Protein 9H68 (pdb70)

InterPro domains:
  IPR002477 Peptidoglycan binding-like [PF01471] (345-404)
  IPR036365 PGBD-like superfamily [SSF47090] (333-407)
  IPR036366 PGBD superfamily [G3DSA:1.10.101.10] (336-411)

Structure (mmCIF, N/CA/C/O backbone):
data_9H68
#
_entry.id   9H68
#
_cell.length_a   66.431
_cell.length_b   89.781
_cell.length_c   99.621
_cell.angle_alpha   76.899
_cell.angle_beta   75.874
_cell.angle_gamma   89.123
#
_symmetry.space_group_name_H-M   'P 1'
#
loop_
_entity.id
_entity.type
_entity.pdbx_description
1 polymer 'Spore cortex-lytic enzyme pre-pro-form'
2 water water
#
loop_
_atom_site.group_PDB
_atom_site.id
_atom_site.type_symbol
_atom_site.label_atom_id
_atom_site.label_alt_id
_atom_site.label_comp_id
_atom_site.label_asym_id
_atom_site.label_entity_id
_atom_site.label_seq_id
_atom_site.pdbx_PDB_ins_code
_atom_site.Cartn_x
_atom_site.Cartn_y
_atom_site.Cartn_z
_atom_site.occupancy
_atom_site.B_iso_or_equiv
_atom_site.auth_seq_id
_atom_site.auth_comp_id
_atom_site.auth_asym_id
_atom_site.auth_atom_id
_atom_site.pdbx_PDB_model_num
ATOM 1 N N . GLU A 1 50 ? 33.48432 68.99255 6.11480 1.000 116.30308 -7 GLU A N 1
ATOM 2 C CA . GLU A 1 50 ? 33.62647 69.67398 4.83064 1.000 120.14636 -7 GLU A CA 1
ATOM 3 C C . GLU A 1 50 ? 34.03937 68.73423 3.68884 1.000 121.52168 -7 GLU A C 1
ATOM 4 O O . GLU A 1 50 ? 34.92480 69.06262 2.89241 1.000 124.45738 -7 GLU A O 1
ATOM 10 N N . ASN A 1 51 ? 33.39619 67.56993 3.58319 1.000 120.17922 -6 ASN A N 1
ATOM 11 C CA . ASN A 1 51 ? 33.65668 66.72333 2.42184 1.000 115.75012 -6 ASN A CA 1
ATOM 12 C C . ASN A 1 51 ? 32.96236 67.32541 1.20063 1.000 115.57647 -6 ASN A C 1
ATOM 13 O O . ASN A 1 51 ? 32.86054 68.55560 1.08415 1.000 113.04372 -6 ASN A O 1
ATOM 18 N N . LEU A 1 52 ? 32.50394 66.48067 0.26853 1.000 115.58436 -5 LEU A N 1
ATOM 19 C CA . LEU A 1 52 ? 31.72935 67.00138 -0.85621 1.000 107.46177 -5 LEU A CA 1
ATOM 20 C C . LEU A 1 52 ? 30.45302 67.69223 -0.36514 1.000 110.54953 -5 LEU A C 1
ATOM 21 O O . LEU A 1 52 ? 30.07729 68.75716 -0.87793 1.000 112.32624 -5 LEU A O 1
ATOM 26 N N . TYR A 1 53 ? 29.80913 67.12900 0.66958 1.000 110.17776 -4 TYR A N 1
ATOM 27 C CA . TYR A 1 53 ? 28.53969 67.60027 1.22879 1.000 95.72730 -4 TYR A CA 1
ATOM 28 C C . TYR A 1 53 ? 28.69429 67.90688 2.72783 1.000 91.50602 -4 TYR A C 1
ATOM 29 O O . TYR A 1 53 ? 29.71310 68.47625 3.13851 1.000 96.73251 -4 TYR A O 1
ATOM 38 N N . PHE A 1 54 ? 27.70950 67.54554 3.56201 1.000 83.04001 -3 PHE A N 1
ATOM 39 C CA . PHE A 1 54 ? 27.86590 67.59800 5.01622 1.000 78.59360 -3 PHE A CA 1
ATOM 40 C C . PHE A 1 54 ? 28.19165 66.20423 5.52370 1.000 82.93474 -3 PHE A C 1
ATOM 41 O O . PHE A 1 54 ? 27.67203 65.21323 5.00579 1.000 84.31281 -3 PHE A O 1
ATOM 49 N N . GLN A 1 55 ? 29.06025 66.12586 6.52931 1.000 90.21021 -2 GLN A N 1
ATOM 50 C CA . GLN A 1 55 ? 29.45045 64.82128 7.04744 1.000 91.31181 -2 GLN A CA 1
ATOM 51 C C . GLN A 1 55 ? 28.26479 64.16915 7.75280 1.000 91.18640 -2 GLN A C 1
ATOM 52 O O . GLN A 1 55 ? 27.66081 64.75125 8.66079 1.000 91.33815 -2 GLN A O 1
ATOM 58 N N . GLY A 1 56 ? 27.93890 62.95063 7.33144 1.000 85.07500 -1 GLY A N 1
ATOM 59 C CA . GLY A 1 56 ? 26.68856 62.31319 7.68329 1.000 79.60715 -1 GLY A CA 1
ATOM 60 C C . GLY A 1 56 ? 25.76816 62.10532 6.50239 1.000 72.01497 -1 GLY A C 1
ATOM 61 O O . GLY A 1 56 ? 24.71460 61.47949 6.66419 1.000 71.95126 -1 GLY A O 1
ATOM 62 N N . HIS A 1 57 ? 26.14277 62.59011 5.31864 1.000 71.39399 0 HIS A N 1
ATOM 63 C CA . HIS A 1 57 ? 25.26668 62.52674 4.15902 1.000 64.20492 0 HIS A CA 1
ATOM 64 C C . HIS A 1 57 ? 25.03392 61.08175 3.75401 1.000 63.13889 0 HIS A C 1
ATOM 65 O O . HIS A 1 57 ? 25.93364 60.24402 3.82649 1.000 65.84076 0 HIS A O 1
ATOM 72 N N . MET A 1 58 ? 23.81349 60.79585 3.32255 1.000 60.13715 1 MET A N 1
ATOM 73 C CA . MET A 1 58 ? 23.36547 59.44305 3.05530 1.000 54.57590 1 MET A CA 1
ATOM 74 C C . MET A 1 58 ? 22.71217 59.38939 1.68410 1.000 50.75301 1 MET A C 1
ATOM 75 O O . MET A 1 58 ? 22.01178 60.32009 1.29091 1.000 59.73769 1 MET A O 1
ATOM 80 N N . GLN A 1 59 ? 22.94608 58.31102 0.95689 1.000 47.21977 2 GLN A N 1
ATOM 81 C CA . GLN A 1 59 ? 22.25353 58.04473 -0.29243 1.000 49.07505 2 GLN A CA 1
ATOM 82 C C . GLN A 1 59 ? 21.37197 56.80369 -0.15597 1.000 53.50830 2 GLN A C 1
ATOM 83 O O . GLN A 1 59 ? 21.37871 56.10317 0.85835 1.000 53.04126 2 GLN A O 1
ATOM 89 N N . ASP A 1 60 ? 20.61799 56.51630 -1.21340 1.000 51.31424 3 ASP A N 1
ATOM 90 C CA . ASP A 1 60 ? 19.73623 55.36118 -1.23827 1.000 47.48676 3 ASP A CA 1
ATOM 91 C C . ASP A 1 60 ? 20.52822 54.15874 -1.72458 1.000 47.19890 3 ASP A C 1
ATOM 92 O O . ASP A 1 60 ? 21.17620 54.22445 -2.77117 1.000 49.59119 3 ASP A O 1
ATOM 97 N N . GLY A 1 61 ? 20.51983 53.09149 -0.93611 1.000 46.98547 4 GLY A N 1
ATOM 98 C CA . GLY A 1 61 ? 20.87485 51.76665 -1.40839 1.000 44.76765 4 GLY A CA 1
ATOM 99 C C . GLY A 1 61 ? 19.66381 50.87614 -1.18109 1.000 47.08659 4 GLY A C 1
ATOM 100 O O . GLY A 1 61 ? 18.84021 51.19126 -0.31797 1.000 50.72249 4 GLY A O 1
ATOM 101 N N . PHE A 1 62 ? 19.53704 49.77689 -1.92308 1.000 43.48490 5 PHE A N 1
ATOM 102 C CA . PHE A 1 62 ? 18.30748 48.99487 -1.95643 1.000 43.02600 5 PHE A CA 1
ATOM 103 C C . PHE A 1 62 ? 18.53499 47.62528 -1.34082 1.000 44.39539 5 PHE A C 1
ATOM 104 O O . PHE A 1 62 ? 19.67047 47.17921 -1.16393 1.000 47.77414 5 PHE A O 1
ATOM 112 N N . LEU A 1 63 ? 17.44107 46.95688 -1.00126 1.000 43.73123 6 LEU A N 1
ATOM 113 C CA . LEU A 1 63 ? 17.53042 45.66827 -0.32662 1.000 41.34184 6 LEU A CA 1
ATOM 114 C C . LEU A 1 63 ? 16.36952 44.79632 -0.78158 1.000 40.45445 6 LEU A C 1
ATOM 115 O O . LEU A 1 63 ? 15.28850 45.29702 -1.09313 1.000 43.82588 6 LEU A O 1
ATOM 120 N N . THR A 1 64 ? 16.61448 43.50454 -0.86437 1.000 37.25256 7 THR A N 1
ATOM 121 C CA . THR A 1 64 ? 15.56921 42.52693 -1.08193 1.000 36.91392 7 THR A CA 1
ATOM 122 C C . THR A 1 64 ? 15.83779 41.40457 -0.10131 1.000 39.06356 7 THR A C 1
ATOM 123 O O . THR A 1 64 ? 16.98323 40.97235 0.02984 1.000 39.67077 7 THR A O 1
ATOM 127 N N . VAL A 1 65 ? 14.80564 40.95867 0.60846 1.000 35.70420 8 VAL A N 1
ATOM 128 C CA . VAL A 1 65 ? 14.94716 39.92399 1.61981 1.000 36.25635 8 VAL A CA 1
ATOM 129 C C . VAL A 1 65 ? 14.23481 38.69170 1.10756 1.000 36.24070 8 VAL A C 1
ATOM 130 O O . VAL A 1 65 ? 13.09837 38.79042 0.64259 1.000 36.89662 8 VAL A O 1
ATOM 134 N N . SER A 1 66 ? 14.91104 37.53884 1.14827 1.000 36.89737 9 SER A N 1
ATOM 135 C CA . SER A 1 66 ? 14.35678 36.28048 0.65393 1.000 34.41024 9 SER A CA 1
ATOM 136 C C . SER A 1 66 ? 14.33634 35.28734 1.79118 1.000 34.52569 9 SER A C 1
ATOM 137 O O . SER A 1 66 ? 15.39331 34.88936 2.28158 1.000 37.86973 9 SER A O 1
ATOM 140 N N . ILE A 1 67 ? 13.14191 34.87374 2.18355 1.000 34.55669 10 ILE A N 1
ATOM 141 C CA . ILE A 1 67 ? 12.92903 33.99638 3.32423 1.000 38.32555 10 ILE A CA 1
ATOM 142 C C . ILE A 1 67 ? 12.63706 32.59809 2.78811 1.000 39.73396 10 ILE A C 1
ATOM 143 O O . ILE A 1 67 ? 11.66299 32.40058 2.04757 1.000 38.08570 10 ILE A O 1
ATOM 148 N N . ILE A 1 68 ? 13.46883 31.61991 3.15381 1.000 37.62786 11 ILE A N 1
ATOM 149 C CA . ILE A 1 68 ? 13.29002 30.24377 2.69679 1.000 39.89310 11 ILE A CA 1
ATOM 150 C C . ILE A 1 68 ? 13.39532 29.27590 3.86838 1.000 40.80586 11 ILE A C 1
ATOM 151 O O . ILE A 1 68 ? 14.27847 29.40922 4.72352 1.000 43.47926 11 ILE A O 1
ATOM 156 N N . ASP A 1 69 ? 12.50034 28.28693 3.88385 1.000 40.15700 12 ASP A N 1
ATOM 157 C CA . ASP A 1 69 ? 12.56060 27.16179 4.81523 1.000 40.08229 12 ASP A CA 1
ATOM 158 C C . ASP A 1 69 ? 13.87474 26.40477 4.63020 1.000 39.17254 12 ASP A C 1
ATOM 159 O O . ASP A 1 69 ? 14.16412 25.91177 3.54318 1.000 43.53012 12 ASP A O 1
ATOM 164 N N . ALA A 1 70 ? 14.66448 26.28473 5.69532 1.000 41.03278 13 ALA A N 1
ATOM 165 C CA . ALA A 1 70 ? 15.99194 25.69916 5.54651 1.000 39.54225 13 ALA A CA 1
ATOM 166 C C . ALA A 1 70 ? 15.94859 24.22012 5.21853 1.000 41.80666 13 ALA A C 1
ATOM 167 O O . ALA A 1 70 ? 16.93037 23.71256 4.66299 1.000 45.24087 13 ALA A O 1
ATOM 169 N N . THR A 1 71 ? 14.84712 23.51416 5.53770 1.000 42.73776 14 THR A N 1
ATOM 170 C CA . THR A 1 71 ? 14.82202 22.05892 5.35780 1.000 43.56062 14 THR A CA 1
ATOM 171 C C . THR A 1 71 ? 14.50175 21.64007 3.92573 1.000 45.68814 14 THR A C 1
ATOM 172 O O . THR A 1 71 ? 14.89324 20.54550 3.51845 1.000 49.93370 14 THR A O 1
ATOM 176 N N . ASN A 1 72 ? 13.79748 22.46794 3.14976 1.000 44.07806 15 ASN A N 1
ATOM 177 C CA . ASN A 1 72 ? 13.44251 22.10092 1.78599 1.000 43.52856 15 ASN A CA 1
ATOM 178 C C . ASN A 1 72 ? 13.66119 23.22293 0.77679 1.000 41.91057 15 ASN A C 1
ATOM 179 O O . ASN A 1 72 ? 13.27544 23.06590 -0.39212 1.000 45.22889 15 ASN A O 1
ATOM 184 N N . ASN A 1 73 ? 14.24915 24.34284 1.18961 1.000 37.83308 16 ASN A N 1
ATOM 185 C CA . ASN A 1 73 ? 14.56443 25.46514 0.30806 1.000 39.69221 16 ASN A CA 1
ATOM 186 C C . ASN A 1 73 ? 13.32011 26.15082 -0.26562 1.000 40.32612 16 ASN A C 1
ATOM 187 O O . ASN A 1 73 ? 13.43193 26.98001 -1.18721 1.000 37.79429 16 ASN A O 1
ATOM 192 N N . ARG A 1 74 ? 12.11358 25.83284 0.28312 1.000 38.04290 17 ARG A N 1
ATOM 193 C CA . ARG A 1 74 ? 10.87100 26.42758 -0.19561 1.000 37.80549 17 ARG A CA 1
ATOM 194 C C . ARG A 1 74 ? 10.67109 27.82134 0.39277 1.000 38.52269 17 ARG A C 1
ATOM 195 O O . ARG A 1 74 ? 10.92352 28.03139 1.58233 1.000 39.08052 17 ARG A O 1
ATOM 203 N N . PRO A 1 75 ? 10.18911 28.77761 -0.40415 1.000 41.24255 18 PRO A N 1
ATOM 204 C CA . PRO A 1 75 ? 9.94335 30.12157 0.12585 1.000 37.20019 18 PRO A CA 1
ATOM 205 C C . PRO A 1 75 ? 8.90015 30.08699 1.22716 1.000 39.05947 18 PRO A C 1
ATOM 206 O O . PRO A 1 75 ? 7.97652 29.27335 1.20544 1.000 45.17792 18 PRO A O 1
ATOM 210 N N . ILE A 1 76 ? 9.05353 30.97136 2.20337 1.000 39.64722 19 ILE A N 1
ATOM 211 C CA . ILE A 1 76 ? 8.05586 31.14734 3.24669 1.000 38.60965 19 ILE A CA 1
ATOM 212 C C . ILE A 1 76 ? 7.26617 32.40264 2.92003 1.000 39.34311 19 ILE A C 1
ATOM 213 O O . ILE A 1 76 ? 7.84477 33.48579 2.77693 1.000 40.12429 19 ILE A O 1
ATOM 218 N N . GLN A 1 77 ? 5.94829 32.26525 2.79206 1.000 40.61030 20 GLN A N 1
ATOM 219 C CA . GLN A 1 77 ? 5.07635 33.39329 2.52704 1.000 39.44904 20 GLN A CA 1
ATOM 220 C C . GLN A 1 77 ? 4.49013 33.93974 3.82519 1.000 45.18453 20 GLN A C 1
ATOM 221 O O . GLN A 1 77 ? 4.13918 33.18695 4.73383 1.000 44.78787 20 GLN A O 1
ATOM 227 N N . ASN A 1 78 ? 4.39784 35.26745 3.90320 1.000 49.28312 21 ASN A N 1
ATOM 228 C CA . ASN A 1 78 ? 3.72023 35.98480 4.97878 1.000 45.71405 21 ASN A CA 1
ATOM 229 C C . ASN A 1 78 ? 4.49804 35.95760 6.28987 1.000 43.91957 21 ASN A C 1
ATOM 230 O O . ASN A 1 78 ? 3.90706 36.08277 7.36249 1.000 47.54015 21 ASN A O 1
ATOM 235 N N . ALA A 1 79 ? 5.81782 35.80500 6.22604 1.000 44.37458 22 ALA A N 1
ATOM 236 C CA . ALA A 1 79 ? 6.64938 36.03315 7.39763 1.000 42.44504 22 ALA A CA 1
ATOM 237 C C . ALA A 1 79 ? 6.74459 37.52715 7.67216 1.000 44.90229 22 ALA A C 1
ATOM 238 O O . ALA A 1 79 ? 6.56720 38.35308 6.77376 1.000 49.29532 22 ALA A O 1
ATOM 240 N N . VAL A 1 80 ? 7.00046 37.88028 8.92830 1.000 44.93128 23 VAL A N 1
ATOM 241 C CA . VAL A 1 80 ? 7.21680 39.27208 9.29551 1.000 40.08769 23 VAL A CA 1
ATOM 242 C C . VAL A 1 80 ? 8.69382 39.57876 9.15328 1.000 42.17670 23 VAL A C 1
ATOM 243 O O . VAL A 1 80 ? 9.54417 38.73868 9.45608 1.000 45.02941 23 VAL A O 1
ATOM 247 N N . VAL A 1 81 ? 9.00881 40.76507 8.64799 1.000 44.85823 24 VAL A N 1
ATOM 248 C CA . VAL A 1 81 ? 10.38858 41.19305 8.47149 1.000 42.60156 24 VAL A CA 1
ATOM 249 C C . VAL A 1 81 ? 10.52379 42.58427 9.04515 1.000 43.28938 24 VAL A C 1
ATOM 250 O O . VAL A 1 81 ? 9.92455 43.52945 8.52576 1.000 47.85916 24 VAL A O 1
ATOM 254 N N . ASN A 1 82 ? 11.31953 42.72139 10.08933 1.000 45.67651 25 ASN A N 1
ATOM 255 C CA . ASN A 1 82 ? 11.62915 44.02286 10.65152 1.000 44.23438 25 ASN A CA 1
ATOM 256 C C . ASN A 1 82 ? 13.06330 44.39444 10.27109 1.000 47.48577 25 ASN A C 1
ATOM 257 O O . ASN A 1 82 ? 13.91114 43.51298 10.11112 1.000 46.44560 25 ASN A O 1
ATOM 262 N N . ILE A 1 83 ? 13.31983 45.69053 10.06518 1.000 45.38669 26 ILE A N 1
ATOM 263 C CA . ILE A 1 83 ? 14.65746 46.21539 9.78829 1.000 41.91703 26 ILE A CA 1
ATOM 264 C C . ILE A 1 83 ? 14.99991 47.23095 10.87344 1.000 47.67076 26 ILE A C 1
ATOM 265 O O . ILE A 1 83 ? 14.17483 48.09316 11.19353 1.000 50.25593 26 ILE A O 1
ATOM 270 N N . TYR A 1 84 ? 16.21110 47.15570 11.42200 1.000 43.23757 27 TYR A N 1
ATOM 271 C CA . TYR A 1 84 ? 16.68820 48.15157 12.37835 1.000 45.03406 27 TYR A CA 1
ATOM 272 C C . TYR A 1 84 ? 18.06682 48.65302 11.94755 1.000 49.00813 27 TYR A C 1
ATOM 273 O O . TYR A 1 84 ? 18.70498 48.08430 11.05895 1.000 51.98391 27 TYR A O 1
ATOM 282 N N . SER A 1 85 ? 18.55109 49.70963 12.59737 1.000 50.53360 28 SER A N 1
ATOM 283 C CA . SER A 1 85 ? 19.83113 50.32233 12.25687 1.000 53.58551 28 SER A CA 1
ATOM 284 C C . SER A 1 85 ? 20.89893 49.98742 13.29150 1.000 56.92774 28 SER A C 1
ATOM 285 O O . SER A 1 85 ? 20.62564 49.40777 14.33942 1.000 60.63513 28 SER A O 1
ATOM 288 N N . MET A 1 86 ? 22.12868 50.40224 12.99798 1.000 62.04811 29 MET A N 1
ATOM 289 C CA . MET A 1 86 ? 23.25560 50.23158 13.91915 1.000 65.33508 29 MET A CA 1
ATOM 290 C C . MET A 1 86 ? 24.07593 51.51283 14.04640 1.000 68.65793 29 MET A C 1
ATOM 291 O O . MET A 1 86 ? 23.61157 52.50283 14.62231 1.000 73.77930 29 MET A O 1
ATOM 296 N N . SER A 1 92 ? 23.56671 51.65411 20.12458 1.000 72.31723 35 SER A N 1
ATOM 297 C CA . SER A 1 92 ? 22.47539 52.41367 19.50830 1.000 79.22340 35 SER A CA 1
ATOM 298 C C . SER A 1 92 ? 21.86062 51.69212 18.28874 1.000 82.95622 35 SER A C 1
ATOM 299 O O . SER A 1 92 ? 22.58004 51.17636 17.42539 1.000 79.53909 35 SER A O 1
ATOM 302 N N . SER A 1 93 ? 20.52628 51.68237 18.22085 1.000 74.77594 36 SER A N 1
ATOM 303 C CA . SER A 1 93 ? 19.78424 50.90218 17.23918 1.000 65.92961 36 SER A CA 1
ATOM 304 C C . SER A 1 93 ? 18.30828 51.26542 17.34326 1.000 67.24371 36 SER A C 1
ATOM 305 O O . SER A 1 93 ? 17.78084 51.38286 18.45127 1.000 73.74581 36 SER A O 1
ATOM 308 N N . SER A 1 94 ? 17.64570 51.44835 16.19681 1.000 64.49798 37 SER A N 1
ATOM 309 C CA . SER A 1 94 ? 16.24993 51.88058 16.20929 1.000 61.03390 37 SER A CA 1
ATOM 310 C C . SER A 1 94 ? 15.52134 51.44226 14.93943 1.000 58.22139 37 SER A C 1
ATOM 311 O O . SER A 1 94 ? 16.12654 51.20511 13.89038 1.000 55.04359 37 SER A O 1
ATOM 314 N N . THR A 1 95 ? 14.19482 51.37731 15.04935 1.000 58.95694 38 THR A N 1
ATOM 315 C CA . THR A 1 95 ? 13.34099 50.82999 14.00228 1.000 54.56271 38 THR A CA 1
ATOM 316 C C . THR A 1 95 ? 13.38270 51.68061 12.73058 1.000 55.40071 38 THR A C 1
ATOM 317 O O . THR A 1 95 ? 13.56903 52.89561 12.77874 1.000 60.70851 38 THR A O 1
ATOM 321 N N . LEU A 1 96 ? 13.23054 51.01927 11.57810 1.000 53.20020 39 LEU A N 1
ATOM 322 C CA . LEU A 1 96 ? 13.12741 51.67825 10.27703 1.000 53.80987 39 LEU A CA 1
ATOM 323 C C . LEU A 1 96 ? 11.95341 51.12412 9.47479 1.000 52.97135 39 LEU A C 1
ATOM 324 O O . LEU A 1 96 ? 11.15974 51.88715 8.92110 1.000 56.77707 39 LEU A O 1
ATOM 329 N N . TYR A 1 97 ? 11.84383 49.80191 9.39422 1.000 48.91680 40 TYR A N 1
ATOM 330 C CA . TYR A 1 97 ? 10.72839 49.12486 8.74905 1.000 49.66496 40 TYR A CA 1
ATOM 331 C C . TYR A 1 97 ? 10.09679 48.14846 9.73076 1.000 47.97459 40 TYR A C 1
ATOM 332 O O . TYR A 1 97 ? 10.80983 47.41937 10.41729 1.000 51.44608 40 TYR A O 1
ATOM 341 N N . GLN A 1 98 ? 8.76593 48.10532 9.77494 1.000 49.32616 41 GLN A N 1
ATOM 342 C CA . GLN A 1 98 ? 8.03238 47.26539 10.71649 1.000 48.01719 41 GLN A CA 1
ATOM 343 C C . GLN A 1 98 ? 6.99491 46.43015 9.99140 1.000 48.03643 41 GLN A C 1
ATOM 344 O O . GLN A 1 98 ? 6.22636 46.94881 9.17739 1.000 50.23049 41 GLN A O 1
ATOM 350 N N . ASN A 1 99 ? 6.95736 45.14626 10.31839 1.000 44.33545 42 ASN A N 1
ATOM 351 C CA . ASN A 1 99 ? 5.87665 44.27180 9.89262 1.000 46.93818 42 ASN A CA 1
ATOM 352 C C . ASN A 1 99 ? 5.77339 44.18184 8.37820 1.000 46.76942 42 ASN A C 1
ATOM 353 O O . ASN A 1 99 ? 4.67806 44.10039 7.82658 1.000 49.76774 42 ASN A O 1
ATOM 358 N N . LEU A 1 100 ? 6.91152 44.19783 7.69891 1.000 41.09626 43 LEU A N 1
ATOM 359 C CA . LEU A 1 100 ? 6.90438 43.81033 6.30335 1.000 43.01822 43 LEU A CA 1
ATOM 360 C C . LEU A 1 100 ? 6.46042 42.35394 6.19868 1.000 46.62909 43 LEU A C 1
ATOM 361 O O . LEU A 1 100 ? 6.74183 41.53946 7.07956 1.000 46.73080 43 LEU A O 1
ATOM 366 N N . ARG A 1 101 ? 5.73157 42.02817 5.13020 1.000 45.91670 44 ARG A N 1
ATOM 367 C CA . ARG A 1 101 ? 5.23019 40.67581 4.88947 1.000 42.24940 44 ARG A CA 1
ATOM 368 C C . ARG A 1 101 ? 5.85240 40.11092 3.61731 1.000 45.42226 44 ARG A C 1
ATOM 369 O O . ARG A 1 101 ? 5.79861 40.75107 2.56157 1.000 50.94017 44 ARG A O 1
ATOM 377 N N . SER A 1 102 ? 6.42674 38.91432 3.70777 1.000 41.27939 45 SER A N 1
ATOM 378 C CA . SER A 1 102 ? 6.99237 38.27976 2.52679 1.000 41.77345 45 SER A CA 1
ATOM 379 C C . SER A 1 102 ? 5.87784 37.82411 1.59354 1.000 41.14162 45 SER A C 1
ATOM 380 O O . SER A 1 102 ? 4.77996 37.47615 2.03221 1.000 44.47510 45 SER A O 1
ATOM 383 N N . ASN A 1 103 ? 6.15953 37.84613 0.29422 1.000 39.20002 46 ASN A N 1
ATOM 384 C CA . ASN A 1 103 ? 5.14473 37.53840 -0.70095 1.000 40.44184 46 ASN A CA 1
ATOM 385 C C . ASN A 1 103 ? 5.14104 36.03144 -0.96209 1.000 45.12039 46 ASN A C 1
ATOM 386 O O . ASN A 1 103 ? 5.70326 35.25564 -0.18057 1.000 44.33800 46 ASN A O 1
ATOM 391 N N . GLU A 1 104 ? 4.52872 35.60117 -2.07580 1.000 44.34240 47 GLU A N 1
ATOM 392 C CA . GLU A 1 104 ? 4.41686 34.17246 -2.34376 1.000 41.85434 47 GLU A CA 1
ATOM 393 C C . GLU A 1 104 ? 5.73134 33.54632 -2.77800 1.000 39.46622 47 GLU A C 1
ATOM 394 O O . GLU A 1 104 ? 5.83218 32.31374 -2.77946 1.000 34.83337 47 GLU A O 1
ATOM 400 N N . SER A 1 105 ? 6.73156 34.34909 -3.14492 1.000 41.16931 48 SER A N 1
ATOM 401 C CA . SER A 1 105 ? 8.07227 33.84372 -3.40513 1.000 37.43286 48 SER A CA 1
ATOM 402 C C . SER A 1 105 ? 8.99333 34.03812 -2.21350 1.000 37.48174 48 SER A C 1
ATOM 403 O O . SER A 1 105 ? 10.21820 33.96264 -2.35394 1.000 41.38024 48 SER A O 1
ATOM 406 N N . GLY A 1 106 ? 8.42468 34.25483 -1.03303 1.000 39.58930 49 GLY A N 1
ATOM 407 C CA . GLY A 1 106 ? 9.22489 34.43039 0.15854 1.000 36.97932 49 GLY A CA 1
ATOM 408 C C . GLY A 1 106 ? 9.96658 35.73884 0.22924 1.000 37.54314 49 GLY A C 1
ATOM 409 O O . GLY A 1 106 ? 10.85953 35.87771 1.06254 1.000 37.98503 49 GLY A O 1
ATOM 410 N N . GLN A 1 107 ? 9.60628 36.72363 -0.58402 1.000 38.88205 50 GLN A N 1
ATOM 411 C CA . GLN A 1 107 ? 10.43245 37.90876 -0.72507 1.000 38.87915 50 GLN A CA 1
ATOM 412 C C . GLN A 1 107 ? 9.69947 39.17492 -0.29748 1.000 41.53143 50 GLN A C 1
ATOM 413 O O . GLN A 1 107 ? 8.46487 39.27200 -0.37650 1.000 38.52802 50 GLN A O 1
ATOM 419 N N . VAL A 1 108 ? 10.49563 40.12703 0.19464 1.000 39.15763 51 VAL A N 1
ATOM 420 C CA . VAL A 1 108 ? 10.12376 41.52028 0.36121 1.000 36.61432 51 VAL A CA 1
ATOM 421 C C . VAL A 1 108 ? 11.13752 42.30216 -0.44271 1.000 37.94132 51 VAL A C 1
ATOM 422 O O . VAL A 1 108 ? 12.31364 42.31558 -0.08105 1.000 41.85238 51 VAL A O 1
ATOM 426 N N . THR A 1 109 ? 10.70942 42.95651 -1.51784 1.000 40.59319 52 THR A N 1
ATOM 427 C CA . THR A 1 109 ? 11.66135 43.52080 -2.46585 1.000 42.71769 52 THR A CA 1
ATOM 428 C C . THR A 1 109 ? 11.63337 45.03916 -2.43389 1.000 43.44501 52 THR A C 1
ATOM 429 O O . THR A 1 109 ? 10.66046 45.66087 -2.00410 1.000 48.84037 52 THR A O 1
ATOM 433 N N . GLY A 1 110 ? 12.71458 45.63140 -2.92871 1.000 45.63823 53 GLY A N 1
ATOM 434 C CA . GLY A 1 110 ? 12.66977 47.04998 -3.20907 1.000 46.23982 53 GLY A CA 1
ATOM 435 C C . GLY A 1 110 ? 12.69622 47.94761 -1.99958 1.000 50.97717 53 GLY A C 1
ATOM 436 O O . GLY A 1 110 ? 12.30416 49.10844 -2.10112 1.000 57.52703 53 GLY A O 1
ATOM 437 N N . LEU A 1 111 ? 13.13376 47.44449 -0.85059 1.000 48.18764 54 LEU A N 1
ATOM 438 C CA . LEU A 1 111 ? 13.32630 48.31270 0.30067 1.000 48.46247 54 LEU A CA 1
ATOM 439 C C . LEU A 1 111 ? 14.40702 49.34321 -0.01480 1.000 49.41484 54 LEU A C 1
ATOM 440 O O . LEU A 1 111 ? 15.34280 49.08149 -0.77613 1.000 47.60298 54 LEU A O 1
ATOM 445 N N . VAL A 1 112 ? 14.26179 50.52720 0.57451 1.000 54.04988 55 VAL A N 1
ATOM 446 C CA . VAL A 1 112 ? 15.16058 51.65149 0.36358 1.000 48.89232 55 VAL A CA 1
ATOM 447 C C . VAL A 1 112 ? 15.76830 52.01064 1.70576 1.000 49.28613 55 VAL A C 1
ATOM 448 O O . VAL A 1 112 ? 15.03869 52.32278 2.65600 1.000 54.46715 55 VAL A O 1
ATOM 452 N N . LEU A 1 113 ? 17.09566 51.98190 1.78713 1.000 46.44988 56 LEU A N 1
ATOM 453 C CA . LEU A 1 113 ? 17.76325 52.25703 3.04881 1.000 49.12762 56 LEU A CA 1
ATOM 454 C C . LEU A 1 113 ? 18.91335 53.22301 2.81737 1.000 45.63346 56 LEU A C 1
ATOM 455 O O . LEU A 1 113 ? 19.61332 53.11782 1.79941 1.000 43.86341 56 LEU A O 1
ATOM 460 N N . PRO A 1 114 ? 19.13165 54.16201 3.73822 1.000 46.20237 57 PRO A N 1
ATOM 461 C CA . PRO A 1 114 ? 20.28788 55.05467 3.61311 1.000 45.19113 57 PRO A CA 1
ATOM 462 C C . PRO A 1 114 ? 21.58400 54.26860 3.63688 1.000 45.49182 57 PRO A C 1
ATOM 463 O O . PRO A 1 114 ? 21.66571 53.16792 4.18433 1.000 47.33994 57 PRO A O 1
ATOM 467 N N . ALA A 1 115 ? 22.59814 54.85206 3.01182 1.000 47.94148 58 ALA A N 1
ATOM 468 C CA . ALA A 1 115 ? 23.91539 54.27610 2.82213 1.000 46.51389 58 ALA A CA 1
ATOM 469 C C . ALA A 1 115 ? 24.87280 55.43401 2.62575 1.000 47.64717 58 ALA A C 1
ATOM 470 O O . ALA A 1 115 ? 24.47317 56.46393 2.07396 1.000 56.26437 58 ALA A O 1
ATOM 472 N N . PRO A 1 116 ? 26.12325 55.32110 3.08354 1.000 49.62682 59 PRO A N 1
ATOM 473 C CA . PRO A 1 116 ? 27.07302 56.43366 2.89854 1.000 50.46282 59 PRO A CA 1
ATOM 474 C C . PRO A 1 116 ? 27.19064 56.85182 1.44482 1.000 50.44479 59 PRO A C 1
ATOM 475 O O . PRO A 1 116 ? 26.81364 56.09421 0.54504 1.000 51.69366 59 PRO A O 1
ATOM 479 N N . ASP A 1 117 ? 27.69510 58.05367 1.20144 1.000 51.30968 60 ASP A N 1
ATOM 480 C CA . ASP A 1 117 ? 27.99586 58.46370 -0.16166 1.000 53.12652 60 ASP A CA 1
ATOM 481 C C . ASP A 1 117 ? 28.75139 57.37357 -0.89592 1.000 53.83375 60 ASP A C 1
ATOM 482 O O . ASP A 1 117 ? 29.69981 56.79359 -0.35955 1.000 50.55426 60 ASP A O 1
ATOM 487 N N . VAL A 1 118 ? 28.31932 57.09461 -2.12697 1.000 50.90334 61 VAL A N 1
ATOM 488 C CA . VAL A 1 118 ? 28.97185 56.07204 -2.92679 1.000 52.55780 61 VAL A CA 1
ATOM 489 C C . VAL A 1 118 ? 30.45328 56.36269 -3.12028 1.000 58.11451 61 VAL A C 1
ATOM 490 O O . VAL A 1 118 ? 31.23398 55.43468 -3.36865 1.000 53.65249 61 VAL A O 1
ATOM 494 N N . ASP A 1 119 ? 30.87511 57.62653 -2.98320 1.000 53.92489 62 ASP A N 1
ATOM 495 C CA . ASP A 1 119 ? 32.27676 57.94969 -3.22879 1.000 53.66831 62 ASP A CA 1
ATOM 496 C C . ASP A 1 119 ? 33.20167 57.25581 -2.23760 1.000 52.28491 62 ASP A C 1
ATOM 497 O O . ASP A 1 119 ? 34.36571 56.99100 -2.56384 1.000 55.75667 62 ASP A O 1
ATOM 502 N N . TYR A 1 120 ? 32.71375 56.95174 -1.02827 1.000 52.00830 63 TYR A N 1
ATOM 503 C CA . TYR A 1 120 ? 33.56240 56.31313 -0.02222 1.000 50.64512 63 TYR A CA 1
ATOM 504 C C . TYR A 1 120 ? 33.93705 54.88563 -0.40878 1.000 53.45615 63 TYR A C 1
ATOM 505 O O . TYR A 1 120 ? 34.87547 54.31076 0.16409 1.000 51.25551 63 TYR A O 1
ATOM 514 N N . SER A 1 121 ? 33.22061 54.29637 -1.35770 1.000 51.13947 64 SER A N 1
ATOM 515 C CA . SER A 1 121 ? 33.53014 52.95262 -1.81471 1.000 49.71751 64 SER A CA 1
ATOM 516 C C . SER A 1 121 ? 34.31365 52.94298 -3.11919 1.000 51.64786 64 SER A C 1
ATOM 517 O O . SER A 1 121 ? 34.55924 51.86011 -3.66674 1.000 51.02593 64 SER A O 1
ATOM 520 N N . LEU A 1 122 ? 34.71501 54.10857 -3.63563 1.000 52.42140 65 LEU A N 1
ATOM 521 C CA . LEU A 1 122 ? 35.48664 54.15110 -4.87242 1.000 52.41434 65 LEU A CA 1
ATOM 522 C C . LEU A 1 122 ? 36.92613 54.58531 -4.64462 1.000 56.27567 65 LEU A C 1
ATOM 523 O O . LEU A 1 122 ? 37.71546 54.61671 -5.59784 1.000 57.84821 65 LEU A O 1
ATOM 528 N N . GLN A 1 123 ? 37.29731 54.89128 -3.40957 1.000 54.62975 66 GLN A N 1
ATOM 529 C CA . GLN A 1 123 ? 38.68659 55.12372 -3.05544 1.000 56.20224 66 GLN A CA 1
ATOM 530 C C . GLN A 1 123 ? 38.93617 54.49030 -1.69754 1.000 56.91480 66 GLN A C 1
ATOM 531 O O . GLN A 1 123 ? 37.98657 54.24053 -0.94447 1.000 57.71775 66 GLN A O 1
ATOM 537 N N . PRO A 1 124 ? 40.18983 54.16567 -1.37899 1.000 58.55902 67 PRO A N 1
ATOM 538 C CA . PRO A 1 124 ? 40.52425 53.79632 0.00302 1.000 55.69103 67 PRO A CA 1
ATOM 539 C C . PRO A 1 124 ? 40.13421 54.92448 0.95050 1.000 64.28008 67 PRO A C 1
ATOM 540 O O . PRO A 1 124 ? 40.46974 56.09375 0.71941 1.000 65.12419 67 PRO A O 1
ATOM 544 N N . SER A 1 125 ? 39.41889 54.57712 2.02520 1.000 61.42292 68 SER A N 1
ATOM 545 C CA . SER A 1 125 ? 38.79913 55.59289 2.87120 1.000 63.99663 68 SER A CA 1
ATOM 546 C C . SER A 1 125 ? 38.88394 55.22183 4.34716 1.000 67.52310 68 SER A C 1
ATOM 547 O O . SER A 1 125 ? 38.94951 54.04198 4.70402 1.000 70.10089 68 SER A O 1
ATOM 550 N N . ASP A 1 126 ? 38.85513 56.25114 5.20973 1.000 66.23089 69 ASP A N 1
ATOM 551 C CA . ASP A 1 126 ? 38.70386 56.03501 6.64996 1.000 69.58462 69 ASP A CA 1
ATOM 552 C C . ASP A 1 126 ? 37.24440 55.84250 7.06538 1.000 65.69877 69 ASP A C 1
ATOM 553 O O . ASP A 1 126 ? 36.98286 55.29437 8.14262 1.000 63.73620 69 ASP A O 1
ATOM 558 N N . VAL A 1 127 ? 36.29764 56.27252 6.24361 1.000 56.40739 70 VAL A N 1
ATOM 559 C CA . VAL A 1 127 ? 34.87643 56.14704 6.54146 1.000 57.10898 70 VAL A CA 1
ATOM 560 C C . VAL A 1 127 ? 34.36858 54.80382 6.03705 1.000 55.84765 70 VAL A C 1
ATOM 561 O O . VAL A 1 127 ? 34.73313 54.35886 4.93868 1.000 60.36449 70 VAL A O 1
ATOM 565 N N . ARG A 1 128 ? 33.53501 54.14592 6.84114 1.000 50.98722 71 ARG A N 1
ATOM 566 C CA . ARG A 1 128 ? 32.92086 52.89401 6.41249 1.000 50.23690 71 ARG A CA 1
ATOM 567 C C . ARG A 1 128 ? 32.01398 53.20678 5.22744 1.000 48.69038 71 ARG A C 1
ATOM 568 O O . ARG A 1 128 ? 31.11223 54.04741 5.35745 1.000 53.35094 71 ARG A O 1
ATOM 576 N N . PRO A 1 129 ? 32.24452 52.61424 4.05579 1.000 46.04678 72 PRO A N 1
ATOM 577 C CA . PRO A 1 129 ? 31.50286 53.00953 2.85260 1.000 44.77313 72 PRO A CA 1
ATOM 578 C C . PRO A 1 129 ? 30.14256 52.34585 2.70341 1.000 46.49727 72 PRO A C 1
ATOM 579 O O . PRO A 1 129 ? 29.49930 52.51508 1.66131 1.000 46.21317 72 PRO A O 1
ATOM 583 N N . TYR A 1 130 ? 29.69755 51.60079 3.71268 1.000 42.59233 73 TYR A N 1
ATOM 584 C CA . TYR A 1 130 ? 28.42647 50.89634 3.66948 1.000 40.62589 73 TYR A CA 1
ATOM 585 C C . TYR A 1 130 ? 27.72220 51.03696 5.00798 1.000 44.93914 73 TYR A C 1
ATOM 586 O O . TYR A 1 130 ? 28.35891 51.17974 6.05828 1.000 45.70123 73 TYR A O 1
ATOM 595 N N . SER A 1 131 ? 26.39688 50.97664 4.95495 1.000 43.66353 74 SER A N 1
ATOM 596 C CA . SER A 1 131 ? 25.58217 50.96143 6.15316 1.000 40.81520 74 SER A CA 1
ATOM 597 C C . SER A 1 131 ? 25.48637 49.55256 6.69420 1.000 40.58226 74 SER A C 1
ATOM 598 O O . SER A 1 131 ? 25.70235 48.57967 5.97735 1.000 45.23392 74 SER A O 1
ATOM 601 N N . GLN A 1 132 ? 25.09801 49.44238 7.95600 1.000 40.90700 75 GLN A N 1
ATOM 602 C CA . GLN A 1 132 ? 24.89208 48.13984 8.56712 1.000 41.96621 75 GLN A CA 1
ATOM 603 C C . GLN A 1 132 ? 23.49455 48.10634 9.15486 1.000 44.28187 75 GLN A C 1
ATOM 604 O O . GLN A 1 132 ? 23.05976 49.08560 9.75573 1.000 47.56487 75 GLN A O 1
ATOM 610 N N . TYR A 1 133 ? 22.78340 47.00206 8.97499 1.000 43.65666 76 TYR A N 1
ATOM 611 C CA . TYR A 1 133 ? 21.40344 46.93995 9.41986 1.000 40.40531 76 TYR A CA 1
ATOM 612 C C . TYR A 1 133 ? 21.12714 45.59606 10.05560 1.000 43.94982 76 TYR A C 1
ATOM 613 O O . TYR A 1 133 ? 21.89096 44.63623 9.92129 1.000 41.50848 76 TYR A O 1
ATOM 622 N N . ILE A 1 134 ? 19.99525 45.52791 10.72957 1.000 40.94981 77 ILE A N 1
ATOM 623 C CA . ILE A 1 134 ? 19.53873 44.29837 11.34647 1.000 42.28345 77 ILE A CA 1
ATOM 624 C C . ILE A 1 134 ? 18.27013 43.86162 10.63393 1.000 43.55435 77 ILE A C 1
ATOM 625 O O . ILE A 1 134 ? 17.34801 44.65939 10.44571 1.000 47.19914 77 ILE A O 1
ATOM 630 N N . VAL A 1 135 ? 18.22993 42.61277 10.20980 1.000 37.35433 78 VAL A N 1
ATOM 631 C CA . VAL A 1 135 ? 17.07490 42.08032 9.52168 1.000 39.03011 78 VAL A CA 1
ATOM 632 C C . VAL A 1 135 ? 16.54162 40.94727 10.37743 1.000 42.73246 78 VAL A C 1
ATOM 633 O O . VAL A 1 135 ? 17.27761 40.00246 10.69413 1.000 42.78938 78 VAL A O 1
ATOM 637 N N . GLU A 1 136 ? 15.27908 41.04617 10.76923 1.000 38.22935 79 GLU A N 1
ATOM 638 C CA . GLU A 1 136 ? 14.65719 40.07562 11.66030 1.000 40.88491 79 GLU A CA 1
ATOM 639 C C . GLU A 1 136 ? 13.52121 39.40998 10.90755 1.000 40.87681 79 GLU A C 1
ATOM 640 O O . GLU A 1 136 ? 12.66026 40.10652 10.36266 1.000 45.38209 79 GLU A O 1
ATOM 646 N N . ALA A 1 137 ? 13.53330 38.07937 10.84518 1.000 39.73057 80 ALA A N 1
ATOM 647 C CA . ALA A 1 137 ? 12.45592 37.30495 10.23680 1.000 40.76979 80 ALA A CA 1
ATOM 648 C C . ALA A 1 137 ? 11.71814 36.51877 11.31174 1.000 42.95896 80 ALA A C 1
ATOM 649 O O . ALA A 1 137 ? 12.33494 35.78174 12.08973 1.000 42.76059 80 ALA A O 1
ATOM 651 N N . ILE A 1 138 ? 10.40232 36.67120 11.34721 1.000 42.32962 81 ILE A N 1
ATOM 652 C CA . ILE A 1 138 ? 9.54366 35.90223 12.23805 1.000 45.97590 81 ILE A CA 1
ATOM 653 C C . ILE A 1 138 ? 8.47791 35.19184 11.40448 1.000 44.97590 81 ILE A C 1
ATOM 654 O O . ILE A 1 138 ? 7.91550 35.76844 10.46632 1.000 45.81005 81 ILE A O 1
ATOM 659 N N . ALA A 1 139 ? 8.21042 33.93277 11.73398 1.000 44.89116 82 ALA A N 1
ATOM 660 C CA . ALA A 1 139 ? 7.19921 33.19127 10.99767 1.000 45.51200 82 ALA A CA 1
ATOM 661 C C . ALA A 1 139 ? 6.73292 32.01942 11.84567 1.000 48.34793 82 ALA A C 1
ATOM 662 O O . ALA A 1 139 ? 7.54878 31.37134 12.51501 1.000 49.75523 82 ALA A O 1
ATOM 664 N N . ASP A 1 140 ? 5.42082 31.75121 11.79862 1.000 48.42968 83 ASP A N 1
ATOM 665 C CA . ASP A 1 140 ? 4.81012 30.72330 12.64155 1.000 50.65217 83 ASP A CA 1
ATOM 666 C C . ASP A 1 140 ? 5.32500 29.33831 12.28951 1.000 48.58490 83 ASP A C 1
ATOM 667 O O . ASP A 1 140 ? 5.36365 28.95855 11.11726 1.000 47.20594 83 ASP A O 1
ATOM 672 N N . GLY A 1 141 ? 5.66746 28.56306 13.30970 1.000 51.58562 84 GLY A N 1
ATOM 673 C CA . GLY A 1 141 ? 6.25067 27.26093 13.10244 1.000 45.05274 84 GLY A CA 1
ATOM 674 C C . GLY A 1 141 ? 7.74510 27.28061 12.95109 1.000 48.04166 84 GLY A C 1
ATOM 675 O O . GLY A 1 141 ? 8.37862 26.22106 13.04840 1.000 49.90753 84 GLY A O 1
ATOM 676 N N . TYR A 1 142 ? 8.33420 28.45573 12.75299 1.000 50.69535 85 TYR A N 1
ATOM 677 C CA . TYR A 1 142 ? 9.74955 28.58865 12.46038 1.000 44.86825 85 TYR A CA 1
ATOM 678 C C . TYR A 1 142 ? 10.45759 29.33796 13.57266 1.000 48.15545 85 TYR A C 1
ATOM 679 O O . TYR A 1 142 ? 9.89010 30.25134 14.17690 1.000 49.48550 85 TYR A O 1
ATOM 688 N N . GLU A 1 143 ? 11.70934 28.94992 13.81307 1.000 46.72724 86 GLU A N 1
ATOM 689 C CA . GLU A 1 143 ? 12.57291 29.65001 14.75417 1.000 45.86162 86 GLU A CA 1
ATOM 690 C C . GLU A 1 143 ? 13.01639 30.97633 14.15596 1.000 43.51183 86 GLU A C 1
ATOM 691 O O . GLU A 1 143 ? 13.43900 31.03781 12.99946 1.000 45.96016 86 GLU A O 1
ATOM 697 N N . THR A 1 144 ? 12.91658 32.03930 14.94075 1.000 46.89178 87 THR A N 1
ATOM 698 C CA . THR A 1 144 ? 13.19852 33.37678 14.43979 1.000 43.69868 87 THR A CA 1
ATOM 699 C C . THR A 1 144 ? 14.67497 33.53075 14.07244 1.000 44.53352 87 THR A C 1
ATOM 700 O O . THR A 1 144 ? 15.55415 32.91278 14.67797 1.000 48.23901 87 THR A O 1
ATOM 704 N N . VAL A 1 145 ? 14.94485 34.33276 13.04029 1.000 44.42711 88 VAL A N 1
ATOM 705 C CA . VAL A 1 145 ? 16.29944 34.57336 12.55203 1.000 40.88968 88 VAL A CA 1
ATOM 706 C C . VAL A 1 145 ? 16.56438 36.06411 12.60332 1.000 39.73123 88 VAL A C 1
ATOM 707 O O . VAL A 1 145 ? 15.76537 36.85857 12.09719 1.000 45.40709 88 VAL A O 1
ATOM 711 N N . VAL A 1 146 ? 17.67626 36.44562 13.20980 1.000 40.59726 89 VAL A N 1
ATOM 712 C CA . VAL A 1 146 ? 18.15288 37.81969 13.19959 1.000 40.21446 89 VAL A CA 1
ATOM 713 C C . VAL A 1 146 ? 19.48227 37.81514 12.46875 1.000 41.33985 89 VAL A C 1
ATOM 714 O O . VAL A 1 146 ? 20.33594 36.95013 12.71539 1.000 43.93588 89 VAL A O 1
ATOM 718 N N . ILE A 1 147 ? 19.64564 38.75447 11.55239 1.000 38.45253 90 ILE A N 1
ATOM 719 C CA . ILE A 1 147 ? 20.88929 38.93706 10.83247 1.000 36.78501 90 ILE A CA 1
ATOM 720 C C . ILE A 1 147 ? 21.40216 40.30119 11.22554 1.000 39.39027 90 ILE A C 1
ATOM 721 O O . ILE A 1 147 ? 20.67896 41.28791 11.08967 1.000 43.93650 90 ILE A O 1
ATOM 726 N N . GLU A 1 148 ? 22.60499 40.35799 11.77806 1.000 39.18855 91 GLU A N 1
ATOM 727 C CA . GLU A 1 148 ? 23.16004 41.60455 12.28969 1.000 41.08800 91 GLU A CA 1
ATOM 728 C C . GLU A 1 148 ? 24.32477 42.01379 11.40829 1.000 42.00041 91 GLU A C 1
ATOM 729 O O . GLU A 1 148 ? 25.27786 41.25219 11.25350 1.000 43.75964 91 GLU A O 1
ATOM 735 N N . GLY A 1 149 ? 24.25696 43.21178 10.84361 1.000 40.82471 92 GLY A N 1
ATOM 736 C CA . GLY A 1 149 ? 25.34068 43.71727 10.03302 1.000 37.72846 92 GLY A CA 1
ATOM 737 C C . GLY A 1 149 ? 25.13677 43.65013 8.53182 1.000 40.41551 92 GLY A C 1
ATOM 738 O O . GLY A 1 149 ? 26.11007 43.85630 7.79733 1.000 44.80893 92 GLY A O 1
ATOM 739 N N . THR A 1 150 ? 23.91548 43.35483 8.05407 1.000 37.30498 93 THR A N 1
ATOM 740 C CA . THR A 1 150 ? 23.58517 43.45067 6.63135 1.000 34.30980 93 THR A CA 1
ATOM 741 C C . THR A 1 150 ? 24.12524 44.73543 6.04411 1.000 38.35350 93 THR A C 1
ATOM 742 O O . THR A 1 150 ? 23.75015 45.82872 6.47190 1.000 45.46652 93 THR A O 1
ATOM 746 N N . GLN A 1 151 ? 24.98322 44.60658 5.05171 1.000 38.37687 94 GLN A N 1
ATOM 747 C CA . GLN A 1 151 ? 25.79561 45.71505 4.57444 1.000 39.29714 94 GLN A CA 1
ATOM 748 C C . GLN A 1 151 ? 25.18106 46.29407 3.30621 1.000 41.72659 94 GLN A C 1
ATOM 749 O O . GLN A 1 151 ? 24.97440 45.56069 2.33234 1.000 44.34181 94 GLN A O 1
ATOM 755 N N . LEU A 1 152 ? 24.90966 47.60233 3.30297 1.000 41.69845 95 LEU A N 1
ATOM 756 C CA . LEU A 1 152 ? 24.24971 48.25989 2.17758 1.000 43.26372 95 LEU A CA 1
ATOM 757 C C . LEU A 1 152 ? 25.16903 49.26800 1.50261 1.000 42.00748 95 LEU A C 1
ATOM 758 O O . LEU A 1 152 ? 25.71693 50.15369 2.16597 1.000 41.86461 95 LEU A O 1
ATOM 763 N N . LEU A 1 153 ? 25.29167 49.15935 0.17998 1.000 39.60926 96 LEU A N 1
ATOM 764 C CA . LEU A 1 153 ? 26.05210 50.10295 -0.62943 1.000 42.80431 96 LEU A CA 1
ATOM 765 C C . LEU A 1 153 ? 25.11563 51.01141 -1.41417 1.000 43.23826 96 LEU A C 1
ATOM 766 O O . LEU A 1 153 ? 24.11693 50.55053 -1.97605 1.000 42.80633 96 LEU A O 1
ATOM 771 N N . ALA A 1 154 ? 25.44567 52.29926 -1.46915 1.000 41.23660 97 ALA A N 1
ATOM 772 C CA . ALA A 1 154 ? 24.60333 53.23542 -2.20491 1.000 48.18778 97 ALA A CA 1
ATOM 773 C C . ALA A 1 154 ? 24.47681 52.81659 -3.67426 1.000 46.89041 97 ALA A C 1
ATOM 774 O O . ALA A 1 154 ? 25.35950 52.15675 -4.23111 1.000 44.88926 97 ALA A O 1
ATOM 776 N N . THR A 1 155 ? 23.32915 53.15859 -4.27806 1.000 42.54956 98 THR A N 1
ATOM 777 C CA . THR A 1 155 ? 22.99386 52.98986 -5.69996 1.000 43.59962 98 THR A CA 1
ATOM 778 C C . THR A 1 155 ? 22.85706 51.54131 -6.15879 1.000 42.97885 98 THR A C 1
ATOM 779 O O . THR A 1 155 ? 22.67193 51.31324 -7.35274 1.000 46.12570 98 THR A O 1
ATOM 783 N N . ILE A 1 156 ? 22.88534 50.56626 -5.24682 1.000 41.28501 99 ILE A N 1
ATOM 784 C CA . ILE A 1 156 ? 23.10786 49.15786 -5.56174 1.000 42.62196 99 ILE A CA 1
ATOM 785 C C . ILE A 1 156 ? 22.14058 48.32260 -4.73014 1.000 44.19814 99 ILE A C 1
ATOM 786 O O . ILE A 1 156 ? 21.73460 48.73222 -3.63666 1.000 44.48118 99 ILE A O 1
ATOM 791 N N . GLU A 1 157 ? 21.75062 47.14482 -5.24771 1.000 42.48740 100 GLU A N 1
ATOM 792 C CA . GLU A 1 157 ? 20.79050 46.29236 -4.55138 1.000 39.90319 100 GLU A CA 1
ATOM 793 C C . GLU A 1 157 ? 21.52817 45.21982 -3.76520 1.000 38.45600 100 GLU A C 1
ATOM 794 O O . GLU A 1 157 ? 22.19453 44.36373 -4.34711 1.000 40.97662 100 GLU A O 1
ATOM 800 N N . ALA A 1 158 ? 21.39951 45.27115 -2.44329 1.000 41.70081 101 ALA A N 1
ATOM 801 C CA . ALA A 1 158 ? 21.78189 44.17063 -1.57411 1.000 35.91169 101 ALA A CA 1
ATOM 802 C C . ALA A 1 158 ? 20.66880 43.12539 -1.53881 1.000 41.36758 101 ALA A C 1
ATOM 803 O O . ALA A 1 158 ? 19.47950 43.46023 -1.51347 1.000 40.86365 101 ALA A O 1
ATOM 805 N N . ARG A 1 159 ? 21.05213 41.85273 -1.53879 1.000 38.21830 102 ARG A N 1
ATOM 806 C CA . ARG A 1 159 ? 20.09857 40.75581 -1.47024 1.000 36.32780 102 ARG A CA 1
ATOM 807 C C . ARG A 1 159 ? 20.39196 39.96156 -0.21257 1.000 35.71740 102 ARG A C 1
ATOM 808 O O . ARG A 1 159 ? 21.46449 39.37791 -0.09471 1.000 38.42696 102 ARG A O 1
ATOM 816 N N . GLN A 1 160 ? 19.46763 39.95368 0.73472 1.000 34.03242 103 GLN A N 1
ATOM 817 C CA . GLN A 1 160 ? 19.69244 39.24631 1.98641 1.000 35.48276 103 GLN A CA 1
ATOM 818 C C . GLN A 1 160 ? 18.85610 37.98470 1.98308 1.000 35.17487 103 GLN A C 1
ATOM 819 O O . GLN A 1 160 ? 17.64282 38.05151 1.78371 1.000 37.49736 103 GLN A O 1
ATOM 825 N N . GLY A 1 161 ? 19.49487 36.84289 2.20176 1.000 38.14521 104 GLY A N 1
ATOM 826 C CA . GLY A 1 161 ? 18.79319 35.57252 2.30564 1.000 36.46048 104 GLY A CA 1
ATOM 827 C C . GLY A 1 161 ? 18.60577 35.21804 3.76979 1.000 39.03928 104 GLY A C 1
ATOM 828 O O . GLY A 1 161 ? 19.50483 35.42653 4.58082 1.000 44.93320 104 GLY A O 1
ATOM 829 N N . VAL A 1 162 ? 17.42245 34.70985 4.10528 1.000 36.95909 105 VAL A N 1
ATOM 830 C CA . VAL A 1 162 ? 17.12359 34.31359 5.47948 1.000 35.15418 105 VAL A CA 1
ATOM 831 C C . VAL A 1 162 ? 16.65463 32.86930 5.47157 1.000 41.81620 105 VAL A C 1
ATOM 832 O O . VAL A 1 162 ? 15.50349 32.60793 5.08767 1.000 41.68821 105 VAL A O 1
ATOM 836 N N . PRO A 1 163 ? 17.49434 31.90081 5.89219 1.000 42.82256 106 PRO A N 1
ATOM 837 C CA . PRO A 1 163 ? 17.02127 30.51485 6.02376 1.000 39.30997 106 PRO A CA 1
ATOM 838 C C . PRO A 1 163 ? 16.49084 30.22283 7.42719 1.000 38.74234 106 PRO A C 1
ATOM 839 O O . PRO A 1 163 ? 17.23489 30.38393 8.39897 1.000 40.44518 106 PRO A O 1
ATOM 843 N N . MET A 1 164 ? 15.23025 29.79785 7.55520 1.000 37.38037 107 MET A N 1
ATOM 844 C CA . MET A 1 164 ? 14.58489 29.60046 8.84725 1.000 39.84069 107 MET A CA 1
ATOM 845 C C . MET A 1 164 ? 14.38042 28.12083 9.14514 1.000 39.52206 107 MET A C 1
ATOM 846 O O . MET A 1 164 ? 13.95396 27.35614 8.27630 1.000 40.51422 107 MET A O 1
ATOM 851 N N . SER A 1 165 ? 14.66843 27.71995 10.37833 1.000 37.61310 108 SER A N 1
ATOM 852 C CA . SER A 1 165 ? 14.37755 26.30207 10.54483 1.000 41.09683 108 SER A CA 1
ATOM 853 C C . SER A 1 165 ? 13.02178 26.10996 11.20353 1.000 39.75535 108 SER A C 1
ATOM 854 O O . SER A 1 165 ? 12.55727 26.98322 11.92968 1.000 42.39162 108 SER A O 1
ATOM 857 N N . PRO A 1 166 ? 12.36475 24.97535 10.97971 1.000 43.02290 109 PRO A N 1
ATOM 858 C CA . PRO A 1 166 ? 11.10966 24.68678 11.68517 1.000 43.45346 109 PRO A CA 1
ATOM 859 C C . PRO A 1 166 ? 11.39414 24.27445 13.11984 1.000 48.35004 109 PRO A C 1
ATOM 860 O O . PRO A 1 166 ? 12.48102 23.80093 13.45232 1.000 49.86026 109 PRO A O 1
ATOM 864 N N . ARG A 1 167 ? 10.39614 24.45339 13.97703 1.000 48.38805 110 ARG A N 1
ATOM 865 C CA . ARG A 1 167 ? 10.60646 24.17122 15.39106 1.000 48.74520 110 ARG A CA 1
ATOM 866 C C . ARG A 1 167 ? 10.45055 22.68379 15.73313 1.000 53.93697 110 ARG A C 1
ATOM 867 O O . ARG A 1 167 ? 9.56315 21.99665 15.22730 1.000 56.16462 110 ARG A O 1
ATOM 875 N N . ARG A 1 176 ? 11.65199 27.23566 21.44467 1.000 73.51377 119 ARG A N 1
ATOM 876 C CA . ARG A 1 176 ? 10.49148 28.11590 21.38052 1.000 86.20207 119 ARG A CA 1
ATOM 877 C C . ARG A 1 176 ? 10.87417 29.59388 21.51337 1.000 84.89638 119 ARG A C 1
ATOM 878 O O . ARG A 1 176 ? 10.56979 30.39996 20.62033 1.000 85.57826 119 ARG A O 1
ATOM 886 N N . GLN A 1 177 ? 11.52035 29.96647 22.61854 1.000 71.77274 120 GLN A N 1
ATOM 887 C CA . GLN A 1 177 ? 12.07724 31.30544 22.73366 1.000 68.60690 120 GLN A CA 1
ATOM 888 C C . GLN A 1 177 ? 13.54161 31.37771 22.29269 1.000 59.70322 120 GLN A C 1
ATOM 889 O O . GLN A 1 177 ? 14.22118 32.36886 22.58040 1.000 58.62685 120 GLN A O 1
ATOM 895 N N . SER A 1 178 ? 14.04311 30.37365 21.59454 1.000 58.68727 121 SER A N 1
ATOM 896 C CA . SER A 1 178 ? 15.38473 30.51776 21.06358 1.000 54.15855 121 SER A CA 1
ATOM 897 C C . SER A 1 178 ? 15.31840 31.19236 19.70178 1.000 53.46520 121 SER A C 1
ATOM 898 O O . SER A 1 178 ? 14.27471 31.21212 19.04802 1.000 54.94283 121 SER A O 1
ATOM 901 N N . GLU A 1 179 ? 16.44500 31.77968 19.29496 1.000 50.85179 122 GLU A N 1
ATOM 902 C CA . GLU A 1 179 ? 16.54939 32.50725 18.03934 1.000 45.80256 122 GLU A CA 1
ATOM 903 C C . GLU A 1 179 ? 17.90953 32.24154 17.42961 1.000 48.78069 122 GLU A C 1
ATOM 904 O O . GLU A 1 179 ? 18.86658 31.98331 18.15066 1.000 52.60843 122 GLU A O 1
ATOM 910 N N . LEU A 1 180 ? 17.99997 32.33217 16.10156 1.000 47.93198 123 LEU A N 1
ATOM 911 C CA . LEU A 1 180 ? 19.27688 32.28251 15.39330 1.000 44.06370 123 LEU A CA 1
ATOM 912 C C . LEU A 1 180 ? 19.78207 33.69187 15.16219 1.000 43.48830 123 LEU A C 1
ATOM 913 O O . LEU A 1 180 ? 19.05137 34.53005 14.63604 1.000 45.70217 123 LEU A O 1
ATOM 918 N N . ILE A 1 181 ? 21.03386 33.94406 15.50798 1.000 45.49816 124 ILE A N 1
ATOM 919 C CA . ILE A 1 181 ? 21.66703 35.21675 15.20876 1.000 45.08098 124 ILE A CA 1
ATOM 920 C C . ILE A 1 181 ? 22.84520 34.93248 14.30929 1.000 45.54034 124 ILE A C 1
ATOM 921 O O . ILE A 1 181 ? 23.75901 34.17777 14.68012 1.000 46.95855 124 ILE A O 1
ATOM 926 N N . PHE A 1 182 ? 22.81786 35.52102 13.12461 1.000 42.88672 125 PHE A N 1
ATOM 927 C CA . PHE A 1 182 ? 23.97402 35.52852 12.24221 1.000 42.81199 125 PHE A CA 1
ATOM 928 C C . PHE A 1 182 ? 24.54899 36.91907 12.26318 1.000 39.98550 125 PHE A C 1
ATOM 929 O O . PHE A 1 182 ? 23.80975 37.90777 12.22147 1.000 45.78142 125 PHE A O 1
ATOM 937 N N . ASP A 1 183 ? 25.84945 36.99196 12.41164 1.000 40.01695 126 ASP A N 1
ATOM 938 C CA . ASP A 1 183 ? 26.51188 38.28198 12.47071 1.000 40.67737 126 ASP A CA 1
ATOM 939 C C . ASP A 1 183 ? 27.41687 38.43830 11.25462 1.000 44.16918 126 ASP A C 1
ATOM 940 O O . ASP A 1 183 ? 28.27163 37.58500 10.99615 1.000 46.24725 126 ASP A O 1
ATOM 945 N N . ILE A 1 184 ? 27.41147 39.61945 10.65459 1.000 44.05361 127 ILE A N 1
ATOM 946 C CA . ILE A 1 184 ? 28.27010 39.88486 9.50331 1.000 40.78602 127 ILE A CA 1
ATOM 947 C C . ILE A 1 184 ? 29.36375 40.85008 9.93692 1.000 40.91193 127 ILE A C 1
ATOM 948 O O . ILE A 1 184 ? 29.07359 41.96527 10.38062 1.000 47.06293 127 ILE A O 1
ATOM 953 N N . GLY A 1 185 ? 30.60475 40.38392 9.91001 1.000 42.47137 128 GLY A N 1
ATOM 954 C CA . GLY A 1 185 ? 31.74660 41.18865 10.29141 1.000 43.14331 128 GLY A CA 1
ATOM 955 C C . GLY A 1 185 ? 32.00761 42.28782 9.29334 1.000 39.51274 128 GLY A C 1
ATOM 956 O O . GLY A 1 185 ? 31.22311 42.54256 8.38196 1.000 41.42992 128 GLY A O 1
ATOM 957 N N . GLU A 1 186 ? 33.13009 42.97139 9.48502 1.000 43.95238 129 GLU A N 1
ATOM 958 C CA . GLU A 1 186 ? 33.41988 44.09332 8.60991 1.000 40.52760 129 GLU A CA 1
ATOM 959 C C . GLU A 1 186 ? 33.95074 43.57570 7.29160 1.000 41.12731 129 GLU A C 1
ATOM 960 O O . GLU A 1 186 ? 34.60531 42.53656 7.23367 1.000 42.63749 129 GLU A O 1
ATOM 966 N N . HIS A 1 187 ? 33.61809 44.29025 6.22291 1.000 40.95415 130 HIS A N 1
ATOM 967 C CA . HIS A 1 187 ? 34.15824 43.99617 4.90253 1.000 41.68718 130 HIS A CA 1
ATOM 968 C C . HIS A 1 187 ? 35.68552 44.00425 4.94382 1.000 40.91222 130 HIS A C 1
ATOM 969 O O . HIS A 1 187 ? 36.30036 44.78829 5.66748 1.000 43.69543 130 HIS A O 1
ATOM 976 N N . THR A 1 188 ? 36.31264 43.12345 4.16241 1.000 42.47438 131 THR A N 1
ATOM 977 C CA . THR A 1 188 ? 37.77108 43.00863 4.25598 1.000 43.67165 131 THR A CA 1
ATOM 978 C C . THR A 1 188 ? 38.46949 44.27655 3.78935 1.000 47.48960 131 THR A C 1
ATOM 979 O O . THR A 1 188 ? 39.53720 44.60968 4.31165 1.000 52.54844 131 THR A O 1
ATOM 983 N N . LEU A 1 189 ? 37.88318 44.99735 2.82394 1.000 46.43146 132 LEU A N 1
ATOM 984 C CA . LEU A 1 189 ? 38.45978 46.25905 2.37478 1.000 45.87372 132 LEU A CA 1
ATOM 985 C C . LEU A 1 189 ? 38.38951 47.33237 3.43389 1.000 48.06230 132 LEU A C 1
ATOM 986 O O . LEU A 1 189 ? 39.07283 48.34592 3.29830 1.000 56.37328 132 LEU A O 1
ATOM 991 N N . TYR A 1 190 ? 37.57395 47.15523 4.46948 1.000 46.94937 133 TYR A N 1
ATOM 992 C CA . TYR A 1 190 ? 37.48082 48.15202 5.52687 1.000 47.22842 133 TYR A CA 1
ATOM 993 C C . TYR A 1 190 ? 38.05621 47.66236 6.84833 1.000 51.00191 133 TYR A C 1
ATOM 994 O O . TYR A 1 190 ? 38.90158 48.34492 7.44655 1.000 52.61913 133 TYR A O 1
ATOM 1003 N N . GLY A 1 191 ? 37.63610 46.48877 7.31565 1.000 46.34517 134 GLY A N 1
ATOM 1004 C CA . GLY A 1 191 ? 38.09032 45.98386 8.58959 1.000 47.62571 134 GLY A CA 1
ATOM 1005 C C . GLY A 1 191 ? 39.51841 45.49359 8.50543 1.000 53.36381 134 GLY A C 1
ATOM 1006 O O . GLY A 1 191 ? 40.14683 45.48564 7.45058 1.000 53.93161 134 GLY A O 1
ATOM 1007 N N . THR A 1 192 ? 40.04046 45.06765 9.64652 1.000 50.24094 135 THR A N 1
ATOM 1008 C CA . THR A 1 192 ? 41.39975 44.55907 9.72262 1.000 53.60601 135 THR A CA 1
ATOM 1009 C C . THR A 1 192 ? 41.37279 43.06447 10.01752 1.000 53.32908 135 THR A C 1
ATOM 1010 O O . THR A 1 192 ? 40.85224 42.64128 11.05687 1.000 54.81723 135 THR A O 1
ATOM 1014 N N . TYR A 1 193 ? 41.90119 42.27240 9.08430 1.000 52.33593 136 TYR A N 1
ATOM 1015 C CA . TYR A 1 193 ? 41.88430 40.81926 9.12320 1.000 48.19843 136 TYR A CA 1
ATOM 1016 C C . TYR A 1 193 ? 43.30382 40.28839 9.02439 1.000 46.88720 136 TYR A C 1
ATOM 1017 O O . TYR A 1 193 ? 44.16907 40.94326 8.43987 1.000 47.34315 136 TYR A O 1
ATOM 1026 N N . PRO A 1 194 ? 43.57168 39.10855 9.58116 1.000 44.59493 137 PRO A N 1
ATOM 1027 C CA . PRO A 1 194 ? 44.93205 38.55188 9.52570 1.000 45.11172 137 PRO A CA 1
ATOM 1028 C C . PRO A 1 194 ? 45.36841 38.36922 8.08465 1.000 50.34404 137 PRO A C 1
ATOM 1029 O O . PRO A 1 194 ? 44.59317 37.86073 7.25914 1.000 51.56256 137 PRO A O 1
ATOM 1033 N N . PRO A 1 195 ? 46.58942 38.77582 7.73759 1.000 49.70604 138 PRO A N 1
ATOM 1034 C CA . PRO A 1 195 ? 47.01820 38.72845 6.32984 1.000 45.87316 138 PRO A CA 1
ATOM 1035 C C . PRO A 1 195 ? 47.21374 37.30504 5.83587 1.000 48.53640 138 PRO A C 1
ATOM 1036 O O . PRO A 1 195 ? 47.42516 36.36207 6.60264 1.000 50.96747 138 PRO A O 1
ATOM 1040 N N . LYS A 1 196 ? 47.16369 37.17590 4.51411 1.000 49.68491 139 LYS A N 1
ATOM 1041 C CA . LYS A 1 196 ? 47.13545 35.88974 3.82843 1.000 46.94961 139 LYS A CA 1
ATOM 1042 C C . LYS A 1 196 ? 48.52345 35.26569 3.86545 1.000 49.73118 139 LYS A C 1
ATOM 1043 O O . LYS A 1 196 ? 49.45520 35.76585 3.22816 1.000 51.69925 139 LYS A O 1
ATOM 1049 N N . ILE A 1 197 ? 48.66207 34.18098 4.62260 1.000 51.69665 140 ILE A N 1
ATOM 1050 C CA . ILE A 1 197 ? 49.89193 33.39839 4.72289 1.000 50.65838 140 ILE A CA 1
ATOM 1051 C C . ILE A 1 197 ? 50.40394 33.08999 3.32205 1.000 51.42349 140 ILE A C 1
ATOM 1052 O O . ILE A 1 197 ? 49.65868 32.53020 2.50761 1.000 53.08762 140 ILE A O 1
ATOM 1057 N N . PRO A 1 198 ? 51.65608 33.40391 3.00370 1.000 54.01226 141 PRO A N 1
ATOM 1058 C CA . PRO A 1 198 ? 52.15588 33.16171 1.64639 1.000 52.09279 141 PRO A CA 1
ATOM 1059 C C . PRO A 1 198 ? 52.21181 31.67661 1.34400 1.000 50.53904 141 PRO A C 1
ATOM 1060 O O . PRO A 1 198 ? 52.32966 30.82548 2.22884 1.000 53.90685 141 PRO A O 1
ATOM 1064 N N . GLU A 1 199 ? 52.16611 31.37320 0.05660 1.000 48.60798 142 GLU A N 1
ATOM 1065 C CA . GLU A 1 199 ? 51.90985 30.00303 -0.32381 1.000 44.48696 142 GLU A CA 1
ATOM 1066 C C . GLU A 1 199 ? 52.09431 29.90486 -1.82367 1.000 47.03257 142 GLU A C 1
ATOM 1067 O O . GLU A 1 199 ? 51.88512 30.88571 -2.54097 1.000 50.71951 142 GLU A O 1
ATOM 1073 N N . SER A 1 200 ? 52.50646 28.73190 -2.29100 1.000 46.79805 143 SER A N 1
ATOM 1074 C CA . SER A 1 200 ? 52.86819 28.57697 -3.69628 1.000 50.10629 143 SER A CA 1
ATOM 1075 C C . SER A 1 200 ? 51.63870 28.57206 -4.60153 1.000 44.36348 143 SER A C 1
ATOM 1076 O O . SER A 1 200 ? 50.53700 28.18629 -4.20200 1.000 46.52075 143 SER A O 1
ATOM 1079 N N . ASN A 1 201 ? 51.84869 29.01257 -5.84631 1.000 46.84641 144 ASN A N 1
ATOM 1080 C CA . ASN A 1 201 ? 50.76949 29.18786 -6.81733 1.000 43.88909 144 ASN A CA 1
ATOM 1081 C C . ASN A 1 201 ? 50.37548 27.89538 -7.51201 1.000 41.28291 144 ASN A C 1
ATOM 1082 O O . ASN A 1 201 ? 49.25784 27.80694 -8.02222 1.000 40.97007 144 ASN A O 1
ATOM 1087 N N . LEU A 1 202 ? 51.28321 26.93020 -7.60645 1.000 43.60755 145 LEU A N 1
ATOM 1088 C CA . LEU A 1 202 ? 51.02091 25.63343 -8.21063 1.000 41.25126 145 LEU A CA 1
ATOM 1089 C C . LEU A 1 202 ? 51.29393 24.55795 -7.16649 1.000 41.96553 145 LEU A C 1
ATOM 1090 O O . LEU A 1 202 ? 52.22260 24.68114 -6.36584 1.000 46.75558 145 LEU A O 1
ATOM 1095 N N . LYS A 1 203 ? 50.48867 23.50682 -7.17361 1.000 38.65362 146 LYS A N 1
ATOM 1096 C CA . LYS A 1 203 ? 50.48508 22.48556 -6.13876 1.000 36.84165 146 LYS A CA 1
ATOM 1097 C C . LYS A 1 203 ? 50.71891 21.13636 -6.79869 1.000 38.83032 146 LYS A C 1
ATOM 1098 O O . LYS A 1 203 ? 50.49689 20.99698 -8.00453 1.000 39.73932 146 LYS A O 1
ATOM 1104 N N . PRO A 1 204 ? 51.17672 20.12136 -6.05600 1.000 35.12557 147 PRO A N 1
ATOM 1105 C CA . PRO A 1 204 ? 51.37228 18.81152 -6.67428 1.000 35.35952 147 PRO A CA 1
ATOM 1106 C C . PRO A 1 204 ? 50.05070 18.11425 -6.91985 1.000 38.24806 147 PRO A C 1
ATOM 1107 O O . PRO A 1 204 ? 49.04966 18.37129 -6.23941 1.000 46.47393 147 PRO A O 1
ATOM 1111 N N . LEU A 1 205 ? 50.05422 17.23028 -7.91199 1.000 33.50078 148 LEU A N 1
ATOM 1112 C CA . LEU A 1 205 ? 48.83350 16.55089 -8.30775 1.000 36.02376 148 LEU A CA 1
ATOM 1113 C C . LEU A 1 205 ? 49.06804 15.05714 -8.39770 1.000 41.58325 148 LEU A C 1
ATOM 1114 O O . LEU A 1 205 ? 50.18664 14.61477 -8.67266 1.000 41.87109 148 LEU A O 1
ATOM 1119 N N . PRO A 1 206 ? 48.02928 14.25265 -8.20750 1.000 41.50230 149 PRO A N 1
ATOM 1120 C CA . PRO A 1 206 ? 48.12077 12.83671 -8.55932 1.000 39.12169 149 PRO A CA 1
ATOM 1121 C C . PRO A 1 206 ? 48.37396 12.69193 -10.04596 1.000 41.28392 149 PRO A C 1
ATOM 1122 O O . PRO A 1 206 ? 48.06121 13.60871 -10.83003 1.000 42.21855 149 PRO A O 1
ATOM 1126 N N . PRO A 1 207 ? 48.91876 11.55711 -10.47663 1.000 42.02911 150 PRO A N 1
ATOM 1127 C CA . PRO A 1 207 ? 49.19580 11.36860 -11.89476 1.000 44.56298 150 PRO A CA 1
ATOM 1128 C C . PRO A 1 207 ? 47.87873 11.16378 -12.68139 1.000 46.42352 150 PRO A C 1
ATOM 1129 O O . PRO A 1 207 ? 46.88871 10.70526 -12.10847 1.000 45.04079 150 PRO A O 1
ATOM 1133 N N . PRO A 1 208 ? 47.88913 11.49820 -13.96388 1.000 46.32588 151 PRO A N 1
ATOM 1134 C CA . PRO A 1 208 ? 46.62938 11.43090 -14.72639 1.000 47.52767 151 PRO A CA 1
ATOM 1135 C C . PRO A 1 208 ? 46.12727 9.99836 -14.83977 1.000 53.28593 151 PRO A C 1
ATOM 1136 O O . PRO A 1 208 ? 46.88450 9.08744 -15.19090 1.000 50.44273 151 PRO A O 1
ATOM 1140 N N . THR A 1 209 ? 44.83389 9.80662 -14.52930 1.000 52.23867 152 THR A N 1
ATOM 1141 C CA . THR A 1 209 ? 44.13984 8.54852 -14.78456 1.000 50.84258 152 THR A CA 1
ATOM 1142 C C . THR A 1 209 ? 43.73976 8.37199 -16.24437 1.000 57.46278 152 THR A C 1
ATOM 1143 O O . THR A 1 209 ? 43.23380 7.30384 -16.60866 1.000 58.07872 152 THR A O 1
ATOM 1147 N N . GLY A 1 210 ? 43.94094 9.38628 -17.08132 1.000 62.96892 153 GLY A N 1
ATOM 1148 C CA . GLY A 1 210 ? 43.60343 9.28524 -18.48850 1.000 64.69777 153 GLY A CA 1
ATOM 1149 C C . GLY A 1 210 ? 42.12792 9.39587 -18.80053 1.000 67.04225 153 GLY A C 1
ATOM 1150 O O . GLY A 1 210 ? 41.69903 8.93448 -19.86214 1.000 75.32320 153 GLY A O 1
ATOM 1151 N N . PHE A 1 211 ? 41.32800 9.98100 -17.90510 1.000 60.98778 154 PHE A N 1
ATOM 1152 C CA . PHE A 1 211 ? 39.91174 10.20813 -18.17927 1.000 58.01873 154 PHE A CA 1
ATOM 1153 C C . PHE A 1 211 ? 39.61313 11.64835 -18.55856 1.000 58.56510 154 PHE A C 1
ATOM 1154 O O . PHE A 1 211 ? 38.45839 11.96026 -18.88533 1.000 66.54445 154 PHE A O 1
ATOM 1162 N N . VAL A 1 212 ? 40.62043 12.52198 -18.50801 1.000 54.28422 155 VAL A N 1
ATOM 1163 C CA . VAL A 1 212 ? 40.62204 13.89484 -19.02032 1.000 54.67332 155 VAL A CA 1
ATOM 1164 C C . VAL A 1 212 ? 39.62431 14.80058 -18.30529 1.000 49.75924 155 VAL A C 1
ATOM 1165 O O . VAL A 1 212 ? 39.99163 15.89270 -17.85989 1.000 54.01637 155 VAL A O 1
ATOM 1169 N N . VAL A 1 213 ? 38.36137 14.39842 -18.19384 1.000 47.61992 156 VAL A N 1
ATOM 1170 C CA . VAL A 1 213 ? 37.49318 15.15573 -17.30386 1.000 48.23994 156 VAL A CA 1
ATOM 1171 C C . VAL A 1 213 ? 37.92626 14.94289 -15.85867 1.000 48.39080 156 VAL A C 1
ATOM 1172 O O . VAL A 1 213 ? 37.92075 15.88293 -15.05612 1.000 54.99628 156 VAL A O 1
ATOM 1176 N N . LEU A 1 214 ? 38.33626 13.72374 -15.50026 1.000 46.15534 157 LEU A N 1
ATOM 1177 C CA . LEU A 1 214 ? 38.84973 13.51000 -14.15031 1.000 44.35639 157 LEU A CA 1
ATOM 1178 C C . LEU A 1 214 ? 40.25063 14.07673 -13.96394 1.000 47.29029 157 LEU A C 1
ATOM 1179 O O . LEU A 1 214 ? 40.63754 14.39554 -12.83309 1.000 44.82240 157 LEU A O 1
ATOM 1184 N N . ASP A 1 215 ? 41.01543 14.21601 -15.04050 1.000 46.36579 158 ASP A N 1
ATOM 1185 C CA . ASP A 1 215 ? 42.36811 14.73665 -14.95383 1.000 42.78588 158 ASP A CA 1
ATOM 1186 C C . ASP A 1 215 ? 42.42886 16.25251 -15.00034 1.000 43.29874 158 ASP A C 1
ATOM 1187 O O . ASP A 1 215 ? 43.52576 16.79466 -15.16878 1.000 46.39415 158 ASP A O 1
ATOM 1192 N N . ASN A 1 216 ? 41.30294 16.94897 -14.88295 1.000 40.82353 159 ASN A N 1
ATOM 1193 C CA . ASN A 1 216 ? 41.28404 18.39982 -15.03478 1.000 40.02038 159 ASN A CA 1
ATOM 1194 C C . ASN A 1 216 ? 40.15908 18.97261 -14.19167 1.000 40.73034 159 ASN A C 1
ATOM 1195 O O . ASN A 1 216 ? 39.22318 18.24709 -13.82718 1.000 39.72237 159 ASN A O 1
ATOM 1200 N N . PRO A 1 217 ? 40.20155 20.27495 -13.88280 1.000 38.74302 160 PRO A N 1
ATOM 1201 C CA . PRO A 1 217 ? 39.22072 20.82647 -12.94053 1.000 38.47294 160 PRO A CA 1
ATOM 1202 C C . PRO A 1 217 ? 37.79920 20.65725 -13.44495 1.000 33.83499 160 PRO A C 1
ATOM 1203 O O . PRO A 1 217 ? 37.51992 20.81115 -14.63252 1.000 35.50993 160 PRO A O 1
ATOM 1207 N N . VAL A 1 218 ? 36.89402 20.32670 -12.52927 1.000 34.21072 161 VAL A N 1
ATOM 1208 C CA . VAL A 1 218 ? 35.47079 20.47341 -12.78942 1.000 34.64321 161 VAL A CA 1
ATOM 1209 C C . VAL A 1 218 ? 34.86037 21.27295 -11.64394 1.000 36.41734 161 VAL A C 1
ATOM 1210 O O . VAL A 1 218 ? 35.32654 21.19667 -10.50436 1.000 37.79048 161 VAL A O 1
ATOM 1214 N N . VAL A 1 219 ? 33.84132 22.07664 -11.94900 1.000 32.98689 162 VAL A N 1
ATOM 1215 C CA . VAL A 1 219 ? 33.14818 22.81879 -10.90057 1.000 33.27501 162 VAL A CA 1
ATOM 1216 C C . VAL A 1 219 ? 32.29238 21.86015 -10.08814 1.000 33.44672 162 VAL A C 1
ATOM 1217 O O . VAL A 1 219 ? 31.32824 21.28852 -10.61826 1.000 36.36072 162 VAL A O 1
ATOM 1221 N N . PRO A 1 220 ? 32.59138 21.65573 -8.81422 1.000 31.83051 163 PRO A N 1
ATOM 1222 C CA . PRO A 1 220 ? 31.74449 20.79694 -8.00761 1.000 31.67848 163 PRO A CA 1
ATOM 1223 C C . PRO A 1 220 ? 30.40895 21.47470 -7.79145 1.000 36.60614 163 PRO A C 1
ATOM 1224 O O . PRO A 1 220 ? 30.15733 22.62971 -8.14814 1.000 39.70736 163 PRO A O 1
ATOM 1228 N N . GLU A 1 221 ? 29.52603 20.71688 -7.20350 1.000 37.33074 164 GLU A N 1
ATOM 1229 C CA . GLU A 1 221 ? 28.24387 21.29359 -6.91156 1.000 37.15138 164 GLU A CA 1
ATOM 1230 C C . GLU A 1 221 ? 28.26636 22.01729 -5.57735 1.000 37.69686 164 GLU A C 1
ATOM 1231 O O . GLU A 1 221 ? 27.59931 23.04437 -5.41243 1.000 42.18339 164 GLU A O 1
ATOM 1237 N N . PHE A 1 222 ? 29.04556 21.51440 -4.63055 1.000 36.59790 165 PHE A N 1
ATOM 1238 C CA . PHE A 1 222 ? 29.08635 22.04413 -3.27958 1.000 37.03458 165 PHE A CA 1
ATOM 1239 C C . PHE A 1 222 ? 30.52509 22.22986 -2.83519 1.000 35.29813 165 PHE A C 1
ATOM 1240 O O . PHE A 1 222 ? 31.44026 21.56889 -3.31441 1.000 36.97897 165 PHE A O 1
ATOM 1248 N N . ILE A 1 223 ? 30.70591 23.15330 -1.91174 1.000 36.54479 166 ILE A N 1
ATOM 1249 C CA . ILE A 1 223 ? 31.96779 23.38882 -1.22920 1.000 36.13779 166 ILE A CA 1
ATOM 1250 C C . ILE A 1 223 ? 31.68009 23.12309 0.23803 1.000 39.94784 166 ILE A C 1
ATOM 1251 O O . ILE A 1 223 ? 30.59665 23.47529 0.71662 1.000 40.98550 166 ILE A O 1
ATOM 1256 N N . VAL A 1 224 ? 32.60799 22.49468 0.95438 1.000 36.85512 167 VAL A N 1
ATOM 1257 C CA . VAL A 1 224 ? 32.40648 22.25751 2.38007 1.000 35.98398 167 VAL A CA 1
ATOM 1258 C C . VAL A 1 224 ? 33.30547 23.22312 3.13882 1.000 36.28959 167 VAL A C 1
ATOM 1259 O O . VAL A 1 224 ? 34.50356 22.97801 3.28620 1.000 43.43250 167 VAL A O 1
ATOM 1263 N N . VAL A 1 225 ? 32.72865 24.29774 3.66972 1.000 36.95436 168 VAL 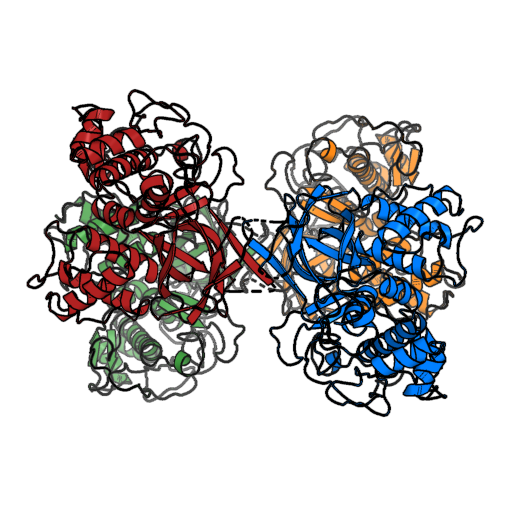A N 1
ATOM 1264 C CA . VAL A 1 225 ? 33.49439 25.38955 4.27312 1.000 39.87691 168 VAL A CA 1
ATOM 1265 C C . VAL A 1 225 ? 33.67198 25.15081 5.76716 1.000 38.68986 168 VAL A C 1
ATOM 1266 O O . VAL A 1 225 ? 32.70519 24.91238 6.49785 1.000 40.48237 168 VAL A O 1
ATOM 1270 N N . HIS A 1 226 ? 34.90036 25.26606 6.22349 1.000 39.62464 169 HIS A N 1
ATOM 1271 C CA . HIS A 1 226 ? 35.26018 25.13819 7.62846 1.000 40.52410 169 HIS A CA 1
ATOM 1272 C C . HIS A 1 226 ? 35.36026 26.54607 8.20627 1.000 41.41985 169 HIS A C 1
ATOM 1273 O O . HIS A 1 226 ? 36.28447 27.29644 7.86839 1.000 44.45727 169 HIS A O 1
ATOM 1280 N N . ASP A 1 227 ? 34.42025 26.91181 9.07528 1.000 42.25038 170 ASP A N 1
ATOM 1281 C CA . ASP A 1 227 ? 34.32911 28.29224 9.55924 1.000 40.91792 170 ASP A CA 1
ATOM 1282 C C . ASP A 1 227 ? 35.31368 28.50736 10.70321 1.000 44.72420 170 ASP A C 1
ATOM 1283 O O . ASP A 1 227 ? 34.94584 28.65518 11.86193 1.000 46.89677 170 ASP A O 1
ATOM 1288 N N . GLY A 1 228 ? 36.58936 28.53316 10.34740 1.000 49.18536 171 GLY A N 1
ATOM 1289 C CA . GLY A 1 228 ? 37.64997 28.70575 11.31802 1.000 46.38970 171 GLY A CA 1
ATOM 1290 C C . GLY A 1 228 ? 38.96519 28.18699 10.76576 1.000 47.38534 171 GLY A C 1
ATOM 1291 O O . GLY A 1 228 ? 39.05927 27.76455 9.61509 1.000 48.85984 171 GLY A O 1
ATOM 1292 N N . LEU A 1 229 ? 39.98071 28.23052 11.61889 1.000 52.21945 172 LEU A N 1
ATOM 1293 C CA . LEU A 1 229 ? 41.29404 27.74947 11.22829 1.000 50.90776 172 LEU A CA 1
ATOM 1294 C C . LEU A 1 229 ? 41.23429 26.26138 10.88632 1.000 52.58064 172 LEU A C 1
ATOM 1295 O O . LEU A 1 229 ? 40.37992 25.53286 11.39013 1.000 54.59699 172 LEU A O 1
ATOM 1300 N N . PRO A 1 230 ? 42.12840 25.78508 10.02469 1.000 50.95310 173 PRO A N 1
ATOM 1301 C CA . PRO A 1 230 ? 42.16764 24.34253 9.73176 1.000 47.78251 173 PRO A CA 1
ATOM 1302 C C . PRO A 1 230 ? 42.34114 23.47207 10.96257 1.000 54.33569 173 PRO A C 1
ATOM 1303 O O . PRO A 1 230 ? 41.73330 22.39656 11.06056 1.000 54.06927 173 PRO A O 1
ATOM 1307 N N . GLU A 1 231 ? 43.16343 23.91358 11.90851 1.000 57.65769 174 GLU A N 1
ATOM 1308 C CA . GLU A 1 231 ? 43.55731 23.10937 13.05319 1.000 57.74307 174 GLU A CA 1
ATOM 1309 C C . GLU A 1 231 ? 42.61128 23.25438 14.24108 1.000 61.88384 174 GLU A C 1
ATOM 1310 O O . GLU A 1 231 ? 42.87648 22.67426 15.29827 1.000 68.03353 174 GLU A O 1
ATOM 1316 N N . ASP A 1 232 ? 41.52057 23.99719 14.10453 1.000 57.21985 175 ASP A N 1
ATOM 1317 C CA . ASP A 1 232 ? 40.50678 24.09513 15.15484 1.000 58.44446 175 ASP A CA 1
ATOM 1318 C C . ASP A 1 232 ? 39.35992 23.15583 14.78085 1.000 57.31055 175 ASP A C 1
ATOM 1319 O O . ASP A 1 232 ? 38.46858 23.50648 14.00553 1.000 55.37640 175 ASP A O 1
ATOM 1324 N N . SER A 1 233 ? 39.39102 21.94374 15.33095 1.000 59.02507 176 SER A N 1
ATOM 1325 C CA . SER A 1 233 ? 38.44452 20.91104 14.92436 1.000 58.44744 176 SER A CA 1
ATOM 1326 C C . SER A 1 233 ? 37.01245 21.17079 15.38848 1.000 56.93286 176 SER A C 1
ATOM 1327 O O . SER A 1 233 ? 36.09851 20.45510 14.94899 1.000 52.30767 176 SER A O 1
ATOM 1330 N N . SER A 1 234 ? 36.79091 22.16600 16.25111 1.000 55.98165 177 SER A N 1
ATOM 1331 C CA . SER A 1 234 ? 35.46725 22.43299 16.79659 1.000 54.60713 177 SER A CA 1
ATOM 1332 C C . SER A 1 234 ? 34.66084 23.41234 15.94885 1.000 58.42551 177 SER A C 1
ATOM 1333 O O . SER A 1 234 ? 33.48386 23.64237 16.25402 1.000 59.67920 177 SER A O 1
ATOM 1336 N N . ALA A 1 235 ? 35.25987 23.99694 14.89951 1.000 58.73203 178 ALA A N 1
ATOM 1337 C CA . ALA A 1 235 ? 34.52921 24.92346 14.05325 1.000 50.37794 178 ALA A CA 1
ATOM 1338 C C . ALA A 1 235 ? 33.61304 24.17020 13.10006 1.000 46.69281 178 ALA A C 1
ATOM 1339 O O . ALA A 1 235 ? 33.94898 23.07818 12.63545 1.000 51.27325 178 ALA A O 1
ATOM 1341 N N . PRO A 1 236 ? 32.46355 24.74151 12.77960 1.000 42.79556 179 PRO A N 1
ATOM 1342 C CA . PRO A 1 236 ? 31.47515 24.02245 11.97233 1.000 41.82577 179 PRO A CA 1
ATOM 1343 C C . PRO A 1 236 ? 31.88194 23.95719 10.51208 1.000 44.51392 179 PRO A C 1
ATOM 1344 O O . PRO A 1 236 ? 32.65178 24.78243 10.01858 1.000 49.37537 179 PRO A O 1
ATOM 1348 N N . ASN A 1 237 ? 31.35752 22.93865 9.82978 1.000 41.67902 180 ASN A N 1
ATOM 1349 C CA . ASN A 1 237 ? 31.51486 22.76034 8.39437 1.000 39.21494 180 ASN A CA 1
ATOM 1350 C C . ASN A 1 237 ? 30.16139 22.94918 7.72818 1.000 39.34282 180 ASN A C 1
ATOM 1351 O O . ASN A 1 237 ? 29.18020 22.32924 8.13846 1.000 46.10288 180 ASN A O 1
ATOM 1356 N N . TYR A 1 238 ? 30.10390 23.79032 6.70153 1.000 40.09646 181 TYR A N 1
ATOM 1357 C CA . TYR A 1 238 ? 28.87597 24.03413 5.95246 1.000 39.46168 181 TYR A CA 1
ATOM 1358 C C . TYR A 1 238 ? 28.99216 23.53364 4.51161 1.000 39.83412 181 TYR A C 1
ATOM 1359 O O . TYR A 1 238 ? 30.03965 23.68759 3.87250 1.000 37.78138 181 TYR A O 1
ATOM 1368 N N . TRP A 1 239 ? 27.90951 22.97114 3.98080 1.000 38.52954 182 TRP A N 1
ATOM 1369 C CA . TRP A 1 239 ? 27.83965 22.62922 2.56310 1.000 35.58275 182 TRP A CA 1
ATOM 1370 C C . TRP A 1 239 ? 27.24769 23.82591 1.83546 1.000 38.47730 182 TRP A C 1
ATOM 1371 O O . TRP A 1 239 ? 26.05178 24.10043 1.96690 1.000 44.36903 182 TRP A O 1
ATOM 1382 N N . ILE A 1 240 ? 28.07837 24.56061 1.09484 1.000 38.54190 183 ILE A N 1
ATOM 1383 C CA . ILE A 1 240 ? 27.62243 25.74133 0.35851 1.000 35.24131 183 ILE A CA 1
ATOM 1384 C C . ILE A 1 240 ? 27.54885 25.38303 -1.11436 1.000 36.33609 183 ILE A C 1
ATOM 1385 O O . ILE A 1 240 ? 28.46542 24.74445 -1.63386 1.000 38.53398 183 ILE A O 1
ATOM 1390 N N . PRO A 1 241 ? 26.48743 25.74106 -1.81994 1.000 35.59967 184 PRO A N 1
ATOM 1391 C CA . PRO A 1 241 ? 26.48929 25.55295 -3.27446 1.000 35.78587 184 PRO A CA 1
ATOM 1392 C C . PRO A 1 241 ? 27.57765 26.41718 -3.87947 1.000 37.00533 184 PRO A C 1
ATOM 1393 O O . PRO A 1 241 ? 27.78151 27.55905 -3.45627 1.000 40.98339 184 PRO A O 1
ATOM 1397 N N . PHE A 1 242 ? 28.27872 25.87305 -4.87731 1.000 36.70436 185 PHE A N 1
ATOM 1398 C CA . PHE A 1 242 ? 29.44421 26.56703 -5.43088 1.000 37.51662 185 PHE A CA 1
ATOM 1399 C C . PHE A 1 242 ? 29.15687 28.03214 -5.71791 1.000 37.26916 185 PHE A C 1
ATOM 1400 O O . PHE A 1 242 ? 29.84369 28.91901 -5.20622 1.000 40.98530 185 PHE A O 1
ATOM 1408 N N . LYS A 1 243 ? 28.12754 28.31120 -6.51992 1.000 39.91602 186 LYS A N 1
ATOM 1409 C CA . LYS A 1 243 ? 27.90123 29.69171 -6.94691 1.000 38.20584 186 LYS A CA 1
ATOM 1410 C C . LYS A 1 243 ? 27.51613 30.58423 -5.78321 1.000 39.30263 186 LYS A C 1
ATOM 1411 O O . LYS A 1 243 ? 27.86081 31.76844 -5.76581 1.000 41.97311 186 LYS A O 1
ATOM 1417 N N . GLU A 1 244 ? 26.81502 30.06203 -4.78881 1.000 38.38695 187 GLU A N 1
ATOM 1418 C CA . GLU A 1 244 ? 26.58158 30.93857 -3.65483 1.000 39.37032 187 GLU A CA 1
ATOM 1419 C C . GLU A 1 244 ? 27.86571 31.14259 -2.86769 1.000 37.10123 187 GLU A C 1
ATOM 1420 O O . GLU A 1 244 ? 28.05595 32.19305 -2.24542 1.000 38.34492 187 GLU A O 1
ATOM 1426 N N . TYR A 1 245 ? 28.75536 30.15299 -2.88491 1.000 37.24421 188 TYR A N 1
ATOM 1427 C CA . TYR A 1 245 ? 30.06284 30.32823 -2.26636 1.000 34.18814 188 TYR A CA 1
ATOM 1428 C C . TYR A 1 245 ? 30.82034 31.48713 -2.91811 1.000 34.57994 188 TYR A C 1
ATOM 1429 O O . TYR A 1 245 ? 31.17435 32.46858 -2.25656 1.000 37.54803 188 TYR A O 1
ATOM 1438 N N . ILE A 1 246 ? 31.03829 31.42010 -4.22778 1.000 36.64433 189 ILE A N 1
ATOM 1439 C CA . ILE A 1 246 ? 31.82171 32.45969 -4.87699 1.000 31.02990 189 ILE A CA 1
ATOM 1440 C C . ILE A 1 246 ? 31.21451 33.83092 -4.63380 1.000 33.47309 189 ILE A C 1
ATOM 1441 O O . ILE A 1 246 ? 31.94204 34.82558 -4.52312 1.000 36.63355 189 ILE A O 1
ATOM 1446 N N . LYS A 1 247 ? 29.87909 33.91520 -4.51645 1.000 34.61858 190 LYS A N 1
ATOM 1447 C CA . LYS A 1 247 ? 29.21162 35.21781 -4.40076 1.000 36.16479 190 LYS A CA 1
ATOM 1448 C C . LYS A 1 247 ? 29.45085 35.80184 -3.03142 1.000 35.95090 190 LYS A C 1
ATOM 1449 O O . LYS A 1 247 ? 29.57634 37.02454 -2.88048 1.000 37.11208 190 LYS A O 1
ATOM 1455 N N . ASN A 1 248 ? 29.54636 34.91150 -2.03864 1.000 35.87968 191 ASN A N 1
ATOM 1456 C CA . ASN A 1 248 ? 29.79333 35.24046 -0.64534 1.000 32.90253 191 ASN A CA 1
ATOM 1457 C C . ASN A 1 248 ? 31.22171 35.71599 -0.42909 1.000 37.25030 191 ASN A C 1
ATOM 1458 O O . ASN A 1 248 ? 31.45426 36.68363 0.30453 1.000 37.37734 191 ASN A O 1
ATOM 1463 N N . ILE A 1 249 ? 32.19346 35.03414 -1.04001 1.000 36.73649 192 ILE A N 1
ATOM 1464 C CA . ILE A 1 249 ? 33.56681 35.52984 -1.02885 1.000 34.16755 192 ILE A CA 1
ATOM 1465 C C . ILE A 1 249 ? 33.62915 36.89425 -1.70011 1.000 36.80914 192 ILE A C 1
ATOM 1466 O O . ILE A 1 249 ? 34.12676 37.86568 -1.12135 1.000 39.75925 192 ILE A O 1
ATOM 1471 N N . ALA A 1 250 ? 33.09510 37.00068 -2.92432 1.000 36.05924 193 ALA A N 1
ATOM 1472 C CA . ALA A 1 250 ? 33.24921 38.25139 -3.66308 1.000 36.28415 193 ALA A CA 1
ATOM 1473 C C . ALA A 1 250 ? 32.57393 39.41472 -2.95843 1.000 39.11515 193 ALA A C 1
ATOM 1474 O O . ALA A 1 250 ? 33.05207 40.55189 -3.04962 1.000 43.26566 193 ALA A O 1
ATOM 1476 N N . SER A 1 251 ? 31.46627 39.16778 -2.25671 1.000 39.45947 194 SER A N 1
ATOM 1477 C CA . SER A 1 251 ? 30.79328 40.27430 -1.58391 1.000 35.88211 194 SER A CA 1
ATOM 1478 C C . SER A 1 251 ? 31.58796 40.81472 -0.39924 1.000 39.88442 194 SER A C 1
ATOM 1479 O O . SER A 1 251 ? 31.28971 41.91935 0.07396 1.000 41.66052 194 SER A O 1
ATOM 1482 N N . SER A 1 252 ? 32.59456 40.08296 0.08459 1.000 39.37086 195 SER A N 1
ATOM 1483 C CA . SER A 1 252 ? 33.44740 40.56822 1.15681 1.000 37.46118 195 SER A CA 1
ATOM 1484 C C . SER A 1 252 ? 34.80487 41.01344 0.65522 1.000 37.91362 195 SER A C 1
ATOM 1485 O O . SER A 1 252 ? 35.51044 41.72136 1.37074 1.000 41.08019 195 SER A O 1
ATOM 1488 N N . GLU A 1 253 ? 35.18743 40.62441 -0.54825 1.000 40.34483 196 GLU A N 1
ATOM 1489 C CA . GLU A 1 253 ? 36.50928 40.97147 -1.04945 1.000 43.10469 196 GLU A CA 1
ATOM 1490 C C . GLU A 1 253 ? 36.50673 42.28578 -1.82025 1.000 44.34663 196 GLU A C 1
ATOM 1491 O O . GLU A 1 253 ? 37.45748 43.05840 -1.69007 1.000 44.49649 196 GLU A O 1
ATOM 1497 N N . ILE A 1 254 ? 35.45269 42.56968 -2.59376 1.000 42.97937 197 ILE A N 1
ATOM 1498 C CA . ILE A 1 254 ? 35.32795 43.81258 -3.34677 1.000 41.46513 197 ILE A CA 1
ATOM 1499 C C . ILE A 1 254 ? 34.00795 44.48612 -2.99708 1.000 39.00780 197 ILE A C 1
ATOM 1500 O O . ILE A 1 254 ? 33.11755 43.89670 -2.38142 1.000 38.98381 197 ILE A O 1
ATOM 1505 N N . TYR A 1 255 ? 33.87104 45.72629 -3.44184 1.000 40.68840 198 TYR A N 1
ATOM 1506 C CA . TYR A 1 255 ? 32.60736 46.45477 -3.35585 1.000 41.66257 198 TYR A CA 1
ATOM 1507 C C . TYR A 1 255 ? 31.93663 46.42265 -4.72479 1.000 42.48630 198 TYR A C 1
ATOM 1508 O O . TYR A 1 255 ? 32.57577 46.74559 -5.73598 1.000 42.76411 198 TYR A O 1
ATOM 1517 N N . SER A 1 256 ? 30.64638 46.06530 -4.75822 1.000 38.73702 199 SER A N 1
ATOM 1518 C CA . SER A 1 256 ? 29.94524 45.90696 -6.03214 1.000 42.72162 199 SER A CA 1
ATOM 1519 C C . SER A 1 256 ? 29.55871 47.22858 -6.68187 1.000 42.82945 199 SER A C 1
ATOM 1520 O O . SER A 1 256 ? 28.91482 47.21488 -7.73844 1.000 42.60295 199 SER A O 1
ATOM 1523 N N . THR A 1 257 ? 29.91697 48.36526 -6.08555 1.000 45.90012 200 THR A N 1
ATOM 1524 C CA . THR A 1 257 ? 29.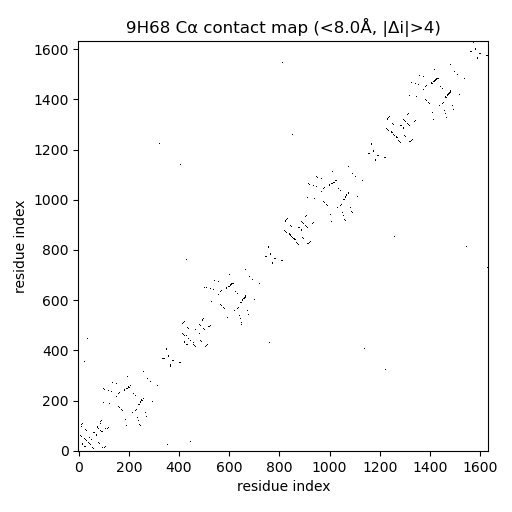89104 49.64587 -6.77838 1.000 41.35380 200 THR A CA 1
ATOM 1525 C C . THR A 1 257 ? 31.10342 49.82983 -7.67115 1.000 47.85205 200 THR A C 1
ATOM 1526 O O . THR A 1 257 ? 31.41471 50.96205 -8.07124 1.000 49.89754 200 THR A O 1
ATOM 1530 N N . TRP A 1 258 ? 31.80971 48.77122 -7.94096 1.000 47.34271 201 TRP A N 1
ATOM 1531 C CA . TRP A 1 258 ? 33.04606 48.85993 -8.68612 1.000 44.38668 201 TRP A CA 1
ATOM 1532 C C . TRP A 1 258 ? 32.78284 48.60592 -10.17069 1.000 44.24312 201 TRP A C 1
ATOM 1533 O O . TRP A 1 258 ? 31.75486 48.02232 -10.53648 1.000 43.95660 201 TRP A O 1
ATOM 1544 N N . PRO A 1 259 ? 33.68081 49.04297 -11.06150 1.000 43.24763 202 PRO A N 1
ATOM 1545 C CA . PRO A 1 259 ? 33.43435 48.85580 -12.49703 1.000 40.86322 202 PRO A CA 1
ATOM 1546 C C . PRO A 1 259 ? 33.17248 47.39637 -12.81256 1.000 43.79785 202 PRO A C 1
ATOM 1547 O O . PRO A 1 259 ? 33.72853 46.49834 -12.18052 1.000 43.73113 202 PRO A O 1
ATOM 1551 N N . GLU A 1 260 ? 32.32023 47.16234 -13.81052 1.000 43.65676 203 GLU A N 1
ATOM 1552 C CA . GLU A 1 260 ? 31.95420 45.79180 -14.16959 1.000 42.33125 203 GLU A CA 1
ATOM 1553 C C . GLU A 1 260 ? 33.19042 44.94332 -14.45050 1.000 42.38433 203 GLU A C 1
ATOM 1554 O O . GLU A 1 260 ? 33.37272 43.87784 -13.85518 1.000 43.93782 203 GLU A O 1
ATOM 1560 N N . GLN A 1 261 ? 34.07905 45.42407 -15.32524 1.000 46.62783 204 GLN A N 1
ATOM 1561 C CA . GLN A 1 261 ? 35.24217 44.63151 -15.71383 1.000 42.81562 204 GLN A CA 1
ATOM 1562 C C . GLN A 1 261 ? 36.14295 44.31992 -14.53152 1.000 44.94837 204 GLN A C 1
ATOM 1563 O O . GLN A 1 261 ? 36.87141 43.31806 -14.55351 1.000 46.72394 204 GLN A O 1
ATOM 1569 N N . THR A 1 262 ? 36.10792 45.15612 -13.49626 1.000 42.60170 205 THR A N 1
ATOM 1570 C CA . THR A 1 262 ? 36.87262 44.88298 -12.28707 1.000 40.09990 205 THR A CA 1
ATOM 1571 C C . THR A 1 262 ? 36.23442 43.79334 -11.44858 1.000 41.06466 205 THR A C 1
ATOM 1572 O O . THR A 1 262 ? 36.94508 42.99977 -10.82774 1.000 45.73384 205 THR A O 1
ATOM 1576 N N . ILE A 1 263 ? 34.90336 43.72680 -11.41889 1.000 40.51599 206 ILE A N 1
ATOM 1577 C CA . ILE A 1 263 ? 34.23969 42.62981 -10.71885 1.000 37.92286 206 ILE A CA 1
ATOM 1578 C C . ILE A 1 263 ? 34.54707 41.30429 -11.40374 1.000 40.97323 206 ILE A C 1
ATOM 1579 O O . ILE A 1 263 ? 34.83702 40.30797 -10.73628 1.000 46.16227 206 ILE A O 1
ATOM 1584 N N . TYR A 1 264 ? 34.45830 41.26184 -12.74045 1.000 39.41044 207 TYR A N 1
ATOM 1585 C CA . TYR A 1 264 ? 34.76177 40.03857 -13.48229 1.000 36.85337 207 TYR A CA 1
ATOM 1586 C C . TYR A 1 264 ? 36.15941 39.52935 -13.14469 1.000 40.87107 207 TYR A C 1
ATOM 1587 O O . TYR A 1 264 ? 36.35284 38.34877 -12.83325 1.000 40.11062 207 TYR A O 1
ATOM 1596 N N . ALA A 1 265 ? 37.15707 40.40884 -13.21763 1.000 41.22598 208 ALA A N 1
ATOM 1597 C CA . ALA A 1 265 ? 38.51818 39.94321 -13.02925 1.000 42.23459 208 ALA A CA 1
ATOM 1598 C C . ALA A 1 265 ? 38.75828 39.51011 -11.58507 1.000 42.77515 208 ALA A C 1
ATOM 1599 O O . ALA A 1 265 ? 39.51919 38.56813 -11.33514 1.000 45.14538 208 ALA A O 1
ATOM 1601 N N . ASN A 1 266 ? 38.10657 40.14712 -10.61899 1.000 39.86965 209 ASN A N 1
ATOM 1602 C CA . ASN A 1 266 ? 38.28691 39.65641 -9.26374 1.000 37.05594 209 ASN A CA 1
ATOM 1603 C C . ASN A 1 266 ? 37.52841 38.35719 -9.04335 1.000 39.60432 209 ASN A C 1
ATOM 1604 O O . ASN A 1 266 ? 38.02727 37.46374 -8.35099 1.000 44.27519 209 ASN A O 1
ATOM 1609 N N . VAL A 1 267 ? 36.33767 38.20987 -9.63175 1.000 36.22216 210 VAL A N 1
ATOM 1610 C CA . VAL A 1 267 ? 35.58973 36.97438 -9.41405 1.000 36.48171 210 VAL A CA 1
ATOM 1611 C C . VAL A 1 267 ? 36.31345 35.79980 -10.05593 1.000 36.53667 210 VAL A C 1
ATOM 1612 O O . VAL A 1 267 ? 36.24030 34.67033 -9.55846 1.000 38.38405 210 VAL A O 1
ATOM 1616 N N . ILE A 1 268 ? 37.05161 36.03570 -11.14155 1.000 37.74759 211 ILE A N 1
ATOM 1617 C CA . ILE A 1 268 ? 37.78102 34.93725 -11.76568 1.000 38.08699 211 ILE A CA 1
ATOM 1618 C C . ILE A 1 268 ? 38.99042 34.53818 -10.92832 1.000 36.43093 211 ILE A C 1
ATOM 1619 O O . ILE A 1 268 ? 39.33729 33.35362 -10.86058 1.000 35.15016 211 ILE A O 1
ATOM 1624 N N . ALA A 1 269 ? 39.65276 35.50086 -10.28248 1.000 38.58356 212 ALA A N 1
ATOM 1625 C CA . ALA A 1 269 ? 40.70335 35.16736 -9.32210 1.000 32.73946 212 ALA A CA 1
ATOM 1626 C C . ALA A 1 269 ? 40.14832 34.31843 -8.18745 1.000 36.12109 212 ALA A C 1
ATOM 1627 O O . ALA A 1 269 ? 40.74481 33.30833 -7.80083 1.000 40.11387 212 ALA A O 1
ATOM 1629 N N . ILE A 1 270 ? 39.00107 34.71409 -7.63922 1.000 34.83963 213 ILE A N 1
ATOM 1630 C CA . ILE A 1 270 ? 38.37017 33.93764 -6.57343 1.000 34.31863 213 ILE A CA 1
ATOM 1631 C C . ILE A 1 270 ? 38.05547 32.51814 -7.04122 1.000 35.14396 213 ILE A C 1
ATOM 1632 O O . ILE A 1 270 ? 38.24796 31.54871 -6.29520 1.000 36.10802 213 ILE A O 1
ATOM 1637 N N . ILE A 1 271 ? 37.56312 32.36662 -8.27683 1.000 34.69286 214 ILE A N 1
ATOM 1638 C CA . ILE A 1 271 ? 37.22068 31.03593 -8.78964 1.000 34.82753 214 ILE A CA 1
ATOM 1639 C C . ILE A 1 271 ? 38.46820 30.20353 -9.04532 1.000 34.68585 214 ILE A C 1
ATOM 1640 O O . ILE A 1 271 ? 38.49021 28.99744 -8.77764 1.000 40.25523 214 ILE A O 1
ATOM 1645 N N . SER A 1 272 ? 39.51366 30.80873 -9.61051 1.000 36.92445 215 SER A N 1
ATOM 1646 C CA . SER A 1 272 ? 40.75416 30.07165 -9.79797 1.000 33.95375 215 SER A CA 1
ATOM 1647 C C . SER A 1 272 ? 41.24917 29.56126 -8.46686 1.000 33.38241 215 SER A C 1
ATOM 1648 O O . SER A 1 272 ? 41.52548 28.37346 -8.30383 1.000 35.59691 215 SER A O 1
ATOM 1651 N N . PHE A 1 273 ? 41.32736 30.44706 -7.48208 1.000 35.57451 216 PHE A N 1
ATOM 1652 C CA . PHE A 1 273 ? 41.74532 30.01690 -6.16066 1.000 32.28488 216 PHE A CA 1
ATOM 1653 C C . PHE A 1 273 ? 40.87446 28.86782 -5.69148 1.000 33.77125 216 PHE A C 1
ATOM 1654 O O . PHE A 1 273 ? 41.35244 27.74702 -5.50876 1.000 35.93248 216 PHE A O 1
ATOM 1662 N N . THR A 1 274 ? 39.56729 29.11070 -5.58567 1.000 33.08272 217 THR A N 1
ATOM 1663 C CA . THR A 1 274 ? 38.67763 28.12415 -4.99127 1.000 29.75329 217 THR A CA 1
ATOM 1664 C C . THR A 1 274 ? 38.76486 26.78685 -5.70165 1.000 31.60006 217 THR A C 1
ATOM 1665 O O . THR A 1 274 ? 38.85246 25.74461 -5.04360 1.000 34.12693 217 THR A O 1
ATOM 1669 N N . LEU A 1 275 ? 38.76255 26.78997 -7.04565 1.000 33.72046 218 LEU A N 1
ATOM 1670 C CA . LEU A 1 275 ? 38.86690 25.53817 -7.80189 1.000 33.76001 218 LEU A CA 1
ATOM 1671 C C . LEU A 1 275 ? 40.24354 24.88895 -7.70183 1.000 36.19411 218 LEU A C 1
ATOM 1672 O O . LEU A 1 275 ? 40.36738 23.68487 -7.98631 1.000 31.36556 218 LEU A O 1
ATOM 1677 N N . ASN A 1 276 ? 41.28707 25.64497 -7.32999 1.000 35.40343 219 ASN A N 1
ATOM 1678 C CA . ASN A 1 276 ? 42.56009 24.98673 -7.02722 1.000 33.57543 219 ASN A CA 1
ATOM 1679 C C . ASN A 1 276 ? 42.48293 24.24130 -5.69941 1.000 35.36569 219 ASN A C 1
ATOM 1680 O O . ASN A 1 276 ? 43.01823 23.13253 -5.57061 1.000 35.70115 219 ASN A O 1
ATOM 1685 N N . ARG A 1 277 ? 41.82072 24.82188 -4.69641 1.000 32.28633 220 ARG A N 1
ATOM 1686 C CA . ARG A 1 277 ? 41.59079 24.05625 -3.47745 1.000 32.14974 220 ARG A CA 1
ATOM 1687 C C . ARG A 1 277 ? 40.79231 22.79953 -3.77550 1.000 33.93284 220 ARG A C 1
ATOM 1688 O O . ARG A 1 277 ? 41.05584 21.74107 -3.20800 1.000 34.82742 220 ARG A O 1
ATOM 1696 N N . VAL A 1 278 ? 39.80863 22.89328 -4.66592 1.000 35.35658 221 VAL A N 1
ATOM 1697 C CA . VAL A 1 278 ? 38.98664 21.72826 -4.96540 1.000 34.53881 221 VAL A CA 1
ATOM 1698 C C . VAL A 1 278 ? 39.78355 20.70813 -5.76211 1.000 35.14794 221 VAL A C 1
ATOM 1699 O O . VAL A 1 278 ? 39.83199 19.51761 -5.41914 1.000 33.03747 221 VAL A O 1
ATOM 1703 N N . PHE A 1 279 ? 40.45355 21.16881 -6.82026 1.000 36.65029 222 PHE A N 1
ATOM 1704 C CA . PHE A 1 279 ? 41.10425 20.25038 -7.74564 1.000 33.66114 222 PHE A CA 1
ATOM 1705 C C . PHE A 1 279 ? 42.29188 19.54770 -7.10460 1.000 36.58832 222 PHE A C 1
ATOM 1706 O O . PHE A 1 279 ? 42.45152 18.33416 -7.25119 1.000 40.74570 222 PHE A O 1
ATOM 1714 N N . THR A 1 280 ? 43.15608 20.29205 -6.41031 1.000 38.13881 223 THR A N 1
ATOM 1715 C CA . THR A 1 280 ? 44.28041 19.66165 -5.72088 1.000 38.20777 223 THR A CA 1
ATOM 1716 C C . THR A 1 280 ? 43.84130 18.89749 -4.47056 1.000 42.19536 223 THR A C 1
ATOM 1717 O O . THR A 1 280 ? 44.68013 18.23610 -3.83671 1.000 43.95289 223 THR A O 1
ATOM 1721 N N . GLU A 1 281 ? 42.55806 18.96445 -4.10185 1.000 40.48439 224 GLU A N 1
ATOM 1722 C CA . GLU A 1 281 ? 42.05714 18.35514 -2.86596 1.000 41.02366 224 GLU A CA 1
ATOM 1723 C C . GLU A 1 281 ? 42.97321 18.70874 -1.70195 1.000 39.70692 224 GLU A C 1
ATOM 1724 O O . GLU A 1 281 ? 43.44129 17.85266 -0.95643 1.000 43.27651 224 GLU A O 1
ATOM 1730 N N . TRP A 1 282 ? 43.24402 20.00413 -1.57545 1.000 37.97330 225 TRP A N 1
ATOM 1731 C CA . TRP A 1 282 ? 44.25344 20.48565 -0.64297 1.000 37.06836 225 TRP A CA 1
ATOM 1732 C C . TRP A 1 282 ? 44.02975 19.94061 0.75655 1.000 38.07196 225 TRP A C 1
ATOM 1733 O O . TRP A 1 282 ? 44.89518 19.26903 1.31767 1.000 44.78428 225 TRP A O 1
ATOM 1744 N N . TYR A 1 283 ? 42.86472 20.20698 1.33728 1.000 39.73753 226 TYR A N 1
ATOM 1745 C CA . TYR A 1 283 ? 42.67158 19.86384 2.74158 1.000 41.94414 226 TYR A CA 1
ATOM 1746 C C . TYR A 1 283 ? 42.28862 18.39981 2.97713 1.000 45.07153 226 TYR A C 1
ATOM 1747 O O . TYR A 1 283 ? 42.51078 17.89138 4.08450 1.000 44.72809 226 TYR A O 1
ATOM 1756 N N . ARG A 1 284 ? 41.72050 17.70550 1.98800 1.000 44.76918 227 ARG A N 1
ATOM 1757 C CA . ARG A 1 284 ? 41.43579 16.28891 2.19270 1.000 42.92550 227 ARG A CA 1
ATOM 1758 C C . ARG A 1 284 ? 42.72626 15.48927 2.28083 1.000 46.51202 227 ARG A C 1
ATOM 1759 O O . ARG A 1 284 ? 42.89266 14.64549 3.17166 1.000 41.89866 227 ARG A O 1
ATOM 1767 N N . ASN A 1 285 ? 43.65915 15.74522 1.36453 1.000 46.15112 228 ASN A N 1
ATOM 1768 C CA . ASN A 1 285 ? 44.90992 15.00844 1.37501 1.000 46.93847 228 ASN A CA 1
ATOM 1769 C C . ASN A 1 285 ? 45.80243 15.39221 2.52189 1.000 48.29124 228 ASN A C 1
ATOM 1770 O O . ASN A 1 285 ? 46.88622 14.80443 2.64494 1.000 49.20175 228 ASN A O 1
ATOM 1775 N N . LYS A 1 286 ? 45.40767 16.38467 3.32050 1.000 47.54498 229 LYS A N 1
ATOM 1776 C CA . LYS A 1 286 ? 46.05015 16.64370 4.59712 1.000 45.96447 229 LYS A CA 1
ATOM 1777 C C . LYS A 1 286 ? 45.26664 16.05498 5.74259 1.000 43.66387 229 LYS A C 1
ATOM 1778 O O . LYS A 1 286 ? 45.66339 16.21832 6.89633 1.000 46.05358 229 LYS A O 1
ATOM 1784 N N . GLY A 1 287 ? 44.16986 15.36879 5.44708 1.000 42.22126 230 GLY A N 1
ATOM 1785 C CA . GLY A 1 287 ? 43.45080 14.65026 6.46894 1.000 42.24512 230 GLY A CA 1
ATOM 1786 C C . GLY A 1 287 ? 42.38281 15.45153 7.15244 1.000 45.28238 230 GLY A C 1
ATOM 1787 O O . GLY A 1 287 ? 41.94247 15.06403 8.23926 1.000 50.34986 230 GLY A O 1
ATOM 1788 N N . TYR A 1 288 ? 41.97193 16.57132 6.57435 1.000 41.65509 231 TYR A N 1
ATOM 1789 C CA . TYR A 1 288 ? 40.80862 17.28808 7.05672 1.000 45.78507 231 TYR A CA 1
ATOM 1790 C C . TYR A 1 288 ? 39.58689 16.92367 6.22219 1.000 48.99455 231 TYR A C 1
ATOM 1791 O O . TYR A 1 288 ? 39.69166 16.57273 5.04146 1.000 48.95251 231 TYR A O 1
ATOM 1800 N N . ASN A 1 289 ? 38.42223 17.03204 6.84510 1.000 48.06370 232 ASN A N 1
ATOM 1801 C CA . ASN A 1 289 ? 37.14887 16.75542 6.18390 1.000 48.88975 232 ASN A CA 1
ATOM 1802 C C . ASN A 1 289 ? 36.47136 18.04046 5.70678 1.000 49.41959 232 ASN A C 1
ATOM 1803 O O . ASN A 1 289 ? 35.30730 18.30106 6.03161 1.000 52.25283 232 ASN A O 1
ATOM 1808 N N . PHE A 1 290 ? 37.17187 18.86299 4.92344 1.000 45.25629 233 PHE A N 1
ATOM 1809 C CA . PHE A 1 290 ? 36.55684 20.03943 4.32904 1.000 39.63235 233 PHE A CA 1
ATOM 1810 C C . PHE A 1 290 ? 37.37112 20.45210 3.11389 1.000 43.99284 233 PHE A C 1
ATOM 1811 O O . PHE A 1 290 ? 38.49394 19.98124 2.90913 1.000 45.04879 233 PHE A O 1
ATOM 1819 N N . THR A 1 291 ? 36.79506 21.35649 2.31764 1.000 37.94000 234 THR A N 1
ATOM 1820 C CA . THR A 1 291 ? 37.37273 21.82279 1.05510 1.000 40.74601 234 THR A CA 1
ATOM 1821 C C . THR A 1 291 ? 38.18921 23.10740 1.20677 1.000 39.01262 234 THR A C 1
ATOM 1822 O O . THR A 1 291 ? 39.20838 23.28627 0.53624 1.000 33.57548 234 THR A O 1
ATOM 1826 N N . ILE A 1 292 ? 37.73912 24.02549 2.05820 1.000 40.60202 235 ILE A N 1
ATOM 1827 C CA . ILE A 1 292 ? 38.34901 25.33948 2.19086 1.000 38.66763 235 ILE A CA 1
ATOM 1828 C C . ILE A 1 292 ? 37.92998 25.85869 3.55398 1.000 37.61760 235 ILE A C 1
ATOM 1829 O O . ILE A 1 292 ? 36.91701 25.42702 4.10371 1.000 42.09669 235 ILE A O 1
ATOM 1834 N N . THR A 1 293 ? 38.73309 26.73691 4.13620 1.000 36.08060 236 THR A N 1
ATOM 1835 C CA . THR A 1 293 ? 38.29328 27.36712 5.37269 1.000 40.74422 236 THR A CA 1
ATOM 1836 C C . THR A 1 293 ? 37.86452 28.80596 5.10098 1.000 40.82780 236 THR A C 1
ATOM 1837 O O . THR A 1 293 ? 38.12569 29.37192 4.03767 1.000 41.22308 236 THR A O 1
ATOM 1841 N N . SER A 1 294 ? 37.21563 29.40886 6.08824 1.000 40.21019 237 SER A N 1
ATOM 1842 C CA . SER A 1 294 ? 36.66532 30.74531 5.92606 1.000 38.96794 237 SER A CA 1
ATOM 1843 C C . SER A 1 294 ? 37.65448 31.86274 6.22638 1.000 41.24400 237 SER A C 1
ATOM 1844 O O . SER A 1 294 ? 37.28492 33.03688 6.11510 1.000 39.25778 237 SER A O 1
ATOM 1847 N N . THR A 1 295 ? 38.88012 31.55663 6.62518 1.000 42.20993 238 THR A N 1
ATOM 1848 C CA . THR A 1 295 ? 39.72749 32.58999 7.21234 1.000 43.39487 238 THR A CA 1
ATOM 1849 C C . THR A 1 295 ? 40.59571 33.26759 6.15489 1.000 44.51889 238 THR A C 1
ATOM 1850 O O . THR A 1 295 ? 40.93835 32.68355 5.12619 1.000 47.15385 238 THR A O 1
ATOM 1854 N N . THR A 1 296 ? 40.93326 34.52992 6.40611 1.000 44.55843 239 THR A N 1
ATOM 1855 C CA . THR A 1 296 ? 41.71648 35.27469 5.43601 1.000 37.85433 239 THR A CA 1
ATOM 1856 C C . THR A 1 296 ? 43.16222 34.84050 5.43822 1.000 44.99223 239 THR A C 1
ATOM 1857 O O . THR A 1 296 ? 43.87585 35.10843 4.46756 1.000 50.98924 239 THR A O 1
ATOM 1861 N N . ALA A 1 297 ? 43.62010 34.19331 6.51111 1.000 43.91080 240 ALA A N 1
ATOM 1862 C CA . ALA A 1 297 ? 45.01880 33.77936 6.57271 1.000 45.63473 240 ALA A CA 1
ATOM 1863 C C . ALA A 1 297 ? 45.31970 32.65244 5.57981 1.000 47.08766 240 ALA A C 1
ATOM 1864 O O . ALA A 1 297 ? 46.32679 32.70376 4.86216 1.000 49.25948 240 ALA A O 1
ATOM 1866 N N . TYR A 1 298 ? 44.46224 31.62464 5.51174 1.000 42.97894 241 TYR A N 1
ATOM 1867 C CA . TYR A 1 298 ? 44.71922 30.50915 4.60686 1.000 41.22270 241 TYR A CA 1
ATOM 1868 C C . TYR A 1 298 ? 43.89860 30.53496 3.31603 1.000 42.93148 241 TYR A C 1
ATOM 1869 O O . TYR A 1 298 ? 44.21539 29.78980 2.38530 1.000 46.04461 241 TYR A O 1
ATOM 1878 N N . ASP A 1 299 ? 42.83019 31.31398 3.23195 1.000 44.29738 242 ASP A N 1
ATOM 1879 C CA . ASP A 1 299 ? 41.97940 31.21861 2.05565 1.000 40.68061 242 ASP A CA 1
ATOM 1880 C C . ASP A 1 299 ? 41.37978 32.58174 1.74068 1.000 42.90020 242 ASP A C 1
ATOM 1881 O O . ASP A 1 299 ? 42.06472 33.43398 1.16071 1.000 47.79977 242 ASP A O 1
ATOM 1886 N N . HIS A 1 300 ? 40.11670 32.80210 2.09487 1.000 39.36779 243 HIS A N 1
ATOM 1887 C CA . HIS A 1 300 ? 39.53447 34.13301 2.01466 1.000 36.70642 243 HIS A CA 1
ATOM 1888 C C . HIS A 1 300 ? 38.23227 34.13255 2.80387 1.000 40.50577 243 HIS A C 1
ATOM 1889 O O . HIS A 1 300 ? 37.65837 33.07672 3.08341 1.000 44.23337 243 HIS A O 1
ATOM 1896 N N . LYS A 1 301 ? 37.77281 35.33148 3.15201 1.000 44.06265 244 LYS A N 1
ATOM 1897 C CA . LYS A 1 301 ? 36.79192 35.50148 4.21811 1.000 41.37556 244 LYS A CA 1
ATOM 1898 C C . LYS A 1 301 ? 35.39829 35.09876 3.74492 1.000 36.24371 244 LYS A C 1
ATOM 1899 O O . LYS A 1 301 ? 34.81140 35.73369 2.86137 1.000 37.29122 244 LYS A O 1
ATOM 1905 N N . PHE A 1 302 ? 34.87096 34.05221 4.36410 1.000 36.30177 245 PHE A N 1
ATOM 1906 C CA . PHE A 1 302 ? 33.52015 33.56899 4.14929 1.000 34.80639 245 PHE A CA 1
ATOM 1907 C C . PHE A 1 302 ? 32.69159 33.83448 5.39739 1.000 37.70504 245 PHE A C 1
ATOM 1908 O O . PHE A 1 302 ? 33.10102 33.48708 6.51555 1.000 39.34753 245 PHE A O 1
ATOM 1916 N N . ILE A 1 303 ? 31.51604 34.42101 5.20113 1.000 38.62131 246 ILE A N 1
ATOM 1917 C CA . ILE A 1 303 ? 30.64582 34.82693 6.28914 1.000 35.80626 246 ILE A CA 1
ATOM 1918 C C . ILE A 1 303 ? 29.31156 34.17304 6.01871 1.000 33.59621 246 ILE A C 1
ATOM 1919 O O . ILE A 1 303 ? 28.62975 34.53818 5.05569 1.000 34.52199 246 ILE A O 1
ATOM 1924 N N . ASN A 1 304 ? 28.94326 33.20387 6.85839 1.000 37.30723 247 ASN A N 1
ATOM 1925 C CA . ASN A 1 304 ? 27.68250 32.47842 6.72723 1.000 36.11492 247 ASN A CA 1
ATOM 1926 C C . ASN A 1 304 ? 26.49196 33.42457 6.70217 1.000 36.82809 247 ASN A C 1
ATOM 1927 O O . ASN A 1 304 ? 26.29407 34.21722 7.62460 1.000 40.61084 247 ASN A O 1
ATOM 1932 N N . ASN A 1 305 ? 25.69931 33.33146 5.64282 1.000 35.86853 248 ASN A N 1
ATOM 1933 C CA . ASN A 1 305 ? 24.47825 34.10317 5.46141 1.000 38.99946 248 ASN A CA 1
ATOM 1934 C C . ASN A 1 305 ? 24.70033 35.59421 5.28392 1.000 38.76113 248 ASN A C 1
ATOM 1935 O O . ASN A 1 305 ? 23.73782 36.35854 5.41521 1.000 35.48842 248 ASN A O 1
ATOM 1940 N N . ARG A 1 306 ? 25.91255 36.05272 4.96075 1.000 37.70917 249 ARG A N 1
ATOM 1941 C CA . ARG A 1 306 ? 26.03254 37.46358 4.63444 1.000 34.26409 249 ARG A CA 1
ATOM 1942 C C . ARG A 1 306 ? 25.16818 37.77030 3.41325 1.000 37.45303 249 ARG A C 1
ATOM 1943 O O . ARG A 1 306 ? 24.74022 36.87213 2.68646 1.000 38.08462 249 ARG A O 1
ATOM 1951 N N . ASN A 1 307 ? 24.84377 39.04355 3.22385 1.000 36.25196 250 ASN A N 1
ATOM 1952 C CA . ASN A 1 307 ? 24.06101 39.40795 2.05436 1.000 35.27458 250 ASN A CA 1
ATOM 1953 C C . ASN A 1 307 ? 24.97047 39.47824 0.84041 1.000 34.13181 250 ASN A C 1
ATOM 1954 O O . ASN A 1 307 ? 26.15491 39.80945 0.94655 1.000 36.61851 250 ASN A O 1
ATOM 1959 N N . LEU A 1 308 ? 24.42196 39.10229 -0.30970 1.000 36.96460 251 LEU A N 1
ATOM 1960 C CA . LEU A 1 308 ? 25.10900 39.20999 -1.58824 1.000 36.73663 251 LEU A CA 1
ATOM 1961 C C . LEU A 1 308 ? 24.67569 40.50375 -2.24935 1.000 37.55872 251 LEU A C 1
ATOM 1962 O O . LEU A 1 308 ? 23.81695 41.22914 -1.73736 1.000 43.04203 251 LEU A O 1
ATOM 1967 N N . PHE A 1 309 ? 25.27270 40.81394 -3.39324 1.000 40.03014 252 PHE A N 1
ATOM 1968 C CA . PHE A 1 309 ? 24.99204 42.07675 -4.06699 1.000 36.34482 252 PHE A CA 1
ATOM 1969 C C . PHE A 1 309 ? 24.61953 41.79087 -5.51531 1.000 38.26401 252 PHE A C 1
ATOM 1970 O O . PHE A 1 309 ? 25.18165 40.89735 -6.14701 1.000 40.90650 252 PHE A O 1
ATOM 1978 N N . GLU A 1 310 ? 23.65777 42.53507 -6.03665 1.000 38.74274 253 GLU A N 1
ATOM 1979 C CA . GLU A 1 310 ? 23.17164 42.24847 -7.38179 1.000 38.36766 253 GLU A CA 1
ATOM 1980 C C . GLU A 1 310 ? 24.23171 42.35892 -8.47533 1.000 34.66354 253 GLU A C 1
ATOM 1981 O O . GLU A 1 310 ? 24.25908 41.47405 -9.34426 1.000 35.41168 253 GLU A O 1
ATOM 1987 N N . PRO A 1 311 ? 25.09736 43.38032 -8.52331 1.000 35.85203 254 PRO A N 1
ATOM 1988 C CA . PRO A 1 311 ? 26.10439 43.41867 -9.59818 1.000 38.81742 254 PRO A CA 1
ATOM 1989 C C . PRO A 1 311 ? 27.06706 42.25657 -9.56160 1.000 38.98751 254 PRO A C 1
ATOM 1990 O O . PRO A 1 311 ? 27.60319 41.88002 -10.61521 1.000 37.87968 254 PRO A O 1
ATOM 1994 N N . ILE A 1 312 ? 27.31279 41.68953 -8.37851 1.000 37.16566 255 ILE A N 1
ATOM 1995 C CA . ILE A 1 312 ? 28.21955 40.56336 -8.26816 1.000 33.19535 255 ILE A CA 1
ATOM 1996 C C . ILE A 1 312 ? 27.51173 39.27034 -8.64185 1.000 36.83914 255 ILE A C 1
ATOM 1997 O O . ILE A 1 312 ? 28.09345 38.39291 -9.29429 1.000 40.43803 255 ILE A O 1
ATOM 2002 N N . ASN A 1 313 ? 26.24478 39.12890 -8.24875 1.000 35.43275 256 ASN A N 1
ATOM 2003 C CA . ASN A 1 313 ? 25.49375 37.92513 -8.59459 1.000 34.31290 256 ASN A CA 1
ATOM 2004 C C . ASN A 1 313 ? 25.37657 37.74306 -10.10343 1.000 35.49929 256 ASN A C 1
ATOM 2005 O O . ASN A 1 313 ? 25.54628 36.63614 -10.62022 1.000 37.94812 256 ASN A O 1
ATOM 2010 N N . VAL A 1 314 ? 25.05249 38.79946 -10.83684 1.000 35.42890 257 VAL A N 1
ATOM 2011 C CA . VAL A 1 314 ? 24.91472 38.57075 -12.26556 1.000 36.31311 257 VAL A CA 1
ATOM 2012 C C . VAL A 1 314 ? 26.26081 38.21367 -12.89615 1.000 39.16571 257 VAL A C 1
ATOM 2013 O O . VAL A 1 314 ? 26.30586 37.42425 -13.84702 1.000 38.97671 257 VAL A O 1
ATOM 2017 N N . VAL A 1 315 ? 27.37372 38.74516 -12.37210 1.000 34.69244 258 VAL A N 1
ATOM 2018 C CA . VAL A 1 315 ? 28.68255 38.41083 -12.93005 1.000 33.38693 258 VAL A CA 1
ATOM 2019 C C . VAL A 1 315 ? 28.99241 36.94507 -12.68587 1.000 38.77105 258 VAL A C 1
ATOM 2020 O O . VAL A 1 315 ? 29.44247 36.22308 -13.58183 1.000 39.04674 258 VAL A O 1
ATOM 2024 N N . VAL A 1 316 ? 28.70781 36.46814 -11.47882 1.000 39.41847 259 VAL A N 1
ATOM 2025 C CA . VAL A 1 316 ? 29.05758 35.10293 -11.14593 1.000 35.98947 259 VAL A CA 1
ATOM 2026 C C . VAL A 1 316 ? 28.17580 34.11029 -11.88443 1.000 37.70190 259 VAL A C 1
ATOM 2027 O O . VAL A 1 316 ? 28.65873 33.09108 -12.39467 1.000 37.27949 259 VAL A O 1
ATOM 2031 N N . ASP A 1 317 ? 26.86504 34.34465 -11.89411 1.000 35.41058 260 ASP A N 1
ATOM 2032 C CA . ASP A 1 317 ? 25.99658 33.52051 -12.72825 1.000 35.12663 260 ASP A CA 1
ATOM 2033 C C . ASP A 1 317 ? 26.58427 33.34659 -14.12522 1.000 38.81581 260 ASP A C 1
ATOM 2034 O O . ASP A 1 317 ? 26.41450 32.29326 -14.74667 1.000 40.23553 260 ASP A O 1
ATOM 2039 N N . ALA A 1 318 ? 27.32884 34.34104 -14.61382 1.000 38.13151 261 ALA A N 1
ATOM 2040 C CA . ALA A 1 318 ? 27.76424 34.33062 -16.00375 1.000 38.26222 261 ALA A CA 1
ATOM 2041 C C . ALA A 1 318 ? 29.12711 33.67652 -16.22693 1.000 36.80256 261 ALA A C 1
ATOM 2042 O O . ALA A 1 318 ? 29.34790 33.12201 -17.31327 1.000 37.15693 261 ALA A O 1
ATOM 2044 N N . ILE A 1 319 ? 30.06206 33.73575 -15.26442 1.000 37.17255 262 ILE A N 1
ATOM 2045 C CA . ILE A 1 319 ? 31.40267 33.19545 -15.51427 1.000 35.89266 262 ILE A CA 1
ATOM 2046 C C . ILE A 1 319 ? 31.89092 32.29315 -14.38721 1.000 39.07799 262 ILE A C 1
ATOM 2047 O O . ILE A 1 319 ? 33.10534 32.12804 -14.20322 1.000 40.82569 262 ILE A O 1
ATOM 2052 N N . PHE A 1 320 ? 30.96906 31.65718 -13.65573 1.000 37.04045 263 PHE A N 1
ATOM 2053 C CA . PHE A 1 320 ? 31.37671 30.91320 -12.47045 1.000 33.76394 263 PHE A CA 1
ATOM 2054 C C . PHE A 1 320 ? 32.21806 29.68340 -12.77881 1.000 37.24666 263 PHE A C 1
ATOM 2055 O O . PHE A 1 320 ? 32.66044 29.02386 -11.83060 1.000 38.35917 263 PHE A O 1
ATOM 2063 N N . ASN A 1 321 ? 32.44912 29.33423 -14.04747 1.000 38.60402 264 ASN A N 1
ATOM 2064 C CA . ASN A 1 321 ? 33.27209 28.17319 -14.38150 1.000 37.68847 264 ASN A CA 1
ATOM 2065 C C . ASN A 1 321 ? 34.51825 28.56726 -15.15840 1.000 37.27038 264 ASN A C 1
ATOM 2066 O O . ASN A 1 321 ? 35.16693 27.70516 -15.75836 1.000 40.99717 264 ASN A O 1
ATOM 2071 N N . THR A 1 322 ? 34.87550 29.84627 -15.14009 1.000 39.02976 265 THR A N 1
ATOM 2072 C CA . THR A 1 322 ? 36.02708 30.37496 -15.86728 1.000 39.42469 265 THR A CA 1
ATOM 2073 C C . THR A 1 322 ? 37.20575 30.52478 -14.90888 1.000 39.30514 265 THR A C 1
ATOM 2074 O O . THR A 1 322 ? 37.02419 30.99036 -13.77992 1.000 39.24261 265 THR A O 1
ATOM 2078 N N . PHE A 1 323 ? 38.40452 30.10481 -15.33428 1.000 39.49638 266 PHE A N 1
ATOM 2079 C CA . PHE A 1 323 ? 39.56222 30.18917 -14.44311 1.000 40.96177 266 PHE A CA 1
ATOM 2080 C C . PHE A 1 323 ? 40.86248 30.44232 -15.21081 1.000 40.42567 266 PHE A C 1
ATOM 2081 O O . PHE A 1 323 ? 40.93493 30.28390 -16.43529 1.000 41.51327 266 PHE A O 1
ATOM 2089 N N . ILE A 1 324 ? 41.91880 30.82221 -14.44100 1.000 39.72972 267 ILE A N 1
ATOM 2090 C CA . ILE A 1 324 ? 43.24938 31.16401 -14.95191 1.000 39.18609 267 ILE A CA 1
ATOM 2091 C C . ILE A 1 324 ? 44.16705 29.95313 -14.93484 1.000 37.78614 267 ILE A C 1
ATOM 2092 O O . ILE A 1 324 ? 44.21913 29.19872 -13.95849 1.000 39.09150 267 ILE A O 1
ATOM 2097 N N . LYS A 1 325 ? 44.92414 29.78288 -16.00990 1.000 39.58646 268 LYS A N 1
ATOM 2098 C CA . LYS A 1 325 ? 45.97774 28.78921 -16.07352 1.000 37.81100 268 LYS A CA 1
ATOM 2099 C C . LYS A 1 325 ? 47.27039 29.49319 -16.43356 1.000 42.20900 268 LYS A C 1
ATOM 2100 O O . LYS A 1 325 ? 47.31167 30.28133 -17.38201 1.000 44.47634 268 LYS A O 1
ATOM 2106 N N . ARG A 1 326 ? 48.30712 29.21920 -15.67366 1.000 44.22681 269 ARG A N 1
ATOM 2107 C CA . ARG A 1 326 ? 49.61464 29.80641 -15.89159 1.000 41.14776 269 ARG A CA 1
ATOM 2108 C C . ARG A 1 326 ? 50.61282 28.81315 -15.32005 1.000 41.97841 269 ARG A C 1
ATOM 2109 O O . ARG A 1 326 ? 50.60747 28.57368 -14.10973 1.000 44.07835 269 ARG A O 1
ATOM 2117 N N . PRO A 1 327 ? 51.45951 28.18689 -16.13604 1.000 45.06734 270 PRO A N 1
ATOM 2118 C CA . PRO A 1 327 ? 51.64643 28.37179 -17.58174 1.000 45.47015 270 PRO A CA 1
ATOM 2119 C C . PRO A 1 327 ? 50.45202 27.82194 -18.32358 1.000 46.88579 270 PRO A C 1
ATOM 2120 O O . PRO A 1 327 ? 49.72067 27.02307 -17.74912 1.000 47.18024 270 PRO A O 1
ATOM 2124 N N . PRO A 1 328 ? 50.23818 28.24400 -19.57372 1.000 48.65818 271 PRO A N 1
ATOM 2125 C CA . PRO A 1 328 ? 49.06230 27.77572 -20.32776 1.000 46.44342 271 PRO A CA 1
ATOM 2126 C C . PRO A 1 328 ? 48.96547 26.27870 -20.44439 1.000 46.42347 271 PRO A C 1
ATOM 2127 O O . PRO A 1 328 ? 47.87756 25.78548 -20.76395 1.000 50.14613 271 PRO A O 1
ATOM 2131 N N . THR A 1 329 ? 50.05255 25.54209 -20.18910 1.000 49.98289 272 THR A N 1
ATOM 2132 C CA . THR A 1 329 ? 50.03985 24.07978 -20.19278 1.000 49.50139 272 THR A CA 1
ATOM 2133 C C . THR A 1 329 ? 49.54346 23.45345 -18.88643 1.000 47.01474 272 THR A C 1
ATOM 2134 O O . THR A 1 329 ? 49.46570 22.22590 -18.80331 1.000 50.22292 272 THR A O 1
ATOM 2138 N N . SER A 1 330 ? 49.19482 24.23626 -17.87442 1.000 48.89763 273 SER A N 1
ATOM 2139 C CA . SER A 1 330 ? 48.80720 23.65526 -16.59752 1.000 44.19305 273 SER A CA 1
ATOM 2140 C C . SER A 1 330 ? 47.55813 22.80144 -16.72814 1.000 44.41614 273 SER A C 1
ATOM 2141 O O . SER A 1 330 ? 46.68735 23.04719 -17.56877 1.000 43.83916 273 SER A O 1
ATOM 2144 N N . ARG A 1 331 ? 47.48484 21.77853 -15.88065 1.000 46.91881 274 ARG A N 1
ATOM 2145 C CA . ARG A 1 331 ? 46.21662 21.13053 -15.58866 1.000 39.83346 274 ARG A CA 1
ATOM 2146 C C . ARG A 1 331 ? 45.49065 21.87018 -14.48698 1.000 38.34943 274 ARG A C 1
ATOM 2147 O O . ARG A 1 331 ? 44.27222 22.06657 -14.55859 1.000 41.95568 274 ARG A O 1
ATOM 2155 N N . GLN A 1 332 ? 46.18963 22.30335 -13.54102 1.000 36.60346 275 GLN A N 1
ATOM 2156 C CA . GLN A 1 332 ? 45.45512 22.87683 -12.42674 1.000 36.27753 275 GLN A CA 1
ATOM 2157 C C . GLN A 1 332 ? 45.25698 24.37520 -12.61062 1.000 37.63784 275 GLN A C 1
ATOM 2158 O O . GLN A 1 332 ? 46.07309 25.03906 -13.25608 1.000 40.76715 275 GLN A O 1
ATOM 2164 N N . PRO A 1 333 ? 44.21612 24.96252 -12.03083 1.000 33.23014 276 PRO A N 1
ATOM 2165 C CA . PRO A 1 333 ? 44.02382 26.39740 -12.18329 1.000 35.15186 276 PRO A CA 1
ATOM 2166 C C . PRO A 1 333 ? 44.96444 27.11257 -11.25033 1.000 36.81097 276 PRO A C 1
ATOM 2167 O O . PRO A 1 333 ? 45.30058 26.59216 -10.18371 1.000 40.43610 276 PRO A O 1
ATOM 2171 N N . LEU A 1 334 ? 45.38297 28.31691 -11.65532 1.000 34.18865 277 LEU A N 1
ATOM 2172 C CA . LEU A 1 334 ? 46.32338 29.07495 -10.83930 1.000 33.91006 277 LEU A CA 1
ATOM 2173 C C . LEU A 1 334 ? 45.72049 29.39140 -9.47226 1.000 34.91082 277 LEU A C 1
ATOM 2174 O O . LEU A 1 334 ? 44.54392 29.74380 -9.35814 1.000 38.07859 277 LEU A O 1
ATOM 2179 N N . LEU A 1 335 ? 46.53306 29.23880 -8.42008 1.000 35.34270 278 LEU A N 1
ATOM 2180 C CA . LEU A 1 335 ? 46.11698 29.59652 -7.06243 1.000 36.90061 278 LEU A CA 1
ATOM 2181 C C . LEU A 1 335 ? 46.20977 31.10993 -6.91053 1.000 40.91514 278 LEU A C 1
ATOM 2182 O O . LEU A 1 335 ? 47.05630 31.64317 -6.18685 1.000 45.62922 278 LEU A O 1
ATOM 2187 N N . ALA A 1 336 ? 45.29367 31.79432 -7.60523 1.000 37.18070 279 ALA A N 1
ATOM 2188 C CA . ALA A 1 336 ? 45.35134 33.23763 -7.77522 1.000 37.15715 279 ALA A CA 1
ATOM 2189 C C . ALA A 1 336 ? 45.14577 33.94469 -6.45027 1.000 41.59387 279 ALA A C 1
ATOM 2190 O O . ALA A 1 336 ? 44.08928 33.81181 -5.82543 1.000 44.03274 279 ALA A O 1
ATOM 2192 N N . GLN A 1 337 ? 46.13392 34.72789 -6.04060 1.000 45.22023 280 GLN A N 1
ATOM 2193 C CA . GLN A 1 337 ? 46.08542 35.42433 -4.76705 1.000 52.72224 280 GLN A CA 1
ATOM 2194 C C . GLN A 1 337 ? 46.04582 36.92685 -4.96922 1.000 54.20760 280 GLN A C 1
ATOM 2195 O O . GLN A 1 337 ? 46.59771 37.45723 -5.93645 1.000 58.82683 280 GLN A O 1
ATOM 2201 N N . TYR A 1 338 ? 45.41910 37.60771 -4.01931 1.000 54.40128 281 TYR A N 1
ATOM 2202 C CA . TYR A 1 338 ? 45.21793 39.04249 -4.11722 1.000 58.51142 281 TYR A CA 1
ATOM 2203 C C . TYR A 1 338 ? 45.35847 39.64407 -2.72579 1.000 59.85893 281 TYR A C 1
ATOM 2204 O O . TYR A 1 338 ? 45.62057 38.94470 -1.74294 1.000 59.69231 281 TYR A O 1
ATOM 2213 N N . CYS A 1 339 ? 45.20736 40.96260 -2.66556 1.000 62.53255 282 CYS A N 1
ATOM 2214 C CA . CYS A 1 339 ? 45.23439 41.76602 -1.44867 1.000 65.69147 282 CYS A CA 1
ATOM 2215 C C . CYS A 1 339 ? 44.67609 43.12641 -1.84167 1.000 62.73424 282 CYS A C 1
ATOM 2216 O O . CYS A 1 339 ? 44.55861 43.42736 -3.02892 1.000 60.23573 282 CYS A O 1
ATOM 2219 N N . ASP A 1 340 ? 44.29968 43.93803 -0.85521 1.000 65.28446 283 ASP A N 1
ATOM 2220 C CA . ASP A 1 340 ? 43.67134 45.20865 -1.21539 1.000 64.69882 283 ASP A CA 1
ATOM 2221 C C . ASP A 1 340 ? 44.66110 46.14995 -1.91112 1.000 66.00112 283 ASP A C 1
ATOM 2222 O O . ASP A 1 340 ? 44.37898 46.67098 -2.99748 1.000 60.57715 283 ASP A O 1
ATOM 2227 N N . GLY A 1 341 ? 45.83109 46.36226 -1.32350 1.000 71.87434 284 GLY A N 1
ATOM 2228 C CA . GLY A 1 341 ? 46.82038 47.24581 -1.89942 1.000 69.50182 284 GLY A CA 1
ATOM 2229 C C . GLY A 1 341 ? 46.97955 48.56595 -1.18616 1.000 76.45266 284 GLY A C 1
ATOM 2230 O O . GLY A 1 341 ? 47.51150 49.50609 -1.78488 1.000 83.78686 284 GLY A O 1
ATOM 2231 N N . GLN A 1 342 ? 46.50498 48.67392 0.05618 1.000 78.67869 285 GLN A N 1
ATOM 2232 C CA . GLN A 1 342 ? 46.72207 49.84270 0.90084 1.000 79.14784 285 GLN A CA 1
ATOM 2233 C C . GLN A 1 342 ? 47.15983 49.38796 2.28758 1.000 82.43804 285 GLN A C 1
ATOM 2234 O O . GLN A 1 342 ? 48.26751 49.71006 2.73628 1.000 80.51530 285 GLN A O 1
ATOM 2240 N N . LYS A 1 343 ? 46.29110 48.63541 2.97144 1.000 81.29402 286 LYS A N 1
ATOM 2241 C CA . LYS A 1 343 ? 46.70494 47.96355 4.19734 1.000 79.33853 286 LYS A CA 1
ATOM 2242 C C . LYS A 1 343 ? 47.89228 47.04508 3.94233 1.000 83.76899 286 LYS A C 1
ATOM 2243 O O . LYS A 1 343 ? 48.78943 46.93507 4.78613 1.000 84.73732 286 LYS A O 1
ATOM 2249 N N . SER A 1 344 ? 47.93332 46.39853 2.77328 1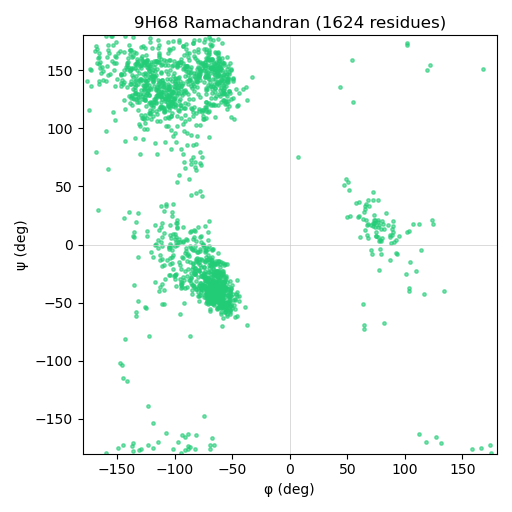.000 86.25390 287 SER A N 1
ATOM 2250 C CA . SER A 1 344 ? 48.95481 45.39394 2.49503 1.000 88.31983 287 SER A CA 1
ATOM 2251 C C . SER A 1 344 ? 49.34650 45.39025 1.01845 1.000 86.32385 287 SER A C 1
ATOM 2252 O O . SER A 1 344 ? 48.49057 45.50744 0.13746 1.000 82.68258 287 SER A O 1
ATOM 2255 N N . GLN A 1 345 ? 50.65022 45.25231 0.76568 1.000 88.51619 288 GLN A N 1
ATOM 2256 C CA . GLN A 1 345 ? 51.23095 45.04466 -0.55497 1.000 88.21641 288 GLN A CA 1
ATOM 2257 C C . GLN A 1 345 ? 51.33086 43.54529 -0.84305 1.000 89.40047 288 GLN A C 1
ATOM 2258 O O . GLN A 1 345 ? 51.39958 42.72853 0.07760 1.000 91.45565 288 GLN A O 1
ATOM 2264 N N . CYS A 1 346 ? 51.31298 43.17970 -2.14638 1.000 93.42029 289 CYS A N 1
ATOM 2265 C CA . CYS A 1 346 ? 51.61376 41.80235 -2.55618 1.000 94.99945 289 CYS A CA 1
ATOM 2266 C C . CYS A 1 346 ? 52.01374 41.72437 -4.03470 1.000 91.05414 289 CYS A C 1
ATOM 2267 O O . CYS A 1 346 ? 51.14240 41.67948 -4.91375 1.000 86.79870 289 CYS A O 1
ATOM 2270 N N . PRO A 1 347 ? 53.31446 41.69419 -4.34483 1.000 89.37793 290 PRO A N 1
ATOM 2271 C CA . PRO A 1 347 ? 53.75511 41.68989 -5.74541 1.000 84.40517 290 PRO A CA 1
ATOM 2272 C C . PRO A 1 347 ? 53.64912 40.30679 -6.37407 1.000 80.95664 290 PRO A C 1
ATOM 2273 O O . PRO A 1 347 ? 53.48539 39.28957 -5.69456 1.000 83.82021 290 PRO A O 1
ATOM 2277 N N . ASP A 1 348 ? 53.73954 40.29440 -7.70805 1.000 76.87776 291 ASP A N 1
ATOM 2278 C CA . ASP A 1 348 ? 53.44961 39.14450 -8.56290 1.000 69.65372 291 ASP A CA 1
ATOM 2279 C C . ASP A 1 348 ? 52.00785 38.67412 -8.44167 1.000 69.53066 291 ASP A C 1
ATOM 2280 O O . ASP A 1 348 ? 51.64905 37.63181 -9.00632 1.000 67.74513 291 ASP A O 1
ATOM 2285 N N . GLN A 1 349 ? 51.17745 39.41088 -7.70433 1.000 68.77577 292 GLN A N 1
ATOM 2286 C CA . GLN A 1 349 ? 49.78224 39.07593 -7.47206 1.000 63.77907 292 GLN A CA 1
ATOM 2287 C C . GLN A 1 349 ? 48.94856 40.30379 -7.78967 1.000 59.96301 292 GLN A C 1
ATOM 2288 O O . GLN A 1 349 ? 49.47196 41.33832 -8.22150 1.000 59.51364 292 GLN A O 1
ATOM 2294 N N . MET A 1 350 ? 47.64620 40.19683 -7.53980 1.000 55.94364 293 MET A N 1
ATOM 2295 C CA . MET A 1 350 ? 46.70514 41.25565 -7.86677 1.000 52.85578 293 MET A CA 1
ATOM 2296 C C . MET A 1 350 ? 46.38608 42.07425 -6.62613 1.000 55.46370 293 MET A C 1
ATOM 2297 O O . MET A 1 350 ? 46.24045 41.53468 -5.52857 1.000 60.16426 293 MET A O 1
ATOM 2302 N N . THR A 1 351 ? 46.30428 43.38439 -6.79700 1.000 54.69190 294 THR A N 1
ATOM 2303 C CA . THR A 1 351 ? 45.81647 44.25949 -5.74512 1.000 54.12769 294 THR A CA 1
ATOM 2304 C C . THR A 1 351 ? 44.38600 44.65717 -6.07659 1.000 53.37654 294 THR A C 1
ATOM 2305 O O . THR A 1 351 ? 44.08023 45.03344 -7.21410 1.000 54.05944 294 THR A O 1
ATOM 2309 N N . GLN A 1 352 ? 43.50961 44.54879 -5.08645 1.000 52.82752 295 GLN A N 1
ATOM 2310 C CA . GLN A 1 352 ? 42.10244 44.82555 -5.31232 1.000 52.92724 295 GLN A CA 1
ATOM 2311 C C . GLN A 1 352 ? 41.89860 46.27361 -5.73769 1.000 53.11977 295 GLN A C 1
ATOM 2312 O O . GLN A 1 352 ? 41.24980 46.55419 -6.75316 1.000 51.19567 295 GLN A O 1
ATOM 2318 N N . TRP A 1 353 ? 42.48986 47.20764 -4.99526 1.000 53.11831 296 TRP A N 1
ATOM 2319 C CA . TRP A 1 353 ? 42.42915 48.60858 -5.38037 1.000 52.48659 296 TRP A CA 1
ATOM 2320 C C . TRP A 1 353 ? 43.12994 48.88040 -6.70317 1.000 51.81841 296 TRP A C 1
ATOM 2321 O O . TRP A 1 353 ? 42.80038 49.86271 -7.37174 1.000 48.47731 296 TRP A O 1
ATOM 2332 N N . GLY A 1 354 ? 44.08430 48.03736 -7.09886 1.000 49.24809 297 GLY A N 1
ATOM 2333 C CA . GLY A 1 354 ? 44.78514 48.28132 -8.34313 1.000 48.92227 297 GLY A CA 1
ATOM 2334 C C . GLY A 1 354 ? 43.96997 47.87511 -9.54337 1.000 50.22627 297 GLY A C 1
ATOM 2335 O O . GLY A 1 354 ? 44.05875 48.51253 -10.59646 1.000 54.34595 297 GLY A O 1
ATOM 2336 N N . SER A 1 355 ? 43.16169 46.81989 -9.40271 1.000 49.80254 298 SER A N 1
ATOM 2337 C CA . SER A 1 355 ? 42.24418 46.41308 -10.45552 1.000 48.29464 298 SER A CA 1
ATOM 2338 C C . SER A 1 355 ? 41.06597 47.35830 -10.57857 1.000 51.92676 298 SER A C 1
ATOM 2339 O O . SER A 1 355 ? 40.43318 47.41055 -11.64096 1.000 51.34395 298 SER A O 1
ATOM 2342 N N . LYS A 1 356 ? 40.75068 48.09926 -9.51639 1.000 50.64973 299 LYS A N 1
ATOM 2343 C CA . LYS A 1 356 ? 39.73800 49.13928 -9.64150 1.000 51.72785 299 LYS A CA 1
ATOM 2344 C C . LYS A 1 356 ? 40.23951 50.27072 -10.52465 1.000 54.94832 299 LYS A C 1
ATOM 2345 O O . LYS A 1 356 ? 39.50055 50.75643 -11.38522 1.000 58.58082 299 LYS A O 1
ATOM 2351 N N . ASP A 1 357 ? 41.50053 50.68478 -10.34667 1.000 54.43816 300 ASP A N 1
ATOM 2352 C CA . ASP A 1 357 ? 42.07319 51.71066 -11.21305 1.000 55.26434 300 ASP A CA 1
ATOM 2353 C C . ASP A 1 357 ? 41.95593 51.31016 -12.66960 1.000 57.07734 300 ASP A C 1
ATOM 2354 O O . ASP A 1 357 ? 41.39478 52.05189 -13.48626 1.000 60.46493 300 ASP A O 1
ATOM 2359 N N . LEU A 1 358 ? 42.49078 50.13183 -13.01033 1.000 56.67155 301 LEU A N 1
ATOM 2360 C CA . LEU A 1 358 ? 42.41310 49.63930 -14.38259 1.000 59.09108 301 LEU A CA 1
ATOM 2361 C C . LEU A 1 358 ? 40.96538 49.51306 -14.85573 1.000 58.17608 301 LEU A C 1
ATOM 2362 O O . LEU A 1 358 ? 40.68584 49.72245 -16.04110 1.000 58.97969 301 LEU A O 1
ATOM 2367 N N . GLY A 1 359 ? 40.03351 49.17220 -13.96068 1.000 54.77426 302 GLY A N 1
ATOM 2368 C CA . GLY A 1 359 ? 38.62962 49.24683 -14.33165 1.000 54.96035 302 GLY A CA 1
ATOM 2369 C C . GLY A 1 359 ? 38.22032 50.65678 -14.71664 1.000 58.50744 302 GLY A C 1
ATOM 2370 O O . GLY A 1 359 ? 37.62266 50.88061 -15.77314 1.000 58.85402 302 GLY A O 1
ATOM 2371 N N . ASP A 1 360 ? 38.56292 51.63198 -13.86800 1.000 60.89599 303 ASP A N 1
ATOM 2372 C CA . ASP A 1 360 ? 38.25090 53.03010 -14.15103 1.000 58.67368 303 ASP A CA 1
ATOM 2373 C C . ASP A 1 360 ? 38.87479 53.48269 -15.46191 1.000 59.89729 303 ASP A C 1
ATOM 2374 O O . ASP A 1 360 ? 38.29167 54.29358 -16.18900 1.000 66.32647 303 ASP A O 1
ATOM 2379 N N . GLN A 1 361 ? 40.05780 52.98586 -15.77972 1.000 58.57812 304 GLN A N 1
ATOM 2380 C CA . GLN A 1 361 ? 40.69512 53.38994 -17.01993 1.000 58.54583 304 GLN A CA 1
ATOM 2381 C C . GLN A 1 361 ? 40.18797 52.60239 -18.22442 1.000 59.26913 304 GLN A C 1
ATOM 2382 O O . GLN A 1 361 ? 40.79302 52.69052 -19.29686 1.000 64.51693 304 GLN A O 1
ATOM 2388 N N . GLY A 1 362 ? 39.10313 51.84139 -18.07656 1.000 56.76250 305 GLY A N 1
ATOM 2389 C CA . GLY A 1 362 ? 38.45426 51.22409 -19.22099 1.000 59.47197 305 GLY A CA 1
ATOM 2390 C C . GLY A 1 362 ? 39.06230 49.94146 -19.76262 1.000 64.30427 305 GLY A C 1
ATOM 2391 O O . GLY A 1 362 ? 38.74653 49.56036 -20.89253 1.000 63.28808 305 GLY A O 1
ATOM 2392 N N . TYR A 1 363 ? 39.91025 49.25173 -19.00024 1.000 65.54211 306 TYR A N 1
ATOM 2393 C CA . TYR A 1 363 ? 40.43572 47.95623 -19.42108 1.000 64.00258 306 TYR A CA 1
ATOM 2394 C C . TYR A 1 363 ? 39.39425 46.85949 -19.23409 1.000 58.56622 306 TYR A C 1
ATOM 2395 O O . TYR A 1 363 ? 38.56583 46.92027 -18.32256 1.000 59.81157 306 TYR A O 1
ATOM 2404 N N . ASP A 1 364 ? 39.44963 45.83971 -20.09646 1.000 58.21510 307 ASP A N 1
ATOM 2405 C CA . ASP A 1 364 ? 38.60149 44.66440 -19.91412 1.000 56.33501 307 ASP A CA 1
ATOM 2406 C C . ASP A 1 364 ? 39.25732 43.70873 -18.91644 1.000 53.48965 307 ASP A C 1
ATOM 2407 O O . ASP A 1 364 ? 40.37400 43.93820 -18.44742 1.000 55.72242 307 ASP A O 1
ATOM 2412 N N . TYR A 1 365 ? 38.56512 42.61846 -18.57619 1.000 52.90178 308 TYR A N 1
ATOM 2413 C CA . TYR A 1 365 ? 39.04804 41.79063 -17.47893 1.000 50.88782 308 TYR A CA 1
ATOM 2414 C C . TYR A 1 365 ? 40.23970 40.93100 -17.87160 1.000 51.64683 308 TYR A C 1
ATOM 2415 O O . TYR A 1 365 ? 41.12662 40.70817 -17.03910 1.000 53.66864 308 TYR A O 1
ATOM 2424 N N . GLU A 1 366 ? 40.29710 40.44769 -19.11432 1.000 56.74726 309 GLU A N 1
ATOM 2425 C CA . GLU A 1 366 ? 41.44882 39.64805 -19.52154 1.000 59.11870 309 GLU A CA 1
ATOM 2426 C C . GLU A 1 366 ? 42.74129 40.44886 -19.44548 1.000 59.84312 309 GLU A C 1
ATOM 2427 O O . GLU A 1 366 ? 43.81065 39.88313 -19.19468 1.000 59.42270 309 GLU A O 1
ATOM 2433 N N . SER A 1 367 ? 42.66994 41.75899 -19.65094 1.000 54.91483 310 SER A N 1
ATOM 2434 C CA . SER A 1 367 ? 43.86655 42.57120 -19.53200 1.000 51.15767 310 SER A CA 1
ATOM 2435 C C . SER A 1 367 ? 44.12315 43.01182 -18.09902 1.000 52.14424 310 SER A C 1
ATOM 2436 O O . SER A 1 367 ? 45.27412 43.30455 -17.75211 1.000 52.78342 310 SER A O 1
ATOM 2439 N N . ILE A 1 368 ? 43.08255 43.08183 -17.26279 1.000 49.85023 311 ILE A N 1
ATOM 2440 C CA . ILE A 1 368 ? 43.30146 43.34342 -15.84393 1.000 48.01861 311 ILE A CA 1
ATOM 2441 C C . ILE A 1 368 ? 44.08360 42.19023 -15.23286 1.000 52.00999 311 ILE A C 1
ATOM 2442 O O . ILE A 1 368 ? 45.10566 42.39072 -14.56436 1.000 52.87530 311 ILE A O 1
ATOM 2447 N N . LEU A 1 369 ? 43.64119 40.95646 -15.49673 1.000 50.21093 312 LEU A N 1
ATOM 2448 C CA . LEU A 1 369 ? 44.34325 39.79555 -14.96578 1.000 48.41702 312 LEU A CA 1
ATOM 2449 C C . LEU A 1 369 ? 45.70654 39.62165 -15.61562 1.000 48.58331 312 LEU A C 1
ATOM 2450 O O . LEU A 1 369 ? 46.67812 39.28322 -14.92888 1.000 51.64055 312 LEU A O 1
ATOM 2455 N N . ARG A 1 370 ? 45.80096 39.83148 -16.93612 1.000 46.44549 313 ARG A N 1
ATOM 2456 C CA . ARG A 1 370 ? 47.08952 39.68412 -17.59931 1.000 45.50420 313 ARG A CA 1
ATOM 2457 C C . ARG A 1 370 ? 48.09226 40.71242 -17.10728 1.000 50.13658 313 ARG A C 1
ATOM 2458 O O . ARG A 1 370 ? 49.30286 40.48260 -17.21027 1.000 53.04383 313 ARG A O 1
ATOM 2466 N N . TYR A 1 371 ? 47.61577 41.83264 -16.55176 1.000 51.05713 314 TYR A N 1
ATOM 2467 C CA . TYR A 1 371 ? 48.50897 42.87693 -16.05637 1.000 47.25855 314 TYR A CA 1
ATOM 2468 C C . TYR A 1 371 ? 49.14132 42.49757 -14.71992 1.000 47.72314 314 TYR A C 1
ATOM 2469 O O . TYR A 1 371 ? 50.28396 42.87821 -14.44249 1.000 44.50184 314 TYR A O 1
ATOM 2478 N N . PHE A 1 372 ? 48.39640 41.78236 -13.86691 1.000 52.78511 315 PHE A N 1
ATOM 2479 C CA . PHE A 1 372 ? 48.86948 41.36257 -12.55074 1.000 49.84051 315 PHE A CA 1
ATOM 2480 C C . PHE A 1 372 ? 49.48291 39.97607 -12.56042 1.000 50.51052 315 PHE A C 1
ATOM 2481 O O . PHE A 1 372 ? 50.42056 39.71560 -11.79772 1.000 57.90305 315 PHE A O 1
ATOM 2489 N N . TYR A 1 373 ? 48.98151 39.07740 -13.40092 1.000 47.23837 316 TYR A N 1
ATOM 2490 C CA . TYR A 1 373 ? 49.47218 37.71559 -13.41321 1.000 44.43438 316 TYR A CA 1
ATOM 2491 C C . TYR A 1 373 ? 50.25679 37.34470 -14.65918 1.000 49.88464 316 TYR A C 1
ATOM 2492 O O . TYR A 1 373 ? 50.88066 36.27700 -14.66069 1.000 56.69066 316 TYR A O 1
ATOM 2501 N N . GLY A 1 374 ? 50.22433 38.16000 -15.72231 1.000 49.70286 317 GLY A N 1
ATOM 2502 C CA . GLY A 1 374 ? 51.04775 37.89990 -16.89909 1.000 49.48183 317 GLY A CA 1
ATOM 2503 C C . GLY A 1 374 ? 50.31292 37.67637 -18.21140 1.000 54.63594 317 GLY A C 1
ATOM 2504 O O . GLY A 1 374 ? 49.17992 37.17653 -18.24304 1.000 54.80245 317 GLY A O 1
ATOM 2505 N N . ASP A 1 375 ? 50.98537 38.04631 -19.31057 1.000 56.12611 318 ASP A N 1
ATOM 2506 C CA . ASP A 1 375 ? 50.40955 37.96556 -20.65793 1.000 57.24947 318 ASP A CA 1
ATOM 2507 C C . ASP A 1 375 ? 49.97443 36.55070 -20.99968 1.000 55.19239 318 ASP A C 1
ATOM 2508 O O . ASP A 1 375 ? 48.88174 36.34049 -21.55111 1.000 55.39021 318 ASP A O 1
ATOM 2513 N N . GLU A 1 376 ? 50.81651 35.57340 -20.64764 1.000 58.78130 319 GLU A N 1
ATOM 2514 C CA . GLU A 1 376 ? 50.75742 34.19208 -21.10088 1.000 60.31222 319 GLU A CA 1
ATOM 2515 C C . GLU A 1 376 ? 49.61513 33.37862 -20.49935 1.000 59.50488 319 GLU A C 1
ATOM 2516 O O . GLU A 1 376 ? 49.38605 32.25901 -20.97063 1.000 59.89455 319 GLU A O 1
ATOM 2522 N N . ILE A 1 377 ? 48.91688 33.88476 -19.47223 1.000 54.93257 320 ILE A N 1
ATOM 2523 C CA . ILE A 1 377 ? 47.84308 33.10625 -18.85572 1.000 48.87037 320 ILE A CA 1
ATOM 2524 C C . ILE A 1 377 ? 46.72954 32.86265 -19.86432 1.000 45.36439 320 ILE A C 1
ATOM 2525 O O . ILE A 1 377 ? 46.51123 33.65766 -20.78271 1.000 52.25492 320 ILE A O 1
ATOM 2530 N N . VAL A 1 378 ? 46.00879 31.75575 -19.69092 1.000 45.20042 321 VAL A N 1
ATOM 2531 C CA . VAL A 1 378 ? 44.85612 31.45605 -20.53205 1.000 48.11720 321 VAL A CA 1
ATOM 2532 C C . VAL A 1 378 ? 43.63282 31.21918 -19.66071 1.000 45.91262 321 VAL A C 1
ATOM 2533 O O . VAL A 1 378 ? 43.72480 30.85940 -18.48338 1.000 43.67719 321 VAL A O 1
ATOM 2537 N N . PHE A 1 379 ? 42.47440 31.41405 -20.27722 1.000 47.02636 322 PHE A N 1
ATOM 2538 C CA . PHE A 1 379 ? 41.19482 31.36086 -19.59840 1.000 45.75517 322 PHE A CA 1
ATOM 2539 C C . PHE A 1 379 ? 40.48636 30.09484 -20.04002 1.000 46.96722 322 PHE A C 1
ATOM 2540 O O . PHE A 1 379 ? 40.27876 29.88381 -21.24195 1.000 48.83766 322 PHE A O 1
ATOM 2548 N N . GLU A 1 380 ? 40.12681 29.25865 -19.06742 1.000 42.23746 323 GLU A N 1
ATOM 2549 C CA . GLU A 1 380 ? 39.51088 27.96947 -19.31385 1.000 41.82055 323 GLU A CA 1
ATOM 2550 C C . GLU A 1 380 ? 38.11297 27.92070 -18.72734 1.000 43.59116 323 GLU A C 1
ATOM 2551 O O . GLU A 1 380 ? 37.79563 28.63029 -17.77132 1.000 43.61170 323 GLU A O 1
ATOM 2557 N N . ARG A 1 381 ? 37.28793 27.05601 -19.29558 1.000 38.94077 324 ARG A N 1
ATOM 2558 C CA . ARG A 1 381 ? 35.92640 26.86445 -18.84134 1.000 33.55360 324 ARG A CA 1
ATOM 2559 C C . ARG A 1 381 ? 35.80252 25.41926 -18.39609 1.000 35.85158 324 ARG A C 1
ATOM 2560 O O . ARG A 1 381 ? 35.98069 24.50092 -19.20558 1.000 35.64452 324 ARG A O 1
ATOM 2568 N N . ALA A 1 382 ? 35.50127 25.21644 -17.10891 1.000 35.25471 325 ALA A N 1
ATOM 2569 C CA . ALA A 1 382 ? 35.51050 23.88451 -16.52241 1.000 33.68170 325 ALA A CA 1
ATOM 2570 C C . ALA A 1 382 ? 34.14761 23.22049 -16.68652 1.000 34.09310 325 ALA A C 1
ATOM 2571 O O . ALA A 1 382 ? 33.11746 23.90059 -16.68073 1.000 38.75916 325 ALA A O 1
ATOM 2573 N N . PRO A 1 383 ? 34.11206 21.90543 -16.87334 1.000 30.59724 326 PRO A N 1
ATOM 2574 C CA . PRO A 1 383 ? 32.84774 21.18377 -16.74005 1.000 28.29874 326 PRO A CA 1
ATOM 2575 C C . PRO A 1 383 ? 32.16795 21.53413 -15.42580 1.000 32.58577 326 PRO A C 1
ATOM 2576 O O . PRO A 1 383 ? 32.82129 21.85757 -14.43219 1.000 33.87218 326 PRO A O 1
ATOM 2580 N N . ILE A 1 384 ? 30.84199 21.46470 -15.42657 1.000 31.41943 327 ILE A N 1
ATOM 2581 C CA . ILE A 1 384 ? 30.02423 21.84196 -14.27894 1.000 34.72268 327 ILE A CA 1
ATOM 2582 C C . ILE A 1 384 ? 29.21037 20.63330 -13.85006 1.000 35.41623 327 ILE A C 1
ATOM 2583 O O . ILE A 1 384 ? 28.40702 20.12840 -14.64865 1.000 36.67907 327 ILE A O 1
ATOM 2588 N N . VAL A 1 385 ? 29.36271 20.19178 -12.59660 1.000 28.07432 328 VAL A N 1
ATOM 2589 C CA . VAL A 1 385 ? 28.37628 19.27184 -12.04305 1.000 31.86953 328 VAL A CA 1
ATOM 2590 C C . VAL A 1 385 ? 27.31531 20.09577 -11.32555 1.000 36.00102 328 VAL A C 1
ATOM 2591 O O . VAL A 1 385 ? 27.62392 20.86606 -10.40414 1.000 39.62638 328 VAL A O 1
ATOM 2595 N N . SER A 1 386 ? 26.07509 20.01147 -11.82338 1.000 32.91610 329 SER A N 1
ATOM 2596 C CA . SER A 1 386 ? 24.96316 20.79371 -11.31590 1.000 35.66117 329 SER A CA 1
ATOM 2597 C C . SER A 1 386 ? 23.88975 19.93557 -10.66647 1.000 37.62376 329 SER A C 1
ATOM 2598 O O . SER A 1 386 ? 22.92059 20.48677 -10.12983 1.000 39.30441 329 SER A O 1
ATOM 2601 N N . GLY A 1 387 ? 24.04951 18.61439 -10.69425 1.000 36.30456 330 GLY A N 1
ATOM 2602 C CA . GLY A 1 387 ? 23.09129 17.61952 -10.21722 1.000 36.83256 330 GLY A CA 1
ATOM 2603 C C . GLY A 1 387 ? 21.84429 17.51028 -11.09899 1.000 35.42154 330 GLY A C 1
ATOM 2604 O O . GLY A 1 387 ? 20.82484 16.95733 -10.67054 1.000 39.63967 330 GLY A O 1
ATOM 2605 N N . VAL A 1 388 ? 21.90612 18.02653 -12.31866 1.000 33.16461 331 VAL A N 1
ATOM 2606 C CA . VAL A 1 388 ? 20.99652 17.66558 -13.39354 1.000 30.86491 331 VAL A CA 1
ATOM 2607 C C . VAL A 1 388 ? 21.88264 17.12926 -14.51144 1.000 36.28319 331 VAL A C 1
ATOM 2608 O O . VAL A 1 388 ? 22.79987 17.82904 -14.95792 1.000 39.49821 331 VAL A O 1
ATOM 2612 N N . PRO A 1 389 ? 21.68735 15.89125 -14.98651 1.000 33.60337 332 PRO A N 1
ATOM 2613 C CA . PRO A 1 389 ? 22.66779 15.31808 -15.90968 1.000 31.47169 332 PRO A CA 1
ATOM 2614 C C . PRO A 1 389 ? 22.47775 15.77480 -17.34196 1.000 33.94203 332 PRO A C 1
ATOM 2615 O O . PRO A 1 389 ? 22.54144 14.94793 -18.26143 1.000 36.75247 332 PRO A O 1
ATOM 2619 N N . VAL A 1 390 ? 22.23888 17.07052 -17.54533 1.000 32.44590 333 VAL A N 1
ATOM 2620 C CA . VAL A 1 390 ? 22.23344 17.69504 -18.86374 1.000 32.77101 333 VAL A CA 1
ATOM 2621 C C . VAL A 1 390 ? 23.00279 18.99991 -18.74455 1.000 37.16046 333 VAL A C 1
ATOM 2622 O O . VAL A 1 390 ? 22.86222 19.71239 -17.74327 1.000 35.42779 333 VAL A O 1
ATOM 2626 N N . SER A 1 391 ? 23.83342 19.30049 -19.74836 1.000 35.56188 334 SER A N 1
ATOM 2627 C CA . SER A 1 391 ? 24.64493 20.50946 -19.76204 1.000 34.92661 334 SER A CA 1
ATOM 2628 C C . SER A 1 391 ? 24.07029 21.49914 -20.74723 1.000 37.85682 334 SER A C 1
ATOM 2629 O O . SER A 1 391 ? 23.41482 21.12065 -21.72013 1.000 41.47011 334 SER A O 1
ATOM 2632 N N . PHE A 1 392 ? 24.34358 22.76859 -20.49515 1.000 36.84215 335 PHE A N 1
ATOM 2633 C CA . PHE A 1 392 ? 23.93175 23.80692 -21.41562 1.000 35.28921 335 PHE A CA 1
ATOM 2634 C C . PHE A 1 392 ? 24.53449 23.51485 -22.78357 1.000 40.17568 335 PHE A C 1
ATOM 2635 O O . PHE A 1 392 ? 25.75224 23.28529 -22.87229 1.000 46.28030 335 PHE A O 1
ATOM 2643 N N . PRO A 1 393 ? 23.74780 23.51169 -23.86468 1.000 38.81561 336 PRO A N 1
ATOM 2644 C CA . PRO A 1 393 ? 24.25631 23.01388 -25.13773 1.000 43.16410 336 PRO A CA 1
ATOM 2645 C C . PRO A 1 393 ? 25.08482 24.03357 -25.90406 1.000 44.96353 336 PRO A C 1
ATOM 2646 O O . PRO A 1 393 ? 25.53161 23.73298 -27.01425 1.000 52.63336 336 PRO A O 1
ATOM 2650 N N . GLY A 1 394 ? 25.30794 25.22306 -25.33922 1.000 41.10281 337 GLY A N 1
ATOM 2651 C CA . GLY A 1 394 ? 26.13831 26.23050 -25.95843 1.000 41.26476 337 GLY A CA 1
ATOM 2652 C C . GLY A 1 394 ? 25.40083 27.18577 -26.86730 1.000 44.92352 337 GLY A C 1
ATOM 2653 O O . GLY A 1 394 ? 26.04571 28.04507 -27.48793 1.000 51.87103 337 GLY A O 1
ATOM 2654 N N . THR A 1 395 ? 24.07978 27.06225 -26.98519 1.000 41.51391 338 THR A N 1
ATOM 2655 C CA . THR A 1 395 ? 23.28050 28.02601 -27.73012 1.000 44.10951 338 THR A CA 1
ATOM 2656 C C . THR A 1 395 ? 22.11382 28.47316 -26.86897 1.000 42.81458 338 THR A C 1
ATOM 2657 O O . THR A 1 395 ? 21.38999 27.64574 -26.30971 1.000 46.19916 338 THR A O 1
ATOM 2661 N N . THR A 1 396 ? 21.94257 29.78128 -26.76522 1.000 46.07458 339 THR A N 1
ATOM 2662 C CA . THR A 1 396 ? 20.80184 30.35135 -26.06966 1.000 41.08704 339 THR A CA 1
ATOM 2663 C C . THR A 1 396 ? 19.48936 29.82740 -26.63740 1.000 43.97877 339 THR A C 1
ATOM 2664 O O . THR A 1 396 ? 19.26289 29.87020 -27.85126 1.000 48.24245 339 THR A O 1
ATOM 2668 N N . LEU A 1 397 ? 18.61124 29.35356 -25.75294 1.000 43.93895 340 LEU A N 1
ATOM 2669 C CA . LEU A 1 397 ? 17.25943 28.95350 -26.13124 1.000 43.24634 340 LEU A CA 1
ATOM 2670 C C . LEU A 1 397 ? 16.27393 30.08652 -25.86356 1.000 46.80071 340 LEU A C 1
ATOM 2671 O O . LEU A 1 397 ? 16.31483 30.73393 -24.81337 1.000 48.05321 340 LEU A O 1
ATOM 2676 N N . GLN A 1 398 ? 15.37186 30.30205 -26.81070 1.000 45.07774 341 GLN A N 1
ATOM 2677 C CA . GLN A 1 398 ? 14.48566 31.45365 -26.81366 1.000 46.53718 341 GLN A CA 1
ATOM 2678 C C . GLN A 1 398 ? 13.29533 31.08728 -27.67730 1.000 48.21301 341 GLN A C 1
ATOM 2679 O O . GLN A 1 398 ? 13.29181 30.04362 -28.33223 1.000 51.34184 341 GLN A O 1
ATOM 2685 N N . VAL A 1 399 ? 12.28699 31.95366 -27.67553 1.000 44.38104 342 VAL A N 1
ATOM 2686 C CA . VAL A 1 399 ? 11.11577 31.74295 -28.51362 1.000 47.48994 342 VAL A CA 1
ATOM 2687 C C . VAL A 1 399 ? 11.54576 31.21544 -29.87720 1.000 53.41826 342 VAL A C 1
ATOM 2688 O O . VAL A 1 399 ? 12.51898 31.70116 -30.46808 1.000 55.41371 342 VAL A O 1
ATOM 2692 N N . GLY A 1 400 ? 10.87063 30.17835 -30.35921 1.000 51.09497 343 GLY A N 1
ATOM 2693 C CA . GLY A 1 400 ? 11.30575 29.57699 -31.60008 1.000 47.42923 343 GLY A CA 1
ATOM 2694 C C . GLY A 1 400 ? 12.04243 28.26855 -31.41519 1.000 51.10699 343 GLY A C 1
ATOM 2695 O O . GLY A 1 400 ? 11.84396 27.33721 -32.20192 1.000 58.61829 343 GLY A O 1
ATOM 2696 N N . SER A 1 401 ? 12.89364 28.17447 -30.39400 1.000 50.59682 344 SER A N 1
ATOM 2697 C CA . SER A 1 401 ? 13.64104 26.94390 -30.16403 1.000 47.81135 344 SER A CA 1
ATOM 2698 C C . SER A 1 401 ? 12.70862 25.77618 -29.86769 1.000 47.72099 344 SER A C 1
ATOM 2699 O O . SER A 1 401 ? 11.57884 25.94715 -29.40208 1.000 48.25860 344 SER A O 1
ATOM 2702 N N . SER A 1 402 ? 13.21320 24.57484 -30.12142 1.000 46.96166 345 SER A N 1
ATOM 2703 C CA . SER A 1 402 ? 12.45247 23.35612 -29.93010 1.000 47.54144 345 SER A CA 1
ATOM 2704 C C . SER A 1 402 ? 13.41566 22.23743 -29.55813 1.000 50.67091 345 SER A C 1
ATOM 2705 O O . SER A 1 402 ? 14.63761 22.35341 -29.73326 1.000 50.00620 345 SER A O 1
ATOM 2708 N N . GLY A 1 403 ? 12.85024 21.14089 -29.05112 1.000 47.12733 346 GLY A N 1
ATOM 2709 C CA . GLY A 1 403 ? 13.62012 19.93500 -28.84549 1.000 45.88616 346 GLY A CA 1
ATOM 2710 C C . GLY A 1 403 ? 13.80483 19.59446 -27.38460 1.000 45.80486 346 GLY A C 1
ATOM 2711 O O . GLY A 1 403 ? 13.11421 20.11209 -26.51058 1.000 49.96784 346 GLY A O 1
ATOM 2712 N N . GLN A 1 404 ? 14.77609 18.71827 -27.11619 1.000 43.78230 347 GLN A N 1
ATOM 2713 C CA . GLN A 1 404 ? 14.85228 18.11649 -25.79300 1.000 42.11444 347 GLN A CA 1
ATOM 2714 C C . GLN A 1 404 ? 15.36212 19.09562 -24.74810 1.000 45.87993 347 GLN A C 1
ATOM 2715 O O . GLN A 1 404 ? 14.96051 19.01035 -23.57560 1.000 46.37238 347 GLN A O 1
ATOM 2721 N N . TYR A 1 405 ? 16.23732 20.03178 -25.13522 1.000 46.14240 348 TYR A N 1
ATOM 2722 C CA . TYR A 1 405 ? 16.72634 20.99586 -24.15557 1.000 42.89984 348 TYR A CA 1
ATOM 2723 C C . TYR A 1 405 ? 15.60011 21.89467 -23.66873 1.000 42.95563 348 TYR A C 1
ATOM 2724 O O . TYR A 1 405 ? 15.54257 22.24104 -22.48223 1.000 43.67379 348 TYR A O 1
ATOM 2733 N N . VAL A 1 406 ? 14.68852 22.26794 -24.56889 1.000 44.22197 349 VAL A N 1
ATOM 2734 C CA . VAL A 1 406 ? 13.54373 23.08488 -24.19072 1.000 42.73011 349 VAL A CA 1
ATOM 2735 C C . VAL A 1 406 ? 12.60375 22.30022 -23.28824 1.000 45.01890 349 VAL A C 1
ATOM 2736 O O . VAL A 1 406 ? 12.11613 22.81855 -22.27364 1.000 45.90288 349 VAL A O 1
ATOM 2740 N N . ARG A 1 407 ? 12.31308 21.04747 -23.65318 1.000 47.05568 350 ARG A N 1
ATOM 2741 C CA . ARG A 1 407 ? 11.45701 20.20623 -22.82150 1.000 43.64889 350 ARG A CA 1
ATOM 2742 C C . ARG A 1 407 ? 12.04541 20.04895 -21.42427 1.000 41.34753 350 ARG A C 1
ATOM 2743 O O . ARG A 1 407 ? 11.30516 20.01073 -20.43813 1.000 41.92359 350 ARG A O 1
ATOM 2751 N N . THR A 1 408 ? 13.37966 20.02660 -21.32271 1.000 41.69914 351 THR A N 1
ATOM 2752 C CA . THR A 1 408 ? 14.05998 19.89624 -20.03572 1.000 39.57032 351 THR A CA 1
ATOM 2753 C C . THR A 1 408 ? 13.96287 21.17726 -19.22311 1.000 39.71351 351 THR A C 1
ATOM 2754 O O . THR A 1 408 ? 13.84044 21.12666 -17.99381 1.000 40.82779 351 THR A O 1
ATOM 2758 N N . ILE A 1 409 ? 14.01700 22.34000 -19.88426 1.000 41.85698 352 ILE A N 1
ATOM 2759 C CA . ILE A 1 409 ? 13.80060 23.59802 -19.17235 1.000 36.34774 352 ILE A CA 1
ATOM 2760 C C . ILE A 1 409 ? 12.38644 23.64072 -18.63543 1.000 38.84808 352 ILE A C 1
ATOM 2761 O O . ILE A 1 409 ? 12.15394 23.92500 -17.45513 1.000 42.33155 352 ILE A O 1
ATOM 2766 N N . GLN A 1 410 ? 11.41817 23.33488 -19.49165 1.000 41.32563 353 GLN A N 1
ATOM 2767 C CA . GLN A 1 410 ? 10.02708 23.40404 -19.07079 1.000 39.87965 353 GLN A CA 1
ATOM 2768 C C . GLN A 1 410 ? 9.75329 22.42148 -17.94795 1.000 39.57134 353 GLN A C 1
ATOM 2769 O O . GLN A 1 410 ? 8.96177 22.71020 -17.04622 1.000 39.79046 353 GLN A O 1
ATOM 2775 N N . ASN A 1 411 ? 10.41195 21.25991 -17.96874 1.000 42.12100 354 ASN A N 1
ATOM 2776 C CA . ASN A 1 411 ? 10.18039 20.28849 -16.90407 1.000 38.91606 354 ASN A CA 1
ATOM 2777 C C . ASN A 1 411 ? 10.74895 20.78991 -15.58822 1.000 36.84973 354 ASN A C 1
ATOM 2778 O O . ASN A 1 411 ? 10.14639 20.59515 -14.52763 1.000 38.33516 354 ASN A O 1
ATOM 2783 N N . GLN A 1 412 ? 11.90026 21.46014 -15.63886 1.000 38.53460 355 GLN A N 1
ATOM 2784 C CA . GLN A 1 412 ? 12.48076 22.02020 -14.42490 1.000 34.54117 355 GLN A CA 1
ATOM 2785 C C . GLN A 1 412 ? 11.63080 23.16338 -13.88055 1.000 35.83881 355 GLN A C 1
ATOM 2786 O O . GLN A 1 412 ? 11.32784 23.19697 -12.68097 1.000 37.97123 355 GLN A O 1
ATOM 2792 N N . LEU A 1 413 ? 11.21942 24.10212 -14.74585 1.000 36.31383 356 LEU A N 1
ATOM 2793 C CA . LEU A 1 413 ? 10.42058 25.24313 -14.28495 1.000 35.87476 356 LEU A CA 1
ATOM 2794 C C . LEU A 1 413 ? 9.09858 24.80080 -13.67364 1.000 36.11995 356 LEU A C 1
ATOM 2795 O O . LEU A 1 413 ? 8.68385 25.32969 -12.64026 1.000 39.64847 356 LEU A O 1
ATOM 2800 N N . ASN A 1 414 ? 8.40927 23.84356 -14.29504 1.000 37.53370 357 ASN A N 1
ATOM 2801 C CA . ASN A 1 414 ? 7.17796 23.34280 -13.68872 1.000 39.21074 357 ASN A CA 1
ATOM 2802 C C . ASN A 1 414 ? 7.44496 22.76148 -12.30166 1.000 40.52217 357 ASN A C 1
ATOM 2803 O O . ASN A 1 414 ? 6.65953 22.97651 -11.37363 1.000 42.79709 357 ASN A O 1
ATOM 2808 N N . ALA A 1 415 ? 8.54052 22.01540 -12.14180 1.000 37.71146 358 ALA A N 1
ATOM 2809 C CA . ALA A 1 415 ? 8.90073 21.50567 -10.82421 1.000 35.52661 358 ALA A CA 1
ATOM 2810 C C . ALA A 1 415 ? 9.14286 22.64732 -9.85184 1.000 37.56861 358 ALA A C 1
ATOM 2811 O O . ALA A 1 415 ? 8.60948 22.65663 -8.73479 1.000 40.63652 358 ALA A O 1
ATOM 2813 N N . ILE A 1 416 ? 9.93847 23.63285 -10.26762 1.000 40.78988 359 ILE A N 1
ATOM 2814 C CA . ILE A 1 416 ? 10.17980 24.80656 -9.43013 1.000 37.65432 359 ILE A CA 1
ATOM 2815 C C . ILE A 1 416 ? 8.87272 25.47128 -9.04463 1.000 39.58412 359 ILE A C 1
ATOM 2816 O O . ILE A 1 416 ? 8.72313 25.96575 -7.92198 1.000 45.55496 359 ILE A O 1
ATOM 2821 N N . SER A 1 417 ? 7.90465 25.50620 -9.95563 1.000 37.67619 360 SER A N 1
ATOM 2822 C CA . SER A 1 417 ? 6.70240 26.26488 -9.64671 1.000 38.51682 360 SER A CA 1
ATOM 2823 C C . SER A 1 417 ? 5.87235 25.62652 -8.53328 1.000 41.36470 360 SER A C 1
ATOM 2824 O O . SER A 1 417 ? 4.97659 26.28267 -8.00013 1.000 43.76394 360 SER A O 1
ATOM 2827 N N . ASN A 1 418 ? 6.14320 24.37477 -8.16313 1.000 42.01829 361 ASN A N 1
ATOM 2828 C CA . ASN A 1 418 ? 5.47859 23.80239 -6.99922 1.000 40.61238 361 ASN A CA 1
ATOM 2829 C C . ASN A 1 418 ? 5.98776 24.41229 -5.70249 1.000 41.31355 361 ASN A C 1
ATOM 2830 O O . ASN A 1 418 ? 5.25284 24.46465 -4.71192 1.000 44.55061 361 ASN A O 1
ATOM 2835 N N . SER A 1 419 ? 7.22888 24.87562 -5.68328 1.000 40.27996 362 SER A N 1
ATOM 2836 C CA . SER A 1 419 ? 7.71841 25.64025 -4.55385 1.000 39.15608 362 SER A CA 1
ATOM 2837 C C . SER A 1 419 ? 7.58025 27.15246 -4.75491 1.000 40.09165 362 SER A C 1
ATOM 2838 O O . SER A 1 419 ? 7.55120 27.89491 -3.77210 1.000 42.55796 362 SER A O 1
ATOM 2841 N N . TYR A 1 420 ? 7.46791 27.62665 -5.99293 1.000 37.86109 363 TYR A N 1
ATOM 2842 C CA . TYR A 1 420 ? 7.40841 29.05196 -6.31014 1.000 35.29769 363 TYR A CA 1
ATOM 2843 C C . TYR A 1 420 ? 6.21804 29.28010 -7.22088 1.000 39.62169 363 TYR A C 1
ATOM 2844 O O . TYR A 1 420 ? 6.39122 29.42633 -8.43970 1.000 44.18454 363 TYR A O 1
ATOM 2853 N N . PRO A 1 421 ? 4.99814 29.31888 -6.67420 1.000 34.40659 364 PRO A N 1
ATOM 2854 C CA . PRO A 1 421 ? 3.81422 29.42632 -7.53785 1.000 40.19873 364 PRO A CA 1
ATOM 2855 C C . PRO A 1 421 ? 3.77842 30.68046 -8.37068 1.000 43.26160 364 PRO A C 1
ATOM 2856 O O . PRO A 1 421 ? 2.95873 30.75956 -9.29803 1.000 45.78122 364 PRO A O 1
ATOM 2860 N N . ALA A 1 422 ? 4.61599 31.67492 -8.06876 1.000 44.88173 365 ALA A N 1
ATOM 2861 C CA . ALA A 1 422 ? 4.68522 32.83820 -8.94184 1.000 40.04939 365 ALA A CA 1
ATOM 2862 C C . ALA A 1 422 ? 5.12795 32.44449 -10.33672 1.000 44.28448 365 ALA A C 1
ATOM 2863 O O . ALA A 1 422 ? 4.79041 33.13248 -11.29817 1.000 47.85566 365 ALA A O 1
ATOM 2865 N N . VAL A 1 423 ? 5.85175 31.33742 -10.46962 1.000 46.05602 366 VAL A N 1
ATOM 2866 C CA . VAL A 1 423 ? 6.27776 30.79558 -11.76030 1.000 45.82040 366 VAL A CA 1
ATOM 2867 C C . VAL A 1 423 ? 5.10985 30.06403 -12.42333 1.000 49.25679 366 VAL A C 1
ATOM 2868 O O . VAL A 1 423 ? 4.80734 28.91707 -12.06280 1.000 49.01350 366 VAL A O 1
ATOM 2872 N N . PRO A 1 424 ? 4.44140 30.65135 -13.40921 1.000 47.73772 367 PRO A N 1
ATOM 2873 C CA . PRO A 1 424 ? 3.28504 29.97460 -14.00188 1.000 47.47921 367 PRO A CA 1
ATOM 2874 C C . PRO A 1 424 ? 3.69285 28.69103 -14.70856 1.000 47.59280 367 PRO A C 1
ATOM 2875 O O . PRO A 1 424 ? 4.80330 28.57176 -15.22926 1.000 49.34702 367 PRO A O 1
ATOM 2879 N N . LYS A 1 425 ? 2.77120 27.72614 -14.72683 1.000 48.50013 368 LYS A N 1
ATOM 2880 C CA . LYS A 1 425 ? 3.02312 26.44014 -15.36883 1.000 48.99637 368 LYS A CA 1
ATOM 2881 C C . LYS A 1 425 ? 2.99952 26.56678 -16.89018 1.000 49.74760 368 LYS A C 1
ATOM 2882 O O . LYS A 1 425 ? 2.38680 27.47303 -17.45865 1.000 55.89530 368 LYS A O 1
ATOM 2888 N N . VAL A 1 426 ? 3.66709 25.62367 -17.55358 1.000 48.24587 369 VAL A N 1
ATOM 2889 C CA . VAL A 1 426 ? 3.71627 25.57847 -19.00842 1.000 47.12900 369 VAL A CA 1
ATOM 2890 C C . VAL A 1 426 ? 3.50173 24.14047 -19.45866 1.000 50.97703 369 VAL A C 1
ATOM 2891 O O . VAL A 1 426 ? 3.93372 23.19260 -18.79553 1.000 53.62446 369 VAL A O 1
ATOM 2895 N N . ILE A 1 427 ? 2.81299 23.97774 -20.59164 1.000 52.77490 370 ILE A N 1
ATOM 2896 C CA . ILE A 1 427 ? 2.74855 22.66959 -21.22566 1.000 49.07487 370 ILE A CA 1
ATOM 2897 C C . ILE A 1 427 ? 4.15543 22.23180 -21.57864 1.000 51.17818 370 ILE A C 1
ATOM 2898 O O . ILE A 1 427 ? 4.90981 22.97777 -22.21166 1.000 52.77157 370 ILE A O 1
ATOM 2903 N N . GLU A 1 428 ? 4.52928 21.02469 -21.15374 1.000 53.09964 371 GLU A N 1
ATOM 2904 C CA . GLU A 1 428 ? 5.87302 20.50902 -21.42586 1.000 53.35878 371 GLU A CA 1
ATOM 2905 C C . GLU A 1 428 ? 5.85160 19.76904 -22.76523 1.000 57.43481 371 GLU A C 1
ATOM 2906 O O . GLU A 1 428 ? 5.68377 18.55123 -22.85639 1.000 56.04528 371 GLU A O 1
ATOM 2912 N N . ASP A 1 429 ? 6.02760 20.53555 -23.82926 1.000 69.14439 372 ASP A N 1
ATOM 2913 C CA . ASP A 1 429 ? 5.97389 19.99295 -25.17265 1.000 70.55591 372 ASP A CA 1
ATOM 2914 C C . ASP A 1 429 ? 7.26753 20.15449 -25.94620 1.000 67.32304 372 ASP A C 1
ATOM 2915 O O . ASP A 1 429 ? 7.38376 19.58714 -27.03774 1.000 72.98943 372 ASP A O 1
ATOM 2920 N N . GLY A 1 430 ? 8.21960 20.93175 -25.43645 1.000 60.27910 373 GLY A N 1
ATOM 2921 C CA . GLY A 1 430 ? 9.48834 21.13086 -26.09693 1.000 54.47129 373 GLY A CA 1
ATOM 2922 C C . GLY A 1 430 ? 9.52049 22.27214 -27.08072 1.000 51.70821 373 GLY A C 1
ATOM 2923 O O . GLY A 1 430 ? 10.51118 22.40737 -27.80810 1.000 48.44090 373 GLY A O 1
ATOM 2924 N N . ILE A 1 431 ? 8.46903 23.08455 -27.14329 1.000 52.51479 374 ILE A N 1
ATOM 2925 C CA . ILE A 1 431 ? 8.42115 24.25171 -28.01643 1.000 50.07558 374 ILE A CA 1
ATOM 2926 C C . ILE A 1 431 ? 8.46789 25.49821 -27.14869 1.000 50.88880 374 ILE A C 1
ATOM 2927 O O . ILE A 1 431 ? 7.56520 25.72904 -26.33391 1.000 52.39879 374 ILE A O 1
ATOM 2932 N N . TYR A 1 432 ? 9.50828 26.30861 -27.33683 1.000 49.29955 375 TYR A N 1
ATOM 2933 C CA . TYR A 1 432 ? 9.77754 27.45907 -26.47903 1.000 45.91804 375 TYR A CA 1
ATOM 2934 C C . TYR A 1 432 ? 8.88470 28.59762 -26.94756 1.000 49.22154 375 TYR A C 1
ATOM 2935 O O . TYR A 1 432 ? 9.27170 29.42512 -27.77439 1.000 52.77645 375 TYR A O 1
ATOM 2944 N N . GLY A 1 433 ? 7.65971 28.63327 -26.42568 1.000 49.38551 376 GLY A N 1
ATOM 2945 C CA . GLY A 1 433 ? 6.68735 29.62220 -26.82081 1.000 46.04410 376 GLY A CA 1
ATOM 2946 C C . GLY A 1 433 ? 6.55880 30.74525 -25.80341 1.000 51.52900 376 GLY A C 1
ATOM 2947 O O . GLY A 1 433 ? 7.26530 30.82272 -24.80305 1.000 51.01064 376 GLY A O 1
ATOM 2948 N N . THR A 1 434 ? 5.60693 31.62944 -26.08376 1.000 52.35454 377 THR A N 1
ATOM 2949 C CA . THR A 1 434 ? 5.35144 32.74637 -25.19100 1.000 47.43522 377 THR A CA 1
ATOM 2950 C C . THR A 1 434 ? 5.16264 32.29936 -23.74400 1.000 54.86561 377 THR A C 1
ATOM 2951 O O . THR A 1 434 ? 5.61624 32.97767 -22.81415 1.000 53.50437 377 THR A O 1
ATOM 2955 N N . ASP A 1 435 ? 4.51594 31.15044 -23.53109 1.000 52.54924 378 ASP A N 1
ATOM 2956 C CA . ASP A 1 435 ? 4.34316 30.65370 -22.17249 1.000 49.45810 378 ASP A CA 1
ATOM 2957 C C . ASP A 1 435 ? 5.69113 30.50824 -21.48981 1.000 49.98422 378 ASP A C 1
ATOM 2958 O O . ASP A 1 435 ? 5.89267 30.99953 -20.37654 1.000 52.46393 378 ASP A O 1
ATOM 2963 N N . THR A 1 436 ? 6.64105 29.86417 -22.16467 1.000 50.90953 379 THR A N 1
ATOM 2964 C CA . THR A 1 436 ? 7.93181 29.59021 -21.54541 1.000 46.82252 379 THR A CA 1
ATOM 2965 C C . THR A 1 436 ? 8.72382 30.86514 -21.32930 1.000 46.38780 379 THR A C 1
ATOM 2966 O O . THR A 1 436 ? 9.37790 31.01860 -20.29378 1.000 47.82663 379 THR A O 1
ATOM 2970 N N . GLU A 1 437 ? 8.69695 31.78457 -22.29930 1.000 46.24969 380 GLU A N 1
ATOM 2971 C CA . GLU A 1 437 ? 9.43526 33.03435 -22.13691 1.000 46.76050 380 GLU A CA 1
ATOM 2972 C C . GLU A 1 437 ? 8.91946 33.83165 -20.94605 1.000 49.37558 380 GLU A C 1
ATOM 2973 O O . GLU A 1 437 ? 9.69102 34.55180 -20.29813 1.000 51.99667 380 GLU A O 1
ATOM 2979 N N . ASN A 1 438 ? 7.62691 33.70955 -20.63364 1.000 47.84069 381 ASN A N 1
ATOM 2980 C CA . ASN A 1 438 ? 7.05778 34.40500 -19.48335 1.000 47.86714 381 ASN A CA 1
ATOM 2981 C C . ASN A 1 438 ? 7.42970 33.71824 -18.16506 1.000 49.22996 381 ASN A C 1
ATOM 2982 O O . ASN A 1 438 ? 7.70623 34.39240 -17.16360 1.000 51.53396 381 ASN A O 1
ATOM 2987 N N . ALA A 1 439 ? 7.44179 32.38244 -18.14124 1.000 52.40911 382 ALA A N 1
ATOM 2988 C CA . ALA A 1 439 ? 7.94570 31.66564 -16.97287 1.000 46.58921 382 ALA A CA 1
ATOM 2989 C C . ALA A 1 439 ? 9.41026 31.98874 -16.72142 1.000 43.22527 382 ALA A C 1
ATOM 2990 O O . ALA A 1 439 ? 9.84188 32.10474 -15.57474 1.000 43.14899 382 ALA A O 1
ATOM 2992 N N . VAL A 1 440 ? 10.20389 32.13070 -17.77780 1.000 44.81485 383 VAL A N 1
ATOM 2993 C CA . VAL A 1 440 ? 11.61425 32.39876 -17.53733 1.000 40.76531 383 VAL A CA 1
ATOM 2994 C C . VAL A 1 440 ? 11.81588 33.82595 -17.06439 1.000 41.89501 383 VAL A C 1
ATOM 2995 O O . VAL A 1 440 ? 12.72327 34.09186 -16.27073 1.000 41.07596 383 VAL A O 1
ATOM 2999 N N . LYS A 1 441 ? 10.95707 34.76085 -17.49685 1.000 45.02371 384 LYS A N 1
ATOM 3000 C CA . LYS A 1 441 ? 11.08442 36.14915 -17.04654 1.000 41.73693 384 LYS A CA 1
ATOM 3001 C C . LYS A 1 441 ? 10.73833 36.29207 -15.57053 1.000 40.68635 384 LYS A C 1
ATOM 3002 O O . LYS A 1 441 ? 11.41456 37.02436 -14.84015 1.000 42.26217 384 LYS A O 1
ATOM 3008 N N . ILE A 1 442 ? 9.68861 35.60709 -15.11132 1.000 42.26965 385 ILE A N 1
ATOM 3009 C CA . ILE A 1 442 ? 9.33108 35.67486 -13.69811 1.000 42.42787 385 ILE A CA 1
ATOM 3010 C C . ILE A 1 442 ? 10.38068 34.97824 -12.85197 1.000 43.36401 385 ILE A C 1
ATOM 3011 O O . ILE A 1 442 ? 10.77898 35.48503 -11.79489 1.000 45.89822 385 ILE A O 1
ATOM 3016 N N . PHE A 1 443 ? 10.84344 33.80377 -13.29688 1.000 43.68603 386 PHE A N 1
ATOM 3017 C CA . PHE A 1 443 ? 11.91498 33.11359 -12.59376 1.000 35.71089 386 PHE A CA 1
ATOM 3018 C C . PHE A 1 443 ? 13.14346 34.00344 -12.46899 1.000 38.29813 386 PHE A C 1
ATOM 3019 O O . PHE A 1 443 ? 13.63209 34.25682 -11.35856 1.000 39.84733 386 PHE A O 1
ATOM 3027 N N . GLN A 1 444 ? 13.67457 34.46491 -13.60978 1.000 40.03904 387 GLN A N 1
ATOM 3028 C CA . GLN A 1 444 ? 14.80378 35.39216 -13.60816 1.000 35.98902 387 GLN A CA 1
ATOM 3029 C C . GLN A 1 444 ? 14.60635 36.49078 -12.57880 1.000 42.53525 387 GLN A C 1
ATOM 3030 O O . GLN A 1 444 ? 15.48984 36.74081 -11.74992 1.000 45.46179 387 GLN A O 1
ATOM 3036 N N . GLY A 1 445 ? 13.41890 37.11933 -12.58723 1.000 42.70846 388 GLY A N 1
ATOM 3037 C CA . GLY A 1 445 ? 13.14774 38.22282 -11.67385 1.000 37.51069 388 GLY A CA 1
ATOM 3038 C C . GLY A 1 445 ? 13.22345 37.84079 -10.20439 1.000 39.70731 388 GLY A C 1
ATOM 3039 O O . GLY A 1 445 ? 13.65481 38.64460 -9.36799 1.000 41.32734 388 GLY A O 1
ATOM 3040 N N . ILE A 1 446 ? 12.82294 36.61488 -9.86613 1.000 37.18486 389 ILE A N 1
ATOM 3041 C CA . ILE A 1 446 ? 12.86658 36.18772 -8.47262 1.000 36.13603 389 ILE A CA 1
ATOM 3042 C C . ILE A 1 446 ? 14.30587 36.00410 -8.00387 1.000 40.29294 389 ILE A C 1
ATOM 3043 O O . ILE A 1 446 ? 14.64044 36.34030 -6.86480 1.000 45.71393 389 ILE A O 1
ATOM 3048 N N . PHE A 1 447 ? 15.18532 35.46149 -8.85219 1.000 38.16709 390 PHE A N 1
ATOM 3049 C CA . PHE A 1 447 ? 16.54584 35.14704 -8.41921 1.000 37.59170 390 PHE A CA 1
ATOM 3050 C C . PHE A 1 447 ? 17.56483 36.16642 -8.89247 1.000 42.14397 390 PHE A C 1
ATOM 3051 O O . PHE A 1 447 ? 18.75618 35.84876 -8.98997 1.000 44.74864 390 PHE A O 1
ATOM 3059 N N . GLY A 1 448 ? 17.11993 37.39127 -9.15134 1.000 41.92734 391 GLY A N 1
ATOM 3060 C CA . GLY A 1 448 ? 18.02482 38.50006 -9.40460 1.000 43.31299 391 GLY A CA 1
ATOM 3061 C C . GLY A 1 448 ? 18.73921 38.46939 -10.73537 1.000 43.74708 391 GLY A C 1
ATOM 3062 O O . GLY A 1 448 ? 19.92521 38.81873 -10.80575 1.000 44.62654 391 GLY A O 1
ATOM 3063 N N . LEU A 1 449 ? 18.05496 38.04402 -11.79036 1.000 42.06291 392 LEU A N 1
ATOM 3064 C CA . LEU A 1 449 ? 18.71167 37.95377 -13.07867 1.000 42.29869 392 LEU A CA 1
ATOM 3065 C C . LEU A 1 449 ? 18.04010 38.91010 -14.05582 1.000 44.13194 392 LEU A C 1
ATOM 3066 O O . LEU A 1 449 ? 16.83594 39.17557 -13.93202 1.000 44.79176 392 LEU A O 1
ATOM 3071 N N . PRO A 1 450 ? 18.77881 39.46179 -15.02151 1.000 41.23235 393 PRO A N 1
ATOM 3072 C CA . PRO A 1 450 ? 18.13183 40.28095 -16.05082 1.000 38.60520 393 PRO A CA 1
ATOM 3073 C C . PRO A 1 450 ? 16.99637 39.49229 -16.67869 1.000 40.39033 393 PRO A C 1
ATOM 3074 O O . PRO A 1 450 ? 17.14476 38.31177 -17.00377 1.000 41.79944 393 PRO A O 1
ATOM 3078 N N . GLN A 1 451 ? 15.83830 40.12312 -16.79477 1.000 39.32221 394 GLN A N 1
ATOM 3079 C CA . GLN A 1 451 ? 14.65415 39.38327 -17.20135 1.000 40.07802 394 GLN A CA 1
ATOM 3080 C C . GLN A 1 451 ? 14.55387 39.35503 -18.71000 1.000 42.13293 394 GLN A C 1
ATOM 3081 O O . GLN A 1 451 ? 13.54535 39.75952 -19.28900 1.000 41.32101 394 GLN A O 1
ATOM 3087 N N . SER A 1 452 ? 15.60859 38.86306 -19.35416 1.000 41.19274 395 SER A N 1
ATOM 3088 C CA . SER A 1 452 ? 15.58192 38.74394 -20.79834 1.000 41.97007 395 SER A CA 1
ATOM 3089 C C . SER A 1 452 ? 14.53673 37.75046 -21.29111 1.000 45.32556 395 SER A C 1
ATOM 3090 O O . SER A 1 452 ? 14.17448 37.81057 -22.47579 1.000 47.68548 395 SER A O 1
ATOM 3093 N N . GLY A 1 453 ? 14.02233 36.87083 -20.42828 1.000 42.59128 396 GLY A N 1
ATOM 3094 C CA . GLY A 1 453 ? 13.08479 35.85753 -20.90173 1.000 45.22727 396 GLY A CA 1
ATOM 3095 C C . GLY A 1 453 ? 13.72639 34.86962 -21.84198 1.000 46.15648 396 GLY A C 1
ATOM 3096 O O . GLY A 1 453 ? 13.09216 34.38370 -22.78175 1.000 47.96709 396 GLY A O 1
ATOM 3097 N N . VAL A 1 454 ? 14.97925 34.55197 -21.59591 1.000 46.81257 397 VAL A N 1
ATOM 3098 C CA . VAL A 1 454 ? 15.83398 33.85348 -22.53922 1.000 44.54481 397 VAL A CA 1
ATOM 3099 C C . VAL A 1 454 ? 16.73869 32.95312 -21.71688 1.000 40.68992 397 VAL A C 1
ATOM 3100 O O . VAL A 1 454 ? 17.20651 33.35868 -20.64899 1.000 43.96539 397 VAL A O 1
ATOM 3104 N N . VAL A 1 455 ? 16.95858 31.72385 -22.16280 1.000 39.60453 398 VAL A N 1
ATOM 3105 C CA . VAL A 1 455 ? 17.72241 30.76417 -21.36500 1.000 39.91061 398 VAL A CA 1
ATOM 3106 C C . VAL A 1 455 ? 19.12109 30.68051 -21.96303 1.000 41.70064 398 VAL A C 1
ATOM 3107 O O . VAL A 1 455 ? 19.43549 29.77544 -22.73118 1.000 41.96793 398 VAL A O 1
ATOM 3111 N N . ASP A 1 456 ? 19.97874 31.63213 -21.59233 1.000 40.45691 399 ASP A N 1
ATOM 3112 C CA . ASP A 1 456 ? 21.39398 31.57602 -21.92735 1.000 35.40389 399 ASP A CA 1
ATOM 3113 C C . ASP A 1 456 ? 22.11754 30.80750 -20.82430 1.000 37.19745 399 ASP A C 1
ATOM 3114 O O . ASP A 1 456 ? 21.48509 30.26432 -19.91588 1.000 40.55648 399 ASP A O 1
ATOM 3119 N N . PHE A 1 457 ? 23.45153 30.76234 -20.87687 1.000 38.31766 400 PHE A N 1
ATOM 3120 C CA . PHE A 1 457 ? 24.21738 29.97041 -19.91366 1.000 34.76695 400 PHE A CA 1
ATOM 3121 C C . PHE A 1 457 ? 23.82973 30.28673 -18.47018 1.000 34.81028 400 PHE A C 1
ATOM 3122 O O . PHE A 1 457 ? 23.50167 29.38706 -17.69301 1.000 39.20047 400 PHE A O 1
ATOM 3130 N N . LYS A 1 458 ? 23.85766 31.56428 -18.09091 1.000 36.92103 401 LYS A N 1
ATOM 3131 C CA . LYS A 1 458 ? 23.65691 31.89349 -16.68815 1.000 35.75341 401 LYS A CA 1
ATOM 3132 C C . LYS A 1 458 ? 22.25348 31.53078 -16.22878 1.000 34.15175 401 LYS A C 1
ATOM 3133 O O . LYS A 1 458 ? 22.07450 31.04904 -15.10650 1.000 34.29088 401 LYS A O 1
ATOM 3139 N N . THR A 1 459 ? 21.24134 31.73749 -17.07394 1.000 35.44420 402 THR A N 1
ATOM 3140 C CA . THR A 1 459 ? 19.90913 31.32067 -16.65674 1.000 32.89444 402 THR A CA 1
ATOM 3141 C C . THR A 1 459 ? 19.78244 29.80447 -16.62800 1.000 35.18526 402 THR A C 1
ATOM 3142 O O . THR A 1 459 ? 19.07356 29.25487 -15.77180 1.000 39.08913 402 THR A O 1
ATOM 3146 N N . TRP A 1 460 ? 20.48078 29.09785 -17.51300 1.000 37.47648 403 TRP A N 1
ATOM 3147 C CA . TRP A 1 460 ? 20.38956 27.63650 -17.49796 1.000 35.66605 403 TRP A CA 1
ATOM 3148 C C . TRP A 1 460 ? 20.82390 27.08452 -16.15292 1.000 33.20515 403 TRP A C 1
ATOM 3149 O O . TRP A 1 460 ? 20.08546 26.33497 -15.50656 1.000 34.35640 403 TRP A O 1
ATOM 3160 N N . TYR A 1 461 ? 22.01875 27.45392 -15.70046 1.000 32.53111 404 TYR A N 1
ATOM 3161 C CA . TYR A 1 461 ? 22.47218 26.87547 -14.44920 1.000 36.04798 404 TYR A CA 1
ATOM 3162 C C . TYR A 1 461 ? 21.76983 27.46647 -13.23601 1.000 36.44291 404 TYR A C 1
ATOM 3163 O O . TYR A 1 461 ? 21.76049 26.83590 -12.16801 1.000 36.45393 404 TYR A O 1
ATOM 3172 N N . GLU A 1 462 ? 21.15414 28.63322 -13.35446 1.000 35.10918 405 GLU A N 1
ATOM 3173 C CA . GLU A 1 462 ? 20.38412 29.07235 -12.20428 1.000 33.75644 405 GLU A CA 1
ATOM 3174 C C . GLU A 1 462 ? 19.11609 28.25697 -12.07244 1.000 31.43270 405 GLU A C 1
ATOM 3175 O O . GLU A 1 462 ? 18.72759 27.87983 -10.96141 1.000 32.28288 405 GLU A O 1
ATOM 3181 N N . ILE A 1 463 ? 18.49212 27.92211 -13.20215 1.000 32.47986 406 ILE A N 1
ATOM 3182 C CA . ILE A 1 463 ? 17.32241 27.04864 -13.16536 1.000 33.82946 406 ILE A CA 1
ATOM 3183 C C . ILE A 1 463 ? 17.68335 25.70624 -12.55095 1.000 34.64849 406 ILE A C 1
ATOM 3184 O O . ILE A 1 463 ? 17.04522 25.25727 -11.59096 1.000 35.60225 406 ILE A O 1
ATOM 3189 N N . SER A 1 464 ? 18.73413 25.05688 -13.06782 1.000 37.25401 407 SER A N 1
ATOM 3190 C CA . SER A 1 464 ? 19.14332 23.76623 -12.51208 1.000 34.69238 407 SER A CA 1
ATOM 3191 C C . SER A 1 464 ? 19.41937 23.85812 -11.01619 1.000 36.10530 407 SER A C 1
ATOM 3192 O O . SER A 1 464 ? 19.09508 22.93923 -10.26172 1.000 38.87020 407 SER A O 1
ATOM 3195 N N . ARG A 1 465 ? 20.03179 24.95597 -10.57096 1.000 36.65461 408 ARG A N 1
ATOM 3196 C CA . ARG A 1 465 ? 20.34256 25.11988 -9.15780 1.000 32.26974 408 ARG A CA 1
ATOM 3197 C C . ARG A 1 465 ? 19.07302 25.16377 -8.30974 1.000 34.68293 408 ARG A C 1
ATOM 3198 O O . ARG A 1 465 ? 18.97945 24.48013 -7.28468 1.000 37.20269 408 ARG A O 1
ATOM 3206 N N . VAL A 1 466 ? 18.06633 25.92954 -8.72825 1.000 37.24154 409 VAL A N 1
ATOM 3207 C CA . VAL A 1 466 ? 16.82990 26.00052 -7.94045 1.000 34.97215 409 VAL A CA 1
ATOM 3208 C C . VAL A 1 466 ? 16.02643 24.70282 -8.04933 1.000 34.81554 409 VAL A C 1
ATOM 3209 O O . VAL A 1 466 ? 15.44587 24.23348 -7.06139 1.000 38.28504 409 VAL A O 1
ATOM 3213 N N . TYR A 1 467 ? 15.94110 24.12598 -9.24965 1.000 33.22914 410 TYR A N 1
ATOM 3214 C CA . TYR A 1 467 ? 15.26557 22.84324 -9.42004 1.000 34.16442 410 TYR A CA 1
ATOM 3215 C C . TYR A 1 467 ? 15.81057 21.81036 -8.43793 1.000 35.96053 410 TYR A C 1
ATOM 3216 O O . TYR A 1 467 ? 15.06236 21.10917 -7.74403 1.000 38.52432 410 TYR A O 1
ATOM 3225 N N . VAL A 1 468 ? 17.12641 21.71185 -8.35523 1.000 37.50495 411 VAL A N 1
ATOM 3226 C CA . VAL A 1 468 ? 17.72979 20.75651 -7.43646 1.000 39.79589 411 VAL A CA 1
ATOM 3227 C C . VAL A 1 468 ? 17.45767 21.15622 -5.98736 1.000 42.53513 411 VAL A C 1
ATOM 3228 O O . VAL A 1 468 ? 17.04026 20.32852 -5.17637 1.000 47.33603 411 VAL A O 1
ATOM 3232 N N . ALA A 1 469 ? 17.67424 22.43110 -5.64400 1.000 40.43208 412 ALA A N 1
ATOM 3233 C CA . ALA A 1 469 ? 17.45394 22.90724 -4.27537 1.000 41.08156 412 ALA A CA 1
ATOM 3234 C C . ALA A 1 469 ? 16.05217 22.61837 -3.74325 1.000 43.14602 412 ALA A C 1
ATOM 3235 O O . ALA A 1 469 ? 15.87413 22.40858 -2.53400 1.000 40.56027 412 ALA A O 1
ATOM 3237 N N . THR A 1 470 ? 15.04423 22.62485 -4.61512 1.000 40.25713 413 THR A N 1
ATOM 3238 C CA . THR A 1 470 ? 13.66436 22.44015 -4.19209 1.000 44.43597 413 THR A CA 1
ATOM 3239 C C . THR A 1 470 ? 13.11286 21.03808 -4.44263 1.000 49.45682 413 THR A C 1
ATOM 3240 O O . THR A 1 470 ? 12.01007 20.73568 -3.96325 1.000 53.93401 413 THR A O 1
ATOM 3244 N N . THR A 1 471 ? 13.81154 20.18878 -5.20129 1.000 45.13276 414 THR A N 1
ATOM 3245 C CA . THR A 1 471 ? 13.37068 18.81150 -5.38976 1.000 51.44133 414 THR A CA 1
ATOM 3246 C C . THR A 1 471 ? 14.27398 17.82776 -4.66129 1.000 58.03926 414 THR A C 1
ATOM 3247 O O . THR A 1 471 ? 14.40090 16.66922 -5.07262 1.000 63.13514 414 THR A O 1
ATOM 3251 N N . ARG A 1 472 ? 14.87882 18.26479 -3.56152 1.000 67.20648 415 ARG A N 1
ATOM 3252 C CA . ARG A 1 472 ? 15.92413 17.46938 -2.94205 1.000 76.83784 415 ARG A CA 1
ATOM 3253 C C . ARG A 1 472 ? 15.39806 16.59652 -1.82036 1.000 86.91192 415 ARG A C 1
ATOM 3254 O O . ARG A 1 472 ? 15.54511 15.37330 -1.84992 1.000 92.36945 415 ARG A O 1
ATOM 3262 N N . ILE A 1 473 ? 14.82592 17.21550 -0.80313 1.000 91.46507 416 ILE A N 1
ATOM 3263 C CA . ILE A 1 473 ? 14.24347 16.46109 0.29252 1.000 97.19410 416 ILE A CA 1
ATOM 3264 C C . ILE A 1 473 ? 12.71769 16.43244 0.20445 1.000 101.88005 416 ILE A C 1
ATOM 3265 O O . ILE A 1 473 ? 12.10215 15.45750 0.66944 1.000 106.00667 416 ILE A O 1
ATOM 3270 N N . ALA A 1 474 ? 12.09662 17.43224 -0.42521 1.000 89.34908 417 ALA A N 1
ATOM 3271 C CA . ALA A 1 474 ? 10.64141 17.46662 -0.57311 1.000 84.33726 417 ALA A CA 1
ATOM 3272 C C . ALA A 1 474 ? 10.18104 18.52125 -1.58367 1.000 74.69308 417 ALA A C 1
ATOM 3273 O O . ALA A 1 474 ? 9.65148 19.57612 -1.21024 1.000 68.92777 417 ALA A O 1
ATOM 3275 N N . GLY B 1 56 ? 11.09152 62.78539 31.08425 1.000 67.15034 -1 GLY D N 1
ATOM 3276 C CA . GLY B 1 56 ? 10.57938 63.18465 32.38499 1.000 74.65768 -1 GLY D CA 1
ATOM 3277 C C . GLY B 1 56 ? 11.52439 62.80265 33.51285 1.000 76.78122 -1 GLY D C 1
ATOM 3278 O O . GLY B 1 56 ? 12.41021 61.96555 33.31987 1.000 71.54259 -1 GLY D O 1
ATOM 3279 N N . HIS B 1 57 ? 11.34282 63.41413 34.68447 1.000 73.00093 0 HIS D N 1
ATOM 3280 C CA . HIS B 1 57 ? 12.25680 63.17465 35.79488 1.000 75.01264 0 HIS D CA 1
ATOM 3281 C C . HIS B 1 57 ? 12.37002 61.68447 36.09458 1.000 78.32041 0 HIS D C 1
ATOM 3282 O O . HIS B 1 57 ? 11.38533 60.94195 36.04144 1.000 79.49606 0 HIS D O 1
ATOM 3289 N N . MET B 1 58 ? 13.58664 61.24676 36.39788 1.000 77.56126 1 MET D N 1
ATOM 3290 C CA . MET B 1 58 ? 13.85270 59.86354 36.75066 1.000 77.03981 1 MET D CA 1
ATOM 3291 C C . MET B 1 58 ? 14.49790 59.79396 38.12915 1.000 74.03702 1 MET D C 1
ATOM 3292 O O . MET B 1 58 ? 15.20361 60.71306 38.55351 1.000 75.96707 1 MET D O 1
ATOM 3297 N N . GLN B 1 59 ? 14.23649 58.69757 38.82653 1.000 73.52956 2 GLN D N 1
ATOM 3298 C CA . GLN B 1 59 ? 14.90520 58.35575 40.06992 1.000 75.98168 2 GLN D CA 1
ATOM 3299 C C . GLN B 1 59 ? 15.75673 57.11019 39.87403 1.000 76.30246 2 GLN D C 1
ATOM 3300 O O . GLN B 1 59 ? 15.68730 56.42626 38.84970 1.000 72.15158 2 GLN D O 1
ATOM 3306 N N . ASP B 1 60 ? 16.54574 56.79942 40.89488 1.000 71.21071 3 ASP D N 1
ATOM 3307 C CA . ASP B 1 60 ? 17.35549 55.59490 40.86057 1.000 70.81001 3 ASP D CA 1
ATOM 3308 C C . ASP B 1 60 ? 16.48558 54.38054 41.16474 1.000 69.83473 3 ASP D C 1
ATOM 3309 O O . ASP B 1 60 ? 15.54839 54.45322 41.96715 1.000 68.85112 3 ASP D O 1
ATOM 3314 N N . GLY B 1 61 ? 16.77195 53.28173 40.45931 1.000 70.44821 4 GLY D N 1
ATOM 3315 C CA . GLY B 1 61 ? 16.28330 51.97102 40.82673 1.000 60.54328 4 GLY D CA 1
ATOM 3316 C C . GLY B 1 61 ? 17.47750 51.03947 40.84524 1.000 60.67409 4 GLY D C 1
ATOM 3317 O O . GLY B 1 61 ? 18.52043 51.34591 40.27009 1.000 60.91940 4 GLY D O 1
ATOM 3318 N N . PHE B 1 62 ? 17.33508 49.91025 41.53883 1.000 57.90619 5 PHE D N 1
ATOM 3319 C CA . PHE B 1 62 ? 18.47312 49.02941 41.75040 1.000 56.41146 5 PHE D CA 1
ATOM 3320 C C . PHE B 1 62 ? 18.22140 47.64784 41.16381 1.000 58.12486 5 PHE D C 1
ATOM 3321 O O . PHE B 1 62 ? 17.09730 47.14390 41.17034 1.000 60.29386 5 PHE D O 1
ATOM 3329 N N . LEU B 1 63 ? 19.28535 47.04335 40.63777 1.000 55.32604 6 LEU D N 1
ATOM 3330 C CA . LEU B 1 63 ? 19.18475 45.75519 39.97063 1.000 53.14915 6 LEU D CA 1
ATOM 3331 C C . LEU B 1 63 ? 20.31055 44.85090 40.44581 1.000 54.12603 6 LEU D C 1
ATOM 3332 O O . LEU B 1 63 ? 21.45915 45.28995 40.58086 1.000 54.24302 6 LEU D O 1
ATOM 3337 N N . THR B 1 64 ? 19.96481 43.60171 40.73505 1.000 51.52141 7 THR D N 1
ATOM 3338 C CA . THR B 1 64 ? 20.92918 42.54245 40.96420 1.000 47.33563 7 THR D CA 1
ATOM 3339 C C . THR B 1 64 ? 20.61573 41.43985 39.97086 1.000 47.23871 7 THR D C 1
ATOM 3340 O O . THR B 1 64 ? 19.45049 41.06912 39.79625 1.000 48.30516 7 THR D O 1
ATOM 3344 N N . VAL B 1 65 ? 21.65048 40.95418 39.29989 1.000 45.36262 8 VAL D N 1
ATOM 3345 C CA . VAL B 1 65 ? 21.53653 39.94670 38.26211 1.000 42.59704 8 VAL D CA 1
ATOM 3346 C C . VAL B 1 65 ? 22.27313 38.71924 38.75094 1.000 44.54276 8 VAL D C 1
ATOM 3347 O O . VAL B 1 65 ? 23.44460 38.80741 39.13533 1.000 47.01947 8 VAL D O 1
ATOM 3351 N N . SER B 1 66 ? 21.59026 37.58131 38.75522 1.000 45.77891 9 SER D N 1
ATOM 3352 C CA . SER B 1 66 ? 22.16697 36.32217 39.20067 1.000 41.15629 9 SER D CA 1
ATOM 3353 C C . SER B 1 66 ? 22.20280 35.36901 38.01848 1.000 42.39779 9 SER D C 1
ATOM 3354 O O . SER B 1 66 ? 21.15286 34.98491 37.49224 1.000 44.66786 9 SER D O 1
ATOM 3357 N N . ILE B 1 67 ? 23.40322 35.00487 37.59905 1.000 40.35562 10 ILE D N 1
ATOM 3358 C CA . ILE B 1 67 ? 23.60862 34.07771 36.50125 1.000 39.88516 10 ILE D CA 1
ATOM 3359 C C . ILE B 1 67 ? 23.79634 32.70385 37.12141 1.000 41.68987 10 ILE D C 1
ATOM 3360 O O . ILE B 1 67 ? 24.66168 32.52848 37.98747 1.000 45.02051 10 ILE D O 1
ATOM 3365 N N . ILE B 1 68 ? 22.99322 31.72437 36.70756 1.000 39.71058 11 ILE D N 1
ATOM 3366 C CA . ILE B 1 68 ? 23.21675 30.35564 37.14938 1.000 38.10283 11 ILE D CA 1
ATOM 3367 C C . ILE B 1 68 ? 23.24638 29.44999 35.93358 1.000 39.59827 11 ILE D C 1
ATOM 3368 O O . ILE B 1 68 ? 22.65045 29.74861 34.89290 1.000 41.35579 11 ILE D O 1
ATOM 3373 N N . ASP B 1 69 ? 23.97669 28.34707 36.06817 1.000 38.89094 12 ASP D N 1
ATOM 3374 C CA . ASP B 1 69 ? 23.94335 27.27592 35.08222 1.000 39.18876 12 ASP D CA 1
ATOM 3375 C C . ASP B 1 69 ? 22.60759 26.57262 35.23105 1.000 39.17049 12 ASP D C 1
ATOM 3376 O O . ASP B 1 69 ? 22.27723 26.11436 36.32552 1.000 43.78394 12 ASP D O 1
ATOM 3381 N N . ALA B 1 70 ? 21.81882 26.50606 34.15543 1.000 38.78694 13 ALA D N 1
ATOM 3382 C CA . ALA B 1 70 ? 20.45991 25.99079 34.29770 1.000 37.70460 13 ALA D CA 1
ATOM 3383 C C . ALA B 1 70 ? 20.44685 24.49492 34.58386 1.000 40.51139 13 ALA D C 1
ATOM 3384 O O . ALA B 1 70 ? 19.47023 23.98558 35.15319 1.000 44.12268 13 ALA D O 1
ATOM 3386 N N . THR B 1 71 ? 21.50720 23.77594 34.20758 1.000 37.87138 14 THR D N 1
ATOM 3387 C CA . THR B 1 71 ? 21.53050 22.33295 34.42547 1.000 37.52312 14 THR D CA 1
ATOM 3388 C C . THR B 1 71 ? 21.81346 21.95485 35.87425 1.000 40.09196 14 THR D C 1
ATOM 3389 O O . THR B 1 71 ? 21.38024 20.88970 36.31953 1.000 44.74505 14 THR D O 1
ATOM 3393 N N . ASN B 1 72 ? 22.51721 22.78828 36.63684 1.000 40.14152 15 ASN D N 1
ATOM 3394 C CA . ASN B 1 72 ? 22.86417 22.39983 37.99766 1.000 38.29063 15 ASN D CA 1
ATOM 3395 C C . ASN B 1 72 ? 22.67093 23.51225 39.02490 1.000 39.93041 15 ASN D C 1
ATOM 3396 O O . ASN B 1 72 ? 23.03491 23.32551 40.19033 1.000 45.80883 15 ASN D O 1
ATOM 3401 N N . ASN B 1 73 ? 22.08601 24.64684 38.63986 1.000 38.35405 16 ASN D N 1
ATOM 3402 C CA . ASN B 1 73 ? 21.88573 25.80704 39.50962 1.000 38.50092 16 ASN D CA 1
ATOM 3403 C C . ASN B 1 73 ? 23.15255 26.23476 40.24330 1.000 40.46281 16 ASN D C 1
ATOM 3404 O O . ASN B 1 73 ? 23.07448 26.88904 41.29566 1.000 38.23983 16 ASN D O 1
ATOM 3409 N N . ARG B 1 74 ? 24.32879 25.88203 39.69270 1.000 39.60609 17 ARG D N 1
ATOM 3410 C CA . ARG B 1 74 ? 25.51645 26.49151 40.25873 1.000 38.80044 17 ARG D CA 1
ATOM 3411 C C . ARG B 1 74 ? 25.78158 27.83272 39.57866 1.000 39.22195 17 ARG D C 1
ATOM 3412 O O . ARG B 1 74 ? 25.44006 28.01987 38.40798 1.000 40.67876 17 ARG D O 1
ATOM 3420 N N . PRO B 1 75 ? 26.33039 28.81989 40.27858 1.000 41.71751 18 PRO D N 1
ATOM 3421 C CA . PRO B 1 75 ? 26.46024 30.15330 39.68198 1.000 39.90762 18 PRO D CA 1
ATOM 3422 C C . PRO B 1 75 ? 27.56102 30.18720 38.63041 1.000 41.75169 18 PRO D C 1
ATOM 3423 O O . PRO B 1 75 ? 28.49151 29.37733 38.63253 1.000 38.20865 18 PRO D O 1
ATOM 3427 N N . ILE B 1 76 ? 27.45197 31.15312 37.72058 1.000 42.05420 19 ILE D N 1
ATOM 3428 C CA . ILE B 1 76 ? 28.41495 31.29906 36.63824 1.000 39.90818 19 ILE D CA 1
ATOM 3429 C C . ILE B 1 76 ? 29.25461 32.54260 36.90443 1.000 41.67451 19 ILE D C 1
ATOM 3430 O O . ILE B 1 76 ? 28.73197 33.66401 36.96772 1.000 42.47633 19 ILE D O 1
ATOM 3435 N N . GLN B 1 77 ? 30.55316 32.33817 37.08053 1.000 43.50913 20 GLN D N 1
ATOM 3436 C CA . GLN B 1 77 ? 31.48359 33.41931 37.33422 1.000 42.65050 20 GLN D CA 1
ATOM 3437 C C . GLN B 1 77 ? 32.15337 33.84473 36.03853 1.000 47.98067 20 GLN D C 1
ATOM 3438 O O . GLN B 1 77 ? 32.43302 33.02382 35.15933 1.000 49.56975 20 GLN D O 1
ATOM 3444 N N . ASN B 1 78 ? 32.40362 35.14624 35.93944 1.000 50.33859 21 ASN D N 1
ATOM 3445 C CA . ASN B 1 78 ? 33.09277 35.81981 34.85433 1.000 54.67595 21 ASN D CA 1
ATOM 3446 C C . ASN B 1 78 ? 32.19130 36.05893 33.64845 1.000 59.65572 21 ASN D C 1
ATOM 3447 O O . ASN B 1 78 ? 32.67542 36.56725 32.61859 1.000 61.30628 21 ASN D O 1
ATOM 3452 N N . ALA B 1 79 ? 30.89970 35.74603 33.73811 1.000 52.08581 22 ALA D N 1
ATOM 3453 C CA . ALA B 1 79 ? 29.99652 36.03819 32.63652 1.000 48.41361 22 ALA D CA 1
ATOM 3454 C C . ALA B 1 79 ? 29.84164 37.54455 32.47489 1.000 54.77414 22 ALA D C 1
ATOM 3455 O O . ALA B 1 79 ? 29.68210 38.27937 33.45952 1.000 54.93801 22 ALA D O 1
ATOM 3457 N N . VAL B 1 80 ? 29.93025 38.00300 31.22427 1.000 54.14466 23 VAL D N 1
ATOM 3458 C CA . VAL B 1 80 ? 29.65266 39.39287 30.90097 1.000 50.36057 23 VAL D CA 1
ATOM 3459 C C . VAL B 1 80 ? 28.16085 39.63888 31.04366 1.000 49.64412 23 VAL D C 1
ATOM 3460 O O . VAL B 1 80 ? 27.34024 38.75682 30.75912 1.000 51.94086 23 VAL D O 1
ATOM 3464 N N . VAL B 1 81 ? 27.79553 40.83223 31.49598 1.000 47.93704 24 VAL D N 1
ATOM 3465 C CA . VAL B 1 81 ? 26.40538 41.24839 31.50921 1.000 49.40474 24 VAL D CA 1
ATOM 3466 C C . VAL B 1 81 ? 26.32850 42.64472 30.92461 1.000 55.32658 24 VAL D C 1
ATOM 3467 O O . VAL B 1 81 ? 26.97249 43.56641 31.43932 1.000 60.24022 24 VAL D O 1
ATOM 3471 N N . ASN B 1 82 ? 25.54036 42.80546 29.86321 1.000 52.80468 25 ASN D N 1
ATOM 3472 C CA . ASN B 1 82 ? 25.23698 44.10743 29.28341 1.000 53.78958 25 ASN D CA 1
ATOM 3473 C C . ASN B 1 82 ? 23.79734 44.49532 29.60375 1.000 57.30840 25 ASN D C 1
ATOM 3474 O O . ASN B 1 82 ? 22.92564 43.62970 29.73933 1.000 55.79607 25 ASN D O 1
ATOM 3479 N N . ILE B 1 83 ? 23.55212 45.80433 29.72558 1.000 57.44551 26 ILE D N 1
ATOM 3480 C CA . ILE B 1 83 ? 22.23996 46.34864 30.07210 1.000 55.71119 26 ILE D CA 1
ATOM 3481 C C . ILE B 1 83 ? 21.87618 47.41036 29.04354 1.000 56.04188 26 ILE D C 1
ATOM 3482 O O . ILE B 1 83 ? 22.63087 48.37239 28.86066 1.000 60.38481 26 ILE D O 1
ATOM 3487 N N . TYR B 1 84 ? 20.71351 47.26574 28.40110 1.000 54.25817 27 TYR D N 1
ATOM 3488 C CA . TYR B 1 84 ? 20.23634 48.25281 27.43669 1.000 56.32810 27 TYR D CA 1
ATOM 3489 C C . TYR B 1 84 ? 18.91804 48.86905 27.88937 1.000 54.20949 27 TYR D C 1
ATOM 3490 O O . TYR B 1 84 ? 18.14263 48.25705 28.62071 1.000 58.06571 27 TYR D O 1
ATOM 3499 N N . SER B 1 85 ? 18.67484 50.09100 27.44650 1.000 57.81824 28 SER D N 1
ATOM 3500 C CA . SER B 1 85 ? 17.39074 50.75301 27.60521 1.000 61.74707 28 SER D CA 1
ATOM 3501 C C . SER B 1 85 ? 16.40670 50.26096 26.54639 1.000 66.07199 28 SER D C 1
ATOM 3502 O O . SER B 1 85 ? 16.78873 49.62262 25.56859 1.000 72.60603 28 SER D O 1
ATOM 3505 N N . MET B 1 86 ? 15.13147 50.59925 26.71143 1.000 68.87365 29 MET D N 1
ATOM 3506 C CA . MET B 1 86 ? 14.11271 50.09715 25.79436 1.000 73.68666 29 MET D CA 1
ATOM 3507 C C . MET B 1 86 ? 13.21900 51.23119 25.28827 1.000 89.13144 29 MET D C 1
ATOM 3508 O O . MET B 1 86 ? 13.43985 52.41035 25.58373 1.000 86.68287 29 MET D O 1
ATOM 3513 N N . SER B 1 87 ? 12.21346 50.85097 24.49187 1.000 101.86376 30 SER D N 1
ATOM 3514 C CA . SER B 1 87 ? 11.17789 51.75065 23.94643 1.000 101.95994 30 SER D CA 1
ATOM 3515 C C . SER B 1 87 ? 11.70369 53.03779 23.29813 1.000 100.32341 30 SER D C 1
ATOM 3516 O O . SER B 1 87 ? 11.23548 53.44173 22.22666 1.000 99.87928 30 SER D O 1
ATOM 3519 N N . SER B 1 92 ? 15.00071 52.97254 19.58507 1.000 83.05842 35 SER D N 1
ATOM 3520 C CA . SER B 1 92 ? 14.34102 52.51796 20.80196 1.000 87.03251 35 SER D CA 1
ATOM 3521 C C . SER B 1 92 ? 15.32459 52.10894 21.90976 1.000 93.36290 35 SER D C 1
ATOM 3522 O O . SER B 1 92 ? 15.05090 52.33536 23.09690 1.000 93.56203 35 SER D O 1
ATOM 3525 N N . SER B 1 93 ? 16.47323 51.53137 21.52141 1.000 89.58240 36 SER D N 1
ATOM 3526 C CA . SER B 1 93 ? 17.36074 50.80205 22.42750 1.000 81.09285 36 SER D CA 1
ATOM 3527 C C . SER B 1 93 ? 18.78388 51.35883 22.38181 1.000 76.17722 36 SER D C 1
ATOM 3528 O O . SER B 1 93 ? 19.28489 51.70556 21.30813 1.000 76.24001 36 SER D O 1
ATOM 3531 N N . SER B 1 94 ? 19.44092 51.43411 23.54453 1.000 70.54414 37 SER D N 1
ATOM 3532 C CA . SER B 1 94 ? 20.83628 51.86707 23.59172 1.000 67.92836 37 SER D CA 1
ATOM 3533 C C . SER B 1 94 ? 21.50195 51.38087 24.87977 1.000 65.81889 37 SER D C 1
ATOM 3534 O O . SER B 1 94 ? 20.83356 51.02345 25.85287 1.000 65.96636 37 SER D O 1
ATOM 3537 N N . THR B 1 95 ? 22.83973 51.37396 24.86413 1.000 66.93190 38 THR D N 1
ATOM 3538 C CA . THR B 1 95 ? 23.64863 50.75898 25.91257 1.000 61.84719 38 THR D CA 1
ATOM 3539 C C . THR B 1 95 ? 23.72599 51.65207 27.14700 1.000 62.66208 38 THR D C 1
ATOM 3540 O O . THR B 1 95 ? 23.66792 52.87990 27.05816 1.000 67.62373 38 THR D O 1
ATOM 3544 N N . LEU B 1 96 ? 23.84145 51.01059 28.31435 1.000 63.73248 39 LEU D N 1
ATOM 3545 C CA . LEU B 1 96 ? 24.02462 51.68626 29.59645 1.000 63.96050 39 LEU D CA 1
ATOM 3546 C C . LEU B 1 96 ? 25.30142 51.20375 30.28081 1.000 66.04871 39 LEU D C 1
ATOM 3547 O O . LEU B 1 96 ? 26.32683 51.90406 30.27259 1.000 67.21725 39 LEU D O 1
ATOM 3552 N N . TYR B 1 97 ? 25.22548 50.02614 30.90471 1.000 58.33831 40 TYR D N 1
ATOM 3553 C CA . TYR B 1 97 ? 26.38856 49.27250 31.35035 1.000 57.60298 40 TYR D CA 1
ATOM 3554 C C . TYR B 1 97 ? 26.82346 48.32792 30.22455 1.000 57.89293 40 TYR D C 1
ATOM 3555 O O . TYR B 1 97 ? 25.99583 47.87198 29.43606 1.000 60.74042 40 TYR D O 1
ATOM 3564 N N . GLN B 1 98 ? 28.13052 48.03858 30.13388 1.000 56.44606 41 GLN D N 1
ATOM 3565 C CA . GLN B 1 98 ? 28.65974 47.46668 28.89433 1.000 57.04288 41 GLN D CA 1
ATOM 3566 C C . GLN B 1 98 ? 29.55776 46.24276 29.02853 1.000 64.63908 41 GLN D C 1
ATOM 3567 O O . GLN B 1 98 ? 29.86330 45.62483 28.00043 1.000 72.17746 41 GLN D O 1
ATOM 3573 N N . ASN B 1 99 ? 29.99703 45.86634 30.22442 1.000 59.32379 42 ASN D N 1
ATOM 3574 C CA . ASN B 1 99 ? 30.90971 44.73534 30.31632 1.000 51.42821 42 ASN D CA 1
ATOM 3575 C C . ASN B 1 99 ? 31.00734 44.28313 31.75874 1.000 55.05499 42 ASN D C 1
ATOM 3576 O O . ASN B 1 99 ? 32.05565 43.79777 32.19418 1.000 57.85390 42 ASN D O 1
ATOM 3581 N N . LEU B 1 100 ? 29.92962 44.47173 32.51826 1.000 55.06739 43 LEU D N 1
ATOM 3582 C CA . LEU B 1 100 ? 29.89095 43.97067 33.88352 1.000 51.57487 43 LEU D CA 1
ATOM 3583 C C . LEU B 1 100 ? 30.32199 42.51677 33.88552 1.000 52.05985 43 LEU D C 1
ATOM 3584 O O . LEU B 1 100 ? 30.02024 41.77105 32.95150 1.000 57.35513 43 LEU D O 1
ATOM 3589 N N . ARG B 1 101 ? 31.06528 42.11897 34.90795 1.000 48.36710 44 ARG D N 1
ATOM 3590 C CA . ARG B 1 101 ? 31.45831 40.72705 35.04669 1.000 50.89182 44 ARG D CA 1
ATOM 3591 C C . ARG B 1 101 ? 30.84503 40.15467 36.31740 1.000 51.53334 44 ARG D C 1
ATOM 3592 O O . ARG B 1 101 ? 30.89632 40.79197 37.37667 1.000 52.94991 44 ARG D O 1
ATOM 3600 N N . SER B 1 102 ? 30.26433 38.95759 36.20937 1.000 48.67146 45 SER D N 1
ATOM 3601 C CA . SER B 1 102 ? 29.69440 38.29495 37.37971 1.000 47.49184 45 SER D CA 1
ATOM 3602 C C . SER B 1 102 ? 30.79865 37.85426 38.33482 1.000 46.39274 45 SER D C 1
ATOM 3603 O O . SER B 1 102 ? 31.90544 37.50375 37.91317 1.000 48.77925 45 SER D O 1
ATOM 3606 N N . ASN B 1 103 ? 30.48651 37.86489 39.63773 1.000 44.25359 46 ASN D N 1
ATOM 3607 C CA . ASN B 1 103 ? 31.47178 37.53296 40.66042 1.000 43.37680 46 ASN D CA 1
ATOM 3608 C C . ASN B 1 103 ? 31.42576 36.03083 40.96986 1.000 42.83451 46 ASN D C 1
ATOM 3609 O O . ASN B 1 103 ? 30.84094 35.24596 40.22083 1.000 43.42323 46 ASN D O 1
ATOM 3614 N N . GLU B 1 104 ? 32.04297 35.60531 42.07465 1.000 40.61319 47 GLU D N 1
ATOM 3615 C CA . GLU B 1 104 ? 32.10486 34.17859 42.37934 1.000 42.33069 47 GLU D CA 1
ATOM 3616 C C . GLU B 1 104 ? 30.75207 33.59229 42.77133 1.000 42.56974 47 GLU D C 1
ATOM 3617 O O . GLU B 1 104 ? 30.59495 32.36289 42.77547 1.000 39.51741 47 GLU D O 1
ATOM 3623 N N . SER B 1 105 ? 29.78726 34.43052 43.13694 1.000 44.37540 48 SER D N 1
ATOM 3624 C CA . SER B 1 105 ? 28.43501 33.97651 43.40993 1.000 39.54278 48 SER D CA 1
ATOM 3625 C C . SER B 1 105 ? 27.51461 34.18848 42.21840 1.000 39.02800 48 SER D C 1
ATOM 3626 O O . SER B 1 105 ? 26.28902 34.18874 42.36744 1.000 40.06769 48 SER D O 1
ATOM 3629 N N . GLY B 1 106 ? 28.08644 34.37774 41.03842 1.000 40.93078 49 GLY D N 1
ATOM 3630 C CA . GLY B 1 106 ? 27.31386 34.51045 39.82759 1.000 41.84209 49 GLY D CA 1
ATOM 3631 C C . GLY B 1 106 ? 26.64233 35.84498 39.63794 1.000 42.50601 49 GLY D C 1
ATOM 3632 O O . GLY B 1 106 ? 25.89831 36.00872 38.66398 1.000 44.58916 49 GLY D O 1
ATOM 3633 N N . GLN B 1 107 ? 26.90437 36.81757 40.50352 1.000 44.02939 50 GLN D N 1
ATOM 3634 C CA . GLN B 1 107 ? 26.07815 38.01118 40.57148 1.000 42.74172 50 GLN D CA 1
ATOM 3635 C C . GLN B 1 107 ? 26.79104 39.25345 40.04966 1.000 43.17687 50 GLN D C 1
ATOM 3636 O O . GLN B 1 107 ? 28.02408 39.32119 39.94112 1.000 43.83412 50 GLN D O 1
ATOM 3642 N N . VAL B 1 108 ? 25.96300 40.22723 39.68764 1.000 42.68815 51 VAL D N 1
ATOM 3643 C CA . VAL B 1 108 ? 26.36181 41.61079 39.48882 1.000 44.69626 51 VAL D CA 1
ATOM 3644 C C . VAL B 1 108 ? 25.35235 42.42682 40.29036 1.000 49.38215 51 VAL D C 1
ATOM 3645 O O . VAL B 1 108 ? 24.21660 42.61800 39.84314 1.000 51.26859 51 VAL D O 1
ATOM 3649 N N . THR B 1 109 ? 25.75160 42.89415 41.47889 1.000 49.87729 52 THR D N 1
ATOM 3650 C CA . THR B 1 109 ? 24.88285 43.58622 42.42341 1.000 49.15144 52 THR D CA 1
ATOM 3651 C C . THR B 1 109 ? 25.09317 45.09300 42.37363 1.000 54.15570 52 THR D C 1
ATOM 3652 O O . THR B 1 109 ? 26.17367 45.58553 42.03831 1.000 54.40336 52 THR D O 1
ATOM 3656 N N . GLY B 1 110 ? 24.05249 45.82511 42.75613 1.000 52.60783 53 GLY D N 1
ATOM 3657 C CA . GLY B 1 110 ? 24.20644 47.25062 42.92704 1.000 53.31075 53 GLY D CA 1
ATOM 3658 C C . GLY B 1 110 ? 24.22305 48.05183 41.64981 1.000 57.08865 53 GLY D C 1
ATOM 3659 O O . GLY B 1 110 ? 24.66900 49.20348 41.66351 1.000 57.86380 53 GLY D O 1
ATOM 3660 N N . LEU B 1 111 ? 23.76356 47.48134 40.54053 1.000 57.64833 54 LEU D N 1
ATOM 3661 C CA . LEU B 1 111 ? 23.52117 48.29126 39.35684 1.000 53.15821 54 LEU D CA 1
ATOM 3662 C C . LEU B 1 111 ? 22.50754 49.38226 39.68409 1.000 53.69739 54 LEU D C 1
ATOM 3663 O O . LEU B 1 111 ? 21.46045 49.11559 40.27937 1.000 54.33580 54 LEU D O 1
ATOM 3668 N N . VAL B 1 112 ? 22.83269 50.61906 39.32287 1.000 58.14378 55 VAL D N 1
ATOM 3669 C CA . VAL B 1 112 ? 21.92418 51.74799 39.47195 1.000 53.65278 55 VAL D CA 1
ATOM 3670 C C . VAL B 1 112 ? 21.35248 52.06368 38.09832 1.000 53.40987 55 VAL D C 1
ATOM 3671 O O . VAL B 1 112 ? 22.09961 52.17408 37.12076 1.000 53.50945 55 VAL D O 1
ATOM 3675 N N . LEU B 1 113 ? 20.02559 52.17662 38.00743 1.000 54.98097 56 LEU D N 1
ATOM 3676 C CA . LEU B 1 113 ? 19.38489 52.34804 36.71560 1.000 53.68601 56 LEU D CA 1
ATOM 3677 C C . LEU B 1 113 ? 18.15914 53.22325 36.88417 1.000 62.27036 56 LEU D C 1
ATOM 3678 O O . LEU B 1 113 ? 17.38376 53.00229 37.82572 1.000 64.55595 56 LEU D O 1
ATOM 3683 N N . PRO B 1 114 ? 17.94009 54.19038 35.98766 1.000 63.00142 57 PRO D N 1
ATOM 3684 C CA . PRO B 1 114 ? 16.78248 55.08460 36.12837 1.000 63.50962 57 PRO D CA 1
ATOM 3685 C C . PRO B 1 114 ? 15.44688 54.34568 36.07623 1.000 63.04409 57 PRO D C 1
ATOM 3686 O O . PRO B 1 114 ? 15.28344 53.33750 35.38710 1.000 62.32363 57 PRO D O 1
ATOM 3690 N N . ALA B 1 115 ? 14.49709 54.85753 36.85232 1.000 66.84652 58 ALA D N 1
ATOM 3691 C CA . ALA B 1 115 ? 13.11823 54.41047 36.95097 1.000 64.75631 58 ALA D CA 1
ATOM 3692 C C . ALA B 1 115 ? 12.22138 55.63340 37.01367 1.000 72.31830 58 ALA D C 1
ATOM 3693 O O . ALA B 1 115 ? 12.64396 56.68423 37.51391 1.000 74.41412 58 ALA D O 1
ATOM 3695 N N . PRO B 1 116 ? 10.98707 55.53483 36.51506 1.000 70.22634 59 PRO D N 1
ATOM 3696 C CA . PRO B 1 116 ? 10.05560 56.65944 36.65823 1.000 71.19311 59 PRO D CA 1
ATOM 3697 C C . PRO B 1 116 ? 9.77998 56.93786 38.12402 1.000 74.38349 59 PRO D C 1
ATOM 3698 O O . PRO B 1 116 ? 9.84334 56.03799 38.96787 1.000 74.80363 59 PRO D O 1
ATOM 3702 N N . ASP B 1 117 ? 9.46582 58.20409 38.40916 1.000 77.86528 60 ASP D N 1
ATOM 3703 C CA . ASP B 1 117 ? 9.26948 58.68459 39.77023 1.000 76.77011 60 ASP D CA 1
ATOM 3704 C C . ASP B 1 117 ? 8.28290 57.81468 40.52739 1.000 73.15425 60 ASP D C 1
ATOM 3705 O O . ASP B 1 117 ? 7.18274 57.53560 40.04322 1.000 73.80054 60 ASP D O 1
ATOM 3710 N N . VAL B 1 118 ? 8.68792 57.41443 41.73566 1.000 71.95551 61 VAL D N 1
ATOM 3711 C CA . VAL B 1 118 ? 8.03410 56.35119 42.48285 1.000 72.83011 61 VAL D CA 1
ATOM 3712 C C . VAL B 1 118 ? 6.54612 56.60383 42.69042 1.000 76.09051 61 VAL D C 1
ATOM 3713 O O . VAL B 1 118 ? 5.76749 55.64890 42.79226 1.000 76.60695 61 VAL D O 1
ATOM 3717 N N . ASP B 1 119 ? 6.11706 57.86589 42.71257 1.000 76.24607 62 ASP D N 1
ATOM 3718 C CA . ASP B 1 119 ? 4.70640 58.17570 42.93411 1.000 78.71944 62 ASP D CA 1
ATOM 3719 C C . ASP B 1 119 ? 3.79378 57.57638 41.86406 1.000 76.91384 62 ASP D C 1
ATOM 3720 O O . ASP B 1 119 ? 2.61274 57.32455 42.14013 1.000 78.07057 62 ASP D O 1
ATOM 3725 N N . TYR B 1 120 ? 4.31852 57.31461 40.66294 1.000 75.20552 63 TYR D N 1
ATOM 3726 C CA . TYR B 1 120 ? 3.50575 56.73595 39.59433 1.000 77.11580 63 TYR D CA 1
ATOM 3727 C C . TYR B 1 120 ? 3.09677 55.29347 39.86960 1.000 76.16413 63 TYR D C 1
ATOM 3728 O O . TYR B 1 120 ? 2.17200 54.78571 39.21824 1.000 73.80960 63 TYR D O 1
ATOM 3737 N N . SER B 1 121 ? 3.77663 54.61669 40.78850 1.000 73.34512 64 SER D N 1
ATOM 3738 C CA . SER B 1 121 ? 3.39022 53.27684 41.20247 1.000 74.40872 64 SER D CA 1
ATOM 3739 C C . SER B 1 121 ? 2.60088 53.28520 42.49930 1.000 76.25165 64 SER D C 1
ATOM 3740 O O . SER B 1 121 ? 2.30771 52.21778 43.05022 1.000 72.25564 64 SER D O 1
ATOM 3743 N N . LEU B 1 122 ? 2.25854 54.46575 42.99689 1.000 80.33191 65 LEU D N 1
ATOM 3744 C CA . LEU B 1 122 ? 1.53034 54.60052 44.24500 1.000 87.18593 65 LEU D CA 1
ATOM 3745 C C . LEU B 1 122 ? 0.05753 54.93480 44.04586 1.000 93.94777 65 LEU D C 1
ATOM 3746 O O . LEU B 1 122 ? -0.70920 54.85359 45.00980 1.000 92.46764 65 LEU D O 1
ATOM 3751 N N . GLN B 1 123 ? -0.35318 55.29560 42.83550 1.000 106.68729 66 GLN D N 1
ATOM 3752 C CA . GLN B 1 123 ? -1.74418 55.57581 42.51503 1.000 112.51149 66 GLN D CA 1
ATOM 3753 C C . GLN B 1 123 ? -2.05939 55.01028 41.13787 1.000 108.03510 66 GLN D C 1
ATOM 3754 O O . GLN B 1 123 ? -1.14614 54.73623 40.35101 1.000 105.47412 66 GLN D O 1
ATOM 3760 N N . PRO B 1 124 ? -3.34086 54.79731 40.82664 1.000 93.13748 67 PRO D N 1
ATOM 3761 C CA . PRO B 1 124 ? -3.71111 54.40889 39.45465 1.000 87.02550 67 PRO D CA 1
ATOM 3762 C C . PRO B 1 124 ? -3.42983 55.53458 38.47084 1.000 89.57610 67 PRO D C 1
ATOM 3763 O O . PRO B 1 124 ? -3.96205 56.64361 38.58355 1.000 90.47150 67 PRO D O 1
ATOM 3767 N N . SER B 1 125 ? -2.58838 55.23117 37.49033 1.000 90.87656 68 SER D N 1
ATOM 3768 C CA . SER B 1 125 ? -2.02212 56.22276 36.59549 1.000 91.64621 68 SER D CA 1
ATOM 3769 C C . SER B 1 125 ? -2.07970 55.67018 35.17984 1.000 91.02620 68 SER D C 1
ATOM 3770 O O . SER B 1 125 ? -2.54681 54.55202 34.94561 1.000 91.96870 68 SER D O 1
ATOM 3773 N N . ASP B 1 126 ? -1.61782 56.47117 34.22392 1.000 91.31198 69 ASP D N 1
ATOM 3774 C CA . ASP B 1 126 ? -1.46195 56.02519 32.84844 1.000 88.69549 69 ASP D CA 1
ATOM 3775 C C . ASP B 1 126 ? -0.04530 56.22708 32.34692 1.000 86.75405 69 ASP D C 1
ATOM 3776 O O . ASP B 1 126 ? 0.21922 56.02386 31.15669 1.000 87.37830 69 ASP D O 1
ATOM 3781 N N . VAL B 1 127 ? 0.86457 56.62452 33.22678 1.000 86.80891 70 VAL D N 1
ATOM 3782 C CA . VAL B 1 127 ? 2.29656 56.56997 32.96540 1.000 86.66986 70 VAL D CA 1
ATOM 3783 C C . VAL B 1 127 ? 2.82479 55.23108 33.47049 1.000 81.93204 70 VAL D C 1
ATOM 3784 O O . VAL B 1 127 ? 2.51267 54.81452 34.59419 1.000 79.64120 70 VAL D O 1
ATOM 3788 N N . ARG B 1 128 ? 3.60501 54.54556 32.63762 1.000 74.33795 71 ARG D N 1
ATOM 3789 C CA . ARG B 1 128 ? 4.20626 53.28356 33.03874 1.000 69.39197 71 ARG D CA 1
ATOM 3790 C C . ARG B 1 128 ? 4.98336 53.49457 34.33235 1.000 72.39181 71 ARG D C 1
ATOM 3791 O O . ARG B 1 128 ? 5.93810 54.28270 34.35938 1.000 72.79131 71 ARG D O 1
ATOM 3799 N N . PRO B 1 129 ? 4.59016 52.84568 35.43210 1.000 70.47780 72 PRO D N 1
ATOM 3800 C CA . PRO B 1 129 ? 5.28223 53.07161 36.71195 1.000 62.81696 72 PRO D CA 1
ATOM 3801 C C . PRO B 1 129 ? 6.69836 52.51496 36.77415 1.000 64.78008 72 PRO D C 1
ATOM 3802 O O . PRO B 1 129 ? 7.35930 52.72094 37.79650 1.000 68.33109 72 PRO D O 1
ATOM 3806 N N . TYR B 1 130 ? 7.20497 51.85470 35.72180 1.000 63.48623 73 TYR D N 1
ATOM 3807 C CA . TYR B 1 130 ? 8.47017 51.13371 35.79674 1.000 57.54805 73 TYR D CA 1
ATOM 3808 C C . TYR B 1 130 ? 9.28847 51.30682 34.51468 1.000 58.77695 73 TYR D C 1
ATOM 3809 O O . TYR B 1 130 ? 8.73743 51.50643 33.42959 1.000 58.99369 73 TYR D O 1
ATOM 3818 N N . SER B 1 131 ? 10.61875 51.20921 34.65978 1.000 56.77885 74 SER D N 1
ATOM 3819 C CA . SER B 1 131 ? 11.59167 51.27435 33.56572 1.000 50.93095 74 SER D CA 1
ATOM 3820 C C . SER B 1 131 ? 11.90284 49.89013 33.00926 1.000 53.46750 74 SER D C 1
ATOM 3821 O O . SER B 1 131 ? 12.16020 48.95228 33.76961 1.000 54.88739 74 SER D O 1
ATOM 3824 N N . GLN B 1 132 ? 11.89090 49.76062 31.68463 1.000 49.25299 75 GLN D N 1
ATOM 3825 C CA . GLN B 1 132 ? 12.13909 48.48285 31.03407 1.000 49.07942 75 GLN D CA 1
ATOM 3826 C C . GLN B 1 132 ? 13.57753 48.43389 30.53632 1.000 51.44440 75 GLN D C 1
ATOM 3827 O O . GLN B 1 132 ? 14.05744 49.38985 29.91992 1.000 59.14111 75 GLN D O 1
ATOM 3833 N N . TYR B 1 133 ? 14.26009 47.32254 30.79044 1.000 47.77384 76 TYR D N 1
ATOM 3834 C CA . TYR B 1 133 ? 15.64074 47.16513 30.36185 1.000 51.69502 76 TYR D CA 1
ATOM 3835 C C . TYR B 1 133 ? 15.83263 45.79119 29.74392 1.000 52.83431 76 TYR D C 1
ATOM 3836 O O . TYR B 1 133 ? 14.98474 44.90369 29.86899 1.000 55.15058 76 TYR D O 1
ATOM 3845 N N . ILE B 1 134 ? 16.95714 45.63018 29.04962 1.000 48.74233 77 ILE D N 1
ATOM 3846 C CA . ILE B 1 134 ? 17.35853 44.35111 28.47937 1.000 50.30508 77 ILE D CA 1
ATOM 3847 C C . ILE B 1 134 ? 18.63060 43.89578 29.17368 1.000 52.31326 77 ILE D C 1
ATOM 3848 O O . ILE B 1 134 ? 19.60409 44.65478 29.25342 1.000 56.02439 77 ILE D O 1
ATOM 3853 N N . VAL B 1 135 ? 18.62601 42.66308 29.66930 1.000 48.79289 78 VAL D N 1
ATOM 3854 C CA . VAL B 1 135 ? 19.78035 42.07405 30.33536 1.000 47.54780 78 VAL D CA 1
ATOM 3855 C C . VAL B 1 135 ? 20.35231 40.99412 29.42881 1.000 51.93535 78 VAL D C 1
ATOM 3856 O O . VAL B 1 135 ? 19.68403 39.98933 29.14765 1.000 53.43598 78 VAL D O 1
ATOM 3860 N N . GLU B 1 136 ? 21.58471 41.19740 28.97195 1.000 49.35778 79 GLU D N 1
ATOM 3861 C CA . GLU B 1 136 ? 22.28379 40.25254 28.10766 1.000 49.62232 79 GLU D CA 1
ATOM 3862 C C . GLU B 1 136 ? 23.35067 39.56252 28.94390 1.000 50.15553 79 GLU D C 1
ATOM 3863 O O . GLU B 1 136 ? 24.13239 40.23288 29.62848 1.000 54.01488 79 GLU D O 1
ATOM 3869 N N . ALA B 1 137 ? 23.36992 38.23705 28.91486 1.000 44.80888 80 ALA D N 1
ATOM 3870 C CA . ALA B 1 137 ? 24.41205 37.46855 29.57465 1.000 43.50579 80 ALA D CA 1
ATOM 3871 C C . ALA B 1 137 ? 25.16497 36.67212 28.52568 1.000 49.57978 80 ALA D C 1
ATOM 3872 O O . ALA B 1 137 ? 24.55603 35.92877 27.74259 1.000 49.62742 80 ALA D O 1
ATOM 3874 N N . ILE B 1 138 ? 26.48380 36.85022 28.50332 1.000 50.08007 81 ILE D N 1
ATOM 3875 C CA . ILE B 1 138 ? 27.38977 36.12669 27.61511 1.000 50.23026 81 ILE D CA 1
ATOM 3876 C C . ILE B 1 138 ? 28.41016 35.39568 28.48229 1.000 49.85899 81 ILE D C 1
ATOM 3877 O O . ILE B 1 138 ? 29.02856 36.00063 29.36590 1.000 50.39405 81 ILE D O 1
ATOM 3882 N N . ALA B 1 139 ? 28.57113 34.09682 28.24746 1.000 47.05147 82 ALA D N 1
ATOM 3883 C CA . ALA B 1 139 ? 29.53955 33.32425 29.00664 1.000 49.84431 82 ALA D CA 1
ATOM 3884 C C . ALA B 1 139 ? 30.07513 32.18783 28.14493 1.000 55.63359 82 ALA D C 1
ATOM 3885 O O . ALA B 1 139 ? 29.32774 31.57975 27.37028 1.000 57.24024 82 ALA D O 1
ATOM 3887 N N . ASP B 1 140 ? 31.37361 31.90960 28.28887 1.000 56.54539 83 ASP D N 1
ATOM 3888 C CA . ASP B 1 140 ? 32.01765 30.86223 27.50232 1.000 59.02828 83 ASP D CA 1
ATOM 3889 C C . ASP B 1 140 ? 31.38067 29.50409 27.76381 1.000 55.86891 83 ASP D C 1
ATOM 3890 O O . ASP B 1 140 ? 31.16977 29.11459 28.91766 1.000 58.41832 83 ASP D O 1
ATOM 3895 N N . GLY B 1 141 ? 31.08229 28.77927 26.68055 1.000 53.83836 84 GLY D N 1
ATOM 3896 C CA . GLY B 1 141 ? 30.48739 27.46456 26.78679 1.000 48.92925 84 GLY D CA 1
ATOM 3897 C C . GLY B 1 141 ? 29.00415 27.45118 27.07096 1.000 49.69160 84 GLY D C 1
ATOM 3898 O O . GLY B 1 141 ? 28.43539 26.36104 27.23954 1.000 50.27340 84 GLY D O 1
ATOM 3899 N N . TYR B 1 142 ? 28.35844 28.61899 27.11396 1.000 49.33988 85 TYR D N 1
ATOM 3900 C CA . TYR B 1 142 ? 26.94908 28.75445 27.45463 1.000 46.63543 85 TYR D CA 1
ATOM 3901 C C . TYR B 1 142 ? 26.19268 29.43061 26.32472 1.000 48.26309 85 TYR D C 1
ATOM 3902 O O . TYR B 1 142 ? 26.72477 30.33034 25.66811 1.000 51.25837 85 TYR D O 1
ATOM 3911 N N . GLU B 1 143 ? 24.94730 29.00435 26.10774 1.000 48.48879 86 GLU D N 1
ATOM 3912 C CA . GLU B 1 143 ? 24.08279 29.69143 25.15628 1.000 51.25934 86 GLU D CA 1
ATOM 3913 C C . GLU B 1 143 ? 23.70064 31.05138 25.71940 1.000 48.57909 86 GLU D C 1
ATOM 3914 O O . GLU B 1 143 ? 23.12346 31.13796 26.80785 1.000 44.90219 86 GLU D O 1
ATOM 3920 N N . THR B 1 144 ? 24.03088 32.10970 24.98146 1.000 48.89134 87 THR D N 1
ATOM 3921 C CA . THR B 1 144 ? 23.74133 33.46187 25.43246 1.000 48.05723 87 THR D CA 1
ATOM 3922 C C . THR B 1 144 ? 22.26746 33.60124 25.79677 1.000 44.61348 87 THR D C 1
ATOM 3923 O O . THR B 1 144 ? 21.40401 32.94312 25.21624 1.000 46.89688 87 THR D O 1
ATOM 3927 N N . VAL B 1 145 ? 21.97447 34.42705 26.79481 1.000 41.62633 88 VAL D N 1
ATOM 3928 C CA . VAL B 1 145 ? 20.60065 34.63701 27.23509 1.000 43.74381 88 VAL D CA 1
ATOM 3929 C C . VAL B 1 145 ? 20.30325 36.12675 27.19723 1.000 44.23805 88 VAL D C 1
ATOM 3930 O O . VAL B 1 145 ? 21.16396 36.95780 27.50948 1.000 49.02631 88 VAL D O 1
ATOM 3934 N N . VAL B 1 146 ? 19.08930 36.46516 26.79277 1.000 40.81801 89 VAL D N 1
ATOM 3935 C CA . VAL B 1 146 ? 18.66220 37.84806 26.68228 1.000 45.61204 89 VAL D CA 1
ATOM 3936 C C . VAL B 1 146 ? 17.31032 37.95183 27.36523 1.000 46.09710 89 VAL D C 1
ATOM 3937 O O . VAL B 1 146 ? 16.39912 37.17373 27.05984 1.000 47.90393 89 VAL D O 1
ATOM 3941 N N . ILE B 1 147 ? 17.18933 38.88257 28.30711 1.000 45.00514 90 ILE D N 1
ATOM 3942 C CA . ILE B 1 147 ? 15.92300 39.18753 28.95771 1.000 43.24512 90 ILE D CA 1
ATOM 3943 C C . ILE B 1 147 ? 15.44615 40.50743 28.38109 1.000 48.17925 90 ILE D C 1
ATOM 3944 O O . ILE B 1 147 ? 16.14555 41.51630 28.50592 1.000 53.70270 90 ILE D O 1
ATOM 3949 N N . GLU B 1 148 ? 14.27940 40.51341 27.73580 1.000 47.53273 91 GLU D N 1
ATOM 3950 C CA . GLU B 1 148 ? 13.66425 41.74773 27.25546 1.000 47.79806 91 GLU D CA 1
ATOM 3951 C C . GLU B 1 148 ? 12.54508 42.18258 28.19374 1.000 50.52334 91 GLU D C 1
ATOM 3952 O O . GLU B 1 148 ? 11.54984 41.46926 28.34838 1.000 51.90633 91 GLU D O 1
ATOM 3958 N N . GLY B 1 149 ? 12.68385 43.36562 28.77921 1.000 51.70037 92 GLY D N 1
ATOM 3959 C CA . GLY B 1 149 ? 11.61449 43.96197 29.54557 1.000 47.93494 92 GLY D CA 1
ATOM 3960 C C . GLY B 1 149 ? 11.74056 43.90934 31.05125 1.000 49.88622 92 GLY D C 1
ATOM 3961 O O . GLY B 1 149 ? 10.74973 44.19736 31.73115 1.000 51.06892 92 GLY D O 1
ATOM 3962 N N . THR B 1 150 ? 12.90980 43.54088 31.59094 1.000 48.27989 93 THR D N 1
ATOM 3963 C CA . THR B 1 150 ? 13.14642 43.59264 33.03287 1.000 47.74111 93 THR D CA 1
ATOM 3964 C C . THR B 1 150 ? 12.61054 44.89110 33.62111 1.000 52.22629 93 THR D C 1
ATOM 3965 O O . THR B 1 150 ? 12.87204 45.97584 33.09260 1.000 55.47526 93 THR D O 1
ATOM 3969 N N . GLN B 1 151 ? 11.83794 44.78575 34.70056 1.000 51.42257 94 GLN D N 1
ATOM 3970 C CA . GLN B 1 151 ? 11.06264 45.91685 35.19797 1.000 46.15198 94 GLN D CA 1
ATOM 3971 C C . GLN B 1 151 ? 11.73311 46.50662 36.42835 1.000 50.61216 94 GLN D C 1
ATOM 3972 O O . GLN B 1 151 ? 11.94449 45.80631 37.42142 1.000 52.24787 94 GLN D O 1
ATOM 3978 N N . LEU B 1 152 ? 12.04348 47.79385 36.38169 1.000 50.78878 95 LEU D N 1
ATOM 3979 C CA . LEU B 1 152 ? 12.68276 48.45476 37.50730 1.000 51.57335 95 LEU D CA 1
ATOM 3980 C C . LEU B 1 152 ? 11.71944 49.45645 38.13716 1.000 51.29435 95 LEU D C 1
ATOM 3981 O O . LEU B 1 152 ? 11.08015 50.24000 37.42884 1.000 53.15196 95 LEU D O 1
ATOM 3986 N N . LEU B 1 153 ? 11.59215 49.41110 39.45973 1.000 51.47262 96 LEU D N 1
ATOM 3987 C CA . LEU B 1 153 ? 10.80722 50.39113 40.19746 1.000 56.45805 96 LEU D CA 1
ATOM 3988 C C . LEU B 1 153 ? 11.72648 51.18958 41.10487 1.000 59.97594 96 LEU D C 1
ATOM 3989 O O . LEU B 1 153 ? 12.59784 50.62734 41.77666 1.000 62.67398 96 LEU D O 1
ATOM 3994 N N . ALA B 1 154 ? 11.53057 52.50173 41.11062 1.000 63.87840 97 ALA D N 1
ATOM 3995 C CA . ALA B 1 154 ? 12.36234 53.38349 41.91512 1.000 63.30149 97 ALA D CA 1
ATOM 3996 C C . ALA B 1 154 ? 12.19334 53.09189 43.39857 1.000 62.61844 97 ALA D C 1
ATOM 3997 O O . ALA B 1 154 ? 11.10052 52.76012 43.87311 1.000 62.48512 97 ALA D O 1
ATOM 3999 N N . THR B 1 155 ? 13.30337 53.24370 44.12456 1.000 65.59705 98 THR D N 1
ATOM 4000 C CA . THR B 1 155 ? 13.55486 53.01731 45.55142 1.000 64.96554 98 THR D CA 1
ATOM 4001 C C . THR B 1 155 ? 13.76004 51.53720 45.87643 1.000 63.43972 98 THR D C 1
ATOM 4002 O O . THR B 1 155 ? 14.16273 51.22286 46.98970 1.000 66.41052 98 THR D O 1
ATOM 4006 N N . ILE B 1 156 ? 13.54148 50.62465 44.93747 1.000 66.28117 99 ILE D N 1
ATOM 4007 C CA . ILE B 1 156 ? 13.41686 49.20268 45.22697 1.000 60.19955 99 ILE D CA 1
ATOM 4008 C C . ILE B 1 156 ? 14.48100 48.43196 44.45926 1.000 63.93277 99 ILE D C 1
ATOM 4009 O O . ILE B 1 156 ? 14.94815 48.86778 43.39874 1.000 62.73416 99 ILE D O 1
ATOM 4014 N N . GLU B 1 157 ? 14.87775 47.28436 45.01037 1.000 57.65093 100 GLU D N 1
ATOM 4015 C CA . GLU B 1 157 ? 15.82102 46.39431 44.35473 1.000 54.39004 100 GLU D CA 1
ATOM 4016 C C . GLU B 1 157 ? 15.04724 45.32305 43.59573 1.000 55.01496 100 GLU D C 1
ATOM 4017 O O . GLU B 1 157 ? 14.26239 44.57718 44.18980 1.000 55.96614 100 GLU D O 1
ATOM 4023 N N . ALA B 1 158 ? 15.24530 45.27183 42.28376 1.000 54.63077 101 ALA D N 1
ATOM 4024 C CA . ALA B 1 158 ? 14.75762 44.17315 41.47039 1.000 52.38013 101 ALA D CA 1
ATOM 4025 C C . ALA B 1 158 ? 15.83160 43.09762 41.41950 1.000 54.03195 101 ALA D C 1
ATOM 4026 O O . ALA B 1 158 ? 17.02594 43.38033 41.54222 1.000 55.88686 101 ALA D O 1
ATOM 4028 N N . ARG B 1 159 ? 15.40312 41.85500 41.26514 1.000 50.71976 102 ARG D N 1
ATOM 4029 C CA . ARG B 1 159 ? 16.32362 40.72841 41.25274 1.000 48.23272 102 ARG D CA 1
ATOM 4030 C C . ARG B 1 159 ? 16.05527 39.93017 39.99347 1.000 45.52882 102 ARG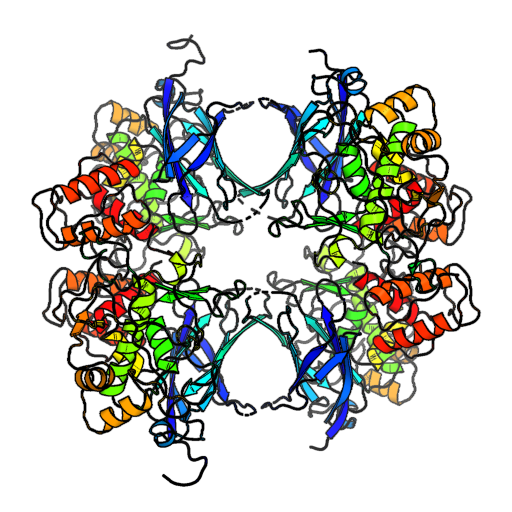 D C 1
ATOM 4031 O O . ARG B 1 159 ? 15.01351 39.27715 39.88616 1.000 47.45191 102 ARG D O 1
ATOM 4039 N N . GLN B 1 160 ? 16.98565 39.98897 39.04382 1.000 44.20179 103 GLN D N 1
ATOM 4040 C CA . GLN B 1 160 ? 16.83250 39.32387 37.75913 1.000 44.24243 103 GLN D CA 1
ATOM 4041 C C . GLN B 1 160 ? 17.76224 38.12129 37.66801 1.000 43.59984 103 GLN D C 1
ATOM 4042 O O . GLN B 1 160 ? 18.97291 38.27648 37.50178 1.000 47.30356 103 GLN D O 1
ATOM 4048 N N . GLY B 1 161 ? 17.20326 36.91935 37.72038 1.000 43.53598 104 GLY D N 1
ATOM 4049 C CA . GLY B 1 161 ? 17.99655 35.72347 37.52665 1.000 41.15702 104 GLY D CA 1
ATOM 4050 C C . GLY B 1 161 ? 18.09149 35.39960 36.04702 1.000 42.62469 104 GLY D C 1
ATOM 4051 O O . GLY B 1 161 ? 17.13414 35.57904 35.29798 1.000 44.90652 104 GLY D O 1
ATOM 4052 N N . VAL B 1 162 ? 19.26498 34.93775 35.63814 1.000 40.35569 105 VAL D N 1
ATOM 4053 C CA . VAL B 1 162 ? 19.54303 34.55829 34.26370 1.000 40.89679 105 VAL D CA 1
ATOM 4054 C C . VAL B 1 162 ? 20.02424 33.11484 34.27225 1.000 42.46217 105 VAL D C 1
ATOM 4055 O O . VAL B 1 162 ? 21.17883 32.83620 34.59973 1.000 43.42542 105 VAL D O 1
ATOM 4059 N N . PRO B 1 163 ? 19.14219 32.14929 33.97021 1.000 44.38591 106 PRO D N 1
ATOM 4060 C CA . PRO B 1 163 ? 19.60236 30.76387 33.79758 1.000 39.38590 106 PRO D CA 1
ATOM 4061 C C . PRO B 1 163 ? 20.12202 30.52999 32.39616 1.000 41.29471 106 PRO D C 1
ATOM 4062 O O . PRO B 1 163 ? 19.40178 30.77886 31.42410 1.000 46.69024 106 PRO D O 1
ATOM 4066 N N . MET B 1 164 ? 21.35129 30.05197 32.27332 1.000 41.18749 107 MET D N 1
ATOM 4067 C CA . MET B 1 164 ? 21.94075 29.78142 30.97701 1.000 39.53243 107 MET D CA 1
ATOM 4068 C C . MET B 1 164 ? 22.11308 28.28352 30.79978 1.000 41.43641 107 MET D C 1
ATOM 4069 O O . MET B 1 164 ? 22.34007 27.55840 31.77046 1.000 40.12806 107 MET D O 1
ATOM 4074 N N . SER B 1 165 ? 21.99385 27.82408 29.54531 1.000 43.78125 108 SER D N 1
ATOM 4075 C CA . SER B 1 165 ? 22.16246 26.41894 29.17529 1.000 42.15090 108 SER D CA 1
ATOM 4076 C C . SER B 1 165 ? 23.53404 26.20056 28.55603 1.000 45.86133 108 SER D C 1
ATOM 4077 O O . SER B 1 165 ? 23.88473 26.87428 27.57074 1.000 45.90836 108 SER D O 1
ATOM 4080 N N . PRO B 1 166 ? 24.31622 25.26551 29.07981 1.000 45.80904 109 PRO D N 1
ATOM 4081 C CA . PRO B 1 166 ? 25.59817 24.95096 28.45068 1.000 43.91939 109 PRO D CA 1
ATOM 4082 C C . PRO B 1 166 ? 25.40511 24.51585 27.01305 1.000 46.40693 109 PRO D C 1
ATOM 4083 O O . PRO B 1 166 ? 24.42932 23.84903 26.66936 1.000 49.45796 109 PRO D O 1
ATOM 4087 N N . ARG B 1 167 ? 26.35984 24.89727 26.17373 1.000 49.33371 110 ARG D N 1
ATOM 4088 C CA . ARG B 1 167 ? 26.41239 24.44732 24.79293 1.000 50.54036 110 ARG D CA 1
ATOM 4089 C C . ARG B 1 167 ? 26.58870 22.93321 24.70446 1.000 55.85947 110 ARG D C 1
ATOM 4090 O O . ARG B 1 167 ? 27.71580 22.43383 24.60237 1.000 58.54353 110 ARG D O 1
ATOM 4098 N N . GLN B 1 177 ? 25.07687 31.50863 15.39836 1.000 43.92052 120 GLN D N 1
ATOM 4099 C CA . GLN B 1 177 ? 24.76809 30.72931 16.59657 1.000 57.15864 120 GLN D CA 1
ATOM 4100 C C . GLN B 1 177 ? 23.56689 31.31033 17.34823 1.000 54.60669 120 GLN D C 1
ATOM 4101 O O . GLN B 1 177 ? 23.32329 32.51293 17.31346 1.000 57.37255 120 GLN D O 1
ATOM 4107 N N . SER B 1 178 ? 22.84153 30.45133 18.04983 1.000 52.20568 121 SER D N 1
ATOM 4108 C CA . SER B 1 178 ? 21.55539 30.78931 18.63303 1.000 51.62465 121 SER D CA 1
ATOM 4109 C C . SER B 1 178 ? 21.68214 31.19026 20.09992 1.000 55.81102 121 SER D C 1
ATOM 4110 O O . SER B 1 178 ? 22.75244 31.09762 20.70571 1.000 60.31787 121 SER D O 1
ATOM 4113 N N . GLU B 1 179 ? 20.55116 31.62290 20.67045 1.000 53.81434 122 GLU D N 1
ATOM 4114 C CA . GLU B 1 179 ? 20.45838 32.10552 22.04769 1.000 51.40067 122 GLU D CA 1
ATOM 4115 C C . GLU B 1 179 ? 18.98694 32.21609 22.44295 1.000 50.94370 122 GLU D C 1
ATOM 4116 O O . GLU B 1 179 ? 18.08958 32.13959 21.59920 1.000 52.82041 122 GLU D O 1
ATOM 4122 N N . LEU B 1 180 ? 18.75232 32.40767 23.74473 1.000 49.38201 123 LEU D N 1
ATOM 4123 C CA . LEU B 1 180 ? 17.41357 32.41155 24.32925 1.000 48.48823 123 LEU D CA 1
ATOM 4124 C C . LEU B 1 180 ? 16.98480 33.83313 24.63780 1.000 46.26670 123 LEU D C 1
ATOM 4125 O O . LEU B 1 180 ? 17.70619 34.55996 25.32489 1.000 47.99151 123 LEU D O 1
ATOM 4130 N N . ILE B 1 181 ? 15.80426 34.21461 24.16499 1.000 46.71256 124 ILE D N 1
ATOM 4131 C CA . ILE B 1 181 ? 15.18962 35.49416 24.50471 1.000 46.59087 124 ILE D CA 1
ATOM 4132 C C . ILE B 1 181 ? 13.95836 35.19630 25.34912 1.000 52.48885 124 ILE D C 1
ATOM 4133 O O . ILE B 1 181 ? 13.02907 34.52785 24.87509 1.000 55.10937 124 ILE D O 1
ATOM 4138 N N . PHE B 1 182 ? 13.94475 35.67862 26.59450 1.000 48.97529 125 PHE D N 1
ATOM 4139 C CA . PHE B 1 182 ? 12.72622 35.71975 27.39603 1.000 47.39951 125 PHE D CA 1
ATOM 4140 C C . PHE B 1 182 ? 12.14899 37.11537 27.30078 1.000 50.82281 125 PHE D C 1
ATOM 4141 O O . PHE B 1 182 ? 12.86786 38.09792 27.49430 1.000 54.77240 125 PHE D O 1
ATOM 4149 N N . ASP B 1 183 ? 10.87106 37.20597 26.97393 1.000 51.01670 126 ASP D N 1
ATOM 4150 C CA . ASP B 1 183 ? 10.18824 38.48632 26.91077 1.000 53.59807 126 ASP D CA 1
ATOM 4151 C C . ASP B 1 183 ? 9.29173 38.60967 28.12882 1.000 53.80602 126 ASP D C 1
ATOM 4152 O O . ASP B 1 183 ? 8.57584 37.66584 28.47098 1.000 58.32407 126 ASP D O 1
ATOM 4157 N N . ILE B 1 184 ? 9.33437 39.76061 28.78780 1.000 56.17050 127 ILE D N 1
ATOM 4158 C CA . ILE B 1 184 ? 8.51963 40.00574 29.97049 1.000 51.94673 127 ILE D CA 1
ATOM 4159 C C . ILE B 1 184 ? 7.40579 40.95642 29.58011 1.000 57.46278 127 ILE D C 1
ATOM 4160 O O . ILE B 1 184 ? 7.66328 42.06415 29.09121 1.000 59.67012 127 ILE D O 1
ATOM 4165 N N . GLY B 1 185 ? 6.17104 40.52942 29.79495 1.000 56.93984 128 GLY D N 1
ATOM 4166 C CA . GLY B 1 185 ? 5.03643 41.34843 29.45566 1.000 51.91617 128 GLY D CA 1
ATOM 4167 C C . GLY B 1 185 ? 4.91650 42.54392 30.37701 1.000 56.69071 128 GLY D C 1
ATOM 4168 O O . GLY B 1 185 ? 5.70139 42.76299 31.30538 1.000 52.51430 128 GLY D O 1
ATOM 4169 N N . GLU B 1 186 ? 3.90681 43.35407 30.08925 1.000 56.25106 129 GLU D N 1
ATOM 4170 C CA . GLU B 1 186 ? 3.57887 44.43367 30.99740 1.000 56.48574 129 GLU D CA 1
ATOM 4171 C C . GLU B 1 186 ? 3.02703 43.84984 32.28909 1.000 60.37244 129 GLU D C 1
ATOM 4172 O O . GLU B 1 186 ? 2.50237 42.73297 32.31538 1.000 61.63601 129 GLU D O 1
ATOM 4178 N N . HIS B 1 187 ? 3.16219 44.60955 33.37008 1.000 58.00567 130 HIS D N 1
ATOM 4179 C CA . HIS B 1 187 ? 2.51678 44.24939 34.62067 1.000 54.88450 130 HIS D CA 1
ATOM 4180 C C . HIS B 1 187 ? 1.00931 44.20300 34.42766 1.000 59.38915 130 HIS D C 1
ATOM 4181 O O . HIS B 1 187 ? 0.45601 44.89364 33.56988 1.000 64.60227 130 HIS D O 1
ATOM 4188 N N . THR B 1 188 ? 0.33396 43.37442 35.22474 1.000 58.57866 131 THR D N 1
ATOM 4189 C CA . THR B 1 188 ? -1.12243 43.32696 35.11474 1.000 61.92250 131 THR D CA 1
ATOM 4190 C C . THR B 1 188 ? -1.79148 44.59691 35.63483 1.000 67.41781 131 THR D C 1
ATOM 4191 O O . THR B 1 188 ? -2.98513 44.80022 35.37282 1.000 70.59006 131 THR D O 1
ATOM 4195 N N . LEU B 1 189 ? -1.06180 45.46032 36.34819 1.000 65.26249 132 LEU D N 1
ATOM 4196 C CA . LEU B 1 189 ? -1.64587 46.72863 36.76539 1.000 62.80049 132 LEU D CA 1
ATOM 4197 C C . LEU B 1 189 ? -1.57460 47.78278 35.66159 1.000 66.51878 132 LEU D C 1
ATOM 4198 O O . LEU B 1 189 ? -2.51400 48.56475 35.49695 1.000 70.15951 132 LEU D O 1
ATOM 4203 N N . TYR B 1 190 ? -0.49193 47.81394 34.87804 1.000 67.95238 133 TYR D N 1
ATOM 4204 C CA . TYR B 1 190 ? -0.39727 48.78482 33.78480 1.000 70.08354 133 TYR D CA 1
ATOM 4205 C C . TYR B 1 190 ? -1.06663 48.29536 32.50308 1.000 68.20524 133 TYR D C 1
ATOM 4206 O O . TYR B 1 190 ? -1.64032 49.10436 31.76137 1.000 67.32154 133 TYR D O 1
ATOM 4215 N N . GLY B 1 191 ? -1.00703 46.98922 32.23132 1.000 67.96888 134 GLY D N 1
ATOM 4216 C CA . GLY B 1 191 ? -1.42588 46.42963 30.96706 1.000 72.02360 134 GLY D CA 1
ATOM 4217 C C . GLY B 1 191 ? -2.75824 45.69516 31.04368 1.000 78.17031 134 GLY D C 1
ATOM 4218 O O . GLY B 1 191 ? -3.25861 45.35781 32.11547 1.000 75.49652 134 GLY D O 1
ATOM 4219 N N . THR B 1 192 ? -3.31972 45.44136 29.85913 1.000 85.58328 135 THR D N 1
ATOM 4220 C CA . THR B 1 192 ? -4.63278 44.82139 29.70530 1.000 89.20708 135 THR D CA 1
ATOM 4221 C C . THR B 1 192 ? -4.47278 43.33349 29.40646 1.000 92.19014 135 THR D C 1
ATOM 4222 O O . THR B 1 192 ? -3.84679 42.96061 28.40551 1.000 86.69557 135 THR D O 1
ATOM 4226 N N . TYR B 1 193 ? -5.04530 42.49595 30.26448 1.000 81.25303 136 TYR D N 1
ATOM 4227 C CA . TYR B 1 193 ? -5.05771 41.04784 30.12541 1.000 77.78401 136 TYR D CA 1
ATOM 4228 C C . TYR B 1 193 ? -6.48899 40.54335 30.23555 1.000 74.32128 136 TYR D C 1
ATOM 4229 O O . TYR B 1 193 ? -7.34831 41.22697 30.80252 1.000 74.54962 136 TYR D O 1
ATOM 4238 N N . PRO B 1 194 ? -6.78047 39.35228 29.70374 1.000 72.50100 137 PRO D N 1
ATOM 4239 C CA . PRO B 1 194 ? -8.14872 38.81274 29.77847 1.000 70.23499 137 PRO D CA 1
ATOM 4240 C C . PRO B 1 194 ? -8.65518 38.81012 31.20553 1.000 75.57628 137 PRO D C 1
ATOM 4241 O O . PRO B 1 194 ? -7.86820 38.66130 32.15451 1.000 77.01597 137 PRO D O 1
ATOM 4245 N N . PRO B 1 195 ? -9.95426 38.98928 31.39823 1.000 74.92091 138 PRO D N 1
ATOM 4246 C CA . PRO B 1 195 ? -10.51388 38.98753 32.75364 1.000 75.81999 138 PRO D CA 1
ATOM 4247 C C . PRO B 1 195 ? -10.65094 37.57660 33.32053 1.000 75.00855 138 PRO D C 1
ATOM 4248 O O . PRO B 1 195 ? -10.75965 36.58394 32.59676 1.000 75.14899 138 PRO D O 1
ATOM 4252 N N . LYS B 1 196 ? -10.64204 37.50260 34.65020 1.000 72.98253 139 LYS D N 1
ATOM 4253 C CA . LYS B 1 196 ? -10.65516 36.21425 35.33616 1.000 71.37948 139 LYS D CA 1
ATOM 4254 C C . LYS B 1 196 ? -12.03426 35.56852 35.22710 1.000 69.20567 139 LYS D C 1
ATOM 4255 O O . LYS B 1 196 ? -13.02196 36.13132 35.70642 1.000 73.85280 139 LYS D O 1
ATOM 4261 N N . ILE B 1 197 ? -12.09944 34.39337 34.60132 1.000 67.59435 140 ILE D N 1
ATOM 4262 C CA . ILE B 1 197 ? -13.32109 33.59248 34.50064 1.000 67.05558 140 ILE D CA 1
ATOM 4263 C C . ILE B 1 197 ? -13.87929 33.35064 35.89764 1.000 70.35501 140 ILE D C 1
ATOM 4264 O O . ILE B 1 197 ? -13.14528 32.89181 36.78739 1.000 71.99375 140 ILE D O 1
ATOM 4269 N N . PRO B 1 198 ? -15.15829 33.64389 36.14049 1.000 69.62232 141 PRO D N 1
ATOM 4270 C CA . PRO B 1 198 ? -15.72680 33.41448 37.47946 1.000 71.54309 141 PRO D CA 1
ATOM 4271 C C . PRO B 1 198 ? -15.81284 31.92953 37.80681 1.000 68.86109 141 PRO D C 1
ATOM 4272 O O . PRO B 1 198 ? -15.98528 31.07937 36.93171 1.000 69.27839 141 PRO D O 1
ATOM 4276 N N . GLU B 1 199 ? -15.70588 31.61871 39.09162 1.000 69.49661 142 GLU D N 1
ATOM 4277 C CA . GLU B 1 199 ? -15.48409 30.23394 39.46843 1.000 70.77800 142 GLU D CA 1
ATOM 4278 C C . GLU B 1 199 ? -15.74240 30.06619 40.95325 1.000 73.19511 142 GLU D C 1
ATOM 4279 O O . GLU B 1 199 ? -15.31336 30.90140 41.75600 1.000 75.28900 142 GLU D O 1
ATOM 4285 N N . SER B 1 200 ? -16.41557 28.97085 41.30795 1.000 69.77891 143 SER D N 1
ATOM 4286 C CA . SER B 1 200 ? -16.78257 28.73378 42.69693 1.000 78.85391 143 SER D CA 1
ATOM 4287 C C . SER B 1 200 ? -15.53444 28.68704 43.57732 1.000 78.04852 143 SER D C 1
ATOM 4288 O O . SER B 1 200 ? -14.41422 28.48506 43.10346 1.000 80.68078 143 SER D O 1
ATOM 4291 N N . ASN B 1 201 ? -15.73776 28.88390 44.88007 1.000 80.32831 144 ASN D N 1
ATOM 4292 C CA . ASN B 1 201 ? -14.61555 29.06439 45.79805 1.000 78.97769 144 ASN D CA 1
ATOM 4293 C C . ASN B 1 201 ? -14.17687 27.77334 46.47673 1.000 79.58207 144 ASN D C 1
ATOM 4294 O O . ASN B 1 201 ? -12.98129 27.58403 46.72794 1.000 81.11921 144 ASN D O 1
ATOM 4299 N N . LEU B 1 202 ? -15.10033 26.87409 46.77502 1.000 75.11225 145 LEU D N 1
ATOM 4300 C CA . LEU B 1 202 ? -14.74965 25.54381 47.23879 1.000 70.16753 145 LEU D CA 1
ATOM 4301 C C . LEU B 1 202 ? -15.06049 24.52916 46.14327 1.000 69.86342 145 LEU D C 1
ATOM 4302 O O . LEU B 1 202 ? -15.91238 24.75980 45.27701 1.000 72.85516 145 LEU D O 1
ATOM 4307 N N . LYS B 1 203 ? -14.34467 23.40978 46.17369 1.000 69.23017 146 LYS D N 1
ATOM 4308 C CA . LYS B 1 203 ? -14.46880 22.35738 45.17478 1.000 63.86647 146 LYS D CA 1
ATOM 4309 C C . LYS B 1 203 ? -14.58240 21.01945 45.88264 1.000 66.94801 146 LYS D C 1
ATOM 4310 O O . LYS B 1 203 ? -14.13193 20.87621 47.02415 1.000 69.31581 146 LYS D O 1
ATOM 4316 N N . PRO B 1 204 ? -15.16743 20.01723 45.22920 1.000 65.50702 147 PRO D N 1
ATOM 4317 C CA . PRO B 1 204 ? -15.27488 18.69225 45.85077 1.000 66.13605 147 PRO D CA 1
ATOM 4318 C C . PRO B 1 204 ? -13.91210 18.12005 46.22324 1.000 65.38926 147 PRO D C 1
ATOM 4319 O O . PRO B 1 204 ? -12.87702 18.48534 45.66180 1.000 62.66222 147 PRO D O 1
ATOM 4323 N N . LEU B 1 205 ? -13.93135 17.21056 47.20536 1.000 66.85682 148 LEU D N 1
ATOM 4324 C CA . LEU B 1 205 ? -12.75284 16.58201 47.78713 1.000 66.13202 148 LEU D CA 1
ATOM 4325 C C . LEU B 1 205 ? -13.02085 15.10307 48.01408 1.000 66.95397 148 LEU D C 1
ATOM 4326 O O . LEU B 1 205 ? -14.10159 14.73675 48.50343 1.000 66.24697 148 LEU D O 1
ATOM 4331 N N . PRO B 1 206 ? -12.05163 14.24420 47.72061 1.000 67.18476 149 PRO D N 1
ATOM 4332 C CA . PRO B 1 206 ? -12.18513 12.82889 48.06222 1.000 67.40461 149 PRO D CA 1
ATOM 4333 C C . PRO B 1 206 ? -12.18199 12.65678 49.56927 1.000 70.64710 149 PRO D C 1
ATOM 4334 O O . PRO B 1 206 ? -11.43424 13.35459 50.27132 1.000 73.36102 149 PRO D O 1
ATOM 4338 N N . PRO B 1 207 ? -12.98646 11.73756 50.09947 1.000 69.68180 150 PRO D N 1
ATOM 4339 C CA . PRO B 1 207 ? -13.28356 11.72956 51.54617 1.000 68.23368 150 PRO D CA 1
ATOM 4340 C C . PRO B 1 207 ? -12.04090 11.44438 52.36996 1.000 74.71795 150 PRO D C 1
ATOM 4341 O O . PRO B 1 207 ? -11.01582 11.00338 51.82675 1.000 78.01411 150 PRO D O 1
ATOM 4345 N N . PRO B 1 208 ? -12.08730 11.69773 53.68325 1.000 77.35517 151 PRO D N 1
ATOM 4346 C CA . PRO B 1 208 ? -10.86820 11.60397 54.50133 1.000 79.09612 151 PRO D CA 1
ATOM 4347 C C . PRO B 1 208 ? -10.28937 10.19663 54.53575 1.000 82.29457 151 PRO D C 1
ATOM 4348 O O . PRO B 1 208 ? -11.01350 9.20387 54.64934 1.000 81.05259 151 PRO D O 1
ATOM 4352 N N . THR B 1 209 ? -8.95817 10.12668 54.45300 1.000 85.37298 152 THR D N 1
ATOM 4353 C CA . THR B 1 209 ? -8.24171 8.87677 54.67444 1.000 87.35797 152 THR D CA 1
ATOM 4354 C C . THR B 1 209 ? -7.98449 8.60809 56.15470 1.000 86.75058 152 THR D C 1
ATOM 4355 O O . THR B 1 209 ? -7.70405 7.46348 56.52492 1.000 90.75784 152 THR D O 1
ATOM 4359 N N . GLY B 1 210 ? -8.09856 9.62167 57.00717 1.000 84.42838 153 GLY D N 1
ATOM 4360 C CA . GLY B 1 210 ? -7.73597 9.49236 58.39941 1.000 80.29794 153 GLY D CA 1
ATOM 4361 C C . GLY B 1 210 ? -6.29511 9.81782 58.70968 1.000 81.47691 153 GLY D C 1
ATOM 4362 O O . GLY B 1 210 ? -5.84206 9.55665 59.83009 1.000 77.38260 153 GLY D O 1
ATOM 4363 N N . PHE B 1 211 ? -5.55606 10.38271 57.76301 1.000 81.62902 154 PHE D N 1
ATOM 4364 C CA . PHE B 1 211 ? -4.15700 10.69122 58.01091 1.000 83.40323 154 PHE D CA 1
ATOM 4365 C C . PHE B 1 211 ? -3.92447 12.11125 58.50392 1.000 88.47167 154 PHE D C 1
ATOM 4366 O O . PHE B 1 211 ? -2.81642 12.41426 58.97325 1.000 90.78002 154 PHE D O 1
ATOM 4374 N N . VAL B 1 212 ? -4.94828 12.96301 58.44349 1.000 89.94235 155 VAL D N 1
ATOM 4375 C CA . VAL B 1 212 ? -4.88338 14.36617 58.83966 1.000 87.16091 155 VAL D CA 1
ATOM 4376 C C . VAL B 1 212 ? -3.92414 15.08867 57.90545 1.000 85.91454 155 VAL D C 1
ATOM 4377 O O . VAL B 1 212 ? -4.36024 15.87120 57.05302 1.000 82.29206 155 VAL D O 1
ATOM 4381 N N . VAL B 1 213 ? -2.61926 14.83035 58.05857 1.000 83.35984 156 VAL D N 1
ATOM 4382 C CA . VAL B 1 213 ? -1.62551 15.31477 57.09820 1.000 81.69997 156 VAL D CA 1
ATOM 4383 C C . VAL B 1 213 ? -2.09601 15.06268 55.67055 1.000 81.07280 156 VAL D C 1
ATOM 4384 O O . VAL B 1 213 ? -2.30100 15.99992 54.89042 1.000 82.31940 156 VAL D O 1
ATOM 4388 N N . LEU B 1 214 ? -2.29025 13.78518 55.31392 1.000 83.58628 157 LEU D N 1
ATOM 4389 C CA . LEU B 1 214 ? -2.71053 13.43230 53.95911 1.000 77.82879 157 LEU D CA 1
ATOM 4390 C C . LEU B 1 214 ? -4.12529 13.89940 53.65494 1.000 80.01303 157 LEU D C 1
ATOM 4391 O O . LEU B 1 214 ? -4.52787 13.92070 52.48304 1.000 78.18014 157 LEU D O 1
ATOM 4396 N N . ASP B 1 215 ? -4.88786 14.27018 54.67774 1.000 78.80327 158 ASP D N 1
ATOM 4397 C CA . ASP B 1 215 ? -6.23239 14.76997 54.45946 1.000 77.07725 158 ASP D CA 1
ATOM 4398 C C . ASP B 1 215 ? -6.29303 16.28156 54.33153 1.000 72.73985 158 ASP D C 1
ATOM 4399 O O . ASP B 1 215 ? -7.32733 16.80071 53.89674 1.000 71.99323 158 ASP D O 1
ATOM 4404 N N . ASN B 1 216 ? -5.21587 16.98612 54.65455 1.000 68.07285 159 ASN D N 1
ATOM 4405 C CA . ASN B 1 216 ? -5.19115 18.43840 54.70310 1.000 64.48558 159 ASN D CA 1
ATOM 4406 C C . ASN B 1 216 ? -4.08665 18.97847 53.80750 1.000 61.22114 159 ASN D C 1
ATOM 4407 O O . ASN B 1 216 ? -3.18826 18.23036 53.40926 1.000 62.95223 159 ASN D O 1
ATOM 4412 N N . PRO B 1 217 ? -4.12909 20.27297 53.45626 1.000 54.79878 160 PRO D N 1
ATOM 4413 C CA . PRO B 1 217 ? -3.17627 20.79358 52.46862 1.000 52.70674 160 PRO D CA 1
ATOM 4414 C C . PRO B 1 217 ? -1.74337 20.60895 52.92703 1.000 53.64404 160 PRO D C 1
ATOM 4415 O O . PRO B 1 217 ? -1.45992 20.55316 54.12669 1.000 54.19845 160 PRO D O 1
ATOM 4419 N N . VAL B 1 218 ? -0.84325 20.48229 51.94941 1.000 48.69240 161 VAL D N 1
ATOM 4420 C CA . VAL B 1 218 ? 0.59319 20.55157 52.17908 1.000 46.49287 161 VAL D CA 1
ATOM 4421 C C . VAL B 1 218 ? 1.20199 21.37477 51.04801 1.000 46.95680 161 VAL D C 1
ATOM 4422 O O . VAL B 1 218 ? 0.77477 21.27519 49.89600 1.000 47.76959 161 VAL D O 1
ATOM 4426 N N . VAL B 1 219 ? 2.17856 22.21517 51.37487 1.000 48.57449 162 VAL D N 1
ATOM 4427 C CA . VAL B 1 219 ? 2.92918 22.94676 50.35136 1.000 46.97691 162 VAL D CA 1
ATOM 4428 C C . VAL B 1 219 ? 3.81628 21.97353 49.58766 1.000 43.54724 162 VAL D C 1
ATOM 4429 O O . VAL B 1 219 ? 4.74450 21.40891 50.17835 1.000 43.29418 162 VAL D O 1
ATOM 4433 N N . PRO B 1 220 ? 3.59815 21.74880 48.30006 1.000 43.09308 163 PRO D N 1
ATOM 4434 C CA . PRO B 1 220 ? 4.51199 20.89804 47.54532 1.000 45.62951 163 PRO D CA 1
ATOM 4435 C C . PRO B 1 220 ? 5.82449 21.61051 47.28695 1.000 48.49907 163 PRO D C 1
ATOM 4436 O O . PRO B 1 220 ? 5.97348 22.81846 47.46944 1.000 50.18362 163 PRO D O 1
ATOM 4440 N N . GLU B 1 221 ? 6.79169 20.83150 46.83150 1.000 46.20315 164 GLU D N 1
ATOM 4441 C CA . GLU B 1 221 ? 8.06983 21.42846 46.49582 1.000 43.56855 164 GLU D CA 1
ATOM 4442 C C . GLU B 1 221 ? 7.99930 22.15990 45.16249 1.000 46.22692 164 GLU D C 1
ATOM 4443 O O . GLU B 1 221 ? 8.59496 23.23188 45.00899 1.000 44.62327 164 GLU D O 1
ATOM 4449 N N . PHE B 1 222 ? 7.25364 21.60703 44.19611 1.000 48.91000 165 PHE D N 1
ATOM 4450 C CA . PHE B 1 222 ? 7.22735 22.11167 42.82972 1.000 44.46601 165 PHE D CA 1
ATOM 4451 C C . PHE B 1 222 ? 5.79958 22.31488 42.34957 1.000 49.54430 165 PHE D C 1
ATOM 4452 O O . PHE B 1 222 ? 4.90751 21.51349 42.64649 1.000 54.48768 165 PHE D O 1
ATOM 4460 N N . ILE B 1 223 ? 5.59621 23.39820 41.61117 1.000 46.62463 166 ILE D N 1
ATOM 4461 C CA . ILE B 1 223 ? 4.39393 23.63456 40.82615 1.000 46.25268 166 ILE D CA 1
ATOM 4462 C C . ILE B 1 223 ? 4.73054 23.38803 39.36658 1.000 46.97101 166 ILE D C 1
ATOM 4463 O O . ILE B 1 223 ? 5.77632 23.83276 38.88353 1.000 48.34326 166 ILE D O 1
ATOM 4468 N N . VAL B 1 224 ? 3.84698 22.70605 38.65189 1.000 48.31388 167 VAL D N 1
ATOM 4469 C CA . VAL B 1 224 ? 4.03149 22.46889 37.23177 1.000 44.73351 167 VAL D CA 1
ATOM 4470 C C . VAL B 1 224 ? 3.08520 23.40692 36.49566 1.000 45.88038 167 VAL D C 1
ATOM 4471 O O . VAL B 1 224 ? 1.86291 23.22425 36.52132 1.000 48.18394 167 VAL D O 1
ATOM 4475 N N . VAL B 1 225 ? 3.66005 24.41970 35.84864 1.000 46.54067 168 VAL D N 1
ATOM 4476 C CA . VAL B 1 225 ? 2.93073 25.55800 35.29620 1.000 45.06097 168 VAL D CA 1
ATOM 4477 C C . VAL B 1 225 ? 2.83978 25.39554 33.78509 1.000 49.71471 168 VAL D C 1
ATOM 4478 O O . VAL B 1 225 ? 3.85793 25.35506 33.08319 1.000 48.12268 168 VAL D O 1
ATOM 4482 N N . HIS B 1 226 ? 1.61743 25.29425 33.29439 1.000 53.05194 169 HIS D N 1
ATOM 4483 C CA . HIS B 1 226 ? 1.31978 25.21774 31.87372 1.000 50.82026 169 HIS D CA 1
ATOM 4484 C C . HIS B 1 226 ? 1.25735 26.64988 31.36545 1.000 51.54766 169 HIS D C 1
ATOM 4485 O O . HIS B 1 226 ? 0.43594 27.44074 31.83757 1.000 55.26458 169 HIS D O 1
ATOM 4492 N N . ASP B 1 227 ? 2.15972 27.00566 30.45816 1.000 51.00759 170 ASP D N 1
ATOM 4493 C CA . ASP B 1 227 ? 2.25555 28.38770 29.98130 1.000 51.77266 170 ASP D CA 1
ATOM 4494 C C . ASP B 1 227 ? 1.37418 28.57301 28.74808 1.000 52.12545 170 ASP D C 1
ATOM 4495 O O . ASP B 1 227 ? 1.84011 28.80840 27.63628 1.000 53.84285 170 ASP D O 1
ATOM 4500 N N . GLY B 1 228 ? 0.07269 28.45848 28.96998 1.000 53.42500 171 GLY D N 1
ATOM 4501 C CA . GLY B 1 228 ? -0.88785 28.63703 27.89975 1.000 56.99817 171 GLY D CA 1
ATOM 4502 C C . GLY B 1 228 ? -2.27810 28.32599 28.40231 1.000 57.95533 171 GLY D C 1
ATOM 4503 O O . GLY B 1 228 ? -2.48329 28.01583 29.57996 1.000 61.84052 171 GLY D O 1
ATOM 4504 N N . LEU B 1 229 ? -3.23622 28.43802 27.49554 1.000 59.88450 172 LEU D N 1
ATOM 4505 C CA . LEU B 1 229 ? -4.57043 27.97832 27.81616 1.000 64.84127 172 LEU D CA 1
ATOM 4506 C C . LEU B 1 229 ? -4.51363 26.48386 28.13603 1.000 70.21961 172 LEU D C 1
ATOM 4507 O O . LEU B 1 229 ? -3.65070 25.77005 27.61511 1.000 69.37583 172 LEU D O 1
ATOM 4512 N N . PRO B 1 230 ? -5.39102 25.98797 29.02188 1.000 72.38876 173 PRO D N 1
ATOM 4513 C CA . PRO B 1 230 ? -5.32434 24.55633 29.37516 1.000 67.03242 173 PRO D CA 1
ATOM 4514 C C . PRO B 1 230 ? -5.55608 23.63530 28.19197 1.000 73.30740 173 PRO D C 1
ATOM 4515 O O . PRO B 1 230 ? -4.92385 22.57379 28.10592 1.000 73.00132 173 PRO D O 1
ATOM 4519 N N . GLU B 1 231 ? -6.45873 24.01378 27.28065 1.000 79.97979 174 GLU D N 1
ATOM 4520 C CA . GLU B 1 231 ? -6.79351 23.22053 26.10135 1.000 80.88573 174 GLU D CA 1
ATOM 4521 C C . GLU B 1 231 ? -5.75659 23.34307 24.99010 1.000 82.75245 174 GLU D C 1
ATOM 4522 O O . GLU B 1 231 ? -5.80149 22.55617 24.03721 1.000 87.19729 174 GLU D O 1
ATOM 4528 N N . ASP B 1 232 ? -4.84210 24.31123 25.08593 1.000 74.75096 175 ASP D N 1
ATOM 4529 C CA . ASP B 1 232 ? -3.72796 24.45370 24.15001 1.000 72.24826 175 ASP D CA 1
ATOM 4530 C C . ASP B 1 232 ? -2.60650 23.52351 24.60116 1.000 71.22053 175 ASP D C 1
ATOM 4531 O O . ASP B 1 232 ? -1.67624 23.91743 25.30906 1.000 68.23840 175 ASP D O 1
ATOM 4536 N N . SER B 1 233 ? -2.68576 22.27077 24.16886 1.000 70.73117 176 SER D N 1
ATOM 4537 C CA . SER B 1 233 ? -1.73912 21.24728 24.57805 1.000 67.40831 176 SER D CA 1
ATOM 4538 C C . SER B 1 233 ? -0.40141 21.33933 23.85589 1.000 66.54117 176 SER D C 1
ATOM 4539 O O . SER B 1 233 ? 0.42804 20.43607 24.01567 1.000 66.38337 176 SER D O 1
ATOM 4542 N N . SER B 1 234 ? -0.17425 22.38017 23.05679 1.000 66.27307 177 SER D N 1
ATOM 4543 C CA . SER B 1 234 ? 1.15949 22.64495 22.52987 1.000 66.97734 177 SER D CA 1
ATOM 4544 C C . SER B 1 234 ? 1.99250 23.48845 23.47792 1.000 71.56321 177 SER D C 1
ATOM 4545 O O . SER B 1 234 ? 3.21732 23.55631 23.30726 1.000 74.00144 177 SER D O 1
ATOM 4548 N N . ALA B 1 235 ? 1.35243 24.12701 24.46485 1.000 70.06637 178 ALA D N 1
ATOM 4549 C CA . ALA B 1 235 ? 2.04625 25.01913 25.38334 1.000 62.57464 178 ALA D CA 1
ATOM 4550 C C . ALA B 1 235 ? 3.11635 24.25727 26.15999 1.000 58.35718 178 ALA D C 1
ATOM 4551 O O . ALA B 1 235 ? 3.01394 23.04096 26.35035 1.000 58.12599 178 ALA D O 1
ATOM 4553 N N . PRO B 1 236 ? 4.17109 24.93784 26.58447 1.000 54.67757 179 PRO D N 1
ATOM 4554 C CA . PRO B 1 236 ? 5.21083 24.26696 27.35845 1.000 54.91945 179 PRO D CA 1
ATOM 4555 C C . PRO B 1 236 ? 4.80279 24.15635 28.81394 1.000 54.59891 179 PRO D C 1
ATOM 4556 O O . PRO B 1 236 ? 4.10159 25.01759 29.34512 1.000 56.66920 179 PRO D O 1
ATOM 4560 N N . ASN B 1 237 ? 5.24477 23.07683 29.45586 1.000 49.85254 180 ASN D N 1
ATOM 4561 C CA . ASN B 1 237 ? 5.09757 22.91731 30.89435 1.000 45.57000 180 ASN D CA 1
ATOM 4562 C C . ASN B 1 237 ? 6.43965 23.18048 31.56859 1.000 51.22029 180 ASN D C 1
ATOM 4563 O O . ASN B 1 237 ? 7.49659 22.82366 31.03730 1.000 53.13030 180 ASN D O 1
ATOM 4568 N N . TYR B 1 238 ? 6.38780 23.81616 32.74161 1.000 51.09191 181 TYR D N 1
ATOM 4569 C CA . TYR B 1 238 ? 7.56219 24.21384 33.49888 1.000 45.87126 181 TYR D CA 1
ATOM 4570 C C . TYR B 1 238 ? 7.47077 23.63791 34.90757 1.000 45.48007 181 TYR D C 1
ATOM 4571 O O . TYR B 1 238 ? 6.38173 23.58991 35.47987 1.000 47.71730 181 TYR D O 1
ATOM 4580 N N . TRP B 1 239 ? 8.60315 23.17542 35.45165 1.000 44.00243 182 TRP D N 1
ATOM 4581 C CA . TRP B 1 239 ? 8.71820 22.78980 36.86083 1.000 44.67241 182 TRP D CA 1
ATOM 4582 C C . TRP B 1 239 ? 9.25345 23.98109 37.64179 1.000 44.38362 182 TRP D C 1
ATOM 4583 O O . TRP B 1 239 ? 10.43276 24.31464 37.51511 1.000 49.99361 182 TRP D O 1
ATOM 4594 N N . ILE B 1 240 ? 8.41159 24.60913 38.46104 1.000 46.47244 183 ILE D N 1
ATOM 4595 C CA . ILE B 1 240 ? 8.80197 25.80305 39.21196 1.000 41.20942 183 ILE D CA 1
ATOM 4596 C C . ILE B 1 240 ? 8.83080 25.45983 40.69437 1.000 42.78637 183 ILE D C 1
ATOM 4597 O O . ILE B 1 240 ? 7.91399 24.78751 41.17818 1.000 49.30965 183 ILE D O 1
ATOM 4602 N N . PRO B 1 241 ? 9.84444 25.88306 41.44961 1.000 41.34078 184 PRO D N 1
ATOM 4603 C CA . PRO B 1 241 ? 9.76454 25.78045 42.91513 1.000 42.01804 184 PRO D CA 1
ATOM 4604 C C . PRO B 1 241 ? 8.68571 26.69203 43.48525 1.000 46.72147 184 PRO D C 1
ATOM 4605 O O . PRO B 1 241 ? 8.57632 27.86487 43.11156 1.000 48.36769 184 PRO D O 1
ATOM 4609 N N . PHE B 1 242 ? 7.91693 26.15107 44.43925 1.000 48.65912 185 PHE D N 1
ATOM 4610 C CA . PHE B 1 242 ? 6.69969 26.81830 44.90128 1.000 44.59720 185 PHE D CA 1
ATOM 4611 C C . PHE B 1 242 ? 6.95413 28.25970 45.30089 1.000 44.25962 185 PHE D C 1
ATOM 4612 O O . PHE B 1 242 ? 6.24326 29.17087 44.86691 1.000 47.67540 185 PHE D O 1
ATOM 4620 N N . LYS B 1 243 ? 7.93584 28.47833 46.17538 1.000 46.23615 186 LYS D N 1
ATOM 4621 C CA . LYS B 1 243 ? 8.25201 29.83796 46.59797 1.000 44.12584 186 LYS D CA 1
ATOM 4622 C C . LYS B 1 243 ? 8.61249 30.70593 45.40143 1.000 45.92992 186 LYS D C 1
ATOM 4623 O O . LYS B 1 243 ? 8.04754 31.78604 45.21464 1.000 46.76762 186 LYS D O 1
ATOM 4629 N N . GLU B 1 244 ? 9.53712 30.24162 44.56077 1.000 44.26562 187 GLU D N 1
ATOM 4630 C CA . GLU B 1 244 ? 9.87959 31.04108 43.39948 1.000 41.73089 187 GLU D CA 1
ATOM 4631 C C . GLU B 1 244 ? 8.66471 31.26282 42.51588 1.000 43.70583 187 GLU D C 1
ATOM 4632 O O . GLU B 1 244 ? 8.56792 32.29379 41.83610 1.000 44.35360 187 GLU D O 1
ATOM 4638 N N . TYR B 1 245 ? 7.69857 30.34851 42.56533 1.000 43.52068 188 TYR D N 1
ATOM 4639 C CA . TYR B 1 245 ? 6.47611 30.54561 41.80115 1.000 40.89938 188 TYR D CA 1
ATOM 4640 C C . TYR B 1 245 ? 5.61757 31.64756 42.41223 1.000 46.12830 188 TYR D C 1
ATOM 4641 O O . TYR B 1 245 ? 5.05929 32.48190 41.68663 1.000 46.57952 188 TYR D O 1
ATOM 4650 N N . ILE B 1 246 ? 5.48878 31.66659 43.74253 1.000 46.49860 189 ILE D N 1
ATOM 4651 C CA . ILE B 1 246 ? 4.65207 32.67297 44.38324 1.000 43.52433 189 ILE D CA 1
ATOM 4652 C C . ILE B 1 246 ? 5.26015 34.05300 44.20652 1.000 45.43222 189 ILE D C 1
ATOM 4653 O O . ILE B 1 246 ? 4.54735 35.05518 44.04904 1.000 46.73304 189 ILE D O 1
ATOM 4658 N N . LYS B 1 247 ? 6.58554 34.13537 44.26589 1.000 41.33816 190 LYS D N 1
ATOM 4659 C CA . LYS B 1 247 ? 7.23580 35.41113 44.01090 1.000 41.83369 190 LYS D CA 1
ATOM 4660 C C . LYS B 1 247 ? 6.98822 35.85060 42.58292 1.000 46.57169 190 LYS D C 1
ATOM 4661 O O . LYS B 1 247 ? 6.75187 37.03537 42.32002 1.000 45.94860 190 LYS D O 1
ATOM 4667 N N . ASN B 1 248 ? 7.01692 34.89537 41.65024 1.000 49.91081 191 ASN D N 1
ATOM 4668 C CA . ASN B 1 248 ? 6.75855 35.20121 40.24840 1.000 41.09476 191 ASN D CA 1
ATOM 4669 C C . ASN B 1 248 ? 5.37404 35.80889 40.07210 1.000 46.49386 191 ASN D C 1
ATOM 4670 O O . ASN B 1 248 ? 5.22088 36.86441 39.44091 1.000 48.26061 191 ASN D O 1
ATOM 4675 N N . ILE B 1 249 ? 4.35237 35.16784 40.65400 1.000 50.53452 192 ILE D N 1
ATOM 4676 C CA . ILE B 1 249 ? 2.98926 35.68835 40.57165 1.000 45.72004 192 ILE D CA 1
ATOM 4677 C C . ILE B 1 249 ? 2.91964 37.08296 41.17035 1.000 50.68439 192 ILE D C 1
ATOM 4678 O O . ILE B 1 249 ? 2.45836 38.03561 40.52830 1.000 55.03743 192 ILE D O 1
ATOM 4683 N N . ALA B 1 250 ? 3.38002 37.22300 42.41366 1.000 49.72129 193 ALA D N 1
ATOM 4684 C CA . ALA B 1 250 ? 3.22706 38.49340 43.10678 1.000 47.48492 193 ALA D CA 1
ATOM 4685 C C . ALA B 1 250 ? 4.02344 39.61705 42.44414 1.000 49.02028 193 ALA D C 1
ATOM 4686 O O . ALA B 1 250 ? 3.61409 40.78040 42.50159 1.000 54.85066 193 ALA D O 1
ATOM 4688 N N . SER B 1 251 ? 5.15905 39.31319 41.82072 1.000 48.53048 194 SER D N 1
ATOM 4689 C CA . SER B 1 251 ? 5.87890 40.38968 41.15304 1.000 48.68304 194 SER D CA 1
ATOM 4690 C C . SER B 1 251 ? 5.09954 40.93437 39.96256 1.000 51.75634 194 SER D C 1
ATOM 4691 O O . SER B 1 251 ? 5.38938 42.04434 39.50499 1.000 51.35565 194 SER D O 1
ATOM 4694 N N . SER B 1 252 ? 4.10125 40.19230 39.47640 1.000 51.45049 195 SER D N 1
ATOM 4695 C CA . SER B 1 252 ? 3.27187 40.60847 38.35707 1.000 49.01289 195 SER D CA 1
ATOM 4696 C C . SER B 1 252 ? 1.88246 41.06163 38.76823 1.000 58.49331 195 SER D C 1
ATOM 4697 O O . SER B 1 252 ? 1.11384 41.48422 37.90127 1.000 66.45568 195 SER D O 1
ATOM 4700 N N . GLU B 1 253 ? 1.51806 40.98035 40.04602 1.000 57.25338 196 GLU D N 1
ATOM 4701 C CA . GLU B 1 253 ? 0.17464 41.39339 40.44346 1.000 57.98862 196 GLU D CA 1
ATOM 4702 C C . GLU B 1 253 ? 0.13935 42.65900 41.27544 1.000 61.10023 196 GLU D C 1
ATOM 4703 O O . GLU B 1 253 ? -0.81440 43.42639 41.16329 1.000 68.21223 196 GLU D O 1
ATOM 4709 N N . ILE B 1 254 ? 1.13755 42.89179 42.12019 1.000 61.40686 197 ILE D N 1
ATOM 4710 C CA . ILE B 1 254 ? 1.21789 44.12177 42.89020 1.000 58.02119 197 ILE D CA 1
ATOM 4711 C C . ILE B 1 254 ? 2.60165 44.71819 42.70131 1.000 58.63028 197 ILE D C 1
ATOM 4712 O O . ILE B 1 254 ? 3.56489 44.02269 42.36962 1.000 59.98636 197 ILE D O 1
ATOM 4717 N N . TYR B 1 255 ? 2.68983 46.02754 42.86908 1.000 61.50992 198 TYR D N 1
ATOM 4718 C CA . TYR B 1 255 ? 3.98852 46.66748 42.85626 1.000 62.41491 198 TYR D CA 1
ATOM 4719 C C . TYR B 1 255 ? 4.60787 46.46903 44.22593 1.000 61.86504 198 TYR D C 1
ATOM 4720 O O . TYR B 1 255 ? 3.90996 46.49576 45.24223 1.000 64.19808 198 TYR D O 1
ATOM 4729 N N . SER B 1 256 ? 5.91190 46.21961 44.25635 1.000 64.67689 199 SER D N 1
ATOM 4730 C CA . SER B 1 256 ? 6.57173 45.98824 45.53138 1.000 65.80627 199 SER D CA 1
ATOM 4731 C C . SER B 1 256 ? 7.02337 47.28858 46.19162 1.000 61.04996 199 SER D C 1
ATOM 4732 O O . SER B 1 256 ? 7.76394 47.23788 47.17535 1.000 64.81186 199 SER D O 1
ATOM 4735 N N . THR B 1 257 ? 6.58413 48.44508 45.67467 1.000 64.34715 200 THR D N 1
ATOM 4736 C CA . THR B 1 257 ? 6.65225 49.72153 46.38925 1.000 67.36247 200 THR D CA 1
ATOM 4737 C C . THR B 1 257 ? 5.46925 49.92973 47.34100 1.000 63.37403 200 THR D C 1
ATOM 4738 O O . THR B 1 257 ? 5.44022 50.92492 48.07832 1.000 61.14311 200 THR D O 1
ATOM 4742 N N . TRP B 1 258 ? 4.50078 49.01454 47.33343 1.000 64.43367 201 TRP D N 1
ATOM 4743 C CA . TRP B 1 258 ? 3.28511 49.12132 48.11884 1.000 62.55828 201 TRP D CA 1
ATOM 4744 C C . TRP B 1 258 ? 3.58717 48.84080 49.59082 1.000 67.01800 201 TRP D C 1
ATOM 4745 O O . TRP B 1 258 ? 4.71275 48.46718 49.93592 1.000 69.81765 201 TRP D O 1
ATOM 4756 N N . PRO B 1 259 ? 2.60851 49.01097 50.48917 1.000 65.58598 202 PRO D N 1
ATOM 4757 C CA . PRO B 1 259 ? 2.89323 48.82770 51.92090 1.000 63.86197 202 PRO D CA 1
ATOM 4758 C C . PRO B 1 259 ? 3.09110 47.36910 52.31301 1.000 64.65468 202 PRO D C 1
ATOM 4759 O O . PRO B 1 259 ? 2.46272 46.46259 51.76411 1.000 67.41988 202 PRO D O 1
ATOM 4763 N N . GLU B 1 260 ? 3.95720 47.17010 53.31427 1.000 63.37992 203 GLU D N 1
ATOM 4764 C CA . GLU B 1 260 ? 4.31939 45.83873 53.79446 1.000 60.73465 203 GLU D CA 1
ATOM 4765 C C . GLU B 1 260 ? 3.08821 44.96336 54.03572 1.000 62.03031 203 GLU D C 1
ATOM 4766 O O . GLU B 1 260 ? 3.00218 43.84351 53.52067 1.000 63.16582 203 GLU D O 1
ATOM 4772 N N . GLN B 1 261 ? 2.11326 45.45881 54.80684 1.000 67.23130 204 GLN D N 1
ATOM 4773 C CA . GLN B 1 261 ? 0.93133 44.64441 55.09030 1.000 69.46163 204 GLN D CA 1
ATOM 4774 C C . GLN B 1 261 ? 0.09429 44.39364 53.83733 1.000 66.27158 204 GLN D C 1
ATOM 4775 O O . GLN B 1 261 ? -0.56557 43.35052 53.73394 1.000 64.63449 204 GLN D O 1
ATOM 4781 N N . THR B 1 262 ? 0.08591 45.33724 52.89175 1.000 64.98526 205 THR D N 1
ATOM 4782 C CA . THR B 1 262 ? -0.57059 45.08565 51.61308 1.000 66.00192 205 THR D CA 1
ATOM 4783 C C . THR B 1 262 ? 0.03574 43.86262 50.93921 1.000 65.41411 205 THR D C 1
ATOM 4784 O O . THR B 1 262 ? -0.68355 42.97015 50.46219 1.000 63.19737 205 THR D O 1
ATOM 4788 N N . ILE B 1 263 ? 1.37227 43.80088 50.91161 1.000 65.52760 206 ILE D N 1
ATOM 4789 C CA . ILE B 1 263 ? 2.06934 42.72423 50.21463 1.000 59.12212 206 ILE D CA 1
ATOM 4790 C C . ILE B 1 263 ? 1.79405 41.38842 50.89349 1.000 57.48017 206 ILE D C 1
ATOM 4791 O O . ILE B 1 263 ? 1.44535 40.40289 50.23291 1.000 57.68915 206 ILE D O 1
ATOM 4796 N N . TYR B 1 264 ? 1.95183 41.33241 52.22110 1.000 55.76017 207 TYR D N 1
ATOM 4797 C CA . TYR B 1 264 ? 1.48688 40.16774 52.96965 1.000 56.24162 207 TYR D CA 1
ATOM 4798 C C . TYR B 1 264 ? 0.07201 39.78278 52.55322 1.000 56.82470 207 TYR D C 1
ATOM 4799 O O . TYR B 1 264 ? -0.22074 38.60199 52.34533 1.000 57.42155 207 TYR D O 1
ATOM 4808 N N . ALA B 1 265 ? -0.80390 40.78032 52.38759 1.000 57.40907 208 ALA D N 1
ATOM 4809 C CA . ALA B 1 265 ? -2.21602 40.53086 52.10638 1.000 60.82560 208 ALA D CA 1
ATOM 4810 C C . ALA B 1 265 ? -2.40708 39.85695 50.75523 1.000 66.21123 208 ALA D C 1
ATOM 4811 O O . ALA B 1 265 ? -3.13821 38.86357 50.64037 1.000 67.63046 208 ALA D O 1
ATOM 4813 N N . ASN B 1 266 ? -1.77353 40.40054 49.71181 1.000 60.40787 209 ASN D N 1
ATOM 4814 C CA . ASN B 1 266 ? -1.90087 39.82190 48.38091 1.000 56.19560 209 ASN D CA 1
ATOM 4815 C C . ASN B 1 266 ? -1.20918 38.46753 48.29648 1.000 54.52724 209 ASN D C 1
ATOM 4816 O O . ASN B 1 266 ? -1.78050 37.49955 47.77750 1.000 56.93339 209 ASN D O 1
ATOM 4821 N N . VAL B 1 267 ? 0.01802 38.37311 48.81163 1.000 53.42697 210 VAL D N 1
ATOM 4822 C CA . VAL B 1 267 ? 0.74415 37.10785 48.75431 1.000 51.61035 210 VAL D CA 1
ATOM 4823 C C . VAL B 1 267 ? -0.02876 35.99700 49.46257 1.000 54.54767 210 VAL D C 1
ATOM 4824 O O . VAL B 1 267 ? 0.02273 34.83809 49.04204 1.000 59.31896 210 VAL D O 1
ATOM 4828 N N . ILE B 1 268 ? -0.79025 36.31737 50.50932 1.000 54.92638 211 ILE D N 1
ATOM 4829 C CA . ILE B 1 268 ? -1.58459 35.26755 51.14282 1.000 53.88999 211 ILE D CA 1
ATOM 4830 C C . ILE B 1 268 ? -2.76151 34.86824 50.25594 1.000 56.60178 211 ILE D C 1
ATOM 4831 O O . ILE B 1 268 ? -3.10968 33.69000 50.16469 1.000 58.94750 211 ILE D O 1
ATOM 4836 N N . ALA B 1 269 ? -3.38909 35.82211 49.57003 1.000 57.42999 212 ALA D N 1
ATOM 4837 C CA . ALA B 1 269 ? -4.41190 35.43202 48.60457 1.000 51.25927 212 ALA D CA 1
ATOM 4838 C C . ALA B 1 269 ? -3.82489 34.52916 47.52902 1.000 56.23507 212 ALA D C 1
ATOM 4839 O O . ALA B 1 269 ? -4.44102 33.53165 47.13847 1.000 60.09492 212 ALA D O 1
ATOM 4841 N N . ILE B 1 270 ? -2.61581 34.84214 47.06132 1.000 55.88621 213 ILE D N 1
ATOM 4842 C CA . ILE B 1 270 ? -2.02176 34.07968 45.96636 1.000 53.91059 213 ILE D CA 1
ATOM 4843 C C . ILE B 1 270 ? -1.67991 32.66562 46.41627 1.000 51.43071 213 ILE D C 1
ATOM 4844 O O . ILE B 1 270 ? -1.92546 31.69080 45.69814 1.000 54.01218 213 ILE D O 1
ATOM 4849 N N . ILE B 1 271 ? -1.08222 32.53611 47.60099 1.000 55.13998 214 ILE D N 1
ATOM 4850 C CA . ILE B 1 271 ? -0.80595 31.21613 48.17004 1.000 54.13159 214 ILE D CA 1
ATOM 4851 C C . ILE B 1 271 ? -2.09499 30.43292 48.30237 1.000 53.60191 214 ILE D C 1
ATOM 4852 O O . ILE B 1 271 ? -2.20013 29.28297 47.86131 1.000 52.08210 214 ILE D O 1
ATOM 4857 N N . SER B 1 272 ? -3.08716 31.05296 48.94436 1.000 55.76796 215 SER D N 1
ATOM 4858 C CA . SER B 1 272 ? -4.34533 30.38556 49.22226 1.000 52.85487 215 SER D CA 1
ATOM 4859 C C . SER B 1 272 ? -4.92845 29.78434 47.95234 1.000 59.13659 215 SER D C 1
ATOM 4860 O O . SER B 1 272 ? -5.25245 28.58986 47.90832 1.000 59.48029 215 SER D O 1
ATOM 4863 N N . PHE B 1 273 ? -5.02365 30.58831 46.88926 1.000 59.43685 216 PHE D N 1
ATOM 4864 C CA . PHE B 1 273 ? -5.48073 30.08104 45.59698 1.000 56.35010 216 PHE D CA 1
ATOM 4865 C C . PHE B 1 273 ? -4.62338 28.89361 45.16995 1.000 56.49071 216 PHE D C 1
ATOM 4866 O O . PHE B 1 273 ? -5.11012 27.75774 45.10188 1.000 57.29799 216 PHE D O 1
ATOM 4874 N N . THR B 1 274 ? -3.31800 29.12799 44.99375 1.000 54.69487 217 THR D N 1
ATOM 4875 C CA . THR B 1 274 ? -2.41895 28.10902 44.46429 1.000 51.34094 217 THR D CA 1
ATOM 4876 C C . THR B 1 274 ? -2.50254 26.78897 45.22988 1.000 53.31730 217 THR D C 1
ATOM 4877 O O . THR B 1 274 ? -2.53797 25.71784 44.61721 1.000 55.22022 217 THR D O 1
ATOM 4881 N N . LEU B 1 275 ? -2.52417 26.83086 46.56743 1.000 55.57953 218 LEU D N 1
ATOM 4882 C CA . LEU B 1 275 ? -2.61782 25.57932 47.32291 1.000 56.66837 218 LEU D CA 1
ATOM 4883 C C . LEU B 1 275 ? -3.93658 24.85478 47.10735 1.000 57.14330 218 LEU D C 1
ATOM 4884 O O . LEU B 1 275 ? -3.99309 23.63414 47.29596 1.000 56.93927 218 LEU D O 1
ATOM 4889 N N . ASN B 1 276 ? -4.99375 25.57794 46.73168 1.000 59.50850 219 ASN D N 1
ATOM 4890 C CA . ASN B 1 276 ? -6.24780 24.93321 46.35918 1.000 57.26416 219 ASN D CA 1
ATOM 4891 C C . ASN B 1 276 ? -6.11816 24.19630 45.02823 1.000 57.81053 219 ASN D C 1
ATOM 4892 O O . ASN B 1 276 ? -6.56865 23.05113 44.90825 1.000 62.74890 219 ASN D O 1
ATOM 4897 N N . ARG B 1 277 ? -5.50231 24.82290 44.01390 1.000 55.96832 220 ARG D N 1
ATOM 4898 C CA . ARG B 1 277 ? -5.25928 24.10327 42.76024 1.000 53.72360 220 ARG D CA 1
ATOM 4899 C C . ARG B 1 277 ? -4.55885 22.78412 43.02157 1.000 54.55973 220 ARG D C 1
ATOM 4900 O O . ARG B 1 277 ? -4.87547 21.76503 42.40408 1.000 59.07402 220 ARG D O 1
ATOM 4908 N N . VAL B 1 278 ? -3.58525 22.79878 43.92611 1.000 58.87761 221 VAL D N 1
ATOM 4909 C CA . VAL B 1 278 ? -2.78150 21.62124 44.23641 1.000 59.30507 221 VAL D CA 1
ATOM 4910 C C . VAL B 1 278 ? -3.57827 20.62944 45.06498 1.000 59.93540 221 VAL D C 1
ATOM 4911 O O . VAL B 1 278 ? -3.56618 19.42276 44.78884 1.000 61.95723 221 VAL D O 1
ATOM 4915 N N . PHE B 1 279 ? -4.28155 21.12443 46.09149 1.000 57.65333 222 PHE D N 1
ATOM 4916 C CA . PHE B 1 279 ? -4.92849 20.23241 47.04972 1.000 60.59924 222 PHE D CA 1
ATOM 4917 C C . PHE B 1 279 ? -6.15478 19.55701 46.45472 1.000 62.68064 222 PHE D C 1
ATOM 4918 O O . PHE B 1 279 ? -6.42555 18.38635 46.75083 1.000 64.50389 222 PHE D O 1
ATOM 4926 N N . THR B 1 280 ? -6.92184 20.27873 45.63816 1.000 60.84837 223 THR D N 1
ATOM 4927 C CA . THR B 1 280 ? -8.07210 19.68274 44.97650 1.000 59.60157 223 THR D CA 1
ATOM 4928 C C . THR B 1 280 ? -7.69308 18.86513 43.75130 1.000 63.54644 223 THR D C 1
ATOM 4929 O O . THR B 1 280 ? -8.56569 18.19706 43.18625 1.000 66.68595 223 THR D O 1
ATOM 4933 N N . GLU B 1 281 ? -6.41863 18.88369 43.34755 1.000 60.66629 224 GLU D N 1
ATOM 4934 C CA . GLU B 1 281 ? -5.96566 18.21890 42.12198 1.000 62.95737 224 GLU D CA 1
ATOM 4935 C C . GLU B 1 281 ? -6.83364 18.62980 40.93714 1.000 62.20647 224 GLU D C 1
ATOM 4936 O O . GLU B 1 281 ? -7.26754 17.80450 40.12933 1.000 63.06561 224 GLU D O 1
ATOM 4942 N N . TRP B 1 282 ? -7.05487 19.93957 40.83517 1.000 62.49609 225 TRP D N 1
ATOM 4943 C CA . TRP B 1 282 ? -8.05856 20.49061 39.93779 1.000 58.57599 225 TRP D CA 1
ATOM 4944 C C . TRP B 1 282 ? -7.83735 20.05048 38.49868 1.000 57.97759 225 TRP D C 1
ATOM 4945 O O . TRP B 1 282 ? -8.76444 19.57199 37.84109 1.000 64.52069 225 TRP D O 1
ATOM 4956 N N . TYR B 1 283 ? -6.61654 20.19742 37.98990 1.000 59.57798 226 TYR D N 1
ATOM 4957 C CA . TYR B 1 283 ? -6.36761 19.93851 36.57626 1.000 60.41770 226 TYR D CA 1
ATOM 4958 C C . TYR B 1 283 ? -5.99795 18.48701 36.30380 1.000 65.27697 226 TYR D C 1
ATOM 4959 O O . TYR B 1 283 ? -6.26480 17.97867 35.19875 1.000 67.80223 226 TYR D O 1
ATOM 4968 N N . ARG B 1 284 ? -5.41410 17.80643 37.29998 1.000 66.21707 227 ARG D N 1
ATOM 4969 C CA . ARG B 1 284 ? -5.02941 16.40956 37.14651 1.000 63.74493 227 ARG D CA 1
ATOM 4970 C C . ARG B 1 284 ? -6.25539 15.49492 37.19034 1.000 64.22031 227 ARG D C 1
ATOM 4971 O O . ARG B 1 284 ? -6.26316 14.44814 36.53314 1.000 65.54303 227 ARG D O 1
ATOM 4979 N N . ASN B 1 285 ? -7.32339 15.90961 37.88508 1.000 62.96578 228 ASN D N 1
ATOM 4980 C CA . ASN B 1 285 ? -8.62207 15.23560 37.84675 1.000 63.22398 228 ASN D CA 1
ATOM 4981 C C . ASN B 1 285 ? -9.42273 15.54003 36.58812 1.000 64.08747 228 ASN D C 1
ATOM 4982 O O . ASN B 1 285 ? -10.43160 14.87057 36.32814 1.000 65.58822 228 ASN D O 1
ATOM 4987 N N . LYS B 1 286 ? -9.00489 16.53282 35.80979 1.000 62.69468 229 LYS D N 1
ATOM 4988 C CA . LYS B 1 286 ? -9.52174 16.75198 34.47055 1.000 60.26627 229 LYS D CA 1
ATOM 4989 C C . LYS B 1 286 ? -8.55556 16.25680 33.40696 1.000 65.43968 229 LYS D C 1
ATOM 4990 O O . LYS B 1 286 ? -8.51194 16.81709 32.31278 1.000 70.37697 229 LYS D O 1
ATOM 4996 N N . GLY B 1 287 ? -7.74229 15.25153 33.71992 1.000 66.09014 230 GLY D N 1
ATOM 4997 C CA . GLY B 1 287 ? -6.91617 14.62692 32.70063 1.000 65.61428 230 GLY D CA 1
ATOM 4998 C C . GLY B 1 287 ? -5.87400 15.53384 32.08880 1.000 66.55499 230 GLY D C 1
ATOM 4999 O O . GLY B 1 287 ? -5.50326 15.34766 30.92406 1.000 67.79610 230 GLY D O 1
ATOM 5000 N N . TYR B 1 288 ? -5.40330 16.53081 32.83945 1.000 63.70341 231 TYR D N 1
ATOM 5001 C CA . TYR B 1 288 ? -4.24530 17.31379 32.43259 1.000 60.68824 231 TYR D CA 1
ATOM 5002 C C . TYR B 1 288 ? -3.02073 16.92298 33.24518 1.000 61.40784 231 TYR D C 1
ATOM 5003 O O . TYR B 1 288 ? -3.10858 16.38533 34.35230 1.000 63.99208 231 TYR D O 1
ATOM 5012 N N . ASN B 1 289 ? -1.86434 17.23445 32.68701 1.000 59.26990 232 ASN D N 1
ATOM 5013 C CA . ASN B 1 289 ? -0.59053 16.85346 33.27000 1.000 57.04829 232 ASN D CA 1
ATOM 5014 C C . ASN B 1 289 ? 0.13129 18.04430 33.87426 1.000 59.63603 232 ASN D C 1
ATOM 5015 O O . ASN B 1 289 ? 1.36196 18.11283 33.83567 1.000 63.23374 232 ASN D O 1
ATOM 5020 N N . PHE B 1 290 ? -0.61847 18.99968 34.41360 1.000 56.67832 233 PHE D N 1
ATOM 5021 C CA . PHE B 1 290 ? -0.02097 20.17196 35.02887 1.000 50.49276 233 PHE D CA 1
ATOM 5022 C C . PHE B 1 290 ? -0.86267 20.57243 36.22521 1.000 53.82121 233 PHE D C 1
ATOM 5023 O O . PHE B 1 290 ? -1.99833 20.12517 36.38973 1.000 58.90250 233 PHE D O 1
ATOM 5031 N N . THR B 1 291 ? -0.28854 21.43483 37.05156 1.000 50.79886 234 THR D N 1
ATOM 5032 C CA . THR B 1 291 ? -0.93841 21.86328 38.28182 1.000 48.56640 234 THR D CA 1
ATOM 5033 C C . THR B 1 291 ? -1.72204 23.15937 38.12194 1.000 49.39090 234 THR D C 1
ATOM 5034 O O . THR B 1 291 ? -2.75829 23.34629 38.75978 1.000 51.06859 234 THR D O 1
ATOM 5038 N N . ILE B 1 292 ? -1.24799 24.07589 37.22655 1.000 50.09189 235 ILE D N 1
ATOM 5039 C CA . ILE B 1 292 ? -1.87170 25.38289 37.03771 1.000 46.71084 235 ILE D CA 1
ATOM 5040 C C . ILE B 1 292 ? -1.43580 26.02272 35.73187 1.000 49.44258 235 ILE D C 1
ATOM 5041 O O . ILE B 1 292 ? -0.33236 25.76357 35.25252 1.000 51.49088 235 ILE D O 1
ATOM 5046 N N . THR B 1 293 ? -2.28222 26.89174 35.14669 1.000 50.95050 236 THR D N 1
ATOM 5047 C CA . THR B 1 293 ? -1.86202 27.65163 33.96676 1.000 51.26038 236 THR D CA 1
ATOM 5048 C C . THR B 1 293 ? -1.22990 28.98023 34.36815 1.000 52.11131 236 THR D C 1
ATOM 5049 O O . THR B 1 293 ? -1.25606 29.39845 35.52735 1.000 53.82776 236 THR D O 1
ATOM 5053 N N . SER B 1 294 ? -0.67195 29.66210 33.37374 1.000 51.77539 237 SER D N 1
ATOM 5054 C CA . SER B 1 294 ? -0.14403 31.00664 33.54263 1.000 49.00221 237 SER D CA 1
ATOM 5055 C C . SER B 1 294 ? -1.09172 32.06104 32.99934 1.000 55.33293 237 SER D C 1
ATOM 5056 O O . SER B 1 294 ? -0.63536 33.06562 32.44214 1.000 57.80279 237 SER D O 1
ATOM 5059 N N . THR B 1 295 ? -2.39961 31.84502 33.12466 1.000 55.71333 238 THR D N 1
ATOM 5060 C CA . THR B 1 295 ? -3.39205 32.67193 32.45569 1.000 54.53392 238 THR D CA 1
ATOM 5061 C C . THR B 1 295 ? -4.13726 33.54210 33.45024 1.000 58.47204 238 THR D C 1
ATOM 5062 O O . THR B 1 295 ? -4.55751 33.06478 34.50912 1.000 61.80120 238 THR D O 1
ATOM 5066 N N . THR B 1 296 ? -4.31496 34.81595 33.09972 1.000 60.43266 239 THR D N 1
ATOM 5067 C CA . THR B 1 296 ? -5.20435 35.65750 33.88496 1.000 55.92906 239 THR D CA 1
ATOM 5068 C C . THR B 1 296 ? -6.63281 35.15273 33.79842 1.000 63.29972 239 THR D C 1
ATOM 5069 O O . THR B 1 296 ? -7.42575 35.35947 34.72176 1.000 67.52767 239 THR D O 1
ATOM 5073 N N . ALA B 1 297 ? -6.97471 34.47321 32.70502 1.000 61.11254 240 ALA D N 1
ATOM 5074 C CA . ALA B 1 297 ? -8.34190 33.99898 32.53069 1.000 62.48589 240 ALA D CA 1
ATOM 5075 C C . ALA B 1 297 ? -8.68834 32.92332 33.55323 1.000 65.72498 240 ALA D C 1
ATOM 5076 O O . ALA B 1 297 ? -9.74768 32.97415 34.18421 1.000 71.78294 240 ALA D O 1
ATOM 5078 N N . TYR B 1 298 ? -7.79843 31.94809 33.74599 1.000 64.53229 241 TYR D N 1
ATOM 5079 C CA . TYR B 1 298 ? -8.07982 30.78868 34.58382 1.000 61.17701 241 TYR D CA 1
ATOM 5080 C C . TYR B 1 298 ? -7.39399 30.82725 35.93844 1.000 60.32294 241 TYR D C 1
ATOM 5081 O O . TYR B 1 298 ? -7.89556 30.21165 36.88116 1.000 63.94778 241 TYR D O 1
ATOM 5090 N N . ASP B 1 299 ? -6.26506 31.51679 36.05697 1.000 58.58499 242 ASP D N 1
ATOM 5091 C CA . ASP B 1 299 ? -5.44685 31.47305 37.26202 1.000 58.78115 242 ASP D CA 1
ATOM 5092 C C . ASP B 1 299 ? -4.82324 32.84715 37.49861 1.000 61.49746 242 ASP D C 1
ATOM 5093 O O . ASP B 1 299 ? -5.56552 33.80220 37.75605 1.000 64.58103 242 ASP D O 1
ATOM 5098 N N . HIS B 1 300 ? -3.49737 32.99437 37.42516 1.000 56.37241 243 HIS D N 1
ATOM 5099 C CA . HIS B 1 300 ? -2.95439 34.34795 37.31251 1.000 60.16229 243 HIS D CA 1
ATOM 5100 C C . HIS B 1 300 ? -1.59946 34.33931 36.61116 1.000 53.50459 243 HIS D C 1
ATOM 5101 O O . HIS B 1 300 ? -1.00739 33.29020 36.35075 1.000 53.79787 243 HIS D O 1
ATOM 5108 N N . LYS B 1 301 ? -1.11550 35.54206 36.30279 1.000 53.10387 244 LYS D N 1
ATOM 5109 C CA . LYS B 1 301 ? -0.11163 35.72680 35.25408 1.000 54.56059 244 LYS D CA 1
ATOM 5110 C C . LYS B 1 301 ? 1.27063 35.27169 35.72271 1.000 51.96860 244 LYS D C 1
ATOM 5111 O O . LYS B 1 301 ? 1.93997 35.93049 36.52955 1.000 51.73296 244 LYS D O 1
ATOM 5117 N N . PHE B 1 302 ? 1.71321 34.15225 35.18294 1.000 51.25064 245 PHE D N 1
ATOM 5118 C CA . PHE B 1 302 ? 3.06992 33.68136 35.36769 1.000 45.39064 245 PHE D CA 1
ATOM 5119 C C . PHE B 1 302 ? 3.87713 34.01506 34.12105 1.000 48.19432 245 PHE D C 1
ATOM 5120 O O . PHE B 1 302 ? 3.43525 33.75344 32.99643 1.000 51.92708 245 PHE D O 1
ATOM 5128 N N . ILE B 1 303 ? 5.05147 34.60097 34.31319 1.000 45.59449 246 ILE D N 1
ATOM 5129 C CA . ILE B 1 303 ? 5.91417 34.98867 33.20490 1.000 43.72230 246 ILE D CA 1
ATOM 5130 C C . ILE B 1 303 ? 7.26636 34.36578 33.48297 1.000 45.54845 246 ILE D C 1
ATOM 5131 O O . ILE B 1 303 ? 7.97816 34.79885 34.39707 1.000 48.68229 246 ILE D O 1
ATOM 5136 N N . ASN B 1 304 ? 7.61257 33.34767 32.70843 1.000 48.09634 247 ASN D N 1
ATOM 5137 C CA . ASN B 1 304 ? 8.83425 32.58475 32.90261 1.000 41.63412 247 ASN D CA 1
ATOM 5138 C C . ASN B 1 304 ? 10.05704 33.48958 32.95887 1.000 44.40579 247 ASN D C 1
ATOM 5139 O O . ASN B 1 304 ? 10.34790 34.21981 32.00757 1.000 47.22759 247 ASN D O 1
ATOM 5144 N N . ASN B 1 305 ? 10.76110 33.45411 34.08553 1.000 47.60712 248 ASN D N 1
ATOM 5145 C CA . ASN B 1 305 ? 12.04788 34.12009 34.26319 1.000 45.87018 248 ASN D CA 1
ATOM 5146 C C . ASN B 1 305 ? 11.94631 35.62458 34.41366 1.000 45.27135 248 ASN D C 1
ATOM 5147 O O . ASN B 1 305 ? 12.97020 36.31020 34.30474 1.000 47.72514 248 ASN D O 1
ATOM 5152 N N . ARG B 1 306 ? 10.75814 36.17113 34.67328 1.000 44.14496 249 ARG D N 1
ATOM 5153 C CA . ARG B 1 306 ? 10.68374 37.59452 34.97130 1.000 43.86664 249 ARG D CA 1
ATOM 5154 C C . ARG B 1 306 ? 11.47294 37.90449 36.23887 1.000 43.85630 249 ARG D C 1
ATOM 5155 O O . ARG B 1 306 ? 11.88046 37.01045 36.98058 1.000 46.47489 249 ARG D O 1
ATOM 5163 N N . ASN B 1 307 ? 11.73649 39.18852 36.46081 1.000 45.07177 250 ASN D N 1
ATOM 5164 C CA . ASN B 1 307 ? 12.54066 39.56108 37.60642 1.000 42.31653 250 ASN D CA 1
ATOM 5165 C C . ASN B 1 307 ? 11.64475 39.63200 38.82743 1.000 45.01693 250 ASN D C 1
ATOM 5166 O O . ASN B 1 307 ? 10.46954 39.98102 38.73617 1.000 49.13992 250 ASN D O 1
ATOM 5171 N N . LEU B 1 308 ? 12.18158 39.25140 39.96853 1.000 44.05649 251 LEU D N 1
ATOM 5172 C CA . LEU B 1 308 ? 11.42086 39.42182 41.19040 1.000 46.21113 251 LEU D CA 1
ATOM 5173 C C . LEU B 1 308 ? 11.76794 40.79172 41.78295 1.000 52.75811 251 LEU D C 1
ATOM 5174 O O . LEU B 1 308 ? 12.52149 41.57443 41.19117 1.000 52.99932 251 LEU D O 1
ATOM 5179 N N . PHE B 1 309 ? 11.20808 41.10524 42.95630 1.000 51.32114 252 PHE D N 1
ATOM 5180 C CA . PHE B 1 309 ? 11.60778 42.29759 43.69372 1.000 48.87464 252 PHE D CA 1
ATOM 5181 C C . PHE B 1 309 ? 11.91668 41.92385 45.13019 1.000 50.00407 252 PHE D C 1
ATOM 5182 O O . PHE B 1 309 ? 11.22673 41.09139 45.72171 1.000 50.93714 252 PHE D O 1
ATOM 5190 N N . GLU B 1 310 ? 12.93676 42.57594 45.68669 1.000 53.60408 253 GLU D N 1
ATOM 5191 C CA . GLU B 1 310 ? 13.38635 42.33406 47.05700 1.000 50.29347 253 GLU D CA 1
ATOM 5192 C C . GLU B 1 310 ? 12.27878 42.42327 48.10526 1.000 49.34635 253 GLU D C 1
ATOM 5193 O O . GLU B 1 310 ? 12.18814 41.50943 48.93449 1.000 53.87361 253 GLU D O 1
ATOM 5199 N N . PRO B 1 311 ? 11.42170 43.45478 48.14247 1.000 51.20053 254 PRO D N 1
ATOM 5200 C CA . PRO B 1 311 ? 10.34037 43.45755 49.14863 1.000 49.10556 254 PRO D CA 1
ATOM 5201 C C . PRO B 1 311 ? 9.37393 42.28725 49.04779 1.000 51.60894 254 PRO D C 1
ATOM 5202 O O . PRO B 1 311 ? 8.96990 41.75536 50.08875 1.000 55.52500 254 PRO D O 1
ATOM 5206 N N . ILE B 1 312 ? 8.96750 41.87685 47.84229 1.000 50.50242 255 ILE D N 1
ATOM 5207 C CA . ILE B 1 312 ? 8.06870 40.72669 47.72795 1.000 48.60356 255 ILE D CA 1
ATOM 5208 C C . ILE B 1 312 ? 8.78403 39.44285 48.11545 1.000 48.17371 255 ILE D C 1
ATOM 5209 O O . ILE B 1 312 ? 8.18965 38.54056 48.71978 1.000 49.60989 255 ILE D O 1
ATOM 5214 N N . ASN B 1 313 ? 10.07042 39.34145 47.77919 1.000 49.97649 256 ASN D N 1
ATOM 5215 C CA . ASN B 1 313 ? 10.83188 38.12791 48.05895 1.000 46.31340 256 ASN D CA 1
ATOM 5216 C C . ASN B 1 313 ? 10.84700 37.81207 49.54890 1.000 48.19221 256 ASN D C 1
ATOM 5217 O O . ASN B 1 313 ? 10.57001 36.67620 49.95214 1.000 47.29604 256 ASN D O 1
ATOM 5222 N N . VAL B 1 314 ? 11.17648 38.80740 50.38079 1.000 47.63923 257 VAL D N 1
ATOM 5223 C CA . VAL B 1 314 ? 11.29862 38.58582 51.82194 1.000 49.11792 257 VAL D CA 1
ATOM 5224 C C . VAL B 1 314 ? 9.95432 38.18530 52.41998 1.000 50.42238 257 VAL D C 1
ATOM 5225 O O . VAL B 1 314 ? 9.86708 37.31050 53.29669 1.000 49.92851 257 VAL D O 1
ATOM 5229 N N . VAL B 1 315 ? 8.88929 38.82573 51.95558 1.000 46.17038 258 VAL D N 1
ATOM 5230 C CA . VAL B 1 315 ? 7.53714 38.45251 52.35141 1.000 45.96720 258 VAL D CA 1
ATOM 5231 C C . VAL B 1 315 ? 7.27110 36.98682 52.04240 1.000 52.36055 258 VAL D C 1
ATOM 5232 O O . VAL B 1 315 ? 6.94160 36.19615 52.93263 1.000 55.19432 258 VAL D O 1
ATOM 5236 N N . VAL B 1 316 ? 7.40994 36.60455 50.76922 1.000 52.43851 259 VAL D N 1
ATOM 5237 C CA . VAL B 1 316 ? 7.12690 35.22750 50.36827 1.000 50.84149 259 VAL D CA 1
ATOM 5238 C C . VAL B 1 316 ? 7.99732 34.24562 51.14638 1.000 49.18414 259 VAL D C 1
ATOM 5239 O O . VAL B 1 316 ? 7.54766 33.15730 51.51708 1.000 52.71060 259 VAL D O 1
ATOM 5243 N N . ASP B 1 317 ? 9.25279 34.60781 51.41127 1.000 47.46274 260 ASP D N 1
ATOM 5244 C CA . ASP B 1 317 ? 10.11765 33.72385 52.19018 1.000 45.36546 260 ASP D CA 1
ATOM 5245 C C . ASP B 1 317 ? 9.58273 33.50627 53.60518 1.000 46.87896 260 ASP D C 1
ATOM 5246 O O . ASP B 1 317 ? 9.78712 32.43755 54.19108 1.000 46.32802 260 ASP D O 1
ATOM 5251 N N . ALA B 1 318 ? 8.87481 34.48246 54.15671 1.000 47.01717 261 ALA D N 1
ATOM 5252 C CA . ALA B 1 318 ? 8.40855 34.38919 55.53159 1.000 48.04788 261 ALA D CA 1
ATOM 5253 C C . ALA B 1 318 ? 7.02639 33.75824 55.68721 1.000 46.82532 261 ALA D C 1
ATOM 5254 O O . ALA B 1 318 ? 6.70634 33.26031 56.77276 1.000 47.79599 261 ALA D O 1
ATOM 5256 N N . ILE B 1 319 ? 6.18422 33.76516 54.66175 1.000 46.87773 262 ILE D N 1
ATOM 5257 C CA . ILE B 1 319 ? 4.82129 33.30982 54.90009 1.000 50.98626 262 ILE D CA 1
ATOM 5258 C C . ILE B 1 319 ? 4.32963 32.35144 53.84048 1.000 50.20509 262 ILE D C 1
ATOM 5259 O O . ILE B 1 319 ? 3.11930 32.16289 53.69747 1.000 54.57866 262 ILE D O 1
ATOM 5264 N N . PHE B 1 320 ? 5.24251 31.74441 53.09330 1.000 49.49939 263 PHE D N 1
ATOM 5265 C CA . PHE B 1 320 ? 4.81443 31.03605 51.89762 1.000 49.37882 263 PHE D CA 1
ATOM 5266 C C . PHE B 1 320 ? 3.87184 29.88140 52.18734 1.000 53.37938 263 PHE D C 1
ATOM 5267 O O . PHE B 1 320 ? 3.23138 29.40825 51.24655 1.000 59.54632 263 PHE D O 1
ATOM 5275 N N . ASN B 1 321 ? 3.74432 29.43283 53.44377 1.000 50.09039 264 ASN D N 1
ATOM 5276 C CA . ASN B 1 321 ? 2.90662 28.28497 53.76472 1.000 49.21476 264 ASN D CA 1
ATOM 5277 C C . ASN B 1 321 ? 1.66140 28.66485 54.55369 1.000 56.45294 264 ASN D C 1
ATOM 5278 O O . ASN B 1 321 ? 1.03294 27.79594 55.16778 1.000 56.62453 264 ASN D O 1
ATOM 5283 N N . THR B 1 322 ? 1.27221 29.93101 54.53707 1.000 56.49423 265 THR D N 1
ATOM 5284 C CA . THR B 1 322 ? 0.11191 30.38475 55.28234 1.000 57.88117 265 THR D CA 1
ATOM 5285 C C . THR B 1 322 ? -1.05054 30.56537 54.32876 1.000 60.35251 265 THR D C 1
ATOM 5286 O O . THR B 1 322 ? -0.88612 31.17757 53.27026 1.000 59.27143 265 THR D O 1
ATOM 5290 N N . PHE B 1 323 ? -2.21251 30.01307 54.69072 1.000 61.44392 266 PHE D N 1
ATOM 5291 C CA . PHE B 1 323 ? -3.36083 30.03318 53.80286 1.000 61.70368 266 PHE D CA 1
ATOM 5292 C C . PHE B 1 323 ? -4.66572 30.27406 54.54617 1.000 64.60442 266 PHE D C 1
ATOM 5293 O O . PHE B 1 323 ? -4.82828 29.91412 55.71360 1.000 68.05664 266 PHE D O 1
ATOM 5301 N N . ILE B 1 324 ? -5.59015 30.88791 53.81742 1.000 67.01548 267 ILE D N 1
ATOM 5302 C CA . ILE B 1 324 ? -6.92130 31.26140 54.26947 1.000 65.04881 267 ILE D CA 1
ATOM 5303 C C . ILE B 1 324 ? -7.85676 30.06912 54.15509 1.000 67.56078 267 ILE D C 1
ATOM 5304 O O . ILE B 1 324 ? -7.73712 29.22908 53.25795 1.000 65.80148 267 ILE D O 1
ATOM 5309 N N . LYS B 1 325 ? -8.80613 30.00374 55.07110 1.000 72.70846 268 LYS D N 1
ATOM 5310 C CA . LYS B 1 325 ? -9.93986 29.10584 54.97065 1.000 74.04707 268 LYS D CA 1
ATOM 5311 C C . LYS B 1 325 ? -11.22879 29.87507 55.12369 1.000 81.94061 268 LYS D C 1
ATOM 5312 O O . LYS B 1 325 ? -11.26807 30.89087 55.81273 1.000 82.30306 268 LYS D O 1
ATOM 5318 N N . ARG B 1 326 ? -12.29948 29.31703 54.57192 1.000 84.16928 269 ARG D N 1
ATOM 5319 C CA . ARG B 1 326 ? -13.64473 29.80241 54.82572 1.000 81.44148 269 ARG D CA 1
ATOM 5320 C C . ARG B 1 326 ? -14.62875 28.84680 54.15876 1.000 87.80520 269 ARG D C 1
ATOM 5321 O O . ARG B 1 326 ? -14.62551 28.71065 52.92906 1.000 86.47911 269 ARG D O 1
ATOM 5329 N N . PRO B 1 327 ? -15.47960 28.15427 54.92503 1.000 92.01380 270 PRO D N 1
ATOM 5330 C CA . PRO B 1 327 ? -15.66243 28.25185 56.36738 1.000 91.77175 270 PRO D CA 1
ATOM 5331 C C . PRO B 1 327 ? -14.52016 27.59733 57.13628 1.000 92.95093 270 PRO D C 1
ATOM 5332 O O . PRO B 1 327 ? -13.65075 26.90766 56.57551 1.000 92.98240 270 PRO D O 1
ATOM 5336 N N . PRO B 1 328 ? -14.48670 27.86153 58.47731 1.000 92.84744 271 PRO D N 1
ATOM 5337 C CA . PRO B 1 328 ? -13.44074 27.28268 59.30793 1.000 90.61171 271 PRO D CA 1
ATOM 5338 C C . PRO B 1 328 ? -13.59022 25.79618 59.51621 1.000 88.12918 271 PRO D C 1
ATOM 5339 O O . PRO B 1 328 ? -12.91472 25.19826 60.37153 1.000 90.35591 271 PRO D O 1
ATOM 5343 N N . THR B 1 329 ? -14.48278 25.15871 58.77311 1.000 90.40111 272 THR D N 1
ATOM 5344 C CA . THR B 1 329 ? -14.55596 23.70939 58.74286 1.000 94.24126 272 THR D CA 1
ATOM 5345 C C . THR B 1 329 ? -13.94944 23.12642 57.46788 1.000 99.88724 272 THR D C 1
ATOM 5346 O O . THR B 1 329 ? -13.95256 21.89740 57.29784 1.000 93.31698 272 THR D O 1
ATOM 5350 N N . SER B 1 330 ? -13.42915 23.97821 56.57727 1.000 106.41313 273 SER D N 1
ATOM 5351 C CA . SER B 1 330 ? -12.82759 23.51419 55.33444 1.000 96.13095 273 SER D CA 1
ATOM 5352 C C . SER B 1 330 ? -11.60712 22.66003 55.62097 1.000 92.00884 273 SER D C 1
ATOM 5353 O O . SER B 1 330 ? -10.80648 22.97319 56.50056 1.000 97.09271 273 SER D O 1
ATOM 5356 N N . ARG B 1 331 ? -11.46796 21.56479 54.88359 1.000 79.38754 274 ARG D N 1
ATOM 5357 C CA . ARG B 1 331 ? -10.15322 20.95455 54.78900 1.000 67.78010 274 ARG D CA 1
ATOM 5358 C C . ARG B 1 331 ? -9.27778 21.66329 53.77376 1.000 66.08707 274 ARG D C 1
ATOM 5359 O O . ARG B 1 331 ? -8.06661 21.45024 53.77364 1.000 67.14788 274 ARG D O 1
ATOM 5367 N N . GLN B 1 332 ? -9.85399 22.51078 52.93111 1.000 66.27931 275 GLN D N 1
ATOM 5368 C CA . GLN B 1 332 ? -9.18547 23.00881 51.74326 1.000 62.99441 275 GLN D CA 1
ATOM 5369 C C . GLN B 1 332 ? -9.04702 24.52581 51.78333 1.000 63.33688 275 GLN D C 1
ATOM 5370 O O . GLN B 1 332 ? -9.90458 25.22523 52.34313 1.000 66.05247 275 GLN D O 1
ATOM 5376 N N . PRO B 1 333 ? -7.98299 25.06255 51.18175 1.000 61.52488 276 PRO D N 1
ATOM 5377 C CA . PRO B 1 333 ? -7.81602 26.52040 51.13908 1.000 59.56774 276 PRO D CA 1
ATOM 5378 C C . PRO B 1 333 ? -8.96902 27.16791 50.39983 1.000 62.51483 276 PRO D C 1
ATOM 5379 O O . PRO B 1 333 ? -9.51522 26.60897 49.44966 1.000 67.14248 276 PRO D O 1
ATOM 5383 N N . LEU B 1 334 ? -9.34760 28.35197 50.85488 1.000 63.72952 277 LEU D N 1
ATOM 5384 C CA . LEU B 1 334 ? -10.27624 29.16449 50.08819 1.000 64.93279 277 LEU D CA 1
ATOM 5385 C C . LEU B 1 334 ? -9.59622 29.62419 48.80480 1.000 66.77908 277 LEU D C 1
ATOM 5386 O O . LEU B 1 334 ? -8.46844 30.12877 48.84087 1.000 63.57057 277 LEU D O 1
ATOM 5391 N N . LEU B 1 335 ? -10.28182 29.42317 47.67303 1.000 69.40113 278 LEU D N 1
ATOM 5392 C CA . LEU B 1 335 ? -9.79423 29.80400 46.35177 1.000 66.81900 278 LEU D CA 1
ATOM 5393 C C . LEU B 1 335 ? -9.95087 31.31582 46.19776 1.000 65.45727 278 LEU D C 1
ATOM 5394 O O . LEU B 1 335 ? -10.85322 31.81975 45.52340 1.000 69.30316 278 LEU D O 1
ATOM 5399 N N . ALA B 1 336 ? -9.05749 32.04472 46.85565 1.000 64.21450 279 ALA D N 1
ATOM 5400 C CA . ALA B 1 336 ? -9.15510 33.49128 46.92661 1.000 68.38168 279 ALA D CA 1
ATOM 5401 C C . ALA B 1 336 ? -8.90101 34.10172 45.56278 1.000 69.87829 279 ALA D C 1
ATOM 5402 O O . ALA B 1 336 ? -7.81797 33.93131 44.99927 1.000 71.40825 279 ALA D O 1
ATOM 5404 N N . GLN B 1 337 ? -9.88463 34.82440 45.03661 1.000 74.62364 280 GLN D N 1
ATOM 5405 C CA . GLN B 1 337 ? -9.75985 35.50117 43.75258 1.000 79.58557 280 GLN D CA 1
ATOM 5406 C C . GLN B 1 337 ? -9.79465 37.01047 43.95762 1.000 82.68998 280 GLN D C 1
ATOM 5407 O O . GLN B 1 337 ? -10.30789 37.51079 44.96274 1.000 87.11925 280 GLN D O 1
ATOM 5413 N N . TYR B 1 338 ? -9.23971 37.73727 42.99394 1.000 79.76196 281 TYR D N 1
ATOM 5414 C CA . TYR B 1 338 ? -9.05346 39.17005 43.16231 1.000 81.90469 281 TYR D CA 1
ATOM 5415 C C . TYR B 1 338 ? -8.89444 39.81397 41.79200 1.000 86.31101 281 TYR D C 1
ATOM 5416 O O . TYR B 1 338 ? -8.96274 39.14660 40.75922 1.000 93.93453 281 TYR D O 1
ATOM 5425 N N . CYS B 1 339 ? -8.70966 41.12908 41.79148 1.000 87.84831 282 CYS D N 1
ATOM 5426 C CA . CYS B 1 339 ? -8.67667 41.93190 40.57323 1.000 94.95383 282 CYS D CA 1
ATOM 5427 C C . CYS B 1 339 ? -8.18776 43.31587 40.98251 1.000 96.86755 282 CYS D C 1
ATOM 5428 O O . CYS B 1 339 ? -8.12351 43.63144 42.17309 1.000 96.93789 282 CYS D O 1
ATOM 5431 N N . ASP B 1 340 ? -7.81884 44.13900 39.99256 1.000 98.42708 283 ASP D N 1
ATOM 5432 C CA . ASP B 1 340 ? -7.16243 45.40257 40.33475 1.000 97.74050 283 ASP D CA 1
ATOM 5433 C C . ASP B 1 340 ? -8.14787 46.41224 40.91070 1.000 100.05030 283 ASP D C 1
ATOM 5434 O O . ASP B 1 340 ? -7.75099 47.29904 41.68092 1.000 99.28743 283 ASP D O 1
ATOM 5439 N N . GLY B 1 341 ? -9.42672 46.28358 40.56268 1.000 107.14573 284 GLY D N 1
ATOM 5440 C CA . GLY B 1 341 ? -10.47184 47.09893 41.14651 1.000 110.61153 284 GLY D CA 1
ATOM 5441 C C . GLY B 1 341 ? -10.95898 48.19740 40.22876 1.000 114.72818 284 GLY D C 1
ATOM 5442 O O . GLY B 1 341 ? -12.15380 48.50181 40.19205 1.000 119.13008 284 GLY D O 1
ATOM 5443 N N . GLN B 1 342 ? -10.03889 48.80082 39.48007 1.000 112.16667 285 GLN D N 1
ATOM 5444 C CA . GLN B 1 342 ? -10.39476 49.90437 38.60131 1.000 110.03154 285 GLN D CA 1
ATOM 5445 C C . GLN B 1 342 ? -10.84678 49.36205 37.25188 1.000 111.55613 285 GLN D C 1
ATOM 5446 O O . GLN B 1 342 ? -12.05080 49.29321 36.98134 1.000 116.69002 285 GLN D O 1
ATOM 5452 N N . LYS B 1 343 ? -9.88709 48.96885 36.40924 1.000 107.44242 286 LYS D N 1
ATOM 5453 C CA . LYS B 1 343 ? -10.16370 48.35088 35.11725 1.000 104.88061 286 LYS D CA 1
ATOM 5454 C C . LYS B 1 343 ? -11.23065 47.26744 35.23379 1.000 111.78994 286 LYS D C 1
ATOM 5455 O O . LYS B 1 343 ? -12.11425 47.15965 34.37545 1.000 109.94604 286 LYS D O 1
ATOM 5461 N N . SER B 1 344 ? -11.16609 46.47470 36.30321 1.000 115.77398 287 SER D N 1
ATOM 5462 C CA . SER B 1 344 ? -12.07242 45.35114 36.50048 1.000 118.84560 287 SER D CA 1
ATOM 5463 C C . SER B 1 344 ? -12.52476 45.30064 37.95187 1.000 120.47271 287 SER D C 1
ATOM 5464 O O . SER B 1 344 ? -11.69120 45.27547 38.86298 1.000 116.45447 287 SER D O 1
ATOM 5467 N N . GLN B 1 345 ? -13.84071 45.28309 38.16078 1.000 124.18848 288 GLN D N 1
ATOM 5468 C CA . GLN B 1 345 ? -14.40458 45.04863 39.48032 1.000 123.18847 288 GLN D CA 1
ATOM 5469 C C . GLN B 1 345 ? -14.46596 43.55013 39.76206 1.000 124.44309 288 GLN D C 1
ATOM 5470 O O . GLN B 1 345 ? -14.30849 42.71694 38.86468 1.000 123.81179 288 GLN D O 1
ATOM 5476 N N . CYS B 1 346 ? -14.69706 43.20986 41.03522 1.000 124.33583 289 CYS D N 1
ATOM 5477 C CA . CYS B 1 346 ? -14.97889 41.83723 41.44809 1.000 126.92850 289 CYS D CA 1
ATOM 5478 C C . CYS B 1 346 ? -15.47125 41.83041 42.89426 1.000 127.74569 289 CYS D C 1
ATOM 5479 O O . CYS B 1 346 ? -14.69095 41.54484 43.81423 1.000 125.43008 289 CYS D O 1
ATOM 5482 N N . PRO B 1 347 ? -16.75090 42.14819 43.13475 1.000 121.78201 290 PRO D N 1
ATOM 5483 C CA . PRO B 1 347 ? -17.26838 42.18557 44.51167 1.000 122.10987 290 PRO D CA 1
ATOM 5484 C C . PRO B 1 347 ? -17.18665 40.82000 45.16646 1.000 123.49947 290 PRO D C 1
ATOM 5485 O O . PRO B 1 347 ? -17.00476 39.79838 44.49782 1.000 125.90668 290 PRO D O 1
ATOM 5489 N N . ASP B 1 348 ? -17.28837 40.80745 46.49689 1.000 125.30269 291 ASP D N 1
ATOM 5490 C CA . ASP B 1 348 ? -17.09163 39.57745 47.24676 1.000 125.41150 291 ASP D CA 1
ATOM 5491 C C . ASP B 1 348 ? -15.61454 39.17213 47.21010 1.000 122.51536 291 ASP D C 1
ATOM 5492 O O . ASP B 1 348 ? -15.22293 38.23957 47.90499 1.000 121.41275 291 ASP D O 1
ATOM 5497 N N . GLN B 1 349 ? -14.76419 39.90004 46.45730 1.000 114.92525 292 GLN D N 1
ATOM 5498 C CA . GLN B 1 349 ? -13.34414 39.57876 46.32465 1.000 106.16011 292 GLN D CA 1
ATOM 5499 C C . GLN B 1 349 ? -12.42604 40.69508 46.84121 1.000 98.42050 292 GLN D C 1
ATOM 5500 O O . GLN B 1 349 ? -12.85395 41.68344 47.45358 1.000 96.37026 292 GLN D O 1
ATOM 5506 N N . MET B 1 350 ? -11.12659 40.48142 46.64070 1.000 89.66913 293 MET D N 1
ATOM 5507 C CA . MET B 1 350 ? -10.13644 41.49326 46.95168 1.000 87.68914 293 MET D CA 1
ATOM 5508 C C . MET B 1 350 ? -9.92170 42.40049 45.74740 1.000 84.16641 293 MET D C 1
ATOM 5509 O O . MET B 1 350 ? -10.08074 41.99196 44.59565 1.000 90.54434 293 MET D O 1
ATOM 5514 N N . THR B 1 351 ? -9.59821 43.65543 46.03330 1.000 81.58397 294 THR D N 1
ATOM 5515 C CA . THR B 1 351 ? -9.13404 44.61136 45.04298 1.000 84.94036 294 THR D CA 1
ATOM 5516 C C . THR B 1 351 ? -7.69235 44.97484 45.37265 1.000 84.73955 294 THR D C 1
ATOM 5517 O O . THR B 1 351 ? -7.37072 45.24613 46.53444 1.000 85.65952 294 THR D O 1
ATOM 5521 N N . GLN B 1 352 ? -6.82141 44.96166 44.35750 1.000 82.75227 295 GLN D N 1
ATOM 5522 C CA . GLN B 1 352 ? -5.39590 45.19264 44.59617 1.000 80.02873 295 GLN D CA 1
ATOM 5523 C C . GLN B 1 352 ? -5.09671 46.65186 44.93852 1.000 80.60584 295 GLN D C 1
ATOM 5524 O O . GLN B 1 352 ? -4.26187 46.92177 45.81183 1.000 78.82274 295 GLN D O 1
ATOM 5530 N N . TRP B 1 353 ? -5.76219 47.61126 44.28103 1.000 81.43973 296 TRP D N 1
ATOM 5531 C CA . TRP B 1 353 ? -5.62800 48.99133 44.73708 1.000 80.08038 296 TRP D CA 1
ATOM 5532 C C . TRP B 1 353 ? -6.40896 49.22153 46.02943 1.000 86.24185 296 TRP D C 1
ATOM 5533 O O . TRP B 1 353 ? -6.02010 50.06135 46.85163 1.000 83.26299 296 TRP D O 1
ATOM 5544 N N . GLY B 1 354 ? -7.49062 48.47361 46.23480 1.000 84.48042 297 GLY D N 1
ATOM 5545 C CA . GLY B 1 354 ? -8.23312 48.50483 47.47676 1.000 80.35712 297 GLY D CA 1
ATOM 5546 C C . GLY B 1 354 ? -7.37941 48.11310 48.66295 1.000 80.52888 297 GLY D C 1
ATOM 5547 O O . GLY B 1 354 ? -7.20753 48.90059 49.59845 1.000 84.06641 297 GLY D O 1
ATOM 5548 N N . SER B 1 355 ? -6.82880 46.89612 48.63016 1.000 81.39696 298 SER D N 1
ATOM 5549 C CA . SER B 1 355 ? -5.98404 46.43391 49.72496 1.000 80.48401 298 SER D CA 1
ATOM 5550 C C . SER B 1 355 ? -4.76271 47.32110 49.89577 1.000 79.80316 298 SER D C 1
ATOM 5551 O O . SER B 1 355 ? -4.15347 47.31541 50.97201 1.000 76.97085 298 SER D O 1
ATOM 5554 N N . LYS B 1 356 ? -4.41159 48.08985 48.85826 1.000 79.82265 299 LYS D N 1
ATOM 5555 C CA . LYS B 1 356 ? -3.33675 49.06769 48.97258 1.000 83.25239 299 LYS D CA 1
ATOM 5556 C C . LYS B 1 356 ? -3.74841 50.22074 49.87434 1.000 90.90036 299 LYS D C 1
ATOM 5557 O O . LYS B 1 356 ? -3.06557 50.51693 50.86234 1.000 94.40231 299 LYS D O 1
ATOM 5563 N N . ASP B 1 357 ? -4.85982 50.89346 49.53248 1.000 90.76324 300 ASP D N 1
ATOM 5564 C CA . ASP B 1 357 ? -5.45629 51.93973 50.36487 1.000 92.06596 300 ASP D CA 1
ATOM 5565 C C . ASP B 1 357 ? -5.37368 51.57587 51.83660 1.000 93.99066 300 ASP D C 1
ATOM 5566 O O . ASP B 1 357 ? -4.83733 52.33433 52.64748 1.000 94.69134 300 ASP D O 1
ATOM 5571 N N . LEU B 1 358 ? -5.87611 50.38837 52.17281 1.000 88.75482 301 LEU D N 1
ATOM 5572 C CA . LEU B 1 358 ? -5.91286 49.94511 53.55935 1.000 88.88892 301 LEU D CA 1
ATOM 5573 C C . LEU B 1 358 ? -4.51393 49.79817 54.14937 1.000 93.83714 301 LEU D C 1
ATOM 5574 O O . LEU B 1 358 ? -4.32644 49.99148 55.35770 1.000 97.94350 301 LEU D O 1
ATOM 5579 N N . GLY B 1 359 ? -3.52594 49.44096 53.32815 1.000 88.97223 302 GLY D N 1
ATOM 5580 C CA . GLY B 1 359 ? -2.15732 49.42233 53.81484 1.000 87.64877 302 GLY D CA 1
ATOM 5581 C C . GLY B 1 359 ? -1.67141 50.80475 54.20588 1.000 93.97936 302 GLY D C 1
ATOM 5582 O O . GLY B 1 359 ? -1.08052 50.98800 55.27707 1.000 93.43690 302 GLY D O 1
ATOM 5583 N N . ASP B 1 360 ? -1.90226 51.79594 53.32739 1.000 104.58941 303 ASP D N 1
ATOM 5584 C CA . ASP B 1 360 ? -1.61250 53.19248 53.65396 1.000 107.92948 303 ASP D CA 1
ATOM 5585 C C . ASP B 1 360 ? -2.21977 53.58295 54.98506 1.000 112.66017 303 ASP D C 1
ATOM 5586 O O . ASP B 1 360 ? -1.63733 54.37666 55.73077 1.000 114.36327 303 ASP D O 1
ATOM 5591 N N . GLN B 1 361 ? -3.38509 53.03789 55.29742 1.000 102.88866 304 GLN D N 1
ATOM 5592 C CA . GLN B 1 361 ? -4.09544 53.38499 56.51074 1.000 101.23785 304 GLN D CA 1
ATOM 5593 C C . GLN B 1 361 ? -3.60360 52.61053 57.71654 1.000 98.40174 304 GLN D C 1
ATOM 5594 O O . GLN B 1 361 ? -4.26974 52.65549 58.74960 1.000 106.34321 304 GLN D O 1
ATOM 5600 N N . GLY B 1 362 ? -2.46552 51.92175 57.62802 1.000 94.36069 305 GLY D N 1
ATOM 5601 C CA . GLY B 1 362 ? -1.90813 51.26503 58.79707 1.000 90.83393 305 GLY D CA 1
ATOM 5602 C C . GLY B 1 362 ? -2.61320 50.00023 59.22806 1.000 90.39268 305 GLY D C 1
ATOM 5603 O O . GLY B 1 362 ? -2.29756 49.45999 60.29286 1.000 89.58068 305 GLY D O 1
ATOM 5604 N N . TYR B 1 363 ? -3.56293 49.50785 58.44136 1.000 93.24317 306 TYR D N 1
ATOM 5605 C CA . TYR B 1 363 ? -4.22108 48.25794 58.78595 1.000 94.31587 306 TYR D CA 1
ATOM 5606 C C . TYR B 1 363 ? -3.25576 47.10799 58.55181 1.000 89.13481 306 TYR D C 1
ATOM 5607 O O . TYR B 1 363 ? -2.55870 47.05956 57.53442 1.000 85.37981 306 TYR D O 1
ATOM 5616 N N . ASP B 1 364 ? -3.19888 46.19217 59.51235 1.000 98.49392 307 ASP D N 1
ATOM 5617 C CA . ASP B 1 364 ? -2.35373 45.01871 59.36914 1.000 97.24587 307 ASP D CA 1
ATOM 5618 C C . ASP B 1 364 ? -2.90054 44.13478 58.24859 1.000 93.90571 307 ASP D C 1
ATOM 5619 O O . ASP B 1 364 ? -3.94891 44.41019 57.66181 1.000 94.20632 307 ASP D O 1
ATOM 5624 N N . TYR B 1 365 ? -2.17868 43.05942 57.94122 1.000 84.51877 308 TYR D N 1
ATOM 5625 C CA . TYR B 1 365 ? -2.55725 42.25859 56.78540 1.000 79.99981 308 TYR D CA 1
ATOM 5626 C C . TYR B 1 365 ? -3.76339 41.38049 57.08764 1.000 82.12719 308 TYR D C 1
ATOM 5627 O O . TYR B 1 365 ? -4.64677 41.21566 56.23482 1.000 76.74860 308 TYR D O 1
ATOM 5636 N N . GLU B 1 366 ? -3.82085 40.83319 58.30434 1.000 82.81362 309 GLU D N 1
ATOM 5637 C CA . GLU B 1 366 ? -4.95927 40.01708 58.70024 1.000 80.85157 309 GLU D CA 1
ATOM 5638 C C . GLU B 1 366 ? -6.26013 40.79612 58.57473 1.000 80.94173 309 GLU D C 1
ATOM 5639 O O . GLU B 1 366 ? -7.27326 40.23679 58.14968 1.000 81.03805 309 GLU D O 1
ATOM 5645 N N . SER B 1 367 ? -6.24430 42.09768 58.87355 1.000 84.76367 310 SER D N 1
ATOM 5646 C CA . SER B 1 367 ? -7.45806 42.89277 58.70608 1.000 85.19420 310 SER D CA 1
ATOM 5647 C C . SER B 1 367 ? -7.84089 43.00478 57.23601 1.000 80.06394 310 SER D C 1
ATOM 5648 O O . SER B 1 367 ? -8.99979 42.77926 56.87388 1.000 78.35890 310 SER D O 1
ATOM 5651 N N . ILE B 1 368 ? -6.87468 43.31979 56.36676 1.000 79.03698 311 ILE D N 1
ATOM 5652 C CA . ILE B 1 368 ? -7.19328 43.52952 54.95539 1.000 75.18854 311 ILE D CA 1
ATOM 5653 C C . ILE B 1 368 ? -7.89824 42.31247 54.37147 1.000 76.29337 311 ILE D C 1
ATOM 5654 O O . ILE B 1 368 ? -8.74029 42.44059 53.47764 1.000 78.59333 311 ILE D O 1
ATOM 5659 N N . LEU B 1 369 ? -7.60075 41.12127 54.87755 1.000 76.83471 312 LEU D N 1
ATOM 5660 C CA . LEU B 1 369 ? -8.21160 39.92709 54.30986 1.000 75.02478 312 LEU D CA 1
ATOM 5661 C C . LEU B 1 369 ? -9.56968 39.62663 54.90708 1.000 77.37555 312 LEU D C 1
ATOM 5662 O O . LEU B 1 369 ? -10.40464 39.00730 54.23859 1.000 79.13929 312 LEU D O 1
ATOM 5667 N N . ARG B 1 370 ? -9.80586 40.03345 56.15462 1.000 80.86296 313 ARG D N 1
ATOM 5668 C CA . ARG B 1 370 ? -11.15304 39.93322 56.70224 1.000 82.59664 313 ARG D CA 1
ATOM 5669 C C . ARG B 1 370 ? -12.07579 40.93490 56.02508 1.000 84.79628 313 ARG D C 1
ATOM 5670 O O . ARG B 1 370 ? -13.25076 40.63740 55.77540 1.000 86.65688 313 ARG D O 1
ATOM 5678 N N . TYR B 1 371 ? -11.55036 42.12169 55.70308 1.000 83.31636 314 TYR D N 1
ATOM 5679 C CA . TYR B 1 371 ? -12.32925 43.12903 54.98918 1.000 82.43025 314 TYR D CA 1
ATOM 5680 C C . TYR B 1 371 ? -12.90996 42.54102 53.70893 1.000 81.11054 314 TYR D C 1
ATOM 5681 O O . TYR B 1 371 ? -14.12607 42.54718 53.50390 1.000 84.63647 314 TYR D O 1
ATOM 5690 N N . PHE B 1 372 ? -12.05212 42.00243 52.84617 1.000 83.49055 315 PHE D N 1
ATOM 5691 C CA . PHE B 1 372 ? -12.49925 41.56109 51.53415 1.000 80.45803 315 PHE D CA 1
ATOM 5692 C C . PHE B 1 372 ? -13.10792 40.16307 51.53626 1.000 84.89496 315 PHE D C 1
ATOM 5693 O O . PHE B 1 372 ? -13.94011 39.86920 50.67045 1.000 90.54989 315 PHE D O 1
ATOM 5701 N N . TYR B 1 373 ? -12.75067 39.30227 52.49051 1.000 83.92473 316 TYR D N 1
ATOM 5702 C CA . TYR B 1 373 ? -13.21238 37.91954 52.46219 1.000 84.75966 316 TYR D CA 1
ATOM 5703 C C . TYR B 1 373 ? -14.09344 37.51174 53.63805 1.000 88.46377 316 TYR D C 1
ATOM 5704 O O . TYR B 1 373 ? -14.52268 36.35372 53.68554 1.000 85.77739 316 TYR D O 1
ATOM 5713 N N . GLY B 1 374 ? -14.37405 38.40161 54.58353 1.000 93.53736 317 GLY D N 1
ATOM 5714 C CA . GLY B 1 374 ? -15.23702 38.07411 55.70098 1.000 99.62806 317 GLY D CA 1
ATOM 5715 C C . GLY B 1 374 ? -14.46039 37.77783 56.97612 1.000 105.56198 317 GLY D C 1
ATOM 5716 O O . GLY B 1 374 ? -13.23198 37.65664 56.99168 1.000 102.40820 317 GLY D O 1
ATOM 5717 N N . ASP B 1 375 ? -15.21762 37.64485 58.06980 1.000 105.43561 318 ASP D N 1
ATOM 5718 C CA . ASP B 1 375 ? -14.65405 37.49922 59.40977 1.000 109.06211 318 ASP D CA 1
ATOM 5719 C C . ASP B 1 375 ? -14.28830 36.06249 59.75553 1.000 109.52787 318 ASP D C 1
ATOM 5720 O O . ASP B 1 375 ? -13.22890 35.82264 60.34872 1.000 103.05420 318 ASP D O 1
ATOM 5725 N N . GLU B 1 376 ? -15.14817 35.10896 59.40320 1.000 118.79098 319 GLU D N 1
ATOM 5726 C CA . GLU B 1 376 ? -14.95261 33.69425 59.71020 1.000 120.27877 319 GLU D CA 1
ATOM 5727 C C . GLU B 1 376 ? -13.80393 33.04337 58.90256 1.000 116.48246 319 GLU D C 1
ATOM 5728 O O . GLU B 1 376 ? -13.77916 31.81136 58.80312 1.000 111.42765 319 GLU D O 1
ATOM 5734 N N . ILE B 1 377 ? -12.83783 33.79140 58.34353 1.000 104.58499 320 ILE D N 1
ATOM 5735 C CA . ILE B 1 377 ? -11.68223 33.18851 57.67165 1.000 94.22083 320 ILE D CA 1
ATOM 5736 C C . ILE B 1 377 ? -10.62726 32.84080 58.71841 1.000 86.48249 320 ILE D C 1
ATOM 5737 O O . ILE B 1 377 ? -10.39066 33.62188 59.64304 1.000 86.14795 320 ILE D O 1
ATOM 5742 N N . VAL B 1 378 ? -9.99023 31.67317 58.60215 1.000 86.45515 321 VAL D N 1
ATOM 5743 C CA . VAL B 1 378 ? -9.02753 31.22841 59.61807 1.000 83.87134 321 VAL D CA 1
ATOM 5744 C C . VAL B 1 378 ? -7.69413 30.89849 58.93165 1.000 78.52510 321 VAL D C 1
ATOM 5745 O O . VAL B 1 378 ? -7.66757 30.11626 57.97164 1.000 77.60661 321 VAL D O 1
ATOM 5749 N N . PHE B 1 379 ? -6.59492 31.53553 59.38578 1.000 76.58355 322 PHE D N 1
ATOM 5750 C CA . PHE B 1 379 ? -5.27301 31.35353 58.76742 1.000 69.63870 322 PHE D CA 1
ATOM 5751 C C . PHE B 1 379 ? -4.68981 30.03663 59.24509 1.000 69.38351 322 PHE D C 1
ATOM 5752 O O . PHE B 1 379 ? -4.68435 29.76473 60.44080 1.000 70.54202 322 PHE D O 1
ATOM 5760 N N . GLU B 1 380 ? -4.27794 29.18605 58.33069 1.000 63.74727 323 GLU D N 1
ATOM 5761 C CA . GLU B 1 380 ? -3.48606 28.03885 58.71304 1.000 65.36895 323 GLU D CA 1
ATOM 5762 C C . GLU B 1 380 ? -2.10500 28.14237 58.10861 1.000 63.58284 323 GLU D C 1
ATOM 5763 O O . GLU B 1 380 ? -1.88237 28.82463 57.10353 1.000 62.31662 323 GLU D O 1
ATOM 5769 N N . ARG B 1 381 ? -1.19864 27.42638 58.73469 1.000 60.07477 324 ARG D N 1
ATOM 5770 C CA . ARG B 1 381 ? 0.09941 27.15919 58.17639 1.000 55.62874 324 ARG D CA 1
ATOM 5771 C C . ARG B 1 381 ? 0.08872 25.69814 57.77547 1.000 54.38458 324 ARG D C 1
ATOM 5772 O O . ARG B 1 381 ? -0.33418 24.84156 58.55935 1.000 58.93224 324 ARG D O 1
ATOM 5780 N N . ALA B 1 382 ? 0.47566 25.43014 56.55266 1.000 50.63010 325 ALA D N 1
ATOM 5781 C CA . ALA B 1 382 ? 0.49049 24.05465 56.09368 1.000 47.16644 325 ALA D CA 1
ATOM 5782 C C . ALA B 1 382 ? 1.85298 23.42465 56.31573 1.000 49.80246 325 ALA D C 1
ATOM 5783 O O . ALA B 1 382 ? 2.86958 24.11833 56.42226 1.000 52.76945 325 ALA D O 1
ATOM 5785 N N . PRO B 1 383 ? 1.91069 22.10535 56.40402 1.000 45.11577 326 PRO D N 1
ATOM 5786 C CA . PRO B 1 383 ? 3.20178 21.43056 56.33533 1.000 44.15473 326 PRO D CA 1
ATOM 5787 C C . PRO B 1 383 ? 3.88465 21.74894 55.01811 1.000 46.46177 326 PRO D C 1
ATOM 5788 O O . PRO B 1 383 ? 3.24318 22.12204 54.03475 1.000 47.60498 326 PRO D O 1
ATOM 5792 N N . ILE B 1 384 ? 5.20975 21.60513 55.01404 1.000 48.40618 327 ILE D N 1
ATOM 5793 C CA . ILE B 1 384 ? 6.05942 21.98929 53.89166 1.000 42.54030 327 ILE D CA 1
ATOM 5794 C C . ILE B 1 384 ? 6.89153 20.78215 53.49816 1.000 43.61430 327 ILE D C 1
ATOM 5795 O O . ILE B 1 384 ? 7.57582 20.20071 54.34738 1.000 45.89148 327 ILE D O 1
ATOM 5800 N N . VAL B 1 385 ? 6.86425 20.40654 52.22413 1.000 44.14348 328 VAL D N 1
ATOM 5801 C CA . VAL B 1 385 ? 7.90992 19.53887 51.70442 1.000 42.09913 328 VAL D CA 1
ATOM 5802 C C . VAL B 1 385 ? 8.94636 20.42795 51.04148 1.000 43.37967 328 VAL D C 1
ATOM 5803 O O . VAL B 1 385 ? 8.61849 21.25685 50.18183 1.000 42.49641 328 VAL D O 1
ATOM 5807 N N . SER B 1 386 ? 10.19043 20.29541 51.50178 1.000 45.25026 329 SER D N 1
ATOM 5808 C CA . SER B 1 386 ? 11.32677 21.07331 51.04909 1.000 41.58092 329 SER D CA 1
ATOM 5809 C C . SER B 1 386 ? 12.35417 20.23910 50.30668 1.000 42.58219 329 SER D C 1
ATOM 5810 O O . SER B 1 386 ? 13.28172 20.81372 49.71911 1.000 44.71038 329 SER D O 1
ATOM 5813 N N . GLY B 1 387 ? 12.20164 18.91148 50.32643 1.000 41.35725 330 GLY D N 1
ATOM 5814 C CA . GLY B 1 387 ? 13.09500 17.83036 49.89067 1.000 42.09054 330 GLY D CA 1
ATOM 5815 C C . GLY B 1 387 ? 14.20485 17.56662 50.90519 1.000 42.57239 330 GLY D C 1
ATOM 5816 O O . GLY B 1 387 ? 15.08355 16.71224 50.64213 1.000 41.13721 330 GLY D O 1
ATOM 5817 N N . VAL B 1 388 ? 14.21086 18.25915 52.03433 1.000 43.52348 331 VAL D N 1
ATOM 5818 C CA . VAL B 1 388 ? 15.02759 17.91406 53.19484 1.000 38.30411 331 VAL D CA 1
ATOM 5819 C C . VAL B 1 388 ? 14.08245 17.34752 54.24994 1.000 41.51800 331 VAL D C 1
ATOM 5820 O O . VAL B 1 388 ? 13.07189 17.99304 54.56191 1.000 42.00705 331 VAL D O 1
ATOM 5824 N N . PRO B 1 389 ? 14.33000 16.13040 54.79140 1.000 39.72718 332 PRO D N 1
ATOM 5825 C CA . PRO B 1 389 ? 13.33673 15.54073 55.69890 1.000 37.76895 332 PRO D CA 1
ATOM 5826 C C . PRO B 1 389 ? 13.52810 16.01581 57.13008 1.000 43.77095 332 PRO D C 1
ATOM 5827 O O . PRO B 1 389 ? 13.44978 15.22097 58.07393 1.000 50.26179 332 PRO D O 1
ATOM 5831 N N . VAL B 1 390 ? 13.78477 17.31344 57.30023 1.000 40.28623 333 VAL D N 1
ATOM 5832 C CA . VAL B 1 390 ? 13.77898 17.97342 58.59898 1.000 39.45846 333 VAL D CA 1
ATOM 5833 C C . VAL B 1 390 ? 12.98252 19.26540 58.46545 1.000 40.72899 333 VAL D C 1
ATOM 5834 O O . VAL B 1 390 ? 13.24427 20.06194 57.55688 1.000 39.62871 333 VAL D O 1
ATOM 5838 N N . SER B 1 391 ? 12.03254 19.48874 59.37389 1.000 38.55589 334 SER D N 1
ATOM 5839 C CA . SER B 1 391 ? 11.25749 20.72100 59.37234 1.000 36.65318 334 SER D CA 1
ATOM 5840 C C . SER B 1 391 ? 11.90954 21.75602 60.27007 1.000 39.24668 334 SER D C 1
ATOM 5841 O O . SER B 1 391 ? 12.75891 21.43443 61.10427 1.000 39.87154 334 SER D O 1
ATOM 5844 N N . PHE B 1 392 ? 11.50954 23.01507 60.08069 1.000 40.85421 335 PHE D N 1
ATOM 5845 C CA . PHE B 1 392 ? 11.89401 24.06908 61.00297 1.000 37.46329 335 PHE D CA 1
ATOM 5846 C C . PHE B 1 392 ? 11.42766 23.69227 62.39961 1.000 43.62919 335 PHE D C 1
ATOM 5847 O O . PHE B 1 392 ? 10.23149 23.42495 62.58555 1.000 48.74760 335 PHE D O 1
ATOM 5855 N N . PRO B 1 393 ? 12.31321 23.65229 63.39600 1.000 42.30694 336 PRO D N 1
ATOM 5856 C CA . PRO B 1 393 ? 11.87594 23.19328 64.72052 1.000 41.52555 336 PRO D CA 1
ATOM 5857 C C . PRO B 1 393 ? 10.82181 24.06660 65.35606 1.000 44.51022 336 PRO D C 1
ATOM 5858 O O . PRO B 1 393 ? 10.17072 23.60533 66.29466 1.000 52.54049 336 PRO D O 1
ATOM 5862 N N . GLY B 1 394 ? 10.61678 25.29696 64.87967 1.000 43.92334 337 GLY D N 1
ATOM 5863 C CA . GLY B 1 394 ? 9.62644 26.20655 65.42677 1.000 42.59322 337 GLY D CA 1
ATOM 5864 C C . GLY B 1 394 ? 10.17972 27.32553 66.29321 1.000 49.58995 337 GLY D C 1
ATOM 5865 O O . GLY B 1 394 ? 9.43895 28.28295 66.57242 1.000 50.21173 337 GLY D O 1
ATOM 5866 N N . THR B 1 395 ? 11.44098 27.23058 66.74408 1.000 48.12143 338 THR D N 1
ATOM 5867 C CA . THR B 1 395 ? 12.11010 28.27515 67.51399 1.000 43.09377 338 THR D CA 1
ATOM 5868 C C . THR B 1 395 ? 13.44593 28.60952 66.85685 1.000 45.48104 338 THR D C 1
ATOM 5869 O O . THR B 1 395 ? 14.25131 27.71739 66.58636 1.000 45.43630 338 THR D O 1
ATOM 5873 N N . THR B 1 396 ? 13.67934 29.89623 66.62414 1.000 47.36943 339 THR D N 1
ATOM 5874 C CA . THR B 1 396 ? 14.83322 30.37946 65.87475 1.000 44.01214 339 THR D CA 1
ATOM 5875 C C . THR B 1 396 ? 16.14883 29.84644 66.43630 1.000 42.11820 339 THR D C 1
ATOM 5876 O O . THR B 1 396 ? 16.32979 29.74149 67.65197 1.000 43.89974 339 THR D O 1
ATOM 5880 N N . LEU B 1 397 ? 17.09412 29.55600 65.54271 1.000 38.67954 340 LEU D N 1
ATOM 5881 C CA . LEU B 1 397 ? 18.41294 29.05074 65.90702 1.000 36.51400 340 LEU D CA 1
ATOM 5882 C C . LEU B 1 397 ? 19.43925 30.15756 65.75500 1.000 36.03861 340 LEU D C 1
ATOM 5883 O O . LEU B 1 397 ? 19.65821 30.64807 64.64213 1.000 38.32474 340 LEU D O 1
ATOM 5888 N N . GLN B 1 398 ? 20.10353 30.51525 66.84885 1.000 35.57380 341 GLN D N 1
ATOM 5889 C CA . GLN B 1 398 ? 21.07466 31.59737 66.80688 1.000 36.85512 341 GLN D CA 1
ATOM 5890 C C . GLN B 1 398 ? 22.29465 31.17503 67.59744 1.000 34.80011 341 GLN D C 1
ATOM 5891 O O . GLN B 1 398 ? 22.40663 30.02164 68.02224 1.000 35.64656 341 GLN D O 1
ATOM 5897 N N . VAL B 1 399 ? 23.22432 32.11293 67.77993 1.000 31.77175 342 VAL D N 1
ATOM 5898 C CA . VAL B 1 399 ? 24.40497 31.81855 68.56729 1.000 35.49162 342 VAL D CA 1
ATOM 5899 C C . VAL B 1 399 ? 23.97913 31.36139 69.95059 1.000 36.39991 342 VAL D C 1
ATOM 5900 O O . VAL B 1 399 ? 23.09543 31.95618 70.57979 1.000 35.73588 342 VAL D O 1
ATOM 5904 N N . GLY B 1 400 ? 24.60081 30.28446 70.43001 1.000 36.27564 343 GLY D N 1
ATOM 5905 C CA . GLY B 1 400 ? 24.18587 29.62292 71.63951 1.000 30.75433 343 GLY D CA 1
ATOM 5906 C C . GLY B 1 400 ? 23.37644 28.37081 71.39550 1.000 32.89113 343 GLY D C 1
ATOM 5907 O O . GLY B 1 400 ? 23.37753 27.47944 72.24752 1.000 37.34834 343 GLY D O 1
ATOM 5908 N N . SER B 1 401 ? 22.70487 28.26706 70.24797 1.000 34.57646 344 SER D N 1
ATOM 5909 C CA . SER B 1 401 ? 21.96350 27.05375 69.94554 1.000 32.11400 344 SER D CA 1
ATOM 5910 C C . SER B 1 401 ? 22.91983 25.88314 69.72288 1.000 32.18415 344 SER D C 1
ATOM 5911 O O . SER B 1 401 ? 24.10765 26.05863 69.45484 1.000 34.05168 344 SER D O 1
ATOM 5914 N N . SER B 1 402 ? 22.39102 24.67028 69.85095 1.000 32.41506 345 SER D N 1
ATOM 5915 C CA . SER B 1 402 ? 23.21894 23.47272 69.79398 1.000 30.47118 345 SER D CA 1
ATOM 5916 C C . SER B 1 402 ? 22.31841 22.26441 69.60902 1.000 37.96045 345 SER D C 1
ATOM 5917 O O . SER B 1 402 ? 21.22300 22.20940 70.18256 1.000 45.23679 345 SER D O 1
ATOM 5920 N N . GLY B 1 403 ? 22.75767 21.30356 68.78574 1.000 37.67118 346 GLY D N 1
ATOM 5921 C CA . GLY B 1 403 ? 21.97394 20.09435 68.61797 1.000 35.27025 346 GLY D CA 1
ATOM 5922 C C . GLY B 1 403 ? 21.78803 19.74294 67.16923 1.000 31.87662 346 GLY D C 1
ATOM 5923 O O . GLY B 1 403 ? 22.40720 20.32745 66.28390 1.000 36.35339 346 GLY D O 1
ATOM 5924 N N . GLN B 1 404 ? 20.91808 18.76394 66.90194 1.000 33.13538 347 GLN D N 1
ATOM 5925 C CA . GLN B 1 404 ? 20.83161 18.23138 65.55145 1.000 33.75819 347 GLN D CA 1
ATOM 5926 C C . GLN B 1 404 ? 20.30646 19.26329 64.56849 1.000 36.68416 347 GLN D C 1
ATOM 5927 O O . GLN B 1 404 ? 20.61755 19.18496 63.37198 1.000 40.88671 347 GLN D O 1
ATOM 5933 N N . TYR B 1 405 ? 19.52334 20.23988 65.03361 1.000 40.77980 348 TYR D N 1
ATOM 5934 C CA . TYR B 1 405 ? 19.06055 21.28814 64.12357 1.000 36.60590 348 TYR D CA 1
ATOM 5935 C C . TYR B 1 405 ? 20.21019 22.18987 63.70319 1.000 33.29997 348 TYR D C 1
ATOM 5936 O O . TYR B 1 405 ? 20.34051 22.53976 62.53212 1.000 32.06297 348 TYR D O 1
ATOM 5945 N N . VAL B 1 406 ? 21.09712 22.53723 64.62113 1.000 35.91278 349 VAL D N 1
ATOM 5946 C CA . VAL B 1 406 ? 22.28044 23.26416 64.18008 1.000 35.01824 349 VAL D CA 1
ATOM 5947 C C . VAL B 1 406 ? 23.12434 22.39792 63.24293 1.000 35.06041 349 VAL D C 1
ATOM 5948 O O . VAL B 1 406 ? 23.51746 22.85468 62.16193 1.000 36.80359 349 VAL D O 1
ATOM 5952 N N . ARG B 1 407 ? 23.35199 21.11756 63.59746 1.000 36.53426 350 ARG D N 1
ATOM 5953 C CA . ARG B 1 407 ? 24.11796 20.19768 62.74009 1.000 34.78964 350 ARG D CA 1
ATOM 5954 C C . ARG B 1 407 ? 23.57786 20.17036 61.31902 1.000 31.39231 350 ARG D C 1
ATOM 5955 O O . ARG B 1 407 ? 24.34326 20.14316 60.34782 1.000 33.63794 350 ARG D O 1
ATOM 5963 N N . THR B 1 408 ? 22.26194 20.17628 61.17592 1.000 34.34812 351 THR D N 1
ATOM 5964 C CA . THR B 1 408 ? 21.67956 20.09599 59.84723 1.000 35.49741 351 THR D CA 1
ATOM 5965 C C . THR B 1 408 ? 21.87795 21.39243 59.07828 1.000 35.10379 351 THR D C 1
ATOM 5966 O O . THR B 1 408 ? 22.01419 21.36173 57.84665 1.000 36.08673 351 THR D O 1
ATOM 5970 N N . ILE B 1 409 ? 21.91907 22.53380 59.77952 1.000 35.78306 352 ILE D N 1
ATOM 5971 C CA . ILE B 1 409 ? 22.18360 23.80728 59.11652 1.000 31.03991 352 ILE D CA 1
ATOM 5972 C C . ILE B 1 409 ? 23.63051 23.86647 58.65145 1.000 31.64177 352 ILE D C 1
ATOM 5973 O O . ILE B 1 409 ? 23.92234 24.24349 57.51175 1.000 34.23819 352 ILE D O 1
ATOM 5978 N N . GLN B 1 410 ? 24.56693 23.53567 59.53729 1.000 32.40489 353 GLN D N 1
ATOM 5979 C CA . GLN B 1 410 ? 25.96977 23.55212 59.14095 1.000 33.09778 353 GLN D CA 1
ATOM 5980 C C . GLN B 1 410 ? 26.23432 22.60191 57.97841 1.000 34.45214 353 GLN D C 1
ATOM 5981 O O . GLN B 1 410 ? 26.93528 22.95443 57.02402 1.000 37.03623 353 GLN D O 1
ATOM 5987 N N . ASN B 1 411 ? 25.67806 21.39529 58.01975 1.000 35.45974 354 ASN D N 1
ATOM 5988 C CA . ASN B 1 411 ? 25.91777 20.48029 56.90996 1.000 34.41903 354 ASN D CA 1
ATOM 5989 C C . ASN B 1 411 ? 25.38337 21.05036 55.59802 1.000 36.35779 354 ASN D C 1
ATOM 5990 O O . ASN B 1 411 ? 26.10775 21.13377 54.59679 1.000 33.48395 354 ASN D O 1
ATOM 5995 N N . GLN B 1 412 ? 24.10076 21.42986 55.58995 1.000 34.81285 355 GLN D N 1
ATOM 5996 C CA . GLN B 1 412 ? 23.48067 22.08527 54.44395 1.000 30.91238 355 GLN D CA 1
ATOM 5997 C C . GLN B 1 412 ? 24.32721 23.24262 53.89582 1.000 35.45731 355 GLN D C 1
ATOM 5998 O O . GLN B 1 412 ? 24.53826 23.35347 52.68279 1.000 36.39031 355 GLN D O 1
ATOM 6004 N N . LEU B 1 413 ? 24.82105 24.12365 54.77178 1.000 36.23695 356 LEU D N 1
ATOM 6005 C CA . LEU B 1 413 ? 25.60727 25.25856 54.29157 1.000 34.47040 356 LEU D CA 1
ATOM 6006 C C . LEU B 1 413 ? 26.95503 24.80972 53.74061 1.000 36.28175 356 LEU D C 1
ATOM 6007 O O . LEU B 1 413 ? 27.48754 25.42188 52.80169 1.000 35.54997 356 LEU D O 1
ATOM 6012 N N . ASN B 1 414 ? 27.55316 23.77847 54.34473 1.000 36.82381 357 ASN D N 1
ATOM 6013 C CA . ASN B 1 414 ? 28.82917 23.30103 53.83589 1.000 34.76045 357 ASN D CA 1
ATOM 6014 C C . ASN B 1 414 ? 28.67978 22.76718 52.42277 1.000 34.93844 357 ASN D C 1
ATOM 6015 O O . ASN B 1 414 ? 29.52091 23.04553 51.55763 1.000 38.34215 357 ASN D O 1
ATOM 6020 N N . ALA B 1 415 ? 27.59011 22.04060 52.15228 1.000 33.65137 358 ALA D N 1
ATOM 6021 C CA . ALA B 1 415 ? 27.34857 21.56349 50.79175 1.000 34.65316 358 ALA D CA 1
ATOM 6022 C C . ALA B 1 415 ? 27.10692 22.71970 49.82876 1.000 36.38267 358 ALA D C 1
ATOM 6023 O O . ALA B 1 415 ? 27.64269 22.72121 48.71595 1.000 40.08812 358 ALA D O 1
ATOM 6025 N N . ILE B 1 416 ? 26.30258 23.70977 50.23174 1.000 37.03362 359 ILE D N 1
ATOM 6026 C CA . ILE B 1 416 ? 26.03909 24.85370 49.36191 1.000 35.34948 359 ILE D CA 1
ATOM 6027 C C . ILE B 1 416 ? 27.33225 25.55492 48.99065 1.000 37.08654 359 ILE D C 1
ATOM 6028 O O . ILE B 1 416 ? 27.49270 26.04149 47.86420 1.000 39.27689 359 ILE D O 1
ATOM 6033 N N . SER B 1 417 ? 28.26439 25.64427 49.93696 1.000 36.63177 360 SER D N 1
ATOM 6034 C CA . SER B 1 417 ? 29.51594 26.33674 49.68571 1.000 35.42869 360 SER D CA 1
ATOM 6035 C C . SER B 1 417 ? 30.35388 25.67215 48.60753 1.000 36.68319 360 SER D C 1
ATOM 6036 O O . SER B 1 417 ? 31.31402 26.29092 48.14014 1.000 42.17900 360 SER D O 1
ATOM 6039 N N . ASN B 1 418 ? 30.04176 24.42992 48.22210 1.000 38.73470 361 ASN D N 1
ATOM 6040 C CA . ASN B 1 418 ? 30.69684 23.82658 47.05967 1.000 39.53346 361 ASN D CA 1
ATOM 6041 C C . ASN B 1 418 ? 30.26650 24.48749 45.75405 1.000 41.57755 361 ASN D C 1
ATOM 6042 O O . ASN B 1 418 ? 31.02992 24.49343 44.78862 1.000 48.31527 361 ASN D O 1
ATOM 6047 N N . SER B 1 419 ? 29.04447 24.99719 45.67746 1.000 40.36236 362 SER D N 1
ATOM 6048 C CA . SER B 1 419 ? 28.60382 25.71457 44.49214 1.000 39.72264 362 SER D CA 1
ATOM 6049 C C . SER B 1 419 ? 28.79794 27.21254 44.61755 1.000 41.00503 362 SER D C 1
ATOM 6050 O O . SER B 1 419 ? 29.11005 27.87628 43.62372 1.000 42.19197 362 SER D O 1
ATOM 6053 N N . TYR B 1 420 ? 28.63443 27.75153 45.82513 1.000 41.55010 363 TYR D N 1
ATOM 6054 C CA . TYR B 1 420 ? 28.72846 29.18105 46.10396 1.000 39.14260 363 TYR D CA 1
ATOM 6055 C C . TYR B 1 420 ? 29.91935 29.42143 47.01811 1.000 39.86117 363 TYR D C 1
ATOM 6056 O O . TYR B 1 420 ? 29.74321 29.62885 48.22621 1.000 43.93601 363 TYR D O 1
ATOM 6065 N N . PRO B 1 421 ? 31.13852 29.41909 46.48214 1.000 38.24688 364 PRO D N 1
ATOM 6066 C CA . PRO B 1 421 ? 32.32497 29.48894 47.35058 1.000 40.29612 364 PRO D CA 1
ATOM 6067 C C . PRO B 1 421 ? 32.36399 30.71197 48.25979 1.000 43.65814 364 PRO D C 1
ATOM 6068 O O . PRO B 1 421 ? 33.13653 30.71165 49.23259 1.000 43.10873 364 PRO D O 1
ATOM 6072 N N . ALA B 1 422 ? 31.55770 31.74616 47.99033 1.000 42.11405 365 ALA D N 1
ATOM 6073 C CA . ALA B 1 422 ? 31.54170 32.89615 48.88513 1.000 37.26623 365 ALA D CA 1
ATOM 6074 C C . ALA B 1 422 ? 31.09919 32.50023 50.28143 1.000 38.87232 365 ALA D C 1
ATOM 6075 O O . ALA B 1 422 ? 31.43196 33.19344 51.24590 1.000 42.51994 365 ALA D O 1
ATOM 6077 N N . VAL B 1 423 ? 30.34549 31.40744 50.40871 1.000 39.11309 366 VAL D N 1
ATOM 6078 C CA . VAL B 1 423 ? 29.85437 30.92607 51.69889 1.000 37.07688 366 VAL D CA 1
ATOM 6079 C C . VAL B 1 423 ? 30.98759 30.15072 52.35625 1.000 37.91724 366 VAL D C 1
ATOM 6080 O O . VAL B 1 423 ? 31.37819 29.09665 51.84363 1.000 41.08968 366 VAL D O 1
ATOM 6084 N N . PRO B 1 424 ? 31.55795 30.61829 53.46443 1.000 39.20149 367 PRO D N 1
ATOM 6085 C CA . PRO B 1 424 ? 32.69924 29.90639 54.05498 1.000 37.68213 367 PRO D CA 1
ATOM 6086 C C . PRO B 1 424 ? 32.26596 28.60071 54.69035 1.000 39.81974 367 PRO D C 1
ATOM 6087 O O . PRO B 1 424 ? 31.12266 28.43606 55.10528 1.000 43.97259 367 PRO D O 1
ATOM 6091 N N . LYS B 1 425 ? 33.18665 27.64925 54.73775 1.000 42.57279 368 LYS D N 1
ATOM 6092 C CA . LYS B 1 425 ? 32.89273 26.39199 55.39902 1.000 40.09153 368 LYS D CA 1
ATOM 6093 C C . LYS B 1 425 ? 32.88998 26.58435 56.91159 1.000 42.93464 368 LYS D C 1
ATOM 6094 O O . LYS B 1 425 ? 33.52109 27.50239 57.44513 1.000 45.33891 368 LYS D O 1
ATOM 6100 N N . VAL B 1 426 ? 32.15576 25.71046 57.60618 1.000 44.51871 369 VAL D N 1
ATOM 6101 C CA . VAL B 1 426 ? 32.10041 25.69572 59.06688 1.000 42.00478 369 VAL D CA 1
ATOM 6102 C C . VAL B 1 426 ? 32.16855 24.25055 59.52903 1.000 38.82129 369 VAL D C 1
ATOM 6103 O O . VAL B 1 426 ? 31.66432 23.34573 58.86108 1.000 41.53373 369 VAL D O 1
ATOM 6107 N N . ILE B 1 427 ? 32.81275 24.02693 60.67391 1.000 39.68733 370 ILE D N 1
ATOM 6108 C CA . ILE B 1 427 ? 32.83114 22.69088 61.25249 1.000 39.07204 370 ILE D CA 1
ATOM 6109 C C . ILE B 1 427 ? 31.41507 22.30337 61.64373 1.000 38.23712 370 ILE D C 1
ATOM 6110 O O . ILE B 1 427 ? 30.67522 23.11482 62.21491 1.000 41.83816 370 ILE D O 1
ATOM 6115 N N . GLU B 1 428 ? 31.00645 21.07467 61.29958 1.000 37.01852 371 GLU D N 1
ATOM 6116 C CA . GLU B 1 428 ? 29.67802 20.58045 61.68249 1.000 34.82764 371 GLU D CA 1
ATOM 6117 C C . GLU B 1 428 ? 29.78963 19.83110 62.99809 1.000 35.15391 371 GLU D C 1
ATOM 6118 O O . GLU B 1 428 ? 29.76736 18.60126 63.04667 1.000 40.50370 371 GLU D O 1
ATOM 6124 N N . ASP B 1 429 ? 29.88426 20.57883 64.08746 1.000 35.65028 372 ASP D N 1
ATOM 6125 C CA . ASP B 1 429 ? 29.80587 19.96553 65.40286 1.000 38.05918 372 ASP D CA 1
ATOM 6126 C C . ASP B 1 429 ? 28.46785 20.20706 66.08635 1.000 39.49922 372 ASP D C 1
ATOM 6127 O O . ASP B 1 429 ? 28.25337 19.71024 67.20111 1.000 44.43939 372 ASP D O 1
ATOM 6132 N N . GLY B 1 430 ? 27.56877 20.95914 65.46216 1.000 35.00866 373 GLY D N 1
ATOM 6133 C CA . GLY B 1 430 ? 26.27295 21.17945 66.06903 1.000 37.15845 373 GLY D CA 1
ATOM 6134 C C . GLY B 1 430 ? 26.23297 22.26660 67.11049 1.000 33.97893 373 GLY D C 1
ATOM 6135 O O . GLY B 1 430 ? 25.25465 22.34224 67.85337 1.000 37.46398 373 GLY D O 1
ATOM 6136 N N . ILE B 1 431 ? 27.26737 23.10272 67.19451 1.000 33.68434 374 ILE D N 1
ATOM 6137 C CA . ILE B 1 431 ? 27.30327 24.24787 68.09399 1.000 33.38541 374 ILE D CA 1
ATOM 6138 C C . ILE B 1 431 ? 27.26364 25.50220 67.24491 1.000 34.79620 374 ILE D C 1
ATOM 6139 O O . ILE B 1 431 ? 28.15551 25.72966 66.42290 1.000 37.73846 374 ILE D O 1
ATOM 6144 N N . TYR B 1 432 ? 26.23455 26.31273 67.43665 1.000 34.56454 375 TYR D N 1
ATOM 6145 C CA . TYR B 1 432 ? 25.99628 27.45953 66.58205 1.000 33.35484 375 TYR D CA 1
ATOM 6146 C C . TYR B 1 432 ? 26.91630 28.56821 67.08233 1.000 38.13315 375 TYR D C 1
ATOM 6147 O O . TYR B 1 432 ? 26.65352 29.17217 68.12821 1.000 38.54041 375 TYR D O 1
ATOM 6156 N N . GLY B 1 433 ? 28.02628 28.80994 66.37005 1.000 39.81260 376 GLY D N 1
ATOM 6157 C CA . GLY B 1 433 ? 29.03092 29.76620 66.81597 1.000 39.60956 376 GLY D CA 1
ATOM 6158 C C . GLY B 1 433 ? 29.33507 30.88917 65.84235 1.000 44.37852 376 GLY D C 1
ATOM 6159 O O . GLY B 1 433 ? 28.67681 31.02174 64.81587 1.000 42.90948 376 GLY D O 1
ATOM 6160 N N . THR B 1 434 ? 30.34621 31.70834 66.12972 1.000 45.72514 377 THR D N 1
ATOM 6161 C CA . THR B 1 434 ? 30.56712 32.87089 65.28115 1.000 42.34355 377 THR D CA 1
ATOM 6162 C C . THR B 1 434 ? 30.77764 32.48117 63.82612 1.000 45.48808 377 THR D C 1
ATOM 6163 O O . THR B 1 434 ? 30.32691 33.19919 62.92373 1.000 46.76260 377 THR D O 1
ATOM 6167 N N . ASP B 1 435 ? 31.37549 31.31672 63.57869 1.000 41.81090 378 ASP D N 1
ATOM 6168 C CA . ASP B 1 435 ? 31.59182 30.86990 62.21035 1.000 41.30941 378 ASP D CA 1
ATOM 6169 C C . ASP B 1 435 ? 30.29261 30.51297 61.48682 1.000 44.21769 378 ASP D C 1
ATOM 6170 O O . ASP B 1 435 ? 30.15308 30.81094 60.29386 1.000 41.66713 378 ASP D O 1
ATOM 6175 N N . THR B 1 436 ? 29.34700 29.83608 62.15366 1.000 42.81064 379 THR D N 1
ATOM 6176 C CA . THR B 1 436 ? 28.07062 29.58306 61.49518 1.000 38.76901 379 THR D CA 1
ATOM 6177 C C . THR B 1 436 ? 27.32193 30.89199 61.24677 1.000 41.95755 379 THR D C 1
ATOM 6178 O O . THR B 1 436 ? 26.75754 31.11422 60.16661 1.000 45.53289 379 THR D O 1
ATOM 6182 N N . GLU B 1 437 ? 27.30968 31.77810 62.23896 1.000 44.06750 380 GLU D N 1
ATOM 6183 C CA . GLU B 1 437 ? 26.57581 33.03191 62.10979 1.000 40.97055 380 GLU D CA 1
ATOM 6184 C C . GLU B 1 437 ? 27.11017 33.83759 60.94583 1.000 41.63394 380 GLU D C 1
ATOM 6185 O O . GLU B 1 437 ? 26.35109 34.49877 60.23313 1.000 44.41394 380 GLU D O 1
ATOM 6191 N N . ASN B 1 438 ? 28.42565 33.80258 60.75886 1.000 40.01894 381 ASN D N 1
ATOM 6192 C CA . ASN B 1 438 ? 29.06130 34.41030 59.60273 1.000 38.10370 381 ASN D CA 1
ATOM 6193 C C . ASN B 1 438 ? 28.58214 33.76403 58.31610 1.000 41.26469 381 ASN D C 1
ATOM 6194 O O . ASN B 1 438 ? 28.18145 34.45645 57.37332 1.000 45.34460 381 ASN D O 1
ATOM 6199 N N . ALA B 1 439 ? 28.64056 32.43297 58.24069 1.000 42.37948 382 ALA D N 1
ATOM 6200 C CA . ALA B 1 439 ? 28.24269 31.76925 57.00674 1.000 37.98178 382 ALA D CA 1
ATOM 6201 C C . ALA B 1 439 ? 26.79251 32.07083 56.68878 1.000 37.01613 382 ALA D C 1
ATOM 6202 O O . ALA B 1 439 ? 26.42623 32.24885 55.52217 1.000 40.76439 382 ALA D O 1
ATOM 6204 N N . VAL B 1 440 ? 25.95338 32.18442 57.71450 1.000 37.82754 383 VAL D N 1
ATOM 6205 C CA . VAL B 1 440 ? 24.54495 32.46087 57.46143 1.000 35.27266 383 VAL D CA 1
ATOM 6206 C C . VAL B 1 440 ? 24.38072 33.84037 56.84027 1.000 38.48698 383 VAL D C 1
ATOM 6207 O O . VAL B 1 440 ? 23.73036 33.99922 55.80185 1.000 44.12576 383 VAL D O 1
ATOM 6211 N N . LYS B 1 441 ? 24.99549 34.85348 57.44990 1.000 38.24413 384 LYS D N 1
ATOM 6212 C CA . LYS B 1 441 ? 24.88269 36.22754 56.95798 1.000 36.47589 384 LYS D CA 1
ATOM 6213 C C . LYS B 1 441 ? 25.30395 36.34209 55.50255 1.000 36.69178 384 LYS D C 1
ATOM 6214 O O . LYS B 1 441 ? 24.67575 37.05854 54.72194 1.000 41.98081 384 LYS D O 1
ATOM 6220 N N . ILE B 1 442 ? 26.38648 35.66656 55.12880 1.000 37.37913 385 ILE D N 1
ATOM 6221 C CA . ILE B 1 442 ? 26.85612 35.68228 53.74860 1.000 38.52468 385 ILE D CA 1
ATOM 6222 C C . ILE B 1 442 ? 25.87768 34.96118 52.82582 1.000 41.04978 385 ILE D C 1
ATOM 6223 O O . ILE B 1 442 ? 25.73044 35.32828 51.65001 1.000 40.84344 385 ILE D O 1
ATOM 6228 N N . PHE B 1 443 ? 25.19417 33.92854 53.33146 1.000 41.34135 386 PHE D N 1
ATOM 6229 C CA . PHE B 1 443 ? 24.16873 33.26152 52.53401 1.000 38.69322 386 PHE D CA 1
ATOM 6230 C C . PHE B 1 443 ? 22.95712 34.16424 52.35573 1.000 40.72495 386 PHE D C 1
ATOM 6231 O O . PHE B 1 443 ? 22.45630 34.33665 51.23284 1.000 42.78893 386 PHE D O 1
ATOM 6239 N N . GLN B 1 444 ? 22.44880 34.72180 53.46219 1.000 37.77365 387 GLN D N 1
ATOM 6240 C CA . GLN B 1 444 ? 21.33372 35.65973 53.37847 1.000 37.38874 387 GLN D CA 1
ATOM 6241 C C . GLN B 1 444 ? 21.63515 36.76947 52.37735 1.000 44.10932 387 GLN D C 1
ATOM 6242 O O . GLN B 1 444 ? 20.76294 37.16993 51.59893 1.000 49.45132 387 GLN D O 1
ATOM 6248 N N . GLY B 1 445 ? 22.88090 37.25537 52.36005 1.000 45.44025 388 GLY D N 1
ATOM 6249 C CA . GLY B 1 445 ? 23.25621 38.28478 51.40210 1.000 38.81372 388 GLY D CA 1
ATOM 6250 C C . GLY B 1 445 ? 23.13888 37.82065 49.96375 1.000 39.22441 388 GLY D C 1
ATOM 6251 O O . GLY B 1 445 ? 22.67147 38.56163 49.10156 1.000 46.11725 388 GLY D O 1
ATOM 6252 N N . ILE B 1 446 ? 23.54683 36.58753 49.67952 1.000 40.57712 389 ILE D N 1
ATOM 6253 C CA . ILE B 1 446 ? 23.47155 36.11526 48.29795 1.000 39.62921 389 ILE D CA 1
ATOM 6254 C C . ILE B 1 446 ? 22.02131 36.05430 47.82838 1.000 41.85496 389 ILE D C 1
ATOM 6255 O O . ILE B 1 446 ? 21.72125 36.34930 46.66443 1.000 41.57214 389 ILE D O 1
ATOM 6260 N N . PHE B 1 447 ? 21.09371 35.69065 48.72145 1.000 45.12140 390 PHE D N 1
ATOM 6261 C CA . PHE B 1 447 ? 19.74089 35.32246 48.30546 1.000 43.10303 390 PHE D CA 1
ATOM 6262 C C . PHE B 1 447 ? 18.67453 36.30496 48.74364 1.000 42.98128 390 PHE D C 1
ATOM 6263 O O . PHE B 1 447 ? 17.48555 35.98259 48.66256 1.000 49.63814 390 PHE D O 1
ATOM 6271 N N . GLY B 1 448 ? 19.05529 37.49854 49.16745 1.000 45.61678 391 GLY D N 1
ATOM 6272 C CA . GLY B 1 448 ? 18.07616 38.54005 49.39066 1.000 49.49616 391 GLY D CA 1
ATOM 6273 C C . GLY B 1 448 ? 17.47693 38.58832 50.76706 1.000 46.14789 391 GLY D C 1
ATOM 6274 O O . GLY B 1 448 ? 16.48466 39.28768 50.96315 1.000 53.66615 391 GLY D O 1
ATOM 6275 N N . LEU B 1 449 ? 18.03133 37.91628 51.70153 1.000 46.29619 392 LEU D N 1
ATOM 6276 C CA . LEU B 1 449 ? 17.40108 38.01405 53.01119 1.000 44.69687 392 LEU D CA 1
ATOM 6277 C C . LEU B 1 449 ? 18.11597 39.03555 53.89797 1.000 45.77485 392 LEU D C 1
ATOM 6278 O O . LEU B 1 449 ? 19.30421 39.33005 53.69508 1.000 42.74939 392 LEU D O 1
ATOM 6283 N N . PRO B 1 450 ? 17.41898 39.59337 54.89282 1.000 41.08174 393 PRO D N 1
ATOM 6284 C CA . PRO B 1 450 ? 18.10600 40.41941 55.88498 1.000 41.48108 393 PRO D CA 1
ATOM 6285 C C . PRO B 1 450 ? 19.26377 39.62981 56.47328 1.000 43.81666 393 PRO D C 1
ATOM 6286 O O . PRO B 1 450 ? 19.15612 38.42000 56.69696 1.000 43.23396 393 PRO D O 1
ATOM 6290 N N . GLN B 1 451 ? 20.39338 40.30977 56.69083 1.000 43.96434 394 GLN D N 1
ATOM 6291 C CA . GLN B 1 451 ? 21.61405 39.62283 57.11700 1.000 39.20621 394 GLN D CA 1
ATOM 6292 C C . GLN B 1 451 ? 21.67174 39.60612 58.63594 1.000 38.76915 394 GLN D C 1
ATOM 6293 O O . GLN B 1 451 ? 22.48300 40.27648 59.27415 1.000 39.93072 394 GLN D O 1
ATOM 6299 N N . SER B 1 452 ? 20.77727 38.79742 59.20560 1.000 42.36131 395 SER D N 1
ATOM 6300 C CA . SER B 1 452 ? 20.68303 38.66643 60.65413 1.000 40.73150 395 SER D CA 1
ATOM 6301 C C . SER B 1 452 ? 21.72291 37.70382 61.22351 1.000 38.74022 395 SER D C 1
ATOM 6302 O O . SER B 1 452 ? 22.18135 37.89794 62.34860 1.000 39.36015 395 SER D O 1
ATOM 6305 N N . GLY B 1 453 ? 22.11515 36.67205 60.47976 1.000 39.29490 396 GLY D N 1
ATOM 6306 C CA . GLY B 1 453 ? 22.97413 35.66348 61.06384 1.000 37.70376 396 GLY D CA 1
ATOM 6307 C C . GLY B 1 453 ? 22.23581 34.71419 61.96579 1.000 39.13439 396 GLY D C 1
ATOM 6308 O O . GLY B 1 453 ? 22.85407 34.01923 62.77139 1.000 45.62669 396 GLY D O 1
ATOM 6309 N N . VAL B 1 454 ? 20.92420 34.64650 61.81582 1.000 38.74064 397 VAL D N 1
ATOM 6310 C CA . VAL B 1 454 ? 20.01811 33.88996 62.66171 1.000 34.98762 397 VAL D CA 1
ATOM 6311 C C . VAL B 1 454 ? 19.18416 32.99674 61.74089 1.000 40.24704 397 VAL D C 1
ATOM 6312 O O . VAL B 1 454 ? 18.76387 33.43065 60.66131 1.000 40.64497 397 VAL D O 1
ATOM 6316 N N . VAL B 1 455 ? 18.98654 31.73683 62.10743 1.000 36.57395 398 VAL D N 1
ATOM 6317 C CA . VAL B 1 455 ? 18.22959 30.83817 61.24451 1.000 37.55444 398 VAL D CA 1
ATOM 6318 C C . VAL B 1 455 ? 16.81406 30.78975 61.80640 1.000 40.23008 398 VAL D C 1
ATOM 6319 O O . VAL B 1 455 ? 16.48127 29.94831 62.64340 1.000 40.81497 398 VAL D O 1
ATOM 6323 N N . ASP B 1 456 ? 15.98496 31.72879 61.35527 1.000 40.41606 399 ASP D N 1
ATOM 6324 C CA . ASP B 1 456 ? 14.54176 31.72767 61.56765 1.000 38.50177 399 ASP D CA 1
ATOM 6325 C C . ASP B 1 456 ? 13.85370 30.94459 60.45462 1.000 39.76834 399 ASP D C 1
ATOM 6326 O O . ASP B 1 456 ? 14.49628 30.38765 59.55356 1.000 39.81465 399 ASP D O 1
ATOM 6331 N N . PHE B 1 457 ? 12.51980 30.95061 60.49086 1.000 39.32477 400 PHE D N 1
ATOM 6332 C CA . PHE B 1 457 ? 11.72904 30.20178 59.51758 1.000 37.98702 400 PHE D CA 1
ATOM 6333 C C . PHE B 1 457 ? 12.16452 30.49710 58.08478 1.000 40.25013 400 PHE D C 1
ATOM 6334 O O . PHE B 1 457 ? 12.49564 29.57707 57.32260 1.000 38.88088 400 PHE D O 1
ATOM 6342 N N . LYS B 1 458 ? 12.17969 31.78229 57.70350 1.000 39.25078 401 LYS D N 1
ATOM 6343 C CA . LYS B 1 458 ? 12.43846 32.12781 56.30684 1.000 37.23705 401 LYS D CA 1
ATOM 6344 C C . LYS B 1 458 ? 13.85049 31.74095 55.88700 1.000 36.24923 401 LYS D C 1
ATOM 6345 O O . LYS B 1 458 ? 14.05216 31.26304 54.76767 1.000 39.87158 401 LYS D O 1
ATOM 6351 N N . THR B 1 459 ? 14.84532 31.93625 56.76217 1.000 39.33722 402 THR D N 1
ATOM 6352 C CA . THR B 1 459 ? 16.19407 31.48453 56.42414 1.000 36.13894 402 THR D CA 1
ATOM 6353 C C . THR B 1 459 ? 16.28741 29.96604 56.41117 1.000 37.44544 402 THR D C 1
ATOM 6354 O O . THR B 1 459 ? 17.05888 29.40387 55.62580 1.000 40.25123 402 THR D O 1
ATOM 6358 N N . TRP B 1 460 ? 15.49571 29.27451 57.23714 1.000 38.57313 403 TRP D N 1
ATOM 6359 C CA . TRP B 1 460 ? 15.57000 27.81499 57.25661 1.000 37.39310 403 TRP D CA 1
ATOM 6360 C C . TRP B 1 460 ? 15.17501 27.22731 55.91097 1.000 38.13393 403 TRP D C 1
ATOM 6361 O O . TRP B 1 460 ? 15.90583 26.41392 55.33767 1.000 40.23216 403 TRP D O 1
ATOM 6372 N N . TYR B 1 461 ? 13.98861 27.58361 55.40823 1.000 38.95342 404 TYR D N 1
ATOM 6373 C CA . TYR B 1 461 ? 13.55716 27.01341 54.13342 1.000 36.75919 404 TYR D CA 1
ATOM 6374 C C . TYR B 1 461 ? 14.24565 27.64305 52.93252 1.000 36.92315 404 TYR D C 1
ATOM 6375 O O . TYR B 1 461 ? 14.16278 27.09118 51.83390 1.000 45.57227 404 TYR D O 1
ATOM 6384 N N . GLU B 1 462 ? 14.92921 28.76626 53.10611 1.000 38.66885 405 GLU D N 1
ATOM 6385 C CA . GLU B 1 462 ? 15.78428 29.26176 52.03690 1.000 37.43360 405 GLU D CA 1
ATOM 6386 C C . GLU B 1 462 ? 17.11262 28.50424 51.99109 1.000 38.33874 405 GLU D C 1
ATOM 6387 O O . GLU B 1 462 ? 17.67265 28.27512 50.91170 1.000 40.18563 405 GLU D O 1
ATOM 6393 N N . ILE B 1 463 ? 17.65008 28.11074 53.14236 1.000 36.82390 406 ILE D N 1
ATOM 6394 C CA . ILE B 1 463 ? 18.80597 27.22735 53.11763 1.000 33.65090 406 ILE D CA 1
ATOM 6395 C C . ILE B 1 463 ? 18.43254 25.91009 52.45014 1.000 36.99801 406 ILE D C 1
ATOM 6396 O O . ILE B 1 463 ? 19.17195 25.38868 51.61113 1.000 38.44151 406 ILE D O 1
ATOM 6401 N N . SER B 1 464 ? 17.24722 25.38024 52.75013 1.000 39.11099 407 SER D N 1
ATOM 6402 C CA . SER B 1 464 ? 16.89886 24.07639 52.18181 1.000 38.60381 407 SER D CA 1
ATOM 6403 C C . SER B 1 464 ? 16.64383 24.15017 50.67783 1.000 35.00060 407 SER D C 1
ATOM 6404 O O . SER B 1 464 ? 16.96192 23.20750 49.95437 1.000 35.71113 407 SER D O 1
ATOM 6407 N N . ARG B 1 465 ? 16.07092 25.24759 50.17755 1.000 38.02708 408 ARG D N 1
ATOM 6408 C CA . ARG B 1 465 ? 15.80344 25.32267 48.74091 1.000 36.54847 408 ARG D CA 1
ATOM 6409 C C . ARG B 1 465 ? 17.09850 25.41260 47.94274 1.000 35.70250 408 ARG D C 1
ATOM 6410 O O . ARG B 1 465 ? 17.22899 24.78239 46.89458 1.000 38.99825 408 ARG D O 1
ATOM 6418 N N . VAL B 1 466 ? 18.08158 26.17145 48.42165 1.000 36.34300 409 VAL D N 1
ATOM 6419 C CA . VAL B 1 466 ? 19.34911 26.20986 47.69455 1.000 35.10505 409 VAL D CA 1
ATOM 6420 C C . VAL B 1 466 ? 20.13088 24.91949 47.89474 1.000 36.45700 409 VAL D C 1
ATOM 6421 O O . VAL B 1 466 ? 20.94539 24.54724 47.04366 1.000 42.04568 409 VAL D O 1
ATOM 6425 N N . TYR B 1 467 ? 19.94389 24.23363 49.02082 1.000 34.11583 410 TYR D N 1
ATOM 6426 C CA . TYR B 1 467 ? 20.65073 22.97828 49.21442 1.000 33.16778 410 TYR D CA 1
ATOM 6427 C C . TYR B 1 467 ? 20.14952 21.93124 48.23369 1.000 37.77208 410 TYR D C 1
ATOM 6428 O O . TYR B 1 467 ? 20.93964 21.22879 47.59051 1.000 39.46718 410 TYR D O 1
ATOM 6437 N N . VAL B 1 468 ? 18.82956 21.82331 48.08260 1.000 40.95510 411 VAL D N 1
ATOM 6438 C CA . VAL B 1 468 ? 18.28173 20.88357 47.10496 1.000 37.72882 411 VAL D CA 1
ATOM 6439 C C . VAL B 1 468 ? 18.66486 21.30364 45.69297 1.000 41.31236 411 VAL D C 1
ATOM 6440 O O . VAL B 1 468 ? 18.99437 20.46431 44.84957 1.000 42.31424 411 VAL D O 1
ATOM 6444 N N . ALA B 1 469 ? 18.63693 22.60975 45.41688 1.000 39.85937 412 ALA D N 1
ATOM 6445 C CA . ALA B 1 469 ? 18.92060 23.08862 44.07168 1.000 36.90710 412 ALA D CA 1
ATOM 6446 C C . ALA B 1 469 ? 20.31312 22.68691 43.62051 1.000 36.57546 412 ALA D C 1
ATOM 6447 O O . ALA B 1 469 ? 20.50234 22.24423 42.48225 1.000 41.33067 412 ALA D O 1
ATOM 6449 N N . THR B 1 470 ? 21.30119 22.81635 44.50496 1.000 37.53768 413 THR D N 1
ATOM 6450 C CA . THR B 1 470 ? 22.69805 22.68037 44.12058 1.000 38.25111 413 THR D CA 1
ATOM 6451 C C . THR B 1 470 ? 23.27122 21.29025 44.33826 1.000 45.39877 413 THR D C 1
ATOM 6452 O O . THR B 1 470 ? 24.34989 20.99760 43.79645 1.000 49.78094 413 THR D O 1
ATOM 6456 N N . THR B 1 471 ? 22.62551 20.44832 45.15521 1.000 43.92093 414 THR D N 1
ATOM 6457 C CA . THR B 1 471 ? 23.08655 19.07552 45.33595 1.000 42.07422 414 THR D CA 1
ATOM 6458 C C . THR B 1 471 ? 22.27176 18.06860 44.53420 1.000 47.95956 414 THR D C 1
ATOM 6459 O O . THR B 1 471 ? 22.76614 16.96973 44.25841 1.000 50.51859 414 THR D O 1
ATOM 6463 N N . ARG B 1 472 ? 21.05417 18.42091 44.13633 1.000 47.24005 415 ARG D N 1
ATOM 6464 C CA . ARG B 1 472 ? 20.21433 17.51889 43.35898 1.000 48.84462 415 ARG D CA 1
ATOM 6465 C C . ARG B 1 472 ? 20.37699 17.75086 41.85797 1.000 50.14562 415 ARG D C 1
ATOM 6466 O O . ARG B 1 472 ? 21.13988 17.05284 41.18944 1.000 54.43979 415 ARG D O 1
ATOM 6474 N N . LEU C 1 52 ? 10.72374 -33.67604 -2.60342 1.000 65.86793 -5 LEU B N 1
ATOM 6475 C CA . LEU C 1 52 ? 9.42745 -34.24497 -2.23236 1.000 76.49134 -5 LEU B CA 1
ATOM 6476 C C . LEU C 1 52 ? 9.40154 -34.52853 -0.71743 1.000 78.84804 -5 LEU B C 1
ATOM 6477 O O . LEU C 1 52 ? 10.29439 -34.05710 -0.00501 1.000 75.95870 -5 LEU B O 1
ATOM 6482 N N . TYR C 1 53 ? 8.34007 -35.22445 -0.25725 1.000 92.62583 -4 TYR B N 1
ATOM 6483 C CA . TYR C 1 53 ? 8.25656 -36.08128 0.94029 1.000 85.97439 -4 TYR B CA 1
ATOM 6484 C C . TYR C 1 53 ? 8.67303 -35.49973 2.30146 1.000 88.92743 -4 TYR B C 1
ATOM 6485 O O . TYR C 1 53 ? 9.41333 -34.51660 2.37532 1.000 94.97883 -4 TYR B O 1
ATOM 6494 N N . PHE C 1 54 ? 8.18051 -36.12102 3.38453 1.000 78.03779 -3 PHE B N 1
ATOM 6495 C CA . PHE C 1 54 ? 8.49201 -35.88761 4.80874 1.000 79.36884 -3 PHE B CA 1
ATOM 6496 C C . PHE C 1 54 ? 8.30684 -34.45346 5.29855 1.000 82.74992 -3 PHE B C 1
ATOM 6497 O O . PHE C 1 54 ? 8.90728 -33.50988 4.77863 1.000 80.02038 -3 PHE B O 1
ATOM 6505 N N . GLN C 1 55 ? 7.46518 -34.29566 6.32026 1.000 101.41482 -2 GLN B N 1
ATOM 6506 C CA . GLN C 1 55 ? 7.12620 -32.96933 6.81698 1.000 101.20007 -2 GLN B CA 1
ATOM 6507 C C . GLN C 1 55 ? 8.34005 -32.34232 7.48061 1.000 100.35684 -2 GLN B C 1
ATOM 6508 O O . GLN C 1 55 ? 9.05943 -32.99109 8.24315 1.000 106.52370 -2 GLN B O 1
ATOM 6514 N N . GLY C 1 56 ? 8.55909 -31.06968 7.19579 1.000 82.64782 -1 GLY B N 1
ATOM 6515 C CA . GLY C 1 56 ? 9.79247 -30.42885 7.56450 1.000 76.39709 -1 GLY B CA 1
ATOM 6516 C C . GLY C 1 56 ? 10.85720 -30.48064 6.49700 1.000 68.32272 -1 GLY B C 1
ATOM 6517 O O . GLY C 1 56 ? 11.98136 -30.03781 6.74909 1.000 72.00131 -1 GLY B O 1
ATOM 6518 N N . HIS C 1 57 ? 10.55485 -31.02631 5.32202 1.000 68.17492 0 HIS B N 1
ATOM 6519 C CA . HIS C 1 57 ? 11.48378 -30.91871 4.20820 1.000 61.78848 0 HIS B CA 1
ATOM 6520 C C . HIS C 1 57 ? 11.67403 -29.45028 3.87803 1.000 60.40369 0 HIS B C 1
ATOM 6521 O O . HIS C 1 57 ? 10.73250 -28.66258 3.95920 1.000 65.49234 0 HIS B O 1
ATOM 6528 N N . MET C 1 58 ? 12.90286 -29.06715 3.54919 1.000 58.25945 1 MET B N 1
ATOM 6529 C CA . MET C 1 58 ? 13.21402 -27.69195 3.18601 1.000 53.47625 1 MET B CA 1
ATOM 6530 C C . MET C 1 58 ? 13.77889 -27.66437 1.77234 1.000 53.30361 1 MET B C 1
ATOM 6531 O O . MET C 1 58 ? 14.31490 -28.66780 1.29238 1.000 58.75872 1 MET B O 1
ATOM 6536 N N . GLN C 1 59 ? 13.63893 -26.52355 1.09788 1.000 47.99500 2 GLN B N 1
ATOM 6537 C CA . GLN C 1 59 ? 14.29434 -26.27852 -0.17993 1.000 47.40612 2 GLN B CA 1
ATOM 6538 C C . GLN C 1 59 ? 15.21798 -25.07350 -0.06663 1.000 51.85070 2 GLN B C 1
ATOM 6539 O O . GLN C 1 59 ? 15.19484 -24.33243 0.91376 1.000 48.78896 2 GLN B O 1
ATOM 6545 N N . ASP C 1 60 ? 16.05021 -24.86953 -1.08309 1.000 54.93146 3 ASP B N 1
ATOM 6546 C CA . ASP C 1 60 ? 16.92203 -23.69948 -1.06999 1.000 48.65530 3 ASP B CA 1
ATOM 6547 C C . ASP C 1 60 ? 16.09100 -22.45347 -1.30625 1.000 48.23369 3 ASP B C 1
ATOM 6548 O O . ASP C 1 60 ? 15.19954 -22.44972 -2.15606 1.000 47.08353 3 ASP B O 1
ATOM 6553 N N . GLY C 1 61 ? 16.32668 -21.42942 -0.49278 1.000 52.21571 4 GLY B N 1
ATOM 6554 C CA . GLY C 1 61 ? 15.94629 -20.07169 -0.82932 1.000 44.48344 4 GLY B CA 1
ATOM 6555 C C . GLY C 1 61 ? 17.18044 -19.20324 -0.70036 1.000 44.06584 4 GLY B C 1
ATOM 6556 O O . GLY C 1 61 ? 18.11613 -19.54599 0.02327 1.000 48.13700 4 GLY B O 1
ATOM 6557 N N . PHE C 1 62 ? 17.19695 -18.08812 -1.44644 1.000 41.49503 5 PHE B N 1
ATOM 6558 C CA . PHE C 1 62 ? 18.36305 -17.20986 -1.57801 1.000 40.71427 5 PHE B CA 1
ATOM 6559 C C . PHE C 1 62 ? 18.12635 -15.84659 -0.92028 1.000 41.96299 5 PHE B C 1
ATOM 6560 O O . PHE C 1 62 ? 16.99418 -15.37283 -0.80260 1.000 44.27914 5 PHE B O 1
ATOM 6568 N N . LEU C 1 63 ? 19.20852 -15.19067 -0.50964 1.000 38.75493 6 LEU B N 1
ATOM 6569 C CA . LEU C 1 63 ? 19.10159 -13.86944 0.10118 1.000 39.16437 6 LEU B CA 1
ATOM 6570 C C . LEU C 1 63 ? 20.30520 -13.00846 -0.28338 1.000 39.16952 6 LEU B C 1
ATOM 6571 O O . LEU C 1 63 ? 21.42819 -13.50378 -0.39309 1.000 43.97460 6 LEU B O 1
ATOM 6576 N N . THR C 1 64 ? 20.04925 -11.73513 -0.52544 1.000 36.14632 7 THR B N 1
ATOM 6577 C CA . THR C 1 64 ? 21.06112 -10.71320 -0.74195 1.000 40.78152 7 THR B CA 1
ATOM 6578 C C . THR C 1 64 ? 20.81696 -9.60008 0.26561 1.000 39.31435 7 THR B C 1
ATOM 6579 O O . THR C 1 64 ? 19.69219 -9.11249 0.37462 1.000 41.16872 7 THR B O 1
ATOM 6583 N N . VAL C 1 65 ? 21.85444 -9.17628 0.98029 1.000 37.07021 8 VAL B N 1
ATOM 6584 C CA . VAL C 1 65 ? 21.73583 -8.08669 1.94145 1.000 35.10417 8 VAL B CA 1
ATOM 6585 C C . VAL C 1 65 ? 22.51115 -6.89162 1.39956 1.000 40.69746 8 VAL B C 1
ATOM 6586 O O . VAL C 1 65 ? 23.70221 -7.01196 1.06967 1.000 42.74384 8 VAL B O 1
ATOM 6590 N N . SER C 1 66 ? 21.83055 -5.74448 1.29489 1.000 37.67023 9 SER B N 1
ATOM 6591 C CA . SER C 1 66 ? 22.43069 -4.47245 0.89879 1.000 37.23828 9 SER B CA 1
ATOM 6592 C C . SER C 1 66 ? 22.40908 -3.52315 2.08747 1.000 40.92562 9 SER B C 1
ATOM 6593 O O . SER C 1 66 ? 21.32986 -3.17097 2.58016 1.000 42.38882 9 SER B O 1
ATOM 6596 N N . ILE C 1 67 ? 23.59165 -3.10085 2.52838 1.000 38.07372 10 ILE B N 1
ATOM 6597 C CA . ILE C 1 67 ? 23.74692 -2.11943 3.59242 1.000 38.62312 10 ILE B CA 1
ATOM 6598 C C . ILE C 1 67 ? 24.00362 -0.75808 2.96677 1.000 40.55008 10 ILE B C 1
ATOM 6599 O O . ILE C 1 67 ? 24.89717 -0.61512 2.12093 1.000 39.71525 10 ILE B O 1
ATOM 6604 N N . ILE C 1 68 ? 23.25353 0.25274 3.40124 1.000 39.40263 11 ILE B N 1
ATOM 6605 C CA . ILE C 1 68 ? 23.49371 1.61668 2.95586 1.000 37.85744 11 ILE B CA 1
ATOM 6606 C C . ILE C 1 68 ? 23.45388 2.54663 4.15781 1.000 41.00679 11 ILE B C 1
ATOM 6607 O O . ILE C 1 68 ? 22.80349 2.26689 5.17240 1.000 45.03418 11 ILE B O 1
ATOM 6612 N N . ASP C 1 69 ? 24.19793 3.64262 4.04404 1.000 39.14426 12 ASP B N 1
ATOM 6613 C CA . ASP C 1 69 ? 24.14288 4.73884 5.00076 1.000 42.11608 12 ASP B CA 1
ATOM 6614 C C . ASP C 1 69 ? 22.81162 5.46470 4.82028 1.000 44.20480 12 ASP B C 1
ATOM 6615 O O . ASP C 1 69 ? 22.49986 5.93661 3.72769 1.000 46.06693 12 ASP B O 1
ATOM 6620 N N . ALA C 1 70 ? 21.99552 5.52328 5.86987 1.000 46.20565 13 ALA B N 1
ATOM 6621 C CA . ALA C 1 70 ? 20.67001 6.10343 5.70622 1.000 42.08969 13 ALA B CA 1
ATOM 6622 C C . ALA C 1 70 ? 20.71937 7.59613 5.39669 1.000 45.50136 13 ALA B C 1
ATOM 6623 O O . ALA C 1 70 ? 19.74007 8.13068 4.86156 1.000 46.65154 13 ALA B O 1
ATOM 6625 N N . THR C 1 71 ? 21.82125 8.28755 5.72100 1.000 42.93753 14 THR B N 1
ATOM 6626 C CA . THR C 1 71 ? 21.85050 9.73300 5.49439 1.000 46.49947 14 THR B CA 1
ATOM 6627 C C . THR C 1 71 ? 22.13252 10.05903 4.03313 1.000 46.98662 14 THR B C 1
ATOM 6628 O O . THR C 1 71 ? 21.45705 10.91091 3.44105 1.000 49.91808 14 THR B O 1
ATOM 6632 N N . ASN C 1 72 ? 23.10115 9.37991 3.42249 1.000 44.55652 15 ASN B N 1
ATOM 6633 C CA . ASN C 1 72 ? 23.49530 9.71078 2.06379 1.000 43.84419 15 ASN B CA 1
ATOM 6634 C C . ASN C 1 72 ? 23.22754 8.59449 1.06288 1.000 45.13028 15 ASN B C 1
ATOM 6635 O O . ASN C 1 72 ? 23.50911 8.76719 -0.12894 1.000 48.59542 15 ASN B O 1
ATOM 6640 N N . ASN C 1 73 ? 22.66936 7.47137 1.50290 1.000 45.06668 16 ASN B N 1
ATOM 6641 C CA . ASN C 1 73 ? 22.38957 6.32067 0.64929 1.000 40.26888 16 ASN B CA 1
ATOM 6642 C C . ASN C 1 73 ? 23.64279 5.76124 -0.01377 1.000 40.62746 16 ASN B C 1
ATOM 6643 O O . ASN C 1 73 ? 23.56538 5.11769 -1.05834 1.000 41.51151 16 ASN B O 1
ATOM 6648 N N . ARG C 1 74 ? 24.81354 5.99474 0.57423 1.000 36.98935 17 ARG B N 1
ATOM 6649 C CA . ARG C 1 74 ? 25.97726 5.33891 0.02543 1.000 36.64107 17 ARG B CA 1
ATOM 6650 C C . ARG C 1 74 ? 26.07430 3.91994 0.56484 1.000 37.98567 17 ARG B C 1
ATOM 6651 O O . ARG C 1 74 ? 25.44361 3.57923 1.56452 1.000 41.80118 17 ARG B O 1
ATOM 6659 N N . PRO C 1 75 ? 26.82454 3.05169 -0.09742 1.000 37.82656 18 PRO B N 1
ATOM 6660 C CA . PRO C 1 75 ? 26.99674 1.69798 0.43609 1.000 36.63286 18 PRO B CA 1
ATOM 6661 C C . PRO C 1 75 ? 28.02420 1.65914 1.55456 1.000 36.55598 18 PRO B C 1
ATOM 6662 O O . PRO C 1 75 ? 29.02738 2.37902 1.54795 1.000 39.08538 18 PRO B O 1
ATOM 6666 N N . ILE C 1 76 ? 27.76516 0.80964 2.53122 1.000 37.69323 19 ILE B N 1
ATOM 6667 C CA . ILE C 1 76 ? 28.70839 0.58068 3.60722 1.000 37.18964 19 ILE B CA 1
ATOM 6668 C C . ILE C 1 76 ? 29.48788 -0.68731 3.31216 1.000 38.75506 19 ILE B C 1
ATOM 6669 O O . ILE C 1 76 ? 28.90928 -1.77563 3.22821 1.000 42.02870 19 ILE B O 1
ATOM 6674 N N . GLN C 1 77 ? 30.80397 -0.55485 3.19493 1.000 43.31245 20 GLN B N 1
ATOM 6675 C CA . GLN C 1 77 ? 31.68937 -1.66925 2.89781 1.000 43.69050 20 GLN B CA 1
ATOM 6676 C C . GLN C 1 77 ? 32.30357 -2.20584 4.18560 1.000 48.42995 20 GLN B C 1
ATOM 6677 O O . GLN C 1 77 ? 32.68107 -1.43603 5.07893 1.000 48.22912 20 GLN B O 1
ATOM 6683 N N . ASN C 1 78 ? 32.37652 -3.53752 4.27335 1.000 49.62134 21 ASN B N 1
ATOM 6684 C CA . ASN C 1 78 ? 33.01536 -4.27548 5.35777 1.000 47.26760 21 ASN B CA 1
ATOM 6685 C C . ASN C 1 78 ? 32.20921 -4.24598 6.66071 1.000 47.18474 21 ASN B C 1
ATOM 6686 O O . ASN C 1 78 ? 32.75555 -4.50025 7.73449 1.000 49.93025 21 ASN B O 1
ATOM 6691 N N . ALA C 1 79 ? 30.90796 -3.97756 6.60000 1.000 46.28784 22 ALA B N 1
ATOM 6692 C CA . ALA C 1 79 ? 30.07818 -4.23835 7.76348 1.000 42.19405 22 ALA B CA 1
ATOM 6693 C C . ALA C 1 79 ? 29.98658 -5.73833 7.99916 1.000 45.48202 22 ALA B C 1
ATOM 6694 O O . ALA C 1 79 ? 30.22447 -6.54601 7.09973 1.000 49.45776 22 ALA B O 1
ATOM 6696 N N . VAL C 1 80 ? 29.64906 -6.10753 9.21835 1.000 45.16765 23 VAL B N 1
ATOM 6697 C CA . VAL C 1 80 ? 29.39061 -7.49838 9.57588 1.000 43.36609 23 VAL B CA 1
ATOM 6698 C C . VAL C 1 80 ? 27.90282 -7.78147 9.42875 1.000 45.28665 23 VAL B C 1
ATOM 6699 O O . VAL C 1 80 ? 27.06367 -6.94339 9.77615 1.000 45.96686 23 VAL B O 1
ATOM 6703 N N . VAL C 1 81 ? 27.55953 -8.95454 8.89661 1.000 45.91810 24 VAL B N 1
ATOM 6704 C CA . VAL C 1 81 ? 26.17467 -9.41451 8.86840 1.000 42.98923 24 VAL B CA 1
ATOM 6705 C C . VAL C 1 81 ? 26.09812 -10.78988 9.50160 1.000 46.27889 24 VAL B C 1
ATOM 6706 O O . VAL C 1 81 ? 26.89344 -11.67671 9.17610 1.000 50.75996 24 VAL B O 1
ATOM 6710 N N . ASN C 1 82 ? 25.11573 -10.98416 10.36382 1.000 43.94652 25 ASN B N 1
ATOM 6711 C CA . ASN C 1 82 ? 24.84152 -12.28259 10.94539 1.000 41.87253 25 ASN B CA 1
ATOM 6712 C C . ASN C 1 82 ? 23.40602 -12.65965 10.62718 1.000 43.30177 25 ASN B C 1
ATOM 6713 O O . ASN C 1 82 ? 22.52204 -11.80463 10.62695 1.000 43.63171 25 ASN B O 1
ATOM 6718 N N . ILE C 1 83 ? 23.17682 -13.92923 10.33164 1.000 42.76854 26 ILE B N 1
ATOM 6719 C CA . ILE C 1 83 ? 21.83504 -14.44176 10.10029 1.000 42.36345 26 ILE B CA 1
ATOM 6720 C C . ILE C 1 83 ? 21.55417 -15.49297 11.16100 1.000 45.92276 26 ILE B C 1
ATOM 6721 O O . ILE C 1 83 ? 22.42060 -16.31683 11.46699 1.000 50.39214 26 ILE B O 1
ATOM 6726 N N . TYR C 1 84 ? 20.35838 -15.45100 11.73933 1.000 45.61748 27 TYR B N 1
ATOM 6727 C CA . TYR C 1 84 ? 19.91389 -16.46979 12.67586 1.000 46.59410 27 TYR B CA 1
ATOM 6728 C C . TYR C 1 84 ? 18.55573 -16.97892 12.23618 1.000 44.80668 27 TYR B C 1
ATOM 6729 O O . TYR C 1 84 ? 17.82881 -16.30434 11.51416 1.000 46.61278 27 TYR B O 1
ATOM 6738 N N . SER C 1 85 ? 18.20439 -18.16623 12.69645 1.000 49.83724 28 SER B N 1
ATOM 6739 C CA . SER C 1 85 ? 16.88441 -18.70772 12.42624 1.000 52.87681 28 SER B CA 1
ATOM 6740 C C . SER C 1 85 ? 15.88292 -18.17068 13.43935 1.000 55.65643 28 SER B C 1
ATOM 6741 O O . SER C 1 85 ? 16.24383 -17.50396 14.40260 1.000 62.16454 28 SER B O 1
ATOM 6744 N N . MET C 1 86 ? 14.60701 -18.47756 13.22323 1.000 55.04072 29 MET B N 1
ATOM 6745 C CA . MET C 1 86 ? 13.60517 -18.18064 14.23864 1.000 63.25851 29 MET B CA 1
ATOM 6746 C C . MET C 1 86 ? 12.92030 -19.44903 14.74085 1.000 76.08828 29 MET B C 1
ATOM 6747 O O . MET C 1 86 ? 13.51528 -20.53862 14.71088 1.000 77.81940 29 MET B O 1
ATOM 6752 N N . SER C 1 87 ? 11.68068 -19.28658 15.22444 1.000 81.74740 30 SER B N 1
ATOM 6753 C CA . SER C 1 87 ? 10.78018 -20.34289 15.72865 1.000 82.00780 30 SER B CA 1
ATOM 6754 C C . SER C 1 87 ? 11.35570 -21.75561 15.85331 1.000 76.14591 30 SER B C 1
ATOM 6755 O O . SER C 1 87 ? 10.89162 -22.54763 16.67314 1.000 80.02682 30 SER B O 1
ATOM 6758 N N . SER C 1 92 ? 14.38569 -21.26580 20.25494 1.000 76.60058 35 SER B N 1
ATOM 6759 C CA . SER C 1 92 ? 13.70601 -20.42493 19.27007 1.000 76.71910 35 SER B CA 1
ATOM 6760 C C . SER C 1 92 ? 14.63314 -19.63337 18.32156 1.000 79.50947 35 SER B C 1
ATOM 6761 O O . SER C 1 92 ? 14.13374 -18.79650 17.55262 1.000 74.02423 35 SER B O 1
ATOM 6764 N N . SER C 1 93 ? 15.95088 -19.86499 18.37082 1.000 87.37703 36 SER B N 1
ATOM 6765 C CA . SER C 1 93 ? 16.86964 -19.09045 17.53665 1.000 79.91150 36 SER B CA 1
ATOM 6766 C C . SER C 1 93 ? 18.30201 -19.59340 17.70121 1.000 80.82019 36 SER B C 1
ATOM 6767 O O . SER C 1 93 ? 18.72721 -19.89637 18.81869 1.000 86.14776 36 SER B O 1
ATOM 6770 N N . SER C 1 94 ? 19.05114 -19.63295 16.59594 1.000 70.06540 37 SER B N 1
ATOM 6771 C CA . SER C 1 94 ? 20.42863 -20.11691 16.57926 1.000 64.95587 37 SER B CA 1
ATOM 6772 C C . SER C 1 94 ? 21.10445 -19.69057 15.27804 1.000 61.70848 37 SER B C 1
ATOM 6773 O O . SER C 1 94 ? 20.43973 -19.45957 14.26475 1.000 59.49080 37 SER B O 1
ATOM 6776 N N . THR C 1 95 ? 22.44681 -19.63696 15.31413 1.000 60.86628 38 THR B N 1
ATOM 6777 C CA . THR C 1 95 ? 23.27180 -18.97454 14.29544 1.000 55.96381 38 THR B CA 1
ATOM 6778 C C . THR C 1 95 ? 23.45206 -19.81500 13.03294 1.000 54.06144 38 THR B C 1
ATOM 6779 O O . THR C 1 95 ? 23.62012 -21.03124 13.08669 1.000 60.24398 38 THR B O 1
ATOM 6783 N N . LEU C 1 96 ? 23.48398 -19.13123 11.88795 1.000 56.17342 39 LEU B N 1
ATOM 6784 C CA . LEU C 1 96 ? 23.55549 -19.77489 10.57972 1.000 55.24831 39 LEU B CA 1
ATOM 6785 C C . LEU C 1 96 ? 24.73990 -19.28218 9.76076 1.000 56.71132 39 LEU B C 1
ATOM 6786 O O . LEU C 1 96 ? 25.53187 -20.09158 9.25712 1.000 58.38468 39 LEU B O 1
ATOM 6791 N N . TYR C 1 97 ? 24.83223 -17.95893 9.59023 1.000 52.99769 40 TYR B N 1
ATOM 6792 C CA . TYR C 1 97 ? 26.00817 -17.28412 9.05998 1.000 49.65205 40 TYR B CA 1
ATOM 6793 C C . TYR C 1 97 ? 26.52836 -16.33888 10.13813 1.000 51.91280 40 TYR B C 1
ATOM 6794 O O . TYR C 1 97 ? 25.73962 -15.72822 10.86325 1.000 51.82104 40 TYR B O 1
ATOM 6803 N N . GLN C 1 98 ? 27.86022 -16.21943 10.24674 1.000 53.27764 41 GLN B N 1
ATOM 6804 C CA . GLN C 1 98 ? 28.51048 -15.79829 11.48781 1.000 55.60275 41 GLN B CA 1
ATOM 6805 C C . GLN C 1 98 ? 29.21562 -14.45100 11.42249 1.000 63.03826 41 GLN B C 1
ATOM 6806 O O . GLN C 1 98 ? 29.16928 -13.69235 12.39482 1.000 64.75306 41 GLN B O 1
ATOM 6812 N N . ASN C 1 99 ? 29.90526 -14.14176 10.32924 1.000 59.78484 42 ASN B N 1
ATOM 6813 C CA . ASN C 1 99 ? 30.65244 -12.89373 10.20490 1.000 53.44432 42 ASN B CA 1
ATOM 6814 C C . ASN C 1 99 ? 30.81742 -12.65357 8.71537 1.000 52.04185 42 ASN B C 1
ATOM 6815 O O . ASN C 1 99 ? 31.92227 -12.75900 8.17149 1.000 55.76613 42 ASN B O 1
ATOM 6820 N N . LEU C 1 100 ? 29.70797 -12.43729 8.03008 1.000 50.35693 43 LEU B N 1
ATOM 6821 C CA . LEU C 1 100 ? 29.76776 -12.04304 6.63947 1.000 45.64154 43 LEU B CA 1
ATOM 6822 C C . LEU C 1 100 ? 30.18744 -10.58720 6.56958 1.000 48.20485 43 LEU B C 1
ATOM 6823 O O . LEU C 1 100 ? 29.74311 -9.76559 7.37415 1.000 53.19242 43 LEU B O 1
ATOM 6828 N N . ARG C 1 101 ? 31.04363 -10.25963 5.61274 1.000 44.63383 44 ARG B N 1
ATOM 6829 C CA . ARG C 1 101 ? 31.49411 -8.88934 5.43035 1.000 44.08279 44 ARG B CA 1
ATOM 6830 C C . ARG C 1 101 ? 30.88899 -8.34410 4.14858 1.000 46.10078 44 ARG B C 1
ATOM 6831 O O . ARG C 1 101 ? 30.95241 -9.00846 3.10843 1.000 46.26393 44 ARG B O 1
ATOM 6839 N N . SER C 1 102 ? 30.30183 -7.14828 4.22171 1.000 40.35260 45 SER B N 1
ATOM 6840 C CA . SER C 1 102 ? 29.76422 -6.51259 3.02630 1.000 39.85039 45 SER B CA 1
ATOM 6841 C C . SER C 1 102 ? 30.88836 -6.09775 2.07301 1.000 42.45314 45 SER B C 1
ATOM 6842 O O . SER C 1 102 ? 32.01895 -5.82421 2.48879 1.000 44.22192 45 SER B O 1
ATOM 6845 N N . ASN C 1 103 ? 30.57180 -6.05675 0.77245 1.000 40.56447 46 ASN B N 1
ATOM 6846 C CA . ASN C 1 103 ? 31.56598 -5.74061 -0.24564 1.000 38.91298 46 ASN B CA 1
ATOM 6847 C C . ASN C 1 103 ? 31.54871 -4.23415 -0.55152 1.000 44.13309 46 ASN B C 1
ATOM 6848 O O . ASN C 1 103 ? 31.01242 -3.42779 0.21518 1.000 44.63788 46 ASN B O 1
ATOM 6853 N N . GLU C 1 104 ? 32.14134 -3.83109 -1.67628 1.000 44.32073 47 GLU B N 1
ATOM 6854 C CA . GLU C 1 104 ? 32.29079 -2.41947 -2.00791 1.000 45.51895 47 GLU B CA 1
ATOM 6855 C C . GLU C 1 104 ? 31.03232 -1.81456 -2.59527 1.000 43.42452 47 GLU B C 1
ATOM 6856 O O . GLU C 1 104 ? 30.98431 -0.59227 -2.76588 1.000 43.24533 47 GLU B O 1
ATOM 6862 N N . SER C 1 105 ? 30.04522 -2.63119 -2.95556 1.000 40.79140 48 SER B N 1
ATOM 6863 C CA . SER C 1 105 ? 28.69948 -2.13923 -3.18597 1.000 37.65509 48 SER B CA 1
ATOM 6864 C C . SER C 1 105 ? 27.82380 -2.34445 -1.96561 1.000 40.59659 48 SER B C 1
ATOM 6865 O O . SER C 1 105 ? 26.59401 -2.22169 -2.05790 1.000 40.34055 48 SER B O 1
ATOM 6868 N N . GLY C 1 106 ? 28.43203 -2.64979 -0.81978 1.000 40.67258 49 GLY B N 1
ATOM 6869 C CA . GLY C 1 106 ? 27.68124 -2.73747 0.41659 1.000 36.33520 49 GLY B CA 1
ATOM 6870 C C . GLY C 1 106 ? 26.84027 -3.97373 0.52018 1.000 38.13024 49 GLY B C 1
ATOM 6871 O O . GLY C 1 106 ? 25.92614 -4.02253 1.34761 1.000 37.15986 49 GLY B O 1
ATOM 6872 N N . GLN C 1 107 ? 27.13913 -4.98855 -0.27786 1.000 37.20734 50 GLN B N 1
ATOM 6873 C CA . GLN C 1 107 ? 26.28107 -6.14696 -0.38825 1.000 37.57048 50 GLN B CA 1
ATOM 6874 C C . GLN C 1 107 ? 26.96415 -7.39175 0.13650 1.000 41.11443 50 GLN B C 1
ATOM 6875 O O . GLN C 1 107 ? 28.19440 -7.47292 0.23524 1.000 41.96392 50 GLN B O 1
ATOM 6881 N N . VAL C 1 108 ? 26.12139 -8.34949 0.50841 1.000 41.68958 51 VAL B N 1
ATOM 6882 C CA . VAL C 1 108 ? 26.50549 -9.72653 0.75715 1.000 42.81188 51 VAL B CA 1
ATOM 6883 C C . VAL C 1 108 ? 25.52479 -10.53528 -0.07466 1.000 39.85409 51 VAL B C 1
ATOM 6884 O O . VAL C 1 108 ? 24.32907 -10.53126 0.22613 1.000 39.51248 51 VAL B O 1
ATOM 6888 N N . THR C 1 109 ? 26.00564 -11.19285 -1.13643 1.000 40.46204 52 THR B N 1
ATOM 6889 C CA . THR C 1 109 ? 25.12468 -11.68589 -2.19128 1.000 42.85095 52 THR B CA 1
ATOM 6890 C C . THR C 1 109 ? 25.04868 -13.20201 -2.20369 1.000 44.76711 52 THR B C 1
ATOM 6891 O O . THR C 1 109 ? 26.06021 -13.88539 -2.02709 1.000 46.30544 52 THR B O 1
ATOM 6895 N N . GLY C 1 110 ? 23.84514 -13.71356 -2.47102 1.000 45.87575 53 GLY B N 1
ATOM 6896 C CA . GLY C 1 110 ? 23.64595 -15.13632 -2.67241 1.000 40.33030 53 GLY B CA 1
ATOM 6897 C C . GLY C 1 110 ? 23.81371 -16.00557 -1.44280 1.000 44.86794 53 GLY B C 1
ATOM 6898 O O . GLY C 1 110 ? 24.29333 -17.14131 -1.55248 1.000 47.31945 53 GLY B O 1
ATOM 6899 N N . LEU C 1 111 ? 23.45527 -15.50501 -0.26581 1.000 44.95355 54 LEU B N 1
ATOM 6900 C CA . LEU C 1 111 ? 23.34497 -16.39049 0.87973 1.000 42.11946 54 LEU B CA 1
ATOM 6901 C C . LEU C 1 111 ? 22.33413 -17.47046 0.53583 1.000 44.30246 54 LEU B C 1
ATOM 6902 O O . LEU C 1 111 ? 21.38402 -17.23353 -0.21149 1.000 45.25330 54 LEU B O 1
ATOM 6907 N N . VAL C 1 112 ? 22.55770 -18.67233 1.03594 1.000 47.16904 55 VAL B N 1
ATOM 6908 C CA . VAL C 1 112 ? 21.64013 -19.77654 0.82088 1.000 46.40794 55 VAL B CA 1
ATOM 6909 C C . VAL C 1 112 ? 20.98656 -20.11479 2.14925 1.000 48.13628 55 VAL B C 1
ATOM 6910 O O . VAL C 1 112 ? 21.67859 -20.33076 3.15040 1.000 54.26158 55 VAL B O 1
ATOM 6914 N N . LEU C 1 113 ? 19.65751 -20.16356 2.15964 1.000 46.06544 56 LEU B N 1
ATOM 6915 C CA . LEU C 1 113 ? 18.88465 -20.41994 3.36829 1.000 49.60240 56 LEU B CA 1
ATOM 6916 C C . LEU C 1 113 ? 17.73835 -21.38831 3.08353 1.000 48.41110 56 LEU B C 1
ATOM 6917 O O . LEU C 1 113 ? 17.08245 -21.27993 2.03584 1.000 47.00301 56 LEU B O 1
ATOM 6922 N N . PRO C 1 114 ? 17.48227 -22.35009 3.97549 1.000 49.96228 57 PRO B N 1
ATOM 6923 C CA . PRO C 1 114 ? 16.35413 -23.27014 3.76737 1.000 49.08790 57 PRO B CA 1
ATOM 6924 C C . PRO C 1 114 ? 15.01223 -22.57184 3.91031 1.000 49.97169 57 PRO B C 1
ATOM 6925 O O . PRO C 1 114 ? 14.82499 -21.73278 4.78967 1.000 47.35225 57 PRO B O 1
ATOM 6929 N N . ALA C 1 115 ? 14.07322 -22.92169 3.03191 1.000 48.75826 58 ALA B N 1
ATOM 6930 C CA . ALA C 1 115 ? 12.70226 -22.44274 3.12848 1.000 44.70178 58 ALA B CA 1
ATOM 6931 C C . ALA C 1 115 ? 11.71262 -23.59074 2.95848 1.000 50.18637 58 ALA B C 1
ATOM 6932 O O . ALA C 1 115 ? 12.06614 -24.63459 2.39801 1.000 54.13319 58 ALA B O 1
ATOM 6934 N N . PRO C 1 116 ? 10.46007 -23.45088 3.46955 1.000 49.08116 59 PRO B N 1
ATOM 6935 C CA . PRO C 1 116 ? 9.46236 -24.51059 3.24454 1.000 47.95745 59 PRO B CA 1
ATOM 6936 C C . PRO C 1 116 ? 9.35094 -24.86704 1.77624 1.000 48.29447 59 PRO B C 1
ATOM 6937 O O . PRO C 1 116 ? 9.70478 -24.05096 0.92354 1.000 49.25415 59 PRO B O 1
ATOM 6941 N N . ASP C 1 117 ? 8.89235 -26.07433 1.46313 1.000 51.13772 60 ASP B N 1
ATOM 6942 C CA . ASP C 1 117 ? 8.77699 -26.48494 0.06982 1.000 49.01740 60 ASP B CA 1
ATOM 6943 C C . ASP C 1 117 ? 7.98077 -25.46963 -0.72556 1.000 49.93068 60 ASP B C 1
ATOM 6944 O O . ASP C 1 117 ? 6.99512 -24.91458 -0.23708 1.000 50.86415 60 ASP B O 1
ATOM 6949 N N . VAL C 1 118 ? 8.40436 -25.24577 -1.97116 1.000 50.42309 61 VAL B N 1
ATOM 6950 C CA . VAL C 1 118 ? 7.77727 -24.21465 -2.78650 1.000 51.23158 61 VAL B CA 1
ATOM 6951 C C . VAL C 1 118 ? 6.28122 -24.45835 -2.95351 1.000 50.18560 61 VAL B C 1
ATOM 6952 O O . VAL C 1 118 ? 5.51197 -23.51390 -3.16206 1.000 50.82056 61 VAL B O 1
ATOM 6956 N N . ASP C 1 119 ? 5.83996 -25.70821 -2.81633 1.000 52.91761 62 ASP B N 1
ATOM 6957 C CA . ASP C 1 119 ? 4.43617 -26.04264 -3.03555 1.000 52.11431 62 ASP B CA 1
ATOM 6958 C C . ASP C 1 119 ? 3.52043 -25.37142 -2.02256 1.000 48.35377 62 ASP B C 1
ATOM 6959 O O . ASP C 1 119 ? 2.39878 -25.00094 -2.36821 1.000 52.41585 62 ASP B O 1
ATOM 6964 N N . TYR C 1 120 ? 3.96877 -25.19350 -0.78020 1.000 50.15320 63 TYR B N 1
ATOM 6965 C CA . TYR C 1 120 ? 3.08492 -24.61962 0.23065 1.000 49.52286 63 TYR B CA 1
ATOM 6966 C C . TYR C 1 120 ? 2.70057 -23.18629 -0.08184 1.000 49.99713 63 TYR B C 1
ATOM 6967 O O . TYR C 1 120 ? 1.74556 -22.66626 0.51366 1.000 53.34318 63 TYR B O 1
ATOM 6976 N N . SER C 1 121 ? 3.41893 -22.53295 -0.99238 1.000 50.65965 64 SER B N 1
ATOM 6977 C CA . SER C 1 121 ? 3.12349 -21.15271 -1.34981 1.000 46.48561 64 SER B CA 1
ATOM 6978 C C . SER C 1 121 ? 2.29423 -21.03544 -2.61516 1.000 48.38737 64 SER B C 1
ATOM 6979 O O . SER C 1 121 ? 1.96809 -19.91435 -3.02029 1.000 48.84723 64 SER B O 1
ATOM 6982 N N . LEU C 1 122 ? 1.94764 -22.15467 -3.24505 1.000 50.30074 65 LEU B N 1
ATOM 6983 C CA . LEU C 1 122 ? 1.19896 -22.15921 -4.49208 1.000 48.62325 65 LEU B CA 1
ATOM 6984 C C . LEU C 1 122 ? -0.27113 -22.51250 -4.30807 1.000 50.32751 65 LEU B C 1
ATOM 6985 O O . LEU C 1 122 ? -1.01494 -22.52006 -5.28888 1.000 50.87299 65 LEU B O 1
ATOM 6990 N N . GLN C 1 123 ? -0.71046 -22.80445 -3.08803 1.000 51.00309 66 GLN B N 1
ATOM 6991 C CA . GLN C 1 123 ? -2.11718 -23.07340 -2.81427 1.000 52.06829 66 GLN B CA 1
ATOM 6992 C C . GLN C 1 123 ? -2.39887 -22.70625 -1.36358 1.000 51.64377 66 GLN B C 1
ATOM 6993 O O . GLN C 1 123 ? -1.47377 -22.65510 -0.53883 1.000 52.83819 66 GLN B O 1
ATOM 6999 N N . PRO C 1 124 ? -3.64939 -22.40407 -1.02547 1.000 52.43670 67 PRO B N 1
ATOM 7000 C CA . PRO C 1 124 ? -3.95676 -22.06121 0.36616 1.000 54.85663 67 PRO B CA 1
ATOM 7001 C C . PRO C 1 124 ? -3.51376 -23.18843 1.27863 1.000 62.88194 67 PRO B C 1
ATOM 7002 O O . PRO C 1 124 ? -3.52945 -24.36156 0.90158 1.000 65.67971 67 PRO B O 1
ATOM 7006 N N . SER C 1 125 ? -3.11501 -22.82684 2.49202 1.000 65.27820 68 SER B N 1
ATOM 7007 C CA . SER C 1 125 ? -2.37342 -23.77975 3.30110 1.000 67.48935 68 SER B CA 1
ATOM 7008 C C . SER C 1 125 ? -2.37032 -23.31664 4.75334 1.000 73.78097 68 SER B C 1
ATOM 7009 O O . SER C 1 125 ? -2.38276 -22.11418 5.03642 1.000 73.39412 68 SER B O 1
ATOM 7012 N N . ASP C 1 126 ? -2.36745 -24.28214 5.66895 1.000 76.76376 69 ASP B N 1
ATOM 7013 C CA . ASP C 1 126 ? -2.17286 -23.99233 7.08405 1.000 78.91138 69 ASP B CA 1
ATOM 7014 C C . ASP C 1 126 ? -0.70065 -23.91413 7.45488 1.000 76.27180 69 ASP B C 1
ATOM 7015 O O . ASP C 1 126 ? -0.38194 -23.60345 8.60542 1.000 77.29115 69 ASP B O 1
ATOM 7020 N N . VAL C 1 127 ? 0.19590 -24.18467 6.50984 1.000 65.20416 70 VAL B N 1
ATOM 7021 C CA . VAL C 1 127 ? 1.63256 -24.18911 6.74976 1.000 59.65698 70 VAL B CA 1
ATOM 7022 C C . VAL C 1 127 ? 2.22226 -22.85990 6.31580 1.000 57.85337 70 VAL B C 1
ATOM 7023 O O . VAL C 1 127 ? 1.91443 -22.36588 5.22438 1.000 60.49300 70 VAL B O 1
ATOM 7027 N N . ARG C 1 128 ? 3.09020 -22.29143 7.15118 1.000 55.95329 71 ARG B N 1
ATOM 7028 C CA . ARG C 1 128 ? 3.73612 -21.02533 6.80871 1.000 51.63154 71 ARG B CA 1
ATOM 7029 C C . ARG C 1 128 ? 4.61997 -21.27720 5.59288 1.000 49.54438 71 ARG B C 1
ATOM 7030 O O . ARG C 1 128 ? 5.62872 -21.98826 5.69597 1.000 54.53792 71 ARG B O 1
ATOM 7038 N N . PRO C 1 129 ? 4.26818 -20.75162 4.42882 1.000 46.16893 72 PRO B N 1
ATOM 7039 C CA . PRO C 1 129 ? 4.95013 -21.17190 3.19986 1.000 47.36060 72 PRO B CA 1
ATOM 7040 C C . PRO C 1 129 ? 6.32908 -20.56276 3.02474 1.000 48.01231 72 PRO B C 1
ATOM 7041 O O . PRO C 1 129 ? 6.92951 -20.72105 1.95515 1.000 48.54728 72 PRO B O 1
ATOM 7045 N N . TYR C 1 130 ? 6.82602 -19.85505 4.04645 1.000 48.97178 73 TYR B N 1
ATOM 7046 C CA . TYR C 1 130 ? 8.07726 -19.10728 3.98062 1.000 43.29944 73 TYR B CA 1
ATOM 7047 C C . TYR C 1 130 ? 8.82152 -19.22889 5.30075 1.000 44.69715 73 TYR B C 1
ATOM 7048 O O . TYR C 1 130 ? 8.21358 -19.49009 6.34291 1.000 44.99499 73 TYR B O 1
ATOM 7057 N N . SER C 1 131 ? 10.14189 -19.03573 5.25265 1.000 41.50080 74 SER B N 1
ATOM 7058 C CA . SER C 1 131 ? 10.95460 -19.06107 6.46266 1.000 44.80680 74 SER B CA 1
ATOM 7059 C C . SER C 1 131 ? 11.09727 -17.66930 7.03087 1.000 42.42221 74 SER B C 1
ATOM 7060 O O . SER C 1 131 ? 10.77051 -16.68252 6.38512 1.000 48.69390 74 SER B O 1
ATOM 7063 N N . GLN C 1 132 ? 11.65323 -17.58528 8.23265 1.000 44.77554 75 GLN B N 1
ATOM 7064 C CA . GLN C 1 132 ? 11.81616 -16.29479 8.88049 1.000 44.57185 75 GLN B CA 1
ATOM 7065 C C . GLN C 1 132 ? 13.19544 -16.24353 9.49836 1.000 46.31056 75 GLN B C 1
ATOM 7066 O O . GLN C 1 132 ? 13.51697 -17.06671 10.35720 1.000 47.92348 75 GLN B O 1
ATOM 7072 N N . TYR C 1 133 ? 14.00882 -15.28611 9.06021 1.000 44.15465 76 TYR B N 1
ATOM 7073 C CA . TYR C 1 133 ? 15.37430 -15.17089 9.54157 1.000 41.08099 76 TYR B CA 1
ATOM 7074 C C . TYR C 1 133 ? 15.62113 -13.79627 10.12875 1.000 43.68515 76 TYR B C 1
ATOM 7075 O O . TYR C 1 133 ? 14.95222 -12.81503 9.78641 1.000 45.64882 76 TYR B O 1
ATOM 7084 N N . ILE C 1 134 ? 16.57574 -13.73629 11.03844 1.000 37.88719 77 ILE B N 1
ATOM 7085 C CA . ILE C 1 134 ? 16.96255 -12.48571 11.65694 1.000 40.55203 77 ILE B CA 1
ATOM 7086 C C . ILE C 1 134 ? 18.27148 -12.03985 11.03472 1.000 41.53402 77 ILE B C 1
ATOM 7087 O O . ILE C 1 134 ? 19.23737 -12.80809 10.99779 1.000 47.40137 77 ILE B O 1
ATOM 7092 N N . VAL C 1 135 ? 18.31822 -10.81134 10.54076 1.000 41.61138 78 VAL B N 1
ATOM 7093 C CA . VAL C 1 135 ? 19.52687 -10.27723 9.92376 1.000 40.77838 78 VAL B CA 1
ATOM 7094 C C . VAL C 1 135 ? 20.04413 -9.14634 10.78769 1.000 44.95227 78 VAL B C 1
ATOM 7095 O O . VAL C 1 135 ? 19.37545 -8.11537 10.93231 1.000 46.42730 78 VAL B O 1
ATOM 7099 N N . GLU C 1 136 ? 21.24080 -9.32523 11.33565 1.000 39.74445 79 GLU B N 1
ATOM 7100 C CA . GLU C 1 136 ? 21.89270 -8.32909 12.16995 1.000 40.72598 79 GLU B CA 1
ATOM 7101 C C . GLU C 1 136 ? 22.99747 -7.66511 11.35962 1.000 41.58611 79 GLU B C 1
ATOM 7102 O O . GLU C 1 136 ? 23.83649 -8.35677 10.77967 1.000 46.36573 79 GLU B O 1
ATOM 7108 N N . ALA C 1 137 ? 22.99817 -6.33612 11.30383 1.000 45.19736 80 ALA B N 1
ATOM 7109 C CA . ALA C 1 137 ? 24.08133 -5.58192 10.67689 1.000 40.38791 80 ALA B CA 1
ATOM 7110 C C . ALA C 1 137 ? 24.83468 -4.77097 11.72085 1.000 42.49170 80 ALA B C 1
ATOM 7111 O O . ALA C 1 137 ? 24.23922 -4.18364 12.62644 1.000 46.68004 80 ALA B O 1
ATOM 7113 N N . ILE C 1 138 ? 26.15116 -4.74928 11.58968 1.000 42.86101 81 ILE B N 1
ATOM 7114 C CA . ILE C 1 138 ? 27.03762 -4.11981 12.55566 1.000 43.91326 81 ILE B CA 1
ATOM 7115 C C . ILE C 1 138 ? 28.11045 -3.40083 11.75652 1.000 47.09161 81 ILE B C 1
ATOM 7116 O O . ILE C 1 138 ? 28.80236 -4.03395 10.95290 1.000 49.46910 81 ILE B O 1
ATOM 7121 N N . ALA C 1 139 ? 28.24709 -2.08957 11.94760 1.000 45.27798 82 ALA B N 1
ATOM 7122 C CA . ALA C 1 139 ? 29.24489 -1.34462 11.19022 1.000 46.47870 82 ALA B CA 1
ATOM 7123 C C . ALA C 1 139 ? 29.85091 -0.25656 12.05744 1.000 53.22720 82 ALA B C 1
ATOM 7124 O O . ALA C 1 139 ? 29.13990 0.39384 12.82917 1.000 53.60459 82 ALA B O 1
ATOM 7126 N N . ASP C 1 140 ? 31.17144 -0.07267 11.92526 1.000 56.00276 83 ASP B N 1
ATOM 7127 C CA . ASP C 1 140 ? 31.88427 0.95399 12.67742 1.000 50.87067 83 ASP B CA 1
ATOM 7128 C C . ASP C 1 140 ? 31.28107 2.32473 12.40950 1.000 49.22346 83 ASP B C 1
ATOM 7129 O O . ASP C 1 140 ? 31.04277 2.69718 11.25896 1.000 50.69332 83 ASP B O 1
ATOM 7134 N N . GLY C 1 141 ? 31.03440 3.08096 13.47394 1.000 52.16377 84 GLY B N 1
ATOM 7135 C CA . GLY C 1 141 ? 30.45875 4.39886 13.33312 1.000 48.65982 84 GLY B CA 1
ATOM 7136 C C . GLY C 1 141 ? 28.96791 4.42702 13.09481 1.000 47.73639 84 GLY B C 1
ATOM 7137 O O . GLY C 1 141 ? 28.38716 5.51801 13.05118 1.000 49.98657 84 GLY B O 1
ATOM 7138 N N . TYR C 1 142 ? 28.31956 3.27506 12.96082 1.000 47.85483 85 TYR B N 1
ATOM 7139 C CA . TYR C 1 142 ? 26.89184 3.22085 12.68813 1.000 49.23918 85 TYR B CA 1
ATOM 7140 C C . TYR C 1 142 ? 26.15125 2.55954 13.84217 1.000 50.40236 85 TYR B C 1
ATOM 7141 O O . TYR C 1 142 ? 26.74056 1.81904 14.63442 1.000 53.58528 85 TYR B O 1
ATOM 7150 N N . GLU C 1 143 ? 24.85457 2.84085 13.93296 1.000 44.65159 86 GLU B N 1
ATOM 7151 C CA . GLU C 1 143 ? 24.00510 2.20864 14.92943 1.000 50.01960 86 GLU B CA 1
ATOM 7152 C C . GLU C 1 143 ? 23.54425 0.84542 14.42872 1.000 49.49988 86 GLU B C 1
ATOM 7153 O O . GLU C 1 143 ? 23.07033 0.71991 13.29706 1.000 48.92795 86 GLU B O 1
ATOM 7159 N N . THR C 1 144 ? 23.67176 -0.17264 15.27709 1.000 51.18856 87 THR B N 1
ATOM 7160 C CA . THR C 1 144 ? 23.35351 -1.53823 14.86926 1.000 49.31387 87 THR B CA 1
ATOM 7161 C C . THR C 1 144 ? 21.89717 -1.65533 14.42571 1.000 47.36452 87 THR B C 1
ATOM 7162 O O . THR C 1 144 ? 21.00525 -1.03529 15.00740 1.000 50.46467 87 THR B O 1
ATOM 7166 N N . VAL C 1 145 ? 21.65484 -2.44897 13.38433 1.000 43.34566 88 VAL B N 1
ATOM 7167 C CA . VAL C 1 145 ? 20.30967 -2.68514 12.87867 1.000 41.14402 88 VAL B CA 1
ATOM 7168 C C . VAL C 1 145 ? 20.01669 -4.17027 12.94868 1.000 43.43170 88 VAL B C 1
ATOM 7169 O O . VAL C 1 145 ? 20.84276 -4.99058 12.53169 1.000 43.38870 88 VAL B O 1
ATOM 7173 N N . VAL C 1 146 ? 18.83455 -4.51189 13.45553 1.000 43.22483 89 VAL B N 1
ATOM 7174 C CA . VAL C 1 146 ? 18.34197 -5.88095 13.48151 1.000 39.54611 89 VAL B CA 1
ATOM 7175 C C . VAL C 1 146 ? 17.01189 -5.89119 12.75186 1.000 40.86931 89 VAL B C 1
ATOM 7176 O O . VAL C 1 146 ? 16.17029 -5.01304 12.96791 1.000 40.02076 89 VAL B O 1
ATOM 7180 N N . ILE C 1 147 ? 16.84105 -6.85649 11.86538 1.000 38.79177 90 ILE B N 1
ATOM 7181 C CA . ILE C 1 147 ? 15.61966 -7.02166 11.10324 1.000 40.59340 90 ILE B CA 1
ATOM 7182 C C . ILE C 1 147 ? 15.09159 -8.40765 11.43293 1.000 43.65289 90 ILE B C 1
ATOM 7183 O O . ILE C 1 147 ? 15.69103 -9.40812 11.02415 1.000 42.89603 90 ILE B O 1
ATOM 7188 N N . GLU C 1 148 ? 13.99162 -8.47073 12.19897 1.000 41.99391 91 GLU B N 1
ATOM 7189 C CA . GLU C 1 148 ? 13.43697 -9.72159 12.72411 1.000 42.92849 91 GLU B CA 1
ATOM 7190 C C . GLU C 1 148 ? 12.30288 -10.18142 11.82827 1.000 40.95377 91 GLU B C 1
ATOM 7191 O O . GLU C 1 148 ? 11.18617 -9.68161 11.94542 1.000 43.60864 91 GLU B O 1
ATOM 7197 N N . GLY C 1 149 ? 12.55875 -11.15726 10.97051 1.000 38.82423 92 GLY B N 1
ATOM 7198 C CA . GLY C 1 149 ? 11.44742 -11.75256 10.25700 1.000 42.26901 92 GLY B CA 1
ATOM 7199 C C . GLY C 1 149 ? 11.54939 -11.74104 8.74849 1.000 40.66212 92 GLY B C 1
ATOM 7200 O O . GLY C 1 149 ? 10.53253 -11.89849 8.05701 1.000 40.51985 92 GLY B O 1
ATOM 7201 N N . THR C 1 150 ? 12.76502 -11.53961 8.24022 1.000 38.30028 93 THR B N 1
ATOM 7202 C CA . THR C 1 150 ? 13.05207 -11.67519 6.81955 1.000 40.13051 93 THR B CA 1
ATOM 7203 C C . THR C 1 150 ? 12.42593 -12.94584 6.27264 1.000 42.20867 93 THR B C 1
ATOM 7204 O O . THR C 1 150 ? 12.73889 -14.04934 6.73620 1.000 42.85214 93 THR B O 1
ATOM 7208 N N . GLN C 1 151 ? 11.51924 -12.78676 5.30820 1.000 38.33536 94 GLN B N 1
ATOM 7209 C CA . GLN C 1 151 ? 10.73210 -13.89433 4.79122 1.000 36.16184 94 GLN B CA 1
ATOM 7210 C C . GLN C 1 151 ? 11.41671 -14.46795 3.55859 1.000 38.17567 94 GLN B C 1
ATOM 7211 O O . GLN C 1 151 ? 11.57661 -13.76954 2.55153 1.000 39.85074 94 GLN B O 1
ATOM 7217 N N . LEU C 1 152 ? 11.82282 -15.73402 3.63304 1.000 40.40416 95 LEU B N 1
ATOM 7218 C CA . LEU C 1 152 ? 12.42987 -16.42104 2.50436 1.000 39.09959 95 LEU B CA 1
ATOM 7219 C C . LEU C 1 152 ? 11.45079 -17.40502 1.87843 1.000 42.51411 95 LEU B C 1
ATOM 7220 O O . LEU C 1 152 ? 10.78951 -18.17733 2.58587 1.000 41.31478 95 LEU B O 1
ATOM 7225 N N . LEU C 1 153 ? 11.36972 -17.37862 0.54748 1.000 43.43082 96 LEU B N 1
ATOM 7226 C CA . LEU C 1 153 ? 10.59108 -18.34675 -0.21644 1.000 46.22351 96 LEU B CA 1
ATOM 7227 C C . LEU C 1 153 ? 11.52569 -19.25662 -1.01120 1.000 41.71437 96 LEU B C 1
ATOM 7228 O O . LEU C 1 153 ? 12.51884 -18.79783 -1.58647 1.000 39.73473 96 LEU B O 1
ATOM 7233 N N . ALA C 1 154 ? 11.19694 -20.54423 -1.03739 1.000 43.78090 97 ALA B N 1
ATOM 7234 C CA . ALA C 1 154 ? 11.90738 -21.50449 -1.87202 1.000 45.25716 97 ALA B CA 1
ATOM 7235 C C . ALA C 1 154 ? 12.04682 -21.01722 -3.30563 1.000 44.64001 97 ALA B C 1
ATOM 7236 O O . ALA C 1 154 ? 11.11644 -20.44504 -3.86977 1.000 48.52179 97 ALA B O 1
ATOM 7238 N N . THR C 1 155 ? 13.21045 -21.28162 -3.89758 1.000 44.21705 98 THR B N 1
ATOM 7239 C CA . THR C 1 155 ? 13.55620 -21.13819 -5.32638 1.000 46.23777 98 THR B CA 1
ATOM 7240 C C . THR C 1 155 ? 13.76251 -19.69196 -5.78595 1.000 45.90451 98 THR B C 1
ATOM 7241 O O . THR C 1 155 ? 14.00941 -19.49404 -6.98541 1.000 51.00528 98 THR B O 1
ATOM 7245 N N . ILE C 1 156 ? 13.76854 -18.69609 -4.88253 1.000 46.87745 99 ILE B N 1
ATOM 7246 C CA . ILE C 1 156 ? 13.62769 -17.27425 -5.21593 1.000 43.33173 99 ILE B CA 1
ATOM 7247 C C . ILE C 1 156 ? 14.59443 -16.43822 -4.37836 1.000 42.12145 99 ILE B C 1
ATOM 7248 O O . ILE C 1 156 ? 14.90082 -16.78670 -3.23271 1.000 42.63341 99 ILE B O 1
ATOM 7253 N N . GLU C 1 157 ? 15.06831 -15.31054 -4.93562 1.000 38.26814 100 GLU B N 1
ATOM 7254 C CA . GLU C 1 157 ? 16.02016 -14.46166 -4.22281 1.000 38.42376 100 GLU B CA 1
ATOM 7255 C C . GLU C 1 157 ? 15.30539 -13.34574 -3.46995 1.000 36.86518 100 GLU B C 1
ATOM 7256 O O . GLU C 1 157 ? 14.64725 -12.50464 -4.07896 1.000 36.82940 100 GLU B O 1
ATOM 7262 N N . ALA C 1 158 ? 15.47625 -13.31762 -2.15052 1.000 37.70078 101 ALA B N 1
ATOM 7263 C CA . ALA C 1 158 ? 15.02417 -12.21953 -1.31861 1.000 35.75016 101 ALA B CA 1
ATOM 7264 C C . ALA C 1 158 ? 16.10710 -11.15285 -1.26992 1.000 38.99601 101 ALA B C 1
ATOM 7265 O O . ALA C 1 158 ? 17.29802 -11.47312 -1.26789 1.000 41.53611 101 ALA B O 1
ATOM 7267 N N . ARG C 1 159 ? 15.69082 -9.88115 -1.24870 1.000 38.05175 102 ARG B N 1
ATOM 7268 C CA . ARG C 1 159 ? 16.60258 -8.74421 -1.11121 1.000 36.19432 102 ARG B CA 1
ATOM 7269 C C . ARG C 1 159 ? 16.24276 -7.98685 0.15588 1.000 35.86799 102 ARG B C 1
ATOM 7270 O O . ARG C 1 159 ? 15.18113 -7.35759 0.23227 1.000 34.25985 102 ARG B O 1
ATOM 7278 N N . GLN C 1 160 ? 17.11211 -8.04891 1.15095 1.000 34.63476 103 GLN B N 1
ATOM 7279 C CA . GLN C 1 160 ? 16.87189 -7.36274 2.41264 1.000 37.13671 103 GLN B CA 1
ATOM 7280 C C . GLN C 1 160 ? 17.75331 -6.12224 2.49378 1.000 38.18010 103 GLN B C 1
ATOM 7281 O O . GLN C 1 160 ? 18.98322 -6.23977 2.52848 1.000 38.31652 103 GLN B O 1
ATOM 7287 N N . GLY C 1 161 ? 17.13918 -4.94230 2.53736 1.000 35.17606 104 GLY B N 1
ATOM 7288 C CA . GLY C 1 161 ? 17.89345 -3.70836 2.68223 1.000 38.55729 104 GLY B CA 1
ATOM 7289 C C . GLY C 1 161 ? 18.11203 -3.39010 4.15356 1.000 40.26027 104 GLY B C 1
ATOM 7290 O O . GLY C 1 161 ? 17.23283 -3.61458 4.98518 1.000 42.88613 104 GLY B O 1
ATOM 7291 N N . VAL C 1 162 ? 19.29736 -2.87411 4.47348 1.000 39.12616 105 VAL B N 1
ATOM 7292 C CA . VAL C 1 162 ? 19.57516 -2.46013 5.84734 1.000 39.59150 105 VAL B CA 1
ATOM 7293 C C . VAL C 1 162 ? 20.09355 -1.02706 5.88540 1.000 39.86270 105 VAL B C 1
ATOM 7294 O O . VAL C 1 162 ? 21.30898 -0.80099 5.77761 1.000 39.75985 105 VAL B O 1
ATOM 7298 N N . PRO C 1 163 ? 19.21605 -0.02979 6.02497 1.000 42.39103 106 PRO B N 1
ATOM 7299 C CA . PRO C 1 163 ? 19.65487 1.37242 6.15982 1.000 41.43365 106 PRO B CA 1
ATOM 7300 C C . PRO C 1 163 ? 20.13411 1.64836 7.57274 1.000 41.05407 106 PRO B C 1
ATOM 7301 O O . PRO C 1 163 ? 19.33735 1.60380 8.50974 1.000 45.85316 106 PRO B O 1
ATOM 7305 N N . MET C 1 164 ? 21.41639 1.95339 7.73546 1.000 39.67969 107 MET B N 1
ATOM 7306 C CA . MET C 1 164 ? 21.92692 2.20144 9.07612 1.000 45.17770 107 MET B CA 1
ATOM 7307 C C . MET C 1 164 ? 22.11865 3.69941 9.29747 1.000 43.77242 107 MET B C 1
ATOM 7308 O O . MET C 1 164 ? 22.20386 4.47027 8.34260 1.000 47.16063 107 MET B O 1
ATOM 7313 N N . SER C 1 165 ? 22.15865 4.11331 10.55568 1.000 45.83140 108 SER B N 1
ATOM 7314 C CA . SER C 1 165 ? 22.30876 5.51802 10.92329 1.000 47.23066 108 SER B CA 1
ATOM 7315 C C . SER C 1 165 ? 23.63112 5.74128 11.62871 1.000 46.37097 108 SER B C 1
ATOM 7316 O O . SER C 1 165 ? 23.95557 4.99583 12.56250 1.000 47.98326 108 SER B O 1
ATOM 7319 N N . PRO C 1 166 ? 24.40367 6.75539 11.24405 1.000 49.69469 109 PRO B N 1
ATOM 7320 C CA . PRO C 1 166 ? 25.64338 7.05733 11.97423 1.000 45.94458 109 PRO B CA 1
ATOM 7321 C C . PRO C 1 166 ? 25.31527 7.49414 13.38800 1.000 48.45639 109 PRO B C 1
ATOM 7322 O O . PRO C 1 166 ? 24.21930 7.98657 13.65932 1.000 53.85625 109 PRO B O 1
ATOM 7326 N N . ARG C 1 167 ? 26.25345 7.27834 14.30720 1.000 46.65305 110 ARG B N 1
ATOM 7327 C CA . ARG C 1 167 ? 25.98844 7.64014 15.69686 1.000 51.31372 110 ARG B CA 1
ATOM 7328 C C . ARG C 1 167 ? 26.42897 9.07124 15.95733 1.000 58.36138 110 ARG B C 1
ATOM 7329 O O . ARG C 1 167 ? 27.25595 9.60589 15.22150 1.000 61.22228 110 ARG B O 1
ATOM 7337 N N . SER C 1 175 ? 22.29320 6.65923 21.92091 1.000 96.31615 118 SER B N 1
ATOM 7338 C CA . SER C 1 175 ? 23.56252 6.40298 22.60172 1.000 99.98757 118 SER B CA 1
ATOM 7339 C C . SER C 1 175 ? 24.36094 5.29095 21.91861 1.000 93.76622 118 SER B C 1
ATOM 7340 O O . SER C 1 175 ? 24.00568 4.82277 20.83946 1.000 89.75158 118 SER B O 1
ATOM 7343 N N . ARG C 1 176 ? 25.45889 4.88354 22.54550 1.000 101.88268 119 ARG B N 1
ATOM 7344 C CA . ARG C 1 176 ? 26.30933 3.85661 21.96228 1.000 101.43209 119 ARG B CA 1
ATOM 7345 C C . ARG C 1 176 ? 25.76277 2.45423 22.17613 1.000 95.15250 119 ARG B C 1
ATOM 7346 O O . ARG C 1 176 ? 26.21586 1.51997 21.50274 1.000 92.90045 119 ARG B O 1
ATOM 7354 N N . GLN C 1 177 ? 24.81123 2.28935 23.09744 1.000 85.83496 120 GLN B N 1
ATOM 7355 C CA . GLN C 1 177 ? 24.24982 0.98935 23.42870 1.000 76.66403 120 GLN B CA 1
ATOM 7356 C C . GLN C 1 177 ? 22.85989 0.78490 22.82829 1.000 72.09512 120 GLN B C 1
ATOM 7357 O O . GLN C 1 177 ? 22.13457 -0.11549 23.25446 1.000 70.80155 120 GLN B O 1
ATOM 7363 N N . SER C 1 178 ? 22.47250 1.58823 21.84441 1.000 68.70412 121 SER B N 1
ATOM 7364 C CA . SER C 1 178 ? 21.13462 1.51570 21.28165 1.000 63.84864 121 SER B CA 1
ATOM 7365 C C . SER C 1 178 ? 21.17552 0.89684 19.88959 1.000 65.77954 121 SER B C 1
ATOM 7366 O O . SER C 1 178 ? 22.20758 0.91484 19.20926 1.000 66.18453 121 SER B O 1
ATOM 7369 N N . GLU C 1 179 ? 20.02402 0.36094 19.46775 1.000 59.41882 122 GLU B N 1
ATOM 7370 C CA . GLU C 1 179 ? 19.90988 -0.43008 18.24675 1.000 54.68818 122 GLU B CA 1
ATOM 7371 C C . GLU C 1 179 ? 18.49869 -0.31590 17.68055 1.000 53.02559 122 GLU B C 1
ATOM 7372 O O . GLU C 1 179 ? 17.53116 -0.14368 18.42878 1.000 59.86069 122 GLU B O 1
ATOM 7378 N N . LEU C 1 180 ? 18.38985 -0.42295 16.35148 1.000 47.99321 123 LEU B N 1
ATOM 7379 C CA . LEU C 1 180 ? 17.11515 -0.33370 15.64284 1.000 47.94846 123 LEU B CA 1
ATOM 7380 C C . LEU C 1 180 ? 16.61670 -1.73348 15.31655 1.000 48.87427 123 LEU B C 1
ATOM 7381 O O . LEU C 1 180 ? 17.27565 -2.46170 14.57085 1.000 50.18527 123 LEU B O 1
ATOM 7386 N N . ILE C 1 181 ? 15.45202 -2.09467 15.85243 1.000 49.73731 124 ILE B N 1
ATOM 7387 C CA . ILE C 1 181 ? 14.81258 -3.38021 15.59695 1.000 43.91024 124 ILE B CA 1
ATOM 7388 C C . ILE C 1 181 ? 13.63990 -3.12599 14.66866 1.000 49.31180 124 ILE B C 1
ATOM 7389 O O . ILE C 1 181 ? 12.71887 -2.39057 15.03146 1.000 53.71129 124 ILE B O 1
ATOM 7394 N N . PHE C 1 182 ? 13.65605 -3.73403 13.48442 1.000 46.01736 125 PHE B N 1
ATOM 7395 C CA . PHE C 1 182 ? 12.52482 -3.71707 12.56187 1.000 42.26668 125 PHE B CA 1
ATOM 7396 C C . PHE C 1 182 ? 11.91695 -5.10339 12.52422 1.000 41.52388 125 PHE B C 1
ATOM 7397 O O . PHE C 1 182 ? 12.56135 -6.03184 12.03489 1.000 44.55796 125 PHE B O 1
ATOM 7405 N N . ASP C 1 183 ? 10.68551 -5.25275 13.00449 1.000 41.51267 126 ASP B N 1
ATOM 7406 C CA . ASP C 1 183 ? 10.01373 -6.53917 12.88151 1.000 43.77244 126 ASP B CA 1
ATOM 7407 C C . ASP C 1 183 ? 9.14793 -6.56128 11.63478 1.000 41.30455 126 ASP B C 1
ATOM 7408 O O . ASP C 1 183 ? 8.44694 -5.59722 11.33892 1.000 43.66719 126 ASP B O 1
ATOM 7413 N N . ILE C 1 184 ? 9.20522 -7.67124 10.90449 1.000 44.63548 127 ILE B N 1
ATOM 7414 C CA . ILE C 1 184 ? 8.34176 -7.92327 9.75383 1.000 43.39474 127 ILE B CA 1
ATOM 7415 C C . ILE C 1 184 ? 7.24539 -8.87992 10.19898 1.000 46.33178 127 ILE B C 1
ATOM 7416 O O . ILE C 1 184 ? 7.52497 -10.03759 10.52631 1.000 45.06568 127 ILE B O 1
ATOM 7421 N N . GLY C 1 185 ? 6.00101 -8.40170 10.22515 1.000 46.47623 128 GLY B N 1
ATOM 7422 C CA . GLY C 1 185 ? 4.87422 -9.23577 10.58061 1.000 41.59945 128 GLY B CA 1
ATOM 7423 C C . GLY C 1 185 ? 4.60498 -10.28000 9.51052 1.000 44.24838 128 GLY B C 1
ATOM 7424 O O . GLY C 1 185 ? 5.24304 -10.32864 8.45835 1.000 43.65774 128 GLY B O 1
ATOM 7425 N N . GLU C 1 186 ? 3.62174 -11.13290 9.79233 1.000 44.52904 129 GLU B N 1
ATOM 7426 C CA . GLU C 1 186 ? 3.25227 -12.19299 8.86076 1.000 42.50538 129 GLU B CA 1
ATOM 7427 C C . GLU C 1 186 ? 2.78209 -11.63239 7.51611 1.000 42.74084 129 GLU B C 1
ATOM 7428 O O . GLU C 1 186 ? 2.22777 -10.53416 7.42466 1.000 43.80648 129 GLU B O 1
ATOM 7434 N N . HIS C 1 187 ? 3.00009 -12.41666 6.46677 1.000 41.91698 130 HIS B N 1
ATOM 7435 C CA . HIS C 1 187 ? 2.45788 -12.11645 5.14822 1.000 41.18267 130 HIS B CA 1
ATOM 7436 C C . HIS C 1 187 ? 0.93340 -12.03996 5.18784 1.000 40.66812 130 HIS B C 1
ATOM 7437 O O . HIS C 1 187 ? 0.28205 -12.81400 5.88929 1.000 41.01431 130 HIS B O 1
ATOM 7444 N N . THR C 1 188 ? 0.34667 -11.10787 4.42568 1.000 40.73293 131 THR B N 1
ATOM 7445 C CA . THR C 1 188 ? -1.11315 -10.99273 4.47106 1.000 41.26808 131 THR B CA 1
ATOM 7446 C C . THR C 1 188 ? -1.81678 -12.25667 3.99634 1.000 46.41380 131 THR B C 1
ATOM 7447 O O . THR C 1 188 ? -2.97866 -12.46884 4.36316 1.000 51.77675 131 THR B O 1
ATOM 7451 N N . LEU C 1 189 ? -1.16673 -13.10035 3.18602 1.000 43.88977 132 LEU B N 1
ATOM 7452 C CA . LEU C 1 189 ? -1.84431 -14.31915 2.75269 1.000 44.39683 132 LEU B CA 1
ATOM 7453 C C . LEU C 1 189 ? -1.88020 -15.39400 3.83223 1.000 44.89507 132 LEU B C 1
ATOM 7454 O O . LEU C 1 189 ? -2.72164 -16.29529 3.76001 1.000 45.27472 132 LEU B O 1
ATOM 7459 N N . TYR C 1 190 ? -1.00772 -15.31392 4.83605 1.000 46.11492 133 TYR B N 1
ATOM 7460 C CA . TYR C 1 190 ? -0.92530 -16.33046 5.87709 1.000 43.41051 133 TYR B CA 1
ATOM 7461 C C . TYR C 1 190 ? -1.36643 -15.83962 7.24781 1.000 47.00654 133 TYR B C 1
ATOM 7462 O O . TYR C 1 190 ? -1.97777 -16.60419 7.99543 1.000 56.09049 133 TYR B O 1
ATOM 7471 N N . GLY C 1 191 ? -1.08345 -14.60087 7.60492 1.000 48.50271 134 GLY B N 1
ATOM 7472 C CA . GLY C 1 191 ? -1.57513 -14.08104 8.86051 1.000 53.49133 134 GLY B CA 1
ATOM 7473 C C . GLY C 1 191 ? -3.00120 -13.55070 8.75825 1.000 56.42349 134 GLY B C 1
ATOM 7474 O O . GLY C 1 191 ? -3.59962 -13.44779 7.68838 1.000 53.48190 134 GLY B O 1
ATOM 7475 N N . THR C 1 192 ? -3.54702 -13.19672 9.91314 1.000 62.23325 135 THR B N 1
ATOM 7476 C CA . THR C 1 192 ? -4.88948 -12.63716 10.00867 1.000 66.33848 135 THR B CA 1
ATOM 7477 C C . THR C 1 192 ? -4.77435 -11.14231 10.29140 1.000 63.41502 135 THR B C 1
ATOM 7478 O O . THR C 1 192 ? -4.35264 -10.73704 11.38433 1.000 62.65456 135 THR B O 1
ATOM 7482 N N . TYR C 1 193 ? -5.12796 -10.33147 9.30230 1.000 54.58665 136 TYR B N 1
ATOM 7483 C CA . TYR C 1 193 ? -5.18983 -8.89106 9.45538 1.000 48.79184 136 TYR B CA 1
ATOM 7484 C C . TYR C 1 193 ? -6.62368 -8.39592 9.34585 1.000 46.92210 136 TYR B C 1
ATOM 7485 O O . TYR C 1 193 ? -7.51034 -9.13111 8.89708 1.000 48.13464 136 TYR B O 1
ATOM 7494 N N . PRO C 1 194 ? -6.89866 -7.16305 9.76893 1.000 46.52806 137 PRO B N 1
ATOM 7495 C CA . PRO C 1 194 ? -8.25108 -6.61793 9.61319 1.000 46.17068 137 PRO B CA 1
ATOM 7496 C C . PRO C 1 194 ? -8.69752 -6.71057 8.16763 1.000 49.31021 137 PRO B C 1
ATOM 7497 O O . PRO C 1 194 ? -7.86575 -6.72275 7.24324 1.000 46.40019 137 PRO B O 1
ATOM 7501 N N . PRO C 1 195 ? -9.99924 -6.83614 7.93513 1.000 49.28478 138 PRO B N 1
ATOM 7502 C CA . PRO C 1 195 ? -10.50746 -6.84514 6.55614 1.000 49.47561 138 PRO B CA 1
ATOM 7503 C C . PRO C 1 195 ? -10.64946 -5.43821 5.98694 1.000 48.96598 138 PRO B C 1
ATOM 7504 O O . PRO C 1 195 ? -11.04286 -4.49266 6.67902 1.000 48.45060 138 PRO B O 1
ATOM 7508 N N . LYS C 1 196 ? -10.32983 -5.31925 4.70112 1.000 47.56559 139 LYS B N 1
ATOM 7509 C CA . LYS C 1 196 ? -10.41699 -4.05271 3.98499 1.000 45.19770 139 LYS B CA 1
ATOM 7510 C C . LYS C 1 196 ? -11.82545 -3.46652 4.06772 1.000 46.98214 139 LYS B C 1
ATOM 7511 O O . LYS C 1 196 ? -12.79915 -4.11168 3.66371 1.000 47.34390 139 LYS B O 1
ATOM 7517 N N . ILE C 1 197 ? -11.92561 -2.24496 4.59288 1.000 47.93297 140 ILE B N 1
ATOM 7518 C CA . ILE C 1 197 ? -13.19900 -1.51718 4.67360 1.000 44.28892 140 ILE B CA 1
ATOM 7519 C C . ILE C 1 197 ? -13.70581 -1.23666 3.26579 1.000 47.43195 140 ILE B C 1
ATOM 7520 O O . ILE C 1 197 ? -12.95919 -0.67547 2.43846 1.000 46.29531 140 ILE B O 1
ATOM 7525 N N . PRO C 1 198 ? -14.94431 -1.58961 2.93291 1.000 49.58649 141 PRO B N 1
ATOM 7526 C CA . PRO C 1 198 ? -15.43215 -1.36475 1.57036 1.000 46.51002 141 PRO B CA 1
ATOM 7527 C C . PRO C 1 198 ? -15.55258 0.12055 1.29036 1.000 48.04355 141 PRO B C 1
ATOM 7528 O O . PRO C 1 198 ? -15.80102 0.93168 2.18198 1.000 50.77935 141 PRO B O 1
ATOM 7532 N N . GLU C 1 199 ? -15.41949 0.46304 0.01460 1.000 47.61240 142 GLU B N 1
ATOM 7533 C CA . GLU C 1 199 ? -15.13077 1.82748 -0.38429 1.000 40.09821 142 GLU B CA 1
ATOM 7534 C C . GLU C 1 199 ? -15.47120 1.96593 -1.85696 1.000 45.45803 142 GLU B C 1
ATOM 7535 O O . GLU C 1 199 ? -15.22454 1.04206 -2.63097 1.000 47.65054 142 GLU B O 1
ATOM 7541 N N . SER C 1 200 ? -16.03310 3.10415 -2.24932 1.000 45.35054 143 SER B N 1
ATOM 7542 C CA . SER C 1 200 ? -16.36122 3.27210 -3.65948 1.000 40.96713 143 SER B CA 1
ATOM 7543 C C . SER C 1 200 ? -15.08521 3.33433 -4.48679 1.000 42.52033 143 SER B C 1
ATOM 7544 O O . SER C 1 200 ? -14.02521 3.74430 -4.00406 1.000 44.61669 143 SER B O 1
ATOM 7547 N N . ASN C 1 201 ? -15.19383 2.92008 -5.74632 1.000 42.47406 144 ASN B N 1
ATOM 7548 C CA . ASN C 1 201 ? -14.02362 2.71336 -6.58934 1.000 41.78446 144 ASN B CA 1
ATOM 7549 C C . ASN C 1 201 ? -13.58886 3.95607 -7.36848 1.000 39.36905 144 ASN B C 1
ATOM 7550 O O . ASN C 1 201 ? -12.50692 3.94249 -7.96217 1.000 36.54246 144 ASN B O 1
ATOM 7555 N N . LEU C 1 202 ? -14.38243 5.02222 -7.36248 1.000 37.66348 145 LEU B N 1
ATOM 7556 C CA . LEU C 1 202 ? -14.03104 6.31259 -7.94380 1.000 37.55879 145 LEU B CA 1
ATOM 7557 C C . LEU C 1 202 ? -14.41239 7.40739 -6.95401 1.000 39.10258 145 LEU B C 1
ATOM 7558 O O . LEU C 1 202 ? -15.46144 7.32019 -6.31246 1.000 43.07399 145 LEU B O 1
ATOM 7563 N N . LYS C 1 203 ? -13.57539 8.43624 -6.82332 1.000 41.76711 146 LYS B N 1
ATOM 7564 C CA . LYS C 1 203 ? -13.73947 9.50519 -5.83878 1.000 32.68350 146 LYS B CA 1
ATOM 7565 C C . LYS C 1 203 ? -14.03195 10.82017 -6.52277 1.000 38.40298 146 LYS B C 1
ATOM 7566 O O . LYS C 1 203 ? -13.75801 10.97503 -7.71772 1.000 42.88887 146 LYS B O 1
ATOM 7572 N N . PRO C 1 204 ? -14.56636 11.80655 -5.80137 1.000 37.12325 147 PRO B N 1
ATOM 7573 C CA . PRO C 1 204 ? -14.77503 13.12227 -6.41298 1.000 35.02719 147 PRO B CA 1
ATOM 7574 C C . PRO C 1 204 ? -13.45640 13.78616 -6.76290 1.000 34.64585 147 PRO B C 1
ATOM 7575 O O . PRO C 1 204 ? -12.43232 13.54614 -6.12215 1.000 42.97480 147 PRO B O 1
ATOM 7579 N N . LEU C 1 205 ? -13.48699 14.62723 -7.79163 1.000 35.74559 148 LEU B N 1
ATOM 7580 C CA . LEU C 1 205 ? -12.26573 15.22828 -8.29090 1.000 33.59215 148 LEU B CA 1
ATOM 7581 C C . LEU C 1 205 ? -12.40884 16.72561 -8.51023 1.000 39.83678 148 LEU B C 1
ATOM 7582 O O . LEU C 1 205 ? -13.49707 17.21460 -8.84891 1.000 40.48797 148 LEU B O 1
ATOM 7587 N N . PRO C 1 206 ? -11.31766 17.47804 -8.36678 1.000 36.73896 149 PRO B N 1
ATOM 7588 C CA . PRO C 1 206 ? -11.36270 18.89415 -8.70021 1.000 40.20894 149 PRO B CA 1
ATOM 7589 C C . PRO C 1 206 ? -11.52658 19.08577 -10.20634 1.000 37.24144 149 PRO B C 1
ATOM 7590 O O . PRO C 1 206 ? -11.09437 18.23759 -10.99312 1.000 42.13604 149 PRO B O 1
ATOM 7594 N N . PRO C 1 207 ? -12.13947 20.18290 -10.63399 1.000 43.01450 150 PRO B N 1
ATOM 7595 C CA . PRO C 1 207 ? -12.42421 20.32736 -12.06278 1.000 47.50065 150 PRO B CA 1
ATOM 7596 C C . PRO C 1 207 ? -11.14880 20.52338 -12.85101 1.000 46.86749 150 PRO B C 1
ATOM 7597 O O . PRO C 1 207 ? -10.13982 21.00756 -12.31180 1.000 44.03578 150 PRO B O 1
ATOM 7601 N N . PRO C 1 208 ? -11.11493 20.11793 -14.12254 1.000 49.23659 151 PRO B N 1
ATOM 7602 C CA . PRO C 1 208 ? -9.89233 20.27706 -14.91662 1.000 50.83343 151 PRO B CA 1
ATOM 7603 C C . PRO C 1 208 ? -9.44495 21.73414 -14.98739 1.000 54.88708 151 PRO B C 1
ATOM 7604 O O . PRO C 1 208 ? -10.24778 22.64882 -15.20664 1.000 53.30068 151 PRO B O 1
ATOM 7608 N N . THR C 1 209 ? -8.14700 21.94944 -14.75630 1.000 57.73471 152 THR B N 1
ATOM 7609 C CA . THR C 1 209 ? -7.51564 23.23116 -15.07465 1.000 56.02058 152 THR B CA 1
ATOM 7610 C C . THR C 1 209 ? -7.16359 23.33870 -16.55160 1.000 54.52839 152 THR B C 1
ATOM 7611 O O . THR C 1 209 ? -6.72116 24.40234 -16.98590 1.000 53.54459 152 THR B O 1
ATOM 7615 N N . GLY C 1 210 ? -7.33607 22.26485 -17.31947 1.000 56.47967 153 GLY B N 1
ATOM 7616 C CA . GLY C 1 210 ? -6.96123 22.28675 -18.72626 1.000 60.50780 153 GLY B CA 1
ATOM 7617 C C . GLY C 1 210 ? -5.47170 22.37391 -18.99734 1.000 60.24532 153 GLY B C 1
ATOM 7618 O O . GLY C 1 210 ? -5.05774 23.07154 -19.93089 1.000 65.54613 153 GLY B O 1
ATOM 7619 N N . PHE C 1 211 ? -4.64635 21.69286 -18.19879 1.000 60.33444 154 PHE B N 1
ATOM 7620 C CA . PHE C 1 211 ? -3.24159 21.53153 -18.55399 1.000 59.95592 154 PHE B CA 1
ATOM 7621 C C . PHE C 1 211 ? -2.89086 20.10781 -18.96136 1.000 60.44721 154 PHE B C 1
ATOM 7622 O O . PHE C 1 211 ? -1.84143 19.90239 -19.58283 1.000 63.52917 154 PHE B O 1
ATOM 7630 N N . VAL C 1 212 ? -3.74277 19.13935 -18.62282 1.000 63.03653 155 VAL B N 1
ATOM 7631 C CA . VAL C 1 212 ? -3.61958 17.70618 -18.90941 1.000 60.86379 155 VAL B CA 1
ATOM 7632 C C . VAL C 1 212 ? -2.70033 17.01865 -17.90528 1.000 54.58671 155 VAL B C 1
ATOM 7633 O O . VAL C 1 212 ? -3.15448 16.18186 -17.11601 1.000 55.18834 155 VAL B O 1
ATOM 7637 N N . VAL C 1 213 ? -1.41080 17.33425 -17.92189 1.000 52.83600 156 VAL B N 1
ATOM 7638 C CA . VAL C 1 213 ? -0.52334 16.65907 -16.98374 1.000 52.65993 156 VAL B CA 1
ATOM 7639 C C . VAL C 1 213 ? -0.98663 16.89552 -15.55073 1.000 53.38047 156 VAL B C 1
ATOM 7640 O O . VAL C 1 213 ? -0.90217 15.99514 -14.70754 1.000 55.43325 156 VAL B O 1
ATOM 7644 N N . LEU C 1 214 ? -1.53465 18.07946 -15.25307 1.000 53.22416 157 LEU B N 1
ATOM 7645 C CA . LEU C 1 214 ? -2.09388 18.26661 -13.91518 1.000 51.91180 157 LEU B CA 1
ATOM 7646 C C . LEU C 1 214 ? -3.52842 17.75478 -13.79188 1.000 51.40872 157 LEU B C 1
ATOM 7647 O O . LEU C 1 214 ? -3.98065 17.48001 -12.67189 1.000 50.34860 157 LEU B O 1
ATOM 7652 N N . ASP C 1 215 ? -4.23819 17.57771 -14.90837 1.000 50.86096 158 ASP B N 1
ATOM 7653 C CA . ASP C 1 215 ? -5.59209 17.05244 -14.86734 1.000 46.26095 158 ASP B CA 1
ATOM 7654 C C . ASP C 1 215 ? -5.62945 15.53988 -14.80820 1.000 45.78190 158 ASP B C 1
ATOM 7655 O O . ASP C 1 215 ? -6.67868 14.97563 -14.47908 1.000 46.76460 158 ASP B O 1
ATOM 7660 N N . ASN C 1 216 ? -4.52974 14.87592 -15.12588 1.000 43.95995 159 ASN B N 1
ATOM 7661 C CA . ASN C 1 216 ? -4.48315 13.42202 -15.14206 1.000 40.99474 159 ASN B CA 1
ATOM 7662 C C . ASN C 1 216 ? -3.41001 12.93568 -14.17633 1.000 38.89995 159 ASN B C 1
ATOM 7663 O O . ASN C 1 216 ? -2.70833 13.76616 -13.58844 1.000 39.90554 159 ASN B O 1
ATOM 7668 N N . PRO C 1 217 ? -3.27827 11.62278 -13.93959 1.000 36.51721 160 PRO B N 1
ATOM 7669 C CA . PRO C 1 217 ? -2.32271 11.15114 -12.92493 1.000 35.92388 160 PRO B CA 1
ATOM 7670 C C . PRO C 1 217 ? -0.87625 11.25549 -13.37386 1.000 34.01530 160 PRO B C 1
ATOM 7671 O O . PRO C 1 217 ? -0.54438 11.04583 -14.54239 1.000 36.59192 160 PRO B O 1
ATOM 7675 N N . VAL C 1 218 ? -0.00956 11.56857 -12.41980 1.000 31.84355 161 VAL B N 1
ATOM 7676 C CA . VAL C 1 218 ? 1.42332 11.43482 -12.60112 1.000 32.60749 161 VAL B CA 1
ATOM 7677 C C . VAL C 1 218 ? 1.94967 10.64988 -11.41788 1.000 33.56345 161 VAL B C 1
ATOM 7678 O O . VAL C 1 218 ? 1.43649 10.78152 -10.30266 1.000 32.88320 161 VAL B O 1
ATOM 7682 N N . VAL C 1 219 ? 2.92242 9.78385 -11.68306 1.000 31.89323 162 VAL B N 1
ATOM 7683 C CA . VAL C 1 219 ? 3.55106 8.98650 -10.65188 1.000 29.04738 162 VAL B CA 1
ATOM 7684 C C . VAL C 1 219 ? 4.44620 9.91907 -9.86137 1.000 31.40297 162 VAL B C 1
ATOM 7685 O O . VAL C 1 219 ? 5.38484 10.50512 -10.42753 1.000 32.14853 162 VAL B O 1
ATOM 7689 N N . PRO C 1 220 ? 4.19107 10.09383 -8.57027 1.000 32.45548 163 PRO B N 1
ATOM 7690 C CA . PRO C 1 220 ? 5.03574 10.97443 -7.76363 1.000 31.73188 163 PRO B CA 1
ATOM 7691 C C . PRO C 1 220 ? 6.40475 10.34754 -7.56824 1.000 32.71178 163 PRO B C 1
ATOM 7692 O O . PRO C 1 220 ? 6.63781 9.17322 -7.84874 1.000 33.29903 163 PRO B O 1
ATOM 7696 N N . GLU C 1 221 ? 7.34639 11.17725 -7.14204 1.000 38.79520 164 GLU B N 1
ATOM 7697 C CA . GLU C 1 221 ? 8.65620 10.64646 -6.79497 1.000 37.63010 164 GLU B CA 1
ATOM 7698 C C . GLU C 1 221 ? 8.59855 9.90998 -5.46777 1.000 38.54794 164 GLU B C 1
ATOM 7699 O O . GLU C 1 221 ? 9.25988 8.86953 -5.30408 1.000 37.02529 164 GLU B O 1
ATOM 7705 N N . PHE C 1 222 ? 7.77135 10.40806 -4.53657 1.000 33.92643 165 PHE B N 1
ATOM 7706 C CA . PHE C 1 222 ? 7.70873 9.92510 -3.16744 1.000 35.19944 165 PHE B CA 1
ATOM 7707 C C . PHE C 1 222 ? 6.26662 9.69239 -2.73188 1.000 35.63318 165 PHE B C 1
ATOM 7708 O O . PHE C 1 222 ? 5.30531 10.23224 -3.28493 1.000 36.96214 165 PHE B O 1
ATOM 7716 N N . ILE C 1 223 ? 6.13889 8.87439 -1.70639 1.000 35.72822 166 ILE B N 1
ATOM 7717 C CA . ILE C 1 223 ? 4.86631 8.55920 -1.08697 1.000 35.55070 166 ILE B CA 1
ATOM 7718 C C . ILE C 1 223 ? 5.07130 8.72569 0.41140 1.000 39.94743 166 ILE B C 1
ATOM 7719 O O . ILE C 1 223 ? 6.04080 8.18961 0.96245 1.000 42.84687 166 ILE B O 1
ATOM 7724 N N . VAL C 1 224 ? 4.19021 9.46435 1.07631 1.000 35.71857 167 VAL B N 1
ATOM 7725 C CA . VAL C 1 224 ? 4.26561 9.58183 2.52783 1.000 39.66545 167 VAL B CA 1
ATOM 7726 C C . VAL C 1 224 ? 3.30578 8.57891 3.15596 1.000 37.42203 167 VAL B C 1
ATOM 7727 O O . VAL C 1 224 ? 2.08711 8.71001 3.02447 1.000 40.76388 167 VAL B O 1
ATOM 7731 N N . VAL C 1 225 ? 3.85358 7.60152 3.86853 1.000 37.58299 168 VAL B N 1
ATOM 7732 C CA . VAL C 1 225 ? 3.09129 6.49602 4.43750 1.000 39.65120 168 VAL B CA 1
ATOM 7733 C C . VAL C 1 225 ? 2.90940 6.73415 5.92452 1.000 40.15883 168 VAL B C 1
ATOM 7734 O O . VAL C 1 225 ? 3.89111 6.83801 6.67066 1.000 43.59341 168 VAL B O 1
ATOM 7738 N N . HIS C 1 226 ? 1.65547 6.77365 6.35580 1.000 40.98687 169 HIS B N 1
ATOM 7739 C CA . HIS C 1 226 ? 1.29303 6.86075 7.76624 1.000 41.09269 169 HIS B CA 1
ATOM 7740 C C . HIS C 1 226 ? 1.21981 5.44677 8.34050 1.000 41.13178 169 HIS B C 1
ATOM 7741 O O . HIS C 1 226 ? 0.28371 4.69508 8.04547 1.000 43.21484 169 HIS B O 1
ATOM 7748 N N . ASP C 1 227 ? 2.19852 5.08639 9.16860 1.000 41.38545 170 ASP B N 1
ATOM 7749 C CA . ASP C 1 227 ? 2.31695 3.72576 9.68591 1.000 40.95345 170 ASP B CA 1
ATOM 7750 C C . ASP C 1 227 ? 1.37149 3.51671 10.86903 1.000 42.86112 170 ASP B C 1
ATOM 7751 O O . ASP C 1 227 ? 1.78652 3.29419 12.01059 1.000 45.95233 170 ASP B O 1
ATOM 7756 N N . GLY C 1 228 ? 0.08086 3.60201 10.57967 1.000 42.05785 171 GLY B N 1
ATOM 7757 C CA . GLY C 1 228 ? -0.93266 3.31782 11.57073 1.000 41.77850 171 GLY B CA 1
ATOM 7758 C C . GLY C 1 228 ? -2.26555 3.81732 11.06646 1.000 47.84152 171 GLY B C 1
ATOM 7759 O O . GLY C 1 228 ? -2.38587 4.29917 9.93438 1.000 47.98413 171 GLY B O 1
ATOM 7760 N N . LEU C 1 229 ? -3.26486 3.70633 11.93674 1.000 48.67196 172 LEU B N 1
ATOM 7761 C CA . LEU C 1 229 ? -4.59696 4.16404 11.59906 1.000 48.75640 172 LEU B CA 1
ATOM 7762 C C . LEU C 1 229 ? -4.57851 5.66443 11.30383 1.000 55.42258 172 LEU B C 1
ATOM 7763 O O . LEU C 1 229 ? -3.68556 6.38495 11.75501 1.000 57.04729 172 LEU B O 1
ATOM 7768 N N . PRO C 1 230 ? -5.54105 6.15844 10.52330 1.000 55.35346 173 PRO B N 1
ATOM 7769 C CA . PRO C 1 230 ? -5.53596 7.59285 10.20881 1.000 51.33662 173 PRO B CA 1
ATOM 7770 C C . PRO C 1 230 ? -5.83982 8.47197 11.40623 1.000 57.07935 173 PRO B C 1
ATOM 7771 O O . PRO C 1 230 ? -5.26113 9.55855 11.51524 1.000 60.80258 173 PRO B O 1
ATOM 7775 N N . GLU C 1 231 ? -6.72268 8.04546 12.31396 1.000 63.66010 174 GLU B N 1
ATOM 7776 C CA . GLU C 1 231 ? -7.04607 8.86577 13.47943 1.000 63.98857 174 GLU B CA 1
ATOM 7777 C C . GLU C 1 231 ? -5.89602 8.92426 14.47536 1.000 66.69305 174 GLU B C 1
ATOM 7778 O O . GLU C 1 231 ? -5.81611 9.87191 15.26709 1.000 73.72730 174 GLU B O 1
ATOM 7784 N N . ASP C 1 232 ? -5.01558 7.93216 14.45231 1.000 62.93427 175 ASP B N 1
ATOM 7785 C CA . ASP C 1 232 ? -3.88516 7.83310 15.36993 1.000 61.80612 175 ASP B CA 1
ATOM 7786 C C . ASP C 1 232 ? -2.77560 8.74574 14.86155 1.000 60.98534 175 ASP B C 1
ATOM 7787 O O . ASP C 1 232 ? -1.94541 8.35620 14.03686 1.000 59.89141 175 ASP B O 1
ATOM 7792 N N . SER C 1 233 ? -2.74972 9.97883 15.35997 1.000 62.81177 176 SER B N 1
ATOM 7793 C CA . SER C 1 233 ? -1.80912 10.97511 14.85731 1.000 63.17113 176 SER B CA 1
ATOM 7794 C C . SER C 1 233 ? -0.41924 10.85717 15.46790 1.000 60.85904 176 SER B C 1
ATOM 7795 O O . SER C 1 233 ? 0.48514 11.59474 15.04934 1.000 59.00795 176 SER B O 1
ATOM 7798 N N . SER C 1 234 ? -0.23031 9.96084 16.44331 1.000 59.57690 177 SER B N 1
ATOM 7799 C CA . SER C 1 234 ? 1.09283 9.71649 17.00405 1.000 57.90396 177 SER B CA 1
ATOM 7800 C C . SER C 1 234 ? 1.92220 8.75388 16.16129 1.000 57.39600 177 SER B C 1
ATOM 7801 O O . SER C 1 234 ? 3.15512 8.74403 16.28591 1.000 56.58736 177 SER B O 1
ATOM 7804 N N . ALA C 1 235 ? 1.27755 7.95180 15.31337 1.000 59.06891 178 ALA B N 1
ATOM 7805 C CA . ALA C 1 235 ? 1.99123 7.03327 14.44508 1.000 49.09709 178 ALA B CA 1
ATOM 7806 C C . ALA C 1 235 ? 2.90172 7.80864 13.49769 1.000 47.05228 178 ALA B C 1
ATOM 7807 O O . ALA C 1 235 ? 2.60883 8.95418 13.14614 1.000 53.05404 178 ALA B O 1
ATOM 7809 N N . PRO C 1 236 ? 4.01225 7.21268 13.07698 1.000 45.36630 179 PRO B N 1
ATOM 7810 C CA . PRO C 1 236 ? 5.00442 7.93661 12.27242 1.000 49.98020 179 PRO B CA 1
ATOM 7811 C C . PRO C 1 236 ? 4.72341 7.93641 10.77212 1.000 44.50136 179 PRO B C 1
ATOM 7812 O O . PRO C 1 236 ? 4.09058 7.03563 10.22320 1.000 45.99209 179 PRO B O 1
ATOM 7816 N N . ASN C 1 237 ? 5.21571 8.97618 10.10018 1.000 42.23941 180 ASN B N 1
ATOM 7817 C CA . ASN C 1 237 ? 5.15377 9.07942 8.64759 1.000 41.28874 180 ASN B CA 1
ATOM 7818 C C . ASN C 1 237 ? 6.54378 8.91975 8.04839 1.000 46.05763 180 ASN B C 1
ATOM 7819 O O . ASN C 1 237 ? 7.51487 9.50966 8.53360 1.000 50.10710 180 ASN B O 1
ATOM 7824 N N . TYR C 1 238 ? 6.62923 8.13059 6.98212 1.000 44.22907 181 TYR B N 1
ATOM 7825 C CA . TYR C 1 238 ? 7.86978 7.89060 6.26640 1.000 40.70661 181 TYR B CA 1
ATOM 7826 C C . TYR C 1 238 ? 7.72201 8.37165 4.83251 1.000 43.82039 181 TYR B C 1
ATOM 7827 O O . TYR C 1 238 ? 6.65760 8.20369 4.23142 1.000 44.72334 181 TYR B O 1
ATOM 7836 N N . TRP C 1 239 ? 8.78663 8.96700 4.28501 1.000 46.69981 182 TRP B N 1
ATOM 7837 C CA . TRP C 1 239 ? 8.87977 9.25958 2.85456 1.000 43.20773 182 TRP B CA 1
ATOM 7838 C C . TRP C 1 239 ? 9.47820 8.04084 2.17467 1.000 39.10439 182 TRP B C 1
ATOM 7839 O O . TRP C 1 239 ? 10.59911 7.65122 2.50612 1.000 43.24115 182 TRP B O 1
ATOM 7850 N N . ILE C 1 240 ? 8.76117 7.44352 1.22719 1.000 40.73041 183 ILE B N 1
ATOM 7851 C CA . ILE C 1 240 ? 9.15912 6.18703 0.59917 1.000 34.63143 183 ILE B CA 1
ATOM 7852 C C . ILE C 1 240 ? 9.19113 6.40922 -0.90713 1.000 38.93735 183 ILE B C 1
ATOM 7853 O O . ILE C 1 240 ? 8.20742 6.90165 -1.46493 1.000 41.06059 183 ILE B O 1
ATOM 7858 N N . PRO C 1 241 ? 10.27582 6.06391 -1.61077 1.000 36.82840 184 PRO B N 1
ATOM 7859 C CA . PRO C 1 241 ? 10.25808 6.19468 -3.07449 1.000 35.11147 184 PRO B CA 1
ATOM 7860 C C . PRO C 1 241 ? 9.11898 5.37213 -3.65506 1.000 34.30895 184 PRO B C 1
ATOM 7861 O O . PRO C 1 241 ? 8.87928 4.23873 -3.23158 1.000 38.03351 184 PRO B O 1
ATOM 7865 N N . PHE C 1 242 ? 8.40388 5.94922 -4.62215 1.000 28.97636 185 PHE B N 1
ATOM 7866 C CA . PHE C 1 242 ? 7.19779 5.29935 -5.11972 1.000 29.94272 185 PHE B CA 1
ATOM 7867 C C . PHE C 1 242 ? 7.44123 3.85378 -5.52046 1.000 33.50090 185 PHE B C 1
ATOM 7868 O O . PHE C 1 242 ? 6.76220 2.94216 -5.03072 1.000 39.11551 185 PHE B O 1
ATOM 7876 N N . LYS C 1 243 ? 8.39536 3.61716 -6.42302 1.000 31.29343 186 LYS B N 1
ATOM 7877 C CA . LYS C 1 243 ? 8.67614 2.24441 -6.84635 1.000 31.55644 186 LYS B CA 1
ATOM 7878 C C . LYS C 1 243 ? 8.91588 1.30608 -5.66904 1.000 33.56577 186 LYS B C 1
ATOM 7879 O O . LYS C 1 243 ? 8.42106 0.17151 -5.67220 1.000 36.16031 186 LYS B O 1
ATOM 7885 N N . GLU C 1 244 ? 9.70096 1.73763 -4.66202 1.000 32.98744 187 GLU B N 1
ATOM 7886 C CA . GLU C 1 244 ? 9.98114 0.83534 -3.54524 1.000 29.93614 187 GLU B CA 1
ATOM 7887 C C . GLU C 1 244 ? 8.78929 0.71015 -2.61844 1.000 31.39854 187 GLU B C 1
ATOM 7888 O O . GLU C 1 244 ? 8.64477 -0.32011 -1.95103 1.000 33.47646 187 GLU B O 1
ATOM 7894 N N . TYR C 1 245 ? 7.93731 1.73518 -2.54343 1.000 34.10795 188 TYR B N 1
ATOM 7895 C CA . TYR C 1 245 ? 6.64703 1.55087 -1.89048 1.000 31.74619 188 TYR B CA 1
ATOM 7896 C C . TYR C 1 245 ? 5.87707 0.39903 -2.53364 1.000 30.76277 188 TYR B C 1
ATOM 7897 O O . TYR C 1 245 ? 5.39468 -0.51008 -1.84625 1.000 28.66101 188 TYR B O 1
ATOM 7906 N N . ILE C 1 246 ? 5.76868 0.40993 -3.86146 1.000 29.99802 189 ILE B N 1
ATOM 7907 C CA . ILE C 1 246 ? 4.94634 -0.58453 -4.54356 1.000 137.06011 189 ILE B CA 1
ATOM 7908 C C . ILE C 1 246 ? 5.51477 -1.99935 -4.34038 1.000 32.72094 189 ILE B C 1
ATOM 7909 O O . ILE C 1 246 ? 4.78398 -2.93102 -4.00206 1.000 33.08766 189 ILE B O 1
ATOM 7914 N N . LYS C 1 247 ? 6.84024 -2.16923 -4.47669 1.000 28.58390 190 LYS B N 1
ATOM 7915 C CA . LYS C 1 247 ? 7.46160 -3.47390 -4.18990 1.000 33.54335 190 LYS B CA 1
ATOM 7916 C C . LYS C 1 247 ? 7.19896 -3.93513 -2.75757 1.000 35.13884 190 LYS B C 1
ATOM 7917 O O . LYS C 1 247 ? 6.96038 -5.12393 -2.51016 1.000 35.44272 190 LYS B O 1
ATOM 7923 N N . ASN C 1 248 ? 7.29315 -3.01054 -1.79696 1.000 34.04774 191 ASN B N 1
ATOM 7924 C CA . ASN C 1 248 ? 6.94333 -3.30914 -0.40872 1.000 34.00056 191 ASN B CA 1
ATOM 7925 C C . ASN C 1 248 ? 5.51802 -3.85906 -0.30840 1.000 34.24089 191 ASN B C 1
ATOM 7926 O O . ASN C 1 248 ? 5.29728 -4.95603 0.20657 1.000 37.91047 191 ASN B O 1
ATOM 7931 N N . ILE C 1 249 ? 4.53515 -3.12373 -0.82551 1.000 39.21065 192 ILE B N 1
ATOM 7932 C CA . ILE C 1 249 ? 3.15879 -3.61038 -0.79024 1.000 35.62570 192 ILE B CA 1
ATOM 7933 C C . ILE C 1 249 ? 3.06518 -4.98822 -1.43837 1.000 34.99483 192 ILE B C 1
ATOM 7934 O O . ILE C 1 249 ? 2.59534 -5.94815 -0.82124 1.000 37.99256 192 ILE B O 1
ATOM 7939 N N . ALA C 1 250 ? 3.52487 -5.11699 -2.68153 1.000 31.76567 193 ALA B N 1
ATOM 7940 C CA . ALA C 1 250 ? 3.37034 -6.39171 -3.37341 1.000 36.26396 193 ALA B CA 1
ATOM 7941 C C . ALA C 1 250 ? 4.06964 -7.52320 -2.63875 1.000 36.69014 193 ALA B C 1
ATOM 7942 O O . ALA C 1 250 ? 3.57267 -8.65623 -2.63772 1.000 41.88257 193 ALA B O 1
ATOM 7944 N N . SER C 1 251 ? 5.21922 -7.25663 -2.01411 1.000 33.21135 194 SER B N 1
ATOM 7945 C CA . SER C 1 251 ? 5.92425 -8.36077 -1.37847 1.000 34.02037 194 SER B CA 1
ATOM 7946 C C . SER C 1 251 ? 5.17149 -8.91637 -0.18649 1.000 35.97304 194 SER B C 1
ATOM 7947 O O . SER C 1 251 ? 5.50583 -10.00797 0.26915 1.000 41.28642 194 SER B O 1
ATOM 7950 N N . SER C 1 252 ? 4.15003 -8.22039 0.30886 1.000 38.19744 195 SER B N 1
ATOM 7951 C CA . SER C 1 252 ? 3.31332 -8.72975 1.38377 1.000 36.30266 195 SER B CA 1
ATOM 7952 C C . SER C 1 252 ? 1.94194 -9.16802 0.90140 1.000 37.35234 195 SER B C 1
ATOM 7953 O O . SER C 1 252 ? 1.21909 -9.82300 1.65869 1.000 38.62303 195 SER B O 1
ATOM 7956 N N . GLU C 1 253 ? 1.55387 -8.80998 -0.31921 1.000 36.21112 196 GLU B N 1
ATOM 7957 C CA . GLU C 1 253 ? 0.21999 -9.12496 -0.81048 1.000 39.65494 196 GLU B CA 1
ATOM 7958 C C . GLU C 1 253 ? 0.19181 -10.33396 -1.71912 1.000 42.37442 196 GLU B C 1
ATOM 7959 O O . GLU C 1 253 ? -0.86219 -10.96464 -1.86221 1.000 44.46411 196 GLU B O 1
ATOM 7965 N N . ILE C 1 254 ? 1.29231 -10.63909 -2.39435 1.000 38.70306 197 ILE B N 1
ATOM 7966 C CA . ILE C 1 254 ? 1.35559 -11.82698 -3.22497 1.000 39.02853 197 ILE B CA 1
ATOM 7967 C C . ILE C 1 254 ? 2.66656 -12.53162 -2.91638 1.000 43.30342 197 ILE B C 1
ATOM 7968 O O . ILE C 1 254 ? 3.55652 -11.99196 -2.25161 1.000 39.56026 197 ILE B O 1
ATOM 7973 N N . TYR C 1 255 ? 2.74758 -13.77971 -3.35283 1.000 40.25579 198 TYR B N 1
ATOM 7974 C CA . TYR C 1 255 ? 3.91727 -14.60183 -3.11741 1.000 40.38509 198 TYR B CA 1
ATOM 7975 C C . TYR C 1 255 ? 4.71406 -14.56233 -4.40026 1.000 39.98507 198 TYR B C 1
ATOM 7976 O O . TYR C 1 255 ? 4.17978 -14.85307 -5.47181 1.000 43.71398 198 TYR B O 1
ATOM 7985 N N . SER C 1 256 ? 5.97075 -14.19435 -4.30104 1.000 40.92463 199 SER B N 1
ATOM 7986 C CA . SER C 1 256 ? 6.76637 -14.04135 -5.50897 1.000 46.06917 199 SER B CA 1
ATOM 7987 C C . SER C 1 256 ? 7.18046 -15.36034 -6.17851 1.000 43.29930 199 SER B C 1
ATOM 7988 O O . SER C 1 256 ? 8.09299 -15.35012 -7.01681 1.000 41.57126 199 SER B O 1
ATOM 7991 N N . THR C 1 257 ? 6.53414 -16.47797 -5.82449 1.000 45.89681 200 THR B N 1
ATOM 7992 C CA . THR C 1 257 ? 6.61626 -17.73860 -6.56197 1.000 42.58399 200 THR B CA 1
ATOM 7993 C C . THR C 1 257 ? 5.41975 -17.94890 -7.47939 1.000 42.59238 200 THR B C 1
ATOM 7994 O O . THR C 1 257 ? 5.32638 -18.98903 -8.13759 1.000 44.44549 200 THR B O 1
ATOM 7998 N N . TRP C 1 258 ? 4.47244 -17.02089 -7.47544 1.000 40.07309 201 TRP B N 1
ATOM 7999 C CA . TRP C 1 258 ? 3.29869 -17.10420 -8.32325 1.000 41.25871 201 TRP B CA 1
ATOM 8000 C C . TRP C 1 258 ? 3.65428 -16.82855 -9.78056 1.000 42.52186 201 TRP B C 1
ATOM 8001 O O . TRP C 1 258 ? 4.69135 -16.22598 -10.07486 1.000 44.69989 201 TRP B O 1
ATOM 8012 N N . PRO C 1 259 ? 2.79743 -17.24419 -10.71049 1.000 37.10449 202 PRO B N 1
ATOM 8013 C CA . PRO C 1 259 ? 3.08719 -17.02503 -12.13201 1.000 39.61177 202 PRO B CA 1
ATOM 8014 C C . PRO C 1 259 ? 3.36717 -15.56624 -12.45296 1.000 39.63490 202 PRO B C 1
ATOM 8015 O O . PRO C 1 259 ? 2.73846 -14.66210 -11.90673 1.000 43.69147 202 PRO B O 1
ATOM 8019 N N . GLU C 1 260 ? 4.31433 -15.35475 -13.36839 1.000 38.47953 203 GLU B N 1
ATOM 8020 C CA . GLU C 1 260 ? 4.70250 -14.01429 -13.80823 1.000 38.35193 203 GLU B CA 1
ATOM 8021 C C . GLU C 1 260 ? 3.48257 -13.16086 -14.14546 1.000 38.78731 203 GLU B C 1
ATOM 8022 O O . GLU C 1 260 ? 3.36922 -12.01252 -13.70670 1.000 43.03988 203 GLU B O 1
ATOM 8028 N N . GLN C 1 261 ? 2.54826 -13.71154 -14.91898 1.000 39.49103 204 GLN B N 1
ATOM 8029 C CA . GLN C 1 261 ? 1.37761 -12.94057 -15.31574 1.000 39.61682 204 GLN B CA 1
ATOM 8030 C C . GLN C 1 261 ? 0.55652 -12.53335 -14.10623 1.000 39.90983 204 GLN B C 1
ATOM 8031 O O . GLN C 1 261 ? -0.00165 -11.43006 -14.07086 1.000 39.72134 204 GLN B O 1
ATOM 8037 N N . THR C 1 262 ? 0.46712 -13.41327 -13.10309 1.000 39.79325 205 THR B N 1
ATOM 8038 C CA . THR C 1 262 ? -0.25502 -13.07250 -11.87866 1.000 36.44477 205 THR B CA 1
ATOM 8039 C C . THR C 1 262 ? 0.43351 -11.92873 -11.13758 1.000 37.74680 205 THR B C 1
ATOM 8040 O O . THR C 1 262 ? -0.21915 -10.98749 -10.67067 1.000 37.89648 205 THR B O 1
ATOM 8044 N N . ILE C 1 263 ? 1.75767 -11.98426 -11.02189 1.000 39.28508 206 ILE B N 1
ATOM 8045 C CA . ILE C 1 263 ? 2.48598 -10.88535 -10.39889 1.000 36.92444 206 ILE B CA 1
ATOM 8046 C C . ILE C 1 263 ? 2.12944 -9.56894 -11.07309 1.000 35.42283 206 ILE B C 1
ATOM 8047 O O . ILE C 1 263 ? 1.82602 -8.57379 -10.40828 1.000 38.12628 206 ILE B O 1
ATOM 8052 N N . TYR C 1 264 ? 2.19068 -9.53821 -12.40776 1.000 36.69122 207 TYR B N 1
ATOM 8053 C CA . TYR C 1 264 ? 1.88888 -8.31502 -13.14811 1.000 32.56579 207 TYR B CA 1
ATOM 8054 C C . TYR C 1 264 ? 0.46494 -7.87420 -12.88684 1.000 34.73790 207 TYR B C 1
ATOM 8055 O O . TYR C 1 264 ? 0.20010 -6.69281 -12.63743 1.000 34.39525 207 TYR B O 1
ATOM 8064 N N . ALA C 1 265 ? -0.48100 -8.80435 -13.01122 1.000 39.69550 208 ALA B N 1
ATOM 8065 C CA . ALA C 1 265 ? -1.86386 -8.48286 -12.68360 1.000 35.74003 208 ALA B CA 1
ATOM 8066 C C . ALA C 1 265 ? -1.90574 -7.77004 -11.34965 1.000 33.20959 208 ALA B C 1
ATOM 8067 O O . ALA C 1 265 ? -2.19513 -6.57794 -11.30235 1.000 37.23721 208 ALA B O 1
ATOM 8069 N N . ASN C 1 266 ? -1.47780 -8.44521 -10.27260 1.000 35.41838 209 ASN B N 1
ATOM 8070 C CA . ASN C 1 266 ? -1.58381 -7.87272 -8.92632 1.000 32.57251 209 ASN B CA 1
ATOM 8071 C C . ASN C 1 266 ? -0.84180 -6.54530 -8.80184 1.000 33.30420 209 ASN B C 1
ATOM 8072 O O . ASN C 1 266 ? -1.37802 -5.57919 -8.26043 1.000 36.49534 209 ASN B O 1
ATOM 8077 N N . VAL C 1 267 ? 0.39783 -6.46929 -9.28439 1.000 34.74096 210 VAL B N 1
ATOM 8078 C CA . VAL C 1 267 ? 1.14904 -5.22240 -9.12689 1.000 34.36258 210 VAL B CA 1
ATOM 8079 C C . VAL C 1 267 ? 0.40846 -4.04234 -9.76927 1.000 34.31589 210 VAL B C 1
ATOM 8080 O O . VAL C 1 267 ? 0.46892 -2.91059 -9.27365 1.000 34.70477 210 VAL B O 1
ATOM 8084 N N . ILE C 1 268 ? -0.33492 -4.28559 -10.84686 1.000 34.36663 211 ILE B N 1
ATOM 8085 C CA . ILE C 1 268 ? -1.03661 -3.19445 -11.51120 1.000 30.75290 211 ILE B CA 1
ATOM 8086 C C . ILE C 1 268 ? -2.23434 -2.74756 -10.69167 1.000 36.36471 211 ILE B C 1
ATOM 8087 O O . ILE C 1 268 ? -2.56061 -1.55759 -10.66721 1.000 28.69412 211 ILE B O 1
ATOM 8092 N N . ALA C 1 269 ? -2.92629 -3.68413 -10.02357 1.000 31.28216 212 ALA B N 1
ATOM 8093 C CA . ALA C 1 269 ? -3.95557 -3.25318 -9.08308 1.000 31.39624 212 ALA B CA 1
ATOM 8094 C C . ALA C 1 269 ? -3.36163 -2.36179 -8.00271 1.000 33.62102 212 ALA B C 1
ATOM 8095 O O . ALA C 1 269 ? -3.89343 -1.28575 -7.70496 1.000 39.60876 212 ALA B O 1
ATOM 8097 N N . ILE C 1 270 ? -2.26734 -2.79753 -7.38463 1.000 33.45252 213 ILE B N 1
ATOM 8098 C CA . ILE C 1 270 ? -1.67753 -2.01733 -6.29988 1.000 33.55262 213 ILE B CA 1
ATOM 8099 C C . ILE C 1 270 ? -1.32689 -0.61679 -6.78239 1.000 36.06594 213 ILE B C 1
ATOM 8100 O O . ILE C 1 270 ? -1.57872 0.37767 -6.09341 1.000 33.78004 213 ILE B O 1
ATOM 8105 N N . ILE C 1 271 ? -0.74004 -0.51892 -7.97913 1.000 32.78952 214 ILE B N 1
ATOM 8106 C CA . ILE C 1 271 ? -0.41629 0.78630 -8.55552 1.000 30.33475 214 ILE B CA 1
ATOM 8107 C C . ILE C 1 271 ? -1.67978 1.61220 -8.75168 1.000 30.70127 214 ILE B C 1
ATOM 8108 O O . ILE C 1 271 ? -1.72764 2.79466 -8.40643 1.000 36.45231 214 ILE B O 1
ATOM 8113 N N . SER C 1 272 ? -2.72153 1.01251 -9.32444 1.000 31.72342 215 SER B N 1
ATOM 8114 C CA . SER C 1 272 ? -3.94191 1.76874 -9.58857 1.000 28.37704 215 SER B CA 1
ATOM 8115 C C . SER C 1 272 ? -4.50224 2.32316 -8.30338 1.000 29.80630 215 SER B C 1
ATOM 8116 O O . SER C 1 272 ? -4.76660 3.52346 -8.19067 1.000 32.70554 215 SER B O 1
ATOM 8119 N N . PHE C 1 273 ? -4.65743 1.45820 -7.30451 1.000 32.49612 216 PHE B N 1
ATOM 8120 C CA . PHE C 1 273 ? -5.10888 1.88062 -5.97767 1.000 31.47291 216 PHE B CA 1
ATOM 8121 C C . PHE C 1 273 ? -4.23425 3.01432 -5.43624 1.000 32.11721 216 PHE B C 1
ATOM 8122 O O . PHE C 1 273 ? -4.72801 4.06644 -5.03097 1.000 33.50288 216 PHE B O 1
ATOM 8130 N N . THR C 1 274 ? -2.91398 2.81917 -5.45988 1.000 34.54327 217 THR B N 1
ATOM 8131 C CA . THR C 1 274 ? -1.97996 3.79896 -4.90975 1.000 29.82075 217 THR B CA 1
ATOM 8132 C C . THR C 1 274 ? -2.03303 5.12468 -5.65004 1.000 28.27352 217 THR B C 1
ATOM 8133 O O . THR C 1 274 ? -2.04909 6.17848 -5.02400 1.000 32.79133 217 THR B O 1
ATOM 8137 N N . LEU C 1 275 ? -1.99309 5.09920 -6.98105 1.000 30.10881 218 LEU B N 1
ATOM 8138 C CA . LEU C 1 275 ? -2.14755 6.32129 -7.77435 1.000 30.70269 218 LEU B CA 1
ATOM 8139 C C . LEU C 1 275 ? -3.51036 6.97586 -7.61146 1.000 32.11729 218 LEU B C 1
ATOM 8140 O O . LEU C 1 275 ? -3.63899 8.17862 -7.88084 1.000 33.43601 218 LEU B O 1
ATOM 8145 N N . ASN C 1 276 ? -4.54381 6.23896 -7.20234 1.000 32.82677 219 ASN B N 1
ATOM 8146 C CA . ASN C 1 276 ? -5.79322 6.93100 -6.89617 1.000 29.63219 219 ASN B CA 1
ATOM 8147 C C . ASN C 1 276 ? -5.66276 7.74261 -5.62067 1.000 30.24639 219 ASN B C 1
ATOM 8148 O O . ASN C 1 276 ? -5.98877 8.93503 -5.60152 1.000 34.61948 219 ASN B O 1
ATOM 8153 N N . ARG C 1 277 ? -5.18773 7.11284 -4.53641 1.000 34.76776 220 ARG B N 1
ATOM 8154 C CA . ARG C 1 277 ? -4.97293 7.82062 -3.26563 1.000 30.96362 220 ARG B CA 1
ATOM 8155 C C . ARG C 1 277 ? -4.16294 9.08115 -3.48053 1.000 32.16321 220 ARG B C 1
ATOM 8156 O O . ARG C 1 277 ? -4.41866 10.11892 -2.85664 1.000 31.89688 220 ARG B O 1
ATOM 8164 N N . VAL C 1 278 ? -3.17649 9.00320 -4.37370 1.000 31.68351 221 VAL B N 1
ATOM 8165 C CA . VAL C 1 278 ? -2.35311 10.16122 -4.69964 1.000 30.40627 221 VAL B CA 1
ATOM 8166 C C . VAL C 1 278 ? -3.14121 11.16738 -5.52324 1.000 31.37660 221 VAL B C 1
ATOM 8167 O O . VAL C 1 278 ? -3.13883 12.36439 -5.23088 1.000 34.69748 221 VAL B O 1
ATOM 8171 N N . PHE C 1 279 ? -3.80079 10.70759 -6.58817 1.000 31.92245 222 PHE B N 1
ATOM 8172 C CA . PHE C 1 279 ? -4.34046 11.64228 -7.57559 1.000 31.26089 222 PHE B CA 1
ATOM 8173 C C . PHE C 1 279 ? -5.55878 12.38403 -7.04635 1.000 34.76593 222 PHE B C 1
ATOM 8174 O O . PHE C 1 279 ? -5.70026 13.59309 -7.26863 1.000 36.63979 222 PHE B O 1
ATOM 8182 N N . THR C 1 280 ? -6.45046 11.68496 -6.34463 1.000 33.83300 223 THR B N 1
ATOM 8183 C CA . THR C 1 280 ? -7.56562 12.32930 -5.66708 1.000 34.48192 223 THR B CA 1
ATOM 8184 C C . THR C 1 280 ? -7.14564 13.11673 -4.41883 1.000 39.69049 223 THR B C 1
ATOM 8185 O O . THR C 1 280 ? -7.99496 13.80315 -3.82506 1.000 42.38227 223 THR B O 1
ATOM 8189 N N . GLU C 1 281 ? -5.86851 13.05361 -4.01496 1.000 37.85703 224 GLU B N 1
ATOM 8190 C CA . GLU C 1 281 ? -5.39650 13.66287 -2.77029 1.000 37.25088 224 GLU B CA 1
ATOM 8191 C C . GLU C 1 281 ? -6.28124 13.23689 -1.60718 1.000 38.31065 224 GLU B C 1
ATOM 8192 O O . GLU C 1 281 ? -6.84413 14.06227 -0.89901 1.000 44.03890 224 GLU B O 1
ATOM 8198 N N . TRP C 1 282 ? -6.43884 11.92848 -1.44009 1.000 36.45356 225 TRP B N 1
ATOM 8199 C CA . TRP C 1 282 ? -7.52121 11.43351 -0.59963 1.000 36.92482 225 TRP B CA 1
ATOM 8200 C C . TRP C 1 282 ? -7.36750 11.89561 0.83998 1.000 37.58402 225 TRP B C 1
ATOM 8201 O O . TRP C 1 282 ? -8.31688 12.41116 1.43531 1.000 42.00841 225 TRP B O 1
ATOM 8212 N N . TYR C 1 283 ? -6.17838 11.72932 1.42224 1.000 35.13231 226 TYR B N 1
ATOM 8213 C CA . TYR C 1 283 ? -6.01376 12.07432 2.82912 1.000 37.08814 226 TYR B CA 1
ATOM 8214 C C . TYR C 1 283 ? -5.66721 13.55422 3.05307 1.000 42.40532 226 TYR B C 1
ATOM 8215 O O . TYR C 1 283 ? -6.03054 14.09842 4.09744 1.000 45.16869 226 TYR B O 1
ATOM 8224 N N . ARG C 1 284 ? -4.96742 14.21980 2.11675 1.000 42.24757 227 ARG B N 1
ATOM 8225 C CA . ARG C 1 284 ? -4.73325 15.66431 2.23089 1.000 37.81480 227 ARG B CA 1
ATOM 8226 C C . ARG C 1 284 ? -6.04234 16.41833 2.38131 1.000 42.11119 227 ARG B C 1
ATOM 8227 O O . ARG C 1 284 ? -6.21041 17.22610 3.30039 1.000 41.44753 227 ARG B O 1
ATOM 8235 N N . ASN C 1 285 ? -6.98621 16.16755 1.47526 1.000 42.48126 228 ASN B N 1
ATOM 8236 C CA . ASN C 1 285 ? -8.25315 16.87756 1.46333 1.000 41.66148 228 ASN B CA 1
ATOM 8237 C C . ASN C 1 285 ? -9.06740 16.51717 2.69265 1.000 45.29622 228 ASN B C 1
ATOM 8238 O O . ASN C 1 285 ? -10.15675 17.06416 2.89727 1.000 51.53181 228 ASN B O 1
ATOM 8243 N N . LYS C 1 286 ? -8.57425 15.59369 3.51335 1.000 44.32751 229 LYS B N 1
ATOM 8244 C CA . LYS C 1 286 ? -9.20873 15.29353 4.79079 1.000 46.43593 229 LYS B CA 1
ATOM 8245 C C . LYS C 1 286 ? -8.45454 15.91759 5.96202 1.000 46.11731 229 LYS B C 1
ATOM 8246 O O . LYS C 1 286 ? -8.81283 15.68087 7.12432 1.000 46.47850 229 LYS B O 1
ATOM 8252 N N . GLY C 1 287 ? -7.42676 16.71873 5.68501 1.000 42.24087 230 GLY B N 1
ATOM 8253 C CA . GLY C 1 287 ? -6.71467 17.40258 6.73812 1.000 43.18767 230 GLY B CA 1
ATOM 8254 C C . GLY C 1 287 ? -5.59122 16.61056 7.34437 1.000 45.93218 230 GLY B C 1
ATOM 8255 O O . GLY C 1 287 ? -5.01833 17.05251 8.34912 1.000 44.89360 230 GLY B O 1
ATOM 8256 N N . TYR C 1 288 ? -5.27790 15.44729 6.77952 1.000 44.25032 231 TYR B N 1
ATOM 8257 C CA . TYR C 1 288 ? -4.11901 14.66635 7.16216 1.000 42.28261 231 TYR B CA 1
ATOM 8258 C C . TYR C 1 288 ? -2.91060 15.08642 6.33438 1.000 46.39925 231 TYR B C 1
ATOM 8259 O O . TYR C 1 288 ? -3.04024 15.57194 5.20627 1.000 48.66377 231 TYR B O 1
ATOM 8268 N N . ASN C 1 289 ? -1.72269 14.88552 6.88974 1.000 45.75399 232 ASN B N 1
ATOM 8269 C CA . ASN C 1 289 ? -0.50509 15.22308 6.16445 1.000 46.89211 232 ASN B CA 1
ATOM 8270 C C . ASN C 1 289 ? 0.22502 13.96133 5.69755 1.000 47.15669 232 ASN B C 1
ATOM 8271 O O . ASN C 1 289 ? 1.45711 13.91147 5.62827 1.000 45.82503 232 ASN B O 1
ATOM 8276 N N . PHE C 1 290 ? -0.53202 12.93128 5.33456 1.000 43.99953 233 PHE B N 1
ATOM 8277 C CA . PHE C 1 290 ? 0.04850 11.78570 4.67045 1.000 40.47407 233 PHE B CA 1
ATOM 8278 C C . PHE C 1 290 ? -0.71208 11.49680 3.37999 1.000 42.18569 233 PHE B C 1
ATOM 8279 O O . PHE C 1 290 ? -1.73530 12.11818 3.08340 1.000 42.97870 233 PHE B O 1
ATOM 8287 N N . THR C 1 291 ? -0.15209 10.58118 2.58359 1.000 35.75903 234 THR B N 1
ATOM 8288 C CA . THR C 1 291 ? -0.68243 10.18609 1.28279 1.000 35.66222 234 THR B CA 1
ATOM 8289 C C . THR C 1 291 ? -1.49121 8.89468 1.34540 1.000 35.98159 234 THR B C 1
ATOM 8290 O O . THR C 1 291 ? -2.38644 8.68786 0.52051 1.000 36.25419 234 THR B O 1
ATOM 8294 N N . ILE C 1 292 ? -1.21605 8.03742 2.32114 1.000 39.18876 235 ILE B N 1
ATOM 8295 C CA . ILE C 1 292 ? -1.78107 6.69661 2.37946 1.000 37.70167 235 ILE B CA 1
ATOM 8296 C C . ILE C 1 292 ? -1.35992 6.11712 3.71912 1.000 35.50883 235 ILE B C 1
ATOM 8297 O O . ILE C 1 292 ? -0.31743 6.50333 4.25614 1.000 36.71684 235 ILE B O 1
ATOM 8302 N N . THR C 1 293 ? -2.15369 5.22072 4.29131 1.000 34.13305 236 THR B N 1
ATOM 8303 C CA . THR C 1 293 ? -1.72496 4.57339 5.52054 1.000 36.74730 236 THR B CA 1
ATOM 8304 C C . THR C 1 293 ? -1.20329 3.17728 5.20814 1.000 37.20488 236 THR B C 1
ATOM 8305 O O . THR C 1 293 ? -1.26801 2.70345 4.06900 1.000 37.47751 236 THR B O 1
ATOM 8309 N N . SER C 1 294 ? -0.67538 2.51443 6.23945 1.000 36.67146 237 SER B N 1
ATOM 8310 C CA . SER C 1 294 ? -0.06249 1.20142 6.08821 1.000 37.85746 237 SER B CA 1
ATOM 8311 C C . SER C 1 294 ? -0.98017 0.05806 6.48933 1.000 40.61010 237 SER B C 1
ATOM 8312 O O . SER C 1 294 ? -0.52490 -1.08592 6.56360 1.000 41.76430 237 SER B O 1
ATOM 8315 N N . THR C 1 295 ? -2.25107 0.32703 6.75199 1.000 37.70156 238 THR B N 1
ATOM 8316 C CA . THR C 1 295 ? -3.12223 -0.65380 7.37988 1.000 37.94843 238 THR B CA 1
ATOM 8317 C C . THR C 1 295 ? -3.95334 -1.40115 6.33383 1.000 41.39793 238 THR B C 1
ATOM 8318 O O . THR C 1 295 ? -4.14629 -0.92627 5.21196 1.000 43.30633 238 THR B O 1
ATOM 8322 N N . THR C 1 296 ? -4.41195 -2.60742 6.68209 1.000 40.52536 239 THR B N 1
ATOM 8323 C CA . THR C 1 296 ? -5.16158 -3.38309 5.69664 1.000 37.06899 239 THR B CA 1
ATOM 8324 C C . THR C 1 296 ? -6.60339 -2.92135 5.60019 1.000 40.44454 239 THR B C 1
ATOM 8325 O O . THR C 1 296 ? -7.23752 -3.07226 4.54994 1.000 44.37339 239 THR B O 1
ATOM 8329 N N . ALA C 1 297 ? -7.13357 -2.38540 6.69429 1.000 40.04949 240 ALA B N 1
ATOM 8330 C CA . ALA C 1 297 ? -8.52067 -1.94348 6.72465 1.000 39.93914 240 ALA B CA 1
ATOM 8331 C C . ALA C 1 297 ? -8.75708 -0.78302 5.76794 1.000 43.33972 240 ALA B C 1
ATOM 8332 O O . ALA C 1 297 ? -9.76201 -0.76048 5.05929 1.000 48.25590 240 ALA B O 1
ATOM 8334 N N . TYR C 1 298 ? -7.85275 0.20271 5.73138 1.000 42.47053 241 TYR B N 1
ATOM 8335 C CA . TYR C 1 298 ? -8.07790 1.37083 4.88162 1.000 41.29188 241 TYR B CA 1
ATOM 8336 C C . TYR C 1 298 ? -7.33000 1.33848 3.55178 1.000 38.45946 241 TYR B C 1
ATOM 8337 O O . TYR C 1 298 ? -7.78724 1.93801 2.57778 1.000 42.84311 241 TYR B O 1
ATOM 8346 N N . ASP C 1 299 ? -6.18704 0.69340 3.47967 1.000 39.03900 242 ASP B N 1
ATOM 8347 C CA . ASP C 1 299 ? -5.35515 0.75360 2.28719 1.000 41.50525 242 ASP B CA 1
ATOM 8348 C C . ASP C 1 299 ? -4.76672 -0.62728 2.06043 1.000 39.13907 242 ASP B C 1
ATOM 8349 O O . ASP C 1 299 ? -5.50856 -1.59136 1.85485 1.000 44.65818 242 ASP B O 1
ATOM 8354 N N . HIS C 1 300 ? -3.45268 -0.76007 2.11608 1.000 37.99430 243 HIS B N 1
ATOM 8355 C CA . HIS C 1 300 ? -2.88722 -2.09514 2.10427 1.000 34.83135 243 HIS B CA 1
ATOM 8356 C C . HIS C 1 300 ? -1.56228 -2.08054 2.84661 1.000 34.93602 243 HIS B C 1
ATOM 8357 O O . HIS C 1 300 ? -0.97167 -1.02783 3.08032 1.000 39.26067 243 HIS B O 1
ATOM 8364 N N . LYS C 1 301 ? -1.10876 -3.26166 3.23079 1.000 38.97361 244 LYS B N 1
ATOM 8365 C CA . LYS C 1 301 ? -0.22064 -3.38786 4.37972 1.000 38.63020 244 LYS B CA 1
ATOM 8366 C C . LYS C 1 301 ? 1.23125 -3.10890 3.97829 1.000 40.49774 244 LYS B C 1
ATOM 8367 O O . LYS C 1 301 ? 1.81301 -3.83037 3.15793 1.000 41.57594 244 LYS B O 1
ATOM 8373 N N . PHE C 1 302 ? 1.82498 -2.05693 4.58205 1.000 42.36379 245 PHE B N 1
ATOM 8374 C CA . PHE C 1 302 ? 3.19497 -1.61236 4.30652 1.000 39.91057 245 PHE B CA 1
ATOM 8375 C C . PHE C 1 302 ? 4.04552 -1.79574 5.55281 1.000 37.03061 245 PHE B C 1
ATOM 8376 O O . PHE C 1 302 ? 3.89430 -1.04543 6.51409 1.000 41.00048 245 PHE B O 1
ATOM 8384 N N . ILE C 1 303 ? 4.99982 -2.71544 5.50105 1.000 40.40716 246 ILE B N 1
ATOM 8385 C CA . ILE C 1 303 ? 5.91150 -2.98887 6.61030 1.000 36.62219 246 ILE B CA 1
ATOM 8386 C C . ILE C 1 303 ? 7.24469 -2.29528 6.33853 1.000 39.39446 246 ILE B C 1
ATOM 8387 O O . ILE C 1 303 ? 7.88616 -2.55070 5.30724 1.000 39.84144 246 ILE B O 1
ATOM 8392 N N . ASN C 1 304 ? 7.67269 -1.43472 7.27048 1.000 38.17818 247 ASN B N 1
ATOM 8393 C CA . ASN C 1 304 ? 8.89522 -0.65832 7.08836 1.000 36.56061 247 ASN B CA 1
ATOM 8394 C C . ASN C 1 304 ? 10.11059 -1.56927 7.04451 1.000 38.52277 247 ASN B C 1
ATOM 8395 O O . ASN C 1 304 ? 10.32709 -2.37854 7.95325 1.000 38.51494 247 ASN B O 1
ATOM 8400 N N . ASN C 1 305 ? 10.89924 -1.42357 5.98237 1.000 36.14192 248 ASN B N 1
ATOM 8401 C CA . ASN C 1 305 ? 12.14748 -2.14409 5.75755 1.000 39.17535 248 ASN B CA 1
ATOM 8402 C C . ASN C 1 305 ? 11.96795 -3.63751 5.60173 1.000 37.17504 248 ASN B C 1
ATOM 8403 O O . ASN C 1 305 ? 12.92786 -4.38254 5.77809 1.000 40.81977 248 ASN B O 1
ATOM 8408 N N . ARG C 1 306 ? 10.77979 -4.10789 5.23553 1.000 39.74112 249 ARG B N 1
ATOM 8409 C CA . ARG C 1 306 ? 10.65312 -5.52863 4.92954 1.000 38.22938 249 ARG B CA 1
ATOM 8410 C C . ARG C 1 306 ? 11.53766 -5.89511 3.73068 1.000 38.83579 249 ARG B C 1
ATOM 8411 O O . ARG C 1 306 ? 12.04339 -5.02847 3.00712 1.000 35.02573 249 ARG B O 1
ATOM 8419 N N . ASN C 1 307 ? 11.76598 -7.19795 3.53862 1.000 35.89438 250 ASN B N 1
ATOM 8420 C CA . ASN C 1 307 ? 12.59726 -7.59696 2.42203 1.000 33.73430 250 ASN B CA 1
ATOM 8421 C C . ASN C 1 307 ? 11.75934 -7.63048 1.15677 1.000 32.99918 250 ASN B C 1
ATOM 8422 O O . ASN C 1 307 ? 10.56943 -7.95029 1.19265 1.000 36.86803 250 ASN B O 1
ATOM 8427 N N . LEU C 1 308 ? 12.36963 -7.24101 0.04517 1.000 31.94698 251 LEU B N 1
ATOM 8428 C CA . LEU C 1 308 ? 11.73158 -7.33906 -1.25600 1.000 33.63591 251 LEU B CA 1
ATOM 8429 C C . LEU C 1 308 ? 12.10298 -8.66736 -1.89241 1.000 36.47452 251 LEU B C 1
ATOM 8430 O O . LEU C 1 308 ? 12.94801 -9.40965 -1.38707 1.000 40.11913 251 LEU B O 1
ATOM 8435 N N . PHE C 1 309 ? 11.45240 -8.98856 -2.99739 1.000 35.89252 252 PHE B N 1
ATOM 8436 C CA . PHE C 1 309 ? 11.72643 -10.23497 -3.70130 1.000 36.90496 252 PHE B CA 1
ATOM 8437 C C . PHE C 1 309 ? 12.06455 -9.90284 -5.14244 1.000 38.00135 252 PHE B C 1
ATOM 8438 O O . PHE C 1 309 ? 11.51428 -8.96373 -5.72416 1.000 41.99930 252 PHE B O 1
ATOM 8446 N N . GLU C 1 310 ? 12.93142 -10.69168 -5.71728 1.000 36.65070 253 GLU B N 1
ATOM 8447 C CA . GLU C 1 310 ? 13.54719 -10.34499 -6.98803 1.000 37.76346 253 GLU B CA 1
ATOM 8448 C C . GLU C 1 310 ? 12.57496 -10.45509 -8.15253 1.000 38.15261 253 GLU B C 1
ATOM 8449 O O . GLU C 1 310 ? 12.58330 -9.56321 -9.01071 1.000 42.57614 253 GLU B O 1
ATOM 8455 N N . PRO C 1 311 ? 11.74983 -11.50420 -8.26454 1.000 37.96460 254 PRO B N 1
ATOM 8456 C CA . PRO C 1 311 ? 10.72546 -11.49259 -9.33165 1.000 38.53414 254 PRO B CA 1
ATOM 8457 C C . PRO C 1 311 ? 9.78295 -10.30463 -9.26485 1.000 37.80208 254 PRO B C 1
ATOM 8458 O O . PRO C 1 311 ? 9.34457 -9.81209 -10.31021 1.000 37.26361 254 PRO B O 1
ATOM 8462 N N . ILE C 1 312 ? 9.46458 -9.82114 -8.06682 1.000 37.07826 255 ILE B N 1
ATOM 8463 C CA . ILE C 1 312 ? 8.54266 -8.70622 -7.93399 1.000 34.55662 255 ILE B CA 1
ATOM 8464 C C . ILE C 1 312 ? 9.25859 -7.41687 -8.25628 1.000 35.23433 255 ILE B C 1
ATOM 8465 O O . ILE C 1 312 ? 8.72454 -6.55423 -8.95370 1.000 41.34565 255 ILE B O 1
ATOM 8470 N N . ASN C 1 313 ? 10.48048 -7.25586 -7.76170 1.000 38.45609 256 ASN B N 1
ATOM 8471 C CA . ASN C 1 313 ? 11.20444 -6.03146 -8.06066 1.000 38.30070 256 ASN B CA 1
ATOM 8472 C C . ASN C 1 313 ? 11.33151 -5.82513 -9.55384 1.000 36.32960 256 ASN B C 1
ATOM 8473 O O . ASN C 1 313 ? 11.24920 -4.69274 -10.02220 1.000 32.93228 256 ASN B O 1
ATOM 8478 N N . VAL C 1 314 ? 11.47409 -6.90387 -10.32027 1.000 34.45206 257 VAL B N 1
ATOM 8479 C CA . VAL C 1 314 ? 11.67916 -6.72382 -11.74988 1.000 38.33167 257 VAL B CA 1
ATOM 8480 C C . VAL C 1 314 ? 10.36157 -6.42595 -12.44434 1.000 34.92227 257 VAL B C 1
ATOM 8481 O O . VAL C 1 314 ? 10.33502 -5.65557 -13.41203 1.000 35.00236 257 VAL B O 1
ATOM 8485 N N . VAL C 1 315 ? 9.25772 -7.02131 -11.98009 1.000 34.92687 258 VAL B N 1
ATOM 8486 C CA . VAL C 1 315 ? 7.95257 -6.65079 -12.51577 1.000 32.20776 258 VAL B CA 1
ATOM 8487 C C . VAL C 1 315 ? 7.67147 -5.19153 -12.22021 1.000 36.00145 258 VAL B C 1
ATOM 8488 O O . VAL C 1 315 ? 7.40620 -4.40502 -13.13494 1.000 38.77996 258 VAL B O 1
ATOM 8492 N N . VAL C 1 316 ? 7.77668 -4.79563 -10.94622 1.000 33.04541 259 VAL B N 1
ATOM 8493 C CA . VAL C 1 316 ? 7.49592 -3.41654 -10.57631 1.000 35.23549 259 VAL B CA 1
ATOM 8494 C C . VAL C 1 316 ? 8.41725 -2.45889 -11.32016 1.000 38.63525 259 VAL B C 1
ATOM 8495 O O . VAL C 1 316 ? 7.99240 -1.38509 -11.76588 1.000 35.03472 259 VAL B O 1
ATOM 8499 N N . ASP C 1 317 ? 9.69693 -2.82058 -11.45767 1.000 35.25950 260 ASP B N 1
ATOM 8500 C CA . ASP C 1 317 ? 10.63735 -1.95680 -12.17034 1.000 30.88652 260 ASP B CA 1
ATOM 8501 C C . ASP C 1 317 ? 10.20120 -1.70215 -13.59311 1.000 34.06348 260 ASP B C 1
ATOM 8502 O O . ASP C 1 317 ? 10.58267 -0.68289 -14.16861 1.000 37.44890 260 ASP B O 1
ATOM 8507 N N . ALA C 1 318 ? 9.43189 -2.62151 -14.18091 1.000 33.16591 261 ALA B N 1
ATOM 8508 C CA . ALA C 1 318 ? 9.05477 -2.54477 -15.58229 1.000 32.36158 261 ALA B CA 1
ATOM 8509 C C . ALA C 1 318 ? 7.69454 -1.91440 -15.82370 1.000 33.68848 261 ALA B C 1
ATOM 8510 O O . ALA C 1 318 ? 7.38481 -1.58922 -16.97275 1.000 34.85180 261 ALA B O 1
ATOM 8512 N N . ILE C 1 319 ? 6.84750 -1.77564 -14.80296 1.000 34.73659 262 ILE B N 1
ATOM 8513 C CA . ILE C 1 319 ? 5.48669 -1.30658 -15.05949 1.000 36.53696 262 ILE B CA 1
ATOM 8514 C C . ILE C 1 319 ? 4.97254 -0.40575 -13.95529 1.000 33.96517 262 ILE B C 1
ATOM 8515 O O . ILE C 1 319 ? 3.75462 -0.26323 -13.79011 1.000 37.49692 262 ILE B O 1
ATOM 8520 N N . PHE C 1 320 ? 5.86974 0.20908 -13.19352 1.000 31.82699 263 PHE B N 1
ATOM 8521 C CA . PHE C 1 320 ? 5.40953 0.96388 -12.03857 1.000 33.33841 263 PHE B CA 1
ATOM 8522 C C . PHE C 1 320 ? 4.50332 2.13098 -12.41294 1.000 32.19782 263 PHE B C 1
ATOM 8523 O O . PHE C 1 320 ? 3.91156 2.74557 -11.52025 1.000 35.40403 263 PHE B O 1
ATOM 8531 N N . ASN C 1 321 ? 4.34473 2.44346 -13.70158 1.000 31.29405 264 ASN B N 1
ATOM 8532 C CA . ASN C 1 321 ? 3.49257 3.56311 -14.06440 1.000 32.03255 264 ASN B CA 1
ATOM 8533 C C . ASN C 1 321 ? 2.25681 3.15235 -14.84416 1.000 30.23460 264 ASN B C 1
ATOM 8534 O O . ASN C 1 321 ? 1.47088 4.02911 -15.23415 1.000 31.87635 264 ASN B O 1
ATOM 8539 N N . THR C 1 322 ? 2.03425 1.85792 -15.04285 1.000 30.12324 265 THR B N 1
ATOM 8540 C CA . THR C 1 322 ? 0.78944 1.37680 -15.62538 1.000 32.24566 265 THR B CA 1
ATOM 8541 C C . THR C 1 322 ? -0.31507 1.32454 -14.57355 1.000 31.50744 265 THR B C 1
ATOM 8542 O O . THR C 1 322 ? -0.09095 0.83625 -13.46344 1.000 31.10526 265 THR B O 1
ATOM 8546 N N . PHE C 1 323 ? -1.51626 1.79448 -14.91885 1.000 33.01491 266 PHE B N 1
ATOM 8547 C CA . PHE C 1 323 ? -2.67579 1.64451 -14.03956 1.000 29.02035 266 PHE B CA 1
ATOM 8548 C C . PHE C 1 323 ? -3.91039 1.30543 -14.86250 1.000 34.11077 266 PHE B C 1
ATOM 8549 O O . PHE C 1 323 ? -3.89414 1.34408 -16.10112 1.000 35.50830 266 PHE B O 1
ATOM 8557 N N . ILE C 1 324 ? -5.00325 0.96344 -14.13931 1.000 34.35027 267 ILE B N 1
ATOM 8558 C CA . ILE C 1 324 ? -6.29800 0.59915 -14.71414 1.000 31.07107 267 ILE B CA 1
ATOM 8559 C C . ILE C 1 324 ? -7.19858 1.81866 -14.70875 1.000 32.34577 267 ILE B C 1
ATOM 8560 O O . ILE C 1 324 ? -7.17710 2.61952 -13.76547 1.000 35.00124 267 ILE B O 1
ATOM 8565 N N . LYS C 1 325 ? -8.01653 1.96076 -15.73799 1.000 34.07005 268 LYS B N 1
ATOM 8566 C CA . LYS C 1 325 ? -9.04722 2.98540 -15.75440 1.000 31.47389 268 LYS B CA 1
ATOM 8567 C C . LYS C 1 325 ? -10.37524 2.31394 -16.04191 1.000 34.81737 268 LYS B C 1
ATOM 8568 O O . LYS C 1 325 ? -10.51477 1.62206 -17.04769 1.000 38.39855 268 LYS B O 1
ATOM 8574 N N . ARG C 1 326 ? -11.34880 2.50861 -15.18803 1.000 37.24681 269 ARG B N 1
ATOM 8575 C CA . ARG C 1 326 ? -12.65771 2.03171 -15.60885 1.000 34.88343 269 ARG B CA 1
ATOM 8576 C C . ARG C 1 326 ? -13.70119 3.00538 -15.08948 1.000 34.82669 269 ARG B C 1
ATOM 8577 O O . ARG C 1 326 ? -13.72970 3.27406 -13.88049 1.000 39.21986 269 ARG B O 1
ATOM 8585 N N . PRO C 1 327 ? -14.56264 3.57615 -15.95022 1.000 36.23232 270 PRO B N 1
ATOM 8586 C CA . PRO C 1 327 ? -14.72851 3.36169 -17.39914 1.000 33.99293 270 PRO B CA 1
ATOM 8587 C C . PRO C 1 327 ? -13.59015 3.98530 -18.18767 1.000 39.99035 270 PRO B C 1
ATOM 8588 O O . PRO C 1 327 ? -12.83236 4.78633 -17.65504 1.000 40.69611 270 PRO B O 1
ATOM 8592 N N . PRO C 1 328 ? -13.44961 3.63265 -19.46631 1.000 42.48862 271 PRO B N 1
ATOM 8593 C CA . PRO C 1 328 ? -12.31676 4.16153 -20.25051 1.000 39.73216 271 PRO B CA 1
ATOM 8594 C C . PRO C 1 328 ? -12.22444 5.67155 -20.26834 1.000 39.64326 271 PRO B C 1
ATOM 8595 O O . PRO C 1 328 ? -11.11771 6.20004 -20.40248 1.000 45.16374 271 PRO B O 1
ATOM 8599 N N . THR C 1 329 ? -13.34391 6.38691 -20.15109 1.000 40.62588 272 THR B N 1
ATOM 8600 C CA . THR C 1 329 ? -13.33642 7.84969 -20.16759 1.000 39.46422 272 THR B CA 1
ATOM 8601 C C . THR C 1 329 ? -12.79072 8.46504 -18.88811 1.000 42.35840 272 THR B C 1
ATOM 8602 O O . THR C 1 329 ? -12.61718 9.68650 -18.83143 1.000 49.68694 272 THR B O 1
ATOM 8606 N N . SER C 1 330 ? -12.52017 7.65911 -17.87016 1.000 41.87327 273 SER B N 1
ATOM 8607 C CA . SER C 1 330 ? -12.19723 8.17161 -16.55435 1.000 35.40458 273 SER B CA 1
ATOM 8608 C C . SER C 1 330 ? -10.87922 8.94083 -16.58757 1.000 41.28566 273 SER B C 1
ATOM 8609 O O . SER C 1 330 ? -10.03423 8.73351 -17.47065 1.000 40.95141 273 SER B O 1
ATOM 8612 N N . ARG C 1 331 ? -10.72452 9.87665 -15.62949 1.000 43.17054 274 ARG B N 1
ATOM 8613 C CA . ARG C 1 331 ? -9.46422 10.60023 -15.45110 1.000 34.77769 274 ARG B CA 1
ATOM 8614 C C . ARG C 1 331 ? -8.56277 9.96344 -14.42188 1.000 31.37151 274 ARG B C 1
ATOM 8615 O O . ARG C 1 331 ? -7.34194 9.95633 -14.60574 1.000 34.19330 274 ARG B O 1
ATOM 8623 N N . GLN C 1 332 ? -9.13266 9.41946 -13.35831 1.000 34.44978 275 GLN B N 1
ATOM 8624 C CA . GLN C 1 332 ? -8.44965 8.83636 -12.20297 1.000 35.24830 275 GLN B CA 1
ATOM 8625 C C . GLN C 1 332 ? -8.22801 7.34162 -12.37775 1.000 32.55723 275 GLN B C 1
ATOM 8626 O O . GLN C 1 332 ? -9.02245 6.66186 -13.03173 1.000 35.51215 275 GLN B O 1
ATOM 8632 N N . PRO C 1 333 ? -7.18973 6.78568 -11.76111 1.000 30.16166 276 PRO B N 1
ATOM 8633 C CA . PRO C 1 333 ? -7.02384 5.34159 -11.79740 1.000 28.95803 276 PRO B CA 1
ATOM 8634 C C . PRO C 1 333 ? -8.14705 4.70292 -11.02122 1.000 32.16432 276 PRO B C 1
ATOM 8635 O O . PRO C 1 333 ? -8.70901 5.30464 -10.10606 1.000 36.90319 276 PRO B O 1
ATOM 8639 N N . LEU C 1 334 ? -8.49381 3.48478 -11.40515 1.000 31.21978 277 LEU B N 1
ATOM 8640 C CA . LEU C 1 334 ? -9.50572 2.77135 -10.64883 1.000 32.88566 277 LEU B CA 1
ATOM 8641 C C . LEU C 1 334 ? -8.96362 2.48809 -9.25715 1.000 32.73262 277 LEU B C 1
ATOM 8642 O O . LEU C 1 334 ? -7.79368 2.12761 -9.09067 1.000 32.69094 277 LEU B O 1
ATOM 8647 N N . LEU C 1 335 ? -9.79897 2.66886 -8.24137 1.000 31.07118 278 LEU B N 1
ATOM 8648 C CA . LEU C 1 335 ? -9.37672 2.22454 -6.91880 1.000 34.53021 278 LEU B CA 1
ATOM 8649 C C . LEU C 1 335 ? -9.56404 0.70859 -6.86080 1.000 37.37178 278 LEU B C 1
ATOM 8650 O O . LEU C 1 335 ? -10.53379 0.18305 -6.30501 1.000 38.52965 278 LEU B O 1
ATOM 8655 N N . ALA C 1 336 ? -8.59647 -0.00602 -7.44552 1.000 38.43866 279 ALA B N 1
ATOM 8656 C CA . ALA C 1 336 ? -8.67490 -1.45809 -7.58866 1.000 36.47113 279 ALA B CA 1
ATOM 8657 C C . ALA C 1 336 ? -8.47168 -2.13955 -6.24380 1.000 38.66692 279 ALA B C 1
ATOM 8658 O O . ALA C 1 336 ? -7.44080 -1.94365 -5.59749 1.000 41.70485 279 ALA B O 1
ATOM 8660 N N . GLN C 1 337 ? -9.43774 -2.94995 -5.82315 1.000 42.71150 280 GLN B N 1
ATOM 8661 C CA . GLN C 1 337 ? -9.42949 -3.55280 -4.49709 1.000 47.98490 280 GLN B CA 1
ATOM 8662 C C . GLN C 1 337 ? -9.45074 -5.07401 -4.59335 1.000 47.48875 280 GLN B C 1
ATOM 8663 O O . GLN C 1 337 ? -9.93433 -5.63484 -5.57156 1.000 53.53391 280 GLN B O 1
ATOM 8669 N N . TYR C 1 338 ? -8.92087 -5.75471 -3.57887 1.000 45.92490 281 TYR B N 1
ATOM 8670 C CA . TYR C 1 338 ? -8.81525 -7.20893 -3.64181 1.000 53.21137 281 TYR B CA 1
ATOM 8671 C C . TYR C 1 338 ? -9.02894 -7.82534 -2.26916 1.000 61.00157 281 TYR B C 1
ATOM 8672 O O . TYR C 1 338 ? -9.38617 -7.15049 -1.29944 1.000 64.07468 281 TYR B O 1
ATOM 8681 N N . CYS C 1 339 ? -8.78640 -9.13482 -2.21442 1.000 67.90653 282 CYS B N 1
ATOM 8682 C CA . CYS C 1 339 ? -8.75880 -9.97035 -1.01681 1.000 66.48127 282 CYS B CA 1
ATOM 8683 C C . CYS C 1 339 ? -8.15969 -11.30570 -1.44845 1.000 63.82601 282 CYS B C 1
ATOM 8684 O O . CYS C 1 339 ? -7.94555 -11.54786 -2.63841 1.000 61.51484 282 CYS B O 1
ATOM 8687 N N . ASP C 1 340 ? -7.86697 -12.16763 -0.47797 1.000 60.00766 283 ASP B N 1
ATOM 8688 C CA . ASP C 1 340 ? -7.18454 -13.40797 -0.84073 1.000 58.42208 283 ASP B CA 1
ATOM 8689 C C . ASP C 1 340 ? -8.11013 -14.38696 -1.55818 1.000 60.25015 283 ASP B C 1
ATOM 8690 O O . ASP C 1 340 ? -7.64775 -15.17243 -2.39275 1.000 57.84421 283 ASP B O 1
ATOM 8695 N N . GLY C 1 341 ? -9.41198 -14.34390 -1.27829 1.000 69.02845 284 GLY B N 1
ATOM 8696 C CA . GLY C 1 341 ? -10.33445 -15.26700 -1.91262 1.000 69.29156 284 GLY B CA 1
ATOM 8697 C C . GLY C 1 341 ? -10.39793 -16.60102 -1.21784 1.000 72.40927 284 GLY B C 1
ATOM 8698 O O . GLY C 1 341 ? -10.66839 -17.61960 -1.86352 1.000 74.70200 284 GLY B O 1
ATOM 8699 N N . GLN C 1 342 ? -10.12171 -16.62151 0.08366 1.000 74.15484 285 GLN B N 1
ATOM 8700 C CA . GLN C 1 342 ? -10.14915 -17.80976 0.92426 1.000 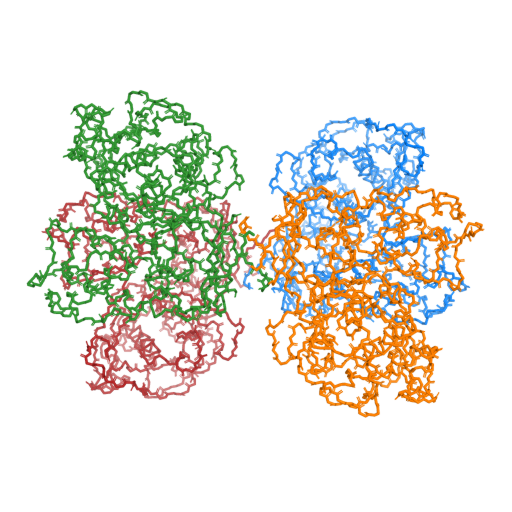76.75354 285 GLN B CA 1
ATOM 8701 C C . GLN C 1 342 ? -10.69430 -17.42132 2.28779 1.000 78.21536 285 GLN B C 1
ATOM 8702 O O . GLN C 1 342 ? -11.88041 -17.61669 2.57669 1.000 80.36007 285 GLN B O 1
ATOM 8708 N N . LYS C 1 343 ? -9.82634 -16.86363 3.13354 1.000 74.43584 286 LYS B N 1
ATOM 8709 C CA . LYS C 1 343 ? -10.29320 -16.32310 4.40358 1.000 74.67657 286 LYS B CA 1
ATOM 8710 C C . LYS C 1 343 ? -11.30917 -15.21177 4.17660 1.000 77.28896 286 LYS B C 1
ATOM 8711 O O . LYS C 1 343 ? -12.31419 -15.11797 4.89322 1.000 75.94173 286 LYS B O 1
ATOM 8717 N N . SER C 1 344 ? -11.09104 -14.39217 3.15103 1.000 78.70121 287 SER B N 1
ATOM 8718 C CA . SER C 1 344 ? -11.93844 -13.24353 2.87254 1.000 78.79394 287 SER B CA 1
ATOM 8719 C C . SER C 1 344 ? -12.48368 -13.31747 1.45003 1.000 80.37287 287 SER B C 1
ATOM 8720 O O . SER C 1 344 ? -11.74816 -13.62463 0.50551 1.000 77.65412 287 SER B O 1
ATOM 8723 N N . GLN C 1 345 ? -13.77863 -13.04717 1.29806 1.000 79.99978 288 GLN B N 1
ATOM 8724 C CA . GLN C 1 345 ? -14.36800 -12.91589 -0.02430 1.000 78.54127 288 GLN B CA 1
ATOM 8725 C C . GLN C 1 345 ? -14.56301 -11.44642 -0.34729 1.000 80.48853 288 GLN B C 1
ATOM 8726 O O . GLN C 1 345 ? -14.68351 -10.60047 0.54396 1.000 75.41779 288 GLN B O 1
ATOM 8732 N N . CYS C 1 346 ? -14.55680 -11.15085 -1.63681 1.000 88.75227 289 CYS B N 1
ATOM 8733 C CA . CYS C 1 346 ? -14.77730 -9.79819 -2.11903 1.000 84.86637 289 CYS B CA 1
ATOM 8734 C C . CYS C 1 346 ? -15.39922 -9.91535 -3.49947 1.000 82.13864 289 CYS B C 1
ATOM 8735 O O . CYS C 1 346 ? -14.73538 -10.34206 -4.45528 1.000 81.24147 289 CYS B O 1
ATOM 8738 N N . PRO C 1 347 ? -16.68608 -9.61412 -3.61998 1.000 84.48516 290 PRO B N 1
ATOM 8739 C CA . PRO C 1 347 ? -17.32296 -9.58416 -4.93654 1.000 86.04885 290 PRO B CA 1
ATOM 8740 C C . PRO C 1 347 ? -17.03809 -8.27227 -5.65939 1.000 82.88450 290 PRO B C 1
ATOM 8741 O O . PRO C 1 347 ? -16.68808 -7.25042 -5.05796 1.000 82.55624 290 PRO B O 1
ATOM 8745 N N . ASP C 1 348 ? -17.18551 -8.32679 -6.98254 1.000 83.02600 291 ASP B N 1
ATOM 8746 C CA . ASP C 1 348 ? -16.87852 -7.20922 -7.87146 1.000 83.28289 291 ASP B CA 1
ATOM 8747 C C . ASP C 1 348 ? -15.41333 -6.78866 -7.77097 1.000 81.75104 291 ASP B C 1
ATOM 8748 O O . ASP C 1 348 ? -15.05901 -5.64308 -8.07931 1.000 80.16878 291 ASP B O 1
ATOM 8753 N N . GLN C 1 349 ? -14.55199 -7.71220 -7.35660 1.000 72.59393 292 GLN B N 1
ATOM 8754 C CA . GLN C 1 349 ? -13.15594 -7.39355 -7.11587 1.000 61.93645 292 GLN B CA 1
ATOM 8755 C C . GLN C 1 349 ? -12.30530 -8.62370 -7.35204 1.000 57.71698 292 GLN B C 1
ATOM 8756 O O . GLN C 1 349 ? -12.81010 -9.72737 -7.58446 1.000 61.74161 292 GLN B O 1
ATOM 8762 N N . MET C 1 350 ? -10.99967 -8.41678 -7.28325 1.000 52.13292 293 MET B N 1
ATOM 8763 C CA . MET C 1 350 ? -10.05668 -9.48154 -7.55119 1.000 50.46596 293 MET B CA 1
ATOM 8764 C C . MET C 1 350 ? -9.76775 -10.26510 -6.28241 1.000 53.12498 293 MET B C 1
ATOM 8765 O O . MET C 1 350 ? -9.68126 -9.69516 -5.19442 1.000 57.61556 293 MET B O 1
ATOM 8770 N N . THR C 1 351 ? -9.63887 -11.57940 -6.42549 1.000 51.98414 294 THR B N 1
ATOM 8771 C CA . THR C 1 351 ? -9.12454 -12.42746 -5.36401 1.000 50.43992 294 THR B CA 1
ATOM 8772 C C . THR C 1 351 ? -7.70511 -12.81747 -5.72776 1.000 47.71128 294 THR B C 1
ATOM 8773 O O . THR C 1 351 ? -7.45418 -13.26188 -6.85250 1.000 47.83502 294 THR B O 1
ATOM 8777 N N . GLN C 1 352 ? -6.77672 -12.63094 -4.78670 1.000 45.91364 295 GLN B N 1
ATOM 8778 C CA . GLN C 1 352 ? -5.37898 -12.92322 -5.07769 1.000 47.50478 295 GLN B CA 1
ATOM 8779 C C . GLN C 1 352 ? -5.17163 -14.40251 -5.41561 1.000 49.82067 295 GLN B C 1
ATOM 8780 O O . GLN C 1 352 ? -4.37126 -14.72680 -6.30198 1.000 46.01791 295 GLN B O 1
ATOM 8786 N N . TRP C 1 353 ? -5.89844 -15.31860 -4.74745 1.000 48.13454 296 TRP B N 1
ATOM 8787 C CA . TRP C 1 353 ? -5.74821 -16.73043 -5.09622 1.000 45.67330 296 TRP B CA 1
ATOM 8788 C C . TRP C 1 353 ? -6.40514 -17.04829 -6.42941 1.000 45.82092 296 TRP B C 1
ATOM 8789 O O . TRP C 1 353 ? -5.95633 -17.95052 -7.14371 1.000 50.22391 296 TRP B O 1
ATOM 8800 N N . GLY C 1 354 ? -7.45379 -16.32320 -6.79402 1.000 46.04298 297 GLY B N 1
ATOM 8801 C CA . GLY C 1 354 ? -8.05921 -16.55393 -8.08934 1.000 43.88652 297 GLY B CA 1
ATOM 8802 C C . GLY C 1 354 ? -7.16904 -16.06469 -9.20801 1.000 43.63881 297 GLY B C 1
ATOM 8803 O O . GLY C 1 354 ? -7.04412 -16.71519 -10.24652 1.000 49.02680 297 GLY B O 1
ATOM 8804 N N . SER C 1 355 ? -6.50999 -14.93049 -8.99895 1.000 45.30056 298 SER B N 1
ATOM 8805 C CA . SER C 1 355 ? -5.61037 -14.43360 -10.02012 1.000 43.69934 298 SER B CA 1
ATOM 8806 C C . SER C 1 355 ? -4.45196 -15.38169 -10.22632 1.000 44.52561 298 SER B C 1
ATOM 8807 O O . SER C 1 355 ? -3.84671 -15.38029 -11.30489 1.000 47.71848 298 SER B O 1
ATOM 8810 N N . LYS C 1 356 ? -4.14444 -16.21353 -9.23221 1.000 45.45982 299 LYS B N 1
ATOM 8811 C CA . LYS C 1 356 ? -3.12369 -17.22893 -9.44823 1.000 47.55433 299 LYS B CA 1
ATOM 8812 C C . LYS C 1 356 ? -3.69196 -18.48780 -10.07332 1.000 48.36154 299 LYS B C 1
ATOM 8813 O O . LYS C 1 356 ? -2.95985 -19.19491 -10.76570 1.000 54.85092 299 LYS B O 1
ATOM 8819 N N . ASP C 1 357 ? -4.96656 -18.80840 -9.84110 1.000 48.59002 300 ASP B N 1
ATOM 8820 C CA . ASP C 1 357 ? -5.58794 -19.84443 -10.65597 1.000 50.95172 300 ASP B CA 1
ATOM 8821 C C . ASP C 1 357 ? -5.44218 -19.49579 -12.12628 1.000 53.75991 300 ASP B C 1
ATOM 8822 O O . ASP C 1 357 ? -4.92982 -20.28741 -12.92887 1.000 56.37831 300 ASP B O 1
ATOM 8827 N N . LEU C 1 358 ? -5.86235 -18.28668 -12.48436 1.000 49.23851 301 LEU B N 1
ATOM 8828 C CA . LEU C 1 358 ? -5.82099 -17.86969 -13.87187 1.000 48.66958 301 LEU B CA 1
ATOM 8829 C C . LEU C 1 358 ? -4.39034 -17.85122 -14.39333 1.000 50.79520 301 LEU B C 1
ATOM 8830 O O . LEU C 1 358 ? -4.16393 -18.16392 -15.56584 1.000 55.71680 301 LEU B O 1
ATOM 8835 N N . GLY C 1 359 ? -3.41116 -17.52545 -13.53917 1.000 49.43153 302 GLY B N 1
ATOM 8836 C CA . GLY C 1 359 ? -2.01924 -17.61921 -13.95947 1.000 47.99262 302 GLY B CA 1
ATOM 8837 C C . GLY C 1 359 ? -1.64716 -19.03302 -14.36413 1.000 52.27275 302 GLY B C 1
ATOM 8838 O O . GLY C 1 359 ? -1.09707 -19.26801 -15.44647 1.000 52.44715 302 GLY B O 1
ATOM 8839 N N . ASP C 1 360 ? -1.99927 -20.00434 -13.52223 1.000 50.47160 303 ASP B N 1
ATOM 8840 C CA . ASP C 1 360 ? -1.71619 -21.39997 -13.83265 1.000 52.19435 303 ASP B CA 1
ATOM 8841 C C . ASP C 1 360 ? -2.39427 -21.86929 -15.10982 1.000 53.94581 303 ASP B C 1
ATOM 8842 O O . ASP C 1 360 ? -2.01134 -22.91464 -15.65087 1.000 56.39499 303 ASP B O 1
ATOM 8847 N N . GLN C 1 361 ? -3.39511 -21.14175 -15.59827 1.000 53.68781 304 GLN B N 1
ATOM 8848 C CA . GLN C 1 361 ? -4.07038 -21.52636 -16.83003 1.000 54.03782 304 GLN B CA 1
ATOM 8849 C C . GLN C 1 361 ? -3.50280 -20.82096 -18.05312 1.000 52.23194 304 GLN B C 1
ATOM 8850 O O . GLN C 1 361 ? -3.98903 -21.04765 -19.16844 1.000 58.10726 304 GLN B O 1
ATOM 8856 N N . GLY C 1 362 ? -2.47241 -20.00755 -17.88108 1.000 46.59038 305 GLY B N 1
ATOM 8857 C CA . GLY C 1 362 ? -1.90788 -19.30074 -19.00280 1.000 51.92519 305 GLY B CA 1
ATOM 8858 C C . GLY C 1 362 ? -2.54941 -17.96985 -19.33006 1.000 56.75325 305 GLY B C 1
ATOM 8859 O O . GLY C 1 362 ? -2.21757 -17.38897 -20.37191 1.000 60.66040 305 GLY B O 1
ATOM 8860 N N . TYR C 1 363 ? -3.46148 -17.46924 -18.49125 1.000 52.42076 306 TYR B N 1
ATOM 8861 C CA . TYR C 1 363 ? -3.98465 -16.12076 -18.68618 1.000 52.64983 306 TYR B CA 1
ATOM 8862 C C . TYR C 1 363 ? -2.84300 -15.12445 -18.66862 1.000 49.22495 306 TYR B C 1
ATOM 8863 O O . TYR C 1 363 ? -1.90381 -15.26142 -17.87814 1.000 52.34882 306 TYR B O 1
ATOM 8872 N N . ASP C 1 364 ? -2.91864 -14.12324 -19.54571 1.000 47.27097 307 ASP B N 1
ATOM 8873 C CA . ASP C 1 364 ? -2.00973 -12.98910 -19.43843 1.000 48.13459 307 ASP B CA 1
ATOM 8874 C C . ASP C 1 364 ? -2.61867 -11.92520 -18.52706 1.000 43.78027 307 ASP B C 1
ATOM 8875 O O . ASP C 1 364 ? -3.81402 -11.92574 -18.24910 1.000 47.37808 307 ASP B O 1
ATOM 8880 N N . TYR C 1 365 ? -1.79275 -10.98327 -18.08632 1.000 44.70729 308 TYR B N 1
ATOM 8881 C CA . TYR C 1 365 ? -2.23146 -10.09474 -17.01795 1.000 42.72956 308 TYR B CA 1
ATOM 8882 C C . TYR C 1 365 ? -3.33793 -9.13916 -17.45562 1.000 46.11427 308 TYR B C 1
ATOM 8883 O O . TYR C 1 365 ? -4.09928 -8.65768 -16.60668 1.000 44.99447 308 TYR B O 1
ATOM 8892 N N . GLU C 1 366 ? -3.43556 -8.81540 -18.75217 1.000 49.24153 309 GLU B N 1
ATOM 8893 C CA . GLU C 1 366 ? -4.58164 -8.02172 -19.19301 1.000 51.11460 309 GLU B CA 1
ATOM 8894 C C . GLU C 1 366 ? -5.86829 -8.81988 -19.00366 1.000 48.18909 309 GLU B C 1
ATOM 8895 O O . GLU C 1 366 ? -6.88457 -8.28073 -18.53805 1.000 46.96338 309 GLU B O 1
ATOM 8901 N N . SER C 1 367 ? -5.81789 -10.12896 -19.27087 1.000 46.78231 310 SER B N 1
ATOM 8902 C CA . SER C 1 367 ? -7.01275 -10.96015 -19.14873 1.000 44.42267 310 SER B CA 1
ATOM 8903 C C . SER C 1 367 ? -7.35351 -11.29486 -17.69635 1.000 44.01360 310 SER B C 1
ATOM 8904 O O . SER C 1 367 ? -8.53574 -11.44186 -17.36070 1.000 44.92677 310 SER B O 1
ATOM 8907 N N . ILE C 1 368 ? -6.35089 -11.44010 -16.82675 1.000 41.92297 311 ILE B N 1
ATOM 8908 C CA . ILE C 1 368 ? -6.63309 -11.66518 -15.41150 1.000 42.22896 311 ILE B CA 1
ATOM 8909 C C . ILE C 1 368 ? -7.40364 -10.48661 -14.84329 1.000 43.91528 311 ILE B C 1
ATOM 8910 O O . ILE C 1 368 ? -8.39556 -10.64591 -14.11911 1.000 45.53230 311 ILE B O 1
ATOM 8915 N N . LEU C 1 369 ? -6.95479 -9.28049 -15.15547 1.000 43.19293 312 LEU B N 1
ATOM 8916 C CA . LEU C 1 369 ? -7.62321 -8.12352 -14.58804 1.000 43.86778 312 LEU B CA 1
ATOM 8917 C C . LEU C 1 369 ? -8.98711 -7.89420 -15.24471 1.000 42.20602 312 LEU B C 1
ATOM 8918 O O . LEU C 1 369 ? -9.96881 -7.58756 -14.55260 1.000 40.09996 312 LEU B O 1
ATOM 8923 N N . ARG C 1 370 ? -9.07822 -8.08163 -16.57001 1.000 42.16773 313 ARG B N 1
ATOM 8924 C CA . ARG C 1 370 ? -10.37352 -7.99371 -17.24340 1.000 45.95713 313 ARG B CA 1
ATOM 8925 C C . ARG C 1 370 ? -11.35746 -9.02353 -16.69444 1.000 46.84816 313 ARG B C 1
ATOM 8926 O O . ARG C 1 370 ? -12.57344 -8.78561 -16.66382 1.000 47.15429 313 ARG B O 1
ATOM 8934 N N . TYR C 1 371 ? -10.85322 -10.17212 -16.25489 1.000 46.55963 314 TYR B N 1
ATOM 8935 C CA . TYR C 1 371 ? -11.73488 -11.18950 -15.69944 1.000 45.46011 314 TYR B CA 1
ATOM 8936 C C . TYR C 1 371 ? -12.40501 -10.67323 -14.43440 1.000 43.94234 314 TYR B C 1
ATOM 8937 O O . TYR C 1 371 ? -13.59833 -10.91022 -14.21868 1.000 44.00277 314 TYR B O 1
ATOM 8946 N N . PHE C 1 372 ? -11.65711 -9.93792 -13.59953 1.000 43.64868 315 PHE B N 1
ATOM 8947 C CA . PHE C 1 372 ? -12.14944 -9.50105 -12.29774 1.000 44.01101 315 PHE B CA 1
ATOM 8948 C C . PHE C 1 372 ? -12.73716 -8.10291 -12.31028 1.000 47.50936 315 PHE B C 1
ATOM 8949 O O . PHE C 1 372 ? -13.64233 -7.81355 -11.51432 1.000 51.14754 315 PHE B O 1
ATOM 8957 N N . TYR C 1 373 ? -12.25692 -7.23156 -13.18925 1.000 44.16913 316 TYR B N 1
ATOM 8958 C CA . TYR C 1 373 ? -12.71142 -5.85839 -13.21275 1.000 45.27605 316 TYR B CA 1
ATOM 8959 C C . TYR C 1 373 ? -13.50737 -5.48542 -14.44987 1.000 47.60912 316 TYR B C 1
ATOM 8960 O O . TYR C 1 373 ? -14.14172 -4.42150 -14.45287 1.000 47.73433 316 TYR B O 1
ATOM 8969 N N . GLY C 1 374 ? -13.49351 -6.31287 -15.49045 1.000 47.54321 317 GLY B N 1
ATOM 8970 C CA . GLY C 1 374 ? -14.37128 -6.10837 -16.62597 1.000 47.43800 317 GLY B CA 1
ATOM 8971 C C . GLY C 1 374 ? -13.58904 -5.96142 -17.90166 1.000 50.11029 317 GLY B C 1
ATOM 8972 O O . GLY C 1 374 ? -12.42850 -5.55336 -17.85273 1.000 54.76066 317 GLY B O 1
ATOM 8973 N N . ASP C 1 375 ? -14.20385 -6.27827 -19.04492 1.000 58.78587 318 ASP B N 1
ATOM 8974 C CA . ASP C 1 375 ? -13.50396 -6.17325 -20.32919 1.000 64.76903 318 ASP B CA 1
ATOM 8975 C C . ASP C 1 375 ? -13.26881 -4.72297 -20.73841 1.000 59.16116 318 ASP B C 1
ATOM 8976 O O . ASP C 1 375 ? -12.24884 -4.41702 -21.37423 1.000 53.82176 318 ASP B O 1
ATOM 8981 N N . GLU C 1 376 ? -14.18316 -3.82652 -20.35744 1.000 53.39735 319 GLU B N 1
ATOM 8982 C CA . GLU C 1 376 ? -14.16171 -2.40714 -20.69445 1.000 52.20007 319 GLU B CA 1
ATOM 8983 C C . GLU C 1 376 ? -13.01484 -1.62298 -20.04978 1.000 48.72332 319 GLU B C 1
ATOM 8984 O O . GLU C 1 376 ? -12.80440 -0.46775 -20.43043 1.000 47.99670 319 GLU B O 1
ATOM 8990 N N . ILE C 1 377 ? -12.27040 -2.19524 -19.09698 1.000 48.58468 320 ILE B N 1
ATOM 8991 C CA . ILE C 1 377 ? -11.14770 -1.45188 -18.53842 1.000 41.68293 320 ILE B CA 1
ATOM 8992 C C . ILE C 1 377 ? -10.10157 -1.19834 -19.61939 1.000 41.84241 320 ILE B C 1
ATOM 8993 O O . ILE C 1 377 ? -10.01830 -1.90940 -20.62384 1.000 47.28631 320 ILE B O 1
ATOM 8998 N N . VAL C 1 378 ? -9.29219 -0.16014 -19.40530 1.000 39.53024 321 VAL B N 1
ATOM 8999 C CA . VAL C 1 378 ? -8.18590 0.17517 -20.28985 1.000 38.45029 321 VAL B CA 1
ATOM 9000 C C . VAL C 1 378 ? -6.95318 0.46642 -19.44238 1.000 37.45679 321 VAL B C 1
ATOM 9001 O O . VAL C 1 378 ? -7.04782 0.84646 -18.27625 1.000 38.99076 321 VAL B O 1
ATOM 9005 N N . PHE C 1 379 ? -5.78013 0.28544 -20.04481 1.000 41.77105 322 PHE B N 1
ATOM 9006 C CA . PHE C 1 379 ? -4.50150 0.44506 -19.36064 1.000 37.43318 322 PHE B CA 1
ATOM 9007 C C . PHE C 1 379 ? -3.80479 1.71964 -19.83004 1.000 38.30085 322 PHE B C 1
ATOM 9008 O O . PHE C 1 379 ? -3.72057 1.99127 -21.03872 1.000 35.60718 322 PHE B O 1
ATOM 9016 N N . GLU C 1 380 ? -3.31841 2.50427 -18.86906 1.000 36.66566 323 GLU B N 1
ATOM 9017 C CA . GLU C 1 380 ? -2.68190 3.77502 -19.15018 1.000 33.31100 323 GLU B CA 1
ATOM 9018 C C . GLU C 1 380 ? -1.31932 3.79701 -18.49933 1.000 31.00416 323 GLU B C 1
ATOM 9019 O O . GLU C 1 380 ? -1.05637 3.05989 -17.54166 1.000 33.29837 323 GLU B O 1
ATOM 9025 N N . ARG C 1 381 ? -0.46210 4.65087 -19.04972 1.000 31.36876 324 ARG B N 1
ATOM 9026 C CA . ARG C 1 381 ? 0.92455 4.79398 -18.64703 1.000 31.29154 324 ARG B CA 1
ATOM 9027 C C . ARG C 1 381 ? 1.11514 6.25746 -18.28771 1.000 30.23937 324 ARG B C 1
ATOM 9028 O O . ARG C 1 381 ? 1.11291 7.11471 -19.17417 1.000 32.39882 324 ARG B O 1
ATOM 9036 N N . ALA C 1 382 ? 1.27196 6.54672 -16.97105 1.000 32.41056 325 ALA B N 1
ATOM 9037 C CA . ALA C 1 382 ? 1.34746 7.90472 -16.43915 1.000 32.96201 325 ALA B CA 1
ATOM 9038 C C . ALA C 1 382 ? 2.72453 8.52844 -16.65066 1.000 29.30143 325 ALA B C 1
ATOM 9039 O O . ALA C 1 382 ? 3.72832 7.82627 -16.71728 1.000 33.50115 325 ALA B O 1
ATOM 9041 N N . PRO C 1 383 ? 2.79478 9.85352 -16.75125 1.000 31.86328 326 PRO B N 1
ATOM 9042 C CA . PRO C 1 383 ? 4.08748 10.52548 -16.61309 1.000 26.26243 326 PRO B CA 1
ATOM 9043 C C . PRO C 1 383 ? 4.70969 10.18189 -15.27187 1.000 30.46633 326 PRO B C 1
ATOM 9044 O O . PRO C 1 383 ? 4.01969 9.86014 -14.30040 1.000 32.72966 326 PRO B O 1
ATOM 9048 N N . ILE C 1 384 ? 6.03438 10.28837 -15.21120 1.000 30.52275 327 ILE B N 1
ATOM 9049 C CA . ILE C 1 384 ? 6.80123 9.91963 -14.03360 1.000 25.13365 327 ILE B CA 1
ATOM 9050 C C . ILE C 1 384 ? 7.65328 11.10115 -13.64017 1.000 28.78654 327 ILE B C 1
ATOM 9051 O O . ILE C 1 384 ? 8.43066 11.59597 -14.46326 1.000 31.96107 327 ILE B O 1
ATOM 9056 N N . VAL C 1 385 ? 7.52869 11.55631 -12.39808 1.000 27.36455 328 VAL B N 1
ATOM 9057 C CA . VAL C 1 385 ? 8.53210 12.45886 -11.86184 1.000 31.11670 328 VAL B CA 1
ATOM 9058 C C . VAL C 1 385 ? 9.61438 11.61615 -11.17584 1.000 32.80783 328 VAL B C 1
ATOM 9059 O O . VAL C 1 385 ? 9.34886 10.83775 -10.25057 1.000 34.15246 328 VAL B O 1
ATOM 9063 N N . SER C 1 386 ? 10.83898 11.71188 -11.70549 1.000 30.99234 329 SER B N 1
ATOM 9064 C CA . SER C 1 386 ? 11.98334 10.92103 -11.27858 1.000 34.11771 329 SER B CA 1
ATOM 9065 C C . SER C 1 386 ? 13.05266 11.72723 -10.55930 1.000 38.19626 329 SER B C 1
ATOM 9066 O O . SER C 1 386 ? 13.90454 11.12645 -9.89786 1.000 39.90807 329 SER B O 1
ATOM 9069 N N . GLY C 1 387 ? 13.04578 13.05521 -10.70705 1.000 34.79055 330 GLY B N 1
ATOM 9070 C CA . GLY C 1 387 ? 13.92633 14.09763 -10.14381 1.000 34.97934 330 GLY B CA 1
ATOM 9071 C C . GLY C 1 387 ? 15.12376 14.29246 -11.05740 1.000 32.26836 330 GLY B C 1
ATOM 9072 O O . GLY C 1 387 ? 16.01870 15.11205 -10.76579 1.000 36.57871 330 GLY B O 1
ATOM 9073 N N . VAL C 1 388 ? 15.16664 13.55999 -12.15418 1.000 32.36935 331 VAL B N 1
ATOM 9074 C CA . VAL C 1 388 ? 15.98759 13.85642 -13.31694 1.000 32.84064 331 VAL B CA 1
ATOM 9075 C C . VAL C 1 388 ? 15.02859 14.32429 -14.40277 1.000 34.15767 331 VAL B C 1
ATOM 9076 O O . VAL C 1 388 ? 14.18397 13.53058 -14.84135 1.000 35.30913 331 VAL B O 1
ATOM 9080 N N . PRO C 1 389 ? 15.09982 15.59870 -14.86458 1.000 31.34967 332 PRO B N 1
ATOM 9081 C CA . PRO C 1 389 ? 14.12815 16.11699 -15.83908 1.000 30.79106 332 PRO B CA 1
ATOM 9082 C C . PRO C 1 389 ? 14.39320 15.67015 -17.26687 1.000 31.83496 332 PRO B C 1
ATOM 9083 O O . PRO C 1 389 ? 14.41834 16.48810 -18.18490 1.000 39.18544 332 PRO B O 1
ATOM 9087 N N . VAL C 1 390 ? 14.65750 14.37838 -17.44907 1.000 31.11264 333 VAL B N 1
ATOM 9088 C CA . VAL C 1 390 ? 14.72190 13.75495 -18.75858 1.000 31.69238 333 VAL B CA 1
ATOM 9089 C C . VAL C 1 390 ? 13.94680 12.44820 -18.67687 1.000 34.16314 333 VAL B C 1
ATOM 9090 O O . VAL C 1 390 ? 14.17721 11.63682 -17.76973 1.000 35.09626 333 VAL B O 1
ATOM 9094 N N . SER C 1 391 ? 13.03732 12.24244 -19.62029 1.000 33.53196 334 SER B N 1
ATOM 9095 C CA . SER C 1 391 ? 12.23643 11.03230 -19.63353 1.000 31.69870 334 SER B CA 1
ATOM 9096 C C . SER C 1 391 ? 12.84174 9.97603 -20.52450 1.000 33.97419 334 SER B C 1
ATOM 9097 O O . SER C 1 391 ? 13.58409 10.26805 -21.46098 1.000 36.70692 334 SER B O 1
ATOM 9100 N N . PHE C 1 392 ? 12.47581 8.73184 -20.25124 1.000 38.13273 335 PHE B N 1
ATOM 9101 C CA . PHE C 1 392 ? 12.90246 7.63731 -21.10735 1.000 32.78276 335 PHE B CA 1
ATOM 9102 C C . PHE C 1 392 ? 12.43035 7.86837 -22.52262 1.000 31.80233 335 PHE B C 1
ATOM 9103 O O . PHE C 1 392 ? 11.22111 7.99622 -22.75020 1.000 38.11253 335 PHE B O 1
ATOM 9111 N N . PRO C 1 393 ? 13.33127 7.87565 -23.49930 1.000 33.20575 336 PRO B N 1
ATOM 9112 C CA . PRO C 1 393 ? 12.96126 8.29933 -24.86102 1.000 33.35601 336 PRO B CA 1
ATOM 9113 C C . PRO C 1 393 ? 11.99972 7.37206 -25.58505 1.000 36.32269 336 PRO B C 1
ATOM 9114 O O . PRO C 1 393 ? 11.58146 7.69833 -26.70383 1.000 38.23286 336 PRO B O 1
ATOM 9118 N N . GLY C 1 394 ? 11.64032 6.22727 -25.01847 1.000 38.51017 337 GLY B N 1
ATOM 9119 C CA . GLY C 1 394 ? 10.68059 5.34425 -25.65407 1.000 37.56049 337 GLY B CA 1
ATOM 9120 C C . GLY C 1 394 ? 11.28960 4.27438 -26.52889 1.000 39.06778 337 GLY B C 1
ATOM 9121 O O . GLY C 1 394 ? 10.55553 3.39105 -27.00554 1.000 36.65361 337 GLY B O 1
ATOM 9122 N N . THR C 1 395 ? 12.60018 4.34847 -26.77026 1.000 38.84937 338 THR B N 1
ATOM 9123 C CA . THR C 1 395 ? 13.37049 3.33438 -27.46797 1.000 37.51778 338 THR B CA 1
ATOM 9124 C C . THR C 1 395 ? 14.55258 2.95819 -26.58718 1.000 41.21986 338 THR B C 1
ATOM 9125 O O . THR C 1 395 ? 15.23718 3.83415 -26.05037 1.000 39.70072 338 THR B O 1
ATOM 9129 N N . THR C 1 396 ? 14.78986 1.66261 -26.44556 1.000 42.14577 339 THR B N 1
ATOM 9130 C CA . THR C 1 396 ? 15.92593 1.18628 -25.68077 1.000 37.36659 339 THR B CA 1
ATOM 9131 C C . THR C 1 396 ? 17.23136 1.75268 -26.23262 1.000 39.07322 339 THR B C 1
ATOM 9132 O O . THR C 1 396 ? 17.41334 1.85084 -27.44679 1.000 41.02758 339 THR B O 1
ATOM 9136 N N . LEU C 1 397 ? 18.15119 2.11537 -25.33548 1.000 37.19379 340 LEU B N 1
ATOM 9137 C CA . LEU C 1 397 ? 19.51346 2.51002 -25.69719 1.000 37.00441 340 LEU B CA 1
ATOM 9138 C C . LEU C 1 397 ? 20.46481 1.33579 -25.54659 1.000 38.49862 340 LEU B C 1
ATOM 9139 O O . LEU C 1 397 ? 20.45237 0.66549 -24.51069 1.000 41.19514 340 LEU B O 1
ATOM 9144 N N . GLN C 1 398 ? 21.31251 1.10901 -26.55293 1.000 39.29660 341 GLN B N 1
ATOM 9145 C CA . GLN C 1 398 ? 22.21713 -0.03512 -26.54322 1.000 39.50613 341 GLN B CA 1
ATOM 9146 C C . GLN C 1 398 ? 23.49050 0.32350 -27.28630 1.000 42.14469 341 GLN B C 1
ATOM 9147 O O . GLN C 1 398 ? 23.68278 1.46572 -27.70536 1.000 43.76742 341 GLN B O 1
ATOM 9153 N N . VAL C 1 399 ? 24.36757 -0.67199 -27.44880 1.000 46.11128 342 VAL B N 1
ATOM 9154 C CA . VAL C 1 399 ? 25.63288 -0.44608 -28.14668 1.000 46.28265 342 VAL B CA 1
ATOM 9155 C C . VAL C 1 399 ? 25.33788 -0.04112 -29.58564 1.000 49.85635 342 VAL B C 1
ATOM 9156 O O . VAL C 1 399 ? 24.68291 -0.77442 -30.33984 1.000 50.08589 342 VAL B O 1
ATOM 9160 N N . GLY C 1 400 ? 25.79599 1.14898 -29.96577 1.000 49.05120 343 GLY B N 1
ATOM 9161 C CA . GLY C 1 400 ? 25.42000 1.75623 -31.22107 1.000 54.98027 343 GLY B CA 1
ATOM 9162 C C . GLY C 1 400 ? 24.50954 2.95933 -31.07283 1.000 52.26619 343 GLY B C 1
ATOM 9163 O O . GLY C 1 400 ? 24.46293 3.80653 -31.97950 1.000 55.57722 343 GLY B O 1
ATOM 9164 N N . SER C 1 401 ? 23.79193 3.07305 -29.96336 1.000 48.78295 344 SER B N 1
ATOM 9165 C CA . SER C 1 401 ? 23.03926 4.28934 -29.74048 1.000 44.62121 344 SER B CA 1
ATOM 9166 C C . SER C 1 401 ? 23.99743 5.45663 -29.60088 1.000 46.37213 344 SER B C 1
ATOM 9167 O O . SER C 1 401 ? 25.19951 5.28107 -29.43676 1.000 53.49163 344 SER B O 1
ATOM 9170 N N . SER C 1 402 ? 23.45521 6.66144 -29.71165 1.000 47.30151 345 SER B N 1
ATOM 9171 C CA . SER C 1 402 ? 24.24283 7.87602 -29.55741 1.000 45.77221 345 SER B CA 1
ATOM 9172 C C . SER C 1 402 ? 23.28338 9.03776 -29.39325 1.000 50.09145 345 SER B C 1
ATOM 9173 O O . SER C 1 402 ? 22.13247 8.97883 -29.83743 1.000 55.91085 345 SER B O 1
ATOM 9176 N N . GLY C 1 403 ? 23.76835 10.09566 -28.75120 1.000 46.57021 346 GLY B N 1
ATOM 9177 C CA . GLY C 1 403 ? 22.99555 11.30124 -28.58005 1.000 42.24297 346 GLY B CA 1
ATOM 9178 C C . GLY C 1 403 ? 22.94516 11.70467 -27.12949 1.000 39.57390 346 GLY B C 1
ATOM 9179 O O . GLY C 1 403 ? 23.70604 11.21061 -26.29435 1.000 44.18865 346 GLY B O 1
ATOM 9180 N N . GLN C 1 404 ? 22.02671 12.61738 -26.82009 1.000 35.10895 347 GLN B N 1
ATOM 9181 C CA . GLN C 1 404 ? 21.98823 13.22249 -25.49427 1.000 35.88191 347 GLN B CA 1
ATOM 9182 C C . GLN C 1 404 ? 21.43624 12.25472 -24.46192 1.000 39.95515 347 GLN B C 1
ATOM 9183 O O . GLN C 1 404 ? 21.76644 12.36558 -23.27649 1.000 46.66018 347 GLN B O 1
ATOM 9189 N N . TYR C 1 405 ? 20.59323 11.30560 -24.88269 1.000 40.94530 348 TYR B N 1
ATOM 9190 C CA . TYR C 1 405 ? 20.04961 10.32687 -23.94328 1.000 37.51677 348 TYR B CA 1
ATOM 9191 C C . TYR C 1 405 ? 21.12973 9.40817 -23.43804 1.000 37.52318 348 TYR B C 1
ATOM 9192 O O . TYR C 1 405 ? 21.11780 9.00986 -22.26914 1.000 41.47936 348 TYR B O 1
ATOM 9201 N N . VAL C 1 406 ? 22.07520 9.05738 -24.29935 1.000 41.07882 349 VAL B N 1
ATOM 9202 C CA . VAL C 1 406 ? 23.18960 8.24963 -23.83825 1.000 39.45097 349 VAL B CA 1
ATOM 9203 C C . VAL C 1 406 ? 24.11545 9.07273 -22.95531 1.000 39.05972 349 VAL B C 1
ATOM 9204 O O . VAL C 1 406 ? 24.51686 8.62515 -21.87591 1.000 40.87887 349 VAL B O 1
ATOM 9208 N N . ARG C 1 407 ? 24.45886 10.28980 -23.39005 1.000 39.17853 350 ARG B N 1
ATOM 9209 C CA . ARG C 1 407 ? 25.27179 11.18013 -22.56285 1.000 36.81628 350 ARG B CA 1
ATOM 9210 C C . ARG C 1 407 ? 24.65909 11.36989 -21.18082 1.000 37.74058 350 ARG B C 1
ATOM 9211 O O . ARG C 1 407 ? 25.37041 11.40323 -20.17091 1.000 36.67512 350 ARG B O 1
ATOM 9219 N N . THR C 1 408 ? 23.33225 11.45590 -21.11185 1.000 37.04940 351 THR B N 1
ATOM 9220 C CA . THR C 1 408 ? 22.66598 11.58178 -19.82510 1.000 33.53740 351 THR B CA 1
ATOM 9221 C C . THR C 1 408 ? 22.82580 10.32394 -18.98532 1.000 34.89916 351 THR B C 1
ATOM 9222 O O . THR C 1 408 ? 23.02116 10.40792 -17.76367 1.000 33.90686 351 THR B O 1
ATOM 9226 N N . ILE C 1 409 ? 22.73444 9.14795 -19.62359 1.000 38.99226 352 ILE B N 1
ATOM 9227 C CA . ILE C 1 409 ? 23.00591 7.87729 -18.94488 1.000 32.44089 352 ILE B CA 1
ATOM 9228 C C . ILE C 1 409 ? 24.45351 7.82340 -18.46415 1.000 36.32412 352 ILE B C 1
ATOM 9229 O O . ILE C 1 409 ? 24.73738 7.44186 -17.31727 1.000 39.63249 352 ILE B O 1
ATOM 9234 N N . GLN C 1 410 ? 25.39990 8.18429 -19.33272 1.000 37.90815 353 GLN B N 1
ATOM 9235 C CA . GLN C 1 410 ? 26.80056 8.11046 -18.93165 1.000 34.13019 353 GLN B CA 1
ATOM 9236 C C . GLN C 1 410 ? 27.09916 9.11915 -17.84583 1.000 37.54519 353 GLN B C 1
ATOM 9237 O O . GLN C 1 410 ? 27.91518 8.84943 -16.95864 1.000 43.45177 353 GLN B O 1
ATOM 9243 N N . ASN C 1 411 ? 26.43082 10.27303 -17.87036 1.000 38.55841 354 ASN B N 1
ATOM 9244 C CA . ASN C 1 411 ? 26.62944 11.25125 -16.80063 1.000 36.16269 354 ASN B CA 1
ATOM 9245 C C . ASN C 1 411 ? 26.11162 10.70549 -15.48132 1.000 36.14288 354 ASN B C 1
ATOM 9246 O O . ASN C 1 411 ? 26.78873 10.77795 -14.45251 1.000 38.70222 354 ASN B O 1
ATOM 9251 N N . GLN C 1 412 ? 24.90727 10.14035 -15.49870 1.000 35.15028 355 GLN B N 1
ATOM 9252 C CA . GLN C 1 412 ? 24.33501 9.58702 -14.28281 1.000 31.12324 355 GLN B CA 1
ATOM 9253 C C . GLN C 1 412 ? 25.20268 8.46915 -13.72358 1.000 33.62965 355 GLN B C 1
ATOM 9254 O O . GLN C 1 412 ? 25.57526 8.48663 -12.54218 1.000 36.89249 355 GLN B O 1
ATOM 9260 N N . LEU C 1 413 ? 25.55510 7.49295 -14.56070 1.000 34.53826 356 LEU B N 1
ATOM 9261 C CA . LEU C 1 413 ? 26.35287 6.36804 -14.07260 1.000 34.25064 356 LEU B CA 1
ATOM 9262 C C . LEU C 1 413 ? 27.69866 6.82698 -13.51488 1.000 34.81848 356 LEU B C 1
ATOM 9263 O O . LEU C 1 413 ? 28.17137 6.30265 -12.49923 1.000 37.07869 356 LEU B O 1
ATOM 9268 N N . ASN C 1 414 ? 28.34677 7.79203 -14.16558 1.000 33.22060 357 ASN B N 1
ATOM 9269 C CA . ASN C 1 414 ? 29.59816 8.27767 -13.61458 1.000 33.38033 357 ASN B CA 1
ATOM 9270 C C . ASN C 1 414 ? 29.37939 8.89101 -12.24200 1.000 40.42935 357 ASN B C 1
ATOM 9271 O O . ASN C 1 414 ? 30.20718 8.71731 -11.33809 1.000 44.37304 357 ASN B O 1
ATOM 9276 N N . ALA C 1 415 ? 28.27042 9.60801 -12.05922 1.000 36.68155 358 ALA B N 1
ATOM 9277 C CA . ALA C 1 415 ? 27.98243 10.16408 -10.74392 1.000 34.51189 358 ALA B CA 1
ATOM 9278 C C . ALA C 1 415 ? 27.69426 9.05393 -9.74560 1.000 33.27823 358 ALA B C 1
ATOM 9279 O O . ALA C 1 415 ? 28.27828 9.02445 -8.66276 1.000 41.89511 358 ALA B O 1
ATOM 9281 N N . ILE C 1 416 ? 26.80707 8.12035 -10.10220 1.000 35.77217 359 ILE B N 1
ATOM 9282 C CA . ILE C 1 416 ? 26.48634 6.95606 -9.26762 1.000 33.37859 359 ILE B CA 1
ATOM 9283 C C . ILE C 1 416 ? 27.73745 6.21729 -8.84130 1.000 37.95186 359 ILE B C 1
ATOM 9284 O O . ILE C 1 416 ? 27.76775 5.60442 -7.76519 1.000 41.25497 359 ILE B O 1
ATOM 9289 N N . SER C 1 417 ? 28.78166 6.22847 -9.67922 1.000 37.15426 360 SER B N 1
ATOM 9290 C CA . SER C 1 417 ? 29.97348 5.44631 -9.39115 1.000 37.20837 360 SER B CA 1
ATOM 9291 C C . SER C 1 417 ? 30.87107 6.11362 -8.36755 1.000 39.20678 360 SER B C 1
ATOM 9292 O O . SER C 1 417 ? 31.76736 5.45167 -7.83664 1.000 42.35962 360 SER B O 1
ATOM 9295 N N . ASN C 1 418 ? 30.67017 7.40509 -8.09253 1.000 39.67059 361 ASN B N 1
ATOM 9296 C CA . ASN C 1 418 ? 31.31769 8.01416 -6.93824 1.000 36.12082 361 ASN B CA 1
ATOM 9297 C C . ASN C 1 418 ? 30.87531 7.33161 -5.65351 1.000 40.74444 361 ASN B C 1
ATOM 9298 O O . ASN C 1 418 ? 31.68592 7.13627 -4.74223 1.000 47.18733 361 ASN B O 1
ATOM 9303 N N . SER C 1 419 ? 29.59780 6.93509 -5.56853 1.000 40.30751 362 SER B N 1
ATOM 9304 C CA . SER C 1 419 ? 29.08915 6.23638 -4.39151 1.000 35.60130 362 SER B CA 1
ATOM 9305 C C . SER C 1 419 ? 29.23534 4.72041 -4.49242 1.000 40.23377 362 SER B C 1
ATOM 9306 O O . SER C 1 419 ? 29.50375 4.06062 -3.48402 1.000 38.94825 362 SER B O 1
ATOM 9309 N N . TYR C 1 420 ? 29.05450 4.13691 -5.68058 1.000 41.36343 363 TYR B N 1
ATOM 9310 C CA . TYR C 1 420 ? 29.28182 2.70712 -5.88341 1.000 38.92344 363 TYR B CA 1
ATOM 9311 C C . TYR C 1 420 ? 30.54053 2.52623 -6.71021 1.000 39.25887 363 TYR B C 1
ATOM 9312 O O . TYR C 1 420 ? 30.46632 2.43339 -7.93950 1.000 43.28311 363 TYR B O 1
ATOM 9321 N N . PRO C 1 421 ? 31.71572 2.44603 -6.08815 1.000 38.60716 364 PRO B N 1
ATOM 9322 C CA . PRO C 1 421 ? 32.94528 2.28556 -6.87156 1.000 40.09930 364 PRO B CA 1
ATOM 9323 C C . PRO C 1 421 ? 32.94565 1.06783 -7.77891 1.000 43.59291 364 PRO B C 1
ATOM 9324 O O . PRO C 1 421 ? 33.76486 1.01511 -8.70455 1.000 44.83355 364 PRO B O 1
ATOM 9328 N N . ALA C 1 422 ? 32.07028 0.08458 -7.55187 1.000 45.10578 365 ALA B N 1
ATOM 9329 C CA . ALA C 1 422 ? 32.06356 -1.07741 -8.43036 1.000 41.65945 365 ALA B CA 1
ATOM 9330 C C . ALA C 1 422 ? 31.65432 -0.70309 -9.84457 1.000 42.03528 365 ALA B C 1
ATOM 9331 O O . ALA C 1 422 ? 32.04919 -1.38512 -10.78998 1.000 43.29480 365 ALA B O 1
ATOM 9333 N N . VAL C 1 423 ? 30.90226 0.37975 -10.01571 1.000 42.23798 366 VAL B N 1
ATOM 9334 C CA . VAL C 1 423 ? 30.49888 0.83838 -11.34682 1.000 43.56770 366 VAL B CA 1
ATOM 9335 C C . VAL C 1 423 ? 31.66271 1.58633 -11.99816 1.000 44.53265 366 VAL B C 1
ATOM 9336 O O . VAL C 1 423 ? 32.08822 2.64231 -11.50311 1.000 45.72500 366 VAL B O 1
ATOM 9340 N N . PRO C 1 424 ? 32.20085 1.09585 -13.11062 1.000 42.90302 367 PRO B N 1
ATOM 9341 C CA . PRO C 1 424 ? 33.35543 1.76546 -13.71932 1.000 39.91256 367 PRO B CA 1
ATOM 9342 C C . PRO C 1 424 ? 32.96169 3.07732 -14.37944 1.000 39.62188 367 PRO B C 1
ATOM 9343 O O . PRO C 1 424 ? 31.87606 3.20872 -14.94039 1.000 41.39781 367 PRO B O 1
ATOM 9347 N N . LYS C 1 425 ? 33.85951 4.05635 -14.30214 1.000 41.81241 368 LYS B N 1
ATOM 9348 C CA . LYS C 1 425 ? 33.65050 5.32445 -14.98534 1.000 40.07718 368 LYS B CA 1
ATOM 9349 C C . LYS C 1 425 ? 33.72726 5.14921 -16.49717 1.000 43.48668 368 LYS B C 1
ATOM 9350 O O . LYS C 1 425 ? 34.44399 4.28740 -17.01360 1.000 45.67393 368 LYS B O 1
ATOM 9356 N N . VAL C 1 426 ? 33.02163 6.01537 -17.21601 1.000 41.21066 369 VAL B N 1
ATOM 9357 C CA . VAL C 1 426 ? 33.05774 6.02784 -18.67110 1.000 45.69126 369 VAL B CA 1
ATOM 9358 C C . VAL C 1 426 ? 33.22214 7.46650 -19.13555 1.000 48.63675 369 VAL B C 1
ATOM 9359 O O . VAL C 1 426 ? 32.87041 8.41174 -18.43215 1.000 48.82299 369 VAL B O 1
ATOM 9363 N N . ILE C 1 427 ? 33.76580 7.63058 -20.33980 1.000 51.66128 370 ILE B N 1
ATOM 9364 C CA . ILE C 1 427 ? 33.78571 8.94942 -20.95838 1.000 49.32612 370 ILE B CA 1
ATOM 9365 C C . ILE C 1 427 ? 32.36467 9.32284 -21.34046 1.000 49.07853 370 ILE B C 1
ATOM 9366 O O . ILE C 1 427 ? 31.56684 8.45844 -21.71535 1.000 53.06045 370 ILE B O 1
ATOM 9371 N N . GLU C 1 428 ? 32.01484 10.60207 -21.18573 1.000 52.44804 371 GLU B N 1
ATOM 9372 C CA . GLU C 1 428 ? 30.65303 11.06591 -21.47314 1.000 55.68351 371 GLU B CA 1
ATOM 9373 C C . GLU C 1 428 ? 30.59668 11.63197 -22.88805 1.000 58.89598 371 GLU B C 1
ATOM 9374 O O . GLU C 1 428 ? 30.26276 12.79737 -23.13651 1.000 62.12649 371 GLU B O 1
ATOM 9380 N N . ASP C 1 429 ? 30.92485 10.75439 -23.82744 1.000 54.91840 372 ASP B N 1
ATOM 9381 C CA . ASP C 1 429 ? 31.00376 11.11282 -25.23609 1.000 58.56040 372 ASP B CA 1
ATOM 9382 C C . ASP C 1 429 ? 29.65040 11.11880 -25.93231 1.000 57.81615 372 ASP B C 1
ATOM 9383 O O . ASP C 1 429 ? 29.54312 11.65745 -27.03370 1.000 62.00240 372 ASP B O 1
ATOM 9388 N N . GLY C 1 430 ? 28.62212 10.54683 -25.32396 1.000 52.95264 373 GLY B N 1
ATOM 9389 C CA . GLY C 1 430 ? 27.37301 10.39378 -26.02564 1.000 50.03676 373 GLY B CA 1
ATOM 9390 C C . GLY C 1 430 ? 27.35180 9.23206 -26.98520 1.000 49.48242 373 GLY B C 1
ATOM 9391 O O . GLY C 1 430 ? 26.44461 9.14783 -27.81644 1.000 53.30683 373 GLY B O 1
ATOM 9392 N N . ILE C 1 431 ? 28.32415 8.33033 -26.89756 1.000 51.78823 374 ILE B N 1
ATOM 9393 C CA . ILE C 1 431 ? 28.42052 7.15974 -27.76247 1.000 50.96185 374 ILE B CA 1
ATOM 9394 C C . ILE C 1 431 ? 28.41894 5.92473 -26.87552 1.000 47.74723 374 ILE B C 1
ATOM 9395 O O . ILE C 1 431 ? 29.27736 5.77893 -25.99928 1.000 54.34543 374 ILE B O 1
ATOM 9400 N N . TYR C 1 432 ? 27.45825 5.04174 -27.09943 1.000 43.84210 375 TYR B N 1
ATOM 9401 C CA . TYR C 1 432 ? 27.18045 3.93122 -26.19724 1.000 43.59258 375 TYR B CA 1
ATOM 9402 C C . TYR C 1 432 ? 27.99468 2.74443 -26.68259 1.000 47.10034 375 TYR B C 1
ATOM 9403 O O . TYR C 1 432 ? 27.60415 2.04392 -27.62469 1.000 51.04885 375 TYR B O 1
ATOM 9412 N N . GLY C 1 433 ? 29.15102 2.53557 -26.05708 1.000 44.11619 376 GLY B N 1
ATOM 9413 C CA . GLY C 1 433 ? 30.05363 1.48045 -26.43256 1.000 41.83585 376 GLY B CA 1
ATOM 9414 C C . GLY C 1 433 ? 30.19189 0.43645 -25.34572 1.000 47.29866 376 GLY B C 1
ATOM 9415 O O . GLY C 1 433 ? 29.46245 0.42143 -24.35130 1.000 48.68206 376 GLY B O 1
ATOM 9416 N N . THR C 1 434 ? 31.16610 -0.43772 -25.54368 1.000 46.07314 377 THR B N 1
ATOM 9417 C CA . THR C 1 434 ? 31.43585 -1.52520 -24.62641 1.000 45.52604 377 THR B CA 1
ATOM 9418 C C . THR C 1 434 ? 31.74604 -1.06247 -23.19720 1.000 51.19891 377 THR B C 1
ATOM 9419 O O . THR C 1 434 ? 31.51080 -1.82137 -22.24789 1.000 53.96957 377 THR B O 1
ATOM 9423 N N . ASP C 1 435 ? 32.23865 0.16357 -22.99859 1.000 53.72091 378 ASP B N 1
ATOM 9424 C CA . ASP C 1 435 ? 32.40481 0.65244 -21.63076 1.000 46.58478 378 ASP B CA 1
ATOM 9425 C C . ASP C 1 435 ? 31.05385 0.93513 -20.98092 1.000 48.58609 378 ASP B C 1
ATOM 9426 O O . ASP C 1 435 ? 30.85523 0.65032 -19.79216 1.000 50.15127 378 ASP B O 1
ATOM 9431 N N . THR C 1 436 ? 30.11294 1.50526 -21.73677 1.000 48.07866 379 THR B N 1
ATOM 9432 C CA . THR C 1 436 ? 28.80687 1.80770 -21.16487 1.000 43.70145 379 THR B CA 1
ATOM 9433 C C . THR C 1 436 ? 28.00349 0.53604 -20.94931 1.000 43.07985 379 THR B C 1
ATOM 9434 O O . THR C 1 436 ? 27.34533 0.37583 -19.91751 1.000 42.45753 379 THR B O 1
ATOM 9438 N N . GLU C 1 437 ? 28.04053 -0.37480 -21.91995 1.000 43.32596 380 GLU B N 1
ATOM 9439 C CA . GLU C 1 437 ? 27.40620 -1.67265 -21.74872 1.000 41.62742 380 GLU B CA 1
ATOM 9440 C C . GLU C 1 437 ? 27.89278 -2.34541 -20.47828 1.000 41.28836 380 GLU B C 1
ATOM 9441 O O . GLU C 1 437 ? 27.10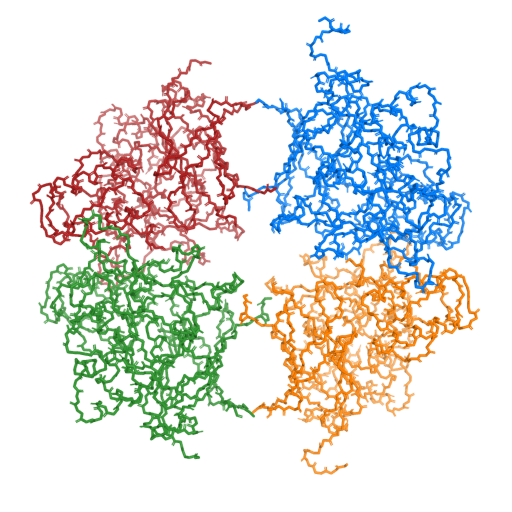142 -2.92500 -19.73060 1.000 41.59025 380 GLU B O 1
ATOM 9447 N N . ASN C 1 438 ? 29.19907 -2.28291 -20.22039 1.000 46.84751 381 ASN B N 1
ATOM 9448 C CA . ASN C 1 438 ? 29.75921 -2.93124 -19.03878 1.000 48.03733 381 ASN B CA 1
ATOM 9449 C C . ASN C 1 438 ? 29.32362 -2.22589 -17.76858 1.000 47.09180 381 ASN B C 1
ATOM 9450 O O . ASN C 1 438 ? 28.93196 -2.87454 -16.78823 1.000 45.99764 381 ASN B O 1
ATOM 9455 N N . ALA C 1 439 ? 29.44028 -0.89405 -17.75518 1.000 47.08990 382 ALA B N 1
ATOM 9456 C CA . ALA C 1 439 ? 28.91473 -0.08259 -16.66541 1.000 41.06861 382 ALA B CA 1
ATOM 9457 C C . ALA C 1 439 ? 27.46697 -0.44010 -16.34870 1.000 38.37756 382 ALA B C 1
ATOM 9458 O O . ALA C 1 439 ? 27.10736 -0.64827 -15.18593 1.000 40.14443 382 ALA B O 1
ATOM 9460 N N . VAL C 1 440 ? 26.62143 -0.52783 -17.37986 1.000 40.08853 383 VAL B N 1
ATOM 9461 C CA . VAL C 1 440 ? 25.19852 -0.78718 -17.16602 1.000 38.28481 383 VAL B CA 1
ATOM 9462 C C . VAL C 1 440 ? 24.98238 -2.19643 -16.64468 1.000 38.98479 383 VAL B C 1
ATOM 9463 O O . VAL C 1 440 ? 24.14678 -2.42322 -15.75970 1.000 38.24234 383 VAL B O 1
ATOM 9467 N N . LYS C 1 441 ? 25.73753 -3.16626 -17.17548 1.000 43.16968 384 LYS B N 1
ATOM 9468 C CA . LYS C 1 441 ? 25.65322 -4.53913 -16.68033 1.000 37.64894 384 LYS B CA 1
ATOM 9469 C C . LYS C 1 441 ? 25.99274 -4.61316 -15.19433 1.000 38.66276 384 LYS B C 1
ATOM 9470 O O . LYS C 1 441 ? 25.29311 -5.26517 -14.41158 1.000 38.99924 384 LYS B O 1
ATOM 9476 N N . ILE C 1 442 ? 27.05967 -3.94430 -14.78413 1.000 38.79404 385 ILE B N 1
ATOM 9477 C CA . ILE C 1 442 ? 27.45003 -3.99735 -13.38526 1.000 39.23079 385 ILE B CA 1
ATOM 9478 C C . ILE C 1 442 ? 26.40521 -3.31192 -12.52751 1.000 40.18261 385 ILE B C 1
ATOM 9479 O O . ILE C 1 442 ? 26.10027 -3.76100 -11.41216 1.000 41.11411 385 ILE B O 1
ATOM 9484 N N . PHE C 1 443 ? 25.82093 -2.22610 -13.04629 1.000 41.85239 386 PHE B N 1
ATOM 9485 C CA . PHE C 1 443 ? 24.78108 -1.50858 -12.31894 1.000 35.91346 386 PHE B CA 1
ATOM 9486 C C . PHE C 1 443 ? 23.56104 -2.39798 -12.11093 1.000 38.14117 386 PHE B C 1
ATOM 9487 O O . PHE C 1 443 ? 23.10920 -2.60616 -10.97761 1.000 40.18313 386 PHE B O 1
ATOM 9495 N N . GLN C 1 444 ? 23.01784 -2.93847 -13.20400 1.000 38.10012 387 GLN B N 1
ATOM 9496 C CA . GLN C 1 444 ? 21.89116 -3.85774 -13.10730 1.000 36.97199 387 GLN B CA 1
ATOM 9497 C C . GLN C 1 444 ? 22.15828 -4.95558 -12.08037 1.000 40.98023 387 GLN B C 1
ATOM 9498 O O . GLN C 1 444 ? 21.28764 -5.28188 -11.26383 1.000 40.66580 387 GLN B O 1
ATOM 9504 N N . GLY C 1 445 ? 23.37714 -5.50242 -12.07513 1.000 41.97188 388 GLY B N 1
ATOM 9505 C CA . GLY C 1 445 ? 23.70014 -6.55380 -11.12509 1.000 36.51599 388 GLY B CA 1
ATOM 9506 C C . GLY C 1 445 ? 23.53579 -6.11060 -9.68780 1.000 39.10882 388 GLY B C 1
ATOM 9507 O O . GLY C 1 445 ? 22.96776 -6.83235 -8.86314 1.000 43.38379 388 GLY B O 1
ATOM 9508 N N . ILE C 1 446 ? 24.00915 -4.90430 -9.37243 1.000 40.44661 389 ILE B N 1
ATOM 9509 C CA . ILE C 1 446 ? 23.92306 -4.40186 -8.00571 1.000 37.95775 389 ILE B CA 1
ATOM 9510 C C . ILE C 1 446 ? 22.47304 -4.20084 -7.58602 1.000 40.76540 389 ILE B C 1
ATOM 9511 O O . ILE C 1 446 ? 22.12619 -4.36251 -6.40821 1.000 43.17614 389 ILE B O 1
ATOM 9516 N N . PHE C 1 447 ? 21.59962 -3.81898 -8.51595 1.000 42.53903 390 PHE B N 1
ATOM 9517 C CA . PHE C 1 447 ? 20.27469 -3.37180 -8.09792 1.000 42.04767 390 PHE B CA 1
ATOM 9518 C C . PHE C 1 447 ? 19.17021 -4.34763 -8.44441 1.000 43.93978 390 PHE B C 1
ATOM 9519 O O . PHE C 1 447 ? 17.98830 -4.02199 -8.25473 1.000 44.04467 390 PHE B O 1
ATOM 9527 N N . GLY C 1 448 ? 19.52837 -5.55131 -8.88866 1.000 44.42698 391 GLY B N 1
ATOM 9528 C CA . GLY C 1 448 ? 18.56040 -6.60765 -9.09656 1.000 41.63854 391 GLY B CA 1
ATOM 9529 C C . GLY C 1 448 ? 17.95606 -6.64862 -10.47480 1.000 40.76742 391 GLY B C 1
ATOM 9530 O O . GLY C 1 448 ? 16.88124 -7.23750 -10.64274 1.000 41.37794 391 GLY B O 1
ATOM 9531 N N . LEU C 1 449 ? 18.58552 -6.05017 -11.44451 1.000 39.72556 392 LEU B N 1
ATOM 9532 C CA . LEU C 1 449 ? 17.95345 -6.11316 -12.74221 1.000 41.47788 392 LEU B CA 1
ATOM 9533 C C . LEU C 1 449 ? 18.61498 -7.18734 -13.59832 1.000 42.35911 392 LEU B C 1
ATOM 9534 O O . LEU C 1 449 ? 19.75088 -7.58917 -13.32468 1.000 43.78545 392 LEU B O 1
ATOM 9539 N N . PRO C 1 450 ? 17.93542 -7.70054 -14.61968 1.000 37.52623 393 PRO B N 1
ATOM 9540 C CA . PRO C 1 450 ? 18.63510 -8.54526 -15.58857 1.000 39.52644 393 PRO B CA 1
ATOM 9541 C C . PRO C 1 450 ? 19.85671 -7.80036 -16.10021 1.000 41.05013 393 PRO B C 1
ATOM 9542 O O . PRO C 1 450 ? 19.78424 -6.61763 -16.44000 1.000 39.70754 393 PRO B O 1
ATOM 9546 N N . GLN C 1 451 ? 20.99989 -8.47745 -16.11240 1.000 40.13743 394 GLN B N 1
ATOM 9547 C CA . GLN C 1 451 ? 22.24912 -7.83298 -16.51933 1.000 38.23725 394 GLN B CA 1
ATOM 9548 C C . GLN C 1 451 ? 22.35801 -7.83166 -18.04381 1.000 38.10214 394 GLN B C 1
ATOM 9549 O O . GLN C 1 451 ? 23.22053 -8.46754 -18.64254 1.000 41.45583 394 GLN B O 1
ATOM 9555 N N . SER C 1 452 ? 21.46482 -7.06669 -18.67904 1.000 39.88187 395 SER B N 1
ATOM 9556 C CA . SER C 1 452 ? 21.40617 -7.06243 -20.13797 1.000 36.95243 395 SER B CA 1
ATOM 9557 C C . SER C 1 452 ? 22.41698 -6.12143 -20.78730 1.000 37.74149 395 SER B C 1
ATOM 9558 O O . SER C 1 452 ? 22.77899 -6.33591 -21.94720 1.000 43.84364 395 SER B O 1
ATOM 9561 N N . GLY C 1 453 ? 22.88890 -5.09985 -20.08265 1.000 38.11327 396 GLY B N 1
ATOM 9562 C CA . GLY C 1 453 ? 23.77177 -4.13910 -20.71069 1.000 38.69180 396 GLY B CA 1
ATOM 9563 C C . GLY C 1 453 ? 23.06104 -3.15968 -21.60345 1.000 39.00953 396 GLY B C 1
ATOM 9564 O O . GLY C 1 453 ? 23.70323 -2.46709 -22.39317 1.000 41.81529 396 GLY B O 1
ATOM 9565 N N . VAL C 1 454 ? 21.74833 -3.07638 -21.48064 1.000 41.11155 397 VAL B N 1
ATOM 9566 C CA . VAL C 1 454 ? 20.87839 -2.30682 -22.35423 1.000 37.47247 397 VAL B CA 1
ATOM 9567 C C . VAL C 1 454 ? 20.03412 -1.40927 -21.45892 1.000 37.39822 397 VAL B C 1
ATOM 9568 O O . VAL C 1 454 ? 19.57878 -1.83963 -20.39182 1.000 39.39455 397 VAL B O 1
ATOM 9572 N N . VAL C 1 455 ? 19.85465 -0.15536 -21.84682 1.000 37.89129 398 VAL B N 1
ATOM 9573 C CA . VAL C 1 455 ? 19.10478 0.78882 -21.02063 1.000 35.57369 398 VAL B CA 1
ATOM 9574 C C . VAL C 1 455 ? 17.71488 0.89798 -21.62852 1.000 33.22914 398 VAL B C 1
ATOM 9575 O O . VAL C 1 455 ? 17.46930 1.67296 -22.54062 1.000 36.33079 398 VAL B O 1
ATOM 9579 N N . ASP C 1 456 ? 16.80735 0.07579 -21.11193 1.000 35.22203 399 ASP B N 1
ATOM 9580 C CA . ASP C 1 456 ? 15.39149 0.02866 -21.44574 1.000 34.96823 399 ASP B CA 1
ATOM 9581 C C . ASP C 1 456 ? 14.61013 0.82715 -20.41285 1.000 32.68385 399 ASP B C 1
ATOM 9582 O O . ASP C 1 456 ? 15.18115 1.51814 -19.56728 1.000 37.96596 399 ASP B O 1
ATOM 9587 N N . PHE C 1 457 ? 13.28560 0.72220 -20.44863 1.000 34.95645 400 PHE B N 1
ATOM 9588 C CA . PHE C 1 457 ? 12.47226 1.50579 -19.52787 1.000 30.04384 400 PHE B CA 1
ATOM 9589 C C . PHE C 1 457 ? 12.86632 1.22603 -18.08927 1.000 30.58983 400 PHE B C 1
ATOM 9590 O O . PHE C 1 457 ? 13.12786 2.15191 -17.32010 1.000 32.76789 400 PHE B O 1
ATOM 9598 N N . LYS C 1 458 ? 12.94839 -0.04487 -17.70919 1.000 30.40047 401 LYS B N 1
ATOM 9599 C CA . LYS C 1 458 ? 13.17133 -0.34897 -16.29824 1.000 31.18006 401 LYS B CA 1
ATOM 9600 C C . LYS C 1 458 ? 14.57997 0.02819 -15.86660 1.000 31.26921 401 LYS B C 1
ATOM 9601 O O . LYS C 1 458 ? 14.77313 0.50415 -14.74245 1.000 34.73672 401 LYS B O 1
ATOM 9607 N N . THR C 1 459 ? 15.57768 -0.15534 -16.73840 1.000 33.90961 402 THR B N 1
ATOM 9608 C CA . THR C 1 459 ? 16.92745 0.28466 -16.38305 1.000 29.15836 402 THR B CA 1
ATOM 9609 C C . THR C 1 459 ? 17.01274 1.79687 -16.33720 1.000 30.37583 402 THR B C 1
ATOM 9610 O O . THR C 1 459 ? 17.71954 2.34971 -15.48593 1.000 34.06699 402 THR B O 1
ATOM 9614 N N . TRP C 1 460 ? 16.29137 2.49490 -17.21998 1.000 32.81200 403 TRP B N 1
ATOM 9615 C CA . TRP C 1 460 ? 16.37036 3.95327 -17.22350 1.000 29.56914 403 TRP B CA 1
ATOM 9616 C C . TRP C 1 460 ? 15.95799 4.52402 -15.87923 1.000 29.36909 403 TRP B C 1
ATOM 9617 O O . TRP C 1 460 ? 16.64507 5.38590 -15.32464 1.000 32.93205 403 TRP B O 1
ATOM 9628 N N . TYR C 1 461 ? 14.82486 4.06865 -15.33829 1.000 31.69981 404 TYR B N 1
ATOM 9629 C CA . TYR C 1 461 ? 14.30855 4.72021 -14.14562 1.000 28.64273 404 TYR B CA 1
ATOM 9630 C C . TYR C 1 461 ? 14.98396 4.22349 -12.89387 1.000 30.81756 404 TYR B C 1
ATOM 9631 O O . TYR C 1 461 ? 15.07616 4.98443 -11.92404 1.000 33.19062 404 TYR B O 1
ATOM 9640 N N . GLU C 1 462 ? 15.53405 3.01038 -12.90957 1.000 31.99189 405 GLU B N 1
ATOM 9641 C CA . GLU C 1 462 ? 16.36604 2.60838 -11.78372 1.000 28.73628 405 GLU B CA 1
ATOM 9642 C C . GLU C 1 462 ? 17.65725 3.39469 -11.75433 1.000 30.34976 405 GLU B C 1
ATOM 9643 O O . GLU C 1 462 ? 18.17007 3.70060 -10.67367 1.000 32.10553 405 GLU B O 1
ATOM 9649 N N . ILE C 1 463 ? 18.21307 3.73343 -12.91531 1.000 30.73405 406 ILE B N 1
ATOM 9650 C CA . ILE C 1 463 ? 19.41752 4.55683 -12.90553 1.000 28.21406 406 ILE B CA 1
ATOM 9651 C C . ILE C 1 463 ? 19.10476 5.90609 -12.28822 1.000 28.41954 406 ILE B C 1
ATOM 9652 O O . ILE C 1 463 ? 19.72813 6.31563 -11.30837 1.000 35.59920 406 ILE B O 1
ATOM 9657 N N . SER C 1 464 ? 18.09879 6.60014 -12.81781 1.000 31.93723 407 SER B N 1
ATOM 9658 C CA . SER C 1 464 ? 17.72782 7.89677 -12.25668 1.000 31.05325 407 SER B CA 1
ATOM 9659 C C . SER C 1 464 ? 17.48285 7.81175 -10.75629 1.000 32.11658 407 SER B C 1
ATOM 9660 O O . SER C 1 464 ? 17.96404 8.65951 -9.99525 1.000 35.82896 407 SER B O 1
ATOM 9663 N N . ARG C 1 465 ? 16.74585 6.78658 -10.30642 1.000 31.27422 408 ARG B N 1
ATOM 9664 C CA . ARG C 1 465 ? 16.47061 6.66452 -8.87932 1.000 29.32753 408 ARG B CA 1
ATOM 9665 C C . ARG C 1 465 ? 17.75861 6.64480 -8.07443 1.000 31.33683 408 ARG B C 1
ATOM 9666 O O . ARG C 1 465 ? 17.90173 7.37717 -7.09403 1.000 31.15677 408 ARG B O 1
ATOM 9674 N N . VAL C 1 466 ? 18.71060 5.79672 -8.46282 1.000 33.08658 409 VAL B N 1
ATOM 9675 C CA . VAL C 1 466 ? 19.97842 5.76367 -7.73430 1.000 30.40554 409 VAL B CA 1
ATOM 9676 C C . VAL C 1 466 ? 20.77277 7.04480 -7.95178 1.000 31.24816 409 VAL B C 1
ATOM 9677 O O . VAL C 1 466 ? 21.46978 7.50271 -7.03802 1.000 37.54560 409 VAL B O 1
ATOM 9681 N N . TYR C 1 467 ? 20.67751 7.66827 -9.12617 1.000 28.62358 410 TYR B N 1
ATOM 9682 C CA . TYR C 1 467 ? 21.33496 8.95773 -9.30215 1.000 31.05041 410 TYR B CA 1
ATOM 9683 C C . TYR C 1 467 ? 20.80788 9.99087 -8.31804 1.000 34.89705 410 TYR B C 1
ATOM 9684 O O . TYR C 1 467 ? 21.57175 10.70712 -7.66444 1.000 37.54984 410 TYR B O 1
ATOM 9693 N N . VAL C 1 468 ? 19.49543 10.11940 -8.22677 1.000 36.50668 411 VAL B N 1
ATOM 9694 C CA . VAL C 1 468 ? 18.91774 11.09284 -7.30088 1.000 33.30146 411 VAL B CA 1
ATOM 9695 C C . VAL C 1 468 ? 19.26351 10.74540 -5.85221 1.000 33.84644 411 VAL B C 1
ATOM 9696 O O . VAL C 1 468 ? 19.56139 11.62711 -5.03913 1.000 41.31377 411 VAL B O 1
ATOM 9700 N N . ALA C 1 469 ? 19.23596 9.46103 -5.50611 1.000 33.25188 412 ALA B N 1
ATOM 9701 C CA . ALA C 1 469 ? 19.39990 9.05420 -4.11042 1.000 35.60862 412 ALA B CA 1
ATOM 9702 C C . ALA C 1 469 ? 20.81674 9.27810 -3.60119 1.000 41.46433 412 ALA B C 1
ATOM 9703 O O . ALA C 1 469 ? 21.00220 9.57467 -2.41736 1.000 43.33078 412 ALA B O 1
ATOM 9705 N N . THR C 1 470 ? 21.82927 9.13808 -4.45499 1.000 38.79635 413 THR B N 1
ATOM 9706 C CA . THR C 1 470 ? 23.20351 9.32100 -4.01259 1.000 38.63120 413 THR B CA 1
ATOM 9707 C C . THR C 1 470 ? 23.79256 10.66865 -4.40000 1.000 45.17718 413 THR B C 1
ATOM 9708 O O . THR C 1 470 ? 25.00464 10.85184 -4.24702 1.000 51.44294 413 THR B O 1
ATOM 9712 N N . THR C 1 471 ? 22.99777 11.60236 -4.92527 1.000 41.19383 414 THR B N 1
ATOM 9713 C CA . THR C 1 471 ? 23.52627 12.92660 -5.23038 1.000 45.78395 414 THR B CA 1
ATOM 9714 C C . THR C 1 471 ? 22.76687 14.05696 -4.55447 1.000 54.75718 414 THR B C 1
ATOM 9715 O O . THR C 1 471 ? 22.94895 15.22218 -4.94216 1.000 57.52137 414 THR B O 1
ATOM 9719 N N . ARG C 1 472 ? 21.89089 13.75508 -3.60029 1.000 54.58820 415 ARG B N 1
ATOM 9720 C CA . ARG C 1 472 ? 21.49386 14.79612 -2.66919 1.000 60.54491 415 ARG B CA 1
ATOM 9721 C C . ARG C 1 472 ? 22.79099 15.23786 -1.95872 1.000 63.29249 415 ARG B C 1
ATOM 9722 O O . ARG C 1 472 ? 23.34485 14.56320 -1.09045 1.000 61.52200 415 ARG B O 1
ATOM 9730 N N . GLY D 1 56 ? 26.60874 -30.69124 33.41387 1.000 100.36826 -1 GLY C N 1
ATOM 9731 C CA . GLY D 1 56 ? 25.35058 -30.74485 32.68998 1.000 98.68976 -1 GLY C CA 1
ATOM 9732 C C . GLY D 1 56 ? 24.16728 -30.55900 33.61837 1.000 93.31791 -1 GLY C C 1
ATOM 9733 O O . GLY D 1 56 ? 23.09335 -30.13223 33.20206 1.000 92.92793 -1 GLY C O 1
ATOM 9734 N N . HIS D 1 57 ? 24.37650 -30.87833 34.89044 1.000 87.81209 0 HIS C N 1
ATOM 9735 C CA . HIS D 1 57 ? 23.31354 -30.81324 35.87956 1.000 85.87175 0 HIS C CA 1
ATOM 9736 C C . HIS D 1 57 ? 23.20146 -29.39819 36.43429 1.000 91.41512 0 HIS C C 1
ATOM 9737 O O . HIS D 1 57 ? 24.21060 -28.72829 36.67453 1.000 91.61537 0 HIS C O 1
ATOM 9744 N N . MET D 1 58 ? 21.97012 -28.93729 36.63016 1.000 87.52201 1 MET C N 1
ATOM 9745 C CA . MET D 1 58 ? 21.72379 -27.55163 36.99377 1.000 82.03171 1 MET C CA 1
ATOM 9746 C C . MET D 1 58 ? 21.09394 -27.45863 38.37839 1.000 82.14428 1 MET C C 1
ATOM 9747 O O . MET D 1 58 ? 20.49457 -28.41292 38.87955 1.000 83.99481 1 MET C O 1
ATOM 9752 N N . GLN D 1 59 ? 21.24584 -26.28436 38.98798 1.000 80.81415 2 GLN C N 1
ATOM 9753 C CA . GLN D 1 59 ? 20.64057 -25.92986 40.26331 1.000 84.61771 2 GLN C CA 1
ATOM 9754 C C . GLN D 1 59 ? 19.82738 -24.64908 40.11483 1.000 85.48442 2 GLN C C 1
ATOM 9755 O O . GLN D 1 59 ? 20.06433 -23.83429 39.21780 1.000 83.23037 2 GLN C O 1
ATOM 9761 N N . ASP D 1 60 ? 18.88142 -24.46489 41.03703 1.000 94.89400 3 ASP C N 1
ATOM 9762 C CA . ASP D 1 60 ? 17.96882 -23.32219 41.01724 1.000 92.70386 3 ASP C CA 1
ATOM 9763 C C . ASP D 1 60 ? 18.70175 -22.05751 41.45544 1.000 85.17222 3 ASP C C 1
ATOM 9764 O O . ASP D 1 60 ? 19.02710 -21.89723 42.63564 1.000 79.46836 3 ASP C O 1
ATOM 9769 N N . GLY D 1 61 ? 18.96658 -21.15869 40.50737 1.000 76.06710 4 GLY C N 1
ATOM 9770 C CA . GLY D 1 61 ? 19.25152 -19.78205 40.84158 1.000 70.58506 4 GLY C CA 1
ATOM 9771 C C . GLY D 1 61 ? 17.97218 -18.96604 40.90656 1.000 67.94780 4 GLY C C 1
ATOM 9772 O O . GLY D 1 61 ? 16.93787 -19.36979 40.38356 1.000 69.58912 4 GLY C O 1
ATOM 9773 N N . PHE D 1 62 ? 18.03956 -17.81384 41.56501 1.000 66.03750 5 PHE C N 1
ATOM 9774 C CA . PHE D 1 62 ? 16.86289 -16.98741 41.77499 1.000 61.19156 5 PHE C CA 1
ATOM 9775 C C . PHE D 1 62 ? 17.12038 -15.59908 41.22749 1.000 64.25897 5 PHE C C 1
ATOM 9776 O O . PHE D 1 62 ? 18.26509 -15.15690 41.09495 1.000 65.83827 5 PHE C O 1
ATOM 9784 N N . LEU D 1 63 ? 16.03980 -14.91859 40.87748 1.000 62.44856 6 LEU C N 1
ATOM 9785 C CA . LEU D 1 63 ? 16.19810 -13.64011 40.21130 1.000 63.69656 6 LEU C CA 1
ATOM 9786 C C . LEU D 1 63 ? 15.06832 -12.71329 40.62229 1.000 61.83545 6 LEU C C 1
ATOM 9787 O O . LEU D 1 63 ? 13.94395 -13.14845 40.88633 1.000 65.85505 6 LEU C O 1
ATOM 9792 N N . THR D 1 64 ? 15.38886 -11.44095 40.69855 1.000 60.08931 7 THR C N 1
ATOM 9793 C CA . THR D 1 64 ? 14.39353 -10.40671 40.82874 1.000 57.20719 7 THR C CA 1
ATOM 9794 C C . THR D 1 64 ? 14.75748 -9.32806 39.82514 1.000 58.46533 7 THR C C 1
ATOM 9795 O O . THR D 1 64 ? 15.93816 -9.03538 39.61508 1.000 58.55034 7 THR C O 1
ATOM 9799 N N . VAL D 1 65 ? 13.75412 -8.80554 39.13609 1.000 59.42581 8 VAL C N 1
ATOM 9800 C CA . VAL D 1 65 ? 13.95995 -7.75504 38.15403 1.000 55.63461 8 VAL C CA 1
ATOM 9801 C C . VAL D 1 65 ? 13.23207 -6.51547 38.65939 1.000 55.67887 8 VAL C C 1
ATOM 9802 O O . VAL D 1 65 ? 12.02880 -6.56960 38.95122 1.000 53.40018 8 VAL C O 1
ATOM 9806 N N . SER D 1 66 ? 13.97474 -5.41773 38.81117 1.000 54.69341 9 SER C N 1
ATOM 9807 C CA . SER D 1 66 ? 13.42311 -4.12064 39.17171 1.000 52.10240 9 SER C CA 1
ATOM 9808 C C . SER D 1 66 ? 13.35756 -3.27636 37.91095 1.000 50.04353 9 SER C C 1
ATOM 9809 O O . SER D 1 66 ? 14.37912 -3.06391 37.25089 1.000 51.76081 9 SER C O 1
ATOM 9812 N N . ILE D 1 67 ? 12.16530 -2.81574 37.56583 1.000 48.50295 10 ILE C N 1
ATOM 9813 C CA . ILE D 1 67 ? 11.98208 -1.88411 36.46653 1.000 47.62206 10 ILE C CA 1
ATOM 9814 C C . ILE D 1 67 ? 11.69821 -0.52149 37.07024 1.000 52.43244 10 ILE C C 1
ATOM 9815 O O . ILE D 1 67 ? 10.75406 -0.36638 37.86269 1.000 52.90872 10 ILE C O 1
ATOM 9820 N N . ILE D 1 68 ? 12.49743 0.46942 36.68124 1.000 50.29115 11 ILE C N 1
ATOM 9821 C CA . ILE D 1 68 ? 12.32944 1.83596 37.14863 1.000 46.88509 11 ILE C CA 1
ATOM 9822 C C . ILE D 1 68 ? 12.36199 2.74809 35.93836 1.000 48.61812 11 ILE C C 1
ATOM 9823 O O . ILE D 1 68 ? 13.03123 2.45737 34.94215 1.000 52.17515 11 ILE C O 1
ATOM 9828 N N . ASP D 1 69 ? 11.60495 3.83282 36.01663 1.000 46.29925 12 ASP C N 1
ATOM 9829 C CA . ASP D 1 69 ? 11.65849 4.89294 35.02231 1.000 46.83705 12 ASP C CA 1
ATOM 9830 C C . ASP D 1 69 ? 12.97993 5.63106 35.19095 1.000 51.94078 12 ASP C C 1
ATOM 9831 O O . ASP D 1 69 ? 13.20773 6.27229 36.21556 1.000 57.15324 12 ASP C O 1
ATOM 9836 N N . ALA D 1 70 ? 13.86186 5.53634 34.19406 1.000 59.27192 13 ALA C N 1
ATOM 9837 C CA . ALA D 1 70 ? 15.22250 6.05811 34.33694 1.000 53.66961 13 ALA C CA 1
ATOM 9838 C C . ALA D 1 70 ? 15.25873 7.53974 34.69339 1.000 50.47871 13 ALA C C 1
ATOM 9839 O O . ALA D 1 70 ? 16.18038 7.97786 35.38840 1.000 53.52344 13 ALA C O 1
ATOM 9841 N N . THR D 1 71 ? 14.28663 8.32995 34.23608 1.000 51.41363 14 THR C N 1
ATOM 9842 C CA . THR D 1 71 ? 14.35163 9.77136 34.47811 1.000 55.36199 14 THR C CA 1
ATOM 9843 C C . THR D 1 71 ? 13.99969 10.14052 35.91863 1.000 57.98385 14 THR C C 1
ATOM 9844 O O . THR D 1 71 ? 14.45238 11.18666 36.41041 1.000 54.96342 14 THR C O 1
ATOM 9848 N N . ASN D 1 72 ? 13.19976 9.31349 36.61907 1.000 54.20241 15 ASN C N 1
ATOM 9849 C CA . ASN D 1 72 ? 12.82899 9.67328 37.98253 1.000 52.53932 15 ASN C CA 1
ATOM 9850 C C . ASN D 1 72 ? 12.91793 8.53402 38.99933 1.000 50.72454 15 ASN C C 1
ATOM 9851 O O . ASN D 1 72 ? 12.43447 8.70473 40.12363 1.000 54.13338 15 ASN C O 1
ATOM 9856 N N . ASN D 1 73 ? 13.50935 7.38903 38.65748 1.000 48.47502 16 ASN C N 1
ATOM 9857 C CA . ASN D 1 73 ? 13.63248 6.23241 39.55902 1.000 49.14874 16 ASN C CA 1
ATOM 9858 C C . ASN D 1 73 ? 12.30013 5.79633 40.17592 1.000 49.90016 16 ASN C C 1
ATOM 9859 O O . ASN D 1 73 ? 12.27798 5.17475 41.25417 1.000 48.11695 16 ASN C O 1
ATOM 9864 N N . ARG D 1 74 ? 11.19305 6.11068 39.50643 1.000 45.69857 17 ARG C N 1
ATOM 9865 C CA . ARG D 1 74 ? 9.88732 5.61464 39.91701 1.000 44.58756 17 ARG C CA 1
ATOM 9866 C C . ARG D 1 74 ? 9.66522 4.22874 39.31622 1.000 46.75943 17 ARG C C 1
ATOM 9867 O O . ARG D 1 74 ? 9.95285 4.02117 38.13481 1.000 49.19357 17 ARG C O 1
ATOM 9875 N N . PRO D 1 75 ? 9.17485 3.25807 40.08179 1.000 46.99100 18 PRO C N 1
ATOM 9876 C CA . PRO D 1 75 ? 9.05124 1.90365 39.53747 1.000 48.52971 18 PRO C CA 1
ATOM 9877 C C . PRO D 1 75 ? 7.91942 1.83227 38.53164 1.000 52.06192 18 PRO C C 1
ATOM 9878 O O . PRO D 1 75 ? 6.92020 2.54814 38.64514 1.000 55.91452 18 PRO C O 1
ATOM 9882 N N . ILE D 1 76 ? 8.07587 0.95040 37.54153 1.000 48.11841 19 ILE C N 1
ATOM 9883 C CA . ILE D 1 76 ? 7.09660 0.80079 36.46922 1.000 52.88660 19 ILE C CA 1
ATOM 9884 C C . ILE D 1 76 ? 6.27097 -0.45393 36.73350 1.000 57.30638 19 ILE C C 1
ATOM 9885 O O . ILE D 1 76 ? 6.81516 -1.56267 36.82858 1.000 56.64955 19 ILE C O 1
ATOM 9890 N N . GLN D 1 77 ? 4.95621 -0.28977 36.83303 1.000 56.92053 20 GLN C N 1
ATOM 9891 C CA . GLN D 1 77 ? 4.05915 -1.40171 37.10196 1.000 60.27259 20 GLN C CA 1
ATOM 9892 C C . GLN D 1 77 ? 3.40909 -1.89479 35.81369 1.000 66.58396 20 GLN C C 1
ATOM 9893 O O . GLN D 1 77 ? 3.09338 -1.09834 34.92863 1.000 66.24260 20 GLN C O 1
ATOM 9899 N N . ASN D 1 78 ? 3.22179 -3.21600 35.71822 1.000 79.16556 21 ASN C N 1
ATOM 9900 C CA . ASN D 1 78 ? 2.56615 -3.90991 34.60530 1.000 84.81243 21 ASN C CA 1
ATOM 9901 C C . ASN D 1 78 ? 3.35962 -3.85371 33.30266 1.000 86.27467 21 ASN C C 1
ATOM 9902 O O . ASN D 1 78 ? 2.79962 -4.09191 32.22110 1.000 85.43401 21 ASN C O 1
ATOM 9907 N N . ALA D 1 79 ? 4.64991 -3.54099 33.38443 1.000 67.30217 22 ALA C N 1
ATOM 9908 C CA . ALA D 1 79 ? 5.54870 -3.80979 32.27542 1.000 64.05635 22 ALA C CA 1
ATOM 9909 C C . ALA D 1 79 ? 5.66283 -5.31440 32.05988 1.000 64.86077 22 ALA C C 1
ATOM 9910 O O . ALA D 1 79 ? 5.59438 -6.10961 33.00117 1.000 64.91586 22 ALA C O 1
ATOM 9912 N N . VAL D 1 80 ? 5.80694 -5.70649 30.81207 1.000 61.77772 23 VAL C N 1
ATOM 9913 C CA . VAL D 1 80 ? 6.07368 -7.09953 30.48881 1.000 56.24287 23 VAL C CA 1
ATOM 9914 C C . VAL D 1 80 ? 7.55137 -7.36941 30.73002 1.000 55.87916 23 VAL C C 1
ATOM 9915 O O . VAL D 1 80 ? 8.38916 -6.47004 30.60046 1.000 57.13846 23 VAL C O 1
ATOM 9919 N N . VAL D 1 81 ? 7.87994 -8.58775 31.14313 1.000 56.51399 24 VAL C N 1
ATOM 9920 C CA . VAL D 1 81 ? 9.26497 -9.02944 31.20230 1.000 54.86649 24 VAL C CA 1
ATOM 9921 C C . VAL D 1 81 ? 9.35832 -10.42318 30.61893 1.000 61.93830 24 VAL C C 1
ATOM 9922 O O . VAL D 1 81 ? 8.67498 -11.34057 31.09017 1.000 64.72096 24 VAL C O 1
ATOM 9926 N N . ASN D 1 82 ? 10.22116 -10.59371 29.62475 1.000 58.94696 25 ASN C N 1
ATOM 9927 C CA . ASN D 1 82 ? 10.52054 -11.91117 29.09981 1.000 58.90399 25 ASN C CA 1
ATOM 9928 C C . ASN D 1 82 ? 11.94965 -12.27579 29.46885 1.000 57.31534 25 ASN C C 1
ATOM 9929 O O . ASN D 1 82 ? 12.77685 -11.39991 29.72400 1.000 59.34488 25 ASN C O 1
ATOM 9934 N N . ILE D 1 83 ? 12.22018 -13.57677 29.53465 1.000 59.49457 26 ILE C N 1
ATOM 9935 C CA . ILE D 1 83 ? 13.53353 -14.10516 29.88563 1.000 61.91431 26 ILE C CA 1
ATOM 9936 C C . ILE D 1 83 ? 13.89214 -15.22405 28.91980 1.000 66.33102 26 ILE C C 1
ATOM 9937 O O . ILE D 1 83 ? 13.10742 -16.16082 28.72815 1.000 68.34284 26 ILE C O 1
ATOM 9942 N N . TYR D 1 84 ? 15.09260 -15.16152 28.35853 1.000 67.13041 27 TYR C N 1
ATOM 9943 C CA . TYR D 1 84 ? 15.57476 -16.18114 27.43766 1.000 67.20880 27 TYR C CA 1
ATOM 9944 C C . TYR D 1 84 ? 16.85979 -16.78636 27.99867 1.000 66.28370 27 TYR C C 1
ATOM 9945 O O . TYR D 1 84 ? 17.37393 -16.33891 29.02364 1.000 69.24918 27 TYR C O 1
ATOM 9954 N N . SER D 1 85 ? 17.40870 -17.77577 27.29495 1.000 73.07042 28 SER C N 1
ATOM 9955 C CA . SER D 1 85 ? 18.65759 -18.45069 27.64410 1.000 73.67992 28 SER C CA 1
ATOM 9956 C C . SER D 1 85 ? 19.73431 -18.18479 26.58559 1.000 82.73443 28 SER C C 1
ATOM 9957 O O . SER D 1 85 ? 19.45981 -17.64954 25.50846 1.000 85.54367 28 SER C O 1
ATOM 9960 N N . MET D 1 86 ? 20.98322 -18.55875 26.88519 1.000 90.63480 29 MET C N 1
ATOM 9961 C CA . MET D 1 86 ? 22.10259 -18.09445 26.06697 1.000 94.75380 29 MET C CA 1
ATOM 9962 C C . MET D 1 86 ? 23.11605 -19.19950 25.78234 1.000 106.74503 29 MET C C 1
ATOM 9963 O O . MET D 1 86 ? 23.15788 -20.23301 26.45725 1.000 108.71320 29 MET C O 1
ATOM 9968 N N . SER D 1 87 ? 23.92264 -18.95312 24.74045 1.000 112.25250 30 SER C N 1
ATOM 9969 C CA . SER D 1 87 ? 25.19918 -19.63351 24.45485 1.000 111.06323 30 SER C CA 1
ATOM 9970 C C . SER D 1 87 ? 25.06945 -21.06672 23.95542 1.000 105.20666 30 SER C C 1
ATOM 9971 O O . SER D 1 87 ? 25.43211 -21.36730 22.81746 1.000 109.87991 30 SER C O 1
ATOM 9974 N N . SER D 1 92 ? 21.10815 -21.49846 20.06812 1.000 94.39401 35 SER C N 1
ATOM 9975 C CA . SER D 1 92 ? 21.76940 -20.56341 20.96694 1.000 94.24745 35 SER C CA 1
ATOM 9976 C C . SER D 1 92 ? 20.81103 -19.97068 22.01814 1.000 97.48168 35 SER C C 1
ATOM 9977 O O . SER D 1 92 ? 21.23786 -19.69446 23.13815 1.000 99.89076 35 SER C O 1
ATOM 9980 N N . SER D 1 93 ? 19.52882 -19.79620 21.67327 1.000 91.75828 36 SER C N 1
ATOM 9981 C CA . SER D 1 93 ? 18.60478 -19.00450 22.48434 1.000 85.57458 36 SER C CA 1
ATOM 9982 C C . SER D 1 93 ? 17.19678 -19.58591 22.41043 1.000 86.91268 36 SER C C 1
ATOM 9983 O O . SER D 1 93 ? 16.78247 -20.11018 21.37073 1.000 87.69642 36 SER C O 1
ATOM 9986 N N . SER D 1 94 ? 16.46595 -19.48648 23.52522 1.000 96.81444 37 SER C N 1
ATOM 9987 C CA . SER D 1 94 ? 15.06481 -19.90135 23.58260 1.000 95.07597 37 SER C CA 1
ATOM 9988 C C . SER D 1 94 ? 14.42039 -19.37215 24.86014 1.000 93.42679 37 SER C C 1
ATOM 9989 O O . SER D 1 94 ? 15.10064 -19.04719 25.83792 1.000 91.54174 37 SER C O 1
ATOM 9992 N N . THR D 1 95 ? 13.08815 -19.31910 24.83639 1.000 78.42773 38 THR C N 1
ATOM 9993 C CA . THR D 1 95 ? 12.28640 -18.66113 25.86249 1.000 75.96046 38 THR C CA 1
ATOM 9994 C C . THR D 1 95 ? 12.14944 -19.53655 27.10196 1.000 78.18788 38 THR C C 1
ATOM 9995 O O . THR D 1 95 ? 12.08098 -20.76292 27.01240 1.000 83.42254 38 THR C O 1
ATOM 9999 N N . LEU D 1 96 ? 12.09775 -18.88464 28.26573 1.000 76.09566 39 LEU C N 1
ATOM 10000 C CA . LEU D 1 96 ? 11.97813 -19.54359 29.56162 1.000 73.39768 39 LEU C CA 1
ATOM 10001 C C . LEU D 1 96 ? 10.79412 -19.02737 30.37282 1.000 74.65404 39 LEU C C 1
ATOM 10002 O O . LEU D 1 96 ? 9.95994 -19.82197 30.81641 1.000 77.58736 39 LEU C O 1
ATOM 10007 N N . TYR D 1 97 ? 10.70084 -17.70989 30.58363 1.000 67.80123 40 TYR C N 1
ATOM 10008 C CA . TYR D 1 97 ? 9.50198 -17.05773 31.09782 1.000 66.26871 40 TYR C CA 1
ATOM 10009 C C . TYR D 1 97 ? 8.98515 -16.07825 30.05501 1.000 68.34499 40 TYR C C 1
ATOM 10010 O O . TYR D 1 97 ? 9.76983 -15.44231 29.34837 1.000 69.27358 40 TYR C O 1
ATOM 10019 N N . GLN D 1 98 ? 7.66546 -15.93854 29.96362 1.000 69.64412 41 GLN C N 1
ATOM 10020 C CA . GLN D 1 98 ? 7.06610 -15.08932 28.93911 1.000 65.72591 41 GLN C CA 1
ATOM 10021 C C . GLN D 1 98 ? 5.87501 -14.35861 29.53883 1.000 64.97996 41 GLN C C 1
ATOM 10022 O O . GLN D 1 98 ? 5.10257 -14.95866 30.29327 1.000 67.93138 41 GLN C O 1
ATOM 10028 N N . ASN D 1 99 ? 5.76186 -13.05632 29.25774 1.000 62.20464 42 ASN C N 1
ATOM 10029 C CA . ASN D 1 99 ? 4.61414 -12.26143 29.69256 1.000 62.07033 42 ASN C CA 1
ATOM 10030 C C . ASN D 1 99 ? 4.54057 -12.12833 31.21932 1.000 63.52360 42 ASN C C 1
ATOM 10031 O O . ASN D 1 99 ? 3.44962 -12.07524 31.78112 1.000 68.26444 42 ASN C O 1
ATOM 10036 N N . LEU D 1 100 ? 5.67359 -12.12982 31.93149 1.000 64.49570 43 LEU C N 1
ATOM 10037 C CA . LEU D 1 100 ? 5.65600 -11.68580 33.31690 1.000 60.24951 43 LEU C CA 1
ATOM 10038 C C . LEU D 1 100 ? 5.20956 -10.22735 33.36053 1.000 60.17246 43 LEU C C 1
ATOM 10039 O O . LEU D 1 100 ? 5.27659 -9.50662 32.36710 1.000 64.20710 43 LEU C O 1
ATOM 10044 N N . ARG D 1 101 ? 4.72489 -9.78655 34.51750 1.000 60.95962 44 ARG C N 1
ATOM 10045 C CA . ARG D 1 101 ? 4.28998 -8.39919 34.66064 1.000 64.20869 44 ARG C CA 1
ATOM 10046 C C . ARG D 1 101 ? 4.78920 -7.82850 35.98077 1.000 62.24567 44 ARG C C 1
ATOM 10047 O O . ARG D 1 101 ? 4.66913 -8.46947 37.02855 1.000 62.54146 44 ARG C O 1
ATOM 10055 N N . SER D 1 102 ? 5.33624 -6.61989 35.93176 1.000 62.67078 45 SER C N 1
ATOM 10056 C CA . SER D 1 102 ? 5.88103 -5.99824 37.13166 1.000 59.79008 45 SER C CA 1
ATOM 10057 C C . SER D 1 102 ? 4.76330 -5.59293 38.08420 1.000 60.71480 45 SER C C 1
ATOM 10058 O O . SER D 1 102 ? 3.67869 -5.18469 37.65382 1.000 66.07955 45 SER C O 1
ATOM 10061 N N . ASN D 1 103 ? 5.02513 -5.70309 39.38784 1.000 56.29190 46 ASN C N 1
ATOM 10062 C CA . ASN D 1 103 ? 4.00655 -5.31892 40.35809 1.000 54.50177 46 ASN C CA 1
ATOM 10063 C C . ASN D 1 103 ? 4.01292 -3.80966 40.57141 1.000 59.13226 46 ASN C C 1
ATOM 10064 O O . ASN D 1 103 ? 4.58127 -3.06579 39.76844 1.000 61.76348 46 ASN C O 1
ATOM 10069 N N . GLU D 1 104 ? 3.37933 -3.34994 41.66063 1.000 55.48599 47 GLU C N 1
ATOM 10070 C CA . GLU D 1 104 ? 3.32908 -1.92710 41.97256 1.000 54.43535 47 GLU C CA 1
ATOM 10071 C C . GLU D 1 104 ? 4.65842 -1.37912 42.46422 1.000 55.78308 47 GLU C C 1
ATOM 10072 O O . GLU D 1 104 ? 4.79951 -0.15561 42.56765 1.000 52.94516 47 GLU C O 1
ATOM 10078 N N . SER D 1 105 ? 5.60892 -2.24466 42.80824 1.000 54.28397 48 SER C N 1
ATOM 10079 C CA . SER D 1 105 ? 6.97027 -1.84511 43.10123 1.000 48.83855 48 SER C CA 1
ATOM 10080 C C . SER D 1 105 ? 7.88532 -2.03716 41.90442 1.000 54.96927 48 SER C C 1
ATOM 10081 O O . SER D 1 105 ? 9.11259 -2.01760 42.05934 1.000 55.84770 48 SER C O 1
ATOM 10084 N N . GLY D 1 106 ? 7.31370 -2.23340 40.71730 1.000 55.23403 49 GLY C N 1
ATOM 10085 C CA . GLY D 1 106 ? 8.09771 -2.33678 39.50415 1.000 54.23005 49 GLY C CA 1
ATOM 10086 C C . GLY D 1 106 ? 8.87311 -3.61846 39.37807 1.000 53.58428 49 GLY C C 1
ATOM 10087 O O . GLY D 1 106 ? 9.79393 -3.69863 38.56413 1.000 53.72396 49 GLY C O 1
ATOM 10088 N N . GLN D 1 107 ? 8.50132 -4.64128 40.13456 1.000 54.52946 50 GLN C N 1
ATOM 10089 C CA . GLN D 1 107 ? 9.34632 -5.80342 40.31779 1.000 55.70324 50 GLN C CA 1
ATOM 10090 C C . GLN D 1 107 ? 8.65666 -7.08832 39.88498 1.000 56.45684 50 GLN C C 1
ATOM 10091 O O . GLN D 1 107 ? 7.42632 -7.21209 39.94106 1.000 55.52202 50 GLN C O 1
ATOM 10097 N N . VAL D 1 108 ? 9.48357 -8.03658 39.43806 1.000 56.18389 51 VAL C N 1
ATOM 10098 C CA . VAL D 1 108 ? 9.09323 -9.42294 39.21780 1.000 56.68897 51 VAL C CA 1
ATOM 10099 C C . VAL D 1 108 ? 10.01413 -10.27034 40.09961 1.000 59.76456 51 VAL C C 1
ATOM 10100 O O . VAL D 1 108 ? 11.23119 -10.31507 39.86860 1.000 58.22070 51 VAL C O 1
ATOM 10104 N N . THR D 1 109 ? 9.44116 -10.92751 41.12344 1.000 61.18204 52 THR C N 1
ATOM 10105 C CA . THR D 1 109 ? 10.19946 -11.41561 42.27705 1.000 64.49753 52 THR C CA 1
ATOM 10106 C C . THR D 1 109 ? 10.17004 -12.93713 42.40223 1.000 66.65629 52 THR C C 1
ATOM 10107 O O . THR D 1 109 ? 9.14764 -13.58552 42.15617 1.000 64.06538 52 THR C O 1
ATOM 10111 N N . GLY D 1 110 ? 11.29786 -13.49683 42.84359 1.000 69.53866 53 GLY C N 1
ATOM 10112 C CA . GLY D 1 110 ? 11.35657 -14.91319 43.14954 1.000 69.83207 53 GLY C CA 1
ATOM 10113 C C . GLY D 1 110 ? 11.39021 -15.83386 41.95067 1.000 76.22570 53 GLY C C 1
ATOM 10114 O O . GLY D 1 110 ? 11.02695 -17.01031 42.08080 1.000 76.87022 53 GLY C O 1
ATOM 10115 N N . LEU D 1 111 ? 11.79620 -15.32984 40.78217 1.000 70.10692 54 LEU C N 1
ATOM 10116 C CA . LEU D 1 111 ? 11.98961 -16.19058 39.62363 1.000 62.86583 54 LEU C CA 1
ATOM 10117 C C . LEU D 1 111 ? 12.99530 -17.27823 39.96124 1.000 61.31438 54 LEU C C 1
ATOM 10118 O O . LEU D 1 111 ? 13.92415 -17.06889 40.74582 1.000 66.22948 54 LEU C O 1
ATOM 10123 N N . VAL D 1 112 ? 12.78225 -18.44904 39.36491 1.000 66.61901 55 VAL C N 1
ATOM 10124 C CA . VAL D 1 112 ? 13.59921 -19.64168 39.54686 1.000 64.05784 55 VAL C CA 1
ATOM 10125 C C . VAL D 1 112 ? 14.16267 -20.04458 38.19177 1.000 61.81977 55 VAL C C 1
ATOM 10126 O O . VAL D 1 112 ? 13.40589 -20.31472 37.25365 1.000 63.87459 55 VAL C O 1
ATOM 10130 N N . LEU D 1 113 ? 15.48507 -20.07682 38.08723 1.000 62.84300 56 LEU C N 1
ATOM 10131 C CA . LEU D 1 113 ? 16.14366 -20.39910 36.83179 1.000 67.15178 56 LEU C CA 1
ATOM 10132 C C . LEU D 1 113 ? 17.29836 -21.35366 37.08052 1.000 72.79799 56 LEU C C 1
ATOM 10133 O O . LEU D 1 113 ? 17.90349 -21.32941 38.15945 1.000 72.11416 56 LEU C O 1
ATOM 10138 N N . PRO D 1 114 ? 17.64286 -22.18393 36.09629 1.000 70.77539 57 PRO C N 1
ATOM 10139 C CA . PRO D 1 114 ? 18.80348 -23.06782 36.24674 1.000 72.96311 57 PRO C CA 1
ATOM 10140 C C . PRO D 1 114 ? 20.12022 -22.29334 36.28795 1.000 72.60487 57 PRO C C 1
ATOM 10141 O O . PRO D 1 114 ? 20.22448 -21.14394 35.85456 1.000 76.34173 57 PRO C O 1
ATOM 10145 N N . ALA D 1 115 ? 21.13529 -22.94859 36.84036 1.000 74.18294 58 ALA C N 1
ATOM 10146 C CA . ALA D 1 115 ? 22.46819 -22.38759 36.99232 1.000 72.81322 58 ALA C CA 1
ATOM 10147 C C . ALA D 1 115 ? 23.42805 -23.54307 37.23141 1.000 79.43235 58 ALA C C 1
ATOM 10148 O O . ALA D 1 115 ? 23.01671 -24.56911 37.78490 1.000 81.43086 58 ALA C O 1
ATOM 10150 N N . PRO D 1 116 ? 24.68679 -23.43599 36.79745 1.000 77.24421 59 PRO C N 1
ATOM 10151 C CA . PRO D 1 116 ? 25.64802 -24.50474 37.08406 1.000 76.18433 59 PRO C CA 1
ATOM 10152 C C . PRO D 1 116 ? 25.71348 -24.78157 38.57492 1.000 81.90599 59 PRO C C 1
ATOM 10153 O O . PRO D 1 116 ? 25.64399 -23.86315 39.39720 1.000 81.59724 59 PRO C O 1
ATOM 10157 N N . ASP D 1 117 ? 25.80830 -26.07329 38.90701 1.000 84.07458 60 ASP C N 1
ATOM 10158 C CA . ASP D 1 117 ? 25.98793 -26.55415 40.27154 1.000 86.94677 60 ASP C CA 1
ATOM 10159 C C . ASP D 1 117 ? 26.91019 -25.63736 41.04807 1.000 87.56379 60 ASP C C 1
ATOM 10160 O O . ASP D 1 117 ? 27.94110 -25.20310 40.52584 1.000 87.70079 60 ASP C O 1
ATOM 10165 N N . VAL D 1 118 ? 26.54514 -25.31677 42.28750 1.000 87.37741 61 VAL C N 1
ATOM 10166 C CA . VAL D 1 118 ? 27.21748 -24.20491 42.93745 1.000 85.01065 61 VAL C CA 1
ATOM 10167 C C . VAL D 1 118 ? 28.68905 -24.51248 43.18209 1.000 84.92982 61 VAL C C 1
ATOM 10168 O O . VAL D 1 118 ? 29.48695 -23.58992 43.35092 1.000 86.09046 61 VAL C O 1
ATOM 10172 N N . ASP D 1 119 ? 29.08418 -25.78709 43.12666 1.000 85.82591 62 ASP C N 1
ATOM 10173 C CA . ASP D 1 119 ? 30.48357 -26.15743 43.33710 1.000 84.98655 62 ASP C CA 1
ATOM 10174 C C . ASP D 1 119 ? 31.41844 -25.41114 42.39550 1.000 81.68082 62 ASP C C 1
ATOM 10175 O O . ASP D 1 119 ? 32.51102 -24.99349 42.79361 1.000 80.90299 62 ASP C O 1
ATOM 10180 N N . TYR D 1 120 ? 31.00196 -25.23646 41.14122 1.000 82.88624 63 TYR C N 1
ATOM 10181 C CA . TYR D 1 120 ? 31.85985 -24.62939 40.13106 1.000 82.90589 63 TYR C CA 1
ATOM 10182 C C . TYR D 1 120 ? 32.31028 -23.21524 40.49785 1.000 83.35042 63 TYR C C 1
ATOM 10183 O O . TYR D 1 120 ? 33.33464 -22.74918 39.98474 1.000 83.01222 63 TYR C O 1
ATOM 10192 N N . SER D 1 121 ? 31.57492 -22.51591 41.36424 1.000 84.17344 64 SER C N 1
ATOM 10193 C CA . SER D 1 121 ? 31.98125 -21.17197 41.75737 1.000 85.42140 64 SER C CA 1
ATOM 10194 C C . SER D 1 121 ? 32.93566 -21.18828 42.93398 1.000 84.60048 64 SER C C 1
ATOM 10195 O O . SER D 1 121 ? 33.53099 -20.14560 43.23426 1.000 79.21784 64 SER C O 1
ATOM 10198 N N . LEU D 1 122 ? 33.11416 -22.35166 43.57104 1.000 86.84592 65 LEU C N 1
ATOM 10199 C CA . LEU D 1 122 ? 33.93094 -22.47835 44.77388 1.000 87.54647 65 LEU C CA 1
ATOM 10200 C C . LEU D 1 122 ? 35.40346 -22.86545 44.53298 1.000 94.53383 65 LEU C C 1
ATOM 10201 O O . LEU D 1 122 ? 36.15781 -22.94202 45.50561 1.000 94.80922 65 LEU C O 1
ATOM 10206 N N . GLN D 1 123 ? 35.86016 -23.00806 43.28796 1.000 107.57148 66 GLN C N 1
ATOM 10207 C CA . GLN D 1 123 ? 37.25504 -23.26873 42.94981 1.000 104.61227 66 GLN C CA 1
ATOM 10208 C C . GLN D 1 123 ? 37.48474 -22.83757 41.51620 1.000 109.86635 66 GLN C C 1
ATOM 10209 O O . GLN D 1 123 ? 36.52772 -22.76703 40.73669 1.000 110.35272 66 GLN C O 1
ATOM 10215 N N . PRO D 1 124 ? 38.67443 -22.33291 41.20947 1.000 95.94254 67 PRO C N 1
ATOM 10216 C CA . PRO D 1 124 ? 39.10046 -22.21211 39.80246 1.000 88.89851 67 PRO C CA 1
ATOM 10217 C C . PRO D 1 124 ? 38.62653 -23.36903 38.95795 1.000 89.23413 67 PRO C C 1
ATOM 10218 O O . PRO D 1 124 ? 38.92282 -24.52269 39.24061 1.000 92.34758 67 PRO C O 1
ATOM 10222 N N . SER D 1 125 ? 37.92311 -23.05305 37.88885 1.000 90.47124 68 SER C N 1
ATOM 10223 C CA . SER D 1 125 ? 37.23156 -24.04773 37.09515 1.000 93.32969 68 SER C CA 1
ATOM 10224 C C . SER D 1 125 ? 37.17745 -23.46119 35.70757 1.000 93.14725 68 SER C C 1
ATOM 10225 O O . SER D 1 125 ? 36.96835 -22.25667 35.54933 1.000 93.72564 68 SER C O 1
ATOM 10228 N N . ASP D 1 126 ? 37.45209 -24.29312 34.73126 1.000 97.72028 69 ASP C N 1
ATOM 10229 C CA . ASP D 1 126 ? 37.31209 -23.91438 33.34391 1.000 99.60660 69 ASP C CA 1
ATOM 10230 C C . ASP D 1 126 ? 35.88063 -24.08663 32.85760 1.000 93.98484 69 ASP C C 1
ATOM 10231 O O . ASP D 1 126 ? 35.61672 -23.89952 31.66702 1.000 95.44667 69 ASP C O 1
ATOM 10236 N N . VAL D 1 127 ? 34.96139 -24.44297 33.76244 1.000 90.49533 70 VAL C N 1
ATOM 10237 C CA . VAL D 1 127 ? 33.52298 -24.41369 33.50894 1.000 86.21462 70 VAL C CA 1
ATOM 10238 C C . VAL D 1 127 ? 32.96849 -23.07215 33.97582 1.000 84.19324 70 VAL C C 1
ATOM 10239 O O . VAL D 1 127 ? 33.20668 -22.65724 35.11826 1.000 86.33779 70 VAL C O 1
ATOM 10243 N N . ARG D 1 128 ? 32.23052 -22.39253 33.10659 1.000 78.88968 71 ARG C N 1
ATOM 10244 C CA . ARG D 1 128 ? 31.54038 -21.18423 33.53488 1.000 76.06705 71 ARG C CA 1
ATOM 10245 C C . ARG D 1 128 ? 30.64507 -21.55303 34.71267 1.000 75.85161 71 ARG C C 1
ATOM 10246 O O . ARG D 1 128 ? 29.81973 -22.47175 34.58476 1.000 78.39634 71 ARG C O 1
ATOM 10254 N N . PRO D 1 129 ? 30.81691 -20.93890 35.88201 1.000 73.01975 72 PRO C N 1
ATOM 10255 C CA . PRO D 1 129 ? 30.04234 -21.35086 37.06118 1.000 76.04798 72 PRO C CA 1
ATOM 10256 C C . PRO D 1 129 ? 28.71579 -20.62691 37.23882 1.000 74.99947 72 PRO C C 1
ATOM 10257 O O . PRO D 1 129 ? 28.04643 -20.85805 38.25980 1.000 71.02333 72 PRO C O 1
ATOM 10261 N N . TYR D 1 130 ? 28.33717 -19.77554 36.27522 1.000 69.67465 73 TYR C N 1
ATOM 10262 C CA . TYR D 1 130 ? 27.08689 -19.03083 36.30133 1.000 68.70698 73 TYR C CA 1
ATOM 10263 C C . TYR D 1 130 ? 26.33542 -19.24442 34.98664 1.000 70.15780 73 TYR C C 1
ATOM 10264 O O . TYR D 1 130 ? 26.90283 -19.70121 33.99016 1.000 69.70268 73 TYR C O 1
ATOM 10273 N N . SER D 1 131 ? 25.03471 -18.93355 35.00841 1.000 75.22414 74 SER C N 1
ATOM 10274 C CA . SER D 1 131 ? 24.14867 -19.04366 33.85188 1.000 69.72079 74 SER C CA 1
ATOM 10275 C C . SER D 1 131 ? 23.82623 -17.66496 33.27515 1.000 70.19057 74 SER C C 1
ATOM 10276 O O . SER D 1 131 ? 23.54049 -16.72132 34.01732 1.000 70.12233 74 SER C O 1
ATOM 10279 N N . GLN D 1 132 ? 23.86876 -17.55681 31.94833 1.000 65.04340 75 GLN C N 1
ATOM 10280 C CA . GLN D 1 132 ? 23.67296 -16.29743 31.24145 1.000 62.80740 75 GLN C CA 1
ATOM 10281 C C . GLN D 1 132 ? 22.26946 -16.25970 30.65889 1.000 62.85561 75 GLN C C 1
ATOM 10282 O O . GLN D 1 132 ? 21.92216 -17.11382 29.84405 1.000 68.03286 75 GLN C O 1
ATOM 10288 N N . TYR D 1 133 ? 21.48528 -15.25446 31.03108 1.000 61.07343 76 TYR C N 1
ATOM 10289 C CA . TYR D 1 133 ? 20.15454 -15.06631 30.47330 1.000 62.02617 76 TYR C CA 1
ATOM 10290 C C . TYR D 1 133 ? 20.00994 -13.67385 29.86829 1.000 61.80380 76 TYR C C 1
ATOM 10291 O O . TYR D 1 133 ? 20.74964 -12.73845 30.19131 1.000 60.61717 76 TYR C O 1
ATOM 10300 N N . ILE D 1 134 ? 19.03413 -13.54975 28.97594 1.000 58.68670 77 ILE C N 1
ATOM 10301 C CA . ILE D 1 134 ? 18.62961 -12.26661 28.41954 1.000 59.84723 77 ILE C CA 1
ATOM 10302 C C . ILE D 1 134 ? 17.34453 -11.84015 29.11497 1.000 62.27448 77 ILE C C 1
ATOM 10303 O O . ILE D 1 134 ? 16.47756 -12.67947 29.39541 1.000 68.85809 77 ILE C O 1
ATOM 10308 N N . VAL D 1 135 ? 17.22181 -10.54478 29.41062 1.000 57.09703 78 VAL C N 1
ATOM 10309 C CA . VAL D 1 135 ? 16.08684 -9.99446 30.14123 1.000 54.52910 78 VAL C CA 1
ATOM 10310 C C . VAL D 1 135 ? 15.49537 -8.85213 29.32287 1.000 51.63886 78 VAL C C 1
ATOM 10311 O O . VAL D 1 135 ? 16.01235 -7.73137 29.35613 1.000 52.03388 78 VAL C O 1
ATOM 10315 N N . GLU D 1 136 ? 14.41387 -9.12085 28.59814 1.000 53.11349 79 GLU C N 1
ATOM 10316 C CA . GLU D 1 136 ? 13.71555 -8.09877 27.82070 1.000 53.89455 79 GLU C CA 1
ATOM 10317 C C . GLU D 1 136 ? 12.57110 -7.51267 28.64321 1.000 54.36614 79 GLU C C 1
ATOM 10318 O O . GLU D 1 136 ? 11.80707 -8.26198 29.26178 1.000 57.42622 79 GLU C O 1
ATOM 10324 N N . ALA D 1 137 ? 12.45565 -6.17929 28.65805 1.000 49.22301 80 ALA C N 1
ATOM 10325 C CA . ALA D 1 137 ? 11.37032 -5.49491 29.35339 1.000 50.15392 80 ALA C CA 1
ATOM 10326 C C . ALA D 1 137 ? 10.64652 -4.54471 28.41335 1.000 52.85997 80 ALA C C 1
ATOM 10327 O O . ALA D 1 137 ? 11.28472 -3.75236 27.71562 1.000 56.74555 80 ALA C O 1
ATOM 10329 N N . ILE D 1 138 ? 9.31416 -4.59554 28.42688 1.000 52.41426 81 ILE C N 1
ATOM 10330 C CA . ILE D 1 138 ? 8.47592 -3.81619 27.51889 1.000 55.19806 81 ILE C CA 1
ATOM 10331 C C . ILE D 1 138 ? 7.38861 -3.12047 28.32367 1.000 54.81278 81 ILE C C 1
ATOM 10332 O O . ILE D 1 138 ? 6.64388 -3.77259 29.06260 1.000 57.37500 81 ILE C O 1
ATOM 10337 N N . ALA D 1 139 ? 7.26871 -1.80878 28.15303 1.000 53.46206 82 ALA C N 1
ATOM 10338 C CA . ALA D 1 139 ? 6.25597 -1.05938 28.87878 1.000 59.36934 82 ALA C CA 1
ATOM 10339 C C . ALA D 1 139 ? 5.73092 0.04116 27.97883 1.000 61.91261 82 ALA C C 1
ATOM 10340 O O . ALA D 1 139 ? 6.47470 0.59758 27.16801 1.000 62.99622 82 ALA C O 1
ATOM 10342 N N . ASP D 1 140 ? 4.44439 0.34975 28.13576 1.000 70.36777 83 ASP C N 1
ATOM 10343 C CA . ASP D 1 140 ? 3.80896 1.38542 27.32764 1.000 73.18409 83 ASP C CA 1
ATOM 10344 C C . ASP D 1 140 ? 4.46711 2.74313 27.56423 1.000 70.60301 83 ASP C C 1
ATOM 10345 O O . ASP D 1 140 ? 4.63858 3.17433 28.70713 1.000 69.32857 83 ASP C O 1
ATOM 10350 N N . GLY D 1 141 ? 4.84207 3.41159 26.47074 1.000 67.26617 84 GLY C N 1
ATOM 10351 C CA . GLY D 1 141 ? 5.52128 4.68781 26.52791 1.000 62.66754 84 GLY C CA 1
ATOM 10352 C C . GLY D 1 141 ? 7.00519 4.63128 26.82829 1.000 62.84762 84 GLY C C 1
ATOM 10353 O O . GLY D 1 141 ? 7.63449 5.69493 26.94166 1.000 59.26822 84 GLY C O 1
ATOM 10354 N N . TYR D 1 142 ? 7.58968 3.43833 26.95940 1.000 62.92146 85 TYR C N 1
ATOM 10355 C CA . TYR D 1 142 ? 8.99570 3.29217 27.31413 1.000 59.57027 85 TYR C CA 1
ATOM 10356 C C . TYR D 1 142 ? 9.75471 2.55279 26.22522 1.000 59.87162 85 TYR C C 1
ATOM 10357 O O . TYR D 1 142 ? 9.22301 1.63920 25.58984 1.000 60.16136 85 TYR C O 1
ATOM 10366 N N . GLU D 1 143 ? 11.00551 2.96105 26.03287 1.000 60.57959 86 GLU C N 1
ATOM 10367 C CA . GLU D 1 143 ? 11.90081 2.33408 25.07445 1.000 59.41862 86 GLU C CA 1
ATOM 10368 C C . GLU D 1 143 ? 12.40595 1.00245 25.62287 1.000 58.93262 86 GLU C C 1
ATOM 10369 O O . GLU D 1 143 ? 13.11484 0.97259 26.63485 1.000 57.81920 86 GLU C O 1
ATOM 10375 N N . THR D 1 144 ? 12.03805 -0.09470 24.94919 1.000 63.53730 87 THR C N 1
ATOM 10376 C CA . THR D 1 144 ? 12.35858 -1.44967 25.39821 1.000 61.57391 87 THR C CA 1
ATOM 10377 C C . THR D 1 144 ? 13.83618 -1.58224 25.75724 1.000 57.02869 87 THR C C 1
ATOM 10378 O O . THR D 1 144 ? 14.70469 -0.98001 25.12728 1.000 58.32347 87 THR C O 1
ATOM 10382 N N . VAL D 1 145 ? 14.11497 -2.37054 26.79174 1.000 57.20774 88 VAL C N 1
ATOM 10383 C CA . VAL D 1 145 ? 15.45995 -2.57641 27.30858 1.000 52.65587 88 VAL C CA 1
ATOM 10384 C C . VAL D 1 145 ? 15.78398 -4.06390 27.25874 1.000 54.51443 88 VAL C C 1
ATOM 10385 O O . VAL D 1 145 ? 14.94050 -4.90530 27.59166 1.000 56.27807 88 VAL C O 1
ATOM 10389 N N . VAL D 1 146 ? 16.99908 -4.39616 26.83515 1.000 54.94259 89 VAL C N 1
ATOM 10390 C CA . VAL D 1 146 ? 17.43442 -5.78654 26.75681 1.000 54.50030 89 VAL C CA 1
ATOM 10391 C C . VAL D 1 146 ? 18.78513 -5.90121 27.43890 1.000 54.12965 89 VAL C C 1
ATOM 10392 O O . VAL D 1 146 ? 19.74105 -5.22231 27.04533 1.000 57.91820 89 VAL C O 1
ATOM 10396 N N . ILE D 1 147 ? 18.87429 -6.76566 28.44150 1.000 52.44188 90 ILE C N 1
ATOM 10397 C CA . ILE D 1 147 ? 20.13194 -7.04960 29.12364 1.000 55.04418 90 ILE C CA 1
ATOM 10398 C C . ILE D 1 147 ? 20.59968 -8.42646 28.66697 1.000 59.70148 90 ILE C C 1
ATOM 10399 O O . ILE D 1 147 ? 19.87725 -9.41842 28.82312 1.000 62.95624 90 ILE C O 1
ATOM 10404 N N . GLU D 1 148 ? 21.78673 -8.48719 28.07640 1.000 59.26916 91 GLU C N 1
ATOM 10405 C CA . GLU D 1 148 ? 22.34371 -9.73125 27.55578 1.000 58.83212 91 GLU C CA 1
ATOM 10406 C C . GLU D 1 148 ? 23.47324 -10.17433 28.47901 1.000 60.00175 91 GLU C C 1
ATOM 10407 O O . GLU D 1 148 ? 24.58490 -9.64617 28.39898 1.000 64.40057 91 GLU C O 1
ATOM 10413 N N . GLY D 1 149 ? 23.19988 -11.15128 29.34428 1.000 61.51465 92 GLY C N 1
ATOM 10414 C CA . GLY D 1 149 ? 24.27091 -11.75644 30.11674 1.000 59.43883 92 GLY C CA 1
ATOM 10415 C C . GLY D 1 149 ? 24.08605 -11.70767 31.61868 1.000 58.86575 92 GLY C C 1
ATOM 10416 O O . GLY D 1 149 ? 25.06440 -11.81507 32.36828 1.000 55.90498 92 GLY C O 1
ATOM 10417 N N . THR D 1 150 ? 22.83111 -11.53095 32.05707 1.000 60.20389 93 THR C N 1
ATOM 10418 C CA . THR D 1 150 ? 22.43982 -11.59103 33.46527 1.000 58.52798 93 THR C CA 1
ATOM 10419 C C . THR D 1 150 ? 23.03571 -12.84298 34.09652 1.000 59.79679 93 THR C C 1
ATOM 10420 O O . THR D 1 150 ? 22.59856 -13.95714 33.79494 1.000 56.99011 93 THR C O 1
ATOM 10424 N N . GLN D 1 151 ? 24.03926 -12.69479 34.95010 1.000 58.51466 94 GLN C N 1
ATOM 10425 C CA . GLN D 1 151 ? 24.76153 -13.85527 35.46528 1.000 60.35562 94 GLN C CA 1
ATOM 10426 C C . GLN D 1 151 ? 24.05004 -14.42125 36.69121 1.000 60.27226 94 GLN C C 1
ATOM 10427 O O . GLN D 1 151 ? 23.93330 -13.74498 37.71420 1.000 63.20400 94 GLN C O 1
ATOM 10433 N N . LEU D 1 152 ? 23.58851 -15.66145 36.59369 1.000 62.11592 95 LEU C N 1
ATOM 10434 C CA . LEU D 1 152 ? 22.87871 -16.31339 37.68476 1.000 62.50877 95 LEU C CA 1
ATOM 10435 C C . LEU D 1 152 ? 23.76892 -17.33458 38.37623 1.000 63.38380 95 LEU C C 1
ATOM 10436 O O . LEU D 1 152 ? 24.44750 -18.12465 37.71484 1.000 65.97504 95 LEU C O 1
ATOM 10441 N N . LEU D 1 153 ? 23.73962 -17.32741 39.70941 1.000 66.34039 96 LEU C N 1
ATOM 10442 C CA . LEU D 1 153 ? 24.48255 -18.26627 40.54119 1.000 65.55985 96 LEU C CA 1
ATOM 10443 C C . LEU D 1 153 ? 23.52222 -19.18128 41.29300 1.000 67.72490 96 LEU C C 1
ATOM 10444 O O . LEU D 1 153 ? 22.51001 -18.72492 41.83942 1.000 68.41559 96 LEU C O 1
ATOM 10449 N N . ALA D 1 154 ? 23.84172 -20.47434 41.31195 1.000 68.84737 97 ALA C N 1
ATOM 10450 C CA . ALA D 1 154 ? 23.05085 -21.42739 42.07601 1.000 69.02291 97 ALA C CA 1
ATOM 10451 C C . ALA D 1 154 ? 22.98902 -21.03026 43.54675 1.000 68.34263 97 ALA C C 1
ATOM 10452 O O . ALA D 1 154 ? 23.98584 -20.60206 44.13723 1.000 71.37507 97 ALA C O 1
ATOM 10454 N N . THR D 1 155 ? 21.78955 -21.15634 44.11582 1.000 67.51935 98 THR C N 1
ATOM 10455 C CA . THR D 1 155 ? 21.38903 -20.86108 45.49960 1.000 70.35327 98 THR C CA 1
ATOM 10456 C C . THR D 1 155 ? 21.41134 -19.37672 45.85699 1.000 68.96013 98 THR C C 1
ATOM 10457 O O . THR D 1 155 ? 21.15051 -19.03869 47.01049 1.000 70.60633 98 THR C O 1
ATOM 10461 N N . ILE D 1 156 ? 21.66399 -18.47296 44.91553 1.000 70.30362 99 ILE C N 1
ATOM 10462 C CA . ILE D 1 156 ? 21.77174 -17.04779 45.22033 1.000 68.53154 99 ILE C CA 1
ATOM 10463 C C . ILE D 1 156 ? 20.69842 -16.28443 44.45210 1.000 67.71312 99 ILE C C 1
ATOM 10464 O O . ILE D 1 156 ? 20.42027 -16.59600 43.28780 1.000 66.07674 99 ILE C O 1
ATOM 10469 N N . GLU D 1 157 ? 20.08165 -15.29436 45.10675 1.000 63.61613 100 GLU C N 1
ATOM 10470 C CA . GLU D 1 157 ? 19.21870 -14.37329 44.38673 1.000 59.72324 100 GLU C CA 1
ATOM 10471 C C . GLU D 1 157 ? 20.06811 -13.33637 43.67622 1.000 60.00645 100 GLU C C 1
ATOM 10472 O O . GLU D 1 157 ? 20.94385 -12.71909 44.28302 1.000 64.05064 100 GLU C O 1
ATOM 10478 N N . ALA D 1 158 ? 19.81504 -13.15234 42.39098 1.000 64.63800 101 ALA C N 1
ATOM 10479 C CA . ALA D 1 158 ? 20.37863 -12.04454 41.64510 1.000 60.23813 101 ALA C CA 1
ATOM 10480 C C . ALA D 1 158 ? 19.29851 -10.99446 41.44123 1.000 60.31519 101 ALA C C 1
ATOM 10481 O O . ALA D 1 158 ? 18.10516 -11.29885 41.37780 1.000 60.36129 101 ALA C O 1
ATOM 10483 N N . ARG D 1 159 ? 19.73188 -9.74784 41.36445 1.000 60.54255 102 ARG C N 1
ATOM 10484 C CA . ARG D 1 159 ? 18.84356 -8.60684 41.21708 1.000 57.87763 102 ARG C CA 1
ATOM 10485 C C . ARG D 1 159 ? 19.23483 -7.88249 39.93562 1.000 53.17764 102 ARG C C 1
ATOM 10486 O O . ARG D 1 159 ? 20.33005 -7.32478 39.84032 1.000 51.79921 102 ARG C O 1
ATOM 10494 N N . GLN D 1 160 ? 18.36077 -7.92533 38.94049 1.000 54.24085 103 GLN C N 1
ATOM 10495 C CA . GLN D 1 160 ? 18.56731 -7.20573 37.69480 1.000 52.09935 103 GLN C CA 1
ATOM 10496 C C . GLN D 1 160 ? 17.73555 -5.92874 37.70295 1.000 51.09744 103 GLN C C 1
ATOM 10497 O O . GLN D 1 160 ? 16.52327 -5.97336 37.93036 1.000 53.42477 103 GLN C O 1
ATOM 10503 N N . GLY D 1 161 ? 18.38510 -4.79486 37.47154 1.000 51.57233 104 GLY C N 1
ATOM 10504 C CA . GLY D 1 161 ? 17.69625 -3.52665 37.37654 1.000 48.99454 104 GLY C CA 1
ATOM 10505 C C . GLY D 1 161 ? 17.55818 -3.15701 35.91738 1.000 48.96336 104 GLY C C 1
ATOM 10506 O O . GLY D 1 161 ? 18.42331 -3.46691 35.11087 1.000 51.44453 104 GLY C O 1
ATOM 10507 N N . VAL D 1 162 ? 16.44703 -2.51385 35.58215 1.000 47.31418 105 VAL C N 1
ATOM 10508 C CA . VAL D 1 162 ? 16.13606 -2.19677 34.19082 1.000 48.12587 105 VAL C CA 1
ATOM 10509 C C . VAL D 1 162 ? 15.67566 -0.74555 34.15062 1.000 50.30943 105 VAL C C 1
ATOM 10510 O O . VAL D 1 162 ? 14.48975 -0.45623 34.37155 1.000 51.29364 105 VAL C O 1
ATOM 10514 N N . PRO D 1 163 ? 16.57266 0.19452 33.93102 1.000 50.00266 106 PRO C N 1
ATOM 10515 C CA . PRO D 1 163 ? 16.17418 1.60125 33.76331 1.000 51.87916 106 PRO C CA 1
ATOM 10516 C C . PRO D 1 163 ? 15.74284 1.90649 32.33220 1.000 50.52799 106 PRO C C 1
ATOM 10517 O O . PRO D 1 163 ? 16.56909 1.95937 31.41730 1.000 53.32670 106 PRO C O 1
ATOM 10521 N N . MET D 1 164 ? 14.45035 2.15936 32.14633 1.000 45.91611 107 MET C N 1
ATOM 10522 C CA . MET D 1 164 ? 13.86773 2.35679 30.82595 1.000 50.54255 107 MET C CA 1
ATOM 10523 C C . MET D 1 164 ? 13.74918 3.83448 30.49975 1.000 53.76961 107 MET C C 1
ATOM 10524 O O . MET D 1 164 ? 13.30181 4.61983 31.33088 1.000 56.60221 107 MET C O 1
ATOM 10529 N N . SER D 1 165 ? 14.11905 4.20436 29.28687 1.000 55.06739 108 SER C N 1
ATOM 10530 C CA . SER D 1 165 ? 13.83260 5.62206 29.08276 1.000 55.39886 108 SER C CA 1
ATOM 10531 C C . SER D 1 165 ? 12.43944 5.80201 28.48429 1.000 56.63364 108 SER C C 1
ATOM 10532 O O . SER D 1 165 ? 12.00807 4.98303 27.67242 1.000 60.93508 108 SER C O 1
ATOM 10535 N N . PRO D 1 166 ? 11.69819 6.85349 28.82138 1.000 56.64981 109 PRO C N 1
ATOM 10536 C CA . PRO D 1 166 ? 10.42085 7.09629 28.14386 1.000 57.89043 109 PRO C CA 1
ATOM 10537 C C . PRO D 1 166 ? 10.66841 7.56066 26.72001 1.000 58.27743 109 PRO C C 1
ATOM 10538 O O . PRO D 1 166 ? 11.74553 8.05051 26.38253 1.000 64.56998 109 PRO C O 1
ATOM 10542 N N . ARG D 1 167 ? 9.65850 7.41376 25.87383 1.000 54.53024 110 ARG C N 1
ATOM 10543 C CA . ARG D 1 167 ? 9.84799 7.79307 24.47643 1.000 62.58960 110 ARG C CA 1
ATOM 10544 C C . ARG D 1 167 ? 9.37976 9.22967 24.18694 1.000 65.64565 110 ARG C C 1
ATOM 10545 O O . ARG D 1 167 ? 8.21054 9.58284 24.37668 1.000 67.11390 110 ARG C O 1
ATOM 10553 N N . SER D 1 175 ? 12.36008 6.06282 16.00077 1.000 83.96716 118 SER C N 1
ATOM 10554 C CA . SER D 1 175 ? 12.71163 5.97450 17.41953 1.000 91.34047 118 SER C CA 1
ATOM 10555 C C . SER D 1 175 ? 11.77709 5.00117 18.14416 1.000 90.74858 118 SER C C 1
ATOM 10556 O O . SER D 1 175 ? 12.10766 4.47813 19.21477 1.000 88.15051 118 SER C O 1
ATOM 10559 N N . ARG D 1 176 ? 10.60122 4.77397 17.55694 1.000 87.34132 119 ARG C N 1
ATOM 10560 C CA . ARG D 1 176 ? 9.68275 3.77259 18.09291 1.000 88.33484 119 ARG C CA 1
ATOM 10561 C C . ARG D 1 176 ? 10.25475 2.36619 17.93200 1.000 83.99442 119 ARG C C 1
ATOM 10562 O O . ARG D 1 176 ? 10.06847 1.51308 18.81025 1.000 82.98179 119 ARG C O 1
ATOM 10570 N N . GLN D 1 177 ? 10.96882 2.12211 16.82940 1.000 79.69496 120 GLN C N 1
ATOM 10571 C CA . GLN D 1 177 ? 11.68085 0.88374 16.54461 1.000 66.82915 120 GLN C CA 1
ATOM 10572 C C . GLN D 1 177 ? 12.96604 0.72583 17.34151 1.000 64.57239 120 GLN C C 1
ATOM 10573 O O . GLN D 1 177 ? 13.65820 -0.28337 17.17338 1.000 62.19566 120 GLN C O 1
ATOM 10579 N N . SER D 1 178 ? 13.31094 1.68857 18.18318 1.000 72.10230 121 SER C N 1
ATOM 10580 C CA . SER D 1 178 ? 14.60121 1.70720 18.84543 1.000 63.86634 121 SER C CA 1
ATOM 10581 C C . SER D 1 178 ? 14.54604 0.95458 20.16558 1.000 65.06134 121 SER C C 1
ATOM 10582 O O . SER D 1 178 ? 13.48956 0.84377 20.79704 1.000 64.40544 121 SER C O 1
ATOM 10585 N N . GLU D 1 179 ? 15.70859 0.43932 20.57497 1.000 60.87299 122 GLU C N 1
ATOM 10586 C CA . GLU D 1 179 ? 15.85413 -0.34854 21.79318 1.000 63.48665 122 GLU C CA 1
ATOM 10587 C C . GLU D 1 179 ? 17.26691 -0.17307 22.33984 1.000 62.51580 122 GLU C C 1
ATOM 10588 O O . GLU D 1 179 ? 18.19639 0.15483 21.59826 1.000 62.07071 122 GLU C O 1
ATOM 10594 N N . LEU D 1 180 ? 17.41914 -0.39711 23.64898 1.000 59.19865 123 LEU C N 1
ATOM 10595 C CA . LEU D 1 180 ? 18.69864 -0.29468 24.34004 1.000 57.53206 123 LEU C CA 1
ATOM 10596 C C . LEU D 1 180 ? 19.18170 -1.68486 24.71828 1.000 60.77333 123 LEU C C 1
ATOM 10597 O O . LEU D 1 180 ? 18.46772 -2.41358 25.40986 1.000 63.53108 123 LEU C O 1
ATOM 10602 N N . ILE D 1 181 ? 20.39737 -2.04160 24.29870 1.000 61.50168 124 ILE C N 1
ATOM 10603 C CA . ILE D 1 181 ? 20.98699 -3.35674 24.57481 1.000 59.32845 124 ILE C CA 1
ATOM 10604 C C . ILE D 1 181 ? 22.20467 -3.17447 25.46861 1.000 62.48112 124 ILE C C 1
ATOM 10605 O O . ILE D 1 181 ? 23.26824 -2.74589 25.00288 1.000 69.50389 124 ILE C O 1
ATOM 10610 N N . PHE D 1 182 ? 22.07559 -3.52620 26.73623 1.000 58.51295 125 PHE C N 1
ATOM 10611 C CA . PHE D 1 182 ? 23.23631 -3.59437 27.60650 1.000 61.46798 125 PHE C CA 1
ATOM 10612 C C . PHE D 1 182 ? 23.84417 -4.98302 27.50890 1.000 64.90364 125 PHE C C 1
ATOM 10613 O O . PHE D 1 182 ? 23.13381 -5.98685 27.62120 1.000 62.92898 125 PHE C O 1
ATOM 10621 N N . ASP D 1 183 ? 25.14760 -5.03970 27.27743 1.000 70.24320 126 ASP C N 1
ATOM 10622 C CA . ASP D 1 183 ? 25.86528 -6.30304 27.25378 1.000 72.54190 126 ASP C CA 1
ATOM 10623 C C . ASP D 1 183 ? 26.62501 -6.47276 28.55483 1.000 72.81528 126 ASP C C 1
ATOM 10624 O O . ASP D 1 183 ? 27.36321 -5.57575 28.96799 1.000 75.53200 126 ASP C O 1
ATOM 10629 N N . ILE D 1 184 ? 26.43536 -7.61413 29.19996 1.000 62.69203 127 ILE C N 1
ATOM 10630 C CA . ILE D 1 184 ? 27.17632 -7.95578 30.40342 1.000 59.13102 127 ILE C CA 1
ATOM 10631 C C . ILE D 1 184 ? 28.25020 -8.95870 30.01486 1.000 62.62920 127 ILE C C 1
ATOM 10632 O O . ILE D 1 184 ? 27.94544 -10.11851 29.70729 1.000 65.85301 127 ILE C O 1
ATOM 10637 N N . GLY D 1 185 ? 29.50679 -8.52575 30.05546 1.000 58.64543 128 GLY C N 1
ATOM 10638 C CA . GLY D 1 185 ? 30.62198 -9.36519 29.66917 1.000 61.14198 128 GLY C CA 1
ATOM 10639 C C . GLY D 1 185 ? 30.84087 -10.52476 30.63065 1.000 67.22735 128 GLY C C 1
ATOM 10640 O O . GLY D 1 185 ? 29.99801 -10.86351 31.46407 1.000 66.24325 128 GLY C O 1
ATOM 10641 N N . GLU D 1 186 ? 32.00404 -11.15671 30.49310 1.000 69.15408 129 GLU C N 1
ATOM 10642 C CA . GLU D 1 186 ? 32.31563 -12.27459 31.36807 1.000 72.56712 129 GLU C CA 1
ATOM 10643 C C . GLU D 1 186 ? 32.71142 -11.76486 32.74795 1.000 70.53594 129 GLU C C 1
ATOM 10644 O O . GLU D 1 186 ? 33.20342 -10.64416 32.90456 1.000 66.57577 129 GLU C O 1
ATOM 10650 N N . HIS D 1 187 ? 32.46603 -12.59112 33.75977 1.000 67.27446 130 HIS C N 1
ATOM 10651 C CA . HIS D 1 187 ? 33.04534 -12.31948 35.06036 1.000 65.63408 130 HIS C CA 1
ATOM 10652 C C . HIS D 1 187 ? 34.56182 -12.23404 34.92537 1.000 70.80321 130 HIS C C 1
ATOM 10653 O O . HIS D 1 187 ? 35.15173 -12.78668 33.99344 1.000 75.00719 130 HIS C O 1
ATOM 10660 N N . THR D 1 188 ? 35.20438 -11.50795 35.84554 1.000 68.63595 131 THR C N 1
ATOM 10661 C CA . THR D 1 188 ? 36.65989 -11.41557 35.76328 1.000 69.36139 131 THR C CA 1
ATOM 10662 C C . THR D 1 188 ? 37.35550 -12.67314 36.26292 1.000 73.53756 131 THR C C 1
ATOM 10663 O O . THR D 1 188 ? 38.48672 -12.93172 35.83734 1.000 79.01185 131 THR C O 1
ATOM 10667 N N . LEU D 1 189 ? 36.71247 -13.46522 37.13455 1.000 71.39332 132 LEU C N 1
ATOM 10668 C CA . LEU D 1 189 ? 37.28399 -14.76143 37.50175 1.000 73.50073 132 LEU C CA 1
ATOM 10669 C C . LEU D 1 189 ? 37.24455 -15.73911 36.33355 1.000 75.68935 132 LEU C C 1
ATOM 10670 O O . LEU D 1 189 ? 38.14852 -16.56992 36.18848 1.000 79.08006 132 LEU C O 1
ATOM 10675 N N . TYR D 1 190 ? 36.20732 -15.66552 35.49171 1.000 80.20142 133 TYR C N 1
ATOM 10676 C CA . TYR D 1 190 ? 36.07913 -16.60432 34.37803 1.000 78.98759 133 TYR C CA 1
ATOM 10677 C C . TYR D 1 190 ? 36.71538 -16.05911 33.10888 1.000 82.22310 133 TYR C C 1
ATOM 10678 O O . TYR D 1 190 ? 37.52122 -16.74560 32.47150 1.000 84.35353 133 TYR C O 1
ATOM 10687 N N . GLY D 1 191 ? 36.37043 -14.82927 32.73912 1.000 83.10223 134 GLY C N 1
ATOM 10688 C CA . GLY D 1 191 ? 36.86617 -14.23128 31.51929 1.000 89.30748 134 GLY C CA 1
ATOM 10689 C C . GLY D 1 191 ? 38.35504 -13.90548 31.56263 1.000 95.17700 134 GLY C C 1
ATOM 10690 O O . GLY D 1 191 ? 39.08475 -14.19532 32.51490 1.000 92.78364 134 GLY C O 1
ATOM 10691 N N . THR D 1 192 ? 38.80142 -13.27723 30.47690 1.000 95.92257 135 THR C N 1
ATOM 10692 C CA . THR D 1 192 ? 40.19234 -12.88449 30.28431 1.000 91.39621 135 THR C CA 1
ATOM 10693 C C . THR D 1 192 ? 40.22624 -11.40819 29.90999 1.000 91.18253 135 THR C C 1
ATOM 10694 O O . THR D 1 192 ? 39.82245 -11.02940 28.80289 1.000 91.87751 135 THR C O 1
ATOM 10698 N N . TYR D 1 193 ? 40.69455 -10.58186 30.83491 1.000 85.50932 136 TYR C N 1
ATOM 10699 C CA . TYR D 1 193 ? 40.75722 -9.13843 30.69122 1.000 80.29529 136 TYR C CA 1
ATOM 10700 C C . TYR D 1 193 ? 42.20941 -8.68866 30.75909 1.000 76.17861 136 TYR C C 1
ATOM 10701 O O . TYR D 1 193 ? 43.05886 -9.40798 31.29434 1.000 77.48589 136 TYR C O 1
ATOM 10710 N N . PRO D 1 194 ? 42.53426 -7.51530 30.21838 1.000 74.62975 137 PRO C N 1
ATOM 10711 C CA . PRO D 1 194 ? 43.90308 -6.99721 30.32888 1.000 70.47058 137 PRO C CA 1
ATOM 10712 C C . PRO D 1 194 ? 44.37765 -7.03452 31.76724 1.000 74.85790 137 PRO C C 1
ATOM 10713 O O . PRO D 1 194 ? 43.56556 -6.95475 32.70413 1.000 78.53730 137 PRO C O 1
ATOM 10717 N N . PRO D 1 195 ? 45.67412 -7.18584 31.99093 1.000 71.84193 138 PRO C N 1
ATOM 10718 C CA . PRO D 1 195 ? 46.19325 -7.17346 33.36574 1.000 73.56381 138 PRO C CA 1
ATOM 10719 C C . PRO D 1 195 ? 46.28974 -5.76077 33.93544 1.000 75.54678 138 PRO C C 1
ATOM 10720 O O . PRO D 1 195 ? 46.37027 -4.77356 33.20446 1.000 78.05903 138 PRO C O 1
ATOM 10724 N N . LYS D 1 196 ? 46.28972 -5.67955 35.26112 1.000 72.38611 139 LYS C N 1
ATOM 10725 C CA . LYS D 1 196 ? 46.29088 -4.39857 35.94424 1.000 71.58418 139 LYS C CA 1
ATOM 10726 C C . LYS D 1 196 ? 47.68372 -3.77943 35.88374 1.000 69.06681 139 LYS C C 1
ATOM 10727 O O . LYS D 1 196 ? 48.62861 -4.31462 36.46703 1.000 72.19275 139 LYS C O 1
ATOM 10733 N N . ILE D 1 197 ? 47.80823 -2.65515 35.18021 1.000 69.33142 140 ILE C N 1
ATOM 10734 C CA . ILE D 1 197 ? 49.03821 -1.86567 35.11492 1.000 72.40182 140 ILE C CA 1
ATOM 10735 C C . ILE D 1 197 ? 49.54579 -1.58224 36.52563 1.000 75.16968 140 ILE C C 1
ATOM 10736 O O . ILE D 1 197 ? 48.79521 -1.04147 37.35131 1.000 73.65236 140 ILE C O 1
ATOM 10741 N N . PRO D 1 198 ? 50.79618 -1.93112 36.85045 1.000 76.50671 141 PRO C N 1
ATOM 10742 C CA . PRO D 1 198 ? 51.32154 -1.64646 38.19401 1.000 73.71732 141 PRO C CA 1
ATOM 10743 C C . PRO D 1 198 ? 51.36552 -0.15703 38.50008 1.000 75.88850 141 PRO C C 1
ATOM 10744 O O . PRO D 1 198 ? 51.49825 0.68840 37.61062 1.000 74.96365 141 PRO C O 1
ATOM 10748 N N . GLU D 1 199 ? 51.27931 0.14903 39.79275 1.000 76.58618 142 GLU C N 1
ATOM 10749 C CA . GLU D 1 199 ? 50.98047 1.48687 40.28393 1.000 75.26355 142 GLU C CA 1
ATOM 10750 C C . GLU D 1 199 ? 51.34088 1.54283 41.76255 1.000 75.77471 142 GLU C C 1
ATOM 10751 O O . GLU D 1 199 ? 51.29075 0.52063 42.45336 1.000 77.06863 142 GLU C O 1
ATOM 10757 N N . SER D 1 200 ? 51.68999 2.73367 42.24843 1.000 75.20014 143 SER C N 1
ATOM 10758 C CA . SER D 1 200 ? 51.98066 2.85091 43.67320 1.000 78.41090 143 SER C CA 1
ATOM 10759 C C . SER D 1 200 ? 50.68331 2.93882 44.47375 1.000 76.51113 143 SER C C 1
ATOM 10760 O O . SER D 1 200 ? 49.62544 3.30894 43.95151 1.000 76.32763 143 SER C O 1
ATOM 10763 N N . ASN D 1 201 ? 50.77297 2.57568 45.75749 1.000 78.20516 144 ASN C N 1
ATOM 10764 C CA . ASN D 1 201 ? 49.59416 2.49124 46.61345 1.000 76.23764 144 ASN C CA 1
ATOM 10765 C C . ASN D 1 201 ? 49.27066 3.79496 47.32386 1.000 75.65898 144 ASN C C 1
ATOM 10766 O O . ASN D 1 201 ? 48.16824 3.92502 47.86850 1.000 73.90277 144 ASN C O 1
ATOM 10771 N N . LEU D 1 202 ? 50.20075 4.74683 47.34455 1.000 70.37192 145 LEU C N 1
ATOM 10772 C CA . LEU D 1 202 ? 49.98019 6.07233 47.89699 1.000 67.03140 145 LEU C CA 1
ATOM 10773 C C . LEU D 1 202 ? 50.34259 7.11388 46.84539 1.000 66.32556 145 LEU C C 1
ATOM 10774 O O . LEU D 1 202 ? 51.24176 6.90114 46.02961 1.000 68.37110 145 LEU C O 1
ATOM 10779 N N . LYS D 1 203 ? 49.63295 8.23746 46.86328 1.000 64.37854 146 LYS C N 1
ATOM 10780 C CA . LYS D 1 203 ? 49.71126 9.27352 45.84353 1.000 61.79197 146 LYS C CA 1
ATOM 10781 C C . LYS D 1 203 ? 50.00380 10.61921 46.48032 1.000 63.72281 146 LYS C C 1
ATOM 10782 O O . LYS D 1 203 ? 49.70600 10.82895 47.65967 1.000 64.99113 146 LYS C O 1
ATOM 10788 N N . PRO D 1 204 ? 50.55610 11.56853 45.72291 1.000 62.61452 147 PRO C N 1
ATOM 10789 C CA . PRO D 1 204 ? 50.79833 12.89790 46.29933 1.000 63.97201 147 PRO C CA 1
ATOM 10790 C C . PRO D 1 204 ? 49.49740 13.67476 46.47212 1.000 64.09152 147 PRO C C 1
ATOM 10791 O O . PRO D 1 204 ? 48.57695 13.56534 45.66292 1.000 66.79224 147 PRO C O 1
ATOM 10795 N N . LEU D 1 205 ? 49.42429 14.45759 47.54709 1.000 65.61860 148 LEU C N 1
ATOM 10796 C CA . LEU D 1 205 ? 48.24881 15.23051 47.89550 1.000 65.34774 148 LEU C CA 1
ATOM 10797 C C . LEU D 1 205 ? 48.60464 16.70360 48.00809 1.000 64.40231 148 LEU C C 1
ATOM 10798 O O . LEU D 1 205 ? 49.75899 17.04657 48.31866 1.000 66.25823 148 LEU C O 1
ATOM 10803 N N . PRO D 1 206 ? 47.65415 17.59934 47.75984 1.000 66.66006 149 PRO C N 1
ATOM 10804 C CA . PRO D 1 206 ? 47.89532 19.02793 48.03546 1.000 69.73089 149 PRO C CA 1
ATOM 10805 C C . PRO D 1 206 ? 47.94828 19.26865 49.53384 1.000 78.14585 149 PRO C C 1
ATOM 10806 O O . PRO D 1 206 ? 47.55215 18.40138 50.32831 1.000 79.38037 149 PRO C O 1
ATOM 10810 N N . PRO D 1 207 ? 48.43286 20.42707 49.98199 1.000 90.69870 150 PRO C N 1
ATOM 10811 C CA . PRO D 1 207 ? 48.67817 20.60238 51.41281 1.000 90.47847 150 PRO C CA 1
ATOM 10812 C C . PRO D 1 207 ? 47.35733 20.77691 52.16665 1.000 93.87783 150 PRO C C 1
ATOM 10813 O O . PRO D 1 207 ? 46.37188 21.26075 51.59399 1.000 91.07882 150 PRO C O 1
ATOM 10817 N N . PRO D 1 208 ? 47.31529 20.35042 53.43100 1.000 90.16945 151 PRO C N 1
ATOM 10818 C CA . PRO D 1 208 ? 46.09844 20.54872 54.23074 1.000 85.84641 151 PRO C CA 1
ATOM 10819 C C . PRO D 1 208 ? 45.66154 22.00851 54.29489 1.000 88.03947 151 PRO C C 1
ATOM 10820 O O . PRO D 1 208 ? 46.48400 22.92545 54.43996 1.000 84.07020 151 PRO C O 1
ATOM 10824 N N . THR D 1 209 ? 44.35376 22.21582 54.14125 1.000 86.37032 152 THR C N 1
ATOM 10825 C CA . THR D 1 209 ? 43.71503 23.50153 54.35429 1.000 84.92736 152 THR C CA 1
ATOM 10826 C C . THR D 1 209 ? 43.22929 23.68725 55.78548 1.000 84.51133 152 THR C C 1
ATOM 10827 O O . THR D 1 209 ? 42.79627 24.79118 56.13506 1.000 85.02308 152 THR C O 1
ATOM 10831 N N . GLY D 1 210 ? 43.29040 22.64754 56.61751 1.000 81.30950 153 GLY C N 1
ATOM 10832 C CA . GLY D 1 210 ? 42.91460 22.77763 58.01192 1.000 80.12780 153 GLY C CA 1
ATOM 10833 C C . GLY D 1 210 ? 41.43854 22.62197 58.30995 1.000 79.86630 153 GLY C C 1
ATOM 10834 O O . GLY D 1 210 ? 40.99152 23.03063 59.38735 1.000 79.24395 153 GLY C O 1
ATOM 10835 N N . PHE D 1 211 ? 40.65723 22.05068 57.39594 1.000 74.32383 154 PHE C N 1
ATOM 10836 C CA . PHE D 1 211 ? 39.24930 21.81201 57.66673 1.000 72.70221 154 PHE C CA 1
ATOM 10837 C C . PHE D 1 211 ? 38.96833 20.39465 58.12642 1.000 70.25759 154 PHE C C 1
ATOM 10838 O O . PHE D 1 211 ? 37.80312 20.06003 58.36294 1.000 71.57534 154 PHE C O 1
ATOM 10846 N N . VAL D 1 212 ? 40.00953 19.57231 58.26084 1.000 69.92066 155 VAL C N 1
ATOM 10847 C CA . VAL D 1 212 ? 39.96530 18.23571 58.85065 1.000 66.86755 155 VAL C CA 1
ATOM 10848 C C . VAL D 1 212 ? 39.09560 17.30626 58.01703 1.000 65.15885 155 VAL C C 1
ATOM 10849 O O . VAL D 1 212 ? 39.61217 16.38007 57.38302 1.000 68.72969 155 VAL C O 1
ATOM 10853 N N . VAL D 1 213 ? 37.78016 17.52346 58.00858 1.000 62.35615 156 VAL C N 1
ATOM 10854 C CA . VAL D 1 213 ? 36.92655 16.72461 57.13325 1.000 64.55441 156 VAL C CA 1
ATOM 10855 C C . VAL D 1 213 ? 37.29157 16.95645 55.66830 1.000 61.31040 156 VAL C C 1
ATOM 10856 O O . VAL D 1 213 ? 37.31785 16.01733 54.86568 1.000 65.12344 156 VAL C O 1
ATOM 10860 N N . LEU D 1 214 ? 37.60199 18.20166 55.30005 1.000 64.78425 157 LEU C N 1
ATOM 10861 C CA . LEU D 1 214 ? 38.03550 18.49395 53.93449 1.000 65.77734 157 LEU C CA 1
ATOM 10862 C C . LEU D 1 214 ? 39.48730 18.07136 53.68378 1.000 68.35446 157 LEU C C 1
ATOM 10863 O O . LEU D 1 214 ? 39.85327 17.77038 52.54286 1.000 65.82712 157 LEU C O 1
ATOM 10868 N N . ASP D 1 215 ? 40.32435 18.03381 54.72102 1.000 67.86035 158 ASP C N 1
ATOM 10869 C CA . ASP D 1 215 ? 41.67050 17.48037 54.61051 1.000 65.82014 158 ASP C CA 1
ATOM 10870 C C . ASP D 1 215 ? 41.67892 15.95750 54.56034 1.000 64.52480 158 ASP C C 1
ATOM 10871 O O . ASP D 1 215 ? 42.76394 15.36656 54.48560 1.000 62.55526 158 ASP C O 1
ATOM 10876 N N . ASN D 1 216 ? 40.51551 15.31766 54.60466 1.000 64.54630 159 ASN C N 1
ATOM 10877 C CA . ASN D 1 216 ? 40.40735 13.87776 54.77370 1.000 61.93288 159 ASN C CA 1
ATOM 10878 C C . ASN D 1 216 ? 39.33037 13.31525 53.86221 1.000 59.99722 159 ASN C C 1
ATOM 10879 O O . ASN D 1 216 ? 38.52278 14.06829 53.30530 1.000 61.67336 159 ASN C O 1
ATOM 10884 N N . PRO D 1 217 ? 39.31663 11.99589 53.65347 1.000 57.78792 160 PRO C N 1
ATOM 10885 C CA . PRO D 1 217 ? 38.39903 11.42486 52.66370 1.000 54.10259 160 PRO C CA 1
ATOM 10886 C C . PRO D 1 217 ? 36.96425 11.48766 53.13879 1.000 52.07360 160 PRO C C 1
ATOM 10887 O O . PRO D 1 217 ? 36.66570 11.18625 54.29461 1.000 56.91855 160 PRO C O 1
ATOM 10891 N N . VAL D 1 218 ? 36.06808 11.86153 52.23527 1.000 51.32896 161 VAL C N 1
ATOM 10892 C CA . VAL D 1 218 ? 34.64675 11.67692 52.48256 1.000 49.68098 161 VAL C CA 1
ATOM 10893 C C . VAL D 1 218 ? 34.04419 10.89400 51.31853 1.000 48.66744 161 VAL C C 1
ATOM 10894 O O . VAL D 1 218 ? 34.46876 11.00312 50.16084 1.000 46.99387 161 VAL C O 1
ATOM 10898 N N . VAL D 1 219 ? 33.07187 10.05590 51.65155 1.000 45.63964 162 VAL C N 1
ATOM 10899 C CA . VAL D 1 219 ? 32.40997 9.21345 50.67259 1.000 43.52085 162 VAL C CA 1
ATOM 10900 C C . VAL D 1 219 ? 31.51586 10.11864 49.84343 1.000 43.27807 162 VAL C C 1
ATOM 10901 O O . VAL D 1 219 ? 30.50393 10.60332 50.36045 1.000 44.61423 162 VAL C O 1
ATOM 10905 N N . PRO D 1 220 ? 31.83470 10.38101 48.58015 1.000 42.96375 163 PRO C N 1
ATOM 10906 C CA . PRO D 1 220 ? 30.95317 11.21432 47.75818 1.000 39.74460 163 PRO C CA 1
ATOM 10907 C C . PRO D 1 220 ? 29.65711 10.49047 47.43941 1.000 44.32163 163 PRO C C 1
ATOM 10908 O O . PRO D 1 220 ? 29.55719 9.26412 47.49038 1.000 46.78935 163 PRO C O 1
ATOM 10912 N N . GLU D 1 221 ? 28.64306 11.27960 47.10514 1.000 44.00446 164 GLU C N 1
ATOM 10913 C CA . GLU D 1 221 ? 27.37625 10.68979 46.70916 1.000 42.15431 164 GLU C CA 1
ATOM 10914 C C . GLU D 1 221 ? 27.51416 9.90459 45.41706 1.000 41.35109 164 GLU C C 1
ATOM 10915 O O . GLU D 1 221 ? 26.82724 8.89420 45.23318 1.000 43.73716 164 GLU C O 1
ATOM 10921 N N . PHE D 1 222 ? 28.38879 10.34057 44.51119 1.000 44.23464 165 PHE C N 1
ATOM 10922 C CA . PHE D 1 222 ? 28.43215 9.77136 43.16624 1.000 47.00350 165 PHE C CA 1
ATOM 10923 C C . PHE D 1 222 ? 29.86814 9.56580 42.70732 1.000 47.17990 165 PHE C C 1
ATOM 10924 O O . PHE D 1 222 ? 30.82592 10.08611 43.28530 1.000 50.66544 165 PHE C O 1
ATOM 10932 N N . ILE D 1 223 ? 29.99764 8.81415 41.62589 1.000 45.56971 166 ILE C N 1
ATOM 10933 C CA . ILE D 1 223 ? 31.27584 8.51667 41.00697 1.000 46.01526 166 ILE C CA 1
ATOM 10934 C C . ILE D 1 223 ? 31.07209 8.67758 39.51740 1.000 51.14034 166 ILE C C 1
ATOM 10935 O O . ILE D 1 223 ? 30.15791 8.06910 38.95186 1.000 52.42908 166 ILE C O 1
ATOM 10940 N N . VAL D 1 224 ? 31.90551 9.48507 38.87309 1.000 53.38313 167 VAL C N 1
ATOM 10941 C CA . VAL D 1 224 ? 31.83645 9.61310 37.42237 1.000 50.50815 167 VAL C CA 1
ATOM 10942 C C . VAL D 1 224 ? 32.78296 8.58982 36.80457 1.000 50.09810 167 VAL C C 1
ATOM 10943 O O . VAL D 1 224 ? 34.00641 8.69647 36.92151 1.000 54.15951 167 VAL C O 1
ATOM 10947 N N . VAL D 1 225 ? 32.20119 7.59146 36.15045 1.000 51.42901 168 VAL C N 1
ATOM 10948 C CA . VAL D 1 225 ? 32.92260 6.47529 35.55708 1.000 48.36974 168 VAL C CA 1
ATOM 10949 C C . VAL D 1 225 ? 33.12330 6.76312 34.08097 1.000 51.41668 168 VAL C C 1
ATOM 10950 O O . VAL D 1 225 ? 32.16563 7.10605 33.37658 1.000 55.12342 168 VAL C O 1
ATOM 10954 N N . HIS D 1 226 ? 34.36099 6.61476 33.61185 1.000 54.20113 169 HIS C N 1
ATOM 10955 C CA . HIS D 1 226 ? 34.71638 6.74833 32.19907 1.000 53.10531 169 HIS C CA 1
ATOM 10956 C C . HIS D 1 226 ? 34.89080 5.33533 31.66275 1.000 54.45983 169 HIS C C 1
ATOM 10957 O O . HIS D 1 226 ? 35.93244 4.70748 31.86005 1.000 60.76321 169 HIS C O 1
ATOM 10964 N N . ASP D 1 227 ? 33.85202 4.83228 30.99905 1.000 54.81066 170 ASP C N 1
ATOM 10965 C CA . ASP D 1 227 ? 33.78514 3.45012 30.51803 1.000 56.76811 170 ASP C CA 1
ATOM 10966 C C . ASP D 1 227 ? 34.63449 3.30061 29.25402 1.000 58.65413 170 ASP C C 1
ATOM 10967 O O . ASP D 1 227 ? 34.13731 3.10295 28.14461 1.000 59.84938 170 ASP C O 1
ATOM 10972 N N . GLY D 1 228 ? 35.94385 3.41881 29.43326 1.000 61.95066 171 GLY C N 1
ATOM 10973 C CA . GLY D 1 228 ? 36.86477 3.30029 28.32244 1.000 61.74911 171 GLY C CA 1
ATOM 10974 C C . GLY D 1 228 ? 38.26839 3.61560 28.79106 1.000 64.49642 171 GLY C C 1
ATOM 10975 O O . GLY D 1 228 ? 38.51615 3.77607 29.98824 1.000 65.52050 171 GLY C O 1
ATOM 10976 N N . LEU D 1 229 ? 39.18474 3.69254 27.83600 1.000 64.77965 172 LEU C N 1
ATOM 10977 C CA . LEU D 1 229 ? 40.52203 4.11622 28.20155 1.000 71.18239 172 LEU C CA 1
ATOM 10978 C C . LEU D 1 229 ? 40.48882 5.60179 28.55352 1.000 74.97253 172 LEU C C 1
ATOM 10979 O O . LEU D 1 229 ? 39.72048 6.35886 27.95434 1.000 78.00062 172 LEU C O 1
ATOM 10984 N N . PRO D 1 230 ? 41.26473 6.03837 29.55463 1.000 74.41239 173 PRO C N 1
ATOM 10985 C CA . PRO D 1 230 ? 41.26504 7.47377 29.89751 1.000 70.62377 173 PRO C CA 1
ATOM 10986 C C . PRO D 1 230 ? 41.57227 8.36652 28.70507 1.000 75.99714 173 PRO C C 1
ATOM 10987 O O . PRO D 1 230 ? 40.81622 9.30470 28.41804 1.000 75.96055 173 PRO C O 1
ATOM 10991 N N . GLU D 1 231 ? 42.65729 8.07223 27.98086 1.000 80.57779 174 GLU C N 1
ATOM 10992 C CA . GLU D 1 231 ? 43.06507 8.87600 26.83469 1.000 79.18802 174 GLU C CA 1
ATOM 10993 C C . GLU D 1 231 ? 42.03665 8.86251 25.71325 1.000 82.73134 174 GLU C C 1
ATOM 10994 O O . GLU D 1 231 ? 42.11971 9.70769 24.81508 1.000 83.86781 174 GLU C O 1
ATOM 11000 N N . ASP D 1 232 ? 41.08928 7.91920 25.73323 1.000 83.40755 175 ASP C N 1
ATOM 11001 C CA . ASP D 1 232 ? 40.01831 7.85403 24.73782 1.000 81.58785 1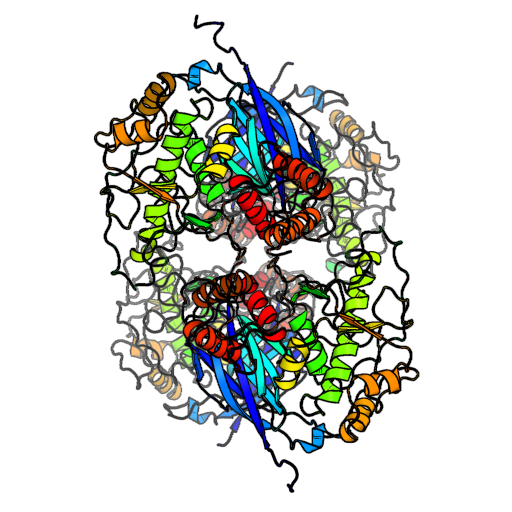75 ASP C CA 1
ATOM 11002 C C . ASP D 1 232 ? 38.89068 8.76925 25.19279 1.000 80.72293 175 ASP C C 1
ATOM 11003 O O . ASP D 1 232 ? 38.01992 8.37226 25.96978 1.000 77.01851 175 ASP C O 1
ATOM 11008 N N . SER D 1 233 ? 38.90282 10.00095 24.70125 1.000 86.79894 176 SER C N 1
ATOM 11009 C CA . SER D 1 233 ? 37.93185 10.99281 25.12656 1.000 84.85492 176 SER C CA 1
ATOM 11010 C C . SER D 1 233 ? 36.57030 10.81775 24.47064 1.000 84.69013 176 SER C C 1
ATOM 11011 O O . SER D 1 233 ? 35.64939 11.57171 24.80179 1.000 85.49124 176 SER C O 1
ATOM 11014 N N . SER D 1 234 ? 36.41355 9.86332 23.55243 1.000 79.58450 177 SER C N 1
ATOM 11015 C CA . SER D 1 234 ? 35.10304 9.63103 22.96267 1.000 77.83468 177 SER C CA 1
ATOM 11016 C C . SER D 1 234 ? 34.20084 8.80384 23.86854 1.000 84.59135 177 SER C C 1
ATOM 11017 O O . SER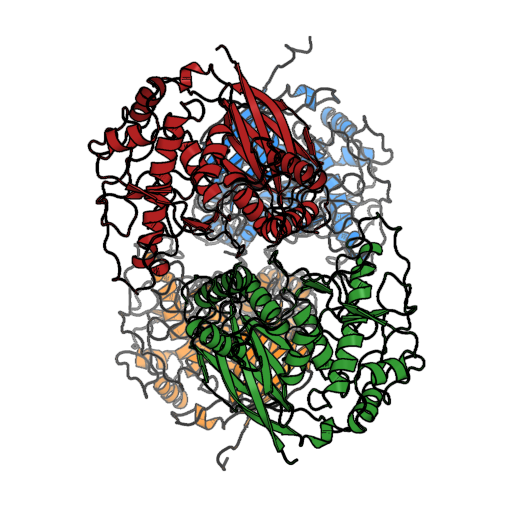 D 1 234 ? 32.97252 8.88348 23.74802 1.000 85.20015 177 SER C O 1
ATOM 11020 N N . ALA D 1 235 ? 34.78313 8.04560 24.78912 1.000 81.16090 178 ALA C N 1
ATOM 11021 C CA . ALA D 1 235 ? 34.02673 7.09056 25.57326 1.000 75.67499 178 ALA C CA 1
ATOM 11022 C C . ALA D 1 235 ? 33.14263 7.80577 26.60126 1.000 71.78961 178 ALA C C 1
ATOM 11023 O O . ALA D 1 235 ? 33.51879 8.85971 27.12658 1.000 72.25592 178 ALA C O 1
ATOM 11025 N N . PRO D 1 236 ? 31.96176 7.25355 26.89875 1.000 72.92619 179 PRO C N 1
ATOM 11026 C CA . PRO D 1 236 ? 30.96562 7.97188 27.71032 1.000 65.27737 179 PRO C CA 1
ATOM 11027 C C . PRO D 1 236 ? 31.22159 7.91881 29.20781 1.000 60.86383 179 PRO C C 1
ATOM 11028 O O . PRO D 1 236 ? 31.75408 6.94562 29.73485 1.000 61.37136 179 PRO C O 1
ATOM 11032 N N . ASN D 1 237 ? 30.77895 8.96657 29.90511 1.000 58.94644 180 ASN C N 1
ATOM 11033 C CA . ASN D 1 237 ? 30.87488 9.04928 31.36180 1.000 54.36176 180 ASN C CA 1
ATOM 11034 C C . ASN D 1 237 ? 29.49577 8.92115 31.99424 1.000 56.29826 180 ASN C C 1
ATOM 11035 O O . ASN D 1 237 ? 28.52225 9.50829 31.50204 1.000 57.69177 180 ASN C O 1
ATOM 11040 N N . TYR D 1 238 ? 29.41890 8.16863 33.09632 1.000 52.90525 181 TYR C N 1
ATOM 11041 C CA . TYR D 1 238 ? 28.16373 7.96166 33.80520 1.000 52.82447 181 TYR C CA 1
ATOM 11042 C C . TYR D 1 238 ? 28.27977 8.44569 35.24179 1.000 54.05521 181 TYR C C 1
ATOM 11043 O O . TYR D 1 238 ? 29.34602 8.34258 35.85984 1.000 55.13686 181 TYR C O 1
ATOM 11052 N N . TRP D 1 239 ? 27.16538 8.95603 35.77125 1.000 54.07530 182 TRP C N 1
ATOM 11053 C CA . TRP D 1 239 ? 27.05863 9.32690 37.18191 1.000 53.95338 182 TRP C CA 1
ATOM 11054 C C . TRP D 1 239 ? 26.48779 8.13992 37.95614 1.000 51.65144 182 TRP C C 1
ATOM 11055 O O . TRP D 1 239 ? 25.28547 7.86138 37.89599 1.000 52.07530 182 TRP C O 1
ATOM 11066 N N . ILE D 1 240 ? 27.34697 7.43582 38.67453 1.000 48.50784 183 ILE C N 1
ATOM 11067 C CA . ILE D 1 240 ? 26.98280 6.20033 39.35871 1.000 47.22897 183 ILE C CA 1
ATOM 11068 C C . ILE D 1 240 ? 26.93796 6.48328 40.85326 1.000 47.29492 183 ILE C C 1
ATOM 11069 O O . ILE D 1 240 ? 27.91593 7.00024 41.40384 1.000 49.01571 183 ILE C O 1
ATOM 11074 N N . PRO D 1 241 ? 25.83733 6.18437 41.53940 1.000 46.84544 184 PRO C N 1
ATOM 11075 C CA . PRO D 1 241 ? 25.83745 6.25651 43.00645 1.000 42.81434 184 PRO C CA 1
ATOM 11076 C C . PRO D 1 241 ? 26.97404 5.41593 43.57804 1.000 47.12536 184 PRO C C 1
ATOM 11077 O O . PRO D 1 241 ? 27.28950 4.34375 43.06352 1.000 51.81119 184 PRO C O 1
ATOM 11081 N N . PHE D 1 242 ? 27.60071 5.90661 44.65331 1.000 45.95828 185 PHE C N 1
ATOM 11082 C CA . PHE D 1 242 ? 28.84631 5.29509 45.13025 1.000 45.91960 185 PHE C CA 1
ATOM 11083 C C . PHE D 1 242 ? 28.62158 3.87485 45.64075 1.000 47.62907 185 PHE C C 1
ATOM 11084 O O . PHE D 1 242 ? 29.32948 2.94278 45.24006 1.000 51.25765 185 PHE C O 1
ATOM 11092 N N . LYS D 1 243 ? 27.65490 3.69268 46.53878 1.000 46.80054 186 LYS C N 1
ATOM 11093 C CA . LYS D 1 243 ? 27.29181 2.35266 46.98964 1.000 45.01634 186 LYS C CA 1
ATOM 11094 C C . LYS D 1 243 ? 27.02300 1.43583 45.80784 1.000 51.43717 186 LYS C C 1
ATOM 11095 O O . LYS D 1 243 ? 27.64962 0.38401 45.66562 1.000 58.49279 186 LYS C O 1
ATOM 11101 N N . GLU D 1 244 ? 26.09333 1.83197 44.93665 1.000 49.30264 187 GLU C N 1
ATOM 11102 C CA . GLU D 1 244 ? 25.74879 1.01345 43.77896 1.000 50.16674 187 GLU C CA 1
ATOM 11103 C C . GLU D 1 244 ? 26.94710 0.74845 42.87607 1.000 49.32335 187 GLU C C 1
ATOM 11104 O O . GLU D 1 244 ? 26.99008 -0.27682 42.18678 1.000 51.29205 187 GLU C O 1
ATOM 11110 N N . TYR D 1 245 ? 27.92100 1.65530 42.85869 1.000 49.23122 188 TYR C N 1
ATOM 11111 C CA . TYR D 1 245 ? 29.14949 1.42304 42.10872 1.000 47.98095 188 TYR C CA 1
ATOM 11112 C C . TYR D 1 245 ? 29.93408 0.27432 42.71490 1.000 49.98647 188 TYR C C 1
ATOM 11113 O O . TYR D 1 245 ? 30.31440 -0.67302 42.01741 1.000 55.17756 188 TYR C O 1
ATOM 11122 N N . ILE D 1 246 ? 30.16394 0.32504 44.02203 1.000 50.26454 189 ILE C N 1
ATOM 11123 C CA . ILE D 1 246 ? 30.93287 -0.73238 44.67216 1.000 51.55487 189 ILE C CA 1
ATOM 11124 C C . ILE D 1 246 ? 30.23629 -2.07898 44.51399 1.000 51.11575 189 ILE C C 1
ATOM 11125 O O . ILE D 1 246 ? 30.89462 -3.10912 44.35234 1.000 56.49058 189 ILE C O 1
ATOM 11130 N N . LYS D 1 247 ? 28.89908 -2.09790 44.54325 1.000 50.10791 190 LYS C N 1
ATOM 11131 C CA . LYS D 1 247 ? 28.18174 -3.34895 44.30032 1.000 54.01295 190 LYS C CA 1
ATOM 11132 C C . LYS D 1 247 ? 28.39045 -3.84306 42.87430 1.000 53.96276 190 LYS C C 1
ATOM 11133 O O . LYS D 1 247 ? 28.42082 -5.05714 42.62984 1.000 54.94799 190 LYS C O 1
ATOM 11139 N N . ASN D 1 248 ? 28.50220 -2.91328 41.92553 1.000 52.37743 191 ASN C N 1
ATOM 11140 C CA . ASN D 1 248 ? 28.72918 -3.26185 40.52552 1.000 50.32305 191 ASN C CA 1
ATOM 11141 C C . ASN D 1 248 ? 30.11940 -3.85325 40.31534 1.000 53.20710 191 ASN C C 1
ATOM 11142 O O . ASN D 1 248 ? 30.29819 -4.76705 39.49657 1.000 56.04770 191 ASN C O 1
ATOM 11147 N N . ILE D 1 249 ? 31.12030 -3.31083 41.01827 1.000 57.73332 192 ILE C N 1
ATOM 11148 C CA . ILE D 1 249 ? 32.48959 -3.79992 40.90004 1.000 55.13221 192 ILE C CA 1
ATOM 11149 C C . ILE D 1 249 ? 32.62726 -5.15599 41.58477 1.000 55.75192 192 ILE C C 1
ATOM 11150 O O . ILE D 1 249 ? 33.20269 -6.09953 41.02978 1.000 58.87010 192 ILE C O 1
ATOM 11155 N N . ALA D 1 250 ? 32.08421 -5.27933 42.79563 1.000 52.84593 193 ALA C N 1
ATOM 11156 C CA . ALA D 1 250 ? 32.19295 -6.53711 43.52556 1.000 52.45303 193 ALA C CA 1
ATOM 11157 C C . ALA D 1 250 ? 31.54098 -7.68321 42.76084 1.000 55.16251 193 ALA C C 1
ATOM 11158 O O . ALA D 1 250 ? 32.06172 -8.80138 42.74890 1.000 60.85592 193 ALA C O 1
ATOM 11160 N N . SER D 1 251 ? 30.40736 -7.42951 42.10389 1.000 55.03964 194 SER C N 1
ATOM 11161 C CA . SER D 1 251 ? 29.70973 -8.51324 41.41923 1.000 56.96715 194 SER C CA 1
ATOM 11162 C C . SER D 1 251 ? 30.50374 -9.05541 40.23289 1.000 59.12912 194 SER C C 1
ATOM 11163 O O . SER D 1 251 ? 30.26010 -10.18913 39.80088 1.000 63.26035 194 SER C O 1
ATOM 11166 N N . SER D 1 252 ? 31.44976 -8.28889 39.69821 1.000 60.28909 195 SER C N 1
ATOM 11167 C CA . SER D 1 252 ? 32.27269 -8.77754 38.60408 1.000 58.60650 195 SER C CA 1
ATOM 11168 C C . SER D 1 252 ? 33.65455 -9.21950 39.05027 1.000 64.48325 195 SER C C 1
ATOM 11169 O O . SER D 1 252 ? 34.38445 -9.78870 38.23818 1.000 69.29377 195 SER C O 1
ATOM 11172 N N . GLU D 1 253 ? 34.04185 -8.96730 40.30085 1.000 61.71431 196 GLU C N 1
ATOM 11173 C CA . GLU D 1 253 ? 35.37102 -9.34486 40.77228 1.000 62.84665 196 GLU C CA 1
ATOM 11174 C C . GLU D 1 253 ? 35.39214 -10.64431 41.56679 1.000 66.90471 196 GLU C C 1
ATOM 11175 O O . GLU D 1 253 ? 36.36163 -11.40874 41.47312 1.000 69.31468 196 GLU C O 1
ATOM 11181 N N . ILE D 1 254 ? 34.34983 -10.91187 42.34938 1.000 67.66026 197 ILE C N 1
ATOM 11182 C CA . ILE D 1 254 ? 34.25831 -12.11371 43.16498 1.000 66.14658 197 ILE C CA 1
ATOM 11183 C C . ILE D 1 254 ? 32.89033 -12.73318 42.92966 1.000 64.37776 197 ILE C C 1
ATOM 11184 O O . ILE D 1 254 ? 31.93995 -12.06674 42.50657 1.000 64.07520 197 ILE C O 1
ATOM 11189 N N . TYR D 1 255 ? 32.79400 -14.02227 43.21448 1.000 64.12062 198 TYR C N 1
ATOM 11190 C CA . TYR D 1 255 ? 31.50799 -14.69251 43.13838 1.000 65.49649 198 TYR C CA 1
ATOM 11191 C C . TYR D 1 255 ? 30.78389 -14.51241 44.46441 1.000 68.00325 198 TYR C C 1
ATOM 11192 O O . TYR D 1 255 ? 31.40913 -14.38928 45.52372 1.000 68.17233 198 TYR C O 1
ATOM 11201 N N . SER D 1 256 ? 29.45901 -14.46414 44.39581 1.000 68.79440 199 SER C N 1
ATOM 11202 C CA . SER D 1 256 ? 28.66491 -14.09566 45.55653 1.000 65.88631 199 SER C CA 1
ATOM 11203 C C . SER D 1 256 ? 28.20983 -15.29557 46.37375 1.000 67.31616 199 SER C C 1
ATOM 11204 O O . SER D 1 256 ? 27.48240 -15.11382 47.35340 1.000 67.86604 199 SER C O 1
ATOM 11207 N N . THR D 1 257 ? 28.61040 -16.50785 45.99197 1.000 67.21276 200 THR C N 1
ATOM 11208 C CA . THR D 1 257 ? 28.39356 -17.68507 46.81950 1.000 69.10925 200 THR C CA 1
ATOM 11209 C C . THR D 1 257 ? 29.49769 -17.87916 47.84523 1.000 73.24049 200 THR C C 1
ATOM 11210 O O . THR D 1 257 ? 29.40732 -18.80640 48.65922 1.000 72.03670 200 THR C O 1
ATOM 11214 N N . TRP D 1 258 ? 30.52247 -17.01452 47.80929 1.000 77.08907 201 TRP C N 1
ATOM 11215 C CA . TRP D 1 258 ? 31.72333 -17.09497 48.63501 1.000 72.79169 201 TRP C CA 1
ATOM 11216 C C . TRP D 1 258 ? 31.40905 -16.75250 50.09167 1.000 71.51155 201 TRP C C 1
ATOM 11217 O O . TRP D 1 258 ? 30.36276 -16.17117 50.38799 1.000 73.99509 201 TRP C O 1
ATOM 11228 N N . PRO D 1 259 ? 32.29345 -17.10421 51.02987 1.000 71.21036 202 PRO C N 1
ATOM 11229 C CA . PRO D 1 259 ? 31.98005 -16.87082 52.44208 1.000 73.38629 202 PRO C CA 1
ATOM 11230 C C . PRO D 1 259 ? 31.83088 -15.39006 52.76081 1.000 70.55677 202 PRO C C 1
ATOM 11231 O O . PRO D 1 259 ? 32.39354 -14.52049 52.09000 1.000 69.54102 202 PRO C O 1
ATOM 11235 N N . GLU D 1 260 ? 31.06310 -15.11798 53.81732 1.000 70.58235 203 GLU C N 1
ATOM 11236 C CA . GLU D 1 260 ? 30.72125 -13.74284 54.15681 1.000 68.75641 203 GLU C CA 1
ATOM 11237 C C . GLU D 1 260 ? 31.97237 -12.91868 54.41783 1.000 66.91104 203 GLU C C 1
ATOM 11238 O O . GLU D 1 260 ? 32.16157 -11.85807 53.81736 1.000 67.64354 203 GLU C O 1
ATOM 11244 N N . GLN D 1 261 ? 32.85718 -13.41007 55.28964 1.000 69.70002 204 GLN C N 1
ATOM 11245 C CA . GLN D 1 261 ? 34.04687 -12.64836 55.65696 1.000 70.02378 204 GLN C CA 1
ATOM 11246 C C . GLN D 1 261 ? 34.94894 -12.37186 54.46537 1.000 66.90051 204 GLN C C 1
ATOM 11247 O O . GLN D 1 261 ? 35.73884 -11.42156 54.50298 1.000 64.59052 204 GLN C O 1
ATOM 11253 N N . THR D 1 262 ? 34.84877 -13.16925 53.40718 1.000 67.93207 205 THR C N 1
ATOM 11254 C CA . THR D 1 262 ? 35.64315 -12.86396 52.22962 1.000 68.11747 205 THR C CA 1
ATOM 11255 C C . THR D 1 262 ? 35.01267 -11.75416 51.40112 1.000 67.50498 205 THR C C 1
ATOM 11256 O O . THR D 1 262 ? 35.72396 -10.93063 50.81363 1.000 66.80988 205 THR C O 1
ATOM 11260 N N . ILE D 1 263 ? 33.68316 -11.73313 51.31038 1.000 67.66070 206 ILE C N 1
ATOM 11261 C CA . ILE D 1 263 ? 33.01195 -10.61651 50.65015 1.000 63.49747 206 ILE C CA 1
ATOM 11262 C C . ILE D 1 263 ? 33.31159 -9.32173 51.39096 1.000 62.72091 206 ILE C C 1
ATOM 11263 O O . ILE D 1 263 ? 33.66196 -8.30360 50.78376 1.000 64.44011 206 ILE C O 1
ATOM 11268 N N . TYR D 1 264 ? 33.18096 -9.34729 52.72196 1.000 63.03936 207 TYR C N 1
ATOM 11269 C CA . TYR D 1 264 ? 33.59610 -8.21515 53.54583 1.000 64.62456 207 TYR C CA 1
ATOM 11270 C C . TYR D 1 264 ? 35.02841 -7.81144 53.22735 1.000 61.06977 207 TYR C C 1
ATOM 11271 O O . TYR D 1 264 ? 35.35852 -6.62206 53.18826 1.000 58.91514 207 TYR C O 1
ATOM 11280 N N . ALA D 1 265 ? 35.89086 -8.79257 52.99228 1.000 62.41128 208 ALA C N 1
ATOM 11281 C CA . ALA D 1 265 ? 37.25857 -8.51822 52.58195 1.000 62.61733 208 ALA C CA 1
ATOM 11282 C C . ALA D 1 265 ? 37.28269 -7.71736 51.29353 1.000 63.11185 208 ALA C C 1
ATOM 11283 O O . ALA D 1 265 ? 37.64340 -6.53686 51.29219 1.000 64.43354 208 ALA C O 1
ATOM 11285 N N . ASN D 1 266 ? 36.89990 -8.36884 50.19330 1.000 63.49196 209 ASN C N 1
ATOM 11286 C CA . ASN D 1 266 ? 37.08511 -7.78539 48.87066 1.000 61.82679 209 ASN C CA 1
ATOM 11287 C C . ASN D 1 266 ? 36.35088 -6.45618 48.73557 1.000 58.60950 209 ASN C C 1
ATOM 11288 O O . ASN D 1 266 ? 36.87918 -5.51143 48.13837 1.000 58.13155 209 ASN C O 1
ATOM 11293 N N . VAL D 1 267 ? 35.15077 -6.34457 49.31476 1.000 58.92616 210 VAL C N 1
ATOM 11294 C CA . VAL D 1 267 ? 34.41077 -5.08995 49.20522 1.000 54.86373 210 VAL C CA 1
ATOM 11295 C C . VAL D 1 267 ? 35.20411 -3.95110 49.83127 1.000 54.06055 210 VAL C C 1
ATOM 11296 O O . VAL D 1 267 ? 35.24850 -2.84483 49.28488 1.000 57.53939 210 VAL C O 1
ATOM 11300 N N . ILE D 1 268 ? 35.86754 -4.20209 50.96603 1.000 54.95398 211 ILE C N 1
ATOM 11301 C CA . ILE D 1 268 ? 36.70567 -3.16420 51.57331 1.000 52.42666 211 ILE C CA 1
ATOM 11302 C C . ILE D 1 268 ? 37.85366 -2.79822 50.64242 1.000 54.18936 211 ILE C C 1
ATOM 11303 O O . ILE D 1 268 ? 38.15279 -1.61749 50.43972 1.000 55.61175 211 ILE C O 1
ATOM 11308 N N . ALA D 1 269 ? 38.51306 -3.80095 50.05917 1.000 55.53370 212 ALA C N 1
ATOM 11309 C CA . ALA D 1 269 ? 39.61226 -3.51550 49.14492 1.000 56.57147 212 ALA C CA 1
ATOM 11310 C C . ALA D 1 269 ? 39.13930 -2.64494 47.98980 1.000 57.17646 212 ALA C C 1
ATOM 11311 O O . ALA D 1 269 ? 39.84093 -1.72174 47.55597 1.000 57.16635 212 ALA C O 1
ATOM 11313 N N . ILE D 1 270 ? 37.93170 -2.91055 47.49886 1.000 56.01606 213 ILE C N 1
ATOM 11314 C CA . ILE D 1 270 ? 37.35307 -2.08925 46.44407 1.000 52.87112 213 ILE C CA 1
ATOM 11315 C C . ILE D 1 270 ? 37.09334 -0.67387 46.95024 1.000 54.21795 213 ILE C C 1
ATOM 11316 O O . ILE D 1 270 ? 37.33581 0.30948 46.24413 1.000 55.68442 213 ILE C O 1
ATOM 11321 N N . ILE D 1 271 ? 36.62455 -0.54323 48.19062 1.000 54.40219 214 ILE C N 1
ATOM 11322 C CA . ILE D 1 271 ? 36.24039 0.77144 48.69058 1.000 50.11228 214 ILE C CA 1
ATOM 11323 C C . ILE D 1 271 ? 37.45853 1.64000 48.93540 1.000 51.21133 214 ILE C C 1
ATOM 11324 O O . ILE D 1 271 ? 37.45318 2.83387 48.62638 1.000 54.87015 214 ILE C O 1
ATOM 11329 N N . SER D 1 272 ? 38.51236 1.07508 49.51244 1.000 52.13351 215 SER C N 1
ATOM 11330 C CA . SER D 1 272 ? 39.73205 1.85636 49.68453 1.000 52.39067 215 SER C CA 1
ATOM 11331 C C . SER D 1 272 ? 40.34948 2.22210 48.34073 1.000 53.00858 215 SER C C 1
ATOM 11332 O O . SER D 1 272 ? 40.88473 3.32310 48.17721 1.000 55.66345 215 SER C O 1
ATOM 11335 N N . PHE D 1 273 ? 40.30838 1.30980 47.37091 1.000 54.57683 216 PHE C N 1
ATOM 11336 C CA . PHE D 1 273 ? 40.81911 1.65318 46.05106 1.000 54.38951 216 PHE C CA 1
ATOM 11337 C C . PHE D 1 273 ? 40.04874 2.83793 45.48672 1.000 54.33233 216 PHE C C 1
ATOM 11338 O O . PHE D 1 273 ? 40.63482 3.87499 45.15667 1.000 55.46997 216 PHE C O 1
ATOM 11346 N N . THR D 1 274 ? 38.71998 2.71831 45.42196 1.000 55.93742 217 THR C N 1
ATOM 11347 C CA . THR D 1 274 ? 37.90515 3.76930 44.83078 1.000 48.99214 217 THR C CA 1
ATOM 11348 C C . THR D 1 274 ? 38.08421 5.07793 45.57653 1.000 51.37759 217 THR C C 1
ATOM 11349 O O . THR D 1 274 ? 38.19698 6.14070 44.95438 1.000 53.12936 217 THR C O 1
ATOM 11353 N N . LEU D 1 275 ? 38.13393 5.02329 46.91285 1.000 52.36709 218 LEU C N 1
ATOM 11354 C CA . LEU D 1 275 ? 38.17875 6.25660 47.69798 1.000 50.38261 218 LEU C CA 1
ATOM 11355 C C . LEU D 1 275 ? 39.48642 7.00892 47.49879 1.000 51.43891 218 LEU C C 1
ATOM 11356 O O . LEU D 1 275 ? 39.51549 8.23847 47.62182 1.000 49.60525 218 LEU C O 1
ATOM 11361 N N . ASN D 1 276 ? 40.57310 6.29928 47.19184 1.000 52.99590 219 ASN C N 1
ATOM 11362 C CA . ASN D 1 276 ? 41.82053 6.98109 46.86530 1.000 51.83349 219 ASN C CA 1
ATOM 11363 C C . ASN D 1 276 ? 41.69683 7.74860 45.54697 1.000 53.56321 219 ASN C C 1
ATOM 11364 O O . ASN D 1 276 ? 42.09893 8.91573 45.46453 1.000 55.81069 219 ASN C O 1
ATOM 11369 N N . ARG D 1 277 ? 41.12081 7.12353 44.51258 1.000 49.40119 220 ARG C N 1
ATOM 11370 C CA . ARG D 1 277 ? 40.90866 7.82534 43.24931 1.000 49.98679 220 ARG C CA 1
ATOM 11371 C C . ARG D 1 277 ? 40.08708 9.08779 43.44745 1.000 51.83180 220 ARG C C 1
ATOM 11372 O O . ARG D 1 277 ? 40.30947 10.09149 42.76564 1.000 55.20309 220 ARG C O 1
ATOM 11380 N N . VAL D 1 278 ? 39.11279 9.04638 44.35529 1.000 51.71494 221 VAL C N 1
ATOM 11381 C CA . VAL D 1 278 ? 38.31929 10.23309 44.65335 1.000 50.68497 221 VAL C CA 1
ATOM 11382 C C . VAL D 1 278 ? 39.14324 11.23943 45.44451 1.000 51.79722 221 VAL C C 1
ATOM 11383 O O . VAL D 1 278 ? 39.21327 12.42484 45.09905 1.000 50.31375 221 VAL C O 1
ATOM 11387 N N . PHE D 1 279 ? 39.78459 10.78408 46.51903 1.000 51.09537 222 PHE C N 1
ATOM 11388 C CA . PHE D 1 279 ? 40.37404 11.73482 47.45500 1.000 51.70861 222 PHE C CA 1
ATOM 11389 C C . PHE D 1 279 ? 41.64501 12.36130 46.90277 1.000 55.42823 222 PHE C C 1
ATOM 11390 O O . PHE D 1 279 ? 42.01308 13.46934 47.31145 1.000 59.15214 222 PHE C O 1
ATOM 11398 N N . THR D 1 280 ? 42.34058 11.66742 46.00355 1.000 53.81502 223 THR C N 1
ATOM 11399 C CA . THR D 1 280 ? 43.53531 12.22304 45.38962 1.000 54.77367 223 THR C CA 1
ATOM 11400 C C . THR D 1 280 ? 43.21433 13.02723 44.14212 1.000 55.87146 223 THR C C 1
ATOM 11401 O O . THR D 1 280 ? 44.10259 13.70804 43.61906 1.000 57.32659 223 THR C O 1
ATOM 11405 N N . GLU D 1 281 ? 41.96018 12.98058 43.68181 1.000 56.69981 224 GLU C N 1
ATOM 11406 C CA . GLU D 1 281 ? 41.51500 13.68582 42.47604 1.000 57.54064 224 GLU C CA 1
ATOM 11407 C C . GLU D 1 281 ? 42.33202 13.25904 41.25656 1.000 58.41079 224 GLU C C 1
ATOM 11408 O O . GLU D 1 281 ? 42.59577 14.05378 40.35715 1.000 62.54393 224 GLU C O 1
ATOM 11414 N N . TRP D 1 282 ? 42.70248 11.97910 41.21965 1.000 59.60296 225 TRP C N 1
ATOM 11415 C CA . TRP D 1 282 ? 43.60981 11.39862 40.23310 1.000 60.71814 225 TRP C CA 1
ATOM 11416 C C . TRP D 1 282 ? 43.43857 11.97274 38.83174 1.000 62.21205 225 TRP C C 1
ATOM 11417 O O . TRP D 1 282 ? 44.31331 12.69634 38.34028 1.000 61.85709 225 TRP C O 1
ATOM 11428 N N . TYR D 1 283 ? 42.30912 11.66542 38.19104 1.000 63.35801 226 TYR C N 1
ATOM 11429 C CA . TYR D 1 283 ? 42.10182 12.01729 36.79100 1.000 63.30132 226 TYR C CA 1
ATOM 11430 C C . TYR D 1 283 ? 41.72782 13.48267 36.60772 1.000 64.12228 226 TYR C C 1
ATOM 11431 O O . TYR D 1 283 ? 41.93746 14.04595 35.52710 1.000 67.63371 226 TYR C O 1
ATOM 11440 N N . ARG D 1 284 ? 41.20956 14.11335 37.64787 1.000 61.63574 227 ARG C N 1
ATOM 11441 C CA . ARG D 1 284 ? 40.90796 15.52816 37.56879 1.000 62.24029 227 ARG C CA 1
ATOM 11442 C C . ARG D 1 284 ? 42.19166 16.36391 37.53304 1.000 63.80482 227 ARG C C 1
ATOM 11443 O O . ARG D 1 284 ? 42.29749 17.30898 36.74238 1.000 64.70414 227 ARG C O 1
ATOM 11451 N N . ASN D 1 285 ? 43.20617 15.98229 38.33039 1.000 64.87038 228 ASN C N 1
ATOM 11452 C CA . ASN D 1 285 ? 44.51604 16.64549 38.34311 1.000 62.28707 228 ASN C CA 1
ATOM 11453 C C . ASN D 1 285 ? 45.31625 16.43068 37.06638 1.000 66.44958 228 ASN C C 1
ATOM 11454 O O . ASN D 1 285 ? 46.27985 17.16992 36.82578 1.000 68.57039 228 ASN C O 1
ATOM 11459 N N . LYS D 1 286 ? 44.97393 15.41700 36.27493 1.000 67.92991 229 LYS C N 1
ATOM 11460 C CA . LYS D 1 286 ? 45.58150 15.19912 34.97211 1.000 60.67790 229 LYS C CA 1
ATOM 11461 C C . LYS D 1 286 ? 44.82719 15.90259 33.85509 1.000 64.92325 229 LYS C C 1
ATOM 11462 O O . LYS D 1 286 ? 45.27286 15.85648 32.70823 1.000 67.64230 229 LYS C O 1
ATOM 11468 N N . GLY D 1 287 ? 43.71108 16.56164 34.15724 1.000 63.15072 230 GLY C N 1
ATOM 11469 C CA . GLY D 1 287 ? 42.95113 17.24596 33.13460 1.000 64.14828 230 GLY C CA 1
ATOM 11470 C C . GLY D 1 287 ? 41.81356 16.45416 32.53490 1.000 67.63644 230 GLY C C 1
ATOM 11471 O O . GLY D 1 287 ? 41.22667 16.89975 31.54076 1.000 69.73953 230 GLY C O 1
ATOM 11472 N N . TYR D 1 288 ? 41.50005 15.28651 33.07809 1.000 65.86168 231 TYR C N 1
ATOM 11473 C CA . TYR D 1 288 ? 40.28821 14.58707 32.69162 1.000 64.34200 231 TYR C CA 1
ATOM 11474 C C . TYR D 1 288 ? 39.13128 15.07481 33.55097 1.000 63.83764 231 TYR C C 1
ATOM 11475 O O . TYR D 1 288 ? 39.32324 15.71820 34.58680 1.000 67.72547 231 TYR C O 1
ATOM 11484 N N . ASN D 1 289 ? 37.91365 14.76723 33.10626 1.000 62.16790 232 ASN C N 1
ATOM 11485 C CA . ASN D 1 289 ? 36.71197 15.16805 33.82786 1.000 60.22270 232 ASN C CA 1
ATOM 11486 C C . ASN D 1 289 ? 35.97651 13.98187 34.42221 1.000 56.19644 232 ASN C C 1
ATOM 11487 O O . ASN D 1 289 ? 34.75029 13.99518 34.48950 1.000 58.91916 232 ASN C O 1
ATOM 11492 N N . PHE D 1 290 ? 36.68845 12.94239 34.83349 1.000 56.66269 233 PHE C N 1
ATOM 11493 C CA . PHE D 1 290 ? 36.00680 11.80174 35.41481 1.000 54.17786 233 PHE C CA 1
ATOM 11494 C C . PHE D 1 290 ? 36.74558 11.33259 36.65305 1.000 54.05198 233 PHE C C 1
ATOM 11495 O O . PHE D 1 290 ? 37.91719 11.64494 36.86376 1.000 59.67373 233 PHE C O 1
ATOM 11503 N N . THR D 1 291 ? 36.03276 10.56269 37.46770 1.000 51.80874 234 THR C N 1
ATOM 11504 C CA . THR D 1 291 ? 36.56992 10.09998 38.73790 1.000 50.55087 234 THR C CA 1
ATOM 11505 C C . THR D 1 291 ? 37.42734 8.85497 38.57201 1.000 50.57558 234 THR C C 1
ATOM 11506 O O . THR D 1 291 ? 38.43784 8.68950 39.26093 1.000 53.21217 234 THR C O 1
ATOM 11510 N N . ILE D 1 292 ? 37.04524 7.97223 37.63546 1.000 49.11915 235 ILE C N 1
ATOM 11511 C CA . ILE D 1 292 ? 37.64865 6.65208 37.53242 1.000 53.45476 235 ILE C CA 1
ATOM 11512 C C . ILE D 1 292 ? 37.22805 6.04333 36.19986 1.000 53.30218 235 ILE C C 1
ATOM 11513 O O . ILE D 1 292 ? 36.20257 6.42856 35.62788 1.000 53.40738 235 ILE C O 1
ATOM 11518 N N . THR D 1 293 ? 38.02311 5.09856 35.69412 1.000 52.79451 236 THR C N 1
ATOM 11519 C CA . THR D 1 293 ? 37.65775 4.36501 34.49055 1.000 52.88496 236 THR C CA 1
ATOM 11520 C C . THR D 1 293 ? 37.11930 2.97931 34.84302 1.000 56.74278 236 THR C C 1
ATOM 11521 O O . THR D 1 293 ? 37.21112 2.51103 35.98098 1.000 56.01474 236 THR C O 1
ATOM 11525 N N . SER D 1 294 ? 36.54648 2.32358 33.82961 1.000 56.59169 237 SER C N 1
ATOM 11526 C CA . SER D 1 294 ? 35.99352 0.98311 33.94250 1.000 55.60862 237 SER C CA 1
ATOM 11527 C C . SER D 1 294 ? 36.95426 -0.08488 33.44372 1.000 61.05840 237 SER C C 1
ATOM 11528 O O . SER D 1 294 ? 36.50926 -1.18538 33.11304 1.000 64.62885 237 SER C O 1
ATOM 11531 N N . THR D 1 295 ? 38.25531 0.21476 33.38853 1.000 64.17142 238 THR C N 1
ATOM 11532 C CA . THR D 1 295 ? 39.25761 -0.63029 32.74307 1.000 68.98405 238 THR C CA 1
ATOM 11533 C C . THR D 1 295 ? 40.03391 -1.44757 33.76826 1.000 74.32962 238 THR C C 1
ATOM 11534 O O . THR D 1 295 ? 40.42711 -0.92416 34.81216 1.000 73.74810 238 THR C O 1
ATOM 11538 N N . THR D 1 296 ? 40.24978 -2.74081 33.47601 1.000 70.50890 239 THR C N 1
ATOM 11539 C CA . THR D 1 296 ? 40.98324 -3.56971 34.42861 1.000 69.09222 239 THR C CA 1
ATOM 11540 C C . THR D 1 296 ? 42.44687 -3.18400 34.44349 1.000 73.12516 239 THR C C 1
ATOM 11541 O O . THR D 1 296 ? 43.11845 -3.33111 35.47276 1.000 73.47448 239 THR C O 1
ATOM 11545 N N . ALA D 1 297 ? 42.94456 -2.68762 33.30460 1.000 74.42989 240 ALA C N 1
ATOM 11546 C CA . ALA D 1 297 ? 44.31439 -2.19697 33.21894 1.000 71.42612 240 ALA C CA 1
ATOM 11547 C C . ALA D 1 297 ? 44.52771 -0.99488 34.12381 1.000 76.39068 240 ALA C C 1
ATOM 11548 O O . ALA D 1 297 ? 45.60133 -0.84740 34.71866 1.000 78.44020 240 ALA C O 1
ATOM 11550 N N . TYR D 1 298 ? 43.51434 -0.13610 34.25977 1.000 72.82591 241 TYR C N 1
ATOM 11551 C CA . TYR D 1 298 ? 43.66786 1.11976 34.98131 1.000 66.87812 241 TYR C CA 1
ATOM 11552 C C . TYR D 1 298 ? 42.96652 1.16758 36.32970 1.000 62.79820 241 TYR C C 1
ATOM 11553 O O . TYR D 1 298 ? 43.44296 1.86805 37.22260 1.000 63.75490 241 TYR C O 1
ATOM 11562 N N . ASP D 1 299 ? 41.86299 0.44471 36.51420 1.000 62.68028 242 ASP C N 1
ATOM 11563 C CA . ASP D 1 299 ? 41.08946 0.53976 37.75338 1.000 67.26834 242 ASP C CA 1
ATOM 11564 C C . ASP D 1 299 ? 40.46337 -0.80683 38.12438 1.000 66.55453 242 ASP C C 1
ATOM 11565 O O . ASP D 1 299 ? 41.16713 -1.68225 38.64233 1.000 69.62821 242 ASP C O 1
ATOM 11570 N N . HIS D 1 300 ? 39.16098 -0.98747 37.89719 1.000 59.35812 243 HIS C N 1
ATOM 11571 C CA . HIS D 1 300 ? 38.57485 -2.32787 37.89604 1.000 62.51310 243 HIS C CA 1
ATOM 11572 C C . HIS D 1 300 ? 37.24731 -2.28895 37.14172 1.000 60.66484 243 HIS C C 1
ATOM 11573 O O . HIS D 1 300 ? 36.83450 -1.24404 36.63270 1.000 62.26223 243 HIS C O 1
ATOM 11580 N N . LYS D 1 301 ? 36.58681 -3.44946 37.04842 1.000 58.57440 244 LYS C N 1
ATOM 11581 C CA . LYS D 1 301 ? 35.64651 -3.71110 35.95056 1.000 57.25755 244 LYS C CA 1
ATOM 11582 C C . LYS D 1 301 ? 34.23590 -3.25955 36.28630 1.000 56.23726 244 LYS C C 1
ATOM 11583 O O . LYS D 1 301 ? 33.44531 -3.98844 36.90287 1.000 53.01690 244 LYS C O 1
ATOM 11589 N N . PHE D 1 302 ? 33.91411 -2.06207 35.83271 1.000 54.47527 245 PHE C N 1
ATOM 11590 C CA . PHE D 1 302 ? 32.54899 -1.60130 35.83846 1.000 48.93618 245 PHE C CA 1
ATOM 11591 C C . PHE D 1 302 ? 31.88274 -2.10197 34.57156 1.000 52.32275 245 PHE C C 1
ATOM 11592 O O . PHE D 1 302 ? 32.47782 -2.08187 33.49440 1.000 56.33516 245 PHE C O 1
ATOM 11600 N N . ILE D 1 303 ? 30.66157 -2.59388 34.70725 1.000 52.97421 246 ILE C N 1
ATOM 11601 C CA . ILE D 1 303 ? 29.87197 -3.04436 33.57151 1.000 46.43775 246 ILE C CA 1
ATOM 11602 C C . ILE D 1 303 ? 28.50706 -2.39169 33.72112 1.000 52.00893 246 ILE C C 1
ATOM 11603 O O . ILE D 1 303 ? 27.69828 -2.81303 34.55725 1.000 54.85373 246 ILE C O 1
ATOM 11608 N N . ASN D 1 304 ? 28.25093 -1.35403 32.92889 1.000 52.85466 247 ASN C N 1
ATOM 11609 C CA . ASN D 1 304 ? 27.01783 -0.58548 33.03761 1.000 51.08857 247 ASN C CA 1
ATOM 11610 C C . ASN D 1 304 ? 25.78605 -1.48796 33.02880 1.000 53.27525 247 ASN C C 1
ATOM 11611 O O . ASN D 1 304 ? 25.47687 -2.11503 32.01160 1.000 57.20708 247 ASN C O 1
ATOM 11616 N N . ASN D 1 305 ? 25.11270 -1.58908 34.17330 1.000 49.96650 248 ASN C N 1
ATOM 11617 C CA . ASN D 1 305 ? 23.84143 -2.28318 34.35624 1.000 46.73057 248 ASN C CA 1
ATOM 11618 C C . ASN D 1 305 ? 23.95174 -3.78615 34.50439 1.000 49.65998 248 ASN C C 1
ATOM 11619 O O . ASN D 1 305 ? 22.94448 -4.46048 34.30426 1.000 55.58914 248 ASN C O 1
ATOM 11624 N N . ARG D 1 306 ? 25.10182 -4.35356 34.86987 1.000 51.78535 249 ARG C N 1
ATOM 11625 C CA . ARG D 1 306 ? 25.09286 -5.77092 35.21687 1.000 53.24560 249 ARG C CA 1
ATOM 11626 C C . ARG D 1 306 ? 24.19414 -5.98012 36.44077 1.000 51.97930 249 ARG C C 1
ATOM 11627 O O . ARG D 1 306 ? 23.86195 -5.03738 37.16067 1.000 48.55687 249 ARG C O 1
ATOM 11635 N N . ASN D 1 307 ? 23.74517 -7.21717 36.64507 1.000 52.82406 250 ASN C N 1
ATOM 11636 C CA . ASN D 1 307 ? 22.91310 -7.51222 37.80680 1.000 51.51242 250 ASN C CA 1
ATOM 11637 C C . ASN D 1 307 ? 23.77494 -7.66039 39.05958 1.000 54.02428 250 ASN C C 1
ATOM 11638 O O . ASN D 1 307 ? 24.95465 -8.02063 38.99408 1.000 54.28274 250 ASN C O 1
ATOM 11643 N N . LEU D 1 308 ? 23.17601 -7.36474 40.21117 1.000 56.30353 251 LEU C N 1
ATOM 11644 C CA . LEU D 1 308 ? 23.83798 -7.47104 41.50521 1.000 55.91104 251 LEU C CA 1
ATOM 11645 C C . LEU D 1 308 ? 23.34072 -8.71575 42.21497 1.000 58.48935 251 LEU C C 1
ATOM 11646 O O . LEU D 1 308 ? 22.34695 -9.32914 41.83075 1.000 61.26788 251 LEU C O 1
ATOM 11651 N N . PHE D 1 309 ? 24.02841 -9.08058 43.27878 1.000 61.66407 252 PHE C N 1
ATOM 11652 C CA . PHE D 1 309 ? 23.66402 -10.27219 44.01530 1.000 61.54492 252 PHE C CA 1
ATOM 11653 C C . PHE D 1 309 ? 23.27165 -9.88940 45.43527 1.000 61.23021 252 PHE C C 1
ATOM 11654 O O . PHE D 1 309 ? 23.80481 -8.93484 46.00831 1.000 60.27025 252 PHE C O 1
ATOM 11662 N N . GLU D 1 310 ? 22.29316 -10.61476 45.96481 1.000 62.83579 253 GLU C N 1
ATOM 11663 C CA . GLU D 1 310 ? 21.75085 -10.31156 47.28261 1.000 61.70255 253 GLU C CA 1
ATOM 11664 C C . GLU D 1 310 ? 22.79464 -10.33747 48.38755 1.000 59.60032 253 GLU C C 1
ATOM 11665 O O . GLU D 1 310 ? 22.77525 -9.42736 49.23326 1.000 59.65273 253 GLU C O 1
ATOM 11671 N N . PRO D 1 311 ? 23.69901 -11.31946 48.47359 1.000 60.45275 254 PRO C N 1
ATOM 11672 C CA . PRO D 1 311 ? 24.63611 -11.30884 49.60497 1.000 57.80498 254 PRO C CA 1
ATOM 11673 C C . PRO D 1 311 ? 25.82071 -10.38840 49.41767 1.000 58.38978 254 PRO C C 1
ATOM 11674 O O . PRO D 1 311 ? 26.52489 -10.12952 50.40086 1.000 62.69669 254 PRO C O 1
ATOM 11678 N N . ILE D 1 312 ? 26.06612 -9.87241 48.21301 1.000 58.92888 255 ILE C N 1
ATOM 11679 C CA . ILE D 1 312 ? 27.00661 -8.75993 48.07937 1.000 58.90470 255 ILE C CA 1
ATOM 11680 C C . ILE D 1 312 ? 26.33941 -7.45213 48.48957 1.000 58.77341 255 ILE C C 1
ATOM 11681 O O . ILE D 1 312 ? 26.87729 -6.68761 49.29662 1.000 59.34294 255 ILE C O 1
ATOM 11686 N N . ASN D 1 313 ? 25.13878 -7.19602 47.97135 1.000 57.78755 256 ASN C N 1
ATOM 11687 C CA . ASN D 1 313 ? 24.43415 -5.96069 48.29974 1.000 56.21167 256 ASN C CA 1
ATOM 11688 C C . ASN D 1 313 ? 24.27768 -5.76224 49.80148 1.000 55.38876 256 ASN C C 1
ATOM 11689 O O . ASN D 1 313 ? 24.47708 -4.65214 50.29966 1.000 60.63530 256 ASN C O 1
ATOM 11694 N N . VAL D 1 314 ? 23.92425 -6.81678 50.54522 1.000 58.29730 257 VAL C N 1
ATOM 11695 C CA . VAL D 1 314 ? 23.75255 -6.64518 51.99038 1.000 59.29324 257 VAL C CA 1
ATOM 11696 C C . VAL D 1 314 ? 25.10016 -6.43932 52.68028 1.000 61.81203 257 VAL C C 1
ATOM 11697 O O . VAL D 1 314 ? 25.18011 -5.76196 53.71572 1.000 62.13991 257 VAL C O 1
ATOM 11701 N N . VAL D 1 315 ? 26.17900 -6.98835 52.12362 1.000 58.76321 258 VAL C N 1
ATOM 11702 C CA . VAL D 1 315 ? 27.49428 -6.67925 52.66213 1.000 56.67900 258 VAL C CA 1
ATOM 11703 C C . VAL D 1 315 ? 27.83886 -5.22683 52.39273 1.000 57.80245 258 VAL C C 1
ATOM 11704 O O . VAL D 1 315 ? 28.20664 -4.48112 53.30824 1.000 63.27809 258 VAL C O 1
ATOM 11708 N N . VAL D 1 316 ? 27.70021 -4.79039 51.14061 1.000 60.04012 259 VAL C N 1
ATOM 11709 C CA . VAL D 1 316 ? 28.15266 -3.44635 50.79920 1.000 57.96385 259 VAL C CA 1
ATOM 11710 C C . VAL D 1 316 ? 27.31467 -2.40225 51.52069 1.000 57.21646 259 VAL C C 1
ATOM 11711 O O . VAL D 1 316 ? 27.83525 -1.37165 51.96095 1.000 58.86440 259 VAL C O 1
ATOM 11715 N N . ASP D 1 317 ? 26.01914 -2.66828 51.70237 1.000 55.80316 260 ASP C N 1
ATOM 11716 C CA . ASP D 1 317 ? 25.16172 -1.70460 52.38920 1.000 55.64329 260 ASP C CA 1
ATOM 11717 C C . ASP D 1 317 ? 25.61443 -1.47110 53.83040 1.000 56.25128 260 ASP C C 1
ATOM 11718 O O . ASP D 1 317 ? 25.40178 -0.38324 54.38965 1.000 54.64764 260 ASP C O 1
ATOM 11723 N N . ALA D 1 318 ? 26.26680 -2.45589 54.43832 1.000 55.79511 261 ALA C N 1
ATOM 11724 C CA . ALA D 1 318 ? 26.63616 -2.34779 55.84119 1.000 52.95402 261 ALA C CA 1
ATOM 11725 C C . ALA D 1 318 ? 27.99053 -1.68614 56.06899 1.000 50.11523 261 ALA C C 1
ATOM 11726 O O . ALA D 1 318 ? 28.23993 -1.20098 57.18034 1.000 49.00868 261 ALA C O 1
ATOM 11728 N N . ILE D 1 319 ? 28.87778 -1.66572 55.07065 1.000 49.59563 262 ILE C N 1
ATOM 11729 C CA . ILE D 1 319 ? 30.25305 -1.25224 55.32890 1.000 49.77741 262 ILE C CA 1
ATOM 11730 C C . ILE D 1 319 ? 30.80656 -0.37314 54.21804 1.000 52.83081 262 ILE C C 1
ATOM 11731 O O . ILE D 1 319 ? 32.02357 -0.31602 54.01565 1.000 54.89535 262 ILE C O 1
ATOM 11736 N N . PHE D 1 320 ? 29.93468 0.35427 53.51963 1.000 54.11884 263 PHE C N 1
ATOM 11737 C CA . PHE D 1 320 ? 30.37484 1.08852 52.33624 1.000 51.67845 263 PHE C CA 1
ATOM 11738 C C . PHE D 1 320 ? 31.26244 2.29217 52.63921 1.000 48.00463 263 PHE C C 1
ATOM 11739 O O . PHE D 1 320 ? 31.86199 2.82843 51.70664 1.000 46.64363 263 PHE C O 1
ATOM 11747 N N . ASN D 1 321 ? 31.37243 2.73399 53.88863 1.000 46.27843 264 ASN C N 1
ATOM 11748 C CA . ASN D 1 321 ? 32.22244 3.87339 54.20020 1.000 48.13814 264 ASN C CA 1
ATOM 11749 C C . ASN D 1 321 ? 33.52532 3.45956 54.85759 1.000 49.85628 264 ASN C C 1
ATOM 11750 O O . ASN D 1 321 ? 34.28652 4.32257 55.30330 1.000 54.17107 264 ASN C O 1
ATOM 11755 N N . THR D 1 322 ? 33.80345 2.16690 54.91551 1.000 50.21609 265 THR C N 1
ATOM 11756 C CA . THR D 1 322 ? 34.98974 1.64906 55.57991 1.000 53.22098 265 THR C CA 1
ATOM 11757 C C . THR D 1 322 ? 36.15497 1.55520 54.59557 1.000 55.43331 265 THR C C 1
ATOM 11758 O O . THR D 1 322 ? 36.00675 0.99741 53.50451 1.000 55.76399 265 THR C O 1
ATOM 11762 N N . PHE D 1 323 ? 37.31910 2.07633 54.98361 1.000 56.60676 266 PHE C N 1
ATOM 11763 C CA . PHE D 1 323 ? 38.49260 1.98729 54.13128 1.000 54.26402 266 PHE C CA 1
ATOM 11764 C C . PHE D 1 323 ? 39.71778 1.66224 54.96753 1.000 61.78437 266 PHE C C 1
ATOM 11765 O O . PHE D 1 323 ? 39.70366 1.74850 56.19764 1.000 64.78667 266 PHE C O 1
ATOM 11773 N N . ILE D 1 324 ? 40.79179 1.30829 54.25445 1.000 62.82117 267 ILE C N 1
ATOM 11774 C CA . ILE D 1 324 ? 42.06667 0.86238 54.80664 1.000 63.16671 267 ILE C CA 1
ATOM 11775 C C . ILE D 1 324 ? 43.10469 1.96183 54.63705 1.000 63.18740 267 ILE C C 1
ATOM 11776 O O . ILE D 1 324 ? 43.11591 2.66513 53.62031 1.000 63.64937 267 ILE C O 1
ATOM 11781 N N . LYS D 1 325 ? 43.97895 2.11523 55.63381 1.000 66.11634 268 LYS C N 1
ATOM 11782 C CA . LYS D 1 325 ? 45.06305 3.08649 55.59452 1.000 65.22457 268 LYS C CA 1
ATOM 11783 C C . LYS D 1 325 ? 46.38044 2.40150 55.92311 1.000 72.96811 268 LYS C C 1
ATOM 11784 O O . LYS D 1 325 ? 46.49635 1.71380 56.94236 1.000 73.43097 268 LYS C O 1
ATOM 11790 N N . ARG D 1 326 ? 47.36284 2.58415 55.06120 1.000 73.70440 269 ARG C N 1
ATOM 11791 C CA . ARG D 1 326 ? 48.70541 2.10998 55.35483 1.000 73.55069 269 ARG C CA 1
ATOM 11792 C C . ARG D 1 326 ? 49.70931 3.12099 54.81258 1.000 76.50520 269 ARG C C 1
ATOM 11793 O O . ARG D 1 326 ? 49.77308 3.33515 53.59473 1.000 76.55960 269 ARG C O 1
ATOM 11801 N N . PRO D 1 327 ? 50.51459 3.76747 55.67380 1.000 78.03184 270 PRO C N 1
ATOM 11802 C CA . PRO D 1 327 ? 50.65774 3.56632 57.12359 1.000 76.76900 270 PRO C CA 1
ATOM 11803 C C . PRO D 1 327 ? 49.42908 4.04090 57.87875 1.000 74.08743 270 PRO C C 1
ATOM 11804 O O . PRO D 1 327 ? 48.57199 4.71872 57.28580 1.000 74.57270 270 PRO C O 1
ATOM 11808 N N . PRO D 1 328 ? 49.29325 3.69445 59.16124 1.000 74.60053 271 PRO C N 1
ATOM 11809 C CA . PRO D 1 328 ? 48.13539 4.17665 59.93350 1.000 72.81954 271 PRO C CA 1
ATOM 11810 C C . PRO D 1 328 ? 48.05252 5.68127 60.01748 1.000 70.96759 271 PRO C C 1
ATOM 11811 O O . PRO D 1 328 ? 46.99004 6.20793 60.37694 1.000 68.96270 271 PRO C O 1
ATOM 11815 N N . THR D 1 329 ? 49.13151 6.38426 59.68217 1.000 71.10993 272 THR C N 1
ATOM 11816 C CA . THR D 1 329 ? 49.24627 7.83007 59.81151 1.000 69.72819 272 THR C CA 1
ATOM 11817 C C . THR D 1 329 ? 48.92675 8.58113 58.51217 1.000 70.07688 272 THR C C 1
ATOM 11818 O O . THR D 1 329 ? 49.03711 9.81432 58.46955 1.000 64.52748 272 THR C O 1
ATOM 11822 N N . SER D 1 330 ? 48.49385 7.87227 57.46523 1.000 76.99893 273 SER C N 1
ATOM 11823 C CA . SER D 1 330 ? 48.11088 8.49968 56.20087 1.000 67.49862 273 SER C CA 1
ATOM 11824 C C . SER D 1 330 ? 46.98214 9.51922 56.37703 1.000 68.97199 273 SER C C 1
ATOM 11825 O O . SER D 1 330 ? 46.41532 9.68508 57.46134 1.000 71.03225 273 SER C O 1
ATOM 11828 N N . ARG D 1 331 ? 46.67812 10.22848 55.28027 1.000 68.54402 274 ARG C N 1
ATOM 11829 C CA . ARG D 1 331 ? 45.40906 10.93817 55.10126 1.000 58.05066 274 ARG C CA 1
ATOM 11830 C C . ARG D 1 331 ? 44.55640 10.25293 54.06146 1.000 60.39726 274 ARG C C 1
ATOM 11831 O O . ARG D 1 331 ? 43.34303 10.16235 54.22326 1.000 63.73356 274 ARG C O 1
ATOM 11839 N N . GLN D 1 332 ? 45.14539 9.79601 53.07373 1.000 58.18728 275 GLN C N 1
ATOM 11840 C CA . GLN D 1 332 ? 44.50406 9.11223 51.97585 1.000 59.04986 275 GLN C CA 1
ATOM 11841 C C . GLN D 1 332 ? 44.36200 7.63074 52.28909 1.000 58.91247 275 GLN C C 1
ATOM 11842 O O . GLN D 1 332 ? 45.17859 7.06396 53.02514 1.000 58.43093 275 GLN C O 1
ATOM 11848 N N . PRO D 1 333 ? 43.33832 7.00067 51.72164 1.000 58.12038 276 PRO C N 1
ATOM 11849 C CA . PRO D 1 333 ? 43.19790 5.54779 51.84636 1.000 56.57931 276 PRO C CA 1
ATOM 11850 C C . PRO D 1 333 ? 44.29342 4.82131 51.08081 1.000 61.32008 276 PRO C C 1
ATOM 11851 O O . PRO D 1 333 ? 45.07418 5.40796 50.32478 1.000 64.25472 276 PRO C O 1
ATOM 11855 N N . LEU D 1 334 ? 44.35010 3.51114 51.30056 1.000 61.87292 277 LEU C N 1
ATOM 11856 C CA . LEU D 1 334 ? 45.27383 2.66506 50.56075 1.000 63.84447 277 LEU C CA 1
ATOM 11857 C C . LEU D 1 334 ? 44.65685 2.28998 49.22581 1.000 63.63130 277 LEU C C 1
ATOM 11858 O O . LEU D 1 334 ? 43.46978 1.95432 49.14138 1.000 62.45512 277 LEU C O 1
ATOM 11863 N N . LEU D 1 335 ? 45.47143 2.36033 48.17826 1.000 66.54929 278 LEU C N 1
ATOM 11864 C CA . LEU D 1 335 ? 45.04300 1.96860 46.84488 1.000 65.09791 278 LEU C CA 1
ATOM 11865 C C . LEU D 1 335 ? 45.22833 0.45492 46.75139 1.000 68.96952 278 LEU C C 1
ATOM 11866 O O . LEU D 1 335 ? 46.16767 -0.06234 46.14062 1.000 71.60858 278 LEU C O 1
ATOM 11871 N N . ALA D 1 336 ? 44.30745 -0.26267 47.39955 1.000 67.21567 279 ALA C N 1
ATOM 11872 C CA . ALA D 1 336 ? 44.43924 -1.70306 47.60284 1.000 71.26772 279 ALA C CA 1
ATOM 11873 C C . ALA D 1 336 ? 44.19918 -2.46556 46.30294 1.000 73.44633 279 ALA C C 1
ATOM 11874 O O . ALA D 1 336 ? 43.09064 -2.44488 45.75114 1.000 70.40198 279 ALA C O 1
ATOM 11876 N N . GLN D 1 337 ? 45.23334 -3.16270 45.83668 1.000 79.68740 280 GLN C N 1
ATOM 11877 C CA . GLN D 1 337 ? 45.21989 -3.85842 44.56112 1.000 80.24274 280 GLN C CA 1
ATOM 11878 C C . GLN D 1 337 ? 45.22790 -5.36127 44.79069 1.000 84.08663 280 GLN C C 1
ATOM 11879 O O . GLN D 1 337 ? 45.87369 -5.85517 45.71636 1.000 87.22898 280 GLN C O 1
ATOM 11885 N N . TYR D 1 338 ? 44.48213 -6.08157 43.96053 1.000 86.33468 281 TYR C N 1
ATOM 11886 C CA . TYR D 1 338 ? 44.34027 -7.51844 44.10828 1.000 96.30582 281 TYR C CA 1
ATOM 11887 C C . TYR D 1 338 ? 44.46396 -8.18207 42.74518 1.000 105.30311 281 TYR C C 1
ATOM 11888 O O . TYR D 1 338 ? 44.69895 -7.52840 41.72521 1.000 103.27386 281 TYR C O 1
ATOM 11897 N N . CYS D 1 339 ? 44.29710 -9.50040 42.74444 1.000 118.77996 282 CYS C N 1
ATOM 11898 C CA . CYS D 1 339 ? 44.22329 -10.31316 41.53688 1.000 120.70521 282 CYS C CA 1
ATOM 11899 C C . CYS D 1 339 ? 43.44693 -11.57229 41.90822 1.000 118.01636 282 CYS C C 1
ATOM 11900 O O . CYS D 1 339 ? 43.01956 -11.73034 43.05354 1.000 118.69436 282 CYS C O 1
ATOM 11903 N N . ASP D 1 340 ? 43.23635 -12.46542 40.93831 1.000 121.62686 283 ASP C N 1
ATOM 11904 C CA . ASP D 1 340 ? 42.52412 -13.69526 41.28829 1.000 122.25553 283 ASP C CA 1
ATOM 11905 C C . ASP D 1 340 ? 43.44141 -14.69575 41.99125 1.000 128.26987 283 ASP C C 1
ATOM 11906 O O . ASP D 1 340 ? 43.05692 -15.29621 43.00274 1.000 130.23439 283 ASP C O 1
ATOM 11911 N N . GLY D 1 341 ? 44.65769 -14.87715 41.48894 1.000 115.89118 284 GLY C N 1
ATOM 11912 C CA . GLY D 1 341 ? 45.58153 -15.78632 42.12911 1.000 108.71791 284 GLY C CA 1
ATOM 11913 C C . GLY D 1 341 ? 46.26485 -16.70466 41.14486 1.000 107.28392 284 GLY C C 1
ATOM 11914 O O . GLY D 1 341 ? 47.46695 -16.95679 41.26125 1.000 108.18869 284 GLY C O 1
ATOM 11915 N N . GLN D 1 342 ? 45.51478 -17.19681 40.15966 1.000 106.35491 285 GLN C N 1
ATOM 11916 C CA . GLN D 1 342 ? 46.01386 -18.20175 39.22830 1.000 108.65266 285 GLN C CA 1
ATOM 11917 C C . GLN D 1 342 ? 46.24996 -17.66252 37.82786 1.000 109.29559 285 GLN C C 1
ATOM 11918 O O . GLN D 1 342 ? 47.32847 -17.86456 37.26082 1.000 111.62193 285 GLN C O 1
ATOM 11924 N N . LYS D 1 343 ? 45.25395 -16.99591 37.24359 1.000 105.16415 286 LYS C N 1
ATOM 11925 C CA . LYS D 1 343 ? 45.45452 -16.40470 35.93080 1.000 102.55507 286 LYS C CA 1
ATOM 11926 C C . LYS D 1 343 ? 46.47334 -15.27399 35.98041 1.000 104.19242 286 LYS C C 1
ATOM 11927 O O . LYS D 1 343 ? 47.12231 -14.98788 34.96767 1.000 106.50533 286 LYS C O 1
ATOM 11933 N N . SER D 1 344 ? 46.64514 -14.63583 37.14269 1.000 104.80477 287 SER C N 1
ATOM 11934 C CA . SER D 1 344 ? 47.67507 -13.61855 37.33270 1.000 106.39181 287 SER C CA 1
ATOM 11935 C C . SER D 1 344 ? 48.25319 -13.70697 38.74361 1.000 109.63755 287 SER C C 1
ATOM 11936 O O . SER D 1 344 ? 47.56905 -14.10811 39.68901 1.000 108.22921 287 SER C O 1
ATOM 11939 N N . GLN D 1 345 ? 49.52715 -13.32425 38.87375 1.000 110.86669 288 GLN C N 1
ATOM 11940 C CA . GLN D 1 345 ? 50.26382 -13.37696 40.13335 1.000 109.78568 288 GLN C CA 1
ATOM 11941 C C . GLN D 1 345 ? 50.60360 -11.96052 40.58053 1.000 112.46854 288 GLN C C 1
ATOM 11942 O O . GLN D 1 345 ? 51.17812 -11.18944 39.80331 1.000 113.11934 288 GLN C O 1
ATOM 11948 N N . CYS D 1 346 ? 50.26651 -11.62156 41.83028 1.000 113.74381 289 CYS C N 1
ATOM 11949 C CA . CYS D 1 346 ? 50.49709 -10.27387 42.35986 1.000 116.17130 289 CYS C CA 1
ATOM 11950 C C . CYS D 1 346 ? 50.90122 -10.30775 43.83385 1.000 116.29798 289 CYS C C 1
ATOM 11951 O O . CYS D 1 346 ? 50.05249 -10.24047 44.73342 1.000 113.22710 289 CYS C O 1
ATOM 11954 N N . PRO D 1 347 ? 52.20143 -10.40758 44.11691 1.000 116.84677 290 PRO C N 1
ATOM 11955 C CA . PRO D 1 347 ? 52.67600 -10.29933 45.50343 1.000 115.64604 290 PRO C CA 1
ATOM 11956 C C . PRO D 1 347 ? 52.48300 -8.89028 46.05056 1.000 119.50908 290 PRO C C 1
ATOM 11957 O O . PRO D 1 347 ? 52.12989 -7.95125 45.33240 1.000 120.57369 290 PRO C O 1
ATOM 11961 N N . ASP D 1 348 ? 52.72727 -8.76018 47.36043 1.000 129.41357 291 ASP C N 1
ATOM 11962 C CA . ASP D 1 348 ? 52.46597 -7.56657 48.16601 1.000 126.77477 291 ASP C CA 1
ATOM 11963 C C . ASP D 1 348 ? 50.97374 -7.36427 48.38855 1.000 123.89055 291 ASP C C 1
ATOM 11964 O O . ASP D 1 348 ? 50.57335 -6.50619 49.18569 1.000 120.10626 291 ASP C O 1
ATOM 11969 N N . GLN D 1 349 ? 50.13691 -8.14911 47.71992 1.000 112.31150 292 GLN C N 1
ATOM 11970 C CA . GLN D 1 349 ? 48.74640 -7.77423 47.52828 1.000 103.92011 292 GLN C CA 1
ATOM 11971 C C . GLN D 1 349 ? 47.86162 -8.98541 47.77339 1.000 98.03463 292 GLN C C 1
ATOM 11972 O O . GLN D 1 349 ? 48.32131 -10.02967 48.24613 1.000 98.62171 292 GLN C O 1
ATOM 11978 N N . MET D 1 350 ? 46.58176 -8.82962 47.45292 1.000 90.48271 293 MET C N 1
ATOM 11979 C CA . MET D 1 350 ? 45.56761 -9.82222 47.76082 1.000 87.36652 293 MET C CA 1
ATOM 11980 C C . MET D 1 350 ? 45.23232 -10.66676 46.53388 1.000 88.76297 293 MET C C 1
ATOM 11981 O O . MET D 1 350 ? 45.30519 -10.19874 45.39751 1.000 96.75124 293 MET C O 1
ATOM 11986 N N . THR D 1 351 ? 44.88661 -11.92858 46.77254 1.000 83.74218 294 THR C N 1
ATOM 11987 C CA . THR D 1 351 ? 44.28741 -12.78265 45.76054 1.000 85.99647 294 THR C CA 1
ATOM 11988 C C . THR D 1 351 ? 42.85234 -13.08620 46.15667 1.000 81.65868 294 THR C C 1
ATOM 11989 O O . THR D 1 351 ? 42.55975 -13.31272 47.33204 1.000 80.69413 294 THR C O 1
ATOM 11993 N N . GLN D 1 352 ? 41.96295 -13.10046 45.16735 1.000 83.85607 295 GLN C N 1
ATOM 11994 C CA . GLN D 1 352 ? 40.54568 -13.33293 45.42376 1.000 79.47108 295 GLN C CA 1
ATOM 11995 C C . GLN D 1 352 ? 40.27017 -14.79500 45.73287 1.000 78.36423 295 GLN C C 1
ATOM 11996 O O . GLN D 1 352 ? 39.52317 -15.10942 46.66397 1.000 76.53337 295 GLN C O 1
ATOM 12002 N N . TRP D 1 353 ? 40.87821 -15.70500 44.97719 1.000 80.79656 296 TRP C N 1
ATOM 12003 C CA . TRP D 1 353 ? 40.83047 -17.10366 45.37267 1.000 77.13080 296 TRP C CA 1
ATOM 12004 C C . TRP D 1 353 ? 41.51573 -17.29584 46.71475 1.000 79.77914 296 TRP C C 1
ATOM 12005 O O . TRP D 1 353 ? 41.08739 -18.12770 47.52340 1.000 81.91315 296 TRP C O 1
ATOM 12016 N N . GLY D 1 354 ? 42.56697 -16.51657 46.98061 1.000 79.90654 297 GLY C N 1
ATOM 12017 C CA . GLY D 1 354 ? 43.26643 -16.65805 48.24453 1.000 78.65921 297 GLY C CA 1
ATOM 12018 C C . GLY D 1 354 ? 42.41526 -16.21164 49.41184 1.000 75.03039 297 GLY C C 1
ATOM 12019 O O . GLY D 1 354 ? 42.27711 -16.92531 50.40674 1.000 75.12838 297 GLY C O 1
ATOM 12020 N N . SER D 1 355 ? 41.82826 -15.02131 49.30033 1.000 73.71638 298 SER C N 1
ATOM 12021 C CA . SER D 1 355 ? 40.93533 -14.53595 50.34466 1.000 75.98855 298 SER C CA 1
ATOM 12022 C C . SER D 1 355 ? 39.74811 -15.46983 50.52295 1.000 78.74676 298 SER C C 1
ATOM 12023 O O . SER D 1 355 ? 39.15184 -15.51360 51.60558 1.000 81.39002 298 SER C O 1
ATOM 12026 N N . LYS D 1 356 ? 39.39336 -16.22461 49.47946 1.000 78.03268 299 LYS C N 1
ATOM 12027 C CA . LYS D 1 356 ? 38.36357 -17.24304 49.63338 1.000 77.32760 299 LYS C CA 1
ATOM 12028 C C . LYS D 1 356 ? 38.86951 -18.40441 50.48137 1.000 85.83305 299 LYS C C 1
ATOM 12029 O O . LYS D 1 356 ? 38.13090 -18.92996 51.32327 1.000 88.86043 299 LYS C O 1
ATOM 12035 N N . ASP D 1 357 ? 40.13060 -18.80964 50.27750 1.000 89.63347 300 ASP C N 1
ATOM 12036 C CA . ASP D 1 357 ? 40.73539 -19.86201 51.09263 1.000 93.95158 300 ASP C CA 1
ATOM 12037 C C . ASP D 1 357 ? 40.60129 -19.55403 52.57710 1.000 92.10710 300 ASP C C 1
ATOM 12038 O O . ASP D 1 357 ? 40.20680 -20.41653 53.37106 1.000 94.93519 300 ASP C O 1
ATOM 12043 N N . LEU D 1 358 ? 40.92069 -18.31546 52.96516 1.000 90.78403 301 LEU C N 1
ATOM 12044 C CA . LEU D 1 358 ? 40.97245 -17.93299 54.37190 1.000 89.22862 301 LEU C CA 1
ATOM 12045 C C . LEU D 1 358 ? 39.58712 -17.69127 54.95603 1.000 91.02868 301 LEU C C 1
ATOM 12046 O O . LEU D 1 358 ? 39.43853 -17.67502 56.18332 1.000 90.75740 301 LEU C O 1
ATOM 12051 N N . GLY D 1 359 ? 38.57792 -17.50173 54.10320 1.000 94.00696 302 GLY C N 1
ATOM 12052 C CA . GLY D 1 359 ? 37.20116 -17.41900 54.55269 1.000 92.83518 302 GLY C CA 1
ATOM 12053 C C . GLY D 1 359 ? 36.65885 -18.79568 54.85880 1.000 92.66313 302 GLY C C 1
ATOM 12054 O O . GLY D 1 359 ? 35.95019 -18.99250 55.85251 1.000 92.36485 302 GLY C O 1
ATOM 12055 N N . ASP D 1 360 ? 36.99783 -19.76141 54.00308 1.000 90.69617 303 ASP C N 1
ATOM 12056 C CA . ASP D 1 360 ? 36.67086 -21.15590 54.26740 1.000 92.99916 303 ASP C CA 1
ATOM 12057 C C . ASP D 1 360 ? 37.12864 -21.56816 55.66121 1.000 102.03382 303 ASP C C 1
ATOM 12058 O O . ASP D 1 360 ? 36.34883 -22.11031 56.45339 1.000 108.69807 303 ASP C O 1
ATOM 12063 N N . GLN D 1 361 ? 38.39553 -21.29434 55.98309 1.000 97.78026 304 GLN C N 1
ATOM 12064 C CA . GLN D 1 361 ? 38.98534 -21.75539 57.23426 1.000 93.08236 304 GLN C CA 1
ATOM 12065 C C . GLN D 1 361 ? 38.30305 -21.16083 58.46431 1.000 92.94013 304 GLN C C 1
ATOM 12066 O O . GLN D 1 361 ? 38.35944 -21.76656 59.54448 1.000 96.00991 304 GLN C O 1
ATOM 12072 N N . GLY D 1 362 ? 37.65322 -20.01239 58.32774 1.000 86.33412 305 GLY C N 1
ATOM 12073 C CA . GLY D 1 362 ? 36.98952 -19.36433 59.43263 1.000 85.99581 305 GLY C CA 1
ATOM 12074 C C . GLY D 1 362 ? 37.58869 -18.04073 59.89531 1.000 84.73901 305 GLY C C 1
ATOM 12075 O O . GLY D 1 362 ? 37.29129 -17.60852 61.02345 1.000 78.71753 305 GLY C O 1
ATOM 12076 N N . TYR D 1 363 ? 38.41473 -17.39420 59.07679 1.000 86.69225 306 TYR C N 1
ATOM 12077 C CA . TYR D 1 363 ? 38.98739 -16.10650 59.44161 1.000 87.19878 306 TYR C CA 1
ATOM 12078 C C . TYR D 1 363 ? 37.96990 -15.00172 59.21821 1.000 86.38993 306 TYR C C 1
ATOM 12079 O O . TYR D 1 363 ? 37.17891 -15.05078 58.27427 1.000 88.06903 306 TYR C O 1
ATOM 12088 N N . ASP D 1 364 ? 37.99699 -13.99460 60.09012 1.000 93.26529 307 ASP C N 1
ATOM 12089 C CA . ASP D 1 364 ? 37.18842 -12.80916 59.84495 1.000 91.24513 307 ASP C CA 1
ATOM 12090 C C . ASP D 1 364 ? 37.87896 -11.91630 58.81898 1.000 88.15410 307 ASP C C 1
ATOM 12091 O O . ASP D 1 364 ? 39.00374 -12.18007 58.39647 1.000 91.26413 307 ASP C O 1
ATOM 12096 N N . TYR D 1 365 ? 37.20907 -10.82870 58.42826 1.000 79.33148 308 TYR C N 1
ATOM 12097 C CA . TYR D 1 365 ? 37.76327 -9.98064 57.38093 1.000 72.94759 308 TYR C CA 1
ATOM 12098 C C . TYR D 1 365 ? 38.85988 -9.03550 57.86306 1.000 77.66813 308 TYR C C 1
ATOM 12099 O O . TYR D 1 365 ? 39.65708 -8.58357 57.04159 1.000 75.85834 308 TYR C O 1
ATOM 12108 N N . GLU D 1 366 ? 38.93967 -8.69179 59.15088 1.000 80.55635 309 GLU C N 1
ATOM 12109 C CA . GLU D 1 366 ? 40.12236 -7.94225 59.56536 1.000 76.74544 309 GLU C CA 1
ATOM 12110 C C . GLU D 1 366 ? 41.37642 -8.78795 59.35809 1.000 76.55980 309 GLU C C 1
ATOM 12111 O O . GLU D 1 366 ? 42.37173 -8.30044 58.80988 1.000 74.12580 309 GLU C O 1
ATOM 12117 N N . SER D 1 367 ? 41.31772 -10.07729 59.72094 1.000 77.39867 310 SER C N 1
ATOM 12118 C CA . SER D 1 367 ? 42.43127 -10.99571 59.48110 1.000 77.32106 310 SER C CA 1
ATOM 12119 C C . SER D 1 367 ? 42.75598 -11.11294 57.99335 1.000 78.76271 310 SER C C 1
ATOM 12120 O O . SER D 1 367 ? 43.91197 -10.96009 57.57826 1.000 78.05833 310 SER C O 1
ATOM 12123 N N . ILE D 1 368 ? 41.74181 -11.43311 57.18141 1.000 79.66757 311 ILE C N 1
ATOM 12124 C CA . ILE D 1 368 ? 41.94788 -11.67833 55.75455 1.000 74.21293 311 ILE C CA 1
ATOM 12125 C C . ILE D 1 368 ? 42.72245 -10.52216 55.13314 1.000 75.30932 311 ILE C C 1
ATOM 12126 O O . ILE D 1 368 ? 43.69773 -10.72647 54.40395 1.000 77.05553 311 ILE C O 1
ATOM 12131 N N . LEU D 1 369 ? 42.34293 -9.28659 55.47427 1.000 76.41745 312 LEU C N 1
ATOM 12132 C CA . LEU D 1 369 ? 43.05082 -8.12071 54.95056 1.000 74.65062 312 LEU C CA 1
ATOM 12133 C C . LEU D 1 369 ? 44.43647 -7.98604 55.57095 1.000 76.51680 312 LEU C C 1
ATOM 12134 O O . LEU D 1 369 ? 45.41123 -7.69772 54.86560 1.000 77.60470 312 LEU C O 1
ATOM 12139 N N . ARG D 1 370 ? 44.54365 -8.20225 56.88529 1.000 72.58469 313 ARG C N 1
ATOM 12140 C CA . ARG D 1 370 ? 45.84579 -8.19419 57.54231 1.000 74.13320 313 ARG C CA 1
ATOM 12141 C C . ARG D 1 370 ? 46.83245 -9.15313 56.88051 1.000 78.15688 313 ARG C C 1
ATOM 12142 O O . ARG D 1 370 ? 48.03548 -8.86630 56.81173 1.000 79.91233 313 ARG C O 1
ATOM 12150 N N . TYR D 1 371 ? 46.34302 -10.30419 56.40265 1.000 76.02804 314 TYR C N 1
ATOM 12151 C CA . TYR D 1 371 ? 47.22191 -11.32281 55.82961 1.000 76.57166 314 TYR C CA 1
ATOM 12152 C C . TYR D 1 371 ? 47.90860 -10.81080 54.56785 1.000 77.30176 314 TYR C C 1
ATOM 12153 O O . TYR D 1 371 ? 49.11277 -11.01814 54.38624 1.000 82.22384 314 TYR C O 1
ATOM 12162 N N . PHE D 1 372 ? 47.16331 -10.13632 53.68753 1.000 77.31127 315 PHE C N 1
ATOM 12163 C CA . PHE D 1 372 ? 47.69929 -9.71521 52.39870 1.000 77.95628 315 PHE C CA 1
ATOM 12164 C C . PHE D 1 372 ? 48.28706 -8.30605 52.42583 1.000 78.59199 315 PHE C C 1
ATOM 12165 O O . PHE D 1 372 ? 49.19024 -8.00892 51.63297 1.000 84.68546 315 PHE C O 1
ATOM 12173 N N . TYR D 1 373 ? 47.80526 -7.42864 53.30884 1.000 73.37690 316 TYR C N 1
ATOM 12174 C CA . TYR D 1 373 ? 48.26289 -6.04203 53.34931 1.000 76.42316 316 TYR C CA 1
ATOM 12175 C C . TYR D 1 373 ? 49.06423 -5.69963 54.59372 1.000 74.67693 316 TYR C C 1
ATOM 12176 O O . TYR D 1 373 ? 49.47558 -4.54407 54.74899 1.000 74.24875 316 TYR C O 1
ATOM 12185 N N . GLY D 1 374 ? 49.30499 -6.65815 55.47315 1.000 76.30742 317 GLY C N 1
ATOM 12186 C CA . GLY D 1 374 ? 50.15013 -6.44687 56.62875 1.000 74.21405 317 GLY C CA 1
ATOM 12187 C C . GLY D 1 374 ? 49.33937 -6.24058 57.89535 1.000 82.82134 317 GLY C C 1
ATOM 12188 O O . GLY D 1 374 ? 48.11341 -6.13745 57.88308 1.000 81.62504 317 GLY C O 1
ATOM 12189 N N . ASP D 1 375 ? 50.07018 -6.17231 59.00886 1.000 87.98711 318 ASP C N 1
ATOM 12190 C CA . ASP D 1 375 ? 49.46407 -6.06386 60.32991 1.000 86.28167 318 ASP C CA 1
ATOM 12191 C C . ASP D 1 375 ? 49.19246 -4.63008 60.74226 1.000 83.32695 318 ASP C C 1
ATOM 12192 O O . ASP D 1 375 ? 48.22771 -4.37883 61.47342 1.000 84.04901 318 ASP C O 1
ATOM 12197 N N . GLU D 1 376 ? 50.00458 -3.68393 60.27607 1.000 83.20047 319 GLU C N 1
ATOM 12198 C CA . GLU D 1 376 ? 49.91966 -2.30987 60.75979 1.000 87.09687 319 GLU C CA 1
ATOM 12199 C C . GLU D 1 376 ? 48.71377 -1.53303 60.21766 1.000 86.36038 319 GLU C C 1
ATOM 12200 O O . GLU D 1 376 ? 48.52485 -0.38320 60.63443 1.000 81.83084 319 GLU C O 1
ATOM 12206 N N . ILE D 1 377 ? 47.88221 -2.11617 59.33867 1.000 83.58891 320 ILE C N 1
ATOM 12207 C CA . ILE D 1 377 ? 46.77856 -1.34796 58.74543 1.000 76.06100 320 ILE C CA 1
ATOM 12208 C C . ILE D 1 377 ? 45.71593 -1.03104 59.79688 1.000 74.68373 320 ILE C C 1
ATOM 12209 O O . ILE D 1 377 ? 45.61872 -1.67488 60.85046 1.000 76.45288 320 ILE C O 1
ATOM 12214 N N . VAL D 1 378 ? 44.91124 -0.00572 59.49986 1.000 72.98134 321 VAL C N 1
ATOM 12215 C CA . VAL D 1 378 ? 43.85041 0.48504 60.37729 1.000 68.64281 321 VAL C CA 1
ATOM 12216 C C . VAL D 1 378 ? 42.58554 0.68251 59.55025 1.000 70.65211 321 VAL C C 1
ATOM 12217 O O . VAL D 1 378 ? 42.65617 1.07888 58.38035 1.000 67.66921 321 VAL C O 1
ATOM 12221 N N . PHE D 1 379 ? 41.42311 0.41041 60.16006 1.000 71.62542 322 PHE C N 1
ATOM 12222 C CA . PHE D 1 379 ? 40.12938 0.48734 59.47753 1.000 68.51901 322 PHE C CA 1
ATOM 12223 C C . PHE D 1 379 ? 39.42090 1.77324 59.89433 1.000 65.52426 322 PHE C C 1
ATOM 12224 O O . PHE D 1 379 ? 38.98232 1.89756 61.04118 1.000 67.08553 322 PHE C O 1
ATOM 12232 N N . GLU D 1 380 ? 39.30180 2.72158 58.96245 1.000 62.91362 323 GLU C N 1
ATOM 12233 C CA . GLU D 1 380 ? 38.60123 3.98087 59.18143 1.000 59.90262 323 GLU C CA 1
ATOM 12234 C C . GLU D 1 380 ? 37.18118 3.90502 58.63840 1.000 62.21759 323 GLU C C 1
ATOM 12235 O O . GLU D 1 380 ? 36.90092 3.16065 57.69705 1.000 63.33640 323 GLU C O 1
ATOM 12241 N N . ARG D 1 381 ? 36.28822 4.70070 59.21826 1.000 60.62203 324 ARG C N 1
ATOM 12242 C CA . ARG D 1 381 ? 34.98641 4.97103 58.62642 1.000 53.41475 324 ARG C CA 1
ATOM 12243 C C . ARG D 1 381 ? 34.95914 6.43253 58.21315 1.000 54.31137 324 ARG C C 1
ATOM 12244 O O . ARG D 1 381 ? 35.28293 7.31135 59.01578 1.000 56.68370 324 ARG C O 1
ATOM 12252 N N . ALA D 1 382 ? 34.61144 6.68859 56.97374 1.000 52.61440 325 ALA C N 1
ATOM 12253 C CA . ALA D 1 382 ? 34.69865 8.05065 56.46195 1.000 49.85315 325 ALA C CA 1
ATOM 12254 C C . ALA D 1 382 ? 33.35502 8.75268 56.55171 1.000 47.48276 325 ALA C C 1
ATOM 12255 O O . ALA D 1 382 ? 32.30279 8.10607 56.59744 1.000 48.30603 325 ALA C O 1
ATOM 12257 N N . PRO D 1 383 ? 33.34737 10.08417 56.58490 1.000 47.28987 326 PRO C N 1
ATOM 12258 C CA . PRO D 1 383 ? 32.07691 10.80352 56.49454 1.000 41.36653 326 PRO C CA 1
ATOM 12259 C C . PRO D 1 383 ? 31.40656 10.50713 55.17284 1.000 44.04822 326 PRO C C 1
ATOM 12260 O O . PRO D 1 383 ? 32.05821 10.43793 54.12857 1.000 46.40148 326 PRO C O 1
ATOM 12264 N N . ILE D 1 384 ? 30.09752 10.31786 55.23141 1.000 43.07741 327 ILE C N 1
ATOM 12265 C CA . ILE D 1 384 ? 29.26632 10.06093 54.06026 1.000 43.55299 327 ILE C CA 1
ATOM 12266 C C . ILE D 1 384 ? 28.59820 11.36496 53.65965 1.000 43.93884 327 ILE C C 1
ATOM 12267 O O . ILE D 1 384 ? 28.18733 12.14388 54.53086 1.000 49.60151 327 ILE C O 1
ATOM 12272 N N . VAL D 1 385 ? 28.48492 11.62629 52.35936 1.000 39.19615 328 VAL C N 1
ATOM 12273 C CA . VAL D 1 385 ? 27.49245 12.57783 51.88663 1.000 39.50167 328 VAL C CA 1
ATOM 12274 C C . VAL D 1 385 ? 26.42675 11.76975 51.17304 1.000 41.33043 328 VAL C C 1
ATOM 12275 O O . VAL D 1 385 ? 26.74383 10.93378 50.32363 1.000 45.24983 328 VAL C O 1
ATOM 12279 N N . SER D 1 386 ? 25.16781 11.97557 51.56660 1.000 42.38710 329 SER C N 1
ATOM 12280 C CA . SER D 1 386 ? 24.03631 11.21094 51.06793 1.000 38.39906 329 SER C CA 1
ATOM 12281 C C . SER D 1 386 ? 22.98751 12.06606 50.37658 1.000 41.66651 329 SER C C 1
ATOM 12282 O O . SER D 1 386 ? 22.04536 11.50786 49.80823 1.000 46.17469 329 SER C O 1
ATOM 12285 N N . GLY D 1 387 ? 23.12772 13.39277 50.40543 1.000 41.90895 330 GLY C N 1
ATOM 12286 C CA . GLY D 1 387 ? 22.11265 14.36822 50.00344 1.000 41.55876 330 GLY C CA 1
ATOM 12287 C C . GLY D 1 387 ? 20.89686 14.36527 50.91875 1.000 38.56828 330 GLY C C 1
ATOM 12288 O O . GLY D 1 387 ? 19.81554 14.83463 50.51969 1.000 35.55651 330 GLY C O 1
ATOM 12289 N N . VAL D 1 388 ? 21.06688 13.85415 52.13672 1.000 37.55664 331 VAL C N 1
ATOM 12290 C CA . VAL D 1 388 ? 20.19632 14.12402 53.27389 1.000 35.59565 331 VAL C CA 1
ATOM 12291 C C . VAL D 1 388 ? 21.10668 14.64913 54.37818 1.000 38.76861 331 VAL C C 1
ATOM 12292 O O . VAL D 1 388 ? 22.04472 13.95083 54.77372 1.000 43.91760 331 VAL C O 1
ATOM 12296 N N . PRO D 1 389 ? 20.90366 15.93730 54.89444 1.000 35.64883 332 PRO C N 1
ATOM 12297 C CA . PRO D 1 389 ? 21.78897 16.54172 55.89790 1.000 35.57140 332 PRO C CA 1
ATOM 12298 C C . PRO D 1 389 ? 21.59090 16.00881 57.32246 1.000 41.30305 332 PRO C C 1
ATOM 12299 O O . PRO D 1 389 ? 21.57526 16.77085 58.29432 1.000 44.94568 332 PRO C O 1
ATOM 12303 N N . VAL D 1 390 ? 21.41030 14.69984 57.44895 1.000 43.56637 333 VAL C N 1
ATOM 12304 C CA . VAL D 1 390 ? 21.28680 14.03025 58.73479 1.000 40.85063 333 VAL C CA 1
ATOM 12305 C C . VAL D 1 390 ? 22.05909 12.72586 58.65152 1.000 46.18384 333 VAL C C 1
ATOM 12306 O O . VAL D 1 390 ? 21.81690 11.92068 57.74601 1.000 45.02172 333 VAL C O 1
ATOM 12310 N N . SER D 1 391 ? 22.95393 12.49233 59.60251 1.000 45.27588 334 SER C N 1
ATOM 12311 C CA . SER D 1 391 ? 23.71018 11.25095 59.61537 1.000 42.25791 334 SER C CA 1
ATOM 12312 C C . SER D 1 391 ? 23.04447 10.24388 60.53163 1.000 44.95509 334 SER C C 1
ATOM 12313 O O . SER D 1 391 ? 22.32513 10.60925 61.46266 1.000 46.25647 334 SER C O 1
ATOM 12316 N N . PHE D 1 392 ? 23.28695 8.96132 60.25087 1.000 47.03140 335 PHE C N 1
ATOM 12317 C CA . PHE D 1 392 ? 22.86139 7.90735 61.15744 1.000 43.52053 335 PHE C CA 1
ATOM 12318 C C . PHE D 1 392 ? 23.40495 8.21245 62.54495 1.000 46.01405 335 PHE C C 1
ATOM 12319 O O . PHE D 1 392 ? 24.62256 8.41092 62.70050 1.000 42.12207 335 PHE C O 1
ATOM 12327 N N . PRO D 1 393 ? 22.54351 8.31197 63.55755 1.000 46.51199 336 PRO C N 1
ATOM 12328 C CA . PRO D 1 393 ? 22.99297 8.74254 64.88371 1.000 42.34760 336 PRO C CA 1
ATOM 12329 C C . PRO D 1 393 ? 23.84669 7.71842 65.62466 1.000 49.60979 336 PRO C C 1
ATOM 12330 O O . PRO D 1 393 ? 24.22121 7.96996 66.77539 1.000 52.64249 336 PRO C O 1
ATOM 12334 N N . GLY D 1 394 ? 24.18640 6.57983 65.02660 1.000 49.95745 337 GLY C N 1
ATOM 12335 C CA . GLY D 1 394 ? 25.13390 5.67084 65.63506 1.000 50.30707 337 GLY C CA 1
ATOM 12336 C C . GLY D 1 394 ? 24.53678 4.58809 66.50899 1.000 55.56608 337 GLY C C 1
ATOM 12337 O O . GLY D 1 394 ? 25.28306 3.70617 66.95490 1.000 58.48886 337 GLY C O 1
ATOM 12338 N N . THR D 1 395 ? 23.22734 4.62363 66.77416 1.000 52.08463 338 THR C N 1
ATOM 12339 C CA . THR D 1 395 ? 22.52853 3.49777 67.38761 1.000 55.13235 338 THR C CA 1
ATOM 12340 C C . THR D 1 395 ? 21.17337 3.27464 66.72230 1.000 57.27842 338 THR C C 1
ATOM 12341 O O . THR D 1 395 ? 20.37203 4.20870 66.61261 1.000 57.48680 338 THR C O 1
ATOM 12345 N N . THR D 1 396 ? 20.92842 2.02464 66.30042 1.000 57.37745 339 THR C N 1
ATOM 12346 C CA . THR D 1 396 ? 19.68088 1.52598 65.71878 1.000 52.02429 339 THR C CA 1
ATOM 12347 C C . THR D 1 396 ? 18.42150 2.18181 66.27004 1.000 52.33378 339 THR C C 1
ATOM 12348 O O . THR D 1 396 ? 18.34355 2.50613 67.45484 1.000 58.59763 339 THR C O 1
ATOM 12352 N N . LEU D 1 397 ? 17.42735 2.37792 65.40250 1.000 51.79557 340 LEU C N 1
ATOM 12353 C CA . LEU D 1 397 ? 16.09794 2.82453 65.79617 1.000 53.95340 340 LEU C CA 1
ATOM 12354 C C . LEU D 1 397 ? 15.11951 1.67860 65.60177 1.000 54.64373 340 LEU C C 1
ATOM 12355 O O . LEU D 1 397 ? 15.18515 0.95506 64.60344 1.000 54.97634 340 LEU C O 1
ATOM 12360 N N . GLN D 1 398 ? 14.21094 1.51967 66.54712 1.000 54.48654 341 GLN C N 1
ATOM 12361 C CA . GLN D 1 398 ? 13.34880 0.35267 66.55679 1.000 53.39690 341 GLN C CA 1
ATOM 12362 C C . GLN D 1 398 ? 12.06726 0.72041 67.27827 1.000 57.25004 341 GLN C C 1
ATOM 12363 O O . GLN D 1 398 ? 11.90334 1.85297 67.74384 1.000 60.43585 341 GLN C O 1
ATOM 12369 N N . VAL D 1 399 ? 11.15823 -0.24997 67.37205 1.000 56.27113 342 VAL C N 1
ATOM 12370 C CA . VAL D 1 399 ? 9.91931 -0.04398 68.10622 1.000 56.53578 342 VAL C CA 1
ATOM 12371 C C . VAL D 1 399 ? 10.23681 0.40987 69.51941 1.000 55.37869 342 VAL C C 1
ATOM 12372 O O . VAL D 1 399 ? 10.91388 -0.30118 70.27079 1.000 59.01235 342 VAL C O 1
ATOM 12376 N N . GLY D 1 400 ? 9.74403 1.59308 69.88950 1.000 57.72186 343 GLY C N 1
ATOM 12377 C CA . GLY D 1 400 ? 10.05277 2.18413 71.17993 1.000 45.71711 343 GLY C CA 1
ATOM 12378 C C . GLY D 1 400 ? 10.81405 3.47816 71.01877 1.000 50.88955 343 GLY C C 1
ATOM 12379 O O . GLY D 1 400 ? 10.52817 4.46363 71.69801 1.000 51.21615 343 GLY C O 1
ATOM 12380 N N . SER D 1 401 ? 11.78398 3.48822 70.10618 1.000 53.84071 344 SER C N 1
ATOM 12381 C CA . SER D 1 401 ? 12.55919 4.69372 69.83763 1.000 51.62611 344 SER C CA 1
ATOM 12382 C C . SER D 1 401 ? 11.64139 5.86838 69.51310 1.000 52.75760 344 SER C C 1
ATOM 12383 O O . SER D 1 401 ? 10.50675 5.69870 69.05514 1.000 55.34905 344 SER C O 1
ATOM 12386 N N . SER D 1 402 ? 12.13239 7.07355 69.77763 1.000 50.33821 345 SER C N 1
ATOM 12387 C CA . SER D 1 402 ? 11.37114 8.26565 69.44888 1.000 47.08135 345 SER C CA 1
ATOM 12388 C C . SER D 1 402 ? 12.33549 9.43219 69.32339 1.000 52.95318 345 SER C C 1
ATOM 12389 O O . SER D 1 402 ? 13.49094 9.35513 69.75118 1.000 55.67671 345 SER C O 1
ATOM 12392 N N . GLY D 1 403 ? 11.84655 10.51749 68.73174 1.000 52.94658 346 GLY C N 1
ATOM 12393 C CA . GLY D 1 403 ? 12.60415 11.74533 68.60766 1.000 49.82997 346 GLY C CA 1
ATOM 12394 C C . GLY D 1 403 ? 12.83977 12.10604 67.16082 1.000 46.24904 346 GLY C C 1
ATOM 12395 O O . GLY D 1 403 ? 12.29062 11.49675 66.24542 1.000 50.34234 346 GLY C O 1
ATOM 12396 N N . GLN D 1 404 ? 13.70028 13.10538 66.95605 1.000 46.75230 347 GLN C N 1
ATOM 12397 C CA . GLN D 1 404 ? 13.86424 13.68366 65.62795 1.000 45.47507 347 GLN C CA 1
ATOM 12398 C C . GLN D 1 404 ? 14.34396 12.65983 64.61104 1.000 46.48240 347 GLN C C 1
ATOM 12399 O O . GLN D 1 404 ? 14.02897 12.77854 63.42083 1.000 51.68077 347 GLN C O 1
ATOM 12405 N N . TYR D 1 405 ? 15.07738 11.63544 65.03880 1.000 45.38840 348 TYR C N 1
ATOM 12406 C CA . TYR D 1 405 ? 15.57703 10.69778 64.04145 1.000 44.62954 348 TYR C CA 1
ATOM 12407 C C . TYR D 1 405 ? 14.48484 9.74958 63.56598 1.000 46.10738 348 TYR C C 1
ATOM 12408 O O . TYR D 1 405 ? 14.43516 9.40172 62.37753 1.000 46.13498 348 TYR C O 1
ATOM 12417 N N . VAL D 1 406 ? 13.61436 9.30595 64.47520 1.000 50.12576 349 VAL C N 1
ATOM 12418 C CA . VAL D 1 406 ? 12.40318 8.61161 64.04760 1.000 48.60646 349 VAL C CA 1
ATOM 12419 C C . VAL D 1 406 ? 11.63026 9.48711 63.07356 1.000 46.70434 349 VAL C C 1
ATOM 12420 O O . VAL D 1 406 ? 11.31389 9.07362 61.95789 1.000 49.67540 349 VAL C O 1
ATOM 12424 N N . ARG D 1 407 ? 11.35766 10.73050 63.46973 1.000 47.54560 350 ARG C N 1
ATOM 12425 C CA . ARG D 1 407 ? 10.55283 11.62004 62.64335 1.000 45.32196 350 ARG C CA 1
ATOM 12426 C C . ARG D 1 407 ? 11.16690 11.78490 61.25724 1.000 46.33891 350 ARG C C 1
ATOM 12427 O O . ARG D 1 407 ? 10.44939 11.81147 60.25249 1.000 48.42541 350 ARG C O 1
ATOM 12435 N N . THR D 1 408 ? 12.49832 11.85497 61.17539 1.000 48.71288 351 THR C N 1
ATOM 12436 C CA . THR D 1 408 ? 13.15579 11.91898 59.87340 1.000 41.80339 351 THR C CA 1
ATOM 12437 C C . THR D 1 408 ? 12.88540 10.66293 59.06638 1.000 44.82550 351 THR C C 1
ATOM 12438 O O . THR D 1 408 ? 12.56009 10.73922 57.87593 1.000 46.33619 351 THR C O 1
ATOM 12442 N N . ILE D 1 409 ? 12.99943 9.48974 59.70126 1.000 48.06388 352 ILE C N 1
ATOM 12443 C CA . ILE D 1 409 ? 12.67753 8.23652 59.01776 1.000 39.64617 352 ILE C CA 1
ATOM 12444 C C . ILE D 1 409 ? 11.26350 8.30068 58.46350 1.000 44.12003 352 ILE C C 1
ATOM 12445 O O . ILE D 1 409 ? 11.03859 8.15382 57.25913 1.000 48.50765 352 ILE C O 1
ATOM 12450 N N . GLN D 1 410 ? 10.28892 8.55280 59.34049 1.000 46.75462 353 GLN C N 1
ATOM 12451 C CA . GLN D 1 410 ? 8.88411 8.58203 58.92963 1.000 46.60372 353 GLN C CA 1
ATOM 12452 C C . GLN D 1 410 ? 8.65143 9.55364 57.78433 1.000 45.36202 353 GLN C C 1
ATOM 12453 O O . GLN D 1 410 ? 7.85627 9.27722 56.88276 1.000 50.48016 353 GLN C O 1
ATOM 12459 N N . ASN D 1 411 ? 9.34800 10.68924 57.79170 1.000 45.84581 354 ASN C N 1
ATOM 12460 C CA . ASN D 1 411 ? 9.20734 11.64062 56.69539 1.000 46.27398 354 ASN C CA 1
ATOM 12461 C C . ASN D 1 411 ? 9.75787 11.07400 55.39481 1.000 43.35495 354 ASN C C 1
ATOM 12462 O O . ASN D 1 411 ? 9.15394 11.26403 54.33371 1.000 42.63482 354 ASN C O 1
ATOM 12467 N N . GLN D 1 412 ? 10.91407 10.39662 55.45463 1.000 43.44435 355 GLN C N 1
ATOM 12468 C CA . GLN D 1 412 ? 11.50277 9.80529 54.25492 1.000 40.82363 355 GLN C CA 1
ATOM 12469 C C . GLN D 1 412 ? 10.60304 8.70551 53.69315 1.000 44.90293 355 GLN C C 1
ATOM 12470 O O . GLN D 1 412 ? 10.35306 8.65001 52.48130 1.000 45.82870 355 GLN C O 1
ATOM 12476 N N . LEU D 1 413 ? 10.08554 7.82830 54.56151 1.000 44.38438 356 LEU C N 1
ATOM 12477 C CA . LEU D 1 413 ? 9.29676 6.70129 54.07014 1.000 43.81536 356 LEU C CA 1
ATOM 12478 C C . LEU D 1 413 ? 7.97434 7.16391 53.47280 1.000 44.55434 356 LEU C C 1
ATOM 12479 O O . LEU D 1 413 ? 7.52971 6.62307 52.45380 1.000 48.19889 356 LEU C O 1
ATOM 12484 N N . ASN D 1 414 ? 7.33008 8.16504 54.07626 1.000 42.72012 357 ASN C N 1
ATOM 12485 C CA . ASN D 1 414 ? 6.10407 8.67772 53.47856 1.000 44.84134 357 ASN C CA 1
ATOM 12486 C C . ASN D 1 414 ? 6.36333 9.35874 52.14366 1.000 48.44275 357 ASN C C 1
ATOM 12487 O O . ASN D 1 414 ? 5.43789 9.45670 51.33497 1.000 54.38331 357 ASN C O 1
ATOM 12492 N N . ALA D 1 415 ? 7.58590 9.84824 51.90348 1.000 45.03243 358 ALA C N 1
ATOM 12493 C CA . ALA D 1 415 ? 7.92715 10.41773 50.60097 1.000 45.77333 358 ALA C CA 1
ATOM 12494 C C . ALA D 1 415 ? 8.34020 9.33921 49.60199 1.000 49.89833 358 ALA C C 1
ATOM 12495 O O . ALA D 1 415 ? 8.05860 9.46626 48.40401 1.000 54.11948 358 ALA C O 1
ATOM 12497 N N . ILE D 1 416 ? 9.01422 8.27848 50.06160 1.000 47.79908 359 ILE C N 1
ATOM 12498 C CA . ILE D 1 416 ? 9.25916 7.13520 49.18522 1.000 45.29034 359 ILE C CA 1
ATOM 12499 C C . ILE D 1 416 ? 7.94768 6.48801 48.77584 1.000 49.53516 359 ILE C C 1
ATOM 12500 O O . ILE D 1 416 ? 7.79508 6.04158 47.63536 1.000 54.67316 359 ILE C O 1
ATOM 12505 N N . SER D 1 417 ? 6.97822 6.42019 49.69231 1.000 50.41544 360 SER C N 1
ATOM 12506 C CA . SER D 1 417 ? 5.71191 5.75878 49.38286 1.000 49.52556 360 SER C CA 1
ATOM 12507 C C . SER D 1 417 ? 4.86087 6.51565 48.35963 1.000 51.30818 360 SER C C 1
ATOM 12508 O O . SER D 1 417 ? 3.88349 5.94741 47.86202 1.000 54.14457 360 SER C O 1
ATOM 12511 N N . ASN D 1 418 ? 5.19303 7.77077 48.03181 1.000 50.54535 361 ASN C N 1
ATOM 12512 C CA . ASN D 1 418 ? 4.56575 8.41027 46.88090 1.000 50.25367 361 ASN C CA 1
ATOM 12513 C C . ASN D 1 418 ? 5.00850 7.76007 45.57914 1.000 54.44855 361 ASN C C 1
ATOM 12514 O O . ASN D 1 418 ? 4.26780 7.78040 44.58742 1.000 59.00242 361 ASN C O 1
ATOM 12519 N N . SER D 1 419 ? 6.20729 7.18730 45.55729 1.000 53.47914 362 SER C N 1
ATOM 12520 C CA . SER D 1 419 ? 6.69919 6.49839 44.38117 1.000 52.34633 362 SER C CA 1
ATOM 12521 C C . SER D 1 419 ? 6.56724 4.98723 44.47620 1.000 53.88940 362 SER C C 1
ATOM 12522 O O . SER D 1 419 ? 6.42927 4.31793 43.44264 1.000 56.89257 362 SER C O 1
ATOM 12525 N N . TYR D 1 420 ? 6.57054 4.43226 45.68444 1.000 50.95552 363 TYR C N 1
ATOM 12526 C CA . TYR D 1 420 ? 6.32013 3.00972 45.90529 1.000 53.68584 363 TYR C CA 1
ATOM 12527 C C . TYR D 1 420 ? 5.05664 2.88056 46.74154 1.000 51.73935 363 TYR C C 1
ATOM 12528 O O . TYR D 1 420 ? 5.12577 2.83198 47.97714 1.000 57.00411 363 TYR C O 1
ATOM 12537 N N . PRO D 1 421 ? 3.88911 2.83540 46.12225 1.000 54.30177 364 PRO C N 1
ATOM 12538 C CA . PRO D 1 421 ? 2.64924 2.66463 46.89724 1.000 53.49304 364 PRO C CA 1
ATOM 12539 C C . PRO D 1 421 ? 2.64749 1.44558 47.80895 1.000 54.22850 364 PRO C C 1
ATOM 12540 O O . PRO D 1 421 ? 1.81672 1.35527 48.71940 1.000 55.70221 364 PRO C O 1
ATOM 12544 N N . ALA D 1 422 ? 3.55998 0.50025 47.57887 1.000 55.15526 365 ALA C N 1
ATOM 12545 C CA . ALA D 1 422 ? 3.63198 -0.66798 48.44514 1.000 52.66443 365 ALA C CA 1
ATOM 12546 C C . ALA D 1 422 ? 3.96439 -0.27702 49.87769 1.000 54.89113 365 ALA C C 1
ATOM 12547 O O . ALA D 1 422 ? 3.56376 -0.97199 50.81786 1.000 61.79290 365 ALA C O 1
ATOM 12549 N N . VAL D 1 423 ? 4.66822 0.83145 50.07197 1.000 55.81553 366 VAL C N 1
ATOM 12550 C CA . VAL D 1 423 ? 5.05394 1.27467 51.41046 1.000 54.10719 366 VAL C CA 1
ATOM 12551 C C . VAL D 1 423 ? 3.91858 2.06705 52.05202 1.000 57.29679 366 VAL C C 1
ATOM 12552 O O . VAL D 1 423 ? 3.57014 3.15453 51.57331 1.000 57.74997 366 VAL C O 1
ATOM 12556 N N . PRO D 1 424 ? 3.30704 1.57839 53.12725 1.000 57.24282 367 PRO C N 1
ATOM 12557 C CA . PRO D 1 424 ? 2.18943 2.32210 53.72036 1.000 58.77943 367 PRO C CA 1
ATOM 12558 C C . PRO D 1 424 ? 2.63777 3.61024 54.38605 1.000 57.24273 367 PRO C C 1
ATOM 12559 O O . PRO D 1 424 ? 3.63666 3.65382 55.10772 1.000 59.44509 367 PRO C O 1
ATOM 12563 N N . LYS D 1 425 ? 1.86946 4.66431 54.14524 1.000 60.51629 368 LYS C N 1
ATOM 12564 C CA . LYS D 1 425 ? 2.10450 5.91544 54.84066 1.000 58.78288 368 LYS C CA 1
ATOM 12565 C C . LYS D 1 425 ? 1.91175 5.73211 56.33835 1.000 60.82949 368 LYS C C 1
ATOM 12566 O O . LYS D 1 425 ? 1.12599 4.89689 56.79239 1.000 64.13709 368 LYS C O 1
ATOM 12572 N N . VAL D 1 426 ? 2.66283 6.51281 57.10997 1.000 58.38138 369 VAL C N 1
ATOM 12573 C CA . VAL D 1 426 ? 2.61843 6.45296 58.56017 1.000 59.44303 369 VAL C CA 1
ATOM 12574 C C . VAL D 1 426 ? 2.42459 7.87274 59.07180 1.000 60.78354 369 VAL C C 1
ATOM 12575 O O . VAL D 1 426 ? 2.74813 8.84997 58.39161 1.000 60.27318 369 VAL C O 1
ATOM 12579 N N . ILE D 1 427 ? 1.86299 7.98596 60.27508 1.000 59.24609 370 ILE C N 1
ATOM 12580 C CA . ILE D 1 427 ? 1.73869 9.30030 60.88775 1.000 57.77635 370 ILE C CA 1
ATOM 12581 C C . ILE D 1 427 ? 3.11700 9.75173 61.33207 1.000 54.88087 370 ILE C C 1
ATOM 12582 O O . ILE D 1 427 ? 3.85351 9.00077 61.98447 1.000 57.35163 370 ILE C O 1
ATOM 12587 N N . GLU D 1 428 ? 3.48450 10.97022 60.94995 1.000 52.46933 371 GLU C N 1
ATOM 12588 C CA . GLU D 1 428 ? 4.81933 11.48985 61.22610 1.000 55.16343 371 GLU C CA 1
ATOM 12589 C C . GLU D 1 428 ? 4.86513 12.11240 62.62252 1.000 55.26348 371 GLU C C 1
ATOM 12590 O O . GLU D 1 428 ? 5.00742 13.32392 62.79815 1.000 56.90034 371 GLU C O 1
ATOM 12596 N N . ASP D 1 429 ? 4.77397 11.25193 63.63587 1.000 52.01366 372 ASP C N 1
ATOM 12597 C CA . ASP D 1 429 ? 4.72487 11.72731 65.01055 1.000 55.63942 372 ASP C CA 1
ATOM 12598 C C . ASP D 1 429 ? 6.02707 11.53444 65.77373 1.000 57.16125 372 ASP C C 1
ATOM 12599 O O . ASP D 1 429 ? 6.11959 11.96600 66.92649 1.000 56.50518 372 ASP C O 1
ATOM 12604 N N . GLY D 1 430 ? 7.04275 10.93327 65.16315 1.000 57.12085 373 GLY C N 1
ATOM 12605 C CA . GLY D 1 430 ? 8.29482 10.71713 65.86367 1.000 55.38298 373 GLY C CA 1
ATOM 12606 C C . GLY D 1 430 ? 8.26156 9.60609 66.88580 1.000 53.95583 373 GLY C C 1
ATOM 12607 O O . GLY D 1 430 ? 9.20275 9.47547 67.67803 1.000 54.90141 373 GLY C O 1
ATOM 12608 N N . ILE D 1 431 ? 7.20604 8.80910 66.90229 1.000 56.63622 374 ILE C N 1
ATOM 12609 C CA . ILE D 1 431 ? 7.07443 7.68894 67.81693 1.000 54.66554 374 ILE C CA 1
ATOM 12610 C C . ILE D 1 431 ? 7.13150 6.43192 66.96675 1.000 55.97272 374 ILE C C 1
ATOM 12611 O O . ILE D 1 431 ? 6.19078 6.13090 66.22194 1.000 57.36195 374 ILE C O 1
ATOM 12616 N N . TYR D 1 432 ? 8.25700 5.72575 67.03247 1.000 55.14195 375 TYR C N 1
ATOM 12617 C CA . TYR D 1 432 ? 8.49438 4.56898 66.16968 1.000 55.15439 375 TYR C CA 1
ATOM 12618 C C . TYR D 1 432 ? 7.58413 3.40574 66.55876 1.000 59.85656 375 TYR C C 1
ATOM 12619 O O . TYR D 1 432 ? 7.94237 2.59357 67.42081 1.000 61.27589 375 TYR C O 1
ATOM 12628 N N . GLY D 1 433 ? 6.41128 3.29616 65.93075 1.000 60.98793 376 GLY C N 1
ATOM 12629 C CA . GLY D 1 433 ? 5.41092 2.32905 66.33011 1.000 64.25607 376 GLY C CA 1
ATOM 12630 C C . GLY D 1 433 ? 5.26834 1.16776 65.36114 1.000 69.63569 376 GLY C C 1
ATOM 12631 O O . GLY D 1 433 ? 6.13411 0.89866 64.52273 1.000 68.18969 376 GLY C O 1
ATOM 12632 N N . THR D 1 434 ? 4.13094 0.46988 65.48520 1.000 71.02083 377 THR C N 1
ATOM 12633 C CA . THR D 1 434 ? 3.87858 -0.71665 64.66997 1.000 66.61656 377 THR C CA 1
ATOM 12634 C C . THR D 1 434 ? 3.85261 -0.37561 63.18465 1.000 61.95542 377 THR C C 1
ATOM 12635 O O . THR D 1 434 ? 4.42809 -1.10097 62.36722 1.000 61.20694 377 THR C O 1
ATOM 12639 N N . ASP D 1 435 ? 3.19738 0.73110 62.82019 1.000 57.68386 378 ASP C N 1
ATOM 12640 C CA . ASP D 1 435 ? 3.14336 1.13575 61.42046 1.000 59.67853 378 ASP C CA 1
ATOM 12641 C C . ASP D 1 435 ? 4.53972 1.34987 60.85246 1.000 63.68451 378 ASP C C 1
ATOM 12642 O O . ASP D 1 435 ? 4.80358 0.98434 59.70245 1.000 64.95433 378 ASP C O 1
ATOM 12647 N N . THR D 1 436 ? 5.44563 1.95122 61.63676 1.000 63.95763 379 THR C N 1
ATOM 12648 C CA . THR D 1 436 ? 6.77707 2.28037 61.12920 1.000 57.82215 379 THR C CA 1
ATOM 12649 C C . THR D 1 436 ? 7.59264 1.02103 60.88461 1.000 57.36371 379 THR C C 1
ATOM 12650 O O . THR D 1 436 ? 8.09568 0.79925 59.77911 1.000 57.69005 379 THR C O 1
ATOM 12654 N N . GLU D 1 437 ? 7.72834 0.18477 61.91479 1.000 57.57582 380 GLU C N 1
ATOM 12655 C CA . GLU D 1 437 ? 8.35080 -1.12493 61.75802 1.000 58.64972 380 GLU C CA 1
ATOM 12656 C C . GLU D 1 437 ? 7.82352 -1.84832 60.52935 1.000 58.47731 380 GLU C C 1
ATOM 12657 O O . GLU D 1 437 ? 8.59245 -2.42987 59.75495 1.000 57.99372 380 GLU C O 1
ATOM 12663 N N . ASN D 1 438 ? 6.50552 -1.81691 60.33407 1.000 62.71151 381 ASN C N 1
ATOM 12664 C CA . ASN D 1 438 ? 5.90106 -2.48522 59.18595 1.000 59.93697 381 ASN C CA 1
ATOM 12665 C C . ASN D 1 438 ? 6.25752 -1.77074 57.89452 1.000 57.25763 381 ASN C C 1
ATOM 12666 O O . ASN D 1 438 ? 6.53020 -2.41339 56.87889 1.000 60.52269 381 ASN C O 1
ATOM 12671 N N . ALA D 1 439 ? 6.26292 -0.43963 57.91089 1.000 60.29689 382 ALA C N 1
ATOM 12672 C CA . ALA D 1 439 ? 6.72026 0.29233 56.73900 1.000 57.08554 382 ALA C CA 1
ATOM 12673 C C . ALA D 1 439 ? 8.17129 -0.05167 56.42653 1.000 55.78388 382 ALA C C 1
ATOM 12674 O O . ALA D 1 439 ? 8.53437 -0.22746 55.25957 1.000 57.05452 382 ALA C O 1
ATOM 12676 N N . VAL D 1 440 ? 9.00999 -0.18985 57.45952 1.000 56.53671 383 VAL C N 1
ATOM 12677 C CA . VAL D 1 440 ? 10.42552 -0.47732 57.23719 1.000 52.01230 383 VAL C CA 1
ATOM 12678 C C . VAL D 1 440 ? 10.60593 -1.87968 56.66565 1.000 56.51398 383 VAL C C 1
ATOM 12679 O O . VAL D 1 440 ? 11.43875 -2.09424 55.77640 1.000 57.58360 383 VAL C O 1
ATOM 12683 N N . LYS D 1 441 ? 9.82209 -2.85351 57.14969 1.000 56.57282 384 LYS C N 1
ATOM 12684 C CA . LYS D 1 441 ? 9.94953 -4.23127 56.66456 1.000 55.33443 384 LYS C CA 1
ATOM 12685 C C . LYS D 1 441 ? 9.65377 -4.33280 55.17335 1.000 54.10933 384 LYS C C 1
ATOM 12686 O O . LYS D 1 441 ? 10.36707 -5.02397 54.43133 1.000 55.26122 384 LYS C O 1
ATOM 12692 N N . ILE D 1 442 ? 8.57320 -3.69241 54.72237 1.000 55.55838 385 ILE C N 1
ATOM 12693 C CA . ILE D 1 442 ? 8.26791 -3.69048 53.29534 1.000 54.10752 385 ILE C CA 1
ATOM 12694 C C . ILE D 1 442 ? 9.36808 -2.97053 52.52934 1.000 55.25840 385 ILE C C 1
ATOM 12695 O O . ILE D 1 442 ? 9.74517 -3.38569 51.42827 1.000 59.39091 385 ILE C O 1
ATOM 12700 N N . PHE D 1 443 ? 9.89579 -1.87487 53.08762 1.000 53.74946 386 PHE C N 1
ATOM 12701 C CA . PHE D 1 443 ? 10.98044 -1.17662 52.40577 1.000 52.05345 386 PHE C CA 1
ATOM 12702 C C . PHE D 1 443 ? 12.15343 -2.12114 52.18742 1.000 52.53027 386 PHE C C 1
ATOM 12703 O O . PHE D 1 443 ? 12.51937 -2.42943 51.04575 1.000 54.09050 386 PHE C O 1
ATOM 12711 N N . GLN D 1 444 ? 12.74374 -2.60035 53.28406 1.000 53.53453 387 GLN C N 1
ATOM 12712 C CA . GLN D 1 444 ? 13.82301 -3.57441 53.23930 1.000 51.15367 387 GLN C CA 1
ATOM 12713 C C . GLN D 1 444 ? 13.49693 -4.66589 52.24361 1.000 52.91247 387 GLN C C 1
ATOM 12714 O O . GLN D 1 444 ? 14.33973 -5.04038 51.42301 1.000 57.85807 387 GLN C O 1
ATOM 12720 N N . GLY D 1 445 ? 12.25967 -5.14705 52.27360 1.000 53.69255 388 GLY C N 1
ATOM 12721 C CA . GLY D 1 445 ? 11.81102 -6.11741 51.29340 1.000 52.19327 388 GLY C CA 1
ATOM 12722 C C . GLY D 1 445 ? 12.07774 -5.67960 49.86500 1.000 50.51806 388 GLY C C 1
ATOM 12723 O O . GLY D 1 445 ? 12.80579 -6.34940 49.12303 1.000 54.14324 388 GLY C O 1
ATOM 12724 N N . ILE D 1 446 ? 11.50715 -4.53965 49.47446 1.000 50.62510 389 ILE C N 1
ATOM 12725 C CA . ILE D 1 446 ? 11.59591 -4.08908 48.09094 1.000 47.47567 389 ILE C CA 1
ATOM 12726 C C . ILE D 1 446 ? 13.04501 -3.96524 47.64613 1.000 50.46059 389 ILE C C 1
ATOM 12727 O O . ILE D 1 446 ? 13.34775 -4.15663 46.46433 1.000 55.99630 389 ILE C O 1
ATOM 12732 N N . PHE D 1 447 ? 13.97076 -3.69246 48.57371 1.000 51.13448 390 PHE C N 1
ATOM 12733 C CA . PHE D 1 447 ? 15.33311 -3.31765 48.20357 1.000 51.31704 390 PHE C CA 1
ATOM 12734 C C . PHE D 1 447 ? 16.39453 -4.33668 48.59677 1.000 53.45978 390 PHE C C 1
ATOM 12735 O O . PHE D 1 447 ? 17.59282 -4.04281 48.48951 1.000 56.58266 390 PHE C O 1
ATOM 12743 N N . GLY D 1 448 ? 16.00045 -5.53791 48.99019 1.000 56.07647 391 GLY C N 1
ATOM 12744 C CA . GLY D 1 448 ? 16.98666 -6.56751 49.25727 1.000 59.64938 391 GLY C CA 1
ATOM 12745 C C . GLY D 1 448 ? 17.70689 -6.41240 50.57403 1.000 58.26775 391 GLY C C 1
ATOM 12746 O O . GLY D 1 448 ? 18.91606 -6.66635 50.65369 1.000 58.42105 391 GLY C O 1
ATOM 12747 N N . LEU D 1 449 ? 17.00270 -5.98795 51.60482 1.000 53.68904 392 LEU C N 1
ATOM 12748 C CA . LEU D 1 449 ? 17.55671 -5.91584 52.93741 1.000 58.25070 392 LEU C CA 1
ATOM 12749 C C . LEU D 1 449 ? 16.88704 -6.94697 53.84442 1.000 59.47420 392 LEU C C 1
ATOM 12750 O O . LEU D 1 449 ? 15.72458 -7.30482 53.62781 1.000 59.99525 392 LEU C O 1
ATOM 12755 N N . PRO D 1 450 ? 17.60451 -7.47857 54.83329 1.000 56.90235 393 PRO C N 1
ATOM 12756 C CA . PRO D 1 450 ? 16.95804 -8.34064 55.82795 1.000 53.26185 393 PRO C CA 1
ATOM 12757 C C . PRO D 1 450 ? 15.81859 -7.59795 56.51206 1.000 58.50609 393 PRO C C 1
ATOM 12758 O O . PRO D 1 450 ? 15.97521 -6.45732 56.96705 1.000 60.29372 393 PRO C O 1
ATOM 12762 N N . GLN D 1 451 ? 14.65382 -8.24370 56.57060 1.000 54.33029 394 GLN C N 1
ATOM 12763 C CA . GLN D 1 451 ? 13.42039 -7.54195 56.91939 1.000 56.62581 394 GLN C CA 1
ATOM 12764 C C . GLN D 1 451 ? 13.26821 -7.49321 58.43936 1.000 55.61750 394 GLN C C 1
ATOM 12765 O O . GLN D 1 451 ? 12.43715 -8.16573 59.04977 1.000 57.59493 394 GLN C O 1
ATOM 12771 N N . SER D 1 452 ? 14.09648 -6.65808 59.05731 1.000 56.33242 395 SER C N 1
ATOM 12772 C CA . SER D 1 452 ? 14.07779 -6.58120 60.50896 1.000 58.10304 395 SER C CA 1
ATOM 12773 C C . SER D 1 452 ? 13.00549 -5.62953 61.04277 1.000 61.35563 395 SER C C 1
ATOM 12774 O O . SER D 1 452 ? 12.58911 -5.77060 62.20192 1.000 64.01566 395 SER C O 1
ATOM 12777 N N . GLY D 1 453 ? 12.51916 -4.69227 60.23186 1.000 58.29326 396 GLY C N 1
ATOM 12778 C CA . GLY D 1 453 ? 11.71489 -3.62784 60.80390 1.000 54.37097 396 GLY C CA 1
ATOM 12779 C C . GLY D 1 453 ? 12.51947 -2.76429 61.73404 1.000 56.04605 396 GLY C C 1
ATOM 12780 O O . GLY D 1 453 ? 11.99111 -2.25670 62.73106 1.000 61.48080 396 GLY C O 1
ATOM 12781 N N . VAL D 1 454 ? 13.80207 -2.59177 61.42948 1.000 58.18297 397 VAL C N 1
ATOM 12782 C CA . VAL D 1 454 ? 14.76534 -1.93109 62.29869 1.000 54.32485 397 VAL C CA 1
ATOM 12783 C C . VAL D 1 454 ? 15.61717 -1.01738 61.43298 1.000 53.90681 397 VAL C C 1
ATOM 12784 O O . VAL D 1 454 ? 16.13797 -1.44174 60.39582 1.000 55.01408 397 VAL C O 1
ATOM 12788 N N . VAL D 1 455 ? 15.73374 0.24734 61.82401 1.000 54.31241 398 VAL C N 1
ATOM 12789 C CA . VAL D 1 455 ? 16.52662 1.18091 61.01510 1.000 51.91245 398 VAL C CA 1
ATOM 12790 C C . VAL D 1 455 ? 17.94789 1.23387 61.56388 1.000 51.58564 398 VAL C C 1
ATOM 12791 O O . VAL D 1 455 ? 18.30226 2.11245 62.35250 1.000 50.14364 398 VAL C O 1
ATOM 12795 N N . ASP D 1 456 ? 18.75670 0.26528 61.17455 1.000 50.46504 399 ASP C N 1
ATOM 12796 C CA . ASP D 1 456 ? 20.15951 0.26499 61.52701 1.000 45.82258 399 ASP C CA 1
ATOM 12797 C C . ASP D 1 456 ? 20.90828 1.06952 60.47114 1.000 48.54355 399 ASP C C 1
ATOM 12798 O O . ASP D 1 456 ? 20.29637 1.66286 59.57740 1.000 49.35658 399 ASP C O 1
ATOM 12803 N N . PHE D 1 457 ? 22.24505 1.08776 60.56345 1.000 50.33963 400 PHE C N 1
ATOM 12804 C CA . PHE D 1 457 ? 23.07036 1.89568 59.66825 1.000 43.22103 400 PHE C CA 1
ATOM 12805 C C . PHE D 1 457 ? 22.71412 1.66404 58.20429 1.000 47.01405 400 PHE C C 1
ATOM 12806 O O . PHE D 1 457 ? 22.43368 2.61598 57.46520 1.000 47.06884 400 PHE C O 1
ATOM 12814 N N . LYS D 1 458 ? 22.69928 0.39659 57.77155 1.000 47.04310 401 LYS C N 1
ATOM 12815 C CA . LYS D 1 458 ? 22.52640 0.10560 56.35080 1.000 48.26856 401 LYS C CA 1
ATOM 12816 C C . LYS D 1 458 ? 21.15370 0.53971 55.86185 1.000 45.62069 401 LYS C C 1
ATOM 12817 O O . LYS D 1 458 ? 21.04199 1.17834 54.80910 1.000 45.77486 401 LYS C O 1
ATOM 12823 N N . THR D 1 459 ? 20.09677 0.19693 56.61127 1.000 47.37840 402 THR C N 1
ATOM 12824 C CA . THR D 1 459 ? 18.75027 0.64690 56.25829 1.000 46.57239 402 THR C CA 1
ATOM 12825 C C . THR D 1 459 ? 18.66163 2.16691 56.24956 1.000 46.65578 402 THR C C 1
ATOM 12826 O O . THR D 1 459 ? 17.95717 2.75100 55.41938 1.000 49.39006 402 THR C O 1
ATOM 12830 N N . TRP D 1 460 ? 19.34939 2.82888 57.17545 1.000 43.66285 403 TRP C N 1
ATOM 12831 C CA . TRP D 1 460 ? 19.35514 4.28179 57.15167 1.000 43.23361 403 TRP C CA 1
ATOM 12832 C C . TRP D 1 460 ? 19.87426 4.79383 55.81159 1.000 46.62264 403 TRP C C 1
ATOM 12833 O O . TRP D 1 460 ? 19.19723 5.56270 55.11508 1.000 46.75291 403 TRP C O 1
ATOM 12844 N N . TYR D 1 461 ? 21.08253 4.36906 55.42805 1.000 43.25353 404 TYR C N 1
ATOM 12845 C CA . TYR D 1 461 ? 21.66546 4.93161 54.22420 1.000 41.34453 404 TYR C CA 1
ATOM 12846 C C . TYR D 1 461 ? 21.00295 4.40661 52.96448 1.000 46.34331 404 TYR C C 1
ATOM 12847 O O . TYR D 1 461 ? 21.15178 5.03055 51.90453 1.000 47.23153 404 TYR C O 1
ATOM 12856 N N . GLU D 1 462 ? 20.22726 3.31630 53.06659 1.000 46.82795 405 GLU C N 1
ATOM 12857 C CA . GLU D 1 462 ? 19.39935 2.87609 51.94668 1.000 42.48726 405 GLU C CA 1
ATOM 12858 C C . GLU D 1 462 ? 18.12272 3.69847 51.84712 1.000 42.67829 405 GLU C C 1
ATOM 12859 O O . GLU D 1 462 ? 17.70082 4.07177 50.74540 1.000 42.87234 405 GLU C O 1
ATOM 12865 N N . ILE D 1 463 ? 17.50024 3.99924 52.98345 1.000 39.46276 406 ILE C N 1
ATOM 12866 C CA . ILE D 1 463 ? 16.35396 4.89517 52.96649 1.000 42.30764 406 ILE C CA 1
ATOM 12867 C C . ILE D 1 463 ? 16.75494 6.26568 52.42745 1.000 41.62272 406 ILE C C 1
ATOM 12868 O O . ILE D 1 463 ? 16.02024 6.88529 51.65168 1.000 42.51255 406 ILE C O 1
ATOM 12873 N N . SER D 1 464 ? 17.93326 6.75607 52.80293 1.000 45.38317 407 SER C N 1
ATOM 12874 C CA . SER D 1 464 ? 18.36845 8.04740 52.27241 1.000 40.43745 407 SER C CA 1
ATOM 12875 C C . SER D 1 464 ? 18.67451 7.96593 50.78397 1.000 41.41898 407 SER C C 1
ATOM 12876 O O . SER D 1 464 ? 18.29763 8.86017 50.02273 1.000 45.45685 407 SER C O 1
ATOM 12879 N N . ARG D 1 465 ? 19.34694 6.90460 50.34261 1.000 44.55891 408 ARG C N 1
ATOM 12880 C CA . ARG D 1 465 ? 19.63218 6.77525 48.91889 1.000 42.43806 408 ARG C CA 1
ATOM 12881 C C . ARG D 1 465 ? 18.35032 6.73493 48.09372 1.000 44.94272 408 ARG C C 1
ATOM 12882 O O . ARG D 1 465 ? 18.29962 7.30353 46.99500 1.000 48.36136 408 ARG C O 1
ATOM 12890 N N . VAL D 1 466 ? 17.30072 6.07509 48.60735 1.000 46.88965 409 VAL C N 1
ATOM 12891 C CA . VAL D 1 466 ? 16.04586 5.94131 47.86301 1.000 39.13697 409 VAL C CA 1
ATOM 12892 C C . VAL D 1 466 ? 15.19081 7.19276 47.99107 1.000 43.35753 409 VAL C C 1
ATOM 12893 O O . VAL D 1 466 ? 14.51895 7.59129 47.03446 1.000 47.19267 409 VAL C O 1
ATOM 12897 N N . TYR D 1 467 ? 15.16873 7.81805 49.16992 1.000 41.97770 410 TYR C N 1
ATOM 12898 C CA . TYR D 1 467 ? 14.53703 9.12691 49.28981 1.000 40.11386 410 TYR C CA 1
ATOM 12899 C C . TYR D 1 467 ? 15.10939 10.07960 48.26599 1.000 45.16215 410 TYR C C 1
ATOM 12900 O O . TYR D 1 467 ? 14.37817 10.74136 47.52495 1.000 47.81266 410 TYR C O 1
ATOM 12909 N N . VAL D 1 468 ? 16.43484 10.15671 48.21991 1.000 47.96183 411 VAL C N 1
ATOM 12910 C CA . VAL D 1 468 ? 17.11685 11.02498 47.26810 1.000 44.98255 411 VAL C CA 1
ATOM 12911 C C . VAL D 1 468 ? 16.69610 10.69007 45.84408 1.000 45.99726 411 VAL C C 1
ATOM 12912 O O . VAL D 1 468 ? 16.19370 11.54583 45.11084 1.000 47.93159 411 VAL C O 1
ATOM 12916 N N . ALA D 1 469 ? 16.84529 9.42409 45.45099 1.000 46.46437 412 ALA C N 1
ATOM 12917 C CA . ALA D 1 469 ? 16.71153 9.06164 44.04283 1.000 45.39355 412 ALA C CA 1
ATOM 12918 C C . ALA D 1 469 ? 15.30629 9.30101 43.52198 1.000 45.14706 412 ALA C C 1
ATOM 12919 O O . ALA D 1 469 ? 15.11625 9.49336 42.31548 1.000 44.26213 412 ALA C O 1
ATOM 12921 N N . THR D 1 470 ? 14.31198 9.27926 44.40248 1.000 44.57839 413 THR C N 1
ATOM 12922 C CA . THR D 1 470 ? 12.93664 9.44072 43.97147 1.000 43.02930 413 THR C CA 1
ATOM 12923 C C . THR D 1 470 ? 12.41815 10.85417 44.17317 1.000 49.01293 413 THR C C 1
ATOM 12924 O O . THR D 1 470 ? 11.53055 11.28513 43.42997 1.000 53.20250 413 THR C O 1
ATOM 12928 N N . THR D 1 471 ? 12.97765 11.59342 45.13825 1.000 50.28584 414 THR C N 1
ATOM 12929 C CA . THR D 1 471 ? 12.59044 12.97001 45.44710 1.000 49.67671 414 THR C CA 1
ATOM 12930 C C . THR D 1 471 ? 13.05016 13.97619 44.39521 1.000 57.75132 414 THR C C 1
ATOM 12931 O O . THR D 1 471 ? 12.73075 15.16938 44.50288 1.000 59.55115 414 THR C O 1
ATOM 12935 N N . ARG D 1 472 ? 13.77349 13.53019 43.37829 1.000 59.30797 415 ARG C N 1
ATOM 12936 C CA . ARG D 1 472 ? 14.30479 14.44215 42.39034 1.000 59.03079 415 ARG C CA 1
ATOM 12937 C C . ARG D 1 472 ? 13.67306 14.25252 41.02011 1.000 59.66392 415 ARG C C 1
ATOM 12938 O O . ARG D 1 472 ? 13.20812 15.21315 40.41163 1.000 68.31678 415 ARG C O 1
#

Sequence (1632 aa):
ENLYFQGHMQDGFLTVSIIDATNNRPIQNAVVNIYSMSSSTLYQNLRSNESGQVTGLVLPAPDVDYSLQPSDVRPYSQYIVEAIADGYETVVIEGTQLLATIEARQGVPMSPRRQSELIFDIGEHTLYGTYPPKIPESNLKPLPPPTGFVVLDNPVVPEFIVVHDGLPEDSSAPNYWIPFKEYIKNIASSEIYSTWPEQTIYANVIAIISFTLNRVFTEWYRNKGYNFTITSTTAYDHKFINNRNLFEPINVVVDAIFNTFIKRPPTSRQPLLAQYCDGQKSQCPDQMTQWGSKDLGDQGYDYESILRYFYGDEIVFERAPIVSGVPVSFPGTTLQVGSSGQYVRTIQNQLNAISNSYPAVPKVIEDGIYGTDTENAVKIFQGIFGLPQSGVVDFKTWYEISRVYVATTRIAGHMQDGFLTVSIIDATNNRPIQNAVVNIYSMSSSSTLYQNLRSNESGQVTGLVLPAPDVDYSLQPSDVRPYSQYIVEAIADGYETVVIEGTQLLATIEARQGVPMSPRQSELIFDIGEHTLYGTYPPKIPESNLKPLPPPTGFVVLDNPVVPEFIVVHDGLPEDSSAPNYWIPFKEYIKNIASSEIYSTWPEQTIYANVIAIISFTLNRVFTEWYRNKGYNFTITSTTAYDHKFINNRNLFEPINVVVDAIFNTFIKRPPTSRQPLLAQYCDGQKSQCPDQMTQWGSKDLGDQGYDYESILRYFYGDEIVFERAPIVSGVPVSFPGTTLQVGSSGQYVRTIQNQLNAISNSYPAVPKVIEDGIYGTDTENAVKIFQGIFGLPQSGVVDFKTWYEISRVYVATTRLYFQGHMQDGFLTVSIIDATNNRPIQNAVVNIYSMSSSSTLYQNLRSNESGQVTGLVLPAPDVDYSLQPSDVRPYSQYIVEAIADGYETVVIEGTQLLATIEARQGVPMSPRSRQSELIFDIGEHTLYGTYPPKIPESNLKPLPPPTGFVVLDNPVVPEFIVVHDGLPEDSSAPNYWIPFKEYIKNIASSEIYSTWPEQTIYANVIAIISFTLNRVFTEWYRNKGYNFTITSTTAYDHKFINNRNLFEPINVVVDAIFNTFIKRPPTSRQPLLAQYCDGQKSQCPDQMTQWGSKDLGDQGYDYESILRYFYGDEIVFERAPIVSGVPVSFPGTTLQVGSSGQYVRTIQNQLNAISNSYPAVPKVIEDGIYGTDTENAVKIFQGIFGLPQSGVVDFKTWYEISRVYVATTRGHMQDGFLTVSIIDATNNRPIQNAVVNIYSMSSSSTLYQNLRSNESGQVTGLVLPAPDVDYSLQPSDVRPYSQYIVEAIADGYETVVIEGTQLLATIEARQGVPMSPRSRQSELIFDIGEHTLYGTYPPKIPESNLKPLPPPTGFVVLDNPVVPEFIVVHDGLPEDSSAPNYWIPFKEYIKNIASSEIYSTWPEQTIYANVIAIISFTLNRVFTEWYRNKGYNFTITSTTAYDHKFINNRNLFEPINVVVDAIFNTFIKRPPTSRQPLLAQYCDGQKSQCPDQMTQWGSKDLGDQGYDYESILRYFYGDEIVFERAPIVSGVPVSFPGTTLQVGSSGQYVRTIQNQLNAISNSYPAVPKVIEDGIYGTDTENAVKIFQGIFGLPQSGVVDFKTWYEISRVYVATTR

Radius of gyration: 38.45 Å; Cα contacts (8 Å, |Δi|>4): 3675; chains: 4; bounding box: 71×106×103 Å

Solvent-accessible surface area: 63444 Å² total; per-residue (Å²): 197,57,99,129,138,142,44,46,94,50,80,0,78,0,4,0,24,0,45,11,50,64,23,50,88,21,14,108,85,1,23,0,13,0,58,29,112,108,35,50,56,70,60,120,84,33,112,3,65,80,8,0,12,15,78,48,10,61,0,52,0,11,6,33,70,40,0,47,111,59,44,143,56,78,5,4,17,30,8,25,0,28,0,65,12,147,43,40,30,13,0,15,0,55,0,0,2,0,2,1,75,31,47,0,34,2,34,1,32,0,36,62,153,162,59,25,30,33,20,31,90,10,35,46,2,18,15,61,11,130,60,82,105,51,73,120,45,69,36,73,12,117,49,79,109,86,101,57,68,104,76,91,12,46,6,42,1,26,34,36,0,21,0,6,47,14,78,8,108,57,113,102,13,67,57,61,146,23,41,6,11,35,0,0,3,9,0,0,0,0,12,0,5,3,21,10,34,109,56,0,3,40,0,3,0,0,0,2,0,0,2,0,0,0,3,30,35,6,64,55,6,155,98,115,71,75,117,11,31,0,0,1,20,17,12,66,5,4,34,4,15,32,31,8,0,29,4,38,36,0,9,34,8,0,0,23,14,5,8,8,2,0,21,48,64,60,123,15,66,13,0,0,0,0,12,26,21,14,25,121,110,46,148,26,85,117,34,0,32,6,19,16,0,9,70,16,9,85,127,67,113,71,49,62,43,0,0,81,147,31,8,19,116,91,0,48,44,65,130,5,68,30,69,15,12,7,2,7,60,33,48,59,90,57,13,88,74,67,28,80,33,36,60,0,83,1,0,2,47,0,0,25,23,0,6,89,6,10,82,28,2,48,56,7,103,67,61,2,106,1,19,104,89,1,48,71,0,0,76,53,0,1,34,15,29,8,8,66,109,61,0,31,0,33,31,41,1,0,14,2,0,0,62,3,7,12,20,5,35,40,89,43,109,134,91,55,86,0,75,0,6,0,27,0,44,12,48,99,60,49,103,22,13,110,100,1,23,0,12,0,57,27,68,105,77,32,46,48,70,65,125,82,37,125,5,68,78,8,0,13,15,80,52,7,62,1,58,0,9,32,29,95,87,1,51,120,66,49,136,72,68,8,5,14,26,12,26,0,34,0,70,14,147,51,43,25,17,0,16,0,60,0,0,2,0,4,1,77,26,39,0,30,1,32,0,27,0,38,60,139,142,22,26,31,24,15,98,9,31,53,3,17,14,71,11,129,60,79,108,55,82,121,40,71,32,68,16,127,47,100,110,94,86,59,58,99,74,84,11,39,2,55,2,26,33,52,0,20,0,6,43,18,82,5,105,62,107,78,16,26,57,43,177,23,42,5,11,33,0,0,2,10,0,0,0,0,12,0,3,2,24,11,34,115,55,0,4,38,0,0,0,0,0,0,0,0,2,0,0,0,3,19,37,8,73,58,6,107,112,104,72,73,117,5,11,0,0,4,17,18,12,62,4,8,39,2,16,25,35,7,0,26,3,46,38,0,7,35,10,0,1,18,11,7,6,9,1,0,16,44,57,74,116,14,55,9,0,0,0,1,17,22,16,10,7,91,118,42,129,32,118,106,30,0,28,4,19,16,0,12,77,19,9,86,112,66,92,65,52,57,56,1,0,86,152,34,6,29,118,88,2,52,52,61,123,6,72,33,64,14,6,8,3,4,58,34,51,60,108,42,15,75,75,65,23,82,36,31,58,0,106,0,0,2,42,0,0,20,24,0,7,92,8,12,78,30,1,45,50,6,123,65,64,3,108,2,24,106,93,2,44,70,0,0,81,58,0,1,37,12,28,7,8,67,115,51,0,35,0,29,30,42,1,0,14,1,0,0,58,4,8,13,27,18,40,117,174,189,138,154,58,54,87,50,86,0,79,0,4,0,25,0,48,10,48,96,48,50,84,21,15,115,87,2,22,0,11,0,55,28,70,114,74,28,50,59,79,60,120,84,34,121,5,64,73,8,0,12,14,89,40,10,61,0,50,0,18,18,31,100,64,0,45,102,53,46,144,67,75,5,4,13,24,7,28,0,35,0,71,12,146,54,42,23,15,0,15,0,56,2,0,2,0,4,1,72,30,47,0,30,1,31,0,30,0,37,60,136,104,118,60,9,33,26,28,18,86,4,28,48,2,22,12,60,12,129,56,80,102,49,76,122,44,72,43,72,12,118,52,81,111,84,99,61,73,99,75,91,13,46,6,44,1,24,36,68,1,9,0,5,44,14,76,12,124,58,105,88,16,25,47,44,132,23,45,5,12,30,0,0,5,10,0,0,0,0,10,0,4,3,25,8,34,113,52,0,4,40,0,1,0,0,0,1,0,0,3,0,1,0,4,32,34,5,94,57,8,112,111,110,75,73,96,5,22,0,0,3,17,16,13,67,3,4,41,4,15,29,34,7,0,30,3,41,36,0,8,29,8,0,1,21,8,5,7,9,4,0,20,57,61,60,126,16,63,10,0,0,0,0,8,22,17,16,21,96,120,39,122,21,108,125,35,0,25,7,21,15,0,8,63,14,9,86,122,65,77,61,52,65,45,0,0,66,140,37,7,20,115,93,1,48,46,71,131,6,65,30,67,17,14,5,5,5,63,34,45,60,94,51,12,83,76,69,24,78,34,26,59,0,92,0,0,1,42,0,0,14,24,0,6,113,8,11,80,28,3,45,56,7,107,63,62,4,104,2,25,104,94,2,49,69,0,0,81,53,0,1,33,13,30,8,9,64,114,55,0,34,0,26,39,46,0,0,14,1,0,0,59,3,8,31,31,9,34,134,114,129,84,51,81,0,76,0,4,0,28,0,38,11,43,96,56,49,101,8,16,102,88,1,30,0,14,0,55,32,74,104,74,33,48,58,78,64,138,91,35,139,2,62,75,7,0,12,13,84,48,12,61,1,50,0,18,23,32,99,75,0,66,113,47,40,143,68,64,4,3,13,24,8,27,0,34,0,67,12,147,48,45,26,9,2,16,0,64,1,0,2,0,3,0,80,27,42,0,28,1,31,0,38,0,47,61,124,93,136,67,13,28,29,16,16,81,12,36,53,2,18,12,64,9,132,57,79,108,51,77,123,49,70,34,71,13,117,52,85,111,85,91,60,79,105,79,84,13,50,4,47,2,29,34,56,0,12,0,5,48,19,79,5,104,56,108,73,8,42,58,48,179,22,45,5,11,35,0,0,4,10,0,0,0,0,11,0,6,2,29,8,36,111,58,0,3,38,0,0,0,0,0,0,0,0,3,0,0,0,4,31,34,3,90,55,6,169,108,112,72,71,121,10,33,0,0,4,18,18,12,73,5,6,44,4,13,24,34,8,0,29,4,46,38,0,7,34,4,0,1,27,8,7,12,2,4,0,16,55,59,60,116,19,60,10,0,0,0,1,13,29,14,9,17,102,112,45,136,27,106,117,38,0,31,5,24,16,0,12,70,19,11,80,116,64,106,66,44,70,36,0,0,68,156,28,6,26,118,93,5,50,45,70,151,6,61,38,64,17,12,8,5,4,71,32,51,55,103,47,18,84,84,62,28,78,33,28,62,0,90,0,0,2,38,0,0,21,35,0,8,102,15,11,74,27,2,51,49,7,73,56,63,2,108,2,24,106,91,2,52,64,0,0,80,53,0,1,28,17,34,5,8,67,115,59,1,35,0,29,46,40,1,0,16,2,0,0,58,4,4,8,28,23,36,74

GO terms:
  GO:0008933 peptidoglycan lytic transglycosylase activity (F, IDA)

Organism: Clostridioides difficile (strain 630) (NCBI:txid272563)

Secondary structure (DSSP, 8-state):
--SS-TT-EEEEEEEEEEEETTT-PBPPS-EEEEEE--B-EEEEEEE--TTSEEEEEEEEEE-GGGGTS--SS-SSEEEEEEEE-TTB-EEEEEEEEE-TTSEEEEEEEE-B---EEEEEE----TTTS---------SS---PPP-S-SSTTS--B-SEEEEESS-TT-TTS-EEEEEHHHHHHHHHHHHS-TTS-HHHHHHHHHHHHHHHHHHHHTTTTTTTT-S-SEES-TTTS----TT--EEHHHHHHHHHHTTEEEESSTT-SSPP---EE-SSS---TTSEEHHHHHHHHHTT--HHHHHHHHH-TT-EEEE--B--SSS----SS-B-TT-BSHHHHHHHHHHHHHHHH-TTS-----SSB--HHHHHHHHHHHHHTT----S-B-HHHHHHHHHHHHHHSS--/--STT-EEEEEEEEEEEETTT-PBPPS-EEEEEE---B-EEEEEEE--TTSEEEEEEEEEE-GGGGSS--SS--SEEEEEEEE-TTB-EEEEEEEEE-TTSEEEEEEEE-B--TTEEEEEE----TTTS--PPPPP--SS---PPP-S-STTTS--B-SEEEEESS-SS-TTS-EEEEEHHHHHHHHHHHHS-TTS-HHHHHHHHHHHHHHHHHHHHTTTTGGGT-S-SEES-TTTS----TTPPEEHHHHHHHHHHTTEEEESSTT-SSPP---EE-SSSS--TTSEEHHHHHHHHHTT--HHHHHHHHH-TT-EEEE--B--SSS----SS-B-TT-BSHHHHHHHHHHHHHHHH-TTSPP---SSB--HHHHHHHHHHHHHHT----S-B-HHHHHHHHHHHHHT--/--EEEEEEEEEEEETTTTEEPSS-EEEEEE---B-EEEEEEE--TTSEEEEEEEEEE-GGGGSS--SS--SEEEEEEEE-TTEE-EEEEEEEE-BT-EEEEEEEEEE--TTEEEEEE----TTTS---------SS---PPP-S-TTTTS--B-SEEEEE-S-TT-TTS-EEEEEHHHHHHHHHHHHS-TTS-HHHHHHHHHHHHHHHHHHHHTTHHHHTT-S-SEES-TTTS----TTPPEEHHHHHHHHHHTTEEEESSTT-SSPP---EE-SSSS--TTSEEHHHHHHHHHHT--HHHHHHHHH-SS-EEEEPPB--SSS----SS-B-BTBBSHHHHHHHHHHHHHTTT-TTS-----SSB--HHHHHHHHHHHHHHT----S-B-HHHHHHHHHHHHHHH-/--EEEEEEEEEEEETTT--B-SS-EEEEEE---B-EEEEEEE--TTSEEEEEEEEEE-GGGGTS--SS-SSEEEEEEEE-TTB--EEEEEEEE-TTSEEEEEEEE-B--EEEEEE----TTTS--PPPPP--S----PPP-S-STTTS--B-SEEEEE-S-TT-TTSPEEEEEHHHHHHHHHHHHS-TTS-HHHHHHHHHHHHHHHHHHHHTTTTTTTT-S-SEE--TTTS----TT--EEHHHHHHHHHHTTEE--SSTT-SS-----EE-SSSS--TTSEEHHHHHHHHHTT--HHHHHHHHH-SS---EE--B--SSS----SS-B-TT-BSHHHHHHHHHHHHHTTT-TTS-----SSB--HHHHHHHHHHHHHHT------B-HHHHHHHHHHHHHHH-

Foldseek 3Di:
DPPDDPVDWAKFWEKEFEAAQVFRFADWFKFKWKWFDVIDGDDGGDTQHLRNMDGTHIDIFADLVPQLDQDQDQRWGWMWIWIGDPQWAIEIETGQTTHHPFYWYFYHHIYGDDPDHHYFYDDGQPSHDPADAAADDDFDDDADDDPPPVLLLAFAAEQWFWEFADDQPPVPTHTDTHGLLVQLQQQLVRHGPLVFFLLLLLLVSQLLLLQQRLLVSRVVSVVVPGDGRYYQGNHHHTHGGPRHIGTLSNSQSCLPQVQKYKDPQQPDRGGTNADEDQPPVDDDALHYHSSVSRVVSVVPDGNLVSCCVSNHDNMDMDGHHYDLVPPDADPQDKAAQAFFDDVQLVLLVLLQLLCVSRVQQPHDDSHGGHHPSQLVSLQSVCVSVSHHSPSICDSSSVSVSSNSSCSNVPPD/DDWAKFWEKEWEAAQVFRFADWQKFKWKWFVVPIDTDDDGDTAHLRNMDGGDIDIFHDQVPQQDQDQPQQWTFMKIWIGDPQWAIEIEGGATTHHPFYWYFYHHIYGDVHHYYFYDDRAVSNDDFDAAADDDFDDDDDDDPPPLLLLAFEAEQWFWEFADDQVPVVTDIDTHGLLRQLQQQLVRHGPLVFFLQLLLQVSQLLLLQQSQLVRRVVVVVVVGDGSYYCGNHHHHHGGPRHIGILSNSQSSLPAVQKAKDPQPVDSGGTNADEEQPPVDHDALHYHSSRSRVVSVVVDGNVVSCCVSNNDNMDMDGHHYDLVDPDADPQDKAAQAFFDVVQLVLLVLLQQLCVSRVQQDHDDRPRHHHPNQLVSLLSVCVSRNHHSRSMCDRSSVSVSSNSSVSNPD/DDDPPDWAKWWEKEFEAAQVQRFADWFKFKWKWFVVPIDTDRDGDTAHLRNMDGTDIDIFADLVPQLAQDQDQQWGFMWMWIGDPQWAIEIEGGATTHHPFYWYFYHHIYGDVPPDYHYFYDDGFQSHDDFDAAADDAFADDADDDPPPLLLLAFEAEQWFWEFADDQVPPVGDIDTHGLLVQLQQQLVRHGPLVFFLQLLLLVSQLLLQLQRQLVSRVVVVVVVGPGSYYQGNHHHTHGGPRHIGIQSNSASSLVASQKYKDPQPVDRGGTNADEDQCPPDDDALHYHSSVSRVVSVVVDGSLVSNCVRNNVNMDMDGHHYDLVPPDADPQDKAAQAFFDVLQLVLLVLLQQLCVSRVQQDHDDSRRGQHPSQLVSLLSVCVSPNHHSRSMCDSSSVSVSSNSSVSNPD/DDWAKFWEKEFEAAQVFRFADWQKFKWKWFVVPIDTDDGRDTAHLRNMDGGDIDIFADQVPQLDQDLDQRWTWMWMWIGDPQWAIEIETGQTTHHPWYWYFYHHTYGDVNPDHYYFYDDAFQSNDDADAAADDAFDDDADDDPPPVLLLAFEAEQWFWEFADDQVPVVTDTDTHGQLRQLQQQLVRHGPLVFFLQLLLQVSQLLLLQQRLLVSRVVVVVVPGDGSYYCGNHYGHHGRPRHIGILSNSQSSLVCVQKYKPPQQPDRGGTNADEDQPPVDHDALHYHSSVSSVVSVVPDGNVVSRCVNNNDNMDIDGHHYDLVPPDADPQDKDAQAFFDDVLLVLLVLLQLLCVSRVQQDRDPSPRHLHPSQLVSLQVVCVSVSHDRRSMCDRSSVSVSSNSSVSNVD

Nearest PDB structures (foldseek):
  5txu-assembly1_A  TM=7.506E-01  e=8.906E-04  Clostridioides difficile 630
  5aq0-assembly1_A  TM=7.903E-01  e=1.960E-03  Homo sapiens
  4g54-assembly1_A  TM=7.702E-01  e=7.022E-02  Vibrio vulnificus
  3glz-assembly1_B  TM=5.062E-01  e=4.058E-03  Homo sapiens
  5vg2-assembly1_U  TM=4.477E-01  e=1.071E-02  Tetranychus urticae

B-factor: mean 54.36, std 17.66, range [24.6, 166.48]